Protein 2KVO (pdb70)

Solvent-accessible surface area: 8116 Å² total; per-residue (Å²): 163,4,26,9,14,8,48,115,68,37,69,12,53,25,40,4,87,25,117,114,44,157,23,212,138,41,151,26,23,23,0,78,8,79,2,98,119,6,65,0,57,93,136,80,59,29,120,88,23,80,7,4,56,12,45,12,57,135,8,98,20,100,7,145,97,24,144,32,101,108,93,150,65,177,63,34,5,2,15,1,22,4,72,4,90,64,129,94,30,90,102,85,14,119,122,13,57,131,71,9,20,89,32,0,49,102,62,136,54,19,51,162,98,65,142,164,118,193,144,182

Organism: Synechocystis sp. (strain ATCC 27184 / PCC 6803 / Kazusa) (NCBI:txid1111708)

GO terms:
  GO:0031676 plasma membrane-derived thylakoid membrane (C, EXP)
  GO:0030096 plasma membrane-derived thylakoid photosystem II (C, IDA)

Foldseek 3Di:
DWFWFQDPPLGLLFQWAWDWDAPVDHDFGKIKTKFAQSVCCVVDNQVRRQWIWTDAPPDIDIGRQWAFDQDPRGRRITMGMDTDRDPVCCVSVVVRCCVVVVQGNNHDDDDCSSDPDPPD

Structure (mmCIF, N/CA/C/O backbone):
data_2KVO
#
_entry.id   2KVO
#
loop_
_atom_site.group_PDB
_atom_site.id
_atom_site.type_symbol
_atom_site.label_atom_id
_atom_site.label_alt_id
_atom_site.label_comp_id
_atom_site.label_asym_id
_atom_site.label_entity_id
_atom_site.label_seq_id
_atom_site.pdbx_PDB_ins_code
_atom_site.Cartn_x
_atom_site.Cartn_y
_atom_site.Cartn_z
_atom_site.occupancy
_atom_site.B_iso_or_equiv
_atom_site.auth_seq_id
_atom_site.auth_comp_id
_atom_site.auth_asym_id
_atom_site.auth_atom_id
_atom_site.pdbx_PDB_model_num
ATOM 1 N N . MET A 1 1 ? 12.170 2.772 10.444 1.00 0.00 1 MET A N 1
ATOM 2 C CA . MET A 1 1 ? 12.683 3.035 9.071 1.00 0.00 1 MET A CA 1
ATOM 3 C C . MET A 1 1 ? 11.678 2.488 8.060 1.00 0.00 1 MET A C 1
ATOM 4 O O . MET A 1 1 ? 11.949 2.399 6.877 1.00 0.00 1 MET A O 1
ATOM 20 N N . ALA A 1 2 ? 10.518 2.112 8.526 1.00 0.00 2 ALA A N 1
ATOM 21 C CA . ALA A 1 2 ? 9.486 1.553 7.611 1.00 0.00 2 ALA A CA 1
ATOM 22 C C . ALA A 1 2 ? 9.000 2.636 6.646 1.00 0.00 2 ALA A C 1
ATOM 23 O O . ALA A 1 2 ? 8.741 3.761 7.030 1.00 0.00 2 ALA A O 1
ATOM 30 N N . GLU A 1 3 ? 8.869 2.298 5.391 1.00 0.00 3 GLU A N 1
ATOM 31 C CA . GLU A 1 3 ? 8.396 3.296 4.392 1.00 0.00 3 GLU A CA 1
ATOM 32 C C . GLU A 1 3 ? 7.763 2.578 3.201 1.00 0.00 3 GLU A C 1
ATOM 33 O O . GLU A 1 3 ? 7.961 1.393 2.994 1.00 0.00 3 GLU A O 1
ATOM 45 N N . ILE A 1 4 ? 7.005 3.298 2.412 1.00 0.00 4 ILE A N 1
ATOM 46 C CA . ILE A 1 4 ? 6.345 2.692 1.217 1.00 0.00 4 ILE A CA 1
ATOM 47 C C . ILE A 1 4 ? 7.031 3.211 -0.047 1.00 0.00 4 ILE A C 1
ATOM 48 O O . ILE A 1 4 ? 7.231 4.400 -0.211 1.00 0.00 4 ILE A O 1
ATOM 64 N N . GLN A 1 5 ? 7.400 2.324 -0.941 1.00 0.00 5 GLN A N 1
ATOM 65 C CA . GLN A 1 5 ? 8.084 2.747 -2.204 1.00 0.00 5 GLN A CA 1
ATOM 66 C C . GLN A 1 5 ? 7.384 2.116 -3.409 1.00 0.00 5 GLN A C 1
ATOM 67 O O . GLN A 1 5 ? 7.060 0.943 -3.413 1.00 0.00 5 GLN A O 1
ATOM 81 N N . PHE A 1 6 ? 7.149 2.895 -4.434 1.00 0.00 6 PHE A N 1
ATOM 82 C CA . PHE A 1 6 ? 6.472 2.370 -5.656 1.00 0.00 6 PHE A CA 1
ATOM 83 C C . PHE A 1 6 ? 7.533 1.970 -6.686 1.00 0.00 6 PHE A C 1
ATOM 84 O O . PHE A 1 6 ? 7.239 1.341 -7.684 1.00 0.00 6 PHE A O 1
ATOM 101 N N . SER A 1 7 ? 8.768 2.327 -6.448 1.00 0.00 7 SER A N 1
ATOM 102 C CA . SER A 1 7 ? 9.852 1.968 -7.408 1.00 0.00 7 SER A CA 1
ATOM 103 C C . SER A 1 7 ? 11.168 1.815 -6.645 1.00 0.00 7 SER A C 1
ATOM 104 O O . SER A 1 7 ? 12.241 1.922 -7.207 1.00 0.00 7 SER A O 1
ATOM 112 N N . LYS A 1 8 ? 11.081 1.559 -5.368 1.00 0.00 8 LYS A N 1
ATOM 113 C CA . LYS A 1 8 ? 12.306 1.383 -4.530 1.00 0.00 8 LYS A CA 1
ATOM 114 C C . LYS A 1 8 ? 13.213 2.613 -4.623 1.00 0.00 8 LYS A C 1
ATOM 115 O O . LYS A 1 8 ? 13.684 2.984 -5.682 1.00 0.00 8 LYS A O 1
ATOM 134 N N . GLY A 1 9 ? 13.469 3.239 -3.503 1.00 0.00 9 GLY A N 1
ATOM 135 C CA . GLY A 1 9 ? 14.351 4.445 -3.485 1.00 0.00 9 GLY A CA 1
ATOM 136 C C . GLY A 1 9 ? 13.484 5.704 -3.459 1.00 0.00 9 GLY A C 1
ATOM 137 O O . GLY A 1 9 ? 13.951 6.779 -3.138 1.00 0.00 9 GLY A O 1
ATOM 141 N N . VAL A 1 10 ? 12.222 5.581 -3.790 1.00 0.00 10 VAL A N 1
ATOM 142 C CA . VAL A 1 10 ? 11.321 6.772 -3.781 1.00 0.00 10 VAL A CA 1
ATOM 143 C C . VAL A 1 10 ? 10.498 6.784 -2.490 1.00 0.00 10 VAL A C 1
ATOM 144 O O . VAL A 1 10 ? 9.485 6.120 -2.375 1.00 0.00 10 VAL A O 1
ATOM 157 N N . ALA A 1 11 ? 10.936 7.539 -1.519 1.00 0.00 11 ALA A N 1
ATOM 158 C CA . ALA A 1 11 ? 10.205 7.610 -0.224 1.00 0.00 11 ALA A CA 1
ATOM 159 C C . ALA A 1 11 ? 8.939 8.453 -0.387 1.00 0.00 11 ALA A C 1
ATOM 160 O O . ALA A 1 11 ? 8.974 9.542 -0.926 1.00 0.00 11 ALA A O 1
ATOM 167 N N . GLU A 1 12 ? 7.821 7.954 0.083 1.00 0.00 12 GLU A N 1
ATOM 168 C CA . GLU A 1 12 ? 6.536 8.709 -0.029 1.00 0.00 12 GLU A CA 1
ATOM 169 C C . GLU A 1 12 ? 6.086 9.170 1.355 1.00 0.00 12 GLU A C 1
ATOM 170 O O . GLU A 1 12 ? 5.895 8.380 2.259 1.00 0.00 12 GLU A O 1
ATOM 182 N N . THR A 1 13 ? 5.912 10.453 1.516 1.00 0.00 13 THR A N 1
ATOM 183 C CA . THR A 1 13 ? 5.468 11.001 2.828 1.00 0.00 13 THR A CA 1
ATOM 184 C C . THR A 1 13 ? 3.938 11.086 2.834 1.00 0.00 13 THR A C 1
ATOM 185 O O . THR A 1 13 ? 3.324 11.441 3.823 1.00 0.00 13 THR A O 1
ATOM 196 N N . VAL A 1 14 ? 3.323 10.760 1.730 1.00 0.00 14 VAL A N 1
ATOM 197 C CA . VAL A 1 14 ? 1.834 10.816 1.642 1.00 0.00 14 VAL A CA 1
ATOM 198 C C . VAL A 1 14 ? 1.207 10.047 2.809 1.00 0.00 14 VAL A C 1
ATOM 199 O O . VAL A 1 14 ? 1.826 9.186 3.402 1.00 0.00 14 VAL A O 1
ATOM 212 N N . VAL A 1 15 ? -0.023 10.367 3.146 1.00 0.00 15 VAL A N 1
ATOM 213 C CA . VAL A 1 15 ? -0.716 9.677 4.278 1.00 0.00 15 VAL A CA 1
ATOM 214 C C . VAL A 1 15 ? -1.927 8.891 3.754 1.00 0.00 15 VAL A C 1
ATOM 215 O O . VAL A 1 15 ? -3.050 9.352 3.830 1.00 0.00 15 VAL A O 1
ATOM 228 N N . PRO A 1 16 ? -1.704 7.711 3.221 1.00 0.00 16 PRO A N 1
ATOM 229 C CA . PRO A 1 16 ? -2.796 6.849 2.679 1.00 0.00 16 PRO A CA 1
ATOM 230 C C . PRO A 1 16 ? -3.582 6.140 3.786 1.00 0.00 16 PRO A C 1
ATOM 231 O O . PRO A 1 16 ? -3.063 5.862 4.850 1.00 0.00 16 PRO A O 1
ATOM 242 N N . GLU A 1 17 ? -4.830 5.845 3.542 1.00 0.00 17 GLU A N 1
ATOM 243 C CA . GLU A 1 17 ? -5.647 5.160 4.582 1.00 0.00 17 GLU A CA 1
ATOM 244 C C . GLU A 1 17 ? -5.471 3.648 4.462 1.00 0.00 17 GLU A C 1
ATOM 245 O O . GLU A 1 17 ? -5.189 3.129 3.399 1.00 0.00 17 GLU A O 1
ATOM 257 N N . VAL A 1 18 ? -5.636 2.938 5.553 1.00 0.00 18 VAL A N 1
ATOM 258 C CA . VAL A 1 18 ? -5.484 1.453 5.531 1.00 0.00 18 VAL A CA 1
ATOM 259 C C . VAL A 1 18 ? -6.810 0.804 5.920 1.00 0.00 18 VAL A C 1
ATOM 260 O O . VAL A 1 18 ? -7.414 1.143 6.920 1.00 0.00 18 VAL A O 1
ATOM 273 N N . ARG A 1 19 ? -7.257 -0.140 5.133 1.00 0.00 19 ARG A N 1
ATOM 274 C CA . ARG A 1 19 ? -8.535 -0.847 5.427 1.00 0.00 19 ARG A CA 1
ATOM 275 C C . ARG A 1 19 ? -8.314 -2.350 5.289 1.00 0.00 19 ARG A C 1
ATOM 276 O O . ARG A 1 19 ? -7.542 -2.799 4.463 1.00 0.00 19 ARG A O 1
ATOM 297 N N . LEU A 1 20 ? -8.981 -3.132 6.097 1.00 0.00 20 LEU A N 1
ATOM 298 C CA . LEU A 1 20 ? -8.815 -4.614 6.030 1.00 0.00 20 LEU A CA 1
ATOM 299 C C . LEU A 1 20 ? -10.001 -5.229 5.299 1.00 0.00 20 LEU A C 1
ATOM 300 O O . LEU A 1 20 ? -11.133 -4.820 5.466 1.00 0.00 20 LEU A O 1
ATOM 316 N N . SER A 1 21 ? -9.744 -6.215 4.482 1.00 0.00 21 SER A N 1
ATOM 317 C CA . SER A 1 21 ? -10.846 -6.868 3.726 1.00 0.00 21 SER A CA 1
ATOM 318 C C . SER A 1 21 ? -10.471 -8.314 3.422 1.00 0.00 21 SER A C 1
ATOM 319 O O . SER A 1 21 ? -9.333 -8.719 3.572 1.00 0.00 21 SER A O 1
ATOM 327 N N . LYS A 1 22 ? -11.429 -9.097 2.996 1.00 0.00 22 LYS A N 1
ATOM 328 C CA . LYS A 1 22 ? -11.164 -10.530 2.676 1.00 0.00 22 LYS A CA 1
ATOM 329 C C . LYS A 1 22 ? -11.137 -10.726 1.160 1.00 0.00 22 LYS A C 1
ATOM 330 O O . LYS A 1 22 ? -11.532 -9.864 0.399 1.00 0.00 22 LYS A O 1
ATOM 349 N N . SER A 1 23 ? -10.662 -11.857 0.720 1.00 0.00 23 SER A N 1
ATOM 350 C CA . SER A 1 23 ? -10.585 -12.128 -0.741 1.00 0.00 23 SER A CA 1
ATOM 351 C C . SER A 1 23 ? -11.990 -12.295 -1.329 1.00 0.00 23 SER A C 1
ATOM 352 O O . SER A 1 23 ? -12.975 -12.358 -0.621 1.00 0.00 23 SER A O 1
ATOM 360 N N . LYS A 1 24 ? -12.078 -12.355 -2.630 1.00 0.00 24 LYS A N 1
ATOM 361 C CA . LYS A 1 24 ? -13.403 -12.507 -3.292 1.00 0.00 24 LYS A CA 1
ATOM 362 C C . LYS A 1 24 ? -14.041 -13.831 -2.857 1.00 0.00 24 LYS A C 1
ATOM 363 O O . LYS A 1 24 ? -15.231 -13.910 -2.627 1.00 0.00 24 LYS A O 1
ATOM 382 N N . ASN A 1 25 ? -13.258 -14.869 -2.746 1.00 0.00 25 ASN A N 1
ATOM 383 C CA . ASN A 1 25 ? -13.816 -16.187 -2.325 1.00 0.00 25 ASN A CA 1
ATOM 384 C C . ASN A 1 25 ? -13.782 -16.278 -0.797 1.00 0.00 25 ASN A C 1
ATOM 385 O O . ASN A 1 25 ? -14.227 -17.247 -0.211 1.00 0.00 25 ASN A O 1
ATOM 396 N N . GLY A 1 26 ? -13.261 -15.272 -0.149 1.00 0.00 26 GLY A N 1
ATOM 397 C CA . GLY A 1 26 ? -13.198 -15.290 1.342 1.00 0.00 26 GLY A CA 1
ATOM 398 C C . GLY A 1 26 ? -12.127 -16.286 1.790 1.00 0.00 26 GLY A C 1
ATOM 399 O O . GLY A 1 26 ? -12.094 -16.711 2.928 1.00 0.00 26 GLY A O 1
ATOM 403 N N . GLN A 1 27 ? -11.256 -16.668 0.897 1.00 0.00 27 GLN A N 1
ATOM 404 C CA . GLN A 1 27 ? -10.193 -17.646 1.258 1.00 0.00 27 GLN A CA 1
ATOM 405 C C . GLN A 1 27 ? -9.040 -16.946 1.993 1.00 0.00 27 GLN A C 1
ATOM 406 O O . GLN A 1 27 ? -9.039 -16.837 3.204 1.00 0.00 27 GLN A O 1
ATOM 420 N N . SER A 1 28 ? -8.047 -16.498 1.269 1.00 0.00 28 SER A N 1
ATOM 421 C CA . SER A 1 28 ? -6.882 -15.836 1.920 1.00 0.00 28 SER A CA 1
ATOM 422 C C . SER A 1 28 ? -7.222 -14.391 2.288 1.00 0.00 28 SER A C 1
ATOM 423 O O . SER A 1 28 ? -8.013 -13.734 1.636 1.00 0.00 28 SER A O 1
ATOM 431 N N . GLY A 1 29 ? -6.626 -13.900 3.339 1.00 0.00 29 GLY A N 1
ATOM 432 C CA . GLY A 1 29 ? -6.898 -12.507 3.785 1.00 0.00 29 GLY A CA 1
ATOM 433 C C . GLY A 1 29 ? -6.079 -11.506 2.968 1.00 0.00 29 GLY A C 1
ATOM 434 O O . GLY A 1 29 ? -5.099 -11.850 2.334 1.00 0.00 29 GLY A O 1
ATOM 438 N N . MET A 1 30 ? -6.473 -10.262 2.994 1.00 0.00 30 MET A N 1
ATOM 439 C CA . MET A 1 30 ? -5.726 -9.221 2.238 1.00 0.00 30 MET A CA 1
ATOM 440 C C . MET A 1 30 ? -6.059 -7.844 2.814 1.00 0.00 30 MET A C 1
ATOM 441 O O . MET A 1 30 ? -6.941 -7.700 3.640 1.00 0.00 30 MET A O 1
ATOM 455 N N . ALA A 1 31 ? -5.358 -6.827 2.377 1.00 0.00 31 ALA A N 1
ATOM 456 C CA . ALA A 1 31 ? -5.618 -5.447 2.884 1.00 0.00 31 ALA A CA 1
ATOM 457 C C . ALA A 1 31 ? -5.625 -4.468 1.710 1.00 0.00 31 ALA A C 1
ATOM 458 O O . ALA A 1 31 ? -4.941 -4.660 0.723 1.00 0.00 31 ALA A O 1
ATOM 465 N N . LYS A 1 32 ? -6.404 -3.419 1.815 1.00 0.00 32 LYS A N 1
ATOM 466 C CA . LYS A 1 32 ? -6.486 -2.405 0.720 1.00 0.00 32 LYS A CA 1
ATOM 467 C C . LYS A 1 32 ? -5.815 -1.108 1.169 1.00 0.00 32 LYS A C 1
ATOM 468 O O . LYS A 1 32 ? -5.828 -0.763 2.335 1.00 0.00 32 LYS A O 1
ATOM 487 N N . PHE A 1 33 ? -5.227 -0.385 0.245 1.00 0.00 33 PHE A N 1
ATOM 488 C CA . PHE A 1 33 ? -4.546 0.899 0.592 1.00 0.00 33 PHE A CA 1
ATOM 489 C C . PHE A 1 33 ? -5.090 2.010 -0.302 1.00 0.00 33 PHE A C 1
ATOM 490 O O . PHE A 1 33 ? -5.260 1.831 -1.495 1.00 0.00 33 PHE A O 1
ATOM 507 N N . TYR A 1 34 ? -5.368 3.158 0.272 1.00 0.00 34 TYR A N 1
ATOM 508 C CA . TYR A 1 34 ? -5.911 4.301 -0.522 1.00 0.00 34 TYR A CA 1
ATOM 509 C C . TYR A 1 34 ? -4.883 5.431 -0.565 1.00 0.00 34 TYR A C 1
ATOM 510 O O . TYR A 1 34 ? -4.444 5.925 0.457 1.00 0.00 34 TYR A O 1
ATOM 528 N N . PHE A 1 35 ? -4.503 5.843 -1.750 1.00 0.00 35 PHE A N 1
ATOM 529 C CA . PHE A 1 35 ? -3.505 6.944 -1.904 1.00 0.00 35 PHE A CA 1
ATOM 530 C C . PHE A 1 35 ? -4.198 8.170 -2.481 1.00 0.00 35 PHE A C 1
ATOM 531 O O . PHE A 1 35 ? -4.796 8.116 -3.538 1.00 0.00 35 PHE A O 1
ATOM 548 N N . LEU A 1 36 ? -4.127 9.280 -1.787 1.00 0.00 36 LEU A N 1
ATOM 549 C CA . LEU A 1 36 ? -4.789 10.526 -2.279 1.00 0.00 36 LEU A CA 1
ATOM 550 C C . LEU A 1 36 ? -3.753 11.492 -2.862 1.00 0.00 36 LEU A C 1
ATOM 551 O O . LEU A 1 36 ? -2.798 11.874 -2.214 1.00 0.00 36 LEU A O 1
ATOM 567 N N . GLU A 1 37 ? -3.964 11.893 -4.087 1.00 0.00 37 GLU A N 1
ATOM 568 C CA . GLU A 1 37 ? -3.037 12.848 -4.762 1.00 0.00 37 GLU A CA 1
ATOM 569 C C . GLU A 1 37 ? -1.576 12.493 -4.478 1.00 0.00 37 GLU A C 1
ATOM 570 O O . GLU A 1 37 ? -0.806 13.319 -4.027 1.00 0.00 37 GLU A O 1
ATOM 582 N N . PRO A 1 38 ? -1.186 11.280 -4.763 1.00 0.00 38 PRO A N 1
ATOM 583 C CA . PRO A 1 38 ? 0.218 10.826 -4.554 1.00 0.00 38 PRO A CA 1
ATOM 584 C C . PRO A 1 38 ? 1.200 11.544 -5.494 1.00 0.00 38 PRO A C 1
ATOM 585 O O . PRO A 1 38 ? 0.860 11.937 -6.593 1.00 0.00 38 PRO A O 1
ATOM 596 N N . THR A 1 39 ? 2.411 11.727 -5.049 1.00 0.00 39 THR A N 1
ATOM 597 C CA . THR A 1 39 ? 3.428 12.429 -5.881 1.00 0.00 39 THR A CA 1
ATOM 598 C C . THR A 1 39 ? 3.915 11.513 -7.009 1.00 0.00 39 THR A C 1
ATOM 599 O O . THR A 1 39 ? 4.469 11.968 -7.991 1.00 0.00 39 THR A O 1
ATOM 610 N N . ILE A 1 40 ? 3.731 10.230 -6.872 1.00 0.00 40 ILE A N 1
ATOM 611 C CA . ILE A 1 40 ? 4.207 9.294 -7.932 1.00 0.00 40 ILE A CA 1
ATOM 612 C C . ILE A 1 40 ? 3.518 9.626 -9.265 1.00 0.00 40 ILE A C 1
ATOM 613 O O . ILE A 1 40 ? 3.749 8.987 -10.271 1.00 0.00 40 ILE A O 1
ATOM 629 N N . LEU A 1 41 ? 2.674 10.622 -9.276 1.00 0.00 41 LEU A N 1
ATOM 630 C CA . LEU A 1 41 ? 1.971 10.997 -10.536 1.00 0.00 41 LEU A CA 1
ATOM 631 C C . LEU A 1 41 ? 2.792 12.046 -11.282 1.00 0.00 41 LEU A C 1
ATOM 632 O O . LEU A 1 41 ? 2.509 12.379 -12.416 1.00 0.00 41 LEU A O 1
ATOM 648 N N . ALA A 1 42 ? 3.810 12.571 -10.649 1.00 0.00 42 ALA A N 1
ATOM 649 C CA . ALA A 1 42 ? 4.662 13.606 -11.308 1.00 0.00 42 ALA A CA 1
ATOM 650 C C . ALA A 1 42 ? 5.965 12.963 -11.786 1.00 0.00 42 ALA A C 1
ATOM 651 O O . ALA A 1 42 ? 6.606 13.441 -12.703 1.00 0.00 42 ALA A O 1
ATOM 658 N N . LYS A 1 43 ? 6.367 11.884 -11.168 1.00 0.00 43 LYS A N 1
ATOM 659 C CA . LYS A 1 43 ? 7.635 11.208 -11.578 1.00 0.00 43 LYS A CA 1
ATOM 660 C C . LYS A 1 43 ? 7.334 10.103 -12.590 1.00 0.00 43 LYS A C 1
ATOM 661 O O . LYS A 1 43 ? 7.628 10.225 -13.764 1.00 0.00 43 LYS A O 1
ATOM 680 N N . GLU A 1 44 ? 6.769 9.011 -12.136 1.00 0.00 44 GLU A N 1
ATOM 681 C CA . GLU A 1 44 ? 6.463 7.869 -13.053 1.00 0.00 44 GLU A CA 1
ATOM 682 C C . GLU A 1 44 ? 4.966 7.814 -13.368 1.00 0.00 44 GLU A C 1
ATOM 683 O O . GLU A 1 44 ? 4.128 8.174 -12.564 1.00 0.00 44 GLU A O 1
ATOM 695 N N . SER A 1 45 ? 4.638 7.364 -14.550 1.00 0.00 45 SER A N 1
ATOM 696 C CA . SER A 1 45 ? 3.212 7.277 -14.963 1.00 0.00 45 SER A CA 1
ATOM 697 C C . SER A 1 45 ? 2.506 6.144 -14.213 1.00 0.00 45 SER A C 1
ATOM 698 O O . SER A 1 45 ? 3.120 5.203 -13.753 1.00 0.00 45 SER A O 1
ATOM 706 N N . THR A 1 46 ? 1.209 6.240 -14.094 1.00 0.00 46 THR A N 1
ATOM 707 C CA . THR A 1 46 ? 0.433 5.187 -13.386 1.00 0.00 46 THR A CA 1
ATOM 708 C C . THR A 1 46 ? 0.511 3.874 -14.172 1.00 0.00 46 THR A C 1
ATOM 709 O O . THR A 1 46 ? 0.490 2.799 -13.606 1.00 0.00 46 THR A O 1
ATOM 720 N N . ASP A 1 47 ? 0.588 3.956 -15.473 1.00 0.00 47 ASP A N 1
ATOM 721 C CA . ASP A 1 47 ? 0.659 2.711 -16.291 1.00 0.00 47 ASP A CA 1
ATOM 722 C C . ASP A 1 47 ? 2.058 2.101 -16.181 1.00 0.00 47 ASP A C 1
ATOM 723 O O . ASP A 1 47 ? 2.305 1.003 -16.642 1.00 0.00 47 ASP A O 1
ATOM 732 N N . ASP A 1 48 ? 2.975 2.803 -15.567 1.00 0.00 48 ASP A N 1
ATOM 733 C CA . ASP A 1 48 ? 4.360 2.264 -15.417 1.00 0.00 48 ASP A CA 1
ATOM 734 C C . ASP A 1 48 ? 4.476 1.532 -14.076 1.00 0.00 48 ASP A C 1
ATOM 735 O O . ASP A 1 48 ? 5.502 0.957 -13.760 1.00 0.00 48 ASP A O 1
ATOM 744 N N . ILE A 1 49 ? 3.436 1.548 -13.282 1.00 0.00 49 ILE A N 1
ATOM 745 C CA . ILE A 1 49 ? 3.486 0.858 -11.957 1.00 0.00 49 ILE A CA 1
ATOM 746 C C . ILE A 1 49 ? 2.891 -0.546 -12.081 1.00 0.00 49 ILE A C 1
ATOM 747 O O . ILE A 1 49 ? 1.755 -0.712 -12.478 1.00 0.00 49 ILE A O 1
ATOM 763 N N . THR A 1 50 ? 3.655 -1.555 -11.732 1.00 0.00 50 THR A N 1
ATOM 764 C CA . THR A 1 50 ? 3.153 -2.962 -11.810 1.00 0.00 50 THR A CA 1
ATOM 765 C C . THR A 1 50 ? 3.230 -3.594 -10.417 1.00 0.00 50 THR A C 1
ATOM 766 O O . THR A 1 50 ? 2.825 -4.723 -10.217 1.00 0.00 50 THR A O 1
ATOM 777 N N . GLY A 1 51 ? 3.748 -2.883 -9.450 1.00 0.00 51 GLY A N 1
ATOM 778 C CA . GLY A 1 51 ? 3.842 -3.467 -8.085 1.00 0.00 51 GLY A CA 1
ATOM 779 C C . GLY A 1 51 ? 4.313 -2.414 -7.079 1.00 0.00 51 GLY A C 1
ATOM 780 O O . GLY A 1 51 ? 4.730 -1.330 -7.441 1.00 0.00 51 GLY A O 1
ATOM 784 N N . MET A 1 52 ? 4.253 -2.741 -5.810 1.00 0.00 52 MET A N 1
ATOM 785 C CA . MET A 1 52 ? 4.693 -1.794 -4.739 1.00 0.00 52 MET A CA 1
ATOM 786 C C . MET A 1 52 ? 5.684 -2.506 -3.819 1.00 0.00 52 MET A C 1
ATOM 787 O O . MET A 1 52 ? 5.551 -3.682 -3.544 1.00 0.00 52 MET A O 1
ATOM 801 N N . TYR A 1 53 ? 6.676 -1.795 -3.339 1.00 0.00 53 TYR A N 1
ATOM 802 C CA . TYR A 1 53 ? 7.688 -2.415 -2.434 1.00 0.00 53 TYR A CA 1
ATOM 803 C C . TYR A 1 53 ? 7.500 -1.889 -1.009 1.00 0.00 53 TYR A C 1
ATOM 804 O O . TYR A 1 53 ? 7.793 -0.748 -0.709 1.00 0.00 53 TYR A O 1
ATOM 822 N N . LEU A 1 54 ? 7.016 -2.727 -0.129 1.00 0.00 54 LEU A N 1
ATOM 823 C CA . LEU A 1 54 ? 6.808 -2.308 1.286 1.00 0.00 54 LEU A CA 1
ATOM 824 C C . LEU A 1 54 ? 8.052 -2.689 2.089 1.00 0.00 54 LEU A C 1
ATOM 825 O O . LEU A 1 54 ? 8.326 -3.853 2.307 1.00 0.00 54 LEU A O 1
ATOM 841 N N . ILE A 1 55 ? 8.818 -1.718 2.517 1.00 0.00 55 ILE A N 1
ATOM 842 C CA . ILE A 1 55 ? 10.060 -2.025 3.287 1.00 0.00 55 ILE A CA 1
ATOM 843 C C . ILE A 1 55 ? 9.791 -1.886 4.784 1.00 0.00 55 ILE A C 1
ATOM 844 O O . ILE A 1 55 ? 9.570 -0.804 5.294 1.00 0.00 55 ILE A O 1
ATOM 860 N N . ASP A 1 56 ? 9.812 -2.986 5.492 1.00 0.00 56 ASP A N 1
ATOM 861 C CA . ASP A 1 56 ? 9.560 -2.953 6.960 1.00 0.00 56 ASP A CA 1
ATOM 862 C C . ASP A 1 56 ? 10.888 -2.863 7.714 1.00 0.00 56 ASP A C 1
ATOM 863 O O . ASP A 1 56 ? 11.953 -2.889 7.132 1.00 0.00 56 ASP A O 1
ATOM 872 N N . ASP A 1 57 ? 10.821 -2.763 9.014 1.00 0.00 57 ASP A N 1
ATOM 873 C CA . ASP A 1 57 ? 12.062 -2.678 9.833 1.00 0.00 57 ASP A CA 1
ATOM 874 C C . ASP A 1 57 ? 12.877 -3.965 9.675 1.00 0.00 57 ASP A C 1
ATOM 875 O O . ASP A 1 57 ? 14.091 -3.941 9.624 1.00 0.00 57 ASP A O 1
ATOM 884 N N . GLU A 1 58 ? 12.220 -5.091 9.621 1.00 0.00 58 GLU A N 1
ATOM 885 C CA . GLU A 1 58 ? 12.958 -6.380 9.488 1.00 0.00 58 GLU A CA 1
ATOM 886 C C . GLU A 1 58 ? 13.175 -6.715 8.011 1.00 0.00 58 GLU A C 1
ATOM 887 O O . GLU A 1 58 ? 14.267 -6.581 7.491 1.00 0.00 58 GLU A O 1
ATOM 899 N N . GLY A 1 59 ? 12.148 -7.179 7.337 1.00 0.00 59 GLY A N 1
ATOM 900 C CA . GLY A 1 59 ? 12.286 -7.562 5.894 1.00 0.00 59 GLY A CA 1
ATOM 901 C C . GLY A 1 59 ? 11.440 -6.654 5.004 1.00 0.00 59 GLY A C 1
ATOM 902 O O . GLY A 1 59 ? 11.140 -5.524 5.341 1.00 0.00 59 GLY A O 1
ATOM 906 N N . GLU A 1 60 ? 11.063 -7.150 3.853 1.00 0.00 60 GLU A N 1
ATOM 907 C CA . GLU A 1 60 ? 10.241 -6.345 2.906 1.00 0.00 60 GLU A CA 1
ATOM 908 C C . GLU A 1 60 ? 9.229 -7.262 2.217 1.00 0.00 60 GLU A C 1
ATOM 909 O O . GLU A 1 60 ? 9.447 -8.452 2.088 1.00 0.00 60 GLU A O 1
ATOM 921 N N . ILE A 1 61 ? 8.117 -6.717 1.780 1.00 0.00 61 ILE A N 1
ATOM 922 C CA . ILE A 1 61 ? 7.069 -7.542 1.101 1.00 0.00 61 ILE A CA 1
ATOM 923 C C . ILE A 1 61 ? 6.850 -7.036 -0.325 1.00 0.00 61 ILE A C 1
ATOM 924 O O . ILE A 1 61 ? 6.765 -5.849 -0.571 1.00 0.00 61 ILE A O 1
ATOM 940 N N . ILE A 1 62 ? 6.766 -7.939 -1.270 1.00 0.00 62 ILE A N 1
ATOM 941 C CA . ILE A 1 62 ? 6.564 -7.533 -2.689 1.00 0.00 62 ILE A CA 1
ATOM 942 C C . ILE A 1 62 ? 5.094 -7.698 -3.060 1.00 0.00 62 ILE A C 1
ATOM 943 O O . ILE A 1 62 ? 4.510 -8.750 -2.884 1.00 0.00 62 ILE A O 1
ATOM 959 N N . THR A 1 63 ? 4.497 -6.654 -3.577 1.00 0.00 63 THR A N 1
ATOM 960 C CA . THR A 1 63 ? 3.062 -6.704 -3.977 1.00 0.00 63 THR A CA 1
ATOM 961 C C . THR A 1 63 ? 2.942 -6.367 -5.463 1.00 0.00 63 THR A C 1
ATOM 962 O O . THR A 1 63 ? 3.408 -5.341 -5.919 1.00 0.00 63 THR A O 1
ATOM 973 N N . ARG A 1 64 ? 2.321 -7.235 -6.219 1.00 0.00 64 ARG A N 1
ATOM 974 C CA . ARG A 1 64 ? 2.158 -7.001 -7.684 1.00 0.00 64 ARG A CA 1
ATOM 975 C C . ARG A 1 64 ? 0.692 -6.671 -7.972 1.00 0.00 64 ARG A C 1
ATOM 976 O O . ARG A 1 64 ? 0.326 -6.323 -9.078 1.00 0.00 64 ARG A O 1
ATOM 997 N N . GLU A 1 65 ? -0.146 -6.772 -6.978 1.00 0.00 65 GLU A N 1
ATOM 998 C CA . GLU A 1 65 ? -1.588 -6.460 -7.178 1.00 0.00 65 GLU A CA 1
ATOM 999 C C . GLU A 1 65 ? -1.817 -4.975 -6.917 1.00 0.00 65 GLU A C 1
ATOM 1000 O O . GLU A 1 65 ? -2.285 -4.586 -5.863 1.00 0.00 65 GLU A O 1
ATOM 1012 N N . VAL A 1 66 ? -1.481 -4.140 -7.873 1.00 0.00 66 VAL A N 1
ATOM 1013 C CA . VAL A 1 66 ? -1.662 -2.666 -7.702 1.00 0.00 66 VAL A CA 1
ATOM 1014 C C . VAL A 1 66 ? -2.567 -2.127 -8.806 1.00 0.00 66 VAL A C 1
ATOM 1015 O O . VAL A 1 66 ? -2.397 -2.441 -9.969 1.00 0.00 66 VAL A O 1
ATOM 1028 N N . LYS A 1 67 ? -3.534 -1.318 -8.444 1.00 0.00 67 LYS A N 1
ATOM 1029 C CA . LYS A 1 67 ? -4.470 -0.743 -9.458 1.00 0.00 67 LYS A CA 1
ATOM 1030 C C . LYS A 1 67 ? -4.573 0.767 -9.266 1.00 0.00 67 LYS A C 1
ATOM 1031 O O . LYS A 1 67 ? -4.551 1.270 -8.158 1.00 0.00 67 LYS A O 1
ATOM 1050 N N . GLY A 1 68 ? -4.671 1.493 -10.349 1.00 0.00 68 GLY A N 1
ATOM 1051 C CA . GLY A 1 68 ? -4.760 2.978 -10.265 1.00 0.00 68 GLY A CA 1
ATOM 1052 C C . GLY A 1 68 ? -6.222 3.431 -10.256 1.00 0.00 68 GLY A C 1
ATOM 1053 O O . GLY A 1 68 ? -7.063 2.870 -10.931 1.00 0.00 68 GLY A O 1
ATOM 1057 N N . LYS A 1 69 ? -6.520 4.460 -9.500 1.00 0.00 69 LYS A N 1
ATOM 1058 C CA . LYS A 1 69 ? -7.914 4.988 -9.435 1.00 0.00 69 LYS A CA 1
ATOM 1059 C C . LYS A 1 69 ? -7.976 6.301 -10.212 1.00 0.00 69 LYS A C 1
ATOM 1060 O O . LYS A 1 69 ? -7.464 7.325 -9.785 1.00 0.00 69 LYS A O 1
ATOM 1079 N N . PHE A 1 70 ? -8.586 6.265 -11.371 1.00 0.00 70 PHE A N 1
ATOM 1080 C CA . PHE A 1 70 ? -8.679 7.481 -12.225 1.00 0.00 70 PHE A CA 1
ATOM 1081 C C . PHE A 1 70 ? -10.058 8.124 -12.081 1.00 0.00 70 PHE A C 1
ATOM 1082 O O . PHE A 1 70 ? -11.063 7.448 -11.963 1.00 0.00 70 PHE A O 1
ATOM 1099 N N . ILE A 1 71 ? -10.106 9.434 -12.112 1.00 0.00 71 ILE A N 1
ATOM 1100 C CA . ILE A 1 71 ? -11.407 10.161 -12.001 1.00 0.00 71 ILE A CA 1
ATOM 1101 C C . ILE A 1 71 ? -11.700 10.870 -13.328 1.00 0.00 71 ILE A C 1
ATOM 1102 O O . ILE A 1 71 ? -11.059 11.838 -13.686 1.00 0.00 71 ILE A O 1
ATOM 1118 N N . ASN A 1 72 ? -12.672 10.384 -14.057 1.00 0.00 72 ASN A N 1
ATOM 1119 C CA . ASN A 1 72 ? -13.035 11.001 -15.368 1.00 0.00 72 ASN A CA 1
ATOM 1120 C C . ASN A 1 72 ? -11.795 11.094 -16.268 1.00 0.00 72 ASN A C 1
ATOM 1121 O O . ASN A 1 72 ? -11.632 12.030 -17.029 1.00 0.00 72 ASN A O 1
ATOM 1132 N N . GLY A 1 73 ? -10.927 10.122 -16.195 1.00 0.00 73 GLY A N 1
ATOM 1133 C CA . GLY A 1 73 ? -9.710 10.141 -17.052 1.00 0.00 73 GLY A CA 1
ATOM 1134 C C . GLY A 1 73 ? -8.690 11.113 -16.474 1.00 0.00 73 GLY A C 1
ATOM 1135 O O . GLY A 1 73 ? -7.775 11.534 -17.154 1.00 0.00 73 GLY A O 1
ATOM 1139 N N . ARG A 1 74 ? -8.838 11.475 -15.222 1.00 0.00 74 ARG A N 1
ATOM 1140 C CA . ARG A 1 74 ? -7.877 12.424 -14.588 1.00 0.00 74 ARG A CA 1
ATOM 1141 C C . ARG A 1 74 ? -7.231 11.758 -13.360 1.00 0.00 74 ARG A C 1
ATOM 1142 O O . ARG A 1 74 ? -7.820 11.719 -12.297 1.00 0.00 74 ARG A O 1
ATOM 1163 N N . PRO A 1 75 ? -6.027 11.235 -13.498 1.00 0.00 75 PRO A N 1
ATOM 1164 C CA . PRO A 1 75 ? -5.314 10.563 -12.371 1.00 0.00 75 PRO A CA 1
ATOM 1165 C C . PRO A 1 75 ? -5.278 11.423 -11.101 1.00 0.00 75 PRO A C 1
ATOM 1166 O O . PRO A 1 75 ? -4.916 12.583 -11.126 1.00 0.00 75 PRO A O 1
ATOM 1177 N N . THR A 1 76 ? -5.646 10.844 -9.990 1.00 0.00 76 THR A N 1
ATOM 1178 C CA . THR A 1 76 ? -5.636 11.599 -8.709 1.00 0.00 76 THR A CA 1
ATOM 1179 C C . THR A 1 76 ? -5.436 10.633 -7.543 1.00 0.00 76 THR A C 1
ATOM 1180 O O . THR A 1 76 ? -4.892 11.002 -6.518 1.00 0.00 76 THR A O 1
ATOM 1191 N N . ALA A 1 77 ? -5.888 9.403 -7.671 1.00 0.00 77 ALA A N 1
ATOM 1192 C CA . ALA A 1 77 ? -5.736 8.431 -6.543 1.00 0.00 77 ALA A CA 1
ATOM 1193 C C . ALA A 1 77 ? -5.251 7.079 -7.057 1.00 0.00 77 ALA A C 1
ATOM 1194 O O . ALA A 1 77 ? -5.468 6.709 -8.195 1.00 0.00 77 ALA A O 1
ATOM 1201 N N . ILE A 1 78 ? -4.592 6.336 -6.202 1.00 0.00 78 ILE A N 1
ATOM 1202 C CA . ILE A 1 78 ? -4.072 4.991 -6.585 1.00 0.00 78 ILE A CA 1
ATOM 1203 C C . ILE A 1 78 ? -4.419 3.993 -5.481 1.00 0.00 78 ILE A C 1
ATOM 1204 O O . ILE A 1 78 ? -4.401 4.326 -4.311 1.00 0.00 78 ILE A O 1
ATOM 1220 N N . GLU A 1 79 ? -4.747 2.776 -5.844 1.00 0.00 79 GLU A N 1
ATOM 1221 C CA . GLU A 1 79 ? -5.117 1.744 -4.822 1.00 0.00 79 GLU A CA 1
ATOM 1222 C C . GLU A 1 79 ? -4.157 0.561 -4.907 1.00 0.00 79 GLU A C 1
ATOM 1223 O O . GLU A 1 79 ? -3.630 0.243 -5.955 1.00 0.00 79 GLU A O 1
ATOM 1235 N N . ALA A 1 80 ? -3.932 -0.100 -3.797 1.00 0.00 80 ALA A N 1
ATOM 1236 C CA . ALA A 1 80 ? -3.013 -1.275 -3.787 1.00 0.00 80 ALA A CA 1
ATOM 1237 C C . ALA A 1 80 ? -3.601 -2.374 -2.904 1.00 0.00 80 ALA A C 1
ATOM 1238 O O . ALA A 1 80 ? -4.237 -2.104 -1.904 1.00 0.00 80 ALA A O 1
ATOM 1245 N N . THR A 1 81 ? -3.391 -3.614 -3.272 1.00 0.00 81 THR A N 1
ATOM 1246 C CA . THR A 1 81 ? -3.929 -4.753 -2.470 1.00 0.00 81 THR A CA 1
ATOM 1247 C C . THR A 1 81 ? -2.793 -5.703 -2.099 1.00 0.00 81 THR A C 1
ATOM 1248 O O . THR A 1 81 ? -1.986 -6.076 -2.929 1.00 0.00 81 THR A O 1
ATOM 1259 N N . VAL A 1 82 ? -2.726 -6.094 -0.850 1.00 0.00 82 VAL A N 1
ATOM 1260 C CA . VAL A 1 82 ? -1.646 -7.019 -0.392 1.00 0.00 82 VAL A CA 1
ATOM 1261 C C . VAL A 1 82 ? -2.258 -8.379 -0.044 1.00 0.00 82 VAL A C 1
ATOM 1262 O O . VAL A 1 82 ? -3.235 -8.470 0.674 1.00 0.00 82 VAL A O 1
ATOM 1275 N N . ILE A 1 83 ? -1.686 -9.435 -0.559 1.00 0.00 83 ILE A N 1
ATOM 1276 C CA . ILE A 1 83 ? -2.218 -10.799 -0.280 1.00 0.00 83 ILE A CA 1
ATOM 1277 C C . ILE A 1 83 ? -1.488 -11.404 0.919 1.00 0.00 83 ILE A C 1
ATOM 1278 O O . ILE A 1 83 ? -0.273 -11.438 0.969 1.00 0.00 83 ILE A O 1
ATOM 1294 N N . LEU A 1 84 ? -2.230 -11.887 1.882 1.00 0.00 84 LEU A N 1
ATOM 1295 C CA . LEU A 1 84 ? -1.614 -12.506 3.092 1.00 0.00 84 LEU A CA 1
ATOM 1296 C C . LEU A 1 84 ? -1.838 -14.020 3.037 1.00 0.00 84 LEU A C 1
ATOM 1297 O O . LEU A 1 84 ? -2.383 -14.615 3.945 1.00 0.00 84 LEU A O 1
ATOM 1313 N N . ASN A 1 85 ? -1.420 -14.640 1.965 1.00 0.00 85 ASN A N 1
ATOM 1314 C CA . ASN A 1 85 ? -1.595 -16.112 1.828 1.00 0.00 85 ASN A CA 1
ATOM 1315 C C . ASN A 1 85 ? -0.772 -16.821 2.903 1.00 0.00 85 ASN A C 1
ATOM 1316 O O . ASN A 1 85 ? -1.200 -17.800 3.487 1.00 0.00 85 ASN A O 1
ATOM 1327 N N . SER A 1 86 ? 0.416 -16.345 3.155 1.00 0.00 86 SER A N 1
ATOM 1328 C CA . SER A 1 86 ? 1.281 -16.996 4.178 1.00 0.00 86 SER A CA 1
ATOM 1329 C C . SER A 1 86 ? 0.936 -16.479 5.578 1.00 0.00 86 SER A C 1
ATOM 1330 O O . SER A 1 86 ? 0.427 -15.387 5.748 1.00 0.00 86 SER A O 1
ATOM 1338 N N . GLN A 1 87 ? 1.216 -17.270 6.577 1.00 0.00 87 GLN A N 1
ATOM 1339 C CA . GLN A 1 87 ? 0.923 -16.871 7.985 1.00 0.00 87 GLN A CA 1
ATOM 1340 C C . GLN A 1 87 ? 1.939 -15.823 8.483 1.00 0.00 87 GLN A C 1
ATOM 1341 O O . GLN A 1 87 ? 1.558 -14.736 8.867 1.00 0.00 87 GLN A O 1
ATOM 1355 N N . PRO A 1 88 ? 3.217 -16.135 8.497 1.00 0.00 88 PRO A N 1
ATOM 1356 C CA . PRO A 1 88 ? 4.252 -15.178 8.982 1.00 0.00 88 PRO A CA 1
ATOM 1357 C C . PRO A 1 88 ? 4.069 -13.794 8.350 1.00 0.00 88 PRO A C 1
ATOM 1358 O O . PRO A 1 88 ? 4.588 -12.805 8.829 1.00 0.00 88 PRO A O 1
ATOM 1369 N N . GLU A 1 89 ? 3.332 -13.723 7.279 1.00 0.00 89 GLU A N 1
ATOM 1370 C CA . GLU A 1 89 ? 3.106 -12.415 6.614 1.00 0.00 89 GLU A CA 1
ATOM 1371 C C . GLU A 1 89 ? 2.315 -11.499 7.555 1.00 0.00 89 GLU A C 1
ATOM 1372 O O . GLU A 1 89 ? 2.534 -10.305 7.610 1.00 0.00 89 GLU A O 1
ATOM 1384 N N . TRP A 1 90 ? 1.392 -12.057 8.289 1.00 0.00 90 TRP A N 1
ATOM 1385 C CA . TRP A 1 90 ? 0.575 -11.236 9.229 1.00 0.00 90 TRP A CA 1
ATOM 1386 C C . TRP A 1 90 ? 1.487 -10.571 10.265 1.00 0.00 90 TRP A C 1
ATOM 1387 O O . TRP A 1 90 ? 1.252 -9.457 10.691 1.00 0.00 90 TRP A O 1
ATOM 1408 N N . ASP A 1 91 ? 2.512 -11.252 10.689 1.00 0.00 91 ASP A N 1
ATOM 1409 C CA . ASP A 1 91 ? 3.423 -10.667 11.713 1.00 0.00 91 ASP A CA 1
ATOM 1410 C C . ASP A 1 91 ? 4.005 -9.352 11.188 1.00 0.00 91 ASP A C 1
ATOM 1411 O O . ASP A 1 91 ? 4.032 -8.351 11.877 1.00 0.00 91 ASP A O 1
ATOM 1420 N N . ARG A 1 92 ? 4.477 -9.352 9.974 1.00 0.00 92 ARG A N 1
ATOM 1421 C CA . ARG A 1 92 ? 5.061 -8.109 9.394 1.00 0.00 92 ARG A CA 1
ATOM 1422 C C . ARG A 1 92 ? 3.953 -7.072 9.178 1.00 0.00 92 ARG A C 1
ATOM 1423 O O . ARG A 1 92 ? 4.138 -5.891 9.396 1.00 0.00 92 ARG A O 1
ATOM 1444 N N . PHE A 1 93 ? 2.808 -7.511 8.731 1.00 0.00 93 PHE A N 1
ATOM 1445 C CA . PHE A 1 93 ? 1.682 -6.567 8.479 1.00 0.00 93 PHE A CA 1
ATOM 1446 C C . PHE A 1 93 ? 1.258 -5.882 9.782 1.00 0.00 93 PHE A C 1
ATOM 1447 O O . PHE A 1 93 ? 1.094 -4.680 9.841 1.00 0.00 93 PHE A O 1
ATOM 1464 N N . MET A 1 94 ? 1.075 -6.642 10.827 1.00 0.00 94 MET A N 1
ATOM 1465 C CA . MET A 1 94 ? 0.658 -6.041 12.126 1.00 0.00 94 MET A CA 1
ATOM 1466 C C . MET A 1 94 ? 1.758 -5.109 12.638 1.00 0.00 94 MET A C 1
ATOM 1467 O O . MET A 1 94 ? 1.498 -4.023 13.116 1.00 0.00 94 MET A O 1
ATOM 1481 N N . ARG A 1 95 ? 2.987 -5.534 12.543 1.00 0.00 95 ARG A N 1
ATOM 1482 C CA . ARG A 1 95 ? 4.116 -4.687 13.021 1.00 0.00 95 ARG A CA 1
ATOM 1483 C C . ARG A 1 95 ? 4.213 -3.425 12.159 1.00 0.00 95 ARG A C 1
ATOM 1484 O O . ARG A 1 95 ? 4.400 -2.331 12.656 1.00 0.00 95 ARG A O 1
ATOM 1505 N N . PHE A 1 96 ? 4.092 -3.570 10.867 1.00 0.00 96 PHE A N 1
ATOM 1506 C CA . PHE A 1 96 ? 4.177 -2.383 9.968 1.00 0.00 96 PHE A CA 1
ATOM 1507 C C . PHE A 1 96 ? 3.050 -1.408 10.306 1.00 0.00 96 PHE A C 1
ATOM 1508 O O . PHE A 1 96 ? 3.258 -0.218 10.433 1.00 0.00 96 PHE A O 1
ATOM 1525 N N . MET A 1 97 ? 1.852 -1.904 10.431 1.00 0.00 97 MET A N 1
ATOM 1526 C CA . MET A 1 97 ? 0.702 -1.013 10.746 1.00 0.00 97 MET A CA 1
ATOM 1527 C C . MET A 1 97 ? 0.881 -0.422 12.146 1.00 0.00 97 MET A C 1
ATOM 1528 O O . MET A 1 97 ? 0.598 0.735 12.385 1.00 0.00 97 MET A O 1
ATOM 1542 N N . GLU A 1 98 ? 1.328 -1.218 13.075 1.00 0.00 98 GLU A N 1
ATOM 1543 C CA . GLU A 1 98 ? 1.507 -0.715 14.465 1.00 0.00 98 GLU A CA 1
ATOM 1544 C C . GLU A 1 98 ? 2.560 0.398 14.480 1.00 0.00 98 GLU A C 1
ATOM 1545 O O . GLU A 1 98 ? 2.328 1.481 14.982 1.00 0.00 98 GLU A O 1
ATOM 1557 N N . ARG A 1 99 ? 3.717 0.132 13.942 1.00 0.00 99 ARG A N 1
ATOM 1558 C CA . ARG A 1 99 ? 4.795 1.164 13.926 1.00 0.00 99 ARG A CA 1
ATOM 1559 C C . ARG A 1 99 ? 4.417 2.307 12.981 1.00 0.00 99 ARG A C 1
ATOM 1560 O O . ARG A 1 99 ? 4.610 3.468 13.283 1.00 0.00 99 ARG A O 1
ATOM 1581 N N . TYR A 1 100 ? 3.900 1.984 11.830 1.00 0.00 100 TYR A N 1
ATOM 1582 C CA . TYR A 1 100 ? 3.527 3.041 10.849 1.00 0.00 100 TYR A CA 1
ATOM 1583 C C . TYR A 1 100 ? 2.432 3.936 11.436 1.00 0.00 100 TYR A C 1
ATOM 1584 O O . TYR A 1 100 ? 2.487 5.147 11.348 1.00 0.00 100 TYR A O 1
ATOM 1602 N N . GLY A 1 101 ? 1.429 3.341 12.020 1.00 0.00 101 GLY A N 1
ATOM 1603 C CA . GLY A 1 101 ? 0.313 4.141 12.601 1.00 0.00 101 GLY A CA 1
ATOM 1604 C C . GLY A 1 101 ? 0.841 5.023 13.735 1.00 0.00 101 GLY A C 1
ATOM 1605 O O . GLY A 1 101 ? 0.397 6.139 13.924 1.00 0.00 101 GLY A O 1
ATOM 1609 N N . ALA A 1 102 ? 1.781 4.532 14.492 1.00 0.00 102 ALA A N 1
ATOM 1610 C CA . ALA A 1 102 ? 2.334 5.341 15.614 1.00 0.00 102 ALA A CA 1
ATOM 1611 C C . ALA A 1 102 ? 3.050 6.573 15.056 1.00 0.00 102 ALA A C 1
ATOM 1612 O O . ALA A 1 102 ? 2.937 7.662 15.582 1.00 0.00 102 ALA A O 1
ATOM 1619 N N . GLU A 1 103 ? 3.788 6.407 13.993 1.00 0.00 103 GLU A N 1
ATOM 1620 C CA . GLU A 1 103 ? 4.512 7.564 13.397 1.00 0.00 103 GLU A CA 1
ATOM 1621 C C . GLU A 1 103 ? 3.504 8.522 12.762 1.00 0.00 103 GLU A C 1
ATOM 1622 O O . GLU A 1 103 ? 3.600 9.725 12.913 1.00 0.00 103 GLU A O 1
ATOM 1634 N N . ASN A 1 104 ? 2.538 7.992 12.051 1.00 0.00 104 ASN A N 1
ATOM 1635 C CA . ASN A 1 104 ? 1.507 8.853 11.395 1.00 0.00 104 ASN A CA 1
ATOM 1636 C C . ASN A 1 104 ? 0.116 8.469 11.905 1.00 0.00 104 ASN A C 1
ATOM 1637 O O . ASN A 1 104 ? -0.271 7.316 11.885 1.00 0.00 104 ASN A O 1
ATOM 1648 N N . GLY A 1 105 ? -0.631 9.435 12.368 1.00 0.00 105 GLY A N 1
ATOM 1649 C CA . GLY A 1 105 ? -2.002 9.157 12.892 1.00 0.00 105 GLY A CA 1
ATOM 1650 C C . GLY A 1 105 ? -3.022 9.292 11.756 1.00 0.00 105 GLY A C 1
ATOM 1651 O O . GLY A 1 105 ? -4.044 9.927 11.903 1.00 0.00 105 GLY A O 1
ATOM 1655 N N . LEU A 1 106 ? -2.738 8.696 10.627 1.00 0.00 106 LEU A N 1
ATOM 1656 C CA . LEU A 1 106 ? -3.672 8.766 9.458 1.00 0.00 106 LEU A CA 1
ATOM 1657 C C . LEU A 1 106 ? -3.917 10.229 9.063 1.00 0.00 106 LEU A C 1
ATOM 1658 O O . LEU A 1 106 ? -4.666 10.512 8.148 1.00 0.00 106 LEU A O 1
ATOM 1674 N N . GLY A 1 107 ? -3.288 11.155 9.740 1.00 0.00 107 GLY A N 1
ATOM 1675 C CA . GLY A 1 107 ? -3.470 12.604 9.408 1.00 0.00 107 GLY A CA 1
ATOM 1676 C C . GLY A 1 107 ? -2.105 13.296 9.401 1.00 0.00 107 GLY A C 1
ATOM 1677 O O . GLY A 1 107 ? -1.918 14.318 8.768 1.00 0.00 107 GLY A O 1
ATOM 1681 N N . PHE A 1 108 ? -1.151 12.752 10.111 1.00 0.00 108 PHE A N 1
ATOM 1682 C CA . PHE A 1 108 ? 0.202 13.379 10.167 1.00 0.00 108 PHE A CA 1
ATOM 1683 C C . PHE A 1 108 ? 1.097 12.822 9.056 1.00 0.00 108 PHE A C 1
ATOM 1684 O O . PHE A 1 108 ? 1.099 11.640 8.772 1.00 0.00 108 PHE A O 1
ATOM 1701 N N . SER A 1 109 ? 1.859 13.679 8.427 1.00 0.00 109 SER A N 1
ATOM 1702 C CA . SER A 1 109 ? 2.758 13.226 7.331 1.00 0.00 109 SER A CA 1
ATOM 1703 C C . SER A 1 109 ? 3.988 12.521 7.910 1.00 0.00 109 SER A C 1
ATOM 1704 O O . SER A 1 109 ? 4.493 12.875 8.956 1.00 0.00 109 SER A O 1
ATOM 1712 N N . LYS A 1 110 ? 4.472 11.532 7.218 1.00 0.00 110 LYS A N 1
ATOM 1713 C CA . LYS A 1 110 ? 5.671 10.792 7.688 1.00 0.00 110 LYS A CA 1
ATOM 1714 C C . LYS A 1 110 ? 6.885 11.728 7.692 1.00 0.00 110 LYS A C 1
ATOM 1715 O O . LYS A 1 110 ? 7.758 11.635 8.534 1.00 0.00 110 LYS A O 1
ATOM 1734 N N . SER A 1 111 ? 6.950 12.615 6.738 1.00 0.00 111 SER A N 1
ATOM 1735 C CA . SER A 1 111 ? 8.107 13.550 6.655 1.00 0.00 111 SER A CA 1
ATOM 1736 C C . SER A 1 111 ? 8.161 14.430 7.899 1.00 0.00 111 SER A C 1
ATOM 1737 O O . SER A 1 111 ? 7.258 14.426 8.707 1.00 0.00 111 SER A O 1
ATOM 1745 N N . GLU A 1 112 ? 9.225 15.178 8.043 1.00 0.00 112 GLU A N 1
ATOM 1746 C CA . GLU A 1 112 ? 9.390 16.083 9.222 1.00 0.00 112 GLU A CA 1
ATOM 1747 C C . GLU A 1 112 ? 9.503 15.247 10.497 1.00 0.00 112 GLU A C 1
ATOM 1748 O O . GLU A 1 112 ? 10.507 15.270 11.181 1.00 0.00 112 GLU A O 1
ATOM 1760 N N . LEU A 1 113 ? 8.478 14.512 10.823 1.00 0.00 113 LEU A N 1
ATOM 1761 C CA . LEU A 1 113 ? 8.515 13.671 12.051 1.00 0.00 113 LEU A CA 1
ATOM 1762 C C . LEU A 1 113 ? 9.613 12.616 11.917 1.00 0.00 113 LEU A C 1
ATOM 1763 O O . LEU A 1 113 ? 10.338 12.337 12.852 1.00 0.00 113 LEU A O 1
ATOM 1779 N N . GLU A 1 114 ? 9.734 12.019 10.763 1.00 0.00 114 GLU A N 1
ATOM 1780 C CA . GLU A 1 114 ? 10.777 10.972 10.563 1.00 0.00 114 GLU A CA 1
ATOM 1781 C C . GLU A 1 114 ? 12.025 11.597 9.940 1.00 0.00 114 GLU A C 1
ATOM 1782 O O . GLU A 1 114 ? 11.977 12.197 8.884 1.00 0.00 114 GLU A O 1
ATOM 1794 N N . HIS A 1 115 ? 13.141 11.462 10.602 1.00 0.00 115 HIS A N 1
ATOM 1795 C CA . HIS A 1 115 ? 14.405 12.049 10.079 1.00 0.00 115 HIS A CA 1
ATOM 1796 C C . HIS A 1 115 ? 14.927 11.227 8.901 1.00 0.00 115 HIS A C 1
ATOM 1797 O O . HIS A 1 115 ? 14.861 10.013 8.893 1.00 0.00 115 HIS A O 1
ATOM 1811 N N . HIS A 1 116 ? 15.446 11.890 7.903 1.00 0.00 116 HIS A N 1
ATOM 1812 C CA . HIS A 1 116 ? 15.976 11.168 6.715 1.00 0.00 116 HIS A CA 1
ATOM 1813 C C . HIS A 1 116 ? 17.394 10.674 7.000 1.00 0.00 116 HIS A C 1
ATOM 1814 O O . HIS A 1 116 ? 18.095 11.209 7.838 1.00 0.00 116 HIS A O 1
ATOM 1828 N N . HIS A 1 117 ? 17.822 9.654 6.300 1.00 0.00 117 HIS A N 1
ATOM 1829 C CA . HIS A 1 117 ? 19.193 9.109 6.513 1.00 0.00 117 HIS A CA 1
ATOM 1830 C C . HIS A 1 117 ? 19.830 8.788 5.157 1.00 0.00 117 HIS A C 1
ATOM 1831 O O . HIS A 1 117 ? 19.159 8.436 4.209 1.00 0.00 117 HIS A O 1
ATOM 1845 N N . HIS A 1 118 ? 21.126 8.921 5.065 1.00 0.00 118 HIS A N 1
ATOM 1846 C CA . HIS A 1 118 ? 21.829 8.636 3.783 1.00 0.00 118 HIS A CA 1
ATOM 1847 C C . HIS A 1 118 ? 21.719 7.146 3.449 1.00 0.00 118 HIS A C 1
ATOM 1848 O O . HIS A 1 118 ? 21.532 6.763 2.310 1.00 0.00 118 HIS A O 1
ATOM 1862 N N . HIS A 1 119 ? 21.855 6.303 4.434 1.00 0.00 119 HIS A N 1
ATOM 1863 C CA . HIS A 1 119 ? 21.786 4.838 4.176 1.00 0.00 119 HIS A CA 1
ATOM 1864 C C . HIS A 1 119 ? 20.354 4.428 3.816 1.00 0.00 119 HIS A C 1
ATOM 1865 O O . HIS A 1 119 ? 19.404 4.760 4.500 1.00 0.00 119 HIS A O 1
ATOM 1879 N N . HIS A 1 120 ? 20.205 3.701 2.738 1.00 0.00 120 HIS A N 1
ATOM 1880 C CA . HIS A 1 120 ? 18.854 3.245 2.298 1.00 0.00 120 HIS A CA 1
ATOM 1881 C C . HIS A 1 120 ? 17.846 4.394 2.395 1.00 0.00 120 HIS A C 1
ATOM 1882 O O . HIS A 1 120 ? 16.659 4.113 2.393 1.00 0.00 120 HIS A O 1
ATOM 1897 N N . MET A 1 1 ? 2.427 0.844 6.864 1.00 0.00 1 MET A N 2
ATOM 1898 C CA . MET A 1 1 ? 3.573 0.023 6.384 1.00 0.00 1 MET A CA 2
ATOM 1899 C C . MET A 1 1 ? 4.848 0.869 6.422 1.00 0.00 1 MET A C 2
ATOM 1900 O O . MET A 1 1 ? 5.404 1.206 5.399 1.00 0.00 1 MET A O 2
ATOM 1916 N N . ALA A 1 2 ? 5.302 1.202 7.612 1.00 0.00 2 ALA A N 2
ATOM 1917 C CA . ALA A 1 2 ? 6.540 2.030 7.785 1.00 0.00 2 ALA A CA 2
ATOM 1918 C C . ALA A 1 2 ? 6.698 3.018 6.628 1.00 0.00 2 ALA A C 2
ATOM 1919 O O . ALA A 1 2 ? 6.217 4.131 6.688 1.00 0.00 2 ALA A O 2
ATOM 1926 N N . GLU A 1 3 ? 7.368 2.617 5.573 1.00 0.00 3 GLU A N 2
ATOM 1927 C CA . GLU A 1 3 ? 7.561 3.521 4.403 1.00 0.00 3 GLU A CA 2
ATOM 1928 C C . GLU A 1 3 ? 7.044 2.825 3.147 1.00 0.00 3 GLU A C 2
ATOM 1929 O O . GLU A 1 3 ? 7.320 1.668 2.904 1.00 0.00 3 GLU A O 2
ATOM 1941 N N . ILE A 1 4 ? 6.291 3.534 2.347 1.00 0.00 4 ILE A N 2
ATOM 1942 C CA . ILE A 1 4 ? 5.733 2.948 1.092 1.00 0.00 4 ILE A CA 2
ATOM 1943 C C . ILE A 1 4 ? 6.420 3.592 -0.109 1.00 0.00 4 ILE A C 2
ATOM 1944 O O . ILE A 1 4 ? 6.496 4.799 -0.212 1.00 0.00 4 ILE A O 2
ATOM 1960 N N . GLN A 1 5 ? 6.927 2.798 -1.018 1.00 0.00 5 GLN A N 2
ATOM 1961 C CA . GLN A 1 5 ? 7.617 3.366 -2.216 1.00 0.00 5 GLN A CA 2
ATOM 1962 C C . GLN A 1 5 ? 7.272 2.542 -3.450 1.00 0.00 5 GLN A C 2
ATOM 1963 O O . GLN A 1 5 ? 7.028 1.355 -3.371 1.00 0.00 5 GLN A O 2
ATOM 1977 N N . PHE A 1 6 ? 7.261 3.171 -4.596 1.00 0.00 6 PHE A N 2
ATOM 1978 C CA . PHE A 1 6 ? 6.946 2.454 -5.865 1.00 0.00 6 PHE A CA 2
ATOM 1979 C C . PHE A 1 6 ? 8.235 2.308 -6.673 1.00 0.00 6 PHE A C 2
ATOM 1980 O O . PHE A 1 6 ? 8.277 1.634 -7.680 1.00 0.00 6 PHE A O 2
ATOM 1997 N N . SER A 1 7 ? 9.292 2.937 -6.228 1.00 0.00 7 SER A N 2
ATOM 1998 C CA . SER A 1 7 ? 10.589 2.837 -6.954 1.00 0.00 7 SER A CA 2
ATOM 1999 C C . SER A 1 7 ? 11.739 3.101 -5.978 1.00 0.00 7 SER A C 2
ATOM 2000 O O . SER A 1 7 ? 12.292 4.180 -5.926 1.00 0.00 7 SER A O 2
ATOM 2008 N N . LYS A 1 8 ? 12.103 2.108 -5.213 1.00 0.00 8 LYS A N 2
ATOM 2009 C CA . LYS A 1 8 ? 13.222 2.260 -4.236 1.00 0.00 8 LYS A CA 2
ATOM 2010 C C . LYS A 1 8 ? 13.133 3.596 -3.495 1.00 0.00 8 LYS A C 2
ATOM 2011 O O . LYS A 1 8 ? 12.143 4.295 -3.557 1.00 0.00 8 LYS A O 2
ATOM 2030 N N . GLY A 1 9 ? 14.174 3.940 -2.779 1.00 0.00 9 GLY A N 2
ATOM 2031 C CA . GLY A 1 9 ? 14.176 5.215 -2.007 1.00 0.00 9 GLY A CA 2
ATOM 2032 C C . GLY A 1 9 ? 14.125 6.409 -2.956 1.00 0.00 9 GLY A C 2
ATOM 2033 O O . GLY A 1 9 ? 15.141 6.941 -3.358 1.00 0.00 9 GLY A O 2
ATOM 2037 N N . VAL A 1 10 ? 12.945 6.841 -3.310 1.00 0.00 10 VAL A N 2
ATOM 2038 C CA . VAL A 1 10 ? 12.824 8.008 -4.224 1.00 0.00 10 VAL A CA 2
ATOM 2039 C C . VAL A 1 10 ? 13.067 9.296 -3.432 1.00 0.00 10 VAL A C 2
ATOM 2040 O O . VAL A 1 10 ? 14.190 9.714 -3.244 1.00 0.00 10 VAL A O 2
ATOM 2053 N N . ALA A 1 11 ? 12.020 9.920 -2.962 1.00 0.00 11 ALA A N 2
ATOM 2054 C CA . ALA A 1 11 ? 12.172 11.177 -2.179 1.00 0.00 11 ALA A CA 2
ATOM 2055 C C . ALA A 1 11 ? 10.779 11.734 -1.856 1.00 0.00 11 ALA A C 2
ATOM 2056 O O . ALA A 1 11 ? 10.464 12.860 -2.176 1.00 0.00 11 ALA A O 2
ATOM 2063 N N . GLU A 1 12 ? 9.944 10.948 -1.230 1.00 0.00 12 GLU A N 2
ATOM 2064 C CA . GLU A 1 12 ? 8.575 11.428 -0.886 1.00 0.00 12 GLU A CA 2
ATOM 2065 C C . GLU A 1 12 ? 7.960 10.504 0.171 1.00 0.00 12 GLU A C 2
ATOM 2066 O O . GLU A 1 12 ? 7.828 9.314 -0.030 1.00 0.00 12 GLU A O 2
ATOM 2078 N N . THR A 1 13 ? 7.592 11.045 1.306 1.00 0.00 13 THR A N 2
ATOM 2079 C CA . THR A 1 13 ? 6.991 10.201 2.384 1.00 0.00 13 THR A CA 2
ATOM 2080 C C . THR A 1 13 ? 5.465 10.227 2.255 1.00 0.00 13 THR A C 2
ATOM 2081 O O . THR A 1 13 ? 4.793 11.058 2.832 1.00 0.00 13 THR A O 2
ATOM 2092 N N . VAL A 1 14 ? 4.919 9.326 1.487 1.00 0.00 14 VAL A N 2
ATOM 2093 C CA . VAL A 1 14 ? 3.441 9.287 1.290 1.00 0.00 14 VAL A CA 2
ATOM 2094 C C . VAL A 1 14 ? 2.755 8.632 2.491 1.00 0.00 14 VAL A C 2
ATOM 2095 O O . VAL A 1 14 ? 3.197 7.616 2.988 1.00 0.00 14 VAL A O 2
ATOM 2108 N N . VAL A 1 15 ? 1.672 9.210 2.956 1.00 0.00 15 VAL A N 2
ATOM 2109 C CA . VAL A 1 15 ? 0.929 8.634 4.127 1.00 0.00 15 VAL A CA 2
ATOM 2110 C C . VAL A 1 15 ? -0.495 8.241 3.697 1.00 0.00 15 VAL A C 2
ATOM 2111 O O . VAL A 1 15 ? -1.439 8.973 3.925 1.00 0.00 15 VAL A O 2
ATOM 2124 N N . PRO A 1 16 ? -0.652 7.094 3.076 1.00 0.00 16 PRO A N 2
ATOM 2125 C CA . PRO A 1 16 ? -1.981 6.604 2.612 1.00 0.00 16 PRO A CA 2
ATOM 2126 C C . PRO A 1 16 ? -2.804 5.984 3.747 1.00 0.00 16 PRO A C 2
ATOM 2127 O O . PRO A 1 16 ? -2.274 5.581 4.762 1.00 0.00 16 PRO A O 2
ATOM 2138 N N . GLU A 1 17 ? -4.096 5.913 3.583 1.00 0.00 17 GLU A N 2
ATOM 2139 C CA . GLU A 1 17 ? -4.951 5.330 4.655 1.00 0.00 17 GLU A CA 2
ATOM 2140 C C . GLU A 1 17 ? -4.862 3.807 4.619 1.00 0.00 17 GLU A C 2
ATOM 2141 O O . GLU A 1 17 ? -4.488 3.219 3.621 1.00 0.00 17 GLU A O 2
ATOM 2153 N N . VAL A 1 18 ? -5.201 3.163 5.709 1.00 0.00 18 VAL A N 2
ATOM 2154 C CA . VAL A 1 18 ? -5.133 1.672 5.770 1.00 0.00 18 VAL A CA 2
ATOM 2155 C C . VAL A 1 18 ? -6.545 1.102 5.791 1.00 0.00 18 VAL A C 2
ATOM 2156 O O . VAL A 1 18 ? -7.374 1.496 6.586 1.00 0.00 18 VAL A O 2
ATOM 2169 N N . ARG A 1 19 ? -6.819 0.168 4.920 1.00 0.00 19 ARG A N 2
ATOM 2170 C CA . ARG A 1 19 ? -8.173 -0.456 4.871 1.00 0.00 19 ARG A CA 2
ATOM 2171 C C . ARG A 1 19 ? -8.009 -1.968 4.745 1.00 0.00 19 ARG A C 2
ATOM 2172 O O . ARG A 1 19 ? -7.201 -2.451 3.976 1.00 0.00 19 ARG A O 2
ATOM 2193 N N . LEU A 1 20 ? -8.761 -2.720 5.504 1.00 0.00 20 LEU A N 2
ATOM 2194 C CA . LEU A 1 20 ? -8.651 -4.210 5.451 1.00 0.00 20 LEU A CA 2
ATOM 2195 C C . LEU A 1 20 ? -9.808 -4.783 4.641 1.00 0.00 20 LEU A C 2
ATOM 2196 O O . LEU A 1 20 ? -10.945 -4.384 4.794 1.00 0.00 20 LEU A O 2
ATOM 2212 N N . SER A 1 21 ? -9.519 -5.722 3.774 1.00 0.00 21 SER A N 2
ATOM 2213 C CA . SER A 1 21 ? -10.586 -6.343 2.934 1.00 0.00 21 SER A CA 2
ATOM 2214 C C . SER A 1 21 ? -10.433 -7.859 2.966 1.00 0.00 21 SER A C 2
ATOM 2215 O O . SER A 1 21 ? -9.335 -8.376 2.927 1.00 0.00 21 SER A O 2
ATOM 2223 N N . LYS A 1 22 ? -11.528 -8.575 3.036 1.00 0.00 22 LYS A N 2
ATOM 2224 C CA . LYS A 1 22 ? -11.465 -10.070 3.063 1.00 0.00 22 LYS A CA 2
ATOM 2225 C C . LYS A 1 22 ? -12.412 -10.620 1.997 1.00 0.00 22 LYS A C 2
ATOM 2226 O O . LYS A 1 22 ? -13.560 -10.233 1.910 1.00 0.00 22 LYS A O 2
ATOM 2245 N N . SER A 1 23 ? -11.933 -11.504 1.168 1.00 0.00 23 SER A N 2
ATOM 2246 C CA . SER A 1 23 ? -12.791 -12.063 0.088 1.00 0.00 23 SER A CA 2
ATOM 2247 C C . SER A 1 23 ? -13.845 -13.009 0.675 1.00 0.00 23 SER A C 2
ATOM 2248 O O . SER A 1 23 ? -13.550 -13.850 1.500 1.00 0.00 23 SER A O 2
ATOM 2256 N N . LYS A 1 24 ? -15.071 -12.875 0.233 1.00 0.00 24 LYS A N 2
ATOM 2257 C CA . LYS A 1 24 ? -16.172 -13.751 0.732 1.00 0.00 24 LYS A CA 2
ATOM 2258 C C . LYS A 1 24 ? -16.086 -13.881 2.258 1.00 0.00 24 LYS A C 2
ATOM 2259 O O . LYS A 1 24 ? -16.720 -14.726 2.854 1.00 0.00 24 LYS A O 2
ATOM 2278 N N . ASN A 1 25 ? -15.313 -13.039 2.890 1.00 0.00 25 ASN A N 2
ATOM 2279 C CA . ASN A 1 25 ? -15.187 -13.094 4.373 1.00 0.00 25 ASN A CA 2
ATOM 2280 C C . ASN A 1 25 ? -14.832 -14.517 4.807 1.00 0.00 25 ASN A C 2
ATOM 2281 O O . ASN A 1 25 ? -15.243 -14.977 5.852 1.00 0.00 25 ASN A O 2
ATOM 2292 N N . GLY A 1 26 ? -14.068 -15.213 4.012 1.00 0.00 26 GLY A N 2
ATOM 2293 C CA . GLY A 1 26 ? -13.680 -16.604 4.373 1.00 0.00 26 GLY A CA 2
ATOM 2294 C C . GLY A 1 26 ? -13.084 -17.294 3.147 1.00 0.00 26 GLY A C 2
ATOM 2295 O O . GLY A 1 26 ? -13.537 -18.341 2.731 1.00 0.00 26 GLY A O 2
ATOM 2299 N N . GLN A 1 27 ? -12.068 -16.712 2.563 1.00 0.00 27 GLN A N 2
ATOM 2300 C CA . GLN A 1 27 ? -11.439 -17.326 1.358 1.00 0.00 27 GLN A CA 2
ATOM 2301 C C . GLN A 1 27 ? -9.962 -16.937 1.300 1.00 0.00 27 GLN A C 2
ATOM 2302 O O . GLN A 1 27 ? -9.091 -17.780 1.253 1.00 0.00 27 GLN A O 2
ATOM 2316 N N . SER A 1 28 ? -9.667 -15.662 1.301 1.00 0.00 28 SER A N 2
ATOM 2317 C CA . SER A 1 28 ? -8.241 -15.226 1.246 1.00 0.00 28 SER A CA 2
ATOM 2318 C C . SER A 1 28 ? -8.085 -13.880 1.954 1.00 0.00 28 SER A C 2
ATOM 2319 O O . SER A 1 28 ? -8.686 -12.894 1.579 1.00 0.00 28 SER A O 2
ATOM 2327 N N . GLY A 1 29 ? -7.284 -13.839 2.984 1.00 0.00 29 GLY A N 2
ATOM 2328 C CA . GLY A 1 29 ? -7.085 -12.568 3.733 1.00 0.00 29 GLY A CA 2
ATOM 2329 C C . GLY A 1 29 ? -6.192 -11.613 2.941 1.00 0.00 29 GLY A C 2
ATOM 2330 O O . GLY A 1 29 ? -5.210 -12.012 2.346 1.00 0.00 29 GLY A O 2
ATOM 2334 N N . MET A 1 30 ? -6.513 -10.349 2.947 1.00 0.00 30 MET A N 2
ATOM 2335 C CA . MET A 1 30 ? -5.672 -9.360 2.218 1.00 0.00 30 MET A CA 2
ATOM 2336 C C . MET A 1 30 ? -5.992 -7.962 2.738 1.00 0.00 30 MET A C 2
ATOM 2337 O O . MET A 1 30 ? -6.989 -7.756 3.404 1.00 0.00 30 MET A O 2
ATOM 2351 N N . ALA A 1 31 ? -5.158 -7.001 2.440 1.00 0.00 31 ALA A N 2
ATOM 2352 C CA . ALA A 1 31 ? -5.403 -5.606 2.915 1.00 0.00 31 ALA A CA 2
ATOM 2353 C C . ALA A 1 31 ? -5.272 -4.648 1.736 1.00 0.00 31 ALA A C 2
ATOM 2354 O O . ALA A 1 31 ? -4.409 -4.801 0.893 1.00 0.00 31 ALA A O 2
ATOM 2361 N N . LYS A 1 32 ? -6.127 -3.661 1.671 1.00 0.00 32 LYS A N 2
ATOM 2362 C CA . LYS A 1 32 ? -6.076 -2.676 0.551 1.00 0.00 32 LYS A CA 2
ATOM 2363 C C . LYS A 1 32 ? -5.532 -1.351 1.072 1.00 0.00 32 LYS A C 2
ATOM 2364 O O . LYS A 1 32 ? -5.781 -0.969 2.197 1.00 0.00 32 LYS A O 2
ATOM 2383 N N . PHE A 1 33 ? -4.787 -0.649 0.257 1.00 0.00 33 PHE A N 2
ATOM 2384 C CA . PHE A 1 33 ? -4.210 0.663 0.680 1.00 0.00 33 PHE A CA 2
ATOM 2385 C C . PHE A 1 33 ? -4.778 1.756 -0.213 1.00 0.00 33 PHE A C 2
ATOM 2386 O O . PHE A 1 33 ? -4.839 1.614 -1.419 1.00 0.00 33 PHE A O 2
ATOM 2403 N N . TYR A 1 34 ? -5.210 2.846 0.373 1.00 0.00 34 TYR A N 2
ATOM 2404 C CA . TYR A 1 34 ? -5.797 3.956 -0.436 1.00 0.00 34 TYR A CA 2
ATOM 2405 C C . TYR A 1 34 ? -4.791 5.096 -0.559 1.00 0.00 34 TYR A C 2
ATOM 2406 O O . TYR A 1 34 ? -4.298 5.615 0.426 1.00 0.00 34 TYR A O 2
ATOM 2424 N N . PHE A 1 35 ? -4.496 5.495 -1.770 1.00 0.00 35 PHE A N 2
ATOM 2425 C CA . PHE A 1 35 ? -3.532 6.610 -2.000 1.00 0.00 35 PHE A CA 2
ATOM 2426 C C . PHE A 1 35 ? -4.306 7.826 -2.499 1.00 0.00 35 PHE A C 2
ATOM 2427 O O . PHE A 1 35 ? -4.883 7.805 -3.568 1.00 0.00 35 PHE A O 2
ATOM 2444 N N . LEU A 1 36 ? -4.334 8.882 -1.732 1.00 0.00 36 LEU A N 2
ATOM 2445 C CA . LEU A 1 36 ? -5.083 10.104 -2.151 1.00 0.00 36 LEU A CA 2
ATOM 2446 C C . LEU A 1 36 ? -4.115 11.110 -2.778 1.00 0.00 36 LEU A C 2
ATOM 2447 O O . LEU A 1 36 ? -3.171 11.544 -2.151 1.00 0.00 36 LEU A O 2
ATOM 2463 N N . GLU A 1 37 ? -4.358 11.489 -4.010 1.00 0.00 37 GLU A N 2
ATOM 2464 C CA . GLU A 1 37 ? -3.471 12.475 -4.704 1.00 0.00 37 GLU A CA 2
ATOM 2465 C C . GLU A 1 37 ? -2.001 12.208 -4.354 1.00 0.00 37 GLU A C 2
ATOM 2466 O O . GLU A 1 37 ? -1.319 13.058 -3.818 1.00 0.00 37 GLU A O 2
ATOM 2478 N N . PRO A 1 38 ? -1.518 11.026 -4.649 1.00 0.00 38 PRO A N 2
ATOM 2479 C CA . PRO A 1 38 ? -0.108 10.638 -4.350 1.00 0.00 38 PRO A CA 2
ATOM 2480 C C . PRO A 1 38 ? 0.913 11.484 -5.127 1.00 0.00 38 PRO A C 2
ATOM 2481 O O . PRO A 1 38 ? 0.683 11.879 -6.253 1.00 0.00 38 PRO A O 2
ATOM 2492 N N . THR A 1 39 ? 2.038 11.766 -4.524 1.00 0.00 39 THR A N 2
ATOM 2493 C CA . THR A 1 39 ? 3.076 12.582 -5.214 1.00 0.00 39 THR A CA 2
ATOM 2494 C C . THR A 1 39 ? 3.878 11.681 -6.150 1.00 0.00 39 THR A C 2
ATOM 2495 O O . THR A 1 39 ? 5.025 11.943 -6.452 1.00 0.00 39 THR A O 2
ATOM 2506 N N . ILE A 1 40 ? 3.275 10.617 -6.614 1.00 0.00 40 ILE A N 2
ATOM 2507 C CA . ILE A 1 40 ? 3.978 9.676 -7.538 1.00 0.00 40 ILE A CA 2
ATOM 2508 C C . ILE A 1 40 ? 3.487 9.928 -8.968 1.00 0.00 40 ILE A C 2
ATOM 2509 O O . ILE A 1 40 ? 4.150 9.599 -9.931 1.00 0.00 40 ILE A O 2
ATOM 2525 N N . LEU A 1 41 ? 2.327 10.510 -9.104 1.00 0.00 41 LEU A N 2
ATOM 2526 C CA . LEU A 1 41 ? 1.779 10.792 -10.457 1.00 0.00 41 LEU A CA 2
ATOM 2527 C C . LEU A 1 41 ? 2.685 11.794 -11.176 1.00 0.00 41 LEU A C 2
ATOM 2528 O O . LEU A 1 41 ? 2.960 11.670 -12.351 1.00 0.00 41 LEU A O 2
ATOM 2544 N N . ALA A 1 42 ? 3.150 12.784 -10.468 1.00 0.00 42 ALA A N 2
ATOM 2545 C CA . ALA A 1 42 ? 4.039 13.804 -11.090 1.00 0.00 42 ALA A CA 2
ATOM 2546 C C . ALA A 1 42 ? 5.358 13.151 -11.502 1.00 0.00 42 ALA A C 2
ATOM 2547 O O . ALA A 1 42 ? 5.966 13.525 -12.484 1.00 0.00 42 ALA A O 2
ATOM 2554 N N . LYS A 1 43 ? 5.810 12.186 -10.749 1.00 0.00 43 LYS A N 2
ATOM 2555 C CA . LYS A 1 43 ? 7.097 11.513 -11.081 1.00 0.00 43 LYS A CA 2
ATOM 2556 C C . LYS A 1 43 ? 6.846 10.342 -12.031 1.00 0.00 43 LYS A C 2
ATOM 2557 O O . LYS A 1 43 ? 7.288 10.350 -13.162 1.00 0.00 43 LYS A O 2
ATOM 2576 N N . GLU A 1 44 ? 6.152 9.325 -11.574 1.00 0.00 44 GLU A N 2
ATOM 2577 C CA . GLU A 1 44 ? 5.880 8.128 -12.439 1.00 0.00 44 GLU A CA 2
ATOM 2578 C C . GLU A 1 44 ? 4.388 8.025 -12.753 1.00 0.00 44 GLU A C 2
ATOM 2579 O O . GLU A 1 44 ? 3.543 8.320 -11.933 1.00 0.00 44 GLU A O 2
ATOM 2591 N N . SER A 1 45 ? 4.069 7.610 -13.948 1.00 0.00 45 SER A N 2
ATOM 2592 C CA . SER A 1 45 ? 2.641 7.487 -14.352 1.00 0.00 45 SER A CA 2
ATOM 2593 C C . SER A 1 45 ? 2.050 6.184 -13.806 1.00 0.00 45 SER A C 2
ATOM 2594 O O . SER A 1 45 ? 2.757 5.315 -13.339 1.00 0.00 45 SER A O 2
ATOM 2602 N N . THR A 1 46 ? 0.752 6.048 -13.865 1.00 0.00 46 THR A N 2
ATOM 2603 C CA . THR A 1 46 ? 0.095 4.810 -13.356 1.00 0.00 46 THR A CA 2
ATOM 2604 C C . THR A 1 46 ? 0.522 3.609 -14.207 1.00 0.00 46 THR A C 2
ATOM 2605 O O . THR A 1 46 ? 0.687 2.513 -13.711 1.00 0.00 46 THR A O 2
ATOM 2616 N N . ASP A 1 47 ? 0.696 3.805 -15.485 1.00 0.00 47 ASP A N 2
ATOM 2617 C CA . ASP A 1 47 ? 1.107 2.679 -16.371 1.00 0.00 47 ASP A CA 2
ATOM 2618 C C . ASP A 1 47 ? 2.507 2.197 -15.982 1.00 0.00 47 ASP A C 2
ATOM 2619 O O . ASP A 1 47 ? 2.796 1.019 -15.994 1.00 0.00 47 ASP A O 2
ATOM 2628 N N . ASP A 1 48 ? 3.380 3.106 -15.649 1.00 0.00 48 ASP A N 2
ATOM 2629 C CA . ASP A 1 48 ? 4.766 2.722 -15.264 1.00 0.00 48 ASP A CA 2
ATOM 2630 C C . ASP A 1 48 ? 4.745 1.904 -13.971 1.00 0.00 48 ASP A C 2
ATOM 2631 O O . ASP A 1 48 ? 5.545 1.010 -13.781 1.00 0.00 48 ASP A O 2
ATOM 2640 N N . ILE A 1 49 ? 3.849 2.208 -13.072 1.00 0.00 49 ILE A N 2
ATOM 2641 C CA . ILE A 1 49 ? 3.797 1.453 -11.786 1.00 0.00 49 ILE A CA 2
ATOM 2642 C C . ILE A 1 49 ? 3.126 0.095 -12.003 1.00 0.00 49 ILE A C 2
ATOM 2643 O O . ILE A 1 49 ? 2.026 0.009 -12.508 1.00 0.00 49 ILE A O 2
ATOM 2659 N N . THR A 1 50 ? 3.791 -0.967 -11.614 1.00 0.00 50 THR A N 2
ATOM 2660 C CA . THR A 1 50 ? 3.221 -2.343 -11.778 1.00 0.00 50 THR A CA 2
ATOM 2661 C C . THR A 1 50 ? 3.242 -3.053 -10.422 1.00 0.00 50 THR A C 2
ATOM 2662 O O . THR A 1 50 ? 2.828 -4.187 -10.300 1.00 0.00 50 THR A O 2
ATOM 2673 N N . GLY A 1 51 ? 3.724 -2.397 -9.400 1.00 0.00 51 GLY A N 2
ATOM 2674 C CA . GLY A 1 51 ? 3.771 -3.048 -8.062 1.00 0.00 51 GLY A CA 2
ATOM 2675 C C . GLY A 1 51 ? 4.061 -2.004 -6.983 1.00 0.00 51 GLY A C 2
ATOM 2676 O O . GLY A 1 51 ? 4.127 -0.822 -7.255 1.00 0.00 51 GLY A O 2
ATOM 2680 N N . MET A 1 52 ? 4.228 -2.435 -5.757 1.00 0.00 52 MET A N 2
ATOM 2681 C CA . MET A 1 52 ? 4.515 -1.480 -4.641 1.00 0.00 52 MET A CA 2
ATOM 2682 C C . MET A 1 52 ? 5.637 -2.040 -3.772 1.00 0.00 52 MET A C 2
ATOM 2683 O O . MET A 1 52 ? 5.651 -3.210 -3.444 1.00 0.00 52 MET A O 2
ATOM 2697 N N . TYR A 1 53 ? 6.579 -1.212 -3.392 1.00 0.00 53 TYR A N 2
ATOM 2698 C CA . TYR A 1 53 ? 7.710 -1.685 -2.536 1.00 0.00 53 TYR A CA 2
ATOM 2699 C C . TYR A 1 53 ? 7.522 -1.164 -1.113 1.00 0.00 53 TYR A C 2
ATOM 2700 O O . TYR A 1 53 ? 7.533 0.026 -0.868 1.00 0.00 53 TYR A O 2
ATOM 2718 N N . LEU A 1 54 ? 7.352 -2.050 -0.167 1.00 0.00 54 LEU A N 2
ATOM 2719 C CA . LEU A 1 54 ? 7.167 -1.622 1.250 1.00 0.00 54 LEU A CA 2
ATOM 2720 C C . LEU A 1 54 ? 8.508 -1.702 1.969 1.00 0.00 54 LEU A C 2
ATOM 2721 O O . LEU A 1 54 ? 9.070 -2.764 2.126 1.00 0.00 54 LEU A O 2
ATOM 2737 N N . ILE A 1 55 ? 9.026 -0.575 2.392 1.00 0.00 55 ILE A N 2
ATOM 2738 C CA . ILE A 1 55 ? 10.348 -0.551 3.092 1.00 0.00 55 ILE A CA 2
ATOM 2739 C C . ILE A 1 55 ? 10.141 -0.249 4.571 1.00 0.00 55 ILE A C 2
ATOM 2740 O O . ILE A 1 55 ? 9.430 0.666 4.937 1.00 0.00 55 ILE A O 2
ATOM 2756 N N . ASP A 1 56 ? 10.773 -1.014 5.419 1.00 0.00 56 ASP A N 2
ATOM 2757 C CA . ASP A 1 56 ? 10.652 -0.800 6.887 1.00 0.00 56 ASP A CA 2
ATOM 2758 C C . ASP A 1 56 ? 12.058 -0.649 7.467 1.00 0.00 56 ASP A C 2
ATOM 2759 O O . ASP A 1 56 ? 12.383 -1.211 8.492 1.00 0.00 56 ASP A O 2
ATOM 2768 N N . ASP A 1 57 ? 12.894 0.107 6.799 1.00 0.00 57 ASP A N 2
ATOM 2769 C CA . ASP A 1 57 ? 14.291 0.311 7.279 1.00 0.00 57 ASP A CA 2
ATOM 2770 C C . ASP A 1 57 ? 14.970 -1.045 7.474 1.00 0.00 57 ASP A C 2
ATOM 2771 O O . ASP A 1 57 ? 16.085 -1.127 7.945 1.00 0.00 57 ASP A O 2
ATOM 2780 N N . GLU A 1 58 ? 14.306 -2.111 7.108 1.00 0.00 58 GLU A N 2
ATOM 2781 C CA . GLU A 1 58 ? 14.905 -3.470 7.264 1.00 0.00 58 GLU A CA 2
ATOM 2782 C C . GLU A 1 58 ? 14.425 -4.374 6.126 1.00 0.00 58 GLU A C 2
ATOM 2783 O O . GLU A 1 58 ? 14.867 -4.262 5.001 1.00 0.00 58 GLU A O 2
ATOM 2795 N N . GLY A 1 59 ? 13.526 -5.278 6.416 1.00 0.00 59 GLY A N 2
ATOM 2796 C CA . GLY A 1 59 ? 13.019 -6.198 5.361 1.00 0.00 59 GLY A CA 2
ATOM 2797 C C . GLY A 1 59 ? 12.016 -5.465 4.475 1.00 0.00 59 GLY A C 2
ATOM 2798 O O . GLY A 1 59 ? 11.521 -4.411 4.826 1.00 0.00 59 GLY A O 2
ATOM 2802 N N . GLU A 1 60 ? 11.708 -6.012 3.322 1.00 0.00 60 GLU A N 2
ATOM 2803 C CA . GLU A 1 60 ? 10.734 -5.345 2.405 1.00 0.00 60 GLU A CA 2
ATOM 2804 C C . GLU A 1 60 ? 9.809 -6.381 1.774 1.00 0.00 60 GLU A C 2
ATOM 2805 O O . GLU A 1 60 ? 10.157 -7.535 1.619 1.00 0.00 60 GLU A O 2
ATOM 2817 N N . ILE A 1 61 ? 8.622 -5.962 1.407 1.00 0.00 61 ILE A N 2
ATOM 2818 C CA . ILE A 1 61 ? 7.632 -6.889 0.776 1.00 0.00 61 ILE A CA 2
ATOM 2819 C C . ILE A 1 61 ? 7.330 -6.402 -0.639 1.00 0.00 61 ILE A C 2
ATOM 2820 O O . ILE A 1 61 ? 7.132 -5.226 -0.867 1.00 0.00 61 ILE A O 2
ATOM 2836 N N . ILE A 1 62 ? 7.302 -7.296 -1.595 1.00 0.00 62 ILE A N 2
ATOM 2837 C CA . ILE A 1 62 ? 7.024 -6.887 -3.006 1.00 0.00 62 ILE A CA 2
ATOM 2838 C C . ILE A 1 62 ? 5.597 -7.277 -3.368 1.00 0.00 62 ILE A C 2
ATOM 2839 O O . ILE A 1 62 ? 5.203 -8.418 -3.233 1.00 0.00 62 ILE A O 2
ATOM 2855 N N . THR A 1 63 ? 4.818 -6.330 -3.826 1.00 0.00 63 THR A N 2
ATOM 2856 C CA . THR A 1 63 ? 3.401 -6.615 -4.208 1.00 0.00 63 THR A CA 2
ATOM 2857 C C . THR A 1 63 ? 3.183 -6.208 -5.662 1.00 0.00 63 THR A C 2
ATOM 2858 O O . THR A 1 63 ? 3.429 -5.082 -6.047 1.00 0.00 63 THR A O 2
ATOM 2869 N N . ARG A 1 64 ? 2.725 -7.122 -6.472 1.00 0.00 64 ARG A N 2
ATOM 2870 C CA . ARG A 1 64 ? 2.489 -6.816 -7.912 1.00 0.00 64 ARG A CA 2
ATOM 2871 C C . ARG A 1 64 ? 0.997 -6.563 -8.134 1.00 0.00 64 ARG A C 2
ATOM 2872 O O . ARG A 1 64 ? 0.577 -6.140 -9.190 1.00 0.00 64 ARG A O 2
ATOM 2893 N N . GLU A 1 65 ? 0.192 -6.828 -7.144 1.00 0.00 65 GLU A N 2
ATOM 2894 C CA . GLU A 1 65 ? -1.270 -6.611 -7.296 1.00 0.00 65 GLU A CA 2
ATOM 2895 C C . GLU A 1 65 ? -1.593 -5.143 -7.023 1.00 0.00 65 GLU A C 2
ATOM 2896 O O . GLU A 1 65 ? -2.102 -4.799 -5.975 1.00 0.00 65 GLU A O 2
ATOM 2908 N N . VAL A 1 66 ? -1.294 -4.272 -7.961 1.00 0.00 66 VAL A N 2
ATOM 2909 C CA . VAL A 1 66 ? -1.573 -2.811 -7.769 1.00 0.00 66 VAL A CA 2
ATOM 2910 C C . VAL A 1 66 ? -2.470 -2.304 -8.899 1.00 0.00 66 VAL A C 2
ATOM 2911 O O . VAL A 1 66 ? -2.244 -2.589 -10.058 1.00 0.00 66 VAL A O 2
ATOM 2924 N N . LYS A 1 67 ? -3.487 -1.547 -8.561 1.00 0.00 67 LYS A N 2
ATOM 2925 C CA . LYS A 1 67 ? -4.416 -0.998 -9.597 1.00 0.00 67 LYS A CA 2
ATOM 2926 C C . LYS A 1 67 ? -4.512 0.518 -9.431 1.00 0.00 67 LYS A C 2
ATOM 2927 O O . LYS A 1 67 ? -4.569 1.031 -8.331 1.00 0.00 67 LYS A O 2
ATOM 2946 N N . GLY A 1 68 ? -4.520 1.244 -10.521 1.00 0.00 68 GLY A N 2
ATOM 2947 C CA . GLY A 1 68 ? -4.599 2.734 -10.440 1.00 0.00 68 GLY A CA 2
ATOM 2948 C C . GLY A 1 68 ? -6.044 3.201 -10.623 1.00 0.00 68 GLY A C 2
ATOM 2949 O O . GLY A 1 68 ? -6.750 2.735 -11.494 1.00 0.00 68 GLY A O 2
ATOM 2953 N N . LYS A 1 69 ? -6.482 4.132 -9.812 1.00 0.00 69 LYS A N 2
ATOM 2954 C CA . LYS A 1 69 ? -7.878 4.658 -9.933 1.00 0.00 69 LYS A CA 2
ATOM 2955 C C . LYS A 1 69 ? -7.842 6.022 -10.625 1.00 0.00 69 LYS A C 2
ATOM 2956 O O . LYS A 1 69 ? -7.140 6.926 -10.201 1.00 0.00 69 LYS A O 2
ATOM 2975 N N . PHE A 1 70 ? -8.589 6.175 -11.695 1.00 0.00 70 PHE A N 2
ATOM 2976 C CA . PHE A 1 70 ? -8.602 7.471 -12.441 1.00 0.00 70 PHE A CA 2
ATOM 2977 C C . PHE A 1 70 ? -9.939 8.177 -12.226 1.00 0.00 70 PHE A C 2
ATOM 2978 O O . PHE A 1 70 ? -10.975 7.548 -12.147 1.00 0.00 70 PHE A O 2
ATOM 2995 N N . ILE A 1 71 ? -9.920 9.484 -12.144 1.00 0.00 71 ILE A N 2
ATOM 2996 C CA . ILE A 1 71 ? -11.183 10.265 -11.949 1.00 0.00 71 ILE A CA 2
ATOM 2997 C C . ILE A 1 71 ? -11.362 11.226 -13.128 1.00 0.00 71 ILE A C 2
ATOM 2998 O O . ILE A 1 71 ? -10.460 11.956 -13.492 1.00 0.00 71 ILE A O 2
ATOM 3014 N N . ASN A 1 72 ? -12.519 11.217 -13.734 1.00 0.00 72 ASN A N 2
ATOM 3015 C CA . ASN A 1 72 ? -12.777 12.106 -14.904 1.00 0.00 72 ASN A CA 2
ATOM 3016 C C . ASN A 1 72 ? -11.744 11.817 -15.996 1.00 0.00 72 ASN A C 2
ATOM 3017 O O . ASN A 1 72 ? -11.359 12.687 -16.748 1.00 0.00 72 ASN A O 2
ATOM 3028 N N . GLY A 1 73 ? -11.309 10.588 -16.095 1.00 0.00 73 GLY A N 2
ATOM 3029 C CA . GLY A 1 73 ? -10.318 10.225 -17.146 1.00 0.00 73 GLY A CA 2
ATOM 3030 C C . GLY A 1 73 ? -8.972 10.872 -16.838 1.00 0.00 73 GLY A C 2
ATOM 3031 O O . GLY A 1 73 ? -8.158 11.061 -17.720 1.00 0.00 73 GLY A O 2
ATOM 3035 N N . ARG A 1 74 ? -8.723 11.214 -15.596 1.00 0.00 74 ARG A N 2
ATOM 3036 C CA . ARG A 1 74 ? -7.420 11.850 -15.234 1.00 0.00 74 ARG A CA 2
ATOM 3037 C C . ARG A 1 74 ? -6.883 11.229 -13.924 1.00 0.00 74 ARG A C 2
ATOM 3038 O O . ARG A 1 74 ? -7.585 11.195 -12.931 1.00 0.00 74 ARG A O 2
ATOM 3059 N N . PRO A 1 75 ? -5.645 10.761 -13.899 1.00 0.00 75 PRO A N 2
ATOM 3060 C CA . PRO A 1 75 ? -5.044 10.166 -12.662 1.00 0.00 75 PRO A CA 2
ATOM 3061 C C . PRO A 1 75 ? -5.237 11.056 -11.428 1.00 0.00 75 PRO A C 2
ATOM 3062 O O . PRO A 1 75 ? -5.059 12.256 -11.478 1.00 0.00 75 PRO A O 2
ATOM 3073 N N . THR A 1 76 ? -5.600 10.465 -10.320 1.00 0.00 76 THR A N 2
ATOM 3074 C CA . THR A 1 76 ? -5.809 11.260 -9.076 1.00 0.00 76 THR A CA 2
ATOM 3075 C C . THR A 1 76 ? -5.594 10.371 -7.855 1.00 0.00 76 THR A C 2
ATOM 3076 O O . THR A 1 76 ? -5.132 10.824 -6.828 1.00 0.00 76 THR A O 2
ATOM 3087 N N . ALA A 1 77 ? -5.945 9.109 -7.941 1.00 0.00 77 ALA A N 2
ATOM 3088 C CA . ALA A 1 77 ? -5.777 8.208 -6.761 1.00 0.00 77 ALA A CA 2
ATOM 3089 C C . ALA A 1 77 ? -5.343 6.820 -7.215 1.00 0.00 77 ALA A C 2
ATOM 3090 O O . ALA A 1 77 ? -5.640 6.389 -8.311 1.00 0.00 77 ALA A O 2
ATOM 3097 N N . ILE A 1 78 ? -4.640 6.117 -6.365 1.00 0.00 78 ILE A N 2
ATOM 3098 C CA . ILE A 1 78 ? -4.166 4.742 -6.706 1.00 0.00 78 ILE A CA 2
ATOM 3099 C C . ILE A 1 78 ? -4.515 3.797 -5.560 1.00 0.00 78 ILE A C 2
ATOM 3100 O O . ILE A 1 78 ? -4.817 4.224 -4.464 1.00 0.00 78 ILE A O 2
ATOM 3116 N N . GLU A 1 79 ? -4.482 2.515 -5.805 1.00 0.00 79 GLU A N 2
ATOM 3117 C CA . GLU A 1 79 ? -4.814 1.534 -4.732 1.00 0.00 79 GLU A CA 2
ATOM 3118 C C . GLU A 1 79 ? -3.895 0.321 -4.848 1.00 0.00 79 GLU A C 2
ATOM 3119 O O . GLU A 1 79 ? -3.437 -0.022 -5.920 1.00 0.00 79 GLU A O 2
ATOM 3131 N N . ALA A 1 80 ? -3.634 -0.338 -3.748 1.00 0.00 80 ALA A N 2
ATOM 3132 C CA . ALA A 1 80 ? -2.756 -1.543 -3.781 1.00 0.00 80 ALA A CA 2
ATOM 3133 C C . ALA A 1 80 ? -3.332 -2.600 -2.844 1.00 0.00 80 ALA A C 2
ATOM 3134 O O . ALA A 1 80 ? -3.841 -2.287 -1.788 1.00 0.00 80 ALA A O 2
ATOM 3141 N N . THR A 1 81 ? -3.265 -3.853 -3.230 1.00 0.00 81 THR A N 2
ATOM 3142 C CA . THR A 1 81 ? -3.816 -4.951 -2.373 1.00 0.00 81 THR A CA 2
ATOM 3143 C C . THR A 1 81 ? -2.701 -5.923 -2.003 1.00 0.00 81 THR A C 2
ATOM 3144 O O . THR A 1 81 ? -1.966 -6.389 -2.851 1.00 0.00 81 THR A O 2
ATOM 3155 N N . VAL A 1 82 ? -2.568 -6.227 -0.734 1.00 0.00 82 VAL A N 2
ATOM 3156 C CA . VAL A 1 82 ? -1.499 -7.169 -0.281 1.00 0.00 82 VAL A CA 2
ATOM 3157 C C . VAL A 1 82 ? -2.136 -8.478 0.186 1.00 0.00 82 VAL A C 2
ATOM 3158 O O . VAL A 1 82 ? -3.065 -8.488 0.968 1.00 0.00 82 VAL A O 2
ATOM 3171 N N . ILE A 1 83 ? -1.644 -9.582 -0.305 1.00 0.00 83 ILE A N 2
ATOM 3172 C CA . ILE A 1 83 ? -2.211 -10.903 0.083 1.00 0.00 83 ILE A CA 2
ATOM 3173 C C . ILE A 1 83 ? -1.629 -11.353 1.424 1.00 0.00 83 ILE A C 2
ATOM 3174 O O . ILE A 1 83 ? -0.430 -11.396 1.614 1.00 0.00 83 ILE A O 2
ATOM 3190 N N . LEU A 1 84 ? -2.489 -11.699 2.348 1.00 0.00 84 LEU A N 2
ATOM 3191 C CA . LEU A 1 84 ? -2.037 -12.167 3.691 1.00 0.00 84 LEU A CA 2
ATOM 3192 C C . LEU A 1 84 ? -2.538 -13.597 3.898 1.00 0.00 84 LEU A C 2
ATOM 3193 O O . LEU A 1 84 ? -2.972 -13.969 4.971 1.00 0.00 84 LEU A O 2
ATOM 3209 N N . ASN A 1 85 ? -2.483 -14.402 2.871 1.00 0.00 85 ASN A N 2
ATOM 3210 C CA . ASN A 1 85 ? -2.958 -15.806 2.995 1.00 0.00 85 ASN A CA 2
ATOM 3211 C C . ASN A 1 85 ? -2.096 -16.548 4.017 1.00 0.00 85 ASN A C 2
ATOM 3212 O O . ASN A 1 85 ? -2.586 -17.335 4.798 1.00 0.00 85 ASN A O 2
ATOM 3223 N N . SER A 1 86 ? -0.811 -16.317 4.007 1.00 0.00 86 SER A N 2
ATOM 3224 C CA . SER A 1 86 ? 0.077 -17.031 4.968 1.00 0.00 86 SER A CA 2
ATOM 3225 C C . SER A 1 86 ? -0.065 -16.418 6.371 1.00 0.00 86 SER A C 2
ATOM 3226 O O . SER A 1 86 ? -0.168 -15.218 6.534 1.00 0.00 86 SER A O 2
ATOM 3234 N N . GLN A 1 87 ? -0.080 -17.247 7.378 1.00 0.00 87 GLN A N 2
ATOM 3235 C CA . GLN A 1 87 ? -0.228 -16.748 8.777 1.00 0.00 87 GLN A CA 2
ATOM 3236 C C . GLN A 1 87 ? 1.006 -15.923 9.186 1.00 0.00 87 GLN A C 2
ATOM 3237 O O . GLN A 1 87 ? 0.879 -14.902 9.832 1.00 0.00 87 GLN A O 2
ATOM 3251 N N . PRO A 1 88 ? 2.191 -16.353 8.818 1.00 0.00 88 PRO A N 2
ATOM 3252 C CA . PRO A 1 88 ? 3.444 -15.621 9.171 1.00 0.00 88 PRO A CA 2
ATOM 3253 C C . PRO A 1 88 ? 3.413 -14.193 8.616 1.00 0.00 88 PRO A C 2
ATOM 3254 O O . PRO A 1 88 ? 3.946 -13.269 9.198 1.00 0.00 88 PRO A O 2
ATOM 3265 N N . GLU A 1 89 ? 2.787 -14.025 7.485 1.00 0.00 89 GLU A N 2
ATOM 3266 C CA . GLU A 1 89 ? 2.697 -12.683 6.854 1.00 0.00 89 GLU A CA 2
ATOM 3267 C C . GLU A 1 89 ? 1.830 -11.769 7.723 1.00 0.00 89 GLU A C 2
ATOM 3268 O O . GLU A 1 89 ? 2.105 -10.598 7.873 1.00 0.00 89 GLU A O 2
ATOM 3280 N N . TRP A 1 90 ? 0.784 -12.301 8.293 1.00 0.00 90 TRP A N 2
ATOM 3281 C CA . TRP A 1 90 ? -0.107 -11.474 9.155 1.00 0.00 90 TRP A CA 2
ATOM 3282 C C . TRP A 1 90 ? 0.691 -10.933 10.344 1.00 0.00 90 TRP A C 2
ATOM 3283 O O . TRP A 1 90 ? 0.543 -9.791 10.733 1.00 0.00 90 TRP A O 2
ATOM 3304 N N . ASP A 1 91 ? 1.524 -11.744 10.929 1.00 0.00 91 ASP A N 2
ATOM 3305 C CA . ASP A 1 91 ? 2.318 -11.273 12.093 1.00 0.00 91 ASP A CA 2
ATOM 3306 C C . ASP A 1 91 ? 3.207 -10.107 11.662 1.00 0.00 91 ASP A C 2
ATOM 3307 O O . ASP A 1 91 ? 3.277 -9.088 12.318 1.00 0.00 91 ASP A O 2
ATOM 3316 N N . ARG A 1 92 ? 3.887 -10.255 10.558 1.00 0.00 92 ARG A N 2
ATOM 3317 C CA . ARG A 1 92 ? 4.774 -9.166 10.069 1.00 0.00 92 ARG A CA 2
ATOM 3318 C C . ARG A 1 92 ? 3.920 -7.992 9.580 1.00 0.00 92 ARG A C 2
ATOM 3319 O O . ARG A 1 92 ? 4.221 -6.843 9.833 1.00 0.00 92 ARG A O 2
ATOM 3340 N N . PHE A 1 93 ? 2.858 -8.278 8.879 1.00 0.00 93 PHE A N 2
ATOM 3341 C CA . PHE A 1 93 ? 1.976 -7.196 8.362 1.00 0.00 93 PHE A CA 2
ATOM 3342 C C . PHE A 1 93 ? 1.386 -6.396 9.527 1.00 0.00 93 PHE A C 2
ATOM 3343 O O . PHE A 1 93 ? 1.358 -5.183 9.510 1.00 0.00 93 PHE A O 2
ATOM 3360 N N . MET A 1 94 ? 0.901 -7.071 10.532 1.00 0.00 94 MET A N 2
ATOM 3361 C CA . MET A 1 94 ? 0.299 -6.359 11.694 1.00 0.00 94 MET A CA 2
ATOM 3362 C C . MET A 1 94 ? 1.371 -5.537 12.419 1.00 0.00 94 MET A C 2
ATOM 3363 O O . MET A 1 94 ? 1.136 -4.416 12.822 1.00 0.00 94 MET A O 2
ATOM 3377 N N . ARG A 1 95 ? 2.542 -6.086 12.590 1.00 0.00 95 ARG A N 2
ATOM 3378 C CA . ARG A 1 95 ? 3.626 -5.340 13.291 1.00 0.00 95 ARG A CA 2
ATOM 3379 C C . ARG A 1 95 ? 4.016 -4.109 12.469 1.00 0.00 95 ARG A C 2
ATOM 3380 O O . ARG A 1 95 ? 4.237 -3.040 12.998 1.00 0.00 95 ARG A O 2
ATOM 3401 N N . PHE A 1 96 ? 4.101 -4.259 11.175 1.00 0.00 96 PHE A N 2
ATOM 3402 C CA . PHE A 1 96 ? 4.476 -3.109 10.303 1.00 0.00 96 PHE A CA 2
ATOM 3403 C C . PHE A 1 96 ? 3.447 -1.986 10.487 1.00 0.00 96 PHE A C 2
ATOM 3404 O O . PHE A 1 96 ? 3.787 -0.824 10.566 1.00 0.00 96 PHE A O 2
ATOM 3421 N N . MET A 1 97 ? 2.192 -2.333 10.538 1.00 0.00 97 MET A N 2
ATOM 3422 C CA . MET A 1 97 ? 1.131 -1.302 10.697 1.00 0.00 97 MET A CA 2
ATOM 3423 C C . MET A 1 97 ? 1.315 -0.561 12.024 1.00 0.00 97 MET A C 2
ATOM 3424 O O . MET A 1 97 ? 1.127 0.637 12.106 1.00 0.00 97 MET A O 2
ATOM 3438 N N . GLU A 1 98 ? 1.670 -1.263 13.063 1.00 0.00 98 GLU A N 2
ATOM 3439 C CA . GLU A 1 98 ? 1.857 -0.604 14.385 1.00 0.00 98 GLU A CA 2
ATOM 3440 C C . GLU A 1 98 ? 2.947 0.468 14.288 1.00 0.00 98 GLU A C 2
ATOM 3441 O O . GLU A 1 98 ? 2.767 1.587 14.721 1.00 0.00 98 GLU A O 2
ATOM 3453 N N . ARG A 1 99 ? 4.072 0.137 13.714 1.00 0.00 99 ARG A N 2
ATOM 3454 C CA . ARG A 1 99 ? 5.166 1.142 13.583 1.00 0.00 99 ARG A CA 2
ATOM 3455 C C . ARG A 1 99 ? 4.714 2.258 12.638 1.00 0.00 99 ARG A C 2
ATOM 3456 O O . ARG A 1 99 ? 5.010 3.417 12.844 1.00 0.00 99 ARG A O 2
ATOM 3477 N N . TYR A 1 100 ? 3.996 1.914 11.605 1.00 0.00 100 TYR A N 2
ATOM 3478 C CA . TYR A 1 100 ? 3.519 2.943 10.643 1.00 0.00 100 TYR A CA 2
ATOM 3479 C C . TYR A 1 100 ? 2.625 3.948 11.374 1.00 0.00 100 TYR A C 2
ATOM 3480 O O . TYR A 1 100 ? 2.741 5.143 11.197 1.00 0.00 100 TYR A O 2
ATOM 3498 N N . GLY A 1 101 ? 1.729 3.467 12.193 1.00 0.00 101 GLY A N 2
ATOM 3499 C CA . GLY A 1 101 ? 0.821 4.386 12.935 1.00 0.00 101 GLY A CA 2
ATOM 3500 C C . GLY A 1 101 ? 1.640 5.269 13.879 1.00 0.00 101 GLY A C 2
ATOM 3501 O O . GLY A 1 101 ? 1.331 6.422 14.086 1.00 0.00 101 GLY A O 2
ATOM 3505 N N . ALA A 1 102 ? 2.682 4.732 14.451 1.00 0.00 102 ALA A N 2
ATOM 3506 C CA . ALA A 1 102 ? 3.522 5.534 15.383 1.00 0.00 102 ALA A CA 2
ATOM 3507 C C . ALA A 1 102 ? 4.193 6.676 14.616 1.00 0.00 102 ALA A C 2
ATOM 3508 O O . ALA A 1 102 ? 4.320 7.777 15.109 1.00 0.00 102 ALA A O 2
ATOM 3515 N N . GLU A 1 103 ? 4.624 6.418 13.413 1.00 0.00 103 GLU A N 2
ATOM 3516 C CA . GLU A 1 103 ? 5.292 7.479 12.611 1.00 0.00 103 GLU A CA 2
ATOM 3517 C C . GLU A 1 103 ? 4.231 8.318 11.891 1.00 0.00 103 GLU A C 2
ATOM 3518 O O . GLU A 1 103 ? 4.528 9.347 11.322 1.00 0.00 103 GLU A O 2
ATOM 3530 N N . ASN A 1 104 ? 2.994 7.879 11.907 1.00 0.00 104 ASN A N 2
ATOM 3531 C CA . ASN A 1 104 ? 1.903 8.643 11.219 1.00 0.00 104 ASN A CA 2
ATOM 3532 C C . ASN A 1 104 ? 0.661 8.677 12.114 1.00 0.00 104 ASN A C 2
ATOM 3533 O O . ASN A 1 104 ? 0.751 8.643 13.325 1.00 0.00 104 ASN A O 2
ATOM 3544 N N . GLY A 1 105 ? -0.501 8.744 11.520 1.00 0.00 105 GLY A N 2
ATOM 3545 C CA . GLY A 1 105 ? -1.758 8.778 12.316 1.00 0.00 105 GLY A CA 2
ATOM 3546 C C . GLY A 1 105 ? -2.899 8.231 11.460 1.00 0.00 105 GLY A C 2
ATOM 3547 O O . GLY A 1 105 ? -3.936 8.849 11.331 1.00 0.00 105 GLY A O 2
ATOM 3551 N N . LEU A 1 106 ? -2.708 7.072 10.873 1.00 0.00 106 LEU A N 2
ATOM 3552 C CA . LEU A 1 106 ? -3.760 6.458 10.014 1.00 0.00 106 LEU A CA 2
ATOM 3553 C C . LEU A 1 106 ? -4.452 7.540 9.183 1.00 0.00 106 LEU A C 2
ATOM 3554 O O . LEU A 1 106 ? -5.592 7.403 8.787 1.00 0.00 106 LEU A O 2
ATOM 3570 N N . GLY A 1 107 ? -3.762 8.615 8.918 1.00 0.00 107 GLY A N 2
ATOM 3571 C CA . GLY A 1 107 ? -4.372 9.705 8.114 1.00 0.00 107 GLY A CA 2
ATOM 3572 C C . GLY A 1 107 ? -3.288 10.672 7.630 1.00 0.00 107 GLY A C 2
ATOM 3573 O O . GLY A 1 107 ? -2.170 10.284 7.353 1.00 0.00 107 GLY A O 2
ATOM 3577 N N . PHE A 1 108 ? -3.621 11.928 7.512 1.00 0.00 108 PHE A N 2
ATOM 3578 C CA . PHE A 1 108 ? -2.634 12.936 7.027 1.00 0.00 108 PHE A CA 2
ATOM 3579 C C . PHE A 1 108 ? -1.604 13.253 8.118 1.00 0.00 108 PHE A C 2
ATOM 3580 O O . PHE A 1 108 ? -1.924 13.309 9.287 1.00 0.00 108 PHE A O 2
ATOM 3597 N N . SER A 1 109 ? -0.367 13.471 7.739 1.00 0.00 109 SER A N 2
ATOM 3598 C CA . SER A 1 109 ? 0.680 13.790 8.751 1.00 0.00 109 SER A CA 2
ATOM 3599 C C . SER A 1 109 ? 1.882 14.460 8.075 1.00 0.00 109 SER A C 2
ATOM 3600 O O . SER A 1 109 ? 1.735 15.326 7.237 1.00 0.00 109 SER A O 2
ATOM 3608 N N . LYS A 1 110 ? 3.073 14.069 8.447 1.00 0.00 110 LYS A N 2
ATOM 3609 C CA . LYS A 1 110 ? 4.294 14.684 7.848 1.00 0.00 110 LYS A CA 2
ATOM 3610 C C . LYS A 1 110 ? 4.401 14.321 6.360 1.00 0.00 110 LYS A C 2
ATOM 3611 O O . LYS A 1 110 ? 5.123 13.422 5.982 1.00 0.00 110 LYS A O 2
ATOM 3630 N N . SER A 1 111 ? 3.692 15.027 5.515 1.00 0.00 111 SER A N 2
ATOM 3631 C CA . SER A 1 111 ? 3.753 14.741 4.051 1.00 0.00 111 SER A CA 2
ATOM 3632 C C . SER A 1 111 ? 3.254 15.959 3.271 1.00 0.00 111 SER A C 2
ATOM 3633 O O . SER A 1 111 ? 4.025 16.694 2.687 1.00 0.00 111 SER A O 2
ATOM 3641 N N . GLU A 1 112 ? 1.967 16.176 3.255 1.00 0.00 112 GLU A N 2
ATOM 3642 C CA . GLU A 1 112 ? 1.411 17.340 2.508 1.00 0.00 112 GLU A CA 2
ATOM 3643 C C . GLU A 1 112 ? 1.447 18.584 3.396 1.00 0.00 112 GLU A C 2
ATOM 3644 O O . GLU A 1 112 ? 1.339 19.695 2.920 1.00 0.00 112 GLU A O 2
ATOM 3656 N N . LEU A 1 113 ? 1.605 18.407 4.682 1.00 0.00 113 LEU A N 2
ATOM 3657 C CA . LEU A 1 113 ? 1.658 19.580 5.605 1.00 0.00 113 LEU A CA 2
ATOM 3658 C C . LEU A 1 113 ? 3.116 19.890 5.945 1.00 0.00 113 LEU A C 2
ATOM 3659 O O . LEU A 1 113 ? 3.624 20.945 5.630 1.00 0.00 113 LEU A O 2
ATOM 3675 N N . GLU A 1 114 ? 3.785 18.969 6.592 1.00 0.00 114 GLU A N 2
ATOM 3676 C CA . GLU A 1 114 ? 5.213 19.183 6.976 1.00 0.00 114 GLU A CA 2
ATOM 3677 C C . GLU A 1 114 ? 5.411 20.614 7.479 1.00 0.00 114 GLU A C 2
ATOM 3678 O O . GLU A 1 114 ? 6.130 21.399 6.897 1.00 0.00 114 GLU A O 2
ATOM 3690 N N . HIS A 1 115 ? 4.772 20.952 8.567 1.00 0.00 115 HIS A N 2
ATOM 3691 C CA . HIS A 1 115 ? 4.911 22.320 9.133 1.00 0.00 115 HIS A CA 2
ATOM 3692 C C . HIS A 1 115 ? 6.337 22.508 9.650 1.00 0.00 115 HIS A C 2
ATOM 3693 O O . HIS A 1 115 ? 6.930 23.556 9.504 1.00 0.00 115 HIS A O 2
ATOM 3707 N N . HIS A 1 116 ? 6.883 21.490 10.258 1.00 0.00 116 HIS A N 2
ATOM 3708 C CA . HIS A 1 116 ? 8.269 21.578 10.799 1.00 0.00 116 HIS A CA 2
ATOM 3709 C C . HIS A 1 116 ? 8.387 22.761 11.759 1.00 0.00 116 HIS A C 2
ATOM 3710 O O . HIS A 1 116 ? 8.685 23.871 11.368 1.00 0.00 116 HIS A O 2
ATOM 3724 N N . HIS A 1 117 ? 8.153 22.522 13.022 1.00 0.00 117 HIS A N 2
ATOM 3725 C CA . HIS A 1 117 ? 8.250 23.608 14.033 1.00 0.00 117 HIS A CA 2
ATOM 3726 C C . HIS A 1 117 ? 9.709 24.061 14.159 1.00 0.00 117 HIS A C 2
ATOM 3727 O O . HIS A 1 117 ? 9.999 25.236 14.250 1.00 0.00 117 HIS A O 2
ATOM 3741 N N . HIS A 1 118 ? 10.628 23.132 14.167 1.00 0.00 118 HIS A N 2
ATOM 3742 C CA . HIS A 1 118 ? 12.071 23.498 14.287 1.00 0.00 118 HIS A CA 2
ATOM 3743 C C . HIS A 1 118 ? 12.512 24.257 13.033 1.00 0.00 118 HIS A C 2
ATOM 3744 O O . HIS A 1 118 ? 13.229 25.233 13.108 1.00 0.00 118 HIS A O 2
ATOM 3758 N N . HIS A 1 119 ? 12.086 23.801 11.884 1.00 0.00 119 HIS A N 2
ATOM 3759 C CA . HIS A 1 119 ? 12.459 24.468 10.600 1.00 0.00 119 HIS A CA 2
ATOM 3760 C C . HIS A 1 119 ? 13.937 24.873 10.609 1.00 0.00 119 HIS A C 2
ATOM 3761 O O . HIS A 1 119 ? 14.707 24.449 11.447 1.00 0.00 119 HIS A O 2
ATOM 3775 N N . HIS A 1 120 ? 14.335 25.686 9.667 1.00 0.00 120 HIS A N 2
ATOM 3776 C CA . HIS A 1 120 ? 15.757 26.123 9.595 1.00 0.00 120 HIS A CA 2
ATOM 3777 C C . HIS A 1 120 ? 16.197 26.688 10.949 1.00 0.00 120 HIS A C 2
ATOM 3778 O O . HIS A 1 120 ? 15.348 26.839 11.811 1.00 0.00 120 HIS A O 2
ATOM 3793 N N . MET A 1 1 ? 13.130 4.710 7.803 1.00 0.00 1 MET A N 3
ATOM 3794 C CA . MET A 1 1 ? 12.760 3.296 8.096 1.00 0.00 1 MET A CA 3
ATOM 3795 C C . MET A 1 1 ? 11.235 3.154 8.133 1.00 0.00 1 MET A C 3
ATOM 3796 O O . MET A 1 1 ? 10.514 4.115 8.319 1.00 0.00 1 MET A O 3
ATOM 3812 N N . ALA A 1 2 ? 10.744 1.953 7.959 1.00 0.00 2 ALA A N 3
ATOM 3813 C CA . ALA A 1 2 ? 9.267 1.730 7.984 1.00 0.00 2 ALA A CA 3
ATOM 3814 C C . ALA A 1 2 ? 8.563 2.811 7.161 1.00 0.00 2 ALA A C 3
ATOM 3815 O O . ALA A 1 2 ? 8.181 3.845 7.676 1.00 0.00 2 ALA A O 3
ATOM 3822 N N . GLU A 1 3 ? 8.380 2.580 5.887 1.00 0.00 3 GLU A N 3
ATOM 3823 C CA . GLU A 1 3 ? 7.695 3.590 5.030 1.00 0.00 3 GLU A CA 3
ATOM 3824 C C . GLU A 1 3 ? 7.060 2.889 3.829 1.00 0.00 3 GLU A C 3
ATOM 3825 O O . GLU A 1 3 ? 7.411 1.773 3.498 1.00 0.00 3 GLU A O 3
ATOM 3837 N N . ILE A 1 4 ? 6.127 3.537 3.177 1.00 0.00 4 ILE A N 3
ATOM 3838 C CA . ILE A 1 4 ? 5.452 2.918 1.990 1.00 0.00 4 ILE A CA 3
ATOM 3839 C C . ILE A 1 4 ? 5.821 3.699 0.727 1.00 0.00 4 ILE A C 3
ATOM 3840 O O . ILE A 1 4 ? 5.676 4.902 0.666 1.00 0.00 4 ILE A O 3
ATOM 3856 N N . GLN A 1 5 ? 6.287 3.022 -0.290 1.00 0.00 5 GLN A N 3
ATOM 3857 C CA . GLN A 1 5 ? 6.650 3.733 -1.551 1.00 0.00 5 GLN A CA 3
ATOM 3858 C C . GLN A 1 5 ? 6.546 2.766 -2.727 1.00 0.00 5 GLN A C 3
ATOM 3859 O O . GLN A 1 5 ? 6.660 1.566 -2.572 1.00 0.00 5 GLN A O 3
ATOM 3873 N N . PHE A 1 6 ? 6.331 3.280 -3.905 1.00 0.00 6 PHE A N 3
ATOM 3874 C CA . PHE A 1 6 ? 6.222 2.394 -5.096 1.00 0.00 6 PHE A CA 3
ATOM 3875 C C . PHE A 1 6 ? 7.621 2.130 -5.653 1.00 0.00 6 PHE A C 3
ATOM 3876 O O . PHE A 1 6 ? 7.802 1.359 -6.573 1.00 0.00 6 PHE A O 3
ATOM 3893 N N . SER A 1 7 ? 8.614 2.762 -5.088 1.00 0.00 7 SER A N 3
ATOM 3894 C CA . SER A 1 7 ? 10.009 2.549 -5.568 1.00 0.00 7 SER A CA 3
ATOM 3895 C C . SER A 1 7 ? 10.990 3.157 -4.559 1.00 0.00 7 SER A C 3
ATOM 3896 O O . SER A 1 7 ? 10.701 4.144 -3.912 1.00 0.00 7 SER A O 3
ATOM 3904 N N . LYS A 1 8 ? 12.141 2.564 -4.413 1.00 0.00 8 LYS A N 3
ATOM 3905 C CA . LYS A 1 8 ? 13.142 3.086 -3.438 1.00 0.00 8 LYS A CA 3
ATOM 3906 C C . LYS A 1 8 ? 13.631 4.473 -3.863 1.00 0.00 8 LYS A C 3
ATOM 3907 O O . LYS A 1 8 ? 13.878 4.731 -5.024 1.00 0.00 8 LYS A O 3
ATOM 3926 N N . GLY A 1 9 ? 13.780 5.367 -2.917 1.00 0.00 9 GLY A N 3
ATOM 3927 C CA . GLY A 1 9 ? 14.260 6.745 -3.238 1.00 0.00 9 GLY A CA 3
ATOM 3928 C C . GLY A 1 9 ? 13.065 7.694 -3.356 1.00 0.00 9 GLY A C 3
ATOM 3929 O O . GLY A 1 9 ? 13.221 8.899 -3.390 1.00 0.00 9 GLY A O 3
ATOM 3933 N N . VAL A 1 10 ? 11.873 7.154 -3.421 1.00 0.00 10 VAL A N 3
ATOM 3934 C CA . VAL A 1 10 ? 10.647 8.008 -3.540 1.00 0.00 10 VAL A CA 3
ATOM 3935 C C . VAL A 1 10 ? 9.811 7.908 -2.262 1.00 0.00 10 VAL A C 3
ATOM 3936 O O . VAL A 1 10 ? 9.461 6.831 -1.822 1.00 0.00 10 VAL A O 3
ATOM 3949 N N . ALA A 1 11 ? 9.479 9.030 -1.681 1.00 0.00 11 ALA A N 3
ATOM 3950 C CA . ALA A 1 11 ? 8.652 9.028 -0.437 1.00 0.00 11 ALA A CA 3
ATOM 3951 C C . ALA A 1 11 ? 8.658 10.441 0.165 1.00 0.00 11 ALA A C 3
ATOM 3952 O O . ALA A 1 11 ? 9.567 10.817 0.876 1.00 0.00 11 ALA A O 3
ATOM 3959 N N . GLU A 1 12 ? 7.650 11.220 -0.112 1.00 0.00 12 GLU A N 3
ATOM 3960 C CA . GLU A 1 12 ? 7.597 12.602 0.451 1.00 0.00 12 GLU A CA 3
ATOM 3961 C C . GLU A 1 12 ? 6.204 13.188 0.213 1.00 0.00 12 GLU A C 3
ATOM 3962 O O . GLU A 1 12 ? 5.683 13.149 -0.884 1.00 0.00 12 GLU A O 3
ATOM 3974 N N . THR A 1 13 ? 5.599 13.724 1.241 1.00 0.00 13 THR A N 3
ATOM 3975 C CA . THR A 1 13 ? 4.235 14.311 1.098 1.00 0.00 13 THR A CA 3
ATOM 3976 C C . THR A 1 13 ? 3.219 13.187 0.876 1.00 0.00 13 THR A C 3
ATOM 3977 O O . THR A 1 13 ? 2.024 13.404 0.891 1.00 0.00 13 THR A O 3
ATOM 3988 N N . VAL A 1 14 ? 3.687 11.990 0.660 1.00 0.00 14 VAL A N 3
ATOM 3989 C CA . VAL A 1 14 ? 2.754 10.855 0.427 1.00 0.00 14 VAL A CA 3
ATOM 3990 C C . VAL A 1 14 ? 2.226 10.338 1.770 1.00 0.00 14 VAL A C 3
ATOM 3991 O O . VAL A 1 14 ? 2.980 10.083 2.687 1.00 0.00 14 VAL A O 3
ATOM 4004 N N . VAL A 1 15 ? 0.932 10.184 1.892 1.00 0.00 15 VAL A N 3
ATOM 4005 C CA . VAL A 1 15 ? 0.342 9.684 3.173 1.00 0.00 15 VAL A CA 3
ATOM 4006 C C . VAL A 1 15 ? -0.838 8.759 2.844 1.00 0.00 15 VAL A C 3
ATOM 4007 O O . VAL A 1 15 ? -1.976 9.187 2.826 1.00 0.00 15 VAL A O 3
ATOM 4020 N N . PRO A 1 16 ? -0.575 7.506 2.561 1.00 0.00 16 PRO A N 3
ATOM 4021 C CA . PRO A 1 16 ? -1.640 6.529 2.199 1.00 0.00 16 PRO A CA 3
ATOM 4022 C C . PRO A 1 16 ? -2.390 5.985 3.421 1.00 0.00 16 PRO A C 3
ATOM 4023 O O . PRO A 1 16 ? -1.825 5.799 4.480 1.00 0.00 16 PRO A O 3
ATOM 4034 N N . GLU A 1 17 ? -3.663 5.725 3.271 1.00 0.00 17 GLU A N 3
ATOM 4035 C CA . GLU A 1 17 ? -4.464 5.185 4.408 1.00 0.00 17 GLU A CA 3
ATOM 4036 C C . GLU A 1 17 ? -4.397 3.660 4.391 1.00 0.00 17 GLU A C 3
ATOM 4037 O O . GLU A 1 17 ? -4.120 3.056 3.369 1.00 0.00 17 GLU A O 3
ATOM 4049 N N . VAL A 1 18 ? -4.641 3.029 5.514 1.00 0.00 18 VAL A N 3
ATOM 4050 C CA . VAL A 1 18 ? -4.581 1.536 5.581 1.00 0.00 18 VAL A CA 3
ATOM 4051 C C . VAL A 1 18 ? -5.987 0.990 5.824 1.00 0.00 18 VAL A C 3
ATOM 4052 O O . VAL A 1 18 ? -6.694 1.438 6.705 1.00 0.00 18 VAL A O 3
ATOM 4065 N N . ARG A 1 19 ? -6.397 0.022 5.044 1.00 0.00 19 ARG A N 3
ATOM 4066 C CA . ARG A 1 19 ? -7.759 -0.573 5.207 1.00 0.00 19 ARG A CA 3
ATOM 4067 C C . ARG A 1 19 ? -7.644 -2.098 5.207 1.00 0.00 19 ARG A C 3
ATOM 4068 O O . ARG A 1 19 ? -6.846 -2.670 4.491 1.00 0.00 19 ARG A O 3
ATOM 4089 N N . LEU A 1 20 ? -8.438 -2.760 6.008 1.00 0.00 20 LEU A N 3
ATOM 4090 C CA . LEU A 1 20 ? -8.387 -4.253 6.067 1.00 0.00 20 LEU A CA 3
ATOM 4091 C C . LEU A 1 20 ? -9.586 -4.821 5.304 1.00 0.00 20 LEU A C 3
ATOM 4092 O O . LEU A 1 20 ? -10.706 -4.383 5.476 1.00 0.00 20 LEU A O 3
ATOM 4108 N N . SER A 1 21 ? -9.350 -5.787 4.452 1.00 0.00 21 SER A N 3
ATOM 4109 C CA . SER A 1 21 ? -10.463 -6.395 3.653 1.00 0.00 21 SER A CA 3
ATOM 4110 C C . SER A 1 21 ? -10.407 -7.916 3.775 1.00 0.00 21 SER A C 3
ATOM 4111 O O . SER A 1 21 ? -9.363 -8.491 4.009 1.00 0.00 21 SER A O 3
ATOM 4119 N N . LYS A 1 22 ? -11.530 -8.572 3.618 1.00 0.00 22 LYS A N 3
ATOM 4120 C CA . LYS A 1 22 ? -11.564 -10.065 3.725 1.00 0.00 22 LYS A CA 3
ATOM 4121 C C . LYS A 1 22 ? -11.792 -10.662 2.334 1.00 0.00 22 LYS A C 3
ATOM 4122 O O . LYS A 1 22 ? -12.496 -10.109 1.512 1.00 0.00 22 LYS A O 3
ATOM 4141 N N . SER A 1 23 ? -11.177 -11.780 2.065 1.00 0.00 23 SER A N 3
ATOM 4142 C CA . SER A 1 23 ? -11.322 -12.414 0.725 1.00 0.00 23 SER A CA 3
ATOM 4143 C C . SER A 1 23 ? -12.711 -13.039 0.561 1.00 0.00 23 SER A C 3
ATOM 4144 O O . SER A 1 23 ? -13.372 -13.390 1.520 1.00 0.00 23 SER A O 3
ATOM 4152 N N . LYS A 1 24 ? -13.146 -13.166 -0.664 1.00 0.00 24 LYS A N 3
ATOM 4153 C CA . LYS A 1 24 ? -14.487 -13.754 -0.961 1.00 0.00 24 LYS A CA 3
ATOM 4154 C C . LYS A 1 24 ? -14.788 -14.941 -0.036 1.00 0.00 24 LYS A C 3
ATOM 4155 O O . LYS A 1 24 ? -14.005 -15.862 0.097 1.00 0.00 24 LYS A O 3
ATOM 4174 N N . ASN A 1 25 ? -15.937 -14.916 0.596 1.00 0.00 25 ASN A N 3
ATOM 4175 C CA . ASN A 1 25 ? -16.335 -16.023 1.518 1.00 0.00 25 ASN A CA 3
ATOM 4176 C C . ASN A 1 25 ? -15.316 -16.153 2.653 1.00 0.00 25 ASN A C 3
ATOM 4177 O O . ASN A 1 25 ? -15.161 -17.208 3.239 1.00 0.00 25 ASN A O 3
ATOM 4188 N N . GLY A 1 26 ? -14.639 -15.081 2.978 1.00 0.00 26 GLY A N 3
ATOM 4189 C CA . GLY A 1 26 ? -13.637 -15.115 4.089 1.00 0.00 26 GLY A CA 3
ATOM 4190 C C . GLY A 1 26 ? -12.831 -16.415 4.045 1.00 0.00 26 GLY A C 3
ATOM 4191 O O . GLY A 1 26 ? -12.763 -17.145 5.016 1.00 0.00 26 GLY A O 3
ATOM 4195 N N . GLN A 1 27 ? -12.222 -16.710 2.928 1.00 0.00 27 GLN A N 3
ATOM 4196 C CA . GLN A 1 27 ? -11.412 -17.963 2.808 1.00 0.00 27 GLN A CA 3
ATOM 4197 C C . GLN A 1 27 ? -9.923 -17.610 2.873 1.00 0.00 27 GLN A C 3
ATOM 4198 O O . GLN A 1 27 ? -9.076 -18.469 3.017 1.00 0.00 27 GLN A O 3
ATOM 4212 N N . SER A 1 28 ? -9.597 -16.347 2.777 1.00 0.00 28 SER A N 3
ATOM 4213 C CA . SER A 1 28 ? -8.161 -15.939 2.839 1.00 0.00 28 SER A CA 3
ATOM 4214 C C . SER A 1 28 ? -8.053 -14.508 3.375 1.00 0.00 28 SER A C 3
ATOM 4215 O O . SER A 1 28 ? -9.006 -13.756 3.366 1.00 0.00 28 SER A O 3
ATOM 4223 N N . GLY A 1 29 ? -6.894 -14.133 3.854 1.00 0.00 29 GLY A N 3
ATOM 4224 C CA . GLY A 1 29 ? -6.711 -12.757 4.405 1.00 0.00 29 GLY A CA 3
ATOM 4225 C C . GLY A 1 29 ? -6.347 -11.786 3.279 1.00 0.00 29 GLY A C 3
ATOM 4226 O O . GLY A 1 29 ? -5.680 -12.144 2.329 1.00 0.00 29 GLY A O 3
ATOM 4230 N N . MET A 1 30 ? -6.776 -10.555 3.382 1.00 0.00 30 MET A N 3
ATOM 4231 C CA . MET A 1 30 ? -6.447 -9.554 2.324 1.00 0.00 30 MET A CA 3
ATOM 4232 C C . MET A 1 30 ? -6.422 -8.152 2.940 1.00 0.00 30 MET A C 3
ATOM 4233 O O . MET A 1 30 ? -7.000 -7.908 3.980 1.00 0.00 30 MET A O 3
ATOM 4247 N N . ALA A 1 31 ? -5.761 -7.228 2.298 1.00 0.00 31 ALA A N 3
ATOM 4248 C CA . ALA A 1 31 ? -5.697 -5.834 2.830 1.00 0.00 31 ALA A CA 3
ATOM 4249 C C . ALA A 1 31 ? -5.689 -4.867 1.648 1.00 0.00 31 ALA A C 3
ATOM 4250 O O . ALA A 1 31 ? -5.215 -5.195 0.580 1.00 0.00 31 ALA A O 3
ATOM 4257 N N . LYS A 1 32 ? -6.219 -3.683 1.824 1.00 0.00 32 LYS A N 3
ATOM 4258 C CA . LYS A 1 32 ? -6.257 -2.688 0.704 1.00 0.00 32 LYS A CA 3
ATOM 4259 C C . LYS A 1 32 ? -5.489 -1.430 1.101 1.00 0.00 32 LYS A C 3
ATOM 4260 O O . LYS A 1 32 ? -5.491 -1.024 2.246 1.00 0.00 32 LYS A O 3
ATOM 4279 N N . PHE A 1 33 ? -4.841 -0.808 0.151 1.00 0.00 33 PHE A N 3
ATOM 4280 C CA . PHE A 1 33 ? -4.065 0.438 0.432 1.00 0.00 33 PHE A CA 3
ATOM 4281 C C . PHE A 1 33 ? -4.612 1.564 -0.440 1.00 0.00 33 PHE A C 3
ATOM 4282 O O . PHE A 1 33 ? -4.890 1.372 -1.608 1.00 0.00 33 PHE A O 3
ATOM 4299 N N . TYR A 1 34 ? -4.768 2.737 0.122 1.00 0.00 34 TYR A N 3
ATOM 4300 C CA . TYR A 1 34 ? -5.298 3.896 -0.662 1.00 0.00 34 TYR A CA 3
ATOM 4301 C C . TYR A 1 34 ? -4.251 5.009 -0.678 1.00 0.00 34 TYR A C 3
ATOM 4302 O O . TYR A 1 34 ? -3.764 5.428 0.355 1.00 0.00 34 TYR A O 3
ATOM 4320 N N . PHE A 1 35 ? -3.903 5.491 -1.843 1.00 0.00 35 PHE A N 3
ATOM 4321 C CA . PHE A 1 35 ? -2.884 6.582 -1.947 1.00 0.00 35 PHE A CA 3
ATOM 4322 C C . PHE A 1 35 ? -3.583 7.874 -2.369 1.00 0.00 35 PHE A C 3
ATOM 4323 O O . PHE A 1 35 ? -4.230 7.932 -3.398 1.00 0.00 35 PHE A O 3
ATOM 4340 N N . LEU A 1 36 ? -3.464 8.910 -1.576 1.00 0.00 36 LEU A N 3
ATOM 4341 C CA . LEU A 1 36 ? -4.130 10.204 -1.919 1.00 0.00 36 LEU A CA 3
ATOM 4342 C C . LEU A 1 36 ? -3.158 11.107 -2.684 1.00 0.00 36 LEU A C 3
ATOM 4343 O O . LEU A 1 36 ? -2.068 11.393 -2.226 1.00 0.00 36 LEU A O 3
ATOM 4359 N N . GLU A 1 37 ? -3.560 11.564 -3.845 1.00 0.00 37 GLU A N 3
ATOM 4360 C CA . GLU A 1 37 ? -2.687 12.463 -4.662 1.00 0.00 37 GLU A CA 3
ATOM 4361 C C . GLU A 1 37 ? -1.229 11.995 -4.604 1.00 0.00 37 GLU A C 3
ATOM 4362 O O . GLU A 1 37 ? -0.391 12.621 -3.983 1.00 0.00 37 GLU A O 3
ATOM 4374 N N . PRO A 1 38 ? -0.931 10.898 -5.252 1.00 0.00 38 PRO A N 3
ATOM 4375 C CA . PRO A 1 38 ? 0.450 10.325 -5.284 1.00 0.00 38 PRO A CA 3
ATOM 4376 C C . PRO A 1 38 ? 1.460 11.292 -5.923 1.00 0.00 38 PRO A C 3
ATOM 4377 O O . PRO A 1 38 ? 1.155 11.993 -6.868 1.00 0.00 38 PRO A O 3
ATOM 4388 N N . THR A 1 39 ? 2.658 11.328 -5.406 1.00 0.00 39 THR A N 3
ATOM 4389 C CA . THR A 1 39 ? 3.699 12.239 -5.966 1.00 0.00 39 THR A CA 3
ATOM 4390 C C . THR A 1 39 ? 4.422 11.552 -7.129 1.00 0.00 39 THR A C 3
ATOM 4391 O O . THR A 1 39 ? 5.092 12.190 -7.919 1.00 0.00 39 THR A O 3
ATOM 4402 N N . ILE A 1 40 ? 4.308 10.257 -7.231 1.00 0.00 40 ILE A N 3
ATOM 4403 C CA . ILE A 1 40 ? 5.005 9.529 -8.331 1.00 0.00 40 ILE A CA 3
ATOM 4404 C C . ILE A 1 40 ? 4.336 9.847 -9.674 1.00 0.00 40 ILE A C 3
ATOM 4405 O O . ILE A 1 40 ? 4.725 9.339 -10.707 1.00 0.00 40 ILE A O 3
ATOM 4421 N N . LEU A 1 41 ? 3.337 10.687 -9.672 1.00 0.00 41 LEU A N 3
ATOM 4422 C CA . LEU A 1 41 ? 2.656 11.035 -10.953 1.00 0.00 41 LEU A CA 3
ATOM 4423 C C . LEU A 1 41 ? 3.468 12.107 -11.679 1.00 0.00 41 LEU A C 3
ATOM 4424 O O . LEU A 1 41 ? 3.189 12.453 -12.811 1.00 0.00 41 LEU A O 3
ATOM 4440 N N . ALA A 1 42 ? 4.479 12.631 -11.038 1.00 0.00 42 ALA A N 3
ATOM 4441 C CA . ALA A 1 42 ? 5.322 13.678 -11.687 1.00 0.00 42 ALA A CA 3
ATOM 4442 C C . ALA A 1 42 ? 6.557 13.018 -12.306 1.00 0.00 42 ALA A C 3
ATOM 4443 O O . ALA A 1 42 ? 7.158 13.542 -13.224 1.00 0.00 42 ALA A O 3
ATOM 4450 N N . LYS A 1 43 ? 6.940 11.872 -11.805 1.00 0.00 43 LYS A N 3
ATOM 4451 C CA . LYS A 1 43 ? 8.140 11.168 -12.353 1.00 0.00 43 LYS A CA 3
ATOM 4452 C C . LYS A 1 43 ? 7.696 10.059 -13.315 1.00 0.00 43 LYS A C 3
ATOM 4453 O O . LYS A 1 43 ? 7.845 10.170 -14.517 1.00 0.00 43 LYS A O 3
ATOM 4472 N N . GLU A 1 44 ? 7.163 8.982 -12.787 1.00 0.00 44 GLU A N 3
ATOM 4473 C CA . GLU A 1 44 ? 6.713 7.846 -13.654 1.00 0.00 44 GLU A CA 3
ATOM 4474 C C . GLU A 1 44 ? 5.185 7.842 -13.764 1.00 0.00 44 GLU A C 3
ATOM 4475 O O . GLU A 1 44 ? 4.488 8.417 -12.952 1.00 0.00 44 GLU A O 3
ATOM 4487 N N . SER A 1 45 ? 4.666 7.201 -14.779 1.00 0.00 45 SER A N 3
ATOM 4488 C CA . SER A 1 45 ? 3.187 7.156 -14.974 1.00 0.00 45 SER A CA 3
ATOM 4489 C C . SER A 1 45 ? 2.562 6.076 -14.084 1.00 0.00 45 SER A C 3
ATOM 4490 O O . SER A 1 45 ? 3.247 5.259 -13.498 1.00 0.00 45 SER A O 3
ATOM 4498 N N . THR A 1 46 ? 1.260 6.076 -13.981 1.00 0.00 46 THR A N 3
ATOM 4499 C CA . THR A 1 46 ? 0.568 5.060 -13.140 1.00 0.00 46 THR A CA 3
ATOM 4500 C C . THR A 1 46 ? 0.749 3.669 -13.753 1.00 0.00 46 THR A C 3
ATOM 4501 O O . THR A 1 46 ? 0.909 2.686 -13.054 1.00 0.00 46 THR A O 3
ATOM 4512 N N . ASP A 1 47 ? 0.728 3.580 -15.055 1.00 0.00 47 ASP A N 3
ATOM 4513 C CA . ASP A 1 47 ? 0.901 2.257 -15.720 1.00 0.00 47 ASP A CA 3
ATOM 4514 C C . ASP A 1 47 ? 2.346 1.791 -15.543 1.00 0.00 47 ASP A C 3
ATOM 4515 O O . ASP A 1 47 ? 2.644 0.613 -15.604 1.00 0.00 47 ASP A O 3
ATOM 4524 N N . ASP A 1 48 ? 3.243 2.711 -15.335 1.00 0.00 48 ASP A N 3
ATOM 4525 C CA . ASP A 1 48 ? 4.673 2.337 -15.163 1.00 0.00 48 ASP A CA 3
ATOM 4526 C C . ASP A 1 48 ? 4.892 1.768 -13.761 1.00 0.00 48 ASP A C 3
ATOM 4527 O O . ASP A 1 48 ? 5.966 1.302 -13.432 1.00 0.00 48 ASP A O 3
ATOM 4536 N N . ILE A 1 49 ? 3.885 1.798 -12.928 1.00 0.00 49 ILE A N 3
ATOM 4537 C CA . ILE A 1 49 ? 4.045 1.254 -11.548 1.00 0.00 49 ILE A CA 3
ATOM 4538 C C . ILE A 1 49 ? 3.724 -0.240 -11.547 1.00 0.00 49 ILE A C 3
ATOM 4539 O O . ILE A 1 49 ? 4.601 -1.067 -11.693 1.00 0.00 49 ILE A O 3
ATOM 4555 N N . THR A 1 50 ? 2.473 -0.582 -11.376 1.00 0.00 50 THR A N 3
ATOM 4556 C CA . THR A 1 50 ? 2.066 -2.019 -11.348 1.00 0.00 50 THR A CA 3
ATOM 4557 C C . THR A 1 50 ? 2.653 -2.695 -10.101 1.00 0.00 50 THR A C 3
ATOM 4558 O O . THR A 1 50 ? 2.003 -3.497 -9.456 1.00 0.00 50 THR A O 3
ATOM 4569 N N . GLY A 1 51 ? 3.877 -2.380 -9.760 1.00 0.00 51 GLY A N 3
ATOM 4570 C CA . GLY A 1 51 ? 4.524 -2.997 -8.562 1.00 0.00 51 GLY A CA 3
ATOM 4571 C C . GLY A 1 51 ? 4.531 -2.003 -7.400 1.00 0.00 51 GLY A C 3
ATOM 4572 O O . GLY A 1 51 ? 4.703 -0.814 -7.586 1.00 0.00 51 GLY A O 3
ATOM 4576 N N . MET A 1 52 ? 4.362 -2.491 -6.197 1.00 0.00 52 MET A N 3
ATOM 4577 C CA . MET A 1 52 ? 4.375 -1.600 -4.994 1.00 0.00 52 MET A CA 3
ATOM 4578 C C . MET A 1 52 ? 5.406 -2.147 -4.006 1.00 0.00 52 MET A C 3
ATOM 4579 O O . MET A 1 52 ? 5.415 -3.321 -3.695 1.00 0.00 52 MET A O 3
ATOM 4593 N N . TYR A 1 53 ? 6.287 -1.307 -3.522 1.00 0.00 53 TYR A N 3
ATOM 4594 C CA . TYR A 1 53 ? 7.336 -1.778 -2.566 1.00 0.00 53 TYR A CA 3
ATOM 4595 C C . TYR A 1 53 ? 6.968 -1.368 -1.144 1.00 0.00 53 TYR A C 3
ATOM 4596 O O . TYR A 1 53 ? 6.834 -0.199 -0.831 1.00 0.00 53 TYR A O 3
ATOM 4614 N N . LEU A 1 54 ? 6.812 -2.334 -0.278 1.00 0.00 54 LEU A N 3
ATOM 4615 C CA . LEU A 1 54 ? 6.464 -2.041 1.142 1.00 0.00 54 LEU A CA 3
ATOM 4616 C C . LEU A 1 54 ? 7.719 -2.190 1.996 1.00 0.00 54 LEU A C 3
ATOM 4617 O O . LEU A 1 54 ? 8.256 -3.269 2.146 1.00 0.00 54 LEU A O 3
ATOM 4633 N N . ILE A 1 55 ? 8.196 -1.111 2.557 1.00 0.00 55 ILE A N 3
ATOM 4634 C CA . ILE A 1 55 ? 9.423 -1.179 3.403 1.00 0.00 55 ILE A CA 3
ATOM 4635 C C . ILE A 1 55 ? 9.000 -1.234 4.870 1.00 0.00 55 ILE A C 3
ATOM 4636 O O . ILE A 1 55 ? 8.605 -0.245 5.455 1.00 0.00 55 ILE A O 3
ATOM 4652 N N . ASP A 1 56 ? 9.065 -2.399 5.460 1.00 0.00 56 ASP A N 3
ATOM 4653 C CA . ASP A 1 56 ? 8.653 -2.550 6.885 1.00 0.00 56 ASP A CA 3
ATOM 4654 C C . ASP A 1 56 ? 9.865 -2.444 7.809 1.00 0.00 56 ASP A C 3
ATOM 4655 O O . ASP A 1 56 ? 10.992 -2.326 7.371 1.00 0.00 56 ASP A O 3
ATOM 4664 N N . ASP A 1 57 ? 9.628 -2.484 9.091 1.00 0.00 57 ASP A N 3
ATOM 4665 C CA . ASP A 1 57 ? 10.741 -2.387 10.073 1.00 0.00 57 ASP A CA 3
ATOM 4666 C C . ASP A 1 57 ? 11.657 -3.608 9.941 1.00 0.00 57 ASP A C 3
ATOM 4667 O O . ASP A 1 57 ? 12.859 -3.512 10.092 1.00 0.00 57 ASP A O 3
ATOM 4676 N N . GLU A 1 58 ? 11.096 -4.758 9.674 1.00 0.00 58 GLU A N 3
ATOM 4677 C CA . GLU A 1 58 ? 11.931 -5.991 9.550 1.00 0.00 58 GLU A CA 3
ATOM 4678 C C . GLU A 1 58 ? 12.441 -6.137 8.114 1.00 0.00 58 GLU A C 3
ATOM 4679 O O . GLU A 1 58 ? 13.587 -5.861 7.821 1.00 0.00 58 GLU A O 3
ATOM 4691 N N . GLY A 1 59 ? 11.590 -6.581 7.222 1.00 0.00 59 GLY A N 3
ATOM 4692 C CA . GLY A 1 59 ? 11.996 -6.768 5.792 1.00 0.00 59 GLY A CA 3
ATOM 4693 C C . GLY A 1 59 ? 11.059 -5.960 4.893 1.00 0.00 59 GLY A C 3
ATOM 4694 O O . GLY A 1 59 ? 10.609 -4.892 5.253 1.00 0.00 59 GLY A O 3
ATOM 4698 N N . GLU A 1 60 ? 10.767 -6.462 3.722 1.00 0.00 60 GLU A N 3
ATOM 4699 C CA . GLU A 1 60 ? 9.862 -5.726 2.790 1.00 0.00 60 GLU A CA 3
ATOM 4700 C C . GLU A 1 60 ? 8.969 -6.718 2.044 1.00 0.00 60 GLU A C 3
ATOM 4701 O O . GLU A 1 60 ? 9.326 -7.864 1.846 1.00 0.00 60 GLU A O 3
ATOM 4713 N N . ILE A 1 61 ? 7.814 -6.276 1.622 1.00 0.00 61 ILE A N 3
ATOM 4714 C CA . ILE A 1 61 ? 6.869 -7.161 0.871 1.00 0.00 61 ILE A CA 3
ATOM 4715 C C . ILE A 1 61 ? 6.617 -6.554 -0.505 1.00 0.00 61 ILE A C 3
ATOM 4716 O O . ILE A 1 61 ? 6.377 -5.369 -0.632 1.00 0.00 61 ILE A O 3
ATOM 4732 N N . ILE A 1 62 ? 6.686 -7.351 -1.538 1.00 0.00 62 ILE A N 3
ATOM 4733 C CA . ILE A 1 62 ? 6.473 -6.823 -2.921 1.00 0.00 62 ILE A CA 3
ATOM 4734 C C . ILE A 1 62 ? 5.118 -7.299 -3.440 1.00 0.00 62 ILE A C 3
ATOM 4735 O O . ILE A 1 62 ? 4.802 -8.471 -3.401 1.00 0.00 62 ILE A O 3
ATOM 4751 N N . THR A 1 63 ? 4.316 -6.385 -3.926 1.00 0.00 63 THR A N 3
ATOM 4752 C CA . THR A 1 63 ? 2.967 -6.747 -4.455 1.00 0.00 63 THR A CA 3
ATOM 4753 C C . THR A 1 63 ? 2.835 -6.268 -5.898 1.00 0.00 63 THR A C 3
ATOM 4754 O O . THR A 1 63 ? 3.068 -5.114 -6.208 1.00 0.00 63 THR A O 3
ATOM 4765 N N . ARG A 1 64 ? 2.453 -7.147 -6.785 1.00 0.00 64 ARG A N 3
ATOM 4766 C CA . ARG A 1 64 ? 2.288 -6.755 -8.215 1.00 0.00 64 ARG A CA 3
ATOM 4767 C C . ARG A 1 64 ? 0.818 -6.426 -8.466 1.00 0.00 64 ARG A C 3
ATOM 4768 O O . ARG A 1 64 ? 0.435 -6.008 -9.540 1.00 0.00 64 ARG A O 3
ATOM 4789 N N . GLU A 1 65 ? -0.007 -6.608 -7.471 1.00 0.00 65 GLU A N 3
ATOM 4790 C CA . GLU A 1 65 ? -1.458 -6.306 -7.623 1.00 0.00 65 GLU A CA 3
ATOM 4791 C C . GLU A 1 65 ? -1.707 -4.829 -7.321 1.00 0.00 65 GLU A C 3
ATOM 4792 O O . GLU A 1 65 ? -2.071 -4.466 -6.220 1.00 0.00 65 GLU A O 3
ATOM 4804 N N . VAL A 1 66 ? -1.507 -3.975 -8.293 1.00 0.00 66 VAL A N 3
ATOM 4805 C CA . VAL A 1 66 ? -1.723 -2.508 -8.087 1.00 0.00 66 VAL A CA 3
ATOM 4806 C C . VAL A 1 66 ? -2.701 -1.998 -9.145 1.00 0.00 66 VAL A C 3
ATOM 4807 O O . VAL A 1 66 ? -2.573 -2.299 -10.314 1.00 0.00 66 VAL A O 3
ATOM 4820 N N . LYS A 1 67 ? -3.677 -1.226 -8.739 1.00 0.00 67 LYS A N 3
ATOM 4821 C CA . LYS A 1 67 ? -4.678 -0.681 -9.710 1.00 0.00 67 LYS A CA 3
ATOM 4822 C C . LYS A 1 67 ? -4.767 0.835 -9.544 1.00 0.00 67 LYS A C 3
ATOM 4823 O O . LYS A 1 67 ? -4.769 1.352 -8.443 1.00 0.00 67 LYS A O 3
ATOM 4842 N N . GLY A 1 68 ? -4.831 1.554 -10.632 1.00 0.00 68 GLY A N 3
ATOM 4843 C CA . GLY A 1 68 ? -4.911 3.042 -10.548 1.00 0.00 68 GLY A CA 3
ATOM 4844 C C . GLY A 1 68 ? -6.374 3.481 -10.559 1.00 0.00 68 GLY A C 3
ATOM 4845 O O . GLY A 1 68 ? -7.179 2.974 -11.316 1.00 0.00 68 GLY A O 3
ATOM 4849 N N . LYS A 1 69 ? -6.714 4.435 -9.733 1.00 0.00 69 LYS A N 3
ATOM 4850 C CA . LYS A 1 69 ? -8.119 4.943 -9.689 1.00 0.00 69 LYS A CA 3
ATOM 4851 C C . LYS A 1 69 ? -8.163 6.317 -10.360 1.00 0.00 69 LYS A C 3
ATOM 4852 O O . LYS A 1 69 ? -7.702 7.311 -9.811 1.00 0.00 69 LYS A O 3
ATOM 4871 N N . PHE A 1 70 ? -8.704 6.364 -11.554 1.00 0.00 70 PHE A N 3
ATOM 4872 C CA . PHE A 1 70 ? -8.787 7.646 -12.312 1.00 0.00 70 PHE A CA 3
ATOM 4873 C C . PHE A 1 70 ? -10.183 8.245 -12.154 1.00 0.00 70 PHE A C 3
ATOM 4874 O O . PHE A 1 70 ? -11.165 7.536 -12.051 1.00 0.00 70 PHE A O 3
ATOM 4891 N N . ILE A 1 71 ? -10.274 9.547 -12.144 1.00 0.00 71 ILE A N 3
ATOM 4892 C CA . ILE A 1 71 ? -11.597 10.230 -12.005 1.00 0.00 71 ILE A CA 3
ATOM 4893 C C . ILE A 1 71 ? -11.779 11.198 -13.172 1.00 0.00 71 ILE A C 3
ATOM 4894 O O . ILE A 1 71 ? -10.866 11.909 -13.543 1.00 0.00 71 ILE A O 3
ATOM 4910 N N . ASN A 1 72 ? -12.945 11.206 -13.763 1.00 0.00 72 ASN A N 3
ATOM 4911 C CA . ASN A 1 72 ? -13.210 12.105 -14.928 1.00 0.00 72 ASN A CA 3
ATOM 4912 C C . ASN A 1 72 ? -12.542 13.469 -14.716 1.00 0.00 72 ASN A C 3
ATOM 4913 O O . ASN A 1 72 ? -13.098 14.366 -14.110 1.00 0.00 72 ASN A O 3
ATOM 4924 N N . GLY A 1 73 ? -11.343 13.620 -15.215 1.00 0.00 73 GLY A N 3
ATOM 4925 C CA . GLY A 1 73 ? -10.604 14.908 -15.062 1.00 0.00 73 GLY A CA 3
ATOM 4926 C C . GLY A 1 73 ? -9.105 14.613 -14.967 1.00 0.00 73 GLY A C 3
ATOM 4927 O O . GLY A 1 73 ? -8.323 15.048 -15.790 1.00 0.00 73 GLY A O 3
ATOM 4931 N N . ARG A 1 74 ? -8.697 13.868 -13.973 1.00 0.00 74 ARG A N 3
ATOM 4932 C CA . ARG A 1 74 ? -7.248 13.542 -13.834 1.00 0.00 74 ARG A CA 3
ATOM 4933 C C . ARG A 1 74 ? -7.054 12.565 -12.665 1.00 0.00 74 ARG A C 3
ATOM 4934 O O . ARG A 1 74 ? -7.852 12.534 -11.749 1.00 0.00 74 ARG A O 3
ATOM 4955 N N . PRO A 1 75 ? -6.001 11.775 -12.678 1.00 0.00 75 PRO A N 3
ATOM 4956 C CA . PRO A 1 75 ? -5.733 10.808 -11.577 1.00 0.00 75 PRO A CA 3
ATOM 4957 C C . PRO A 1 75 ? -5.947 11.436 -10.194 1.00 0.00 75 PRO A C 3
ATOM 4958 O O . PRO A 1 75 ? -5.440 12.501 -9.899 1.00 0.00 75 PRO A O 3
ATOM 4969 N N . THR A 1 76 ? -6.699 10.774 -9.349 1.00 0.00 76 THR A N 3
ATOM 4970 C CA . THR A 1 76 ? -6.966 11.308 -7.977 1.00 0.00 76 THR A CA 3
ATOM 4971 C C . THR A 1 76 ? -6.318 10.396 -6.937 1.00 0.00 76 THR A C 3
ATOM 4972 O O . THR A 1 76 ? -5.850 10.850 -5.912 1.00 0.00 76 THR A O 3
ATOM 4983 N N . ALA A 1 77 ? -6.291 9.108 -7.176 1.00 0.00 77 ALA A N 3
ATOM 4984 C CA . ALA A 1 77 ? -5.672 8.202 -6.167 1.00 0.00 77 ALA A CA 3
ATOM 4985 C C . ALA A 1 77 ? -5.325 6.858 -6.802 1.00 0.00 77 ALA A C 3
ATOM 4986 O O . ALA A 1 77 ? -5.722 6.556 -7.909 1.00 0.00 77 ALA A O 3
ATOM 4993 N N . ILE A 1 78 ? -4.586 6.050 -6.090 1.00 0.00 78 ILE A N 3
ATOM 4994 C CA . ILE A 1 78 ? -4.194 4.703 -6.607 1.00 0.00 78 ILE A CA 3
ATOM 4995 C C . ILE A 1 78 ? -4.474 3.658 -5.527 1.00 0.00 78 ILE A C 3
ATOM 4996 O O . ILE A 1 78 ? -4.063 3.805 -4.395 1.00 0.00 78 ILE A O 3
ATOM 5012 N N . GLU A 1 79 ? -5.172 2.605 -5.873 1.00 0.00 79 GLU A N 3
ATOM 5013 C CA . GLU A 1 79 ? -5.487 1.535 -4.872 1.00 0.00 79 GLU A CA 3
ATOM 5014 C C . GLU A 1 79 ? -4.722 0.262 -5.223 1.00 0.00 79 GLU A C 3
ATOM 5015 O O . GLU A 1 79 ? -4.442 -0.014 -6.372 1.00 0.00 79 GLU A O 3
ATOM 5027 N N . ALA A 1 80 ? -4.387 -0.518 -4.231 1.00 0.00 80 ALA A N 3
ATOM 5028 C CA . ALA A 1 80 ? -3.641 -1.787 -4.481 1.00 0.00 80 ALA A CA 3
ATOM 5029 C C . ALA A 1 80 ? -4.127 -2.848 -3.494 1.00 0.00 80 ALA A C 3
ATOM 5030 O O . ALA A 1 80 ? -4.551 -2.538 -2.399 1.00 0.00 80 ALA A O 3
ATOM 5037 N N . THR A 1 81 ? -4.070 -4.099 -3.875 1.00 0.00 81 THR A N 3
ATOM 5038 C CA . THR A 1 81 ? -4.528 -5.201 -2.971 1.00 0.00 81 THR A CA 3
ATOM 5039 C C . THR A 1 81 ? -3.318 -6.048 -2.576 1.00 0.00 81 THR A C 3
ATOM 5040 O O . THR A 1 81 ? -2.552 -6.473 -3.417 1.00 0.00 81 THR A O 3
ATOM 5051 N N . VAL A 1 82 ? -3.134 -6.289 -1.300 1.00 0.00 82 VAL A N 3
ATOM 5052 C CA . VAL A 1 82 ? -1.961 -7.100 -0.836 1.00 0.00 82 VAL A CA 3
ATOM 5053 C C . VAL A 1 82 ? -2.468 -8.413 -0.239 1.00 0.00 82 VAL A C 3
ATOM 5054 O O . VAL A 1 82 ? -3.388 -8.432 0.555 1.00 0.00 82 VAL A O 3
ATOM 5067 N N . ILE A 1 83 ? -1.880 -9.513 -0.628 1.00 0.00 83 ILE A N 3
ATOM 5068 C CA . ILE A 1 83 ? -2.327 -10.836 -0.103 1.00 0.00 83 ILE A CA 3
ATOM 5069 C C . ILE A 1 83 ? -1.503 -11.211 1.130 1.00 0.00 83 ILE A C 3
ATOM 5070 O O . ILE A 1 83 ? -0.288 -11.216 1.101 1.00 0.00 83 ILE A O 3
ATOM 5086 N N . LEU A 1 84 ? -2.167 -11.530 2.211 1.00 0.00 84 LEU A N 3
ATOM 5087 C CA . LEU A 1 84 ? -1.456 -11.917 3.469 1.00 0.00 84 LEU A CA 3
ATOM 5088 C C . LEU A 1 84 ? -1.741 -13.390 3.757 1.00 0.00 84 LEU A C 3
ATOM 5089 O O . LEU A 1 84 ? -1.963 -13.788 4.884 1.00 0.00 84 LEU A O 3
ATOM 5105 N N . ASN A 1 85 ? -1.740 -14.198 2.733 1.00 0.00 85 ASN A N 3
ATOM 5106 C CA . ASN A 1 85 ? -2.013 -15.651 2.911 1.00 0.00 85 ASN A CA 3
ATOM 5107 C C . ASN A 1 85 ? -0.934 -16.273 3.797 1.00 0.00 85 ASN A C 3
ATOM 5108 O O . ASN A 1 85 ? -1.203 -17.119 4.624 1.00 0.00 85 ASN A O 3
ATOM 5119 N N . SER A 1 86 ? 0.292 -15.871 3.613 1.00 0.00 86 SER A N 3
ATOM 5120 C CA . SER A 1 86 ? 1.396 -16.450 4.426 1.00 0.00 86 SER A CA 3
ATOM 5121 C C . SER A 1 86 ? 1.242 -16.054 5.900 1.00 0.00 86 SER A C 3
ATOM 5122 O O . SER A 1 86 ? 0.726 -15.004 6.231 1.00 0.00 86 SER A O 3
ATOM 5130 N N . GLN A 1 87 ? 1.704 -16.903 6.779 1.00 0.00 87 GLN A N 3
ATOM 5131 C CA . GLN A 1 87 ? 1.626 -16.626 8.243 1.00 0.00 87 GLN A CA 3
ATOM 5132 C C . GLN A 1 87 ? 2.647 -15.538 8.633 1.00 0.00 87 GLN A C 3
ATOM 5133 O O . GLN A 1 87 ? 2.274 -14.516 9.177 1.00 0.00 87 GLN A O 3
ATOM 5147 N N . PRO A 1 88 ? 3.924 -15.737 8.369 1.00 0.00 88 PRO A N 3
ATOM 5148 C CA . PRO A 1 88 ? 4.968 -14.730 8.728 1.00 0.00 88 PRO A CA 3
ATOM 5149 C C . PRO A 1 88 ? 4.632 -13.350 8.155 1.00 0.00 88 PRO A C 3
ATOM 5150 O O . PRO A 1 88 ? 4.890 -12.332 8.766 1.00 0.00 88 PRO A O 3
ATOM 5161 N N . GLU A 1 89 ? 4.041 -13.313 6.996 1.00 0.00 89 GLU A N 3
ATOM 5162 C CA . GLU A 1 89 ? 3.668 -12.006 6.395 1.00 0.00 89 GLU A CA 3
ATOM 5163 C C . GLU A 1 89 ? 2.577 -11.354 7.248 1.00 0.00 89 GLU A C 3
ATOM 5164 O O . GLU A 1 89 ? 2.572 -10.158 7.459 1.00 0.00 89 GLU A O 3
ATOM 5176 N N . TRP A 1 90 ? 1.654 -12.135 7.739 1.00 0.00 90 TRP A N 3
ATOM 5177 C CA . TRP A 1 90 ? 0.561 -11.567 8.580 1.00 0.00 90 TRP A CA 3
ATOM 5178 C C . TRP A 1 90 ? 1.174 -10.962 9.852 1.00 0.00 90 TRP A C 3
ATOM 5179 O O . TRP A 1 90 ? 0.824 -9.872 10.264 1.00 0.00 90 TRP A O 3
ATOM 5200 N N . ASP A 1 91 ? 2.079 -11.662 10.470 1.00 0.00 91 ASP A N 3
ATOM 5201 C CA . ASP A 1 91 ? 2.709 -11.136 11.710 1.00 0.00 91 ASP A CA 3
ATOM 5202 C C . ASP A 1 91 ? 3.455 -9.839 11.383 1.00 0.00 91 ASP A C 3
ATOM 5203 O O . ASP A 1 91 ? 3.377 -8.866 12.109 1.00 0.00 91 ASP A O 3
ATOM 5212 N N . ARG A 1 92 ? 4.169 -9.817 10.293 1.00 0.00 92 ARG A N 3
ATOM 5213 C CA . ARG A 1 92 ? 4.914 -8.585 9.910 1.00 0.00 92 ARG A CA 3
ATOM 5214 C C . ARG A 1 92 ? 3.913 -7.466 9.617 1.00 0.00 92 ARG A C 3
ATOM 5215 O O . ARG A 1 92 ? 4.099 -6.332 10.008 1.00 0.00 92 ARG A O 3
ATOM 5236 N N . PHE A 1 93 ? 2.853 -7.784 8.929 1.00 0.00 93 PHE A N 3
ATOM 5237 C CA . PHE A 1 93 ? 1.833 -6.749 8.604 1.00 0.00 93 PHE A CA 3
ATOM 5238 C C . PHE A 1 93 ? 1.269 -6.158 9.899 1.00 0.00 93 PHE A C 3
ATOM 5239 O O . PHE A 1 93 ? 1.146 -4.957 10.044 1.00 0.00 93 PHE A O 3
ATOM 5256 N N . MET A 1 94 ? 0.917 -6.993 10.836 1.00 0.00 94 MET A N 3
ATOM 5257 C CA . MET A 1 94 ? 0.353 -6.479 12.115 1.00 0.00 94 MET A CA 3
ATOM 5258 C C . MET A 1 94 ? 1.391 -5.584 12.799 1.00 0.00 94 MET A C 3
ATOM 5259 O O . MET A 1 94 ? 1.087 -4.501 13.257 1.00 0.00 94 MET A O 3
ATOM 5273 N N . ARG A 1 95 ? 2.615 -6.033 12.868 1.00 0.00 95 ARG A N 3
ATOM 5274 C CA . ARG A 1 95 ? 3.673 -5.211 13.520 1.00 0.00 95 ARG A CA 3
ATOM 5275 C C . ARG A 1 95 ? 3.893 -3.933 12.704 1.00 0.00 95 ARG A C 3
ATOM 5276 O O . ARG A 1 95 ? 4.023 -2.852 13.241 1.00 0.00 95 ARG A O 3
ATOM 5297 N N . PHE A 1 96 ? 3.929 -4.057 11.406 1.00 0.00 96 PHE A N 3
ATOM 5298 C CA . PHE A 1 96 ? 4.132 -2.863 10.536 1.00 0.00 96 PHE A CA 3
ATOM 5299 C C . PHE A 1 96 ? 2.974 -1.882 10.731 1.00 0.00 96 PHE A C 3
ATOM 5300 O O . PHE A 1 96 ? 3.166 -0.686 10.831 1.00 0.00 96 PHE A O 3
ATOM 5317 N N . MET A 1 97 ? 1.772 -2.383 10.772 1.00 0.00 97 MET A N 3
ATOM 5318 C CA . MET A 1 97 ? 0.593 -1.492 10.942 1.00 0.00 97 MET A CA 3
ATOM 5319 C C . MET A 1 97 ? 0.714 -0.712 12.249 1.00 0.00 97 MET A C 3
ATOM 5320 O O . MET A 1 97 ? 0.429 0.469 12.306 1.00 0.00 97 MET A O 3
ATOM 5334 N N . GLU A 1 98 ? 1.123 -1.360 13.302 1.00 0.00 98 GLU A N 3
ATOM 5335 C CA . GLU A 1 98 ? 1.249 -0.650 14.604 1.00 0.00 98 GLU A CA 3
ATOM 5336 C C . GLU A 1 98 ? 2.354 0.408 14.523 1.00 0.00 98 GLU A C 3
ATOM 5337 O O . GLU A 1 98 ? 2.176 1.537 14.940 1.00 0.00 98 GLU A O 3
ATOM 5349 N N . ARG A 1 99 ? 3.497 0.055 14.000 1.00 0.00 99 ARG A N 3
ATOM 5350 C CA . ARG A 1 99 ? 4.615 1.041 13.904 1.00 0.00 99 ARG A CA 3
ATOM 5351 C C . ARG A 1 99 ? 4.260 2.140 12.897 1.00 0.00 99 ARG A C 3
ATOM 5352 O O . ARG A 1 99 ? 4.504 3.311 13.123 1.00 0.00 99 ARG A O 3
ATOM 5373 N N . TYR A 1 100 ? 3.696 1.766 11.783 1.00 0.00 100 TYR A N 3
ATOM 5374 C CA . TYR A 1 100 ? 3.327 2.767 10.742 1.00 0.00 100 TYR A CA 3
ATOM 5375 C C . TYR A 1 100 ? 2.293 3.751 11.293 1.00 0.00 100 TYR A C 3
ATOM 5376 O O . TYR A 1 100 ? 2.406 4.950 11.112 1.00 0.00 100 TYR A O 3
ATOM 5394 N N . GLY A 1 101 ? 1.281 3.260 11.950 1.00 0.00 101 GLY A N 3
ATOM 5395 C CA . GLY A 1 101 ? 0.233 4.168 12.496 1.00 0.00 101 GLY A CA 3
ATOM 5396 C C . GLY A 1 101 ? 0.842 5.113 13.532 1.00 0.00 101 GLY A C 3
ATOM 5397 O O . GLY A 1 101 ? 0.458 6.264 13.633 1.00 0.00 101 GLY A O 3
ATOM 5401 N N . ALA A 1 102 ? 1.781 4.648 14.308 1.00 0.00 102 ALA A N 3
ATOM 5402 C CA . ALA A 1 102 ? 2.395 5.537 15.331 1.00 0.00 102 ALA A CA 3
ATOM 5403 C C . ALA A 1 102 ? 3.051 6.728 14.629 1.00 0.00 102 ALA A C 3
ATOM 5404 O O . ALA A 1 102 ? 2.876 7.864 15.021 1.00 0.00 102 ALA A O 3
ATOM 5411 N N . GLU A 1 103 ? 3.795 6.473 13.589 1.00 0.00 103 GLU A N 3
ATOM 5412 C CA . GLU A 1 103 ? 4.451 7.590 12.852 1.00 0.00 103 GLU A CA 3
ATOM 5413 C C . GLU A 1 103 ? 3.382 8.406 12.118 1.00 0.00 103 GLU A C 3
ATOM 5414 O O . GLU A 1 103 ? 3.325 9.616 12.231 1.00 0.00 103 GLU A O 3
ATOM 5426 N N . ASN A 1 104 ? 2.527 7.751 11.377 1.00 0.00 104 ASN A N 3
ATOM 5427 C CA . ASN A 1 104 ? 1.453 8.481 10.646 1.00 0.00 104 ASN A CA 3
ATOM 5428 C C . ASN A 1 104 ? 0.490 7.472 10.014 1.00 0.00 104 ASN A C 3
ATOM 5429 O O . ASN A 1 104 ? 0.703 6.277 10.074 1.00 0.00 104 ASN A O 3
ATOM 5440 N N . GLY A 1 105 ? -0.570 7.950 9.401 1.00 0.00 105 GLY A N 3
ATOM 5441 C CA . GLY A 1 105 ? -1.561 7.036 8.746 1.00 0.00 105 GLY A CA 3
ATOM 5442 C C . GLY A 1 105 ? -2.978 7.335 9.256 1.00 0.00 105 GLY A C 3
ATOM 5443 O O . GLY A 1 105 ? -3.312 8.453 9.594 1.00 0.00 105 GLY A O 3
ATOM 5447 N N . LEU A 1 106 ? -3.805 6.323 9.306 1.00 0.00 106 LEU A N 3
ATOM 5448 C CA . LEU A 1 106 ? -5.212 6.489 9.784 1.00 0.00 106 LEU A CA 3
ATOM 5449 C C . LEU A 1 106 ? -5.942 7.555 8.964 1.00 0.00 106 LEU A C 3
ATOM 5450 O O . LEU A 1 106 ? -5.566 7.874 7.853 1.00 0.00 106 LEU A O 3
ATOM 5466 N N . GLY A 1 107 ? -7.003 8.091 9.509 1.00 0.00 107 GLY A N 3
ATOM 5467 C CA . GLY A 1 107 ? -7.794 9.123 8.780 1.00 0.00 107 GLY A CA 3
ATOM 5468 C C . GLY A 1 107 ? -7.040 10.453 8.746 1.00 0.00 107 GLY A C 3
ATOM 5469 O O . GLY A 1 107 ? -6.826 11.079 9.767 1.00 0.00 107 GLY A O 3
ATOM 5473 N N . PHE A 1 108 ? -6.658 10.892 7.571 1.00 0.00 108 PHE A N 3
ATOM 5474 C CA . PHE A 1 108 ? -5.930 12.191 7.430 1.00 0.00 108 PHE A CA 3
ATOM 5475 C C . PHE A 1 108 ? -4.923 12.361 8.577 1.00 0.00 108 PHE A C 3
ATOM 5476 O O . PHE A 1 108 ? -5.255 12.825 9.650 1.00 0.00 108 PHE A O 3
ATOM 5493 N N . SER A 1 109 ? -3.698 11.973 8.350 1.00 0.00 109 SER A N 3
ATOM 5494 C CA . SER A 1 109 ? -2.658 12.084 9.413 1.00 0.00 109 SER A CA 3
ATOM 5495 C C . SER A 1 109 ? -2.288 13.547 9.644 1.00 0.00 109 SER A C 3
ATOM 5496 O O . SER A 1 109 ? -2.580 14.414 8.844 1.00 0.00 109 SER A O 3
ATOM 5504 N N . LYS A 1 110 ? -1.639 13.824 10.745 1.00 0.00 110 LYS A N 3
ATOM 5505 C CA . LYS A 1 110 ? -1.229 15.224 11.060 1.00 0.00 110 LYS A CA 3
ATOM 5506 C C . LYS A 1 110 ? 0.224 15.446 10.625 1.00 0.00 110 LYS A C 3
ATOM 5507 O O . LYS A 1 110 ? 0.629 16.550 10.315 1.00 0.00 110 LYS A O 3
ATOM 5526 N N . SER A 1 111 ? 1.013 14.407 10.620 1.00 0.00 111 SER A N 3
ATOM 5527 C CA . SER A 1 111 ? 2.445 14.551 10.225 1.00 0.00 111 SER A CA 3
ATOM 5528 C C . SER A 1 111 ? 2.556 14.759 8.712 1.00 0.00 111 SER A C 3
ATOM 5529 O O . SER A 1 111 ? 1.877 14.114 7.938 1.00 0.00 111 SER A O 3
ATOM 5537 N N . GLU A 1 112 ? 3.421 15.652 8.291 1.00 0.00 112 GLU A N 3
ATOM 5538 C CA . GLU A 1 112 ? 3.609 15.919 6.828 1.00 0.00 112 GLU A CA 3
ATOM 5539 C C . GLU A 1 112 ? 2.328 16.503 6.221 1.00 0.00 112 GLU A C 3
ATOM 5540 O O . GLU A 1 112 ? 2.372 17.258 5.268 1.00 0.00 112 GLU A O 3
ATOM 5552 N N . LEU A 1 113 ? 1.190 16.145 6.746 1.00 0.00 113 LEU A N 3
ATOM 5553 C CA . LEU A 1 113 ? -0.089 16.660 6.189 1.00 0.00 113 LEU A CA 3
ATOM 5554 C C . LEU A 1 113 ? -0.162 18.189 6.363 1.00 0.00 113 LEU A C 3
ATOM 5555 O O . LEU A 1 113 ? -0.558 18.907 5.465 1.00 0.00 113 LEU A O 3
ATOM 5571 N N . GLU A 1 114 ? 0.211 18.688 7.515 1.00 0.00 114 GLU A N 3
ATOM 5572 C CA . GLU A 1 114 ? 0.152 20.166 7.750 1.00 0.00 114 GLU A CA 3
ATOM 5573 C C . GLU A 1 114 ? 1.437 20.828 7.242 1.00 0.00 114 GLU A C 3
ATOM 5574 O O . GLU A 1 114 ? 2.510 20.259 7.299 1.00 0.00 114 GLU A O 3
ATOM 5586 N N . HIS A 1 115 ? 1.322 22.034 6.736 1.00 0.00 115 HIS A N 3
ATOM 5587 C CA . HIS A 1 115 ? 2.513 22.768 6.203 1.00 0.00 115 HIS A CA 3
ATOM 5588 C C . HIS A 1 115 ? 2.833 23.964 7.105 1.00 0.00 115 HIS A C 3
ATOM 5589 O O . HIS A 1 115 ? 2.266 24.125 8.169 1.00 0.00 115 HIS A O 3
ATOM 5603 N N . HIS A 1 116 ? 3.737 24.805 6.673 1.00 0.00 116 HIS A N 3
ATOM 5604 C CA . HIS A 1 116 ? 4.113 26.008 7.474 1.00 0.00 116 HIS A CA 3
ATOM 5605 C C . HIS A 1 116 ? 4.544 25.605 8.882 1.00 0.00 116 HIS A C 3
ATOM 5606 O O . HIS A 1 116 ? 4.621 24.439 9.215 1.00 0.00 116 HIS A O 3
ATOM 5620 N N . HIS A 1 117 ? 4.837 26.574 9.705 1.00 0.00 117 HIS A N 3
ATOM 5621 C CA . HIS A 1 117 ? 5.282 26.281 11.094 1.00 0.00 117 HIS A CA 3
ATOM 5622 C C . HIS A 1 117 ? 4.087 25.887 11.965 1.00 0.00 117 HIS A C 3
ATOM 5623 O O . HIS A 1 117 ? 3.002 26.424 11.839 1.00 0.00 117 HIS A O 3
ATOM 5637 N N . HIS A 1 118 ? 4.291 24.952 12.852 1.00 0.00 118 HIS A N 3
ATOM 5638 C CA . HIS A 1 118 ? 3.191 24.506 13.755 1.00 0.00 118 HIS A CA 3
ATOM 5639 C C . HIS A 1 118 ? 2.815 25.647 14.708 1.00 0.00 118 HIS A C 3
ATOM 5640 O O . HIS A 1 118 ? 1.658 25.860 15.016 1.00 0.00 118 HIS A O 3
ATOM 5654 N N . HIS A 1 119 ? 3.796 26.373 15.178 1.00 0.00 119 HIS A N 3
ATOM 5655 C CA . HIS A 1 119 ? 3.529 27.501 16.122 1.00 0.00 119 HIS A CA 3
ATOM 5656 C C . HIS A 1 119 ? 2.533 27.068 17.199 1.00 0.00 119 HIS A C 3
ATOM 5657 O O . HIS A 1 119 ? 1.332 27.169 17.033 1.00 0.00 119 HIS A O 3
ATOM 5671 N N . HIS A 1 120 ? 3.031 26.601 18.313 1.00 0.00 120 HIS A N 3
ATOM 5672 C CA . HIS A 1 120 ? 2.134 26.172 19.426 1.00 0.00 120 HIS A CA 3
ATOM 5673 C C . HIS A 1 120 ? 2.918 26.207 20.737 1.00 0.00 120 HIS A C 3
ATOM 5674 O O . HIS A 1 120 ? 4.122 26.398 20.677 1.00 0.00 120 HIS A O 3
ATOM 5689 N N . MET A 1 1 ? 12.379 1.653 9.639 1.00 0.00 1 MET A N 4
ATOM 5690 C CA . MET A 1 1 ? 11.807 3.016 9.452 1.00 0.00 1 MET A CA 4
ATOM 5691 C C . MET A 1 1 ? 10.365 2.879 8.961 1.00 0.00 1 MET A C 4
ATOM 5692 O O . MET A 1 1 ? 9.608 3.834 8.930 1.00 0.00 1 MET A O 4
ATOM 5708 N N . ALA A 1 2 ? 9.984 1.686 8.583 1.00 0.00 2 ALA A N 4
ATOM 5709 C CA . ALA A 1 2 ? 8.596 1.441 8.093 1.00 0.00 2 ALA A CA 4
ATOM 5710 C C . ALA A 1 2 ? 8.148 2.582 7.174 1.00 0.00 2 ALA A C 4
ATOM 5711 O O . ALA A 1 2 ? 7.636 3.594 7.615 1.00 0.00 2 ALA A O 4
ATOM 5718 N N . GLU A 1 3 ? 8.337 2.420 5.890 1.00 0.00 3 GLU A N 4
ATOM 5719 C CA . GLU A 1 3 ? 7.929 3.484 4.923 1.00 0.00 3 GLU A CA 4
ATOM 5720 C C . GLU A 1 3 ? 7.312 2.843 3.681 1.00 0.00 3 GLU A C 4
ATOM 5721 O O . GLU A 1 3 ? 7.706 1.775 3.252 1.00 0.00 3 GLU A O 4
ATOM 5733 N N . ILE A 1 4 ? 6.335 3.497 3.106 1.00 0.00 4 ILE A N 4
ATOM 5734 C CA . ILE A 1 4 ? 5.658 2.952 1.892 1.00 0.00 4 ILE A CA 4
ATOM 5735 C C . ILE A 1 4 ? 6.054 3.769 0.661 1.00 0.00 4 ILE A C 4
ATOM 5736 O O . ILE A 1 4 ? 5.937 4.979 0.640 1.00 0.00 4 ILE A O 4
ATOM 5752 N N . GLN A 1 5 ? 6.520 3.112 -0.371 1.00 0.00 5 GLN A N 4
ATOM 5753 C CA . GLN A 1 5 ? 6.918 3.846 -1.607 1.00 0.00 5 GLN A CA 4
ATOM 5754 C C . GLN A 1 5 ? 6.759 2.927 -2.822 1.00 0.00 5 GLN A C 4
ATOM 5755 O O . GLN A 1 5 ? 6.740 1.715 -2.707 1.00 0.00 5 GLN A O 4
ATOM 5769 N N . PHE A 1 6 ? 6.646 3.506 -3.990 1.00 0.00 6 PHE A N 4
ATOM 5770 C CA . PHE A 1 6 ? 6.488 2.699 -5.237 1.00 0.00 6 PHE A CA 4
ATOM 5771 C C . PHE A 1 6 ? 7.816 2.687 -5.995 1.00 0.00 6 PHE A C 4
ATOM 5772 O O . PHE A 1 6 ? 8.183 1.705 -6.614 1.00 0.00 6 PHE A O 4
ATOM 5789 N N . SER A 1 7 ? 8.538 3.782 -5.955 1.00 0.00 7 SER A N 4
ATOM 5790 C CA . SER A 1 7 ? 9.848 3.858 -6.676 1.00 0.00 7 SER A CA 4
ATOM 5791 C C . SER A 1 7 ? 10.936 4.372 -5.730 1.00 0.00 7 SER A C 4
ATOM 5792 O O . SER A 1 7 ? 10.673 5.102 -4.793 1.00 0.00 7 SER A O 4
ATOM 5800 N N . LYS A 1 8 ? 12.157 3.978 -5.967 1.00 0.00 8 LYS A N 4
ATOM 5801 C CA . LYS A 1 8 ? 13.281 4.414 -5.091 1.00 0.00 8 LYS A CA 4
ATOM 5802 C C . LYS A 1 8 ? 13.528 5.920 -5.235 1.00 0.00 8 LYS A C 4
ATOM 5803 O O . LYS A 1 8 ? 13.482 6.477 -6.318 1.00 0.00 8 LYS A O 4
ATOM 5822 N N . GLY A 1 9 ? 13.786 6.582 -4.136 1.00 0.00 9 GLY A N 4
ATOM 5823 C CA . GLY A 1 9 ? 14.034 8.050 -4.173 1.00 0.00 9 GLY A CA 4
ATOM 5824 C C . GLY A 1 9 ? 12.701 8.798 -4.099 1.00 0.00 9 GLY A C 4
ATOM 5825 O O . GLY A 1 9 ? 12.560 9.890 -4.619 1.00 0.00 9 GLY A O 4
ATOM 5829 N N . VAL A 1 10 ? 11.716 8.211 -3.463 1.00 0.00 10 VAL A N 4
ATOM 5830 C CA . VAL A 1 10 ? 10.375 8.869 -3.351 1.00 0.00 10 VAL A CA 4
ATOM 5831 C C . VAL A 1 10 ? 10.118 9.282 -1.898 1.00 0.00 10 VAL A C 4
ATOM 5832 O O . VAL A 1 10 ? 10.332 8.525 -0.969 1.00 0.00 10 VAL A O 4
ATOM 5845 N N . ALA A 1 11 ? 9.666 10.492 -1.706 1.00 0.00 11 ALA A N 4
ATOM 5846 C CA . ALA A 1 11 ? 9.398 11.000 -0.332 1.00 0.00 11 ALA A CA 4
ATOM 5847 C C . ALA A 1 11 ? 8.352 10.128 0.366 1.00 0.00 11 ALA A C 4
ATOM 5848 O O . ALA A 1 11 ? 7.401 9.661 -0.234 1.00 0.00 11 ALA A O 4
ATOM 5855 N N . GLU A 1 12 ? 8.528 9.918 1.643 1.00 0.00 12 GLU A N 4
ATOM 5856 C CA . GLU A 1 12 ? 7.567 9.093 2.424 1.00 0.00 12 GLU A CA 4
ATOM 5857 C C . GLU A 1 12 ? 6.642 10.026 3.216 1.00 0.00 12 GLU A C 4
ATOM 5858 O O . GLU A 1 12 ? 6.351 9.804 4.375 1.00 0.00 12 GLU A O 4
ATOM 5870 N N . THR A 1 13 ? 6.174 11.073 2.584 1.00 0.00 13 THR A N 4
ATOM 5871 C CA . THR A 1 13 ? 5.261 12.036 3.273 1.00 0.00 13 THR A CA 4
ATOM 5872 C C . THR A 1 13 ? 3.806 11.659 2.966 1.00 0.00 13 THR A C 4
ATOM 5873 O O . THR A 1 13 ? 2.873 12.194 3.538 1.00 0.00 13 THR A O 4
ATOM 5884 N N . VAL A 1 14 ? 3.608 10.739 2.059 1.00 0.00 14 VAL A N 4
ATOM 5885 C CA . VAL A 1 14 ? 2.220 10.322 1.697 1.00 0.00 14 VAL A CA 4
ATOM 5886 C C . VAL A 1 14 ? 1.603 9.512 2.841 1.00 0.00 14 VAL A C 4
ATOM 5887 O O . VAL A 1 14 ? 2.234 8.640 3.410 1.00 0.00 14 VAL A O 4
ATOM 5900 N N . VAL A 1 15 ? 0.371 9.805 3.186 1.00 0.00 15 VAL A N 4
ATOM 5901 C CA . VAL A 1 15 ? -0.312 9.071 4.296 1.00 0.00 15 VAL A CA 4
ATOM 5902 C C . VAL A 1 15 ? -1.530 8.308 3.752 1.00 0.00 15 VAL A C 4
ATOM 5903 O O . VAL A 1 15 ? -2.648 8.777 3.835 1.00 0.00 15 VAL A O 4
ATOM 5916 N N . PRO A 1 16 ? -1.311 7.139 3.191 1.00 0.00 16 PRO A N 4
ATOM 5917 C CA . PRO A 1 16 ? -2.401 6.295 2.622 1.00 0.00 16 PRO A CA 4
ATOM 5918 C C . PRO A 1 16 ? -3.175 5.534 3.701 1.00 0.00 16 PRO A C 4
ATOM 5919 O O . PRO A 1 16 ? -2.650 5.205 4.749 1.00 0.00 16 PRO A O 4
ATOM 5930 N N . GLU A 1 17 ? -4.423 5.252 3.451 1.00 0.00 17 GLU A N 4
ATOM 5931 C CA . GLU A 1 17 ? -5.242 4.518 4.458 1.00 0.00 17 GLU A CA 4
ATOM 5932 C C . GLU A 1 17 ? -5.158 3.015 4.193 1.00 0.00 17 GLU A C 4
ATOM 5933 O O . GLU A 1 17 ? -4.917 2.580 3.083 1.00 0.00 17 GLU A O 4
ATOM 5945 N N . VAL A 1 18 ? -5.347 2.223 5.217 1.00 0.00 18 VAL A N 4
ATOM 5946 C CA . VAL A 1 18 ? -5.272 0.738 5.063 1.00 0.00 18 VAL A CA 4
ATOM 5947 C C . VAL A 1 18 ? -6.630 0.122 5.383 1.00 0.00 18 VAL A C 4
ATOM 5948 O O . VAL A 1 18 ? -7.259 0.452 6.370 1.00 0.00 18 VAL A O 4
ATOM 5961 N N . ARG A 1 19 ? -7.087 -0.772 4.541 1.00 0.00 19 ARG A N 4
ATOM 5962 C CA . ARG A 1 19 ? -8.410 -1.428 4.766 1.00 0.00 19 ARG A CA 4
ATOM 5963 C C . ARG A 1 19 ? -8.215 -2.939 4.851 1.00 0.00 19 ARG A C 4
ATOM 5964 O O . ARG A 1 19 ? -7.430 -3.519 4.124 1.00 0.00 19 ARG A O 4
ATOM 5985 N N . LEU A 1 20 ? -8.927 -3.579 5.744 1.00 0.00 20 LEU A N 4
ATOM 5986 C CA . LEU A 1 20 ? -8.797 -5.057 5.906 1.00 0.00 20 LEU A CA 4
ATOM 5987 C C . LEU A 1 20 ? -10.023 -5.741 5.302 1.00 0.00 20 LEU A C 4
ATOM 5988 O O . LEU A 1 20 ? -11.125 -5.645 5.812 1.00 0.00 20 LEU A O 4
ATOM 6004 N N . SER A 1 21 ? -9.830 -6.430 4.211 1.00 0.00 21 SER A N 4
ATOM 6005 C CA . SER A 1 21 ? -10.964 -7.125 3.545 1.00 0.00 21 SER A CA 4
ATOM 6006 C C . SER A 1 21 ? -11.199 -8.482 4.205 1.00 0.00 21 SER A C 4
ATOM 6007 O O . SER A 1 21 ? -10.394 -8.952 4.989 1.00 0.00 21 SER A O 4
ATOM 6015 N N . LYS A 1 22 ? -12.303 -9.115 3.894 1.00 0.00 22 LYS A N 4
ATOM 6016 C CA . LYS A 1 22 ? -12.616 -10.448 4.493 1.00 0.00 22 LYS A CA 4
ATOM 6017 C C . LYS A 1 22 ? -12.541 -11.532 3.415 1.00 0.00 22 LYS A C 4
ATOM 6018 O O . LYS A 1 22 ? -13.227 -11.487 2.411 1.00 0.00 22 LYS A O 4
ATOM 6037 N N . SER A 1 23 ? -11.709 -12.512 3.633 1.00 0.00 23 SER A N 4
ATOM 6038 C CA . SER A 1 23 ? -11.561 -13.621 2.657 1.00 0.00 23 SER A CA 4
ATOM 6039 C C . SER A 1 23 ? -10.547 -14.619 3.228 1.00 0.00 23 SER A C 4
ATOM 6040 O O . SER A 1 23 ? -10.206 -15.606 2.607 1.00 0.00 23 SER A O 4
ATOM 6048 N N . LYS A 1 24 ? -10.073 -14.366 4.423 1.00 0.00 24 LYS A N 4
ATOM 6049 C CA . LYS A 1 24 ? -9.095 -15.296 5.058 1.00 0.00 24 LYS A CA 4
ATOM 6050 C C . LYS A 1 24 ? -9.775 -16.646 5.282 1.00 0.00 24 LYS A C 4
ATOM 6051 O O . LYS A 1 24 ? -9.180 -17.698 5.127 1.00 0.00 24 LYS A O 4
ATOM 6070 N N . ASN A 1 25 ? -11.032 -16.615 5.638 1.00 0.00 25 ASN A N 4
ATOM 6071 C CA . ASN A 1 25 ? -11.796 -17.873 5.871 1.00 0.00 25 ASN A CA 4
ATOM 6072 C C . ASN A 1 25 ? -12.739 -18.098 4.688 1.00 0.00 25 ASN A C 4
ATOM 6073 O O . ASN A 1 25 ? -13.563 -18.993 4.691 1.00 0.00 25 ASN A O 4
ATOM 6084 N N . GLY A 1 26 ? -12.616 -17.284 3.671 1.00 0.00 26 GLY A N 4
ATOM 6085 C CA . GLY A 1 26 ? -13.494 -17.422 2.468 1.00 0.00 26 GLY A CA 4
ATOM 6086 C C . GLY A 1 26 ? -12.701 -18.051 1.317 1.00 0.00 26 GLY A C 4
ATOM 6087 O O . GLY A 1 26 ? -13.045 -19.101 0.807 1.00 0.00 26 GLY A O 4
ATOM 6091 N N . GLN A 1 27 ? -11.638 -17.411 0.905 1.00 0.00 27 GLN A N 4
ATOM 6092 C CA . GLN A 1 27 ? -10.812 -17.955 -0.210 1.00 0.00 27 GLN A CA 4
ATOM 6093 C C . GLN A 1 27 ? -9.371 -17.449 -0.073 1.00 0.00 27 GLN A C 4
ATOM 6094 O O . GLN A 1 27 ? -8.424 -18.158 -0.362 1.00 0.00 27 GLN A O 4
ATOM 6108 N N . SER A 1 28 ? -9.193 -16.228 0.367 1.00 0.00 28 SER A N 4
ATOM 6109 C CA . SER A 1 28 ? -7.807 -15.692 0.519 1.00 0.00 28 SER A CA 4
ATOM 6110 C C . SER A 1 28 ? -7.848 -14.355 1.266 1.00 0.00 28 SER A C 4
ATOM 6111 O O . SER A 1 28 ? -8.320 -13.355 0.755 1.00 0.00 28 SER A O 4
ATOM 6119 N N . GLY A 1 29 ? -7.358 -14.338 2.475 1.00 0.00 29 GLY A N 4
ATOM 6120 C CA . GLY A 1 29 ? -7.364 -13.084 3.283 1.00 0.00 29 GLY A CA 4
ATOM 6121 C C . GLY A 1 29 ? -6.454 -12.034 2.647 1.00 0.00 29 GLY A C 4
ATOM 6122 O O . GLY A 1 29 ? -5.388 -12.337 2.146 1.00 0.00 29 GLY A O 4
ATOM 6126 N N . MET A 1 30 ? -6.865 -10.795 2.671 1.00 0.00 30 MET A N 4
ATOM 6127 C CA . MET A 1 30 ? -6.022 -9.726 2.072 1.00 0.00 30 MET A CA 4
ATOM 6128 C C . MET A 1 30 ? -6.473 -8.353 2.576 1.00 0.00 30 MET A C 4
ATOM 6129 O O . MET A 1 30 ? -7.512 -8.207 3.191 1.00 0.00 30 MET A O 4
ATOM 6143 N N . ALA A 1 31 ? -5.686 -7.342 2.310 1.00 0.00 31 ALA A N 4
ATOM 6144 C CA . ALA A 1 31 ? -6.041 -5.961 2.754 1.00 0.00 31 ALA A CA 4
ATOM 6145 C C . ALA A 1 31 ? -5.746 -4.984 1.615 1.00 0.00 31 ALA A C 4
ATOM 6146 O O . ALA A 1 31 ? -4.826 -5.176 0.845 1.00 0.00 31 ALA A O 4
ATOM 6153 N N . LYS A 1 32 ? -6.531 -3.943 1.498 1.00 0.00 32 LYS A N 4
ATOM 6154 C CA . LYS A 1 32 ? -6.319 -2.950 0.401 1.00 0.00 32 LYS A CA 4
ATOM 6155 C C . LYS A 1 32 ? -5.675 -1.680 0.953 1.00 0.00 32 LYS A C 4
ATOM 6156 O O . LYS A 1 32 ? -5.890 -1.300 2.089 1.00 0.00 32 LYS A O 4
ATOM 6175 N N . PHE A 1 33 ? -4.886 -1.024 0.141 1.00 0.00 33 PHE A N 4
ATOM 6176 C CA . PHE A 1 33 ? -4.208 0.236 0.569 1.00 0.00 33 PHE A CA 4
ATOM 6177 C C . PHE A 1 33 ? -4.696 1.380 -0.315 1.00 0.00 33 PHE A C 4
ATOM 6178 O O . PHE A 1 33 ? -4.714 1.284 -1.530 1.00 0.00 33 PHE A O 4
ATOM 6195 N N . TYR A 1 34 ? -5.109 2.460 0.293 1.00 0.00 34 TYR A N 4
ATOM 6196 C CA . TYR A 1 34 ? -5.622 3.617 -0.488 1.00 0.00 34 TYR A CA 4
ATOM 6197 C C . TYR A 1 34 ? -4.527 4.670 -0.634 1.00 0.00 34 TYR A C 4
ATOM 6198 O O . TYR A 1 34 ? -3.983 5.162 0.338 1.00 0.00 34 TYR A O 4
ATOM 6216 N N . PHE A 1 35 ? -4.213 5.021 -1.855 1.00 0.00 35 PHE A N 4
ATOM 6217 C CA . PHE A 1 35 ? -3.160 6.044 -2.120 1.00 0.00 35 PHE A CA 4
ATOM 6218 C C . PHE A 1 35 ? -3.804 7.265 -2.762 1.00 0.00 35 PHE A C 4
ATOM 6219 O O . PHE A 1 35 ? -4.504 7.160 -3.752 1.00 0.00 35 PHE A O 4
ATOM 6236 N N . LEU A 1 36 ? -3.580 8.426 -2.193 1.00 0.00 36 LEU A N 4
ATOM 6237 C CA . LEU A 1 36 ? -4.182 9.674 -2.750 1.00 0.00 36 LEU A CA 4
ATOM 6238 C C . LEU A 1 36 ? -3.086 10.633 -3.211 1.00 0.00 36 LEU A C 4
ATOM 6239 O O . LEU A 1 36 ? -2.286 11.106 -2.424 1.00 0.00 36 LEU A O 4
ATOM 6255 N N . GLU A 1 37 ? -3.075 10.928 -4.488 1.00 0.00 37 GLU A N 4
ATOM 6256 C CA . GLU A 1 37 ? -2.066 11.866 -5.074 1.00 0.00 37 GLU A CA 4
ATOM 6257 C C . GLU A 1 37 ? -0.727 11.788 -4.328 1.00 0.00 37 GLU A C 4
ATOM 6258 O O . GLU A 1 37 ? -0.341 12.709 -3.637 1.00 0.00 37 GLU A O 4
ATOM 6270 N N . PRO A 1 38 ? -0.021 10.699 -4.484 1.00 0.00 38 PRO A N 4
ATOM 6271 C CA . PRO A 1 38 ? 1.307 10.495 -3.829 1.00 0.00 38 PRO A CA 4
ATOM 6272 C C . PRO A 1 38 ? 2.344 11.487 -4.370 1.00 0.00 38 PRO A C 4
ATOM 6273 O O . PRO A 1 38 ? 3.532 11.348 -4.149 1.00 0.00 38 PRO A O 4
ATOM 6284 N N . THR A 1 39 ? 1.890 12.481 -5.086 1.00 0.00 39 THR A N 4
ATOM 6285 C CA . THR A 1 39 ? 2.819 13.492 -5.662 1.00 0.00 39 THR A CA 4
ATOM 6286 C C . THR A 1 39 ? 3.685 12.833 -6.743 1.00 0.00 39 THR A C 4
ATOM 6287 O O . THR A 1 39 ? 4.480 13.479 -7.400 1.00 0.00 39 THR A O 4
ATOM 6298 N N . ILE A 1 40 ? 3.535 11.551 -6.932 1.00 0.00 40 ILE A N 4
ATOM 6299 C CA . ILE A 1 40 ? 4.344 10.842 -7.965 1.00 0.00 40 ILE A CA 4
ATOM 6300 C C . ILE A 1 40 ? 3.643 10.950 -9.325 1.00 0.00 40 ILE A C 4
ATOM 6301 O O . ILE A 1 40 ? 4.129 10.465 -10.331 1.00 0.00 40 ILE A O 4
ATOM 6317 N N . LEU A 1 41 ? 2.505 11.590 -9.366 1.00 0.00 41 LEU A N 4
ATOM 6318 C CA . LEU A 1 41 ? 1.771 11.737 -10.656 1.00 0.00 41 LEU A CA 4
ATOM 6319 C C . LEU A 1 41 ? 2.378 12.897 -11.452 1.00 0.00 41 LEU A C 4
ATOM 6320 O O . LEU A 1 41 ? 2.076 13.100 -12.613 1.00 0.00 41 LEU A O 4
ATOM 6336 N N . ALA A 1 42 ? 3.242 13.656 -10.834 1.00 0.00 42 ALA A N 4
ATOM 6337 C CA . ALA A 1 42 ? 3.886 14.799 -11.547 1.00 0.00 42 ALA A CA 4
ATOM 6338 C C . ALA A 1 42 ? 5.223 14.339 -12.134 1.00 0.00 42 ALA A C 4
ATOM 6339 O O . ALA A 1 42 ? 5.770 14.959 -13.027 1.00 0.00 42 ALA A O 4
ATOM 6346 N N . LYS A 1 43 ? 5.752 13.250 -11.633 1.00 0.00 43 LYS A N 4
ATOM 6347 C CA . LYS A 1 43 ? 7.053 12.723 -12.147 1.00 0.00 43 LYS A CA 4
ATOM 6348 C C . LYS A 1 43 ? 6.811 11.455 -12.968 1.00 0.00 43 LYS A C 4
ATOM 6349 O O . LYS A 1 43 ? 7.410 11.255 -14.006 1.00 0.00 43 LYS A O 4
ATOM 6368 N N . GLU A 1 44 ? 5.941 10.588 -12.504 1.00 0.00 44 GLU A N 4
ATOM 6369 C CA . GLU A 1 44 ? 5.666 9.322 -13.258 1.00 0.00 44 GLU A CA 4
ATOM 6370 C C . GLU A 1 44 ? 4.161 9.051 -13.307 1.00 0.00 44 GLU A C 4
ATOM 6371 O O . GLU A 1 44 ? 3.446 9.221 -12.338 1.00 0.00 44 GLU A O 4
ATOM 6383 N N . SER A 1 45 ? 3.687 8.629 -14.446 1.00 0.00 45 SER A N 4
ATOM 6384 C CA . SER A 1 45 ? 2.234 8.344 -14.610 1.00 0.00 45 SER A CA 4
ATOM 6385 C C . SER A 1 45 ? 1.874 7.001 -13.966 1.00 0.00 45 SER A C 4
ATOM 6386 O O . SER A 1 45 ? 2.728 6.218 -13.593 1.00 0.00 45 SER A O 4
ATOM 6394 N N . THR A 1 46 ? 0.602 6.736 -13.841 1.00 0.00 46 THR A N 4
ATOM 6395 C CA . THR A 1 46 ? 0.149 5.452 -13.232 1.00 0.00 46 THR A CA 4
ATOM 6396 C C . THR A 1 46 ? 0.578 4.279 -14.120 1.00 0.00 46 THR A C 4
ATOM 6397 O O . THR A 1 46 ? 0.859 3.194 -13.645 1.00 0.00 46 THR A O 4
ATOM 6408 N N . ASP A 1 47 ? 0.623 4.486 -15.404 1.00 0.00 47 ASP A N 4
ATOM 6409 C CA . ASP A 1 47 ? 1.030 3.389 -16.332 1.00 0.00 47 ASP A CA 4
ATOM 6410 C C . ASP A 1 47 ? 2.497 3.020 -16.069 1.00 0.00 47 ASP A C 4
ATOM 6411 O O . ASP A 1 47 ? 2.889 1.871 -16.141 1.00 0.00 47 ASP A O 4
ATOM 6420 N N . ASP A 1 48 ? 3.309 3.991 -15.767 1.00 0.00 48 ASP A N 4
ATOM 6421 C CA . ASP A 1 48 ? 4.746 3.709 -15.502 1.00 0.00 48 ASP A CA 4
ATOM 6422 C C . ASP A 1 48 ? 4.858 2.835 -14.249 1.00 0.00 48 ASP A C 4
ATOM 6423 O O . ASP A 1 48 ? 5.708 1.969 -14.146 1.00 0.00 48 ASP A O 4
ATOM 6432 N N . ILE A 1 49 ? 4.008 3.068 -13.292 1.00 0.00 49 ILE A N 4
ATOM 6433 C CA . ILE A 1 49 ? 4.060 2.275 -12.036 1.00 0.00 49 ILE A CA 4
ATOM 6434 C C . ILE A 1 49 ? 3.456 0.889 -12.268 1.00 0.00 49 ILE A C 4
ATOM 6435 O O . ILE A 1 49 ? 2.360 0.746 -12.775 1.00 0.00 49 ILE A O 4
ATOM 6451 N N . THR A 1 50 ? 4.171 -0.135 -11.890 1.00 0.00 50 THR A N 4
ATOM 6452 C CA . THR A 1 50 ? 3.664 -1.524 -12.067 1.00 0.00 50 THR A CA 4
ATOM 6453 C C . THR A 1 50 ? 4.136 -2.375 -10.888 1.00 0.00 50 THR A C 4
ATOM 6454 O O . THR A 1 50 ? 4.661 -3.458 -11.056 1.00 0.00 50 THR A O 4
ATOM 6465 N N . GLY A 1 51 ? 3.944 -1.888 -9.688 1.00 0.00 51 GLY A N 4
ATOM 6466 C CA . GLY A 1 51 ? 4.371 -2.667 -8.492 1.00 0.00 51 GLY A CA 4
ATOM 6467 C C . GLY A 1 51 ? 4.427 -1.761 -7.262 1.00 0.00 51 GLY A C 4
ATOM 6468 O O . GLY A 1 51 ? 4.450 -0.551 -7.365 1.00 0.00 51 GLY A O 4
ATOM 6472 N N . MET A 1 52 ? 4.447 -2.352 -6.090 1.00 0.00 52 MET A N 4
ATOM 6473 C CA . MET A 1 52 ? 4.500 -1.555 -4.825 1.00 0.00 52 MET A CA 4
ATOM 6474 C C . MET A 1 52 ? 5.632 -2.090 -3.949 1.00 0.00 52 MET A C 4
ATOM 6475 O O . MET A 1 52 ? 5.757 -3.288 -3.736 1.00 0.00 52 MET A O 4
ATOM 6489 N N . TYR A 1 53 ? 6.466 -1.205 -3.454 1.00 0.00 53 TYR A N 4
ATOM 6490 C CA . TYR A 1 53 ? 7.618 -1.627 -2.604 1.00 0.00 53 TYR A CA 4
ATOM 6491 C C . TYR A 1 53 ? 7.373 -1.226 -1.149 1.00 0.00 53 TYR A C 4
ATOM 6492 O O . TYR A 1 53 ? 7.409 -0.060 -0.789 1.00 0.00 53 TYR A O 4
ATOM 6510 N N . LEU A 1 54 ? 7.135 -2.198 -0.311 1.00 0.00 54 LEU A N 4
ATOM 6511 C CA . LEU A 1 54 ? 6.896 -1.923 1.132 1.00 0.00 54 LEU A CA 4
ATOM 6512 C C . LEU A 1 54 ? 8.183 -2.216 1.902 1.00 0.00 54 LEU A C 4
ATOM 6513 O O . LEU A 1 54 ? 8.703 -3.316 1.864 1.00 0.00 54 LEU A O 4
ATOM 6529 N N . ILE A 1 55 ? 8.708 -1.237 2.599 1.00 0.00 55 ILE A N 4
ATOM 6530 C CA . ILE A 1 55 ? 9.971 -1.446 3.370 1.00 0.00 55 ILE A CA 4
ATOM 6531 C C . ILE A 1 55 ? 9.649 -1.545 4.860 1.00 0.00 55 ILE A C 4
ATOM 6532 O O . ILE A 1 55 ? 9.204 -0.596 5.483 1.00 0.00 55 ILE A O 4
ATOM 6548 N N . ASP A 1 56 ? 9.865 -2.700 5.428 1.00 0.00 56 ASP A N 4
ATOM 6549 C CA . ASP A 1 56 ? 9.577 -2.910 6.876 1.00 0.00 56 ASP A CA 4
ATOM 6550 C C . ASP A 1 56 ? 10.831 -2.631 7.709 1.00 0.00 56 ASP A C 4
ATOM 6551 O O . ASP A 1 56 ? 11.911 -2.439 7.185 1.00 0.00 56 ASP A O 4
ATOM 6560 N N . ASP A 1 57 ? 10.690 -2.617 9.009 1.00 0.00 57 ASP A N 4
ATOM 6561 C CA . ASP A 1 57 ? 11.862 -2.361 9.898 1.00 0.00 57 ASP A CA 4
ATOM 6562 C C . ASP A 1 57 ? 12.703 -3.636 10.032 1.00 0.00 57 ASP A C 4
ATOM 6563 O O . ASP A 1 57 ? 13.757 -3.635 10.642 1.00 0.00 57 ASP A O 4
ATOM 6572 N N . GLU A 1 58 ? 12.242 -4.720 9.464 1.00 0.00 58 GLU A N 4
ATOM 6573 C CA . GLU A 1 58 ? 12.994 -6.010 9.538 1.00 0.00 58 GLU A CA 4
ATOM 6574 C C . GLU A 1 58 ? 13.236 -6.521 8.117 1.00 0.00 58 GLU A C 4
ATOM 6575 O O . GLU A 1 58 ? 14.086 -7.358 7.878 1.00 0.00 58 GLU A O 4
ATOM 6587 N N . GLY A 1 59 ? 12.490 -6.021 7.167 1.00 0.00 59 GLY A N 4
ATOM 6588 C CA . GLY A 1 59 ? 12.673 -6.480 5.764 1.00 0.00 59 GLY A CA 4
ATOM 6589 C C . GLY A 1 59 ? 11.799 -5.647 4.825 1.00 0.00 59 GLY A C 4
ATOM 6590 O O . GLY A 1 59 ? 11.507 -4.494 5.081 1.00 0.00 59 GLY A O 4
ATOM 6594 N N . GLU A 1 60 ? 11.381 -6.225 3.729 1.00 0.00 60 GLU A N 4
ATOM 6595 C CA . GLU A 1 60 ? 10.526 -5.481 2.764 1.00 0.00 60 GLU A CA 4
ATOM 6596 C C . GLU A 1 60 ? 9.646 -6.472 2.003 1.00 0.00 60 GLU A C 4
ATOM 6597 O O . GLU A 1 60 ? 10.054 -7.580 1.707 1.00 0.00 60 GLU A O 4
ATOM 6609 N N . ILE A 1 61 ? 8.438 -6.078 1.681 1.00 0.00 61 ILE A N 4
ATOM 6610 C CA . ILE A 1 61 ? 7.511 -6.983 0.934 1.00 0.00 61 ILE A CA 4
ATOM 6611 C C . ILE A 1 61 ? 7.233 -6.387 -0.444 1.00 0.00 61 ILE A C 4
ATOM 6612 O O . ILE A 1 61 ? 6.896 -5.226 -0.576 1.00 0.00 61 ILE A O 4
ATOM 6628 N N . ILE A 1 62 ? 7.391 -7.181 -1.474 1.00 0.00 62 ILE A N 4
ATOM 6629 C CA . ILE A 1 62 ? 7.164 -6.684 -2.862 1.00 0.00 62 ILE A CA 4
ATOM 6630 C C . ILE A 1 62 ? 5.943 -7.369 -3.461 1.00 0.00 62 ILE A C 4
ATOM 6631 O O . ILE A 1 62 ? 5.803 -8.578 -3.415 1.00 0.00 62 ILE A O 4
ATOM 6647 N N . THR A 1 63 ? 5.050 -6.595 -4.019 1.00 0.00 63 THR A N 4
ATOM 6648 C CA . THR A 1 63 ? 3.819 -7.181 -4.626 1.00 0.00 63 THR A CA 4
ATOM 6649 C C . THR A 1 63 ? 3.506 -6.469 -5.943 1.00 0.00 63 THR A C 4
ATOM 6650 O O . THR A 1 63 ? 3.722 -5.281 -6.091 1.00 0.00 63 THR A O 4
ATOM 6661 N N . ARG A 1 64 ? 2.988 -7.195 -6.898 1.00 0.00 64 ARG A N 4
ATOM 6662 C CA . ARG A 1 64 ? 2.636 -6.594 -8.219 1.00 0.00 64 ARG A CA 4
ATOM 6663 C C . ARG A 1 64 ? 1.129 -6.340 -8.269 1.00 0.00 64 ARG A C 4
ATOM 6664 O O . ARG A 1 64 ? 0.586 -5.920 -9.274 1.00 0.00 64 ARG A O 4
ATOM 6685 N N . GLU A 1 65 ? 0.447 -6.589 -7.184 1.00 0.00 65 GLU A N 4
ATOM 6686 C CA . GLU A 1 65 ? -1.025 -6.363 -7.158 1.00 0.00 65 GLU A CA 4
ATOM 6687 C C . GLU A 1 65 ? -1.312 -4.876 -6.950 1.00 0.00 65 GLU A C 4
ATOM 6688 O O . GLU A 1 65 ? -1.716 -4.452 -5.882 1.00 0.00 65 GLU A O 4
ATOM 6700 N N . VAL A 1 66 ? -1.105 -4.083 -7.973 1.00 0.00 66 VAL A N 4
ATOM 6701 C CA . VAL A 1 66 ? -1.355 -2.613 -7.870 1.00 0.00 66 VAL A CA 4
ATOM 6702 C C . VAL A 1 66 ? -2.355 -2.195 -8.945 1.00 0.00 66 VAL A C 4
ATOM 6703 O O . VAL A 1 66 ? -2.251 -2.586 -10.092 1.00 0.00 66 VAL A O 4
ATOM 6716 N N . LYS A 1 67 ? -3.331 -1.403 -8.574 1.00 0.00 67 LYS A N 4
ATOM 6717 C CA . LYS A 1 67 ? -4.358 -0.943 -9.556 1.00 0.00 67 LYS A CA 4
ATOM 6718 C C . LYS A 1 67 ? -4.464 0.578 -9.495 1.00 0.00 67 LYS A C 4
ATOM 6719 O O . LYS A 1 67 ? -4.606 1.166 -8.439 1.00 0.00 67 LYS A O 4
ATOM 6738 N N . GLY A 1 68 ? -4.384 1.216 -10.632 1.00 0.00 68 GLY A N 4
ATOM 6739 C CA . GLY A 1 68 ? -4.459 2.703 -10.673 1.00 0.00 68 GLY A CA 4
ATOM 6740 C C . GLY A 1 68 ? -5.910 3.161 -10.804 1.00 0.00 68 GLY A C 4
ATOM 6741 O O . GLY A 1 68 ? -6.645 2.705 -11.661 1.00 0.00 68 GLY A O 4
ATOM 6745 N N . LYS A 1 69 ? -6.318 4.082 -9.967 1.00 0.00 69 LYS A N 4
ATOM 6746 C CA . LYS A 1 69 ? -7.712 4.612 -10.031 1.00 0.00 69 LYS A CA 4
ATOM 6747 C C . LYS A 1 69 ? -7.679 6.020 -10.618 1.00 0.00 69 LYS A C 4
ATOM 6748 O O . LYS A 1 69 ? -6.893 6.863 -10.210 1.00 0.00 69 LYS A O 4
ATOM 6767 N N . PHE A 1 70 ? -8.517 6.273 -11.590 1.00 0.00 70 PHE A N 4
ATOM 6768 C CA . PHE A 1 70 ? -8.542 7.611 -12.248 1.00 0.00 70 PHE A CA 4
ATOM 6769 C C . PHE A 1 70 ? -9.766 8.398 -11.788 1.00 0.00 70 PHE A C 4
ATOM 6770 O O . PHE A 1 70 ? -10.825 7.848 -11.549 1.00 0.00 70 PHE A O 4
ATOM 6787 N N . ILE A 1 71 ? -9.612 9.691 -11.667 1.00 0.00 71 ILE A N 4
ATOM 6788 C CA . ILE A 1 71 ? -10.740 10.567 -11.226 1.00 0.00 71 ILE A CA 4
ATOM 6789 C C . ILE A 1 71 ? -10.995 11.631 -12.289 1.00 0.00 71 ILE A C 4
ATOM 6790 O O . ILE A 1 71 ? -10.094 12.062 -12.980 1.00 0.00 71 ILE A O 4
ATOM 6806 N N . ASN A 1 72 ? -12.236 12.025 -12.432 1.00 0.00 72 ASN A N 4
ATOM 6807 C CA . ASN A 1 72 ? -12.612 13.046 -13.454 1.00 0.00 72 ASN A CA 4
ATOM 6808 C C . ASN A 1 72 ? -12.055 12.629 -14.819 1.00 0.00 72 ASN A C 4
ATOM 6809 O O . ASN A 1 72 ? -12.019 13.402 -15.759 1.00 0.00 72 ASN A O 4
ATOM 6820 N N . GLY A 1 73 ? -11.629 11.402 -14.934 1.00 0.00 73 GLY A N 4
ATOM 6821 C CA . GLY A 1 73 ? -11.078 10.912 -16.227 1.00 0.00 73 GLY A CA 4
ATOM 6822 C C . GLY A 1 73 ? -9.580 11.190 -16.279 1.00 0.00 73 GLY A C 4
ATOM 6823 O O . GLY A 1 73 ? -9.004 11.369 -17.336 1.00 0.00 73 GLY A O 4
ATOM 6827 N N . ARG A 1 74 ? -8.936 11.220 -15.145 1.00 0.00 74 ARG A N 4
ATOM 6828 C CA . ARG A 1 74 ? -7.469 11.472 -15.140 1.00 0.00 74 ARG A CA 4
ATOM 6829 C C . ARG A 1 74 ? -6.843 10.838 -13.880 1.00 0.00 74 ARG A C 4
ATOM 6830 O O . ARG A 1 74 ? -7.536 10.536 -12.931 1.00 0.00 74 ARG A O 4
ATOM 6851 N N . PRO A 1 75 ? -5.540 10.675 -13.857 1.00 0.00 75 PRO A N 4
ATOM 6852 C CA . PRO A 1 75 ? -4.822 10.108 -12.670 1.00 0.00 75 PRO A CA 4
ATOM 6853 C C . PRO A 1 75 ? -5.049 10.946 -11.399 1.00 0.00 75 PRO A C 4
ATOM 6854 O O . PRO A 1 75 ? -5.116 12.162 -11.441 1.00 0.00 75 PRO A O 4
ATOM 6865 N N . THR A 1 76 ? -5.176 10.301 -10.272 1.00 0.00 76 THR A N 4
ATOM 6866 C CA . THR A 1 76 ? -5.403 11.051 -9.009 1.00 0.00 76 THR A CA 4
ATOM 6867 C C . THR A 1 76 ? -5.172 10.126 -7.809 1.00 0.00 76 THR A C 4
ATOM 6868 O O . THR A 1 76 ? -4.741 10.559 -6.758 1.00 0.00 76 THR A O 4
ATOM 6879 N N . ALA A 1 77 ? -5.470 8.855 -7.937 1.00 0.00 77 ALA A N 4
ATOM 6880 C CA . ALA A 1 77 ? -5.273 7.938 -6.772 1.00 0.00 77 ALA A CA 4
ATOM 6881 C C . ALA A 1 77 ? -4.952 6.521 -7.245 1.00 0.00 77 ALA A C 4
ATOM 6882 O O . ALA A 1 77 ? -5.333 6.105 -8.324 1.00 0.00 77 ALA A O 4
ATOM 6889 N N . ILE A 1 78 ? -4.248 5.776 -6.426 1.00 0.00 78 ILE A N 4
ATOM 6890 C CA . ILE A 1 78 ? -3.873 4.374 -6.781 1.00 0.00 78 ILE A CA 4
ATOM 6891 C C . ILE A 1 78 ? -4.269 3.435 -5.641 1.00 0.00 78 ILE A C 4
ATOM 6892 O O . ILE A 1 78 ? -4.528 3.860 -4.532 1.00 0.00 78 ILE A O 4
ATOM 6908 N N . GLU A 1 79 ? -4.324 2.155 -5.910 1.00 0.00 79 GLU A N 4
ATOM 6909 C CA . GLU A 1 79 ? -4.709 1.177 -4.849 1.00 0.00 79 GLU A CA 4
ATOM 6910 C C . GLU A 1 79 ? -3.841 -0.076 -4.962 1.00 0.00 79 GLU A C 4
ATOM 6911 O O . GLU A 1 79 ? -3.370 -0.432 -6.027 1.00 0.00 79 GLU A O 4
ATOM 6923 N N . ALA A 1 80 ? -3.630 -0.753 -3.862 1.00 0.00 80 ALA A N 4
ATOM 6924 C CA . ALA A 1 80 ? -2.799 -1.990 -3.883 1.00 0.00 80 ALA A CA 4
ATOM 6925 C C . ALA A 1 80 ? -3.367 -3.001 -2.889 1.00 0.00 80 ALA A C 4
ATOM 6926 O O . ALA A 1 80 ? -3.896 -2.640 -1.856 1.00 0.00 80 ALA A O 4
ATOM 6933 N N . THR A 1 81 ? -3.265 -4.269 -3.207 1.00 0.00 81 THR A N 4
ATOM 6934 C CA . THR A 1 81 ? -3.797 -5.333 -2.301 1.00 0.00 81 THR A CA 4
ATOM 6935 C C . THR A 1 81 ? -2.678 -6.304 -1.934 1.00 0.00 81 THR A C 4
ATOM 6936 O O . THR A 1 81 ? -1.933 -6.761 -2.780 1.00 0.00 81 THR A O 4
ATOM 6947 N N . VAL A 1 82 ? -2.554 -6.621 -0.668 1.00 0.00 82 VAL A N 4
ATOM 6948 C CA . VAL A 1 82 ? -1.485 -7.558 -0.214 1.00 0.00 82 VAL A CA 4
ATOM 6949 C C . VAL A 1 82 ? -2.127 -8.849 0.299 1.00 0.00 82 VAL A C 4
ATOM 6950 O O . VAL A 1 82 ? -3.071 -8.833 1.068 1.00 0.00 82 VAL A O 4
ATOM 6963 N N . ILE A 1 83 ? -1.615 -9.969 -0.138 1.00 0.00 83 ILE A N 4
ATOM 6964 C CA . ILE A 1 83 ? -2.172 -11.281 0.293 1.00 0.00 83 ILE A CA 4
ATOM 6965 C C . ILE A 1 83 ? -1.719 -11.598 1.720 1.00 0.00 83 ILE A C 4
ATOM 6966 O O . ILE A 1 83 ? -0.551 -11.515 2.048 1.00 0.00 83 ILE A O 4
ATOM 6982 N N . LEU A 1 84 ? -2.646 -11.967 2.566 1.00 0.00 84 LEU A N 4
ATOM 6983 C CA . LEU A 1 84 ? -2.313 -12.303 3.983 1.00 0.00 84 LEU A CA 4
ATOM 6984 C C . LEU A 1 84 ? -2.789 -13.730 4.269 1.00 0.00 84 LEU A C 4
ATOM 6985 O O . LEU A 1 84 ? -3.233 -14.051 5.356 1.00 0.00 84 LEU A O 4
ATOM 7001 N N . ASN A 1 85 ? -2.687 -14.589 3.292 1.00 0.00 85 ASN A N 4
ATOM 7002 C CA . ASN A 1 85 ? -3.120 -16.004 3.476 1.00 0.00 85 ASN A CA 4
ATOM 7003 C C . ASN A 1 85 ? -2.232 -16.679 4.526 1.00 0.00 85 ASN A C 4
ATOM 7004 O O . ASN A 1 85 ? -2.686 -17.474 5.327 1.00 0.00 85 ASN A O 4
ATOM 7015 N N . SER A 1 86 ? -0.962 -16.385 4.514 1.00 0.00 86 SER A N 4
ATOM 7016 C CA . SER A 1 86 ? -0.043 -17.028 5.490 1.00 0.00 86 SER A CA 4
ATOM 7017 C C . SER A 1 86 ? -0.279 -16.454 6.896 1.00 0.00 86 SER A C 4
ATOM 7018 O O . SER A 1 86 ? -0.750 -15.345 7.065 1.00 0.00 86 SER A O 4
ATOM 7026 N N . GLN A 1 87 ? 0.066 -17.211 7.900 1.00 0.00 87 GLN A N 4
ATOM 7027 C CA . GLN A 1 87 ? -0.099 -16.753 9.307 1.00 0.00 87 GLN A CA 4
ATOM 7028 C C . GLN A 1 87 ? 1.043 -15.796 9.710 1.00 0.00 87 GLN A C 4
ATOM 7029 O O . GLN A 1 87 ? 0.809 -14.806 10.377 1.00 0.00 87 GLN A O 4
ATOM 7043 N N . PRO A 1 88 ? 2.278 -16.092 9.347 1.00 0.00 88 PRO A N 4
ATOM 7044 C CA . PRO A 1 88 ? 3.439 -15.230 9.724 1.00 0.00 88 PRO A CA 4
ATOM 7045 C C . PRO A 1 88 ? 3.353 -13.855 9.061 1.00 0.00 88 PRO A C 4
ATOM 7046 O O . PRO A 1 88 ? 3.893 -12.878 9.544 1.00 0.00 88 PRO A O 4
ATOM 7057 N N . GLU A 1 89 ? 2.667 -13.776 7.956 1.00 0.00 89 GLU A N 4
ATOM 7058 C CA . GLU A 1 89 ? 2.525 -12.473 7.254 1.00 0.00 89 GLU A CA 4
ATOM 7059 C C . GLU A 1 89 ? 1.611 -11.557 8.070 1.00 0.00 89 GLU A C 4
ATOM 7060 O O . GLU A 1 89 ? 1.813 -10.359 8.141 1.00 0.00 89 GLU A O 4
ATOM 7072 N N . TRP A 1 90 ? 0.601 -12.109 8.680 1.00 0.00 90 TRP A N 4
ATOM 7073 C CA . TRP A 1 90 ? -0.334 -11.279 9.489 1.00 0.00 90 TRP A CA 4
ATOM 7074 C C . TRP A 1 90 ? 0.431 -10.621 10.644 1.00 0.00 90 TRP A C 4
ATOM 7075 O O . TRP A 1 90 ? 0.240 -9.460 10.956 1.00 0.00 90 TRP A O 4
ATOM 7096 N N . ASP A 1 91 ? 1.285 -11.365 11.284 1.00 0.00 91 ASP A N 4
ATOM 7097 C CA . ASP A 1 91 ? 2.057 -10.801 12.427 1.00 0.00 91 ASP A CA 4
ATOM 7098 C C . ASP A 1 91 ? 2.906 -9.619 11.949 1.00 0.00 91 ASP A C 4
ATOM 7099 O O . ASP A 1 91 ? 2.887 -8.546 12.525 1.00 0.00 91 ASP A O 4
ATOM 7108 N N . ARG A 1 92 ? 3.646 -9.812 10.895 1.00 0.00 92 ARG A N 4
ATOM 7109 C CA . ARG A 1 92 ? 4.498 -8.712 10.357 1.00 0.00 92 ARG A CA 4
ATOM 7110 C C . ARG A 1 92 ? 3.605 -7.620 9.761 1.00 0.00 92 ARG A C 4
ATOM 7111 O O . ARG A 1 92 ? 3.848 -6.438 9.918 1.00 0.00 92 ARG A O 4
ATOM 7132 N N . PHE A 1 93 ? 2.571 -8.015 9.075 1.00 0.00 93 PHE A N 4
ATOM 7133 C CA . PHE A 1 93 ? 1.646 -7.019 8.459 1.00 0.00 93 PHE A CA 4
ATOM 7134 C C . PHE A 1 93 ? 1.018 -6.150 9.553 1.00 0.00 93 PHE A C 4
ATOM 7135 O O . PHE A 1 93 ? 0.953 -4.939 9.446 1.00 0.00 93 PHE A O 4
ATOM 7152 N N . MET A 1 94 ? 0.554 -6.764 10.605 1.00 0.00 94 MET A N 4
ATOM 7153 C CA . MET A 1 94 ? -0.069 -5.986 11.717 1.00 0.00 94 MET A CA 4
ATOM 7154 C C . MET A 1 94 ? 0.978 -5.060 12.344 1.00 0.00 94 MET A C 4
ATOM 7155 O O . MET A 1 94 ? 0.728 -3.901 12.611 1.00 0.00 94 MET A O 4
ATOM 7169 N N . ARG A 1 95 ? 2.152 -5.575 12.578 1.00 0.00 95 ARG A N 4
ATOM 7170 C CA . ARG A 1 95 ? 3.237 -4.748 13.183 1.00 0.00 95 ARG A CA 4
ATOM 7171 C C . ARG A 1 95 ? 3.636 -3.626 12.218 1.00 0.00 95 ARG A C 4
ATOM 7172 O O . ARG A 1 95 ? 3.930 -2.516 12.622 1.00 0.00 95 ARG A O 4
ATOM 7193 N N . PHE A 1 96 ? 3.655 -3.912 10.948 1.00 0.00 96 PHE A N 4
ATOM 7194 C CA . PHE A 1 96 ? 4.034 -2.873 9.945 1.00 0.00 96 PHE A CA 4
ATOM 7195 C C . PHE A 1 96 ? 3.069 -1.690 10.038 1.00 0.00 96 PHE A C 4
ATOM 7196 O O . PHE A 1 96 ? 3.466 -0.539 10.039 1.00 0.00 96 PHE A O 4
ATOM 7213 N N . MET A 1 97 ? 1.800 -1.968 10.115 1.00 0.00 97 MET A N 4
ATOM 7214 C CA . MET A 1 97 ? 0.793 -0.874 10.214 1.00 0.00 97 MET A CA 4
ATOM 7215 C C . MET A 1 97 ? 0.991 -0.122 11.534 1.00 0.00 97 MET A C 4
ATOM 7216 O O . MET A 1 97 ? 0.886 1.089 11.599 1.00 0.00 97 MET A O 4
ATOM 7230 N N . GLU A 1 98 ? 1.272 -0.838 12.586 1.00 0.00 98 GLU A N 4
ATOM 7231 C CA . GLU A 1 98 ? 1.483 -0.179 13.907 1.00 0.00 98 GLU A CA 4
ATOM 7232 C C . GLU A 1 98 ? 2.783 0.631 13.873 1.00 0.00 98 GLU A C 4
ATOM 7233 O O . GLU A 1 98 ? 2.840 1.765 14.311 1.00 0.00 98 GLU A O 4
ATOM 7245 N N . ARG A 1 99 ? 3.826 0.055 13.344 1.00 0.00 99 ARG A N 4
ATOM 7246 C CA . ARG A 1 99 ? 5.127 0.783 13.261 1.00 0.00 99 ARG A CA 4
ATOM 7247 C C . ARG A 1 99 ? 4.999 1.957 12.287 1.00 0.00 99 ARG A C 4
ATOM 7248 O O . ARG A 1 99 ? 5.527 3.030 12.509 1.00 0.00 99 ARG A O 4
ATOM 7269 N N . TYR A 1 100 ? 4.298 1.759 11.207 1.00 0.00 100 TYR A N 4
ATOM 7270 C CA . TYR A 1 100 ? 4.125 2.855 10.211 1.00 0.00 100 TYR A CA 4
ATOM 7271 C C . TYR A 1 100 ? 3.412 4.035 10.874 1.00 0.00 100 TYR A C 4
ATOM 7272 O O . TYR A 1 100 ? 3.801 5.179 10.732 1.00 0.00 100 TYR A O 4
ATOM 7290 N N . GLY A 1 101 ? 2.366 3.756 11.600 1.00 0.00 101 GLY A N 4
ATOM 7291 C CA . GLY A 1 101 ? 1.613 4.844 12.287 1.00 0.00 101 GLY A CA 4
ATOM 7292 C C . GLY A 1 101 ? 2.497 5.495 13.354 1.00 0.00 101 GLY A C 4
ATOM 7293 O O . GLY A 1 101 ? 2.422 6.684 13.604 1.00 0.00 101 GLY A O 4
ATOM 7297 N N . ALA A 1 102 ? 3.335 4.722 13.986 1.00 0.00 102 ALA A N 4
ATOM 7298 C CA . ALA A 1 102 ? 4.229 5.288 15.036 1.00 0.00 102 ALA A CA 4
ATOM 7299 C C . ALA A 1 102 ? 5.215 6.270 14.395 1.00 0.00 102 ALA A C 4
ATOM 7300 O O . ALA A 1 102 ? 5.533 7.306 14.950 1.00 0.00 102 ALA A O 4
ATOM 7307 N N . GLU A 1 103 ? 5.697 5.948 13.230 1.00 0.00 103 GLU A N 4
ATOM 7308 C CA . GLU A 1 103 ? 6.660 6.851 12.536 1.00 0.00 103 GLU A CA 4
ATOM 7309 C C . GLU A 1 103 ? 5.937 8.125 12.085 1.00 0.00 103 GLU A C 4
ATOM 7310 O O . GLU A 1 103 ? 6.473 9.216 12.143 1.00 0.00 103 GLU A O 4
ATOM 7322 N N . ASN A 1 104 ? 4.720 7.991 11.637 1.00 0.00 104 ASN A N 4
ATOM 7323 C CA . ASN A 1 104 ? 3.949 9.185 11.182 1.00 0.00 104 ASN A CA 4
ATOM 7324 C C . ASN A 1 104 ? 3.350 9.900 12.396 1.00 0.00 104 ASN A C 4
ATOM 7325 O O . ASN A 1 104 ? 3.804 10.953 12.804 1.00 0.00 104 ASN A O 4
ATOM 7336 N N . GLY A 1 105 ? 2.325 9.332 12.972 1.00 0.00 105 GLY A N 4
ATOM 7337 C CA . GLY A 1 105 ? 1.678 9.963 14.161 1.00 0.00 105 GLY A CA 4
ATOM 7338 C C . GLY A 1 105 ? 0.179 9.647 14.150 1.00 0.00 105 GLY A C 4
ATOM 7339 O O . GLY A 1 105 ? -0.652 10.504 14.390 1.00 0.00 105 GLY A O 4
ATOM 7343 N N . LEU A 1 106 ? -0.170 8.421 13.870 1.00 0.00 106 LEU A N 4
ATOM 7344 C CA . LEU A 1 106 ? -1.611 8.044 13.842 1.00 0.00 106 LEU A CA 4
ATOM 7345 C C . LEU A 1 106 ? -1.742 6.523 13.792 1.00 0.00 106 LEU A C 4
ATOM 7346 O O . LEU A 1 106 ? -1.137 5.858 12.971 1.00 0.00 106 LEU A O 4
ATOM 7362 N N . GLY A 1 107 ? -2.533 5.970 14.671 1.00 0.00 107 GLY A N 4
ATOM 7363 C CA . GLY A 1 107 ? -2.725 4.491 14.704 1.00 0.00 107 GLY A CA 4
ATOM 7364 C C . GLY A 1 107 ? -4.015 4.121 13.969 1.00 0.00 107 GLY A C 4
ATOM 7365 O O . GLY A 1 107 ? -3.998 3.477 12.936 1.00 0.00 107 GLY A O 4
ATOM 7369 N N . PHE A 1 108 ? -5.136 4.518 14.505 1.00 0.00 108 PHE A N 4
ATOM 7370 C CA . PHE A 1 108 ? -6.436 4.187 13.855 1.00 0.00 108 PHE A CA 4
ATOM 7371 C C . PHE A 1 108 ? -6.696 5.123 12.670 1.00 0.00 108 PHE A C 4
ATOM 7372 O O . PHE A 1 108 ? -6.368 6.295 12.702 1.00 0.00 108 PHE A O 4
ATOM 7389 N N . SER A 1 109 ? -7.291 4.603 11.621 1.00 0.00 109 SER A N 4
ATOM 7390 C CA . SER A 1 109 ? -7.592 5.431 10.411 1.00 0.00 109 SER A CA 4
ATOM 7391 C C . SER A 1 109 ? -9.110 5.504 10.201 1.00 0.00 109 SER A C 4
ATOM 7392 O O . SER A 1 109 ? -9.773 6.408 10.674 1.00 0.00 109 SER A O 4
ATOM 7400 N N . LYS A 1 110 ? -9.664 4.557 9.485 1.00 0.00 110 LYS A N 4
ATOM 7401 C CA . LYS A 1 110 ? -11.142 4.564 9.230 1.00 0.00 110 LYS A CA 4
ATOM 7402 C C . LYS A 1 110 ? -11.679 3.130 9.242 1.00 0.00 110 LYS A C 4
ATOM 7403 O O . LYS A 1 110 ? -12.565 2.790 10.004 1.00 0.00 110 LYS A O 4
ATOM 7422 N N . SER A 1 111 ? -11.153 2.286 8.399 1.00 0.00 111 SER A N 4
ATOM 7423 C CA . SER A 1 111 ? -11.627 0.872 8.355 1.00 0.00 111 SER A CA 4
ATOM 7424 C C . SER A 1 111 ? -11.269 0.174 9.670 1.00 0.00 111 SER A C 4
ATOM 7425 O O . SER A 1 111 ? -11.780 -0.884 9.989 1.00 0.00 111 SER A O 4
ATOM 7433 N N . GLU A 1 112 ? -10.393 0.760 10.435 1.00 0.00 112 GLU A N 4
ATOM 7434 C CA . GLU A 1 112 ? -9.998 0.144 11.734 1.00 0.00 112 GLU A CA 4
ATOM 7435 C C . GLU A 1 112 ? -11.187 0.195 12.697 1.00 0.00 112 GLU A C 4
ATOM 7436 O O . GLU A 1 112 ? -11.473 -0.751 13.407 1.00 0.00 112 GLU A O 4
ATOM 7448 N N . LEU A 1 113 ? -11.879 1.300 12.728 1.00 0.00 113 LEU A N 4
ATOM 7449 C CA . LEU A 1 113 ? -13.056 1.423 13.633 1.00 0.00 113 LEU A CA 4
ATOM 7450 C C . LEU A 1 113 ? -14.159 0.476 13.158 1.00 0.00 113 LEU A C 4
ATOM 7451 O O . LEU A 1 113 ? -14.777 -0.212 13.950 1.00 0.00 113 LEU A O 4
ATOM 7467 N N . GLU A 1 114 ? -14.396 0.443 11.861 1.00 0.00 114 GLU A N 4
ATOM 7468 C CA . GLU A 1 114 ? -15.459 -0.444 11.269 1.00 0.00 114 GLU A CA 4
ATOM 7469 C C . GLU A 1 114 ? -16.588 -0.689 12.275 1.00 0.00 114 GLU A C 4
ATOM 7470 O O . GLU A 1 114 ? -16.895 -1.814 12.623 1.00 0.00 114 GLU A O 4
ATOM 7482 N N . HIS A 1 115 ? -17.195 0.367 12.755 1.00 0.00 115 HIS A N 4
ATOM 7483 C CA . HIS A 1 115 ? -18.299 0.227 13.754 1.00 0.00 115 HIS A CA 4
ATOM 7484 C C . HIS A 1 115 ? -19.501 1.056 13.307 1.00 0.00 115 HIS A C 4
ATOM 7485 O O . HIS A 1 115 ? -19.369 2.161 12.818 1.00 0.00 115 HIS A O 4
ATOM 7499 N N . HIS A 1 116 ? -20.674 0.514 13.471 1.00 0.00 116 HIS A N 4
ATOM 7500 C CA . HIS A 1 116 ? -21.909 1.235 13.065 1.00 0.00 116 HIS A CA 4
ATOM 7501 C C . HIS A 1 116 ? -23.056 0.780 13.971 1.00 0.00 116 HIS A C 4
ATOM 7502 O O . HIS A 1 116 ? -24.123 0.412 13.518 1.00 0.00 116 HIS A O 4
ATOM 7516 N N . HIS A 1 117 ? -22.835 0.802 15.260 1.00 0.00 117 HIS A N 4
ATOM 7517 C CA . HIS A 1 117 ? -23.897 0.375 16.220 1.00 0.00 117 HIS A CA 4
ATOM 7518 C C . HIS A 1 117 ? -25.055 1.378 16.169 1.00 0.00 117 HIS A C 4
ATOM 7519 O O . HIS A 1 117 ? -26.215 1.020 16.258 1.00 0.00 117 HIS A O 4
ATOM 7533 N N . HIS A 1 118 ? -24.738 2.636 16.029 1.00 0.00 118 HIS A N 4
ATOM 7534 C CA . HIS A 1 118 ? -25.799 3.686 15.971 1.00 0.00 118 HIS A CA 4
ATOM 7535 C C . HIS A 1 118 ? -26.753 3.546 17.163 1.00 0.00 118 HIS A C 4
ATOM 7536 O O . HIS A 1 118 ? -26.433 3.912 18.277 1.00 0.00 118 HIS A O 4
ATOM 7550 N N . HIS A 1 119 ? -27.931 3.028 16.933 1.00 0.00 119 HIS A N 4
ATOM 7551 C CA . HIS A 1 119 ? -28.912 2.872 18.043 1.00 0.00 119 HIS A CA 4
ATOM 7552 C C . HIS A 1 119 ? -29.797 1.651 17.761 1.00 0.00 119 HIS A C 4
ATOM 7553 O O . HIS A 1 119 ? -30.848 1.477 18.345 1.00 0.00 119 HIS A O 4
ATOM 7567 N N . HIS A 1 120 ? -29.372 0.801 16.861 1.00 0.00 120 HIS A N 4
ATOM 7568 C CA . HIS A 1 120 ? -30.174 -0.413 16.527 1.00 0.00 120 HIS A CA 4
ATOM 7569 C C . HIS A 1 120 ? -29.250 -1.493 15.966 1.00 0.00 120 HIS A C 4
ATOM 7570 O O . HIS A 1 120 ? -29.735 -2.577 15.678 1.00 0.00 120 HIS A O 4
ATOM 7585 N N . MET A 1 1 ? 11.114 2.353 10.158 1.00 0.00 1 MET A N 5
ATOM 7586 C CA . MET A 1 1 ? 11.616 1.683 8.927 1.00 0.00 1 MET A CA 5
ATOM 7587 C C . MET A 1 1 ? 10.426 1.337 8.037 1.00 0.00 1 MET A C 5
ATOM 7588 O O . MET A 1 1 ? 10.578 0.896 6.913 1.00 0.00 1 MET A O 5
ATOM 7604 N N . ALA A 1 2 ? 9.237 1.537 8.537 1.00 0.00 2 ALA A N 5
ATOM 7605 C CA . ALA A 1 2 ? 8.024 1.221 7.736 1.00 0.00 2 ALA A CA 5
ATOM 7606 C C . ALA A 1 2 ? 7.703 2.387 6.796 1.00 0.00 2 ALA A C 5
ATOM 7607 O O . ALA A 1 2 ? 7.452 3.499 7.222 1.00 0.00 2 ALA A O 5
ATOM 7614 N N . GLU A 1 3 ? 7.711 2.133 5.515 1.00 0.00 3 GLU A N 5
ATOM 7615 C CA . GLU A 1 3 ? 7.407 3.209 4.534 1.00 0.00 3 GLU A CA 5
ATOM 7616 C C . GLU A 1 3 ? 6.897 2.590 3.235 1.00 0.00 3 GLU A C 5
ATOM 7617 O O . GLU A 1 3 ? 7.122 1.420 2.951 1.00 0.00 3 GLU A O 5
ATOM 7629 N N . ILE A 1 4 ? 6.211 3.375 2.440 1.00 0.00 4 ILE A N 5
ATOM 7630 C CA . ILE A 1 4 ? 5.660 2.868 1.149 1.00 0.00 4 ILE A CA 5
ATOM 7631 C C . ILE A 1 4 ? 6.473 3.437 -0.008 1.00 0.00 4 ILE A C 5
ATOM 7632 O O . ILE A 1 4 ? 6.690 4.633 -0.113 1.00 0.00 4 ILE A O 5
ATOM 7648 N N . GLN A 1 5 ? 6.932 2.577 -0.877 1.00 0.00 5 GLN A N 5
ATOM 7649 C CA . GLN A 1 5 ? 7.740 3.030 -2.042 1.00 0.00 5 GLN A CA 5
ATOM 7650 C C . GLN A 1 5 ? 7.315 2.248 -3.282 1.00 0.00 5 GLN A C 5
ATOM 7651 O O . GLN A 1 5 ? 7.118 1.046 -3.240 1.00 0.00 5 GLN A O 5
ATOM 7665 N N . PHE A 1 6 ? 7.175 2.927 -4.390 1.00 0.00 6 PHE A N 5
ATOM 7666 C CA . PHE A 1 6 ? 6.769 2.249 -5.656 1.00 0.00 6 PHE A CA 5
ATOM 7667 C C . PHE A 1 6 ? 8.000 2.094 -6.550 1.00 0.00 6 PHE A C 5
ATOM 7668 O O . PHE A 1 6 ? 7.987 1.362 -7.521 1.00 0.00 6 PHE A O 5
ATOM 7685 N N . SER A 1 7 ? 9.066 2.781 -6.225 1.00 0.00 7 SER A N 5
ATOM 7686 C CA . SER A 1 7 ? 10.300 2.677 -7.058 1.00 0.00 7 SER A CA 5
ATOM 7687 C C . SER A 1 7 ? 11.485 3.318 -6.329 1.00 0.00 7 SER A C 5
ATOM 7688 O O . SER A 1 7 ? 11.332 3.972 -5.314 1.00 0.00 7 SER A O 5
ATOM 7696 N N . LYS A 1 8 ? 12.669 3.120 -6.847 1.00 0.00 8 LYS A N 5
ATOM 7697 C CA . LYS A 1 8 ? 13.888 3.693 -6.211 1.00 0.00 8 LYS A CA 5
ATOM 7698 C C . LYS A 1 8 ? 14.004 5.194 -6.504 1.00 0.00 8 LYS A C 5
ATOM 7699 O O . LYS A 1 8 ? 13.703 5.659 -7.589 1.00 0.00 8 LYS A O 5
ATOM 7718 N N . GLY A 1 9 ? 14.447 5.947 -5.533 1.00 0.00 9 GLY A N 5
ATOM 7719 C CA . GLY A 1 9 ? 14.597 7.418 -5.722 1.00 0.00 9 GLY A CA 5
ATOM 7720 C C . GLY A 1 9 ? 13.254 8.107 -5.477 1.00 0.00 9 GLY A C 5
ATOM 7721 O O . GLY A 1 9 ? 13.005 9.197 -5.962 1.00 0.00 9 GLY A O 5
ATOM 7725 N N . VAL A 1 10 ? 12.385 7.478 -4.723 1.00 0.00 10 VAL A N 5
ATOM 7726 C CA . VAL A 1 10 ? 11.045 8.079 -4.424 1.00 0.00 10 VAL A CA 5
ATOM 7727 C C . VAL A 1 10 ? 11.004 8.501 -2.956 1.00 0.00 10 VAL A C 5
ATOM 7728 O O . VAL A 1 10 ? 10.396 9.490 -2.591 1.00 0.00 10 VAL A O 5
ATOM 7741 N N . ALA A 1 11 ? 11.658 7.751 -2.119 1.00 0.00 11 ALA A N 5
ATOM 7742 C CA . ALA A 1 11 ? 11.685 8.082 -0.664 1.00 0.00 11 ALA A CA 5
ATOM 7743 C C . ALA A 1 11 ? 10.260 8.161 -0.107 1.00 0.00 11 ALA A C 5
ATOM 7744 O O . ALA A 1 11 ? 9.286 8.165 -0.838 1.00 0.00 11 ALA A O 5
ATOM 7751 N N . GLU A 1 12 ? 10.144 8.217 1.195 1.00 0.00 12 GLU A N 5
ATOM 7752 C CA . GLU A 1 12 ? 8.802 8.282 1.831 1.00 0.00 12 GLU A CA 5
ATOM 7753 C C . GLU A 1 12 ? 8.262 9.711 1.787 1.00 0.00 12 GLU A C 5
ATOM 7754 O O . GLU A 1 12 ? 8.979 10.671 2.006 1.00 0.00 12 GLU A O 5
ATOM 7766 N N . THR A 1 13 ? 6.996 9.845 1.513 1.00 0.00 13 THR A N 5
ATOM 7767 C CA . THR A 1 13 ? 6.368 11.189 1.453 1.00 0.00 13 THR A CA 5
ATOM 7768 C C . THR A 1 13 ? 4.849 11.016 1.392 1.00 0.00 13 THR A C 5
ATOM 7769 O O . THR A 1 13 ? 4.093 11.803 1.931 1.00 0.00 13 THR A O 5
ATOM 7780 N N . VAL A 1 14 ? 4.404 9.984 0.724 1.00 0.00 14 VAL A N 5
ATOM 7781 C CA . VAL A 1 14 ? 2.939 9.735 0.600 1.00 0.00 14 VAL A CA 5
ATOM 7782 C C . VAL A 1 14 ? 2.411 9.040 1.855 1.00 0.00 14 VAL A C 5
ATOM 7783 O O . VAL A 1 14 ? 3.013 8.109 2.366 1.00 0.00 14 VAL A O 5
ATOM 7796 N N . VAL A 1 15 ? 1.282 9.485 2.354 1.00 0.00 15 VAL A N 5
ATOM 7797 C CA . VAL A 1 15 ? 0.679 8.868 3.575 1.00 0.00 15 VAL A CA 5
ATOM 7798 C C . VAL A 1 15 ? -0.684 8.254 3.213 1.00 0.00 15 VAL A C 5
ATOM 7799 O O . VAL A 1 15 ? -1.715 8.870 3.401 1.00 0.00 15 VAL A O 5
ATOM 7812 N N . PRO A 1 16 ? -0.684 7.053 2.681 1.00 0.00 16 PRO A N 5
ATOM 7813 C CA . PRO A 1 16 ? -1.929 6.348 2.267 1.00 0.00 16 PRO A CA 5
ATOM 7814 C C . PRO A 1 16 ? -2.671 5.710 3.446 1.00 0.00 16 PRO A C 5
ATOM 7815 O O . PRO A 1 16 ? -2.098 5.414 4.478 1.00 0.00 16 PRO A O 5
ATOM 7826 N N . GLU A 1 17 ? -3.950 5.502 3.291 1.00 0.00 17 GLU A N 5
ATOM 7827 C CA . GLU A 1 17 ? -4.750 4.892 4.388 1.00 0.00 17 GLU A CA 5
ATOM 7828 C C . GLU A 1 17 ? -4.653 3.369 4.311 1.00 0.00 17 GLU A C 5
ATOM 7829 O O . GLU A 1 17 ? -4.512 2.791 3.247 1.00 0.00 17 GLU A O 5
ATOM 7841 N N . VAL A 1 18 ? -4.731 2.720 5.443 1.00 0.00 18 VAL A N 5
ATOM 7842 C CA . VAL A 1 18 ? -4.645 1.232 5.486 1.00 0.00 18 VAL A CA 5
ATOM 7843 C C . VAL A 1 18 ? -6.018 0.644 5.799 1.00 0.00 18 VAL A C 5
ATOM 7844 O O . VAL A 1 18 ? -6.701 1.074 6.713 1.00 0.00 18 VAL A O 5
ATOM 7857 N N . ARG A 1 19 ? -6.425 -0.339 5.038 1.00 0.00 19 ARG A N 5
ATOM 7858 C CA . ARG A 1 19 ? -7.752 -0.986 5.260 1.00 0.00 19 ARG A CA 5
ATOM 7859 C C . ARG A 1 19 ? -7.577 -2.499 5.309 1.00 0.00 19 ARG A C 5
ATOM 7860 O O . ARG A 1 19 ? -6.749 -3.067 4.617 1.00 0.00 19 ARG A O 5
ATOM 7881 N N . LEU A 1 20 ? -8.353 -3.155 6.134 1.00 0.00 20 LEU A N 5
ATOM 7882 C CA . LEU A 1 20 ? -8.256 -4.640 6.264 1.00 0.00 20 LEU A CA 5
ATOM 7883 C C . LEU A 1 20 ? -9.512 -5.294 5.695 1.00 0.00 20 LEU A C 5
ATOM 7884 O O . LEU A 1 20 ? -10.625 -4.877 5.958 1.00 0.00 20 LEU A O 5
ATOM 7900 N N . SER A 1 21 ? -9.330 -6.323 4.917 1.00 0.00 21 SER A N 5
ATOM 7901 C CA . SER A 1 21 ? -10.495 -7.029 4.319 1.00 0.00 21 SER A CA 5
ATOM 7902 C C . SER A 1 21 ? -10.078 -8.445 3.931 1.00 0.00 21 SER A C 5
ATOM 7903 O O . SER A 1 21 ? -8.905 -8.779 3.919 1.00 0.00 21 SER A O 5
ATOM 7911 N N . LYS A 1 22 ? -11.036 -9.284 3.619 1.00 0.00 22 LYS A N 5
ATOM 7912 C CA . LYS A 1 22 ? -10.728 -10.696 3.232 1.00 0.00 22 LYS A CA 5
ATOM 7913 C C . LYS A 1 22 ? -11.191 -10.947 1.797 1.00 0.00 22 LYS A C 5
ATOM 7914 O O . LYS A 1 22 ? -12.221 -10.464 1.363 1.00 0.00 22 LYS A O 5
ATOM 7933 N N . SER A 1 23 ? -10.426 -11.705 1.057 1.00 0.00 23 SER A N 5
ATOM 7934 C CA . SER A 1 23 ? -10.790 -11.995 -0.356 1.00 0.00 23 SER A CA 5
ATOM 7935 C C . SER A 1 23 ? -12.107 -12.768 -0.418 1.00 0.00 23 SER A C 5
ATOM 7936 O O . SER A 1 23 ? -12.297 -13.766 0.254 1.00 0.00 23 SER A O 5
ATOM 7944 N N . LYS A 1 24 ? -13.014 -12.305 -1.232 1.00 0.00 24 LYS A N 5
ATOM 7945 C CA . LYS A 1 24 ? -14.327 -12.989 -1.375 1.00 0.00 24 LYS A CA 5
ATOM 7946 C C . LYS A 1 24 ? -14.124 -14.364 -2.016 1.00 0.00 24 LYS A C 5
ATOM 7947 O O . LYS A 1 24 ? -14.754 -15.338 -1.649 1.00 0.00 24 LYS A O 5
ATOM 7966 N N . ASN A 1 25 ? -13.247 -14.446 -2.980 1.00 0.00 25 ASN A N 5
ATOM 7967 C CA . ASN A 1 25 ? -12.996 -15.748 -3.660 1.00 0.00 25 ASN A CA 5
ATOM 7968 C C . ASN A 1 25 ? -12.245 -16.687 -2.707 1.00 0.00 25 ASN A C 5
ATOM 7969 O O . ASN A 1 25 ? -11.935 -17.818 -3.038 1.00 0.00 25 ASN A O 5
ATOM 7980 N N . GLY A 1 26 ? -11.954 -16.222 -1.519 1.00 0.00 26 GLY A N 5
ATOM 7981 C CA . GLY A 1 26 ? -11.229 -17.070 -0.529 1.00 0.00 26 GLY A CA 5
ATOM 7982 C C . GLY A 1 26 ? -9.720 -16.992 -0.789 1.00 0.00 26 GLY A C 5
ATOM 7983 O O . GLY A 1 26 ? -8.962 -17.855 -0.382 1.00 0.00 26 GLY A O 5
ATOM 7987 N N . GLN A 1 27 ? -9.282 -15.967 -1.469 1.00 0.00 27 GLN A N 5
ATOM 7988 C CA . GLN A 1 27 ? -7.829 -15.830 -1.768 1.00 0.00 27 GLN A CA 5
ATOM 7989 C C . GLN A 1 27 ? -7.076 -15.424 -0.495 1.00 0.00 27 GLN A C 5
ATOM 7990 O O . GLN A 1 27 ? -6.233 -14.546 -0.504 1.00 0.00 27 GLN A O 5
ATOM 8004 N N . SER A 1 28 ? -7.373 -16.078 0.595 1.00 0.00 28 SER A N 5
ATOM 8005 C CA . SER A 1 28 ? -6.688 -15.772 1.883 1.00 0.00 28 SER A CA 5
ATOM 8006 C C . SER A 1 28 ? -6.946 -14.328 2.316 1.00 0.00 28 SER A C 5
ATOM 8007 O O . SER A 1 28 ? -7.619 -13.565 1.648 1.00 0.00 28 SER A O 5
ATOM 8015 N N . GLY A 1 29 ? -6.408 -13.959 3.450 1.00 0.00 29 GLY A N 5
ATOM 8016 C CA . GLY A 1 29 ? -6.604 -12.583 3.978 1.00 0.00 29 GLY A CA 5
ATOM 8017 C C . GLY A 1 29 ? -5.935 -11.558 3.065 1.00 0.00 29 GLY A C 5
ATOM 8018 O O . GLY A 1 29 ? -5.017 -11.864 2.326 1.00 0.00 29 GLY A O 5
ATOM 8022 N N . MET A 1 30 ? -6.391 -10.333 3.112 1.00 0.00 30 MET A N 5
ATOM 8023 C CA . MET A 1 30 ? -5.788 -9.282 2.248 1.00 0.00 30 MET A CA 5
ATOM 8024 C C . MET A 1 30 ? -5.988 -7.903 2.877 1.00 0.00 30 MET A C 5
ATOM 8025 O O . MET A 1 30 ? -6.685 -7.742 3.863 1.00 0.00 30 MET A O 5
ATOM 8039 N N . ALA A 1 31 ? -5.377 -6.908 2.293 1.00 0.00 31 ALA A N 5
ATOM 8040 C CA . ALA A 1 31 ? -5.516 -5.519 2.814 1.00 0.00 31 ALA A CA 5
ATOM 8041 C C . ALA A 1 31 ? -5.458 -4.542 1.640 1.00 0.00 31 ALA A C 5
ATOM 8042 O O . ALA A 1 31 ? -4.685 -4.710 0.713 1.00 0.00 31 ALA A O 5
ATOM 8049 N N . LYS A 1 32 ? -6.276 -3.521 1.675 1.00 0.00 32 LYS A N 5
ATOM 8050 C CA . LYS A 1 32 ? -6.297 -2.516 0.569 1.00 0.00 32 LYS A CA 5
ATOM 8051 C C . LYS A 1 32 ? -5.661 -1.213 1.040 1.00 0.00 32 LYS A C 5
ATOM 8052 O O . LYS A 1 32 ? -5.844 -0.784 2.165 1.00 0.00 32 LYS A O 5
ATOM 8071 N N . PHE A 1 33 ? -4.912 -0.581 0.173 1.00 0.00 33 PHE A N 5
ATOM 8072 C CA . PHE A 1 33 ? -4.241 0.703 0.526 1.00 0.00 33 PHE A CA 5
ATOM 8073 C C . PHE A 1 33 ? -4.779 1.806 -0.374 1.00 0.00 33 PHE A C 5
ATOM 8074 O O . PHE A 1 33 ? -4.777 1.698 -1.588 1.00 0.00 33 PHE A O 5
ATOM 8091 N N . TYR A 1 34 ? -5.249 2.869 0.222 1.00 0.00 34 TYR A N 5
ATOM 8092 C CA . TYR A 1 34 ? -5.811 4.000 -0.568 1.00 0.00 34 TYR A CA 5
ATOM 8093 C C . TYR A 1 34 ? -4.772 5.114 -0.672 1.00 0.00 34 TYR A C 5
ATOM 8094 O O . TYR A 1 34 ? -4.213 5.557 0.317 1.00 0.00 34 TYR A O 5
ATOM 8112 N N . PHE A 1 35 ? -4.511 5.569 -1.871 1.00 0.00 35 PHE A N 5
ATOM 8113 C CA . PHE A 1 35 ? -3.508 6.656 -2.081 1.00 0.00 35 PHE A CA 5
ATOM 8114 C C . PHE A 1 35 ? -4.227 7.920 -2.542 1.00 0.00 35 PHE A C 5
ATOM 8115 O O . PHE A 1 35 ? -4.853 7.951 -3.590 1.00 0.00 35 PHE A O 5
ATOM 8132 N N . LEU A 1 36 ? -4.147 8.959 -1.754 1.00 0.00 36 LEU A N 5
ATOM 8133 C CA . LEU A 1 36 ? -4.828 10.236 -2.105 1.00 0.00 36 LEU A CA 5
ATOM 8134 C C . LEU A 1 36 ? -3.850 11.185 -2.804 1.00 0.00 36 LEU A C 5
ATOM 8135 O O . LEU A 1 36 ? -2.773 11.472 -2.309 1.00 0.00 36 LEU A O 5
ATOM 8151 N N . GLU A 1 37 ? -4.245 11.679 -3.949 1.00 0.00 37 GLU A N 5
ATOM 8152 C CA . GLU A 1 37 ? -3.392 12.629 -4.729 1.00 0.00 37 GLU A CA 5
ATOM 8153 C C . GLU A 1 37 ? -1.913 12.238 -4.638 1.00 0.00 37 GLU A C 5
ATOM 8154 O O . GLU A 1 37 ? -1.125 12.912 -4.005 1.00 0.00 37 GLU A O 5
ATOM 8166 N N . PRO A 1 38 ? -1.542 11.156 -5.273 1.00 0.00 38 PRO A N 5
ATOM 8167 C CA . PRO A 1 38 ? -0.136 10.670 -5.270 1.00 0.00 38 PRO A CA 5
ATOM 8168 C C . PRO A 1 38 ? 0.825 11.695 -5.893 1.00 0.00 38 PRO A C 5
ATOM 8169 O O . PRO A 1 38 ? 0.508 12.364 -6.861 1.00 0.00 38 PRO A O 5
ATOM 8180 N N . THR A 1 39 ? 1.992 11.824 -5.326 1.00 0.00 39 THR A N 5
ATOM 8181 C CA . THR A 1 39 ? 2.995 12.800 -5.847 1.00 0.00 39 THR A CA 5
ATOM 8182 C C . THR A 1 39 ? 3.845 12.155 -6.947 1.00 0.00 39 THR A C 5
ATOM 8183 O O . THR A 1 39 ? 4.489 12.832 -7.726 1.00 0.00 39 THR A O 5
ATOM 8194 N N . ILE A 1 40 ? 3.866 10.848 -7.013 1.00 0.00 40 ILE A N 5
ATOM 8195 C CA . ILE A 1 40 ? 4.690 10.173 -8.057 1.00 0.00 40 ILE A CA 5
ATOM 8196 C C . ILE A 1 40 ? 4.113 10.474 -9.444 1.00 0.00 40 ILE A C 5
ATOM 8197 O O . ILE A 1 40 ? 4.606 10.005 -10.455 1.00 0.00 40 ILE A O 5
ATOM 8213 N N . LEU A 1 41 ? 3.085 11.276 -9.501 1.00 0.00 41 LEU A N 5
ATOM 8214 C CA . LEU A 1 41 ? 2.482 11.631 -10.817 1.00 0.00 41 LEU A CA 5
ATOM 8215 C C . LEU A 1 41 ? 3.320 12.739 -11.459 1.00 0.00 41 LEU A C 5
ATOM 8216 O O . LEU A 1 41 ? 3.140 13.088 -12.612 1.00 0.00 41 LEU A O 5
ATOM 8232 N N . ALA A 1 42 ? 4.249 13.283 -10.719 1.00 0.00 42 ALA A N 5
ATOM 8233 C CA . ALA A 1 42 ? 5.121 14.362 -11.268 1.00 0.00 42 ALA A CA 5
ATOM 8234 C C . ALA A 1 42 ? 6.402 13.738 -11.825 1.00 0.00 42 ALA A C 5
ATOM 8235 O O . ALA A 1 42 ? 7.120 14.346 -12.598 1.00 0.00 42 ALA A O 5
ATOM 8242 N N . LYS A 1 43 ? 6.690 12.521 -11.437 1.00 0.00 43 LYS A N 5
ATOM 8243 C CA . LYS A 1 43 ? 7.918 11.831 -11.934 1.00 0.00 43 LYS A CA 5
ATOM 8244 C C . LYS A 1 43 ? 7.529 10.774 -12.968 1.00 0.00 43 LYS A C 5
ATOM 8245 O O . LYS A 1 43 ? 8.078 10.718 -14.053 1.00 0.00 43 LYS A O 5
ATOM 8264 N N . GLU A 1 44 ? 6.583 9.928 -12.637 1.00 0.00 44 GLU A N 5
ATOM 8265 C CA . GLU A 1 44 ? 6.151 8.862 -13.593 1.00 0.00 44 GLU A CA 5
ATOM 8266 C C . GLU A 1 44 ? 4.626 8.725 -13.568 1.00 0.00 44 GLU A C 5
ATOM 8267 O O . GLU A 1 44 ? 3.969 9.097 -12.615 1.00 0.00 44 GLU A O 5
ATOM 8279 N N . SER A 1 45 ? 4.064 8.192 -14.623 1.00 0.00 45 SER A N 5
ATOM 8280 C CA . SER A 1 45 ? 2.584 8.027 -14.692 1.00 0.00 45 SER A CA 5
ATOM 8281 C C . SER A 1 45 ? 2.137 6.828 -13.852 1.00 0.00 45 SER A C 5
ATOM 8282 O O . SER A 1 45 ? 2.930 5.989 -13.464 1.00 0.00 45 SER A O 5
ATOM 8290 N N . THR A 1 46 ? 0.863 6.751 -13.574 1.00 0.00 46 THR A N 5
ATOM 8291 C CA . THR A 1 46 ? 0.327 5.623 -12.763 1.00 0.00 46 THR A CA 5
ATOM 8292 C C . THR A 1 46 ? 0.497 4.303 -13.525 1.00 0.00 46 THR A C 5
ATOM 8293 O O . THR A 1 46 ? 0.782 3.268 -12.948 1.00 0.00 46 THR A O 5
ATOM 8304 N N . ASP A 1 47 ? 0.317 4.335 -14.816 1.00 0.00 47 ASP A N 5
ATOM 8305 C CA . ASP A 1 47 ? 0.456 3.093 -15.633 1.00 0.00 47 ASP A CA 5
ATOM 8306 C C . ASP A 1 47 ? 1.923 2.651 -15.659 1.00 0.00 47 ASP A C 5
ATOM 8307 O O . ASP A 1 47 ? 2.241 1.523 -15.997 1.00 0.00 47 ASP A O 5
ATOM 8316 N N . ASP A 1 48 ? 2.822 3.527 -15.302 1.00 0.00 48 ASP A N 5
ATOM 8317 C CA . ASP A 1 48 ? 4.270 3.169 -15.300 1.00 0.00 48 ASP A CA 5
ATOM 8318 C C . ASP A 1 48 ? 4.635 2.529 -13.960 1.00 0.00 48 ASP A C 5
ATOM 8319 O O . ASP A 1 48 ? 5.768 2.153 -13.726 1.00 0.00 48 ASP A O 5
ATOM 8328 N N . ILE A 1 49 ? 3.683 2.407 -13.071 1.00 0.00 49 ILE A N 5
ATOM 8329 C CA . ILE A 1 49 ? 3.976 1.798 -11.739 1.00 0.00 49 ILE A CA 5
ATOM 8330 C C . ILE A 1 49 ? 3.650 0.309 -11.766 1.00 0.00 49 ILE A C 5
ATOM 8331 O O . ILE A 1 49 ? 2.518 -0.093 -11.966 1.00 0.00 49 ILE A O 5
ATOM 8347 N N . THR A 1 50 ? 4.648 -0.513 -11.558 1.00 0.00 50 THR A N 5
ATOM 8348 C CA . THR A 1 50 ? 4.441 -1.989 -11.561 1.00 0.00 50 THR A CA 5
ATOM 8349 C C . THR A 1 50 ? 4.700 -2.543 -10.158 1.00 0.00 50 THR A C 5
ATOM 8350 O O . THR A 1 50 ? 5.774 -2.403 -9.603 1.00 0.00 50 THR A O 5
ATOM 8361 N N . GLY A 1 51 ? 3.710 -3.178 -9.592 1.00 0.00 51 GLY A N 5
ATOM 8362 C CA . GLY A 1 51 ? 3.855 -3.772 -8.234 1.00 0.00 51 GLY A CA 5
ATOM 8363 C C . GLY A 1 51 ? 4.123 -2.692 -7.184 1.00 0.00 51 GLY A C 5
ATOM 8364 O O . GLY A 1 51 ? 4.250 -1.519 -7.484 1.00 0.00 51 GLY A O 5
ATOM 8368 N N . MET A 1 52 ? 4.212 -3.100 -5.942 1.00 0.00 52 MET A N 5
ATOM 8369 C CA . MET A 1 52 ? 4.474 -2.140 -4.831 1.00 0.00 52 MET A CA 5
ATOM 8370 C C . MET A 1 52 ? 5.580 -2.700 -3.939 1.00 0.00 52 MET A C 5
ATOM 8371 O O . MET A 1 52 ? 5.611 -3.883 -3.632 1.00 0.00 52 MET A O 5
ATOM 8385 N N . TYR A 1 53 ? 6.497 -1.854 -3.535 1.00 0.00 53 TYR A N 5
ATOM 8386 C CA . TYR A 1 53 ? 7.631 -2.304 -2.669 1.00 0.00 53 TYR A CA 5
ATOM 8387 C C . TYR A 1 53 ? 7.434 -1.791 -1.242 1.00 0.00 53 TYR A C 5
ATOM 8388 O O . TYR A 1 53 ? 7.515 -0.605 -0.968 1.00 0.00 53 TYR A O 5
ATOM 8406 N N . LEU A 1 54 ? 7.174 -2.693 -0.329 1.00 0.00 54 LEU A N 5
ATOM 8407 C CA . LEU A 1 54 ? 6.965 -2.306 1.097 1.00 0.00 54 LEU A CA 5
ATOM 8408 C C . LEU A 1 54 ? 8.245 -2.564 1.890 1.00 0.00 54 LEU A C 5
ATOM 8409 O O . LEU A 1 54 ? 8.783 -3.659 1.883 1.00 0.00 54 LEU A O 5
ATOM 8425 N N . ILE A 1 55 ? 8.741 -1.561 2.577 1.00 0.00 55 ILE A N 5
ATOM 8426 C CA . ILE A 1 55 ? 9.996 -1.739 3.373 1.00 0.00 55 ILE A CA 5
ATOM 8427 C C . ILE A 1 55 ? 9.640 -1.904 4.852 1.00 0.00 55 ILE A C 5
ATOM 8428 O O . ILE A 1 55 ? 9.379 -0.945 5.556 1.00 0.00 55 ILE A O 5
ATOM 8444 N N . ASP A 1 56 ? 9.637 -3.126 5.320 1.00 0.00 56 ASP A N 5
ATOM 8445 C CA . ASP A 1 56 ? 9.304 -3.396 6.748 1.00 0.00 56 ASP A CA 5
ATOM 8446 C C . ASP A 1 56 ? 10.583 -3.397 7.590 1.00 0.00 56 ASP A C 5
ATOM 8447 O O . ASP A 1 56 ? 11.682 -3.264 7.078 1.00 0.00 56 ASP A O 5
ATOM 8456 N N . ASP A 1 57 ? 10.440 -3.554 8.880 1.00 0.00 57 ASP A N 5
ATOM 8457 C CA . ASP A 1 57 ? 11.621 -3.571 9.782 1.00 0.00 57 ASP A CA 5
ATOM 8458 C C . ASP A 1 57 ? 12.458 -4.826 9.536 1.00 0.00 57 ASP A C 5
ATOM 8459 O O . ASP A 1 57 ? 12.040 -5.939 9.805 1.00 0.00 57 ASP A O 5
ATOM 8468 N N . GLU A 1 58 ? 13.644 -4.634 9.024 1.00 0.00 58 GLU A N 5
ATOM 8469 C CA . GLU A 1 58 ? 14.554 -5.778 8.741 1.00 0.00 58 GLU A CA 5
ATOM 8470 C C . GLU A 1 58 ? 13.861 -6.758 7.794 1.00 0.00 58 GLU A C 5
ATOM 8471 O O . GLU A 1 58 ? 14.084 -7.953 7.834 1.00 0.00 58 GLU A O 5
ATOM 8483 N N . GLY A 1 59 ? 13.021 -6.250 6.936 1.00 0.00 59 GLY A N 5
ATOM 8484 C CA . GLY A 1 59 ? 12.311 -7.133 5.974 1.00 0.00 59 GLY A CA 5
ATOM 8485 C C . GLY A 1 59 ? 11.489 -6.285 5.005 1.00 0.00 59 GLY A C 5
ATOM 8486 O O . GLY A 1 59 ? 11.301 -5.098 5.202 1.00 0.00 59 GLY A O 5
ATOM 8490 N N . GLU A 1 60 ? 10.993 -6.886 3.955 1.00 0.00 60 GLU A N 5
ATOM 8491 C CA . GLU A 1 60 ? 10.181 -6.121 2.970 1.00 0.00 60 GLU A CA 5
ATOM 8492 C C . GLU A 1 60 ? 9.194 -7.056 2.278 1.00 0.00 60 GLU A C 5
ATOM 8493 O O . GLU A 1 60 ? 9.447 -8.235 2.100 1.00 0.00 60 GLU A O 5
ATOM 8505 N N . ILE A 1 61 ? 8.064 -6.527 1.883 1.00 0.00 61 ILE A N 5
ATOM 8506 C CA . ILE A 1 61 ? 7.024 -7.344 1.193 1.00 0.00 61 ILE A CA 5
ATOM 8507 C C . ILE A 1 61 ? 6.731 -6.720 -0.167 1.00 0.00 61 ILE A C 5
ATOM 8508 O O . ILE A 1 61 ? 6.493 -5.530 -0.281 1.00 0.00 61 ILE A O 5
ATOM 8524 N N . ILE A 1 62 ? 6.762 -7.518 -1.202 1.00 0.00 62 ILE A N 5
ATOM 8525 C CA . ILE A 1 62 ? 6.506 -7.002 -2.578 1.00 0.00 62 ILE A CA 5
ATOM 8526 C C . ILE A 1 62 ? 5.318 -7.735 -3.189 1.00 0.00 62 ILE A C 5
ATOM 8527 O O . ILE A 1 62 ? 5.237 -8.952 -3.154 1.00 0.00 62 ILE A O 5
ATOM 8543 N N . THR A 1 63 ? 4.393 -6.998 -3.750 1.00 0.00 63 THR A N 5
ATOM 8544 C CA . THR A 1 63 ? 3.189 -7.627 -4.375 1.00 0.00 63 THR A CA 5
ATOM 8545 C C . THR A 1 63 ? 3.002 -7.075 -5.787 1.00 0.00 63 THR A C 5
ATOM 8546 O O . THR A 1 63 ? 3.234 -5.910 -6.052 1.00 0.00 63 THR A O 5
ATOM 8557 N N . ARG A 1 64 ? 2.592 -7.918 -6.697 1.00 0.00 64 ARG A N 5
ATOM 8558 C CA . ARG A 1 64 ? 2.391 -7.480 -8.109 1.00 0.00 64 ARG A CA 5
ATOM 8559 C C . ARG A 1 64 ? 0.918 -7.131 -8.332 1.00 0.00 64 ARG A C 5
ATOM 8560 O O . ARG A 1 64 ? 0.154 -7.905 -8.880 1.00 0.00 64 ARG A O 5
ATOM 8581 N N . GLU A 1 65 ? 0.519 -5.958 -7.907 1.00 0.00 65 GLU A N 5
ATOM 8582 C CA . GLU A 1 65 ? -0.899 -5.524 -8.079 1.00 0.00 65 GLU A CA 5
ATOM 8583 C C . GLU A 1 65 ? -0.941 -4.035 -8.429 1.00 0.00 65 GLU A C 5
ATOM 8584 O O . GLU A 1 65 ? -0.644 -3.634 -9.540 1.00 0.00 65 GLU A O 5
ATOM 8596 N N . VAL A 1 66 ? -1.313 -3.219 -7.482 1.00 0.00 66 VAL A N 5
ATOM 8597 C CA . VAL A 1 66 ? -1.390 -1.748 -7.726 1.00 0.00 66 VAL A CA 5
ATOM 8598 C C . VAL A 1 66 ? -2.345 -1.455 -8.883 1.00 0.00 66 VAL A C 5
ATOM 8599 O O . VAL A 1 66 ? -2.092 -1.801 -10.022 1.00 0.00 66 VAL A O 5
ATOM 8612 N N . LYS A 1 67 ? -3.447 -0.806 -8.587 1.00 0.00 67 LYS A N 5
ATOM 8613 C CA . LYS A 1 67 ? -4.448 -0.463 -9.642 1.00 0.00 67 LYS A CA 5
ATOM 8614 C C . LYS A 1 67 ? -4.743 1.034 -9.583 1.00 0.00 67 LYS A C 5
ATOM 8615 O O . LYS A 1 67 ? -5.249 1.548 -8.602 1.00 0.00 67 LYS A O 5
ATOM 8634 N N . GLY A 1 68 ? -4.415 1.734 -10.635 1.00 0.00 68 GLY A N 5
ATOM 8635 C CA . GLY A 1 68 ? -4.645 3.202 -10.668 1.00 0.00 68 GLY A CA 5
ATOM 8636 C C . GLY A 1 68 ? -6.135 3.519 -10.766 1.00 0.00 68 GLY A C 5
ATOM 8637 O O . GLY A 1 68 ? -6.869 2.910 -11.524 1.00 0.00 68 GLY A O 5
ATOM 8641 N N . LYS A 1 69 ? -6.579 4.493 -10.009 1.00 0.00 69 LYS A N 5
ATOM 8642 C CA . LYS A 1 69 ? -8.012 4.902 -10.040 1.00 0.00 69 LYS A CA 5
ATOM 8643 C C . LYS A 1 69 ? -8.128 6.248 -10.752 1.00 0.00 69 LYS A C 5
ATOM 8644 O O . LYS A 1 69 ? -7.481 7.226 -10.388 1.00 0.00 69 LYS A O 5
ATOM 8663 N N . PHE A 1 70 ? -8.942 6.294 -11.779 1.00 0.00 70 PHE A N 5
ATOM 8664 C CA . PHE A 1 70 ? -9.114 7.549 -12.568 1.00 0.00 70 PHE A CA 5
ATOM 8665 C C . PHE A 1 70 ? -10.403 8.257 -12.162 1.00 0.00 70 PHE A C 5
ATOM 8666 O O . PHE A 1 70 ? -11.485 7.698 -12.224 1.00 0.00 70 PHE A O 5
ATOM 8683 N N . ILE A 1 71 ? -10.286 9.494 -11.746 1.00 0.00 71 ILE A N 5
ATOM 8684 C CA . ILE A 1 71 ? -11.482 10.282 -11.328 1.00 0.00 71 ILE A CA 5
ATOM 8685 C C . ILE A 1 71 ? -11.788 11.342 -12.383 1.00 0.00 71 ILE A C 5
ATOM 8686 O O . ILE A 1 71 ? -10.978 12.204 -12.678 1.00 0.00 71 ILE A O 5
ATOM 8702 N N . ASN A 1 72 ? -12.963 11.264 -12.950 1.00 0.00 72 ASN A N 5
ATOM 8703 C CA . ASN A 1 72 ? -13.394 12.232 -14.004 1.00 0.00 72 ASN A CA 5
ATOM 8704 C C . ASN A 1 72 ? -12.432 12.186 -15.198 1.00 0.00 72 ASN A C 5
ATOM 8705 O O . ASN A 1 72 ? -12.188 13.182 -15.857 1.00 0.00 72 ASN A O 5
ATOM 8716 N N . GLY A 1 73 ? -11.896 11.030 -15.490 1.00 0.00 73 GLY A N 5
ATOM 8717 C CA . GLY A 1 73 ? -10.965 10.901 -16.647 1.00 0.00 73 GLY A CA 5
ATOM 8718 C C . GLY A 1 73 ? -9.596 11.445 -16.268 1.00 0.00 73 GLY A C 5
ATOM 8719 O O . GLY A 1 73 ? -8.889 12.009 -17.084 1.00 0.00 73 GLY A O 5
ATOM 8723 N N . ARG A 1 74 ? -9.204 11.279 -15.038 1.00 0.00 74 ARG A N 5
ATOM 8724 C CA . ARG A 1 74 ? -7.870 11.784 -14.616 1.00 0.00 74 ARG A CA 5
ATOM 8725 C C . ARG A 1 74 ? -7.338 10.933 -13.443 1.00 0.00 74 ARG A C 5
ATOM 8726 O O . ARG A 1 74 ? -8.051 10.685 -12.491 1.00 0.00 74 ARG A O 5
ATOM 8747 N N . PRO A 1 75 ? -6.095 10.498 -13.495 1.00 0.00 75 PRO A N 5
ATOM 8748 C CA . PRO A 1 75 ? -5.480 9.685 -12.402 1.00 0.00 75 PRO A CA 5
ATOM 8749 C C . PRO A 1 75 ? -5.212 10.541 -11.163 1.00 0.00 75 PRO A C 5
ATOM 8750 O O . PRO A 1 75 ? -4.158 11.131 -11.012 1.00 0.00 75 PRO A O 5
ATOM 8761 N N . THR A 1 76 ? -6.175 10.624 -10.279 1.00 0.00 76 THR A N 5
ATOM 8762 C CA . THR A 1 76 ? -6.011 11.448 -9.050 1.00 0.00 76 THR A CA 5
ATOM 8763 C C . THR A 1 76 ? -5.790 10.537 -7.843 1.00 0.00 76 THR A C 5
ATOM 8764 O O . THR A 1 76 ? -5.377 10.982 -6.788 1.00 0.00 76 THR A O 5
ATOM 8775 N N . ALA A 1 77 ? -6.071 9.263 -7.977 1.00 0.00 77 ALA A N 5
ATOM 8776 C CA . ALA A 1 77 ? -5.885 8.346 -6.811 1.00 0.00 77 ALA A CA 5
ATOM 8777 C C . ALA A 1 77 ? -5.428 6.970 -7.287 1.00 0.00 77 ALA A C 5
ATOM 8778 O O . ALA A 1 77 ? -5.693 6.562 -8.404 1.00 0.00 77 ALA A O 5
ATOM 8785 N N . ILE A 1 78 ? -4.745 6.252 -6.432 1.00 0.00 78 ILE A N 5
ATOM 8786 C CA . ILE A 1 78 ? -4.256 4.890 -6.793 1.00 0.00 78 ILE A CA 5
ATOM 8787 C C . ILE A 1 78 ? -4.570 3.928 -5.652 1.00 0.00 78 ILE A C 5
ATOM 8788 O O . ILE A 1 78 ? -4.779 4.335 -4.524 1.00 0.00 78 ILE A O 5
ATOM 8804 N N . GLU A 1 79 ? -4.617 2.651 -5.935 1.00 0.00 79 GLU A N 5
ATOM 8805 C CA . GLU A 1 79 ? -4.928 1.651 -4.871 1.00 0.00 79 GLU A CA 5
ATOM 8806 C C . GLU A 1 79 ? -4.040 0.418 -5.032 1.00 0.00 79 GLU A C 5
ATOM 8807 O O . GLU A 1 79 ? -3.537 0.131 -6.105 1.00 0.00 79 GLU A O 5
ATOM 8819 N N . ALA A 1 80 ? -3.848 -0.312 -3.965 1.00 0.00 80 ALA A N 5
ATOM 8820 C CA . ALA A 1 80 ? -2.997 -1.535 -4.029 1.00 0.00 80 ALA A CA 5
ATOM 8821 C C . ALA A 1 80 ? -3.541 -2.582 -3.060 1.00 0.00 80 ALA A C 5
ATOM 8822 O O . ALA A 1 80 ? -4.095 -2.260 -2.024 1.00 0.00 80 ALA A O 5
ATOM 8829 N N . THR A 1 81 ? -3.384 -3.839 -3.396 1.00 0.00 81 THR A N 5
ATOM 8830 C CA . THR A 1 81 ? -3.885 -4.940 -2.516 1.00 0.00 81 THR A CA 5
ATOM 8831 C C . THR A 1 81 ? -2.724 -5.853 -2.131 1.00 0.00 81 THR A C 5
ATOM 8832 O O . THR A 1 81 ? -1.931 -6.261 -2.962 1.00 0.00 81 THR A O 5
ATOM 8843 N N . VAL A 1 82 ? -2.619 -6.173 -0.867 1.00 0.00 82 VAL A N 5
ATOM 8844 C CA . VAL A 1 82 ? -1.515 -7.054 -0.385 1.00 0.00 82 VAL A CA 5
ATOM 8845 C C . VAL A 1 82 ? -2.088 -8.411 0.025 1.00 0.00 82 VAL A C 5
ATOM 8846 O O . VAL A 1 82 ? -3.057 -8.501 0.760 1.00 0.00 82 VAL A O 5
ATOM 8859 N N . ILE A 1 83 ? -1.486 -9.468 -0.459 1.00 0.00 83 ILE A N 5
ATOM 8860 C CA . ILE A 1 83 ? -1.963 -10.838 -0.126 1.00 0.00 83 ILE A CA 5
ATOM 8861 C C . ILE A 1 83 ? -1.101 -11.422 0.991 1.00 0.00 83 ILE A C 5
ATOM 8862 O O . ILE A 1 83 ? 0.103 -11.558 0.859 1.00 0.00 83 ILE A O 5
ATOM 8878 N N . LEU A 1 84 ? -1.717 -11.782 2.088 1.00 0.00 84 LEU A N 5
ATOM 8879 C CA . LEU A 1 84 ? -0.965 -12.371 3.235 1.00 0.00 84 LEU A CA 5
ATOM 8880 C C . LEU A 1 84 ? -1.288 -13.864 3.318 1.00 0.00 84 LEU A C 5
ATOM 8881 O O . LEU A 1 84 ? -1.890 -14.338 4.265 1.00 0.00 84 LEU A O 5
ATOM 8897 N N . ASN A 1 85 ? -0.881 -14.605 2.322 1.00 0.00 85 ASN A N 5
ATOM 8898 C CA . ASN A 1 85 ? -1.138 -16.075 2.305 1.00 0.00 85 ASN A CA 5
ATOM 8899 C C . ASN A 1 85 ? -0.377 -16.744 3.453 1.00 0.00 85 ASN A C 5
ATOM 8900 O O . ASN A 1 85 ? -0.862 -17.660 4.091 1.00 0.00 85 ASN A O 5
ATOM 8911 N N . SER A 1 86 ? 0.826 -16.301 3.705 1.00 0.00 86 SER A N 5
ATOM 8912 C CA . SER A 1 86 ? 1.639 -16.915 4.790 1.00 0.00 86 SER A CA 5
ATOM 8913 C C . SER A 1 86 ? 1.090 -16.516 6.165 1.00 0.00 86 SER A C 5
ATOM 8914 O O . SER A 1 86 ? 0.491 -15.471 6.340 1.00 0.00 86 SER A O 5
ATOM 8922 N N . GLN A 1 87 ? 1.305 -17.356 7.137 1.00 0.00 87 GLN A N 5
ATOM 8923 C CA . GLN A 1 87 ? 0.825 -17.080 8.521 1.00 0.00 87 GLN A CA 5
ATOM 8924 C C . GLN A 1 87 ? 1.721 -16.038 9.215 1.00 0.00 87 GLN A C 5
ATOM 8925 O O . GLN A 1 87 ? 1.243 -15.010 9.656 1.00 0.00 87 GLN A O 5
ATOM 8939 N N . PRO A 1 88 ? 3.002 -16.302 9.339 1.00 0.00 88 PRO A N 5
ATOM 8940 C CA . PRO A 1 88 ? 3.947 -15.366 10.023 1.00 0.00 88 PRO A CA 5
ATOM 8941 C C . PRO A 1 88 ? 3.917 -13.974 9.391 1.00 0.00 88 PRO A C 5
ATOM 8942 O O . PRO A 1 88 ? 4.142 -12.972 10.048 1.00 0.00 88 PRO A O 5
ATOM 8953 N N . GLU A 1 89 ? 3.629 -13.910 8.122 1.00 0.00 89 GLU A N 5
ATOM 8954 C CA . GLU A 1 89 ? 3.569 -12.593 7.435 1.00 0.00 89 GLU A CA 5
ATOM 8955 C C . GLU A 1 89 ? 2.391 -11.784 7.979 1.00 0.00 89 GLU A C 5
ATOM 8956 O O . GLU A 1 89 ? 2.452 -10.574 8.096 1.00 0.00 89 GLU A O 5
ATOM 8968 N N . TRP A 1 90 ? 1.316 -12.445 8.312 1.00 0.00 90 TRP A N 5
ATOM 8969 C CA . TRP A 1 90 ? 0.126 -11.722 8.849 1.00 0.00 90 TRP A CA 5
ATOM 8970 C C . TRP A 1 90 ? 0.505 -10.991 10.141 1.00 0.00 90 TRP A C 5
ATOM 8971 O O . TRP A 1 90 ? 0.174 -9.835 10.338 1.00 0.00 90 TRP A O 5
ATOM 8992 N N . ASP A 1 91 ? 1.185 -11.663 11.022 1.00 0.00 91 ASP A N 5
ATOM 8993 C CA . ASP A 1 91 ? 1.583 -11.023 12.305 1.00 0.00 91 ASP A CA 5
ATOM 8994 C C . ASP A 1 91 ? 2.534 -9.861 12.019 1.00 0.00 91 ASP A C 5
ATOM 8995 O O . ASP A 1 91 ? 2.427 -8.792 12.593 1.00 0.00 91 ASP A O 5
ATOM 9004 N N . ARG A 1 92 ? 3.461 -10.066 11.124 1.00 0.00 92 ARG A N 5
ATOM 9005 C CA . ARG A 1 92 ? 4.430 -8.986 10.770 1.00 0.00 92 ARG A CA 5
ATOM 9006 C C . ARG A 1 92 ? 3.673 -7.834 10.105 1.00 0.00 92 ARG A C 5
ATOM 9007 O O . ARG A 1 92 ? 3.932 -6.671 10.355 1.00 0.00 92 ARG A O 5
ATOM 9028 N N . PHE A 1 93 ? 2.740 -8.161 9.259 1.00 0.00 93 PHE A N 5
ATOM 9029 C CA . PHE A 1 93 ? 1.945 -7.113 8.558 1.00 0.00 93 PHE A CA 5
ATOM 9030 C C . PHE A 1 93 ? 1.192 -6.272 9.595 1.00 0.00 93 PHE A C 5
ATOM 9031 O O . PHE A 1 93 ? 1.112 -5.060 9.499 1.00 0.00 93 PHE A O 5
ATOM 9048 N N . MET A 1 94 ? 0.630 -6.918 10.577 1.00 0.00 94 MET A N 5
ATOM 9049 C CA . MET A 1 94 ? -0.129 -6.186 11.629 1.00 0.00 94 MET A CA 5
ATOM 9050 C C . MET A 1 94 ? 0.808 -5.225 12.364 1.00 0.00 94 MET A C 5
ATOM 9051 O O . MET A 1 94 ? 0.458 -4.097 12.663 1.00 0.00 94 MET A O 5
ATOM 9065 N N . ARG A 1 95 ? 1.999 -5.664 12.650 1.00 0.00 95 ARG A N 5
ATOM 9066 C CA . ARG A 1 95 ? 2.979 -4.788 13.354 1.00 0.00 95 ARG A CA 5
ATOM 9067 C C . ARG A 1 95 ? 3.329 -3.599 12.459 1.00 0.00 95 ARG A C 5
ATOM 9068 O O . ARG A 1 95 ? 3.471 -2.477 12.912 1.00 0.00 95 ARG A O 5
ATOM 9089 N N . PHE A 1 96 ? 3.474 -3.846 11.188 1.00 0.00 96 PHE A N 5
ATOM 9090 C CA . PHE A 1 96 ? 3.814 -2.752 10.236 1.00 0.00 96 PHE A CA 5
ATOM 9091 C C . PHE A 1 96 ? 2.737 -1.665 10.295 1.00 0.00 96 PHE A C 5
ATOM 9092 O O . PHE A 1 96 ? 3.028 -0.484 10.318 1.00 0.00 96 PHE A O 5
ATOM 9109 N N . MET A 1 97 ? 1.494 -2.058 10.305 1.00 0.00 97 MET A N 5
ATOM 9110 C CA . MET A 1 97 ? 0.393 -1.055 10.354 1.00 0.00 97 MET A CA 5
ATOM 9111 C C . MET A 1 97 ? 0.491 -0.233 11.642 1.00 0.00 97 MET A C 5
ATOM 9112 O O . MET A 1 97 ? 0.342 0.976 11.636 1.00 0.00 97 MET A O 5
ATOM 9126 N N . GLU A 1 98 ? 0.736 -0.881 12.748 1.00 0.00 98 GLU A N 5
ATOM 9127 C CA . GLU A 1 98 ? 0.842 -0.142 14.039 1.00 0.00 98 GLU A CA 5
ATOM 9128 C C . GLU A 1 98 ? 2.124 0.695 14.049 1.00 0.00 98 GLU A C 5
ATOM 9129 O O . GLU A 1 98 ? 2.133 1.839 14.464 1.00 0.00 98 GLU A O 5
ATOM 9141 N N . ARG A 1 99 ? 3.207 0.128 13.597 1.00 0.00 99 ARG A N 5
ATOM 9142 C CA . ARG A 1 99 ? 4.495 0.880 13.582 1.00 0.00 99 ARG A CA 5
ATOM 9143 C C . ARG A 1 99 ? 4.396 2.043 12.594 1.00 0.00 99 ARG A C 5
ATOM 9144 O O . ARG A 1 99 ? 4.847 3.143 12.857 1.00 0.00 99 ARG A O 5
ATOM 9165 N N . TYR A 1 100 ? 3.812 1.803 11.454 1.00 0.00 100 TYR A N 5
ATOM 9166 C CA . TYR A 1 100 ? 3.676 2.879 10.433 1.00 0.00 100 TYR A CA 5
ATOM 9167 C C . TYR A 1 100 ? 2.845 4.032 11.001 1.00 0.00 100 TYR A C 5
ATOM 9168 O O . TYR A 1 100 ? 3.165 5.194 10.826 1.00 0.00 100 TYR A O 5
ATOM 9186 N N . GLY A 1 101 ? 1.773 3.716 11.670 1.00 0.00 101 GLY A N 5
ATOM 9187 C CA . GLY A 1 101 ? 0.904 4.780 12.248 1.00 0.00 101 GLY A CA 5
ATOM 9188 C C . GLY A 1 101 ? 1.686 5.592 13.284 1.00 0.00 101 GLY A C 5
ATOM 9189 O O . GLY A 1 101 ? 1.520 6.793 13.405 1.00 0.00 101 GLY A O 5
ATOM 9193 N N . ALA A 1 102 ? 2.535 4.945 14.030 1.00 0.00 102 ALA A N 5
ATOM 9194 C CA . ALA A 1 102 ? 3.332 5.667 15.063 1.00 0.00 102 ALA A CA 5
ATOM 9195 C C . ALA A 1 102 ? 4.255 6.687 14.389 1.00 0.00 102 ALA A C 5
ATOM 9196 O O . ALA A 1 102 ? 4.422 7.799 14.857 1.00 0.00 102 ALA A O 5
ATOM 9203 N N . GLU A 1 103 ? 4.859 6.312 13.296 1.00 0.00 103 GLU A N 5
ATOM 9204 C CA . GLU A 1 103 ? 5.775 7.247 12.586 1.00 0.00 103 GLU A CA 5
ATOM 9205 C C . GLU A 1 103 ? 4.966 8.361 11.921 1.00 0.00 103 GLU A C 5
ATOM 9206 O O . GLU A 1 103 ? 5.391 9.501 11.865 1.00 0.00 103 GLU A O 5
ATOM 9218 N N . ASN A 1 104 ? 3.807 8.035 11.402 1.00 0.00 104 ASN A N 5
ATOM 9219 C CA . ASN A 1 104 ? 2.955 9.060 10.716 1.00 0.00 104 ASN A CA 5
ATOM 9220 C C . ASN A 1 104 ? 1.615 9.199 11.445 1.00 0.00 104 ASN A C 5
ATOM 9221 O O . ASN A 1 104 ? 1.560 9.358 12.650 1.00 0.00 104 ASN A O 5
ATOM 9232 N N . GLY A 1 105 ? 0.530 9.153 10.713 1.00 0.00 105 GLY A N 5
ATOM 9233 C CA . GLY A 1 105 ? -0.809 9.287 11.345 1.00 0.00 105 GLY A CA 5
ATOM 9234 C C . GLY A 1 105 ? -1.890 8.870 10.348 1.00 0.00 105 GLY A C 5
ATOM 9235 O O . GLY A 1 105 ? -1.965 9.376 9.242 1.00 0.00 105 GLY A O 5
ATOM 9239 N N . LEU A 1 106 ? -2.730 7.948 10.737 1.00 0.00 106 LEU A N 5
ATOM 9240 C CA . LEU A 1 106 ? -3.809 7.472 9.828 1.00 0.00 106 LEU A CA 5
ATOM 9241 C C . LEU A 1 106 ? -5.039 8.371 9.955 1.00 0.00 106 LEU A C 5
ATOM 9242 O O . LEU A 1 106 ? -5.433 8.767 11.037 1.00 0.00 106 LEU A O 5
ATOM 9258 N N . GLY A 1 107 ? -5.640 8.696 8.842 1.00 0.00 107 GLY A N 5
ATOM 9259 C CA . GLY A 1 107 ? -6.841 9.572 8.857 1.00 0.00 107 GLY A CA 5
ATOM 9260 C C . GLY A 1 107 ? -6.401 11.033 8.945 1.00 0.00 107 GLY A C 5
ATOM 9261 O O . GLY A 1 107 ? -7.217 11.935 9.013 1.00 0.00 107 GLY A O 5
ATOM 9265 N N . PHE A 1 108 ? -5.113 11.273 8.947 1.00 0.00 108 PHE A N 5
ATOM 9266 C CA . PHE A 1 108 ? -4.599 12.675 9.034 1.00 0.00 108 PHE A CA 5
ATOM 9267 C C . PHE A 1 108 ? -4.136 13.149 7.654 1.00 0.00 108 PHE A C 5
ATOM 9268 O O . PHE A 1 108 ? -3.537 12.411 6.893 1.00 0.00 108 PHE A O 5
ATOM 9285 N N . SER A 1 109 ? -4.416 14.385 7.332 1.00 0.00 109 SER A N 5
ATOM 9286 C CA . SER A 1 109 ? -4.015 14.932 6.005 1.00 0.00 109 SER A CA 5
ATOM 9287 C C . SER A 1 109 ? -2.531 15.298 5.999 1.00 0.00 109 SER A C 5
ATOM 9288 O O . SER A 1 109 ? -1.885 15.379 7.029 1.00 0.00 109 SER A O 5
ATOM 9296 N N . LYS A 1 110 ? -1.991 15.516 4.830 1.00 0.00 110 LYS A N 5
ATOM 9297 C CA . LYS A 1 110 ? -0.550 15.868 4.711 1.00 0.00 110 LYS A CA 5
ATOM 9298 C C . LYS A 1 110 ? -0.250 17.157 5.488 1.00 0.00 110 LYS A C 5
ATOM 9299 O O . LYS A 1 110 ? -0.912 18.166 5.331 1.00 0.00 110 LYS A O 5
ATOM 9318 N N . SER A 1 111 ? 0.757 17.118 6.322 1.00 0.00 111 SER A N 5
ATOM 9319 C CA . SER A 1 111 ? 1.130 18.324 7.118 1.00 0.00 111 SER A CA 5
ATOM 9320 C C . SER A 1 111 ? 2.440 18.062 7.869 1.00 0.00 111 SER A C 5
ATOM 9321 O O . SER A 1 111 ? 3.519 18.130 7.308 1.00 0.00 111 SER A O 5
ATOM 9329 N N . GLU A 1 112 ? 2.348 17.763 9.143 1.00 0.00 112 GLU A N 5
ATOM 9330 C CA . GLU A 1 112 ? 3.578 17.495 9.948 1.00 0.00 112 GLU A CA 5
ATOM 9331 C C . GLU A 1 112 ? 4.101 16.092 9.631 1.00 0.00 112 GLU A C 5
ATOM 9332 O O . GLU A 1 112 ? 5.191 15.714 10.019 1.00 0.00 112 GLU A O 5
ATOM 9344 N N . LEU A 1 113 ? 3.323 15.323 8.923 1.00 0.00 113 LEU A N 5
ATOM 9345 C CA . LEU A 1 113 ? 3.750 13.943 8.561 1.00 0.00 113 LEU A CA 5
ATOM 9346 C C . LEU A 1 113 ? 4.971 14.015 7.638 1.00 0.00 113 LEU A C 5
ATOM 9347 O O . LEU A 1 113 ? 5.888 13.220 7.730 1.00 0.00 113 LEU A O 5
ATOM 9363 N N . GLU A 1 114 ? 4.978 14.964 6.744 1.00 0.00 114 GLU A N 5
ATOM 9364 C CA . GLU A 1 114 ? 6.123 15.106 5.799 1.00 0.00 114 GLU A CA 5
ATOM 9365 C C . GLU A 1 114 ? 7.433 15.269 6.577 1.00 0.00 114 GLU A C 5
ATOM 9366 O O . GLU A 1 114 ? 7.919 14.345 7.204 1.00 0.00 114 GLU A O 5
ATOM 9378 N N . HIS A 1 115 ? 8.019 16.438 6.526 1.00 0.00 115 HIS A N 5
ATOM 9379 C CA . HIS A 1 115 ? 9.300 16.664 7.249 1.00 0.00 115 HIS A CA 5
ATOM 9380 C C . HIS A 1 115 ? 9.469 18.151 7.565 1.00 0.00 115 HIS A C 5
ATOM 9381 O O . HIS A 1 115 ? 8.965 19.012 6.866 1.00 0.00 115 HIS A O 5
ATOM 9395 N N . HIS A 1 116 ? 10.182 18.455 8.622 1.00 0.00 116 HIS A N 5
ATOM 9396 C CA . HIS A 1 116 ? 10.397 19.881 9.010 1.00 0.00 116 HIS A CA 5
ATOM 9397 C C . HIS A 1 116 ? 11.823 20.074 9.533 1.00 0.00 116 HIS A C 5
ATOM 9398 O O . HIS A 1 116 ? 12.432 19.169 10.077 1.00 0.00 116 HIS A O 5
ATOM 9412 N N . HIS A 1 117 ? 12.352 21.258 9.372 1.00 0.00 117 HIS A N 5
ATOM 9413 C CA . HIS A 1 117 ? 13.735 21.552 9.847 1.00 0.00 117 HIS A CA 5
ATOM 9414 C C . HIS A 1 117 ? 13.739 21.686 11.377 1.00 0.00 117 HIS A C 5
ATOM 9415 O O . HIS A 1 117 ? 14.780 21.789 12.000 1.00 0.00 117 HIS A O 5
ATOM 9429 N N . HIS A 1 118 ? 12.577 21.679 11.979 1.00 0.00 118 HIS A N 5
ATOM 9430 C CA . HIS A 1 118 ? 12.485 21.798 13.469 1.00 0.00 118 HIS A CA 5
ATOM 9431 C C . HIS A 1 118 ? 13.482 22.841 13.989 1.00 0.00 118 HIS A C 5
ATOM 9432 O O . HIS A 1 118 ? 13.400 24.014 13.678 1.00 0.00 118 HIS A O 5
ATOM 9446 N N . HIS A 1 119 ? 14.418 22.414 14.794 1.00 0.00 119 HIS A N 5
ATOM 9447 C CA . HIS A 1 119 ? 15.418 23.358 15.349 1.00 0.00 119 HIS A CA 5
ATOM 9448 C C . HIS A 1 119 ? 16.588 22.563 15.933 1.00 0.00 119 HIS A C 5
ATOM 9449 O O . HIS A 1 119 ? 16.512 22.034 17.029 1.00 0.00 119 HIS A O 5
ATOM 9463 N N . HIS A 1 120 ? 17.670 22.480 15.197 1.00 0.00 120 HIS A N 5
ATOM 9464 C CA . HIS A 1 120 ? 18.876 21.727 15.666 1.00 0.00 120 HIS A CA 5
ATOM 9465 C C . HIS A 1 120 ? 18.465 20.451 16.409 1.00 0.00 120 HIS A C 5
ATOM 9466 O O . HIS A 1 120 ? 18.400 20.488 17.626 1.00 0.00 120 HIS A O 5
ATOM 9481 N N . MET A 1 1 ? 9.113 -2.877 5.067 1.00 0.00 1 MET A N 6
ATOM 9482 C CA . MET A 1 1 ? 7.878 -3.214 5.825 1.00 0.00 1 MET A CA 6
ATOM 9483 C C . MET A 1 1 ? 7.523 -2.047 6.751 1.00 0.00 1 MET A C 6
ATOM 9484 O O . MET A 1 1 ? 7.265 -2.225 7.925 1.00 0.00 1 MET A O 6
ATOM 9500 N N . ALA A 1 2 ? 7.506 -0.854 6.219 1.00 0.00 2 ALA A N 6
ATOM 9501 C CA . ALA A 1 2 ? 7.166 0.339 7.047 1.00 0.00 2 ALA A CA 6
ATOM 9502 C C . ALA A 1 2 ? 6.847 1.518 6.128 1.00 0.00 2 ALA A C 6
ATOM 9503 O O . ALA A 1 2 ? 5.903 2.246 6.356 1.00 0.00 2 ALA A O 6
ATOM 9510 N N . GLU A 1 3 ? 7.631 1.712 5.088 1.00 0.00 3 GLU A N 6
ATOM 9511 C CA . GLU A 1 3 ? 7.382 2.852 4.145 1.00 0.00 3 GLU A CA 6
ATOM 9512 C C . GLU A 1 3 ? 7.065 2.309 2.756 1.00 0.00 3 GLU A C 6
ATOM 9513 O O . GLU A 1 3 ? 7.434 1.201 2.411 1.00 0.00 3 GLU A O 6
ATOM 9525 N N . ILE A 1 4 ? 6.365 3.076 1.963 1.00 0.00 4 ILE A N 6
ATOM 9526 C CA . ILE A 1 4 ? 5.987 2.613 0.596 1.00 0.00 4 ILE A CA 6
ATOM 9527 C C . ILE A 1 4 ? 6.885 3.296 -0.432 1.00 0.00 4 ILE A C 6
ATOM 9528 O O . ILE A 1 4 ? 7.018 4.505 -0.443 1.00 0.00 4 ILE A O 6
ATOM 9544 N N . GLN A 1 5 ? 7.502 2.528 -1.292 1.00 0.00 5 GLN A N 6
ATOM 9545 C CA . GLN A 1 5 ? 8.398 3.117 -2.331 1.00 0.00 5 GLN A CA 6
ATOM 9546 C C . GLN A 1 5 ? 8.020 2.561 -3.702 1.00 0.00 5 GLN A C 6
ATOM 9547 O O . GLN A 1 5 ? 7.998 1.363 -3.912 1.00 0.00 5 GLN A O 6
ATOM 9561 N N . PHE A 1 6 ? 7.726 3.430 -4.636 1.00 0.00 6 PHE A N 6
ATOM 9562 C CA . PHE A 1 6 ? 7.354 2.980 -6.009 1.00 0.00 6 PHE A CA 6
ATOM 9563 C C . PHE A 1 6 ? 8.522 3.274 -6.950 1.00 0.00 6 PHE A C 6
ATOM 9564 O O . PHE A 1 6 ? 8.558 2.820 -8.077 1.00 0.00 6 PHE A O 6
ATOM 9581 N N . SER A 1 7 ? 9.484 4.032 -6.490 1.00 0.00 7 SER A N 6
ATOM 9582 C CA . SER A 1 7 ? 10.655 4.356 -7.353 1.00 0.00 7 SER A CA 6
ATOM 9583 C C . SER A 1 7 ? 11.763 5.001 -6.514 1.00 0.00 7 SER A C 6
ATOM 9584 O O . SER A 1 7 ? 11.879 4.766 -5.328 1.00 0.00 7 SER A O 6
ATOM 9592 N N . LYS A 1 8 ? 12.587 5.802 -7.135 1.00 0.00 8 LYS A N 6
ATOM 9593 C CA . LYS A 1 8 ? 13.701 6.457 -6.397 1.00 0.00 8 LYS A CA 6
ATOM 9594 C C . LYS A 1 8 ? 13.165 7.516 -5.430 1.00 0.00 8 LYS A C 6
ATOM 9595 O O . LYS A 1 8 ? 12.326 8.325 -5.773 1.00 0.00 8 LYS A O 6
ATOM 9614 N N . GLY A 1 9 ? 13.665 7.521 -4.221 1.00 0.00 9 GLY A N 6
ATOM 9615 C CA . GLY A 1 9 ? 13.217 8.526 -3.218 1.00 0.00 9 GLY A CA 6
ATOM 9616 C C . GLY A 1 9 ? 11.722 8.362 -2.930 1.00 0.00 9 GLY A C 6
ATOM 9617 O O . GLY A 1 9 ? 11.325 7.661 -2.021 1.00 0.00 9 GLY A O 6
ATOM 9621 N N . VAL A 1 10 ? 10.895 9.024 -3.691 1.00 0.00 10 VAL A N 6
ATOM 9622 C CA . VAL A 1 10 ? 9.421 8.941 -3.470 1.00 0.00 10 VAL A CA 6
ATOM 9623 C C . VAL A 1 10 ? 9.092 9.290 -2.016 1.00 0.00 10 VAL A C 6
ATOM 9624 O O . VAL A 1 10 ? 9.155 8.459 -1.131 1.00 0.00 10 VAL A O 6
ATOM 9637 N N . ALA A 1 11 ? 8.751 10.526 -1.767 1.00 0.00 11 ALA A N 6
ATOM 9638 C CA . ALA A 1 11 ? 8.426 10.963 -0.379 1.00 0.00 11 ALA A CA 6
ATOM 9639 C C . ALA A 1 11 ? 7.133 10.304 0.107 1.00 0.00 11 ALA A C 6
ATOM 9640 O O . ALA A 1 11 ? 6.182 10.146 -0.634 1.00 0.00 11 ALA A O 6
ATOM 9647 N N . GLU A 1 12 ? 7.093 9.929 1.362 1.00 0.00 12 GLU A N 6
ATOM 9648 C CA . GLU A 1 12 ? 5.873 9.289 1.936 1.00 0.00 12 GLU A CA 6
ATOM 9649 C C . GLU A 1 12 ? 5.084 10.338 2.722 1.00 0.00 12 GLU A C 6
ATOM 9650 O O . GLU A 1 12 ? 4.444 10.043 3.713 1.00 0.00 12 GLU A O 6
ATOM 9662 N N . THR A 1 13 ? 5.126 11.567 2.283 1.00 0.00 13 THR A N 6
ATOM 9663 C CA . THR A 1 13 ? 4.381 12.643 2.986 1.00 0.00 13 THR A CA 6
ATOM 9664 C C . THR A 1 13 ? 2.885 12.410 2.784 1.00 0.00 13 THR A C 6
ATOM 9665 O O . THR A 1 13 ? 2.059 12.914 3.517 1.00 0.00 13 THR A O 6
ATOM 9676 N N . VAL A 1 14 ? 2.540 11.658 1.774 1.00 0.00 14 VAL A N 6
ATOM 9677 C CA . VAL A 1 14 ? 1.103 11.387 1.489 1.00 0.00 14 VAL A CA 6
ATOM 9678 C C . VAL A 1 14 ? 0.517 10.455 2.550 1.00 0.00 14 VAL A C 6
ATOM 9679 O O . VAL A 1 14 ? -0.683 10.373 2.697 1.00 0.00 14 VAL A O 6
ATOM 9692 N N . VAL A 1 15 ? 1.361 9.745 3.271 1.00 0.00 15 VAL A N 6
ATOM 9693 C CA . VAL A 1 15 ? 0.897 8.791 4.323 1.00 0.00 15 VAL A CA 6
ATOM 9694 C C . VAL A 1 15 ? -0.442 8.136 3.902 1.00 0.00 15 VAL A C 6
ATOM 9695 O O . VAL A 1 15 ? -1.500 8.702 4.095 1.00 0.00 15 VAL A O 6
ATOM 9708 N N . PRO A 1 16 ? -0.405 6.963 3.311 1.00 0.00 16 PRO A N 6
ATOM 9709 C CA . PRO A 1 16 ? -1.637 6.272 2.839 1.00 0.00 16 PRO A CA 6
ATOM 9710 C C . PRO A 1 16 ? -2.416 5.606 3.973 1.00 0.00 16 PRO A C 6
ATOM 9711 O O . PRO A 1 16 ? -1.878 5.297 5.018 1.00 0.00 16 PRO A O 6
ATOM 9722 N N . GLU A 1 17 ? -3.687 5.381 3.770 1.00 0.00 17 GLU A N 6
ATOM 9723 C CA . GLU A 1 17 ? -4.510 4.735 4.832 1.00 0.00 17 GLU A CA 6
ATOM 9724 C C . GLU A 1 17 ? -4.510 3.224 4.614 1.00 0.00 17 GLU A C 6
ATOM 9725 O O . GLU A 1 17 ? -4.353 2.750 3.506 1.00 0.00 17 GLU A O 6
ATOM 9737 N N . VAL A 1 18 ? -4.685 2.463 5.668 1.00 0.00 18 VAL A N 6
ATOM 9738 C CA . VAL A 1 18 ? -4.696 0.973 5.546 1.00 0.00 18 VAL A CA 6
ATOM 9739 C C . VAL A 1 18 ? -6.079 0.446 5.928 1.00 0.00 18 VAL A C 6
ATOM 9740 O O . VAL A 1 18 ? -6.648 0.833 6.929 1.00 0.00 18 VAL A O 6
ATOM 9753 N N . ARG A 1 19 ? -6.618 -0.443 5.129 1.00 0.00 19 ARG A N 6
ATOM 9754 C CA . ARG A 1 19 ? -7.966 -1.018 5.420 1.00 0.00 19 ARG A CA 6
ATOM 9755 C C . ARG A 1 19 ? -7.885 -2.543 5.371 1.00 0.00 19 ARG A C 6
ATOM 9756 O O . ARG A 1 19 ? -7.159 -3.111 4.578 1.00 0.00 19 ARG A O 6
ATOM 9777 N N . LEU A 1 20 ? -8.626 -3.207 6.223 1.00 0.00 20 LEU A N 6
ATOM 9778 C CA . LEU A 1 20 ? -8.609 -4.701 6.254 1.00 0.00 20 LEU A CA 6
ATOM 9779 C C . LEU A 1 20 ? -9.947 -5.234 5.750 1.00 0.00 20 LEU A C 6
ATOM 9780 O O . LEU A 1 20 ? -11.000 -4.789 6.160 1.00 0.00 20 LEU A O 6
ATOM 9796 N N . SER A 1 21 ? -9.909 -6.189 4.860 1.00 0.00 21 SER A N 6
ATOM 9797 C CA . SER A 1 21 ? -11.175 -6.759 4.323 1.00 0.00 21 SER A CA 6
ATOM 9798 C C . SER A 1 21 ? -10.929 -8.187 3.838 1.00 0.00 21 SER A C 6
ATOM 9799 O O . SER A 1 21 ? -9.804 -8.609 3.660 1.00 0.00 21 SER A O 6
ATOM 9807 N N . LYS A 1 22 ? -11.980 -8.933 3.632 1.00 0.00 22 LYS A N 6
ATOM 9808 C CA . LYS A 1 22 ? -11.828 -10.341 3.164 1.00 0.00 22 LYS A CA 6
ATOM 9809 C C . LYS A 1 22 ? -11.816 -10.382 1.634 1.00 0.00 22 LYS A C 6
ATOM 9810 O O . LYS A 1 22 ? -12.530 -9.654 0.974 1.00 0.00 22 LYS A O 6
ATOM 9829 N N . SER A 1 23 ? -11.002 -11.231 1.073 1.00 0.00 23 SER A N 6
ATOM 9830 C CA . SER A 1 23 ? -10.918 -11.330 -0.410 1.00 0.00 23 SER A CA 6
ATOM 9831 C C . SER A 1 23 ? -12.263 -11.754 -1.002 1.00 0.00 23 SER A C 6
ATOM 9832 O O . SER A 1 23 ? -12.959 -12.597 -0.468 1.00 0.00 23 SER A O 6
ATOM 9840 N N . LYS A 1 24 ? -12.625 -11.170 -2.114 1.00 0.00 24 LYS A N 6
ATOM 9841 C CA . LYS A 1 24 ? -13.913 -11.519 -2.771 1.00 0.00 24 LYS A CA 6
ATOM 9842 C C . LYS A 1 24 ? -13.719 -12.764 -3.636 1.00 0.00 24 LYS A C 6
ATOM 9843 O O . LYS A 1 24 ? -14.667 -13.408 -4.040 1.00 0.00 24 LYS A O 6
ATOM 9862 N N . ASN A 1 25 ? -12.493 -13.110 -3.928 1.00 0.00 25 ASN A N 6
ATOM 9863 C CA . ASN A 1 25 ? -12.224 -14.318 -4.764 1.00 0.00 25 ASN A CA 6
ATOM 9864 C C . ASN A 1 25 ? -11.921 -15.498 -3.840 1.00 0.00 25 ASN A C 6
ATOM 9865 O O . ASN A 1 25 ? -11.572 -16.575 -4.280 1.00 0.00 25 ASN A O 6
ATOM 9876 N N . GLY A 1 26 ? -12.057 -15.299 -2.555 1.00 0.00 26 GLY A N 6
ATOM 9877 C CA . GLY A 1 26 ? -11.781 -16.400 -1.590 1.00 0.00 26 GLY A CA 6
ATOM 9878 C C . GLY A 1 26 ? -10.269 -16.539 -1.401 1.00 0.00 26 GLY A C 6
ATOM 9879 O O . GLY A 1 26 ? -9.785 -17.529 -0.888 1.00 0.00 26 GLY A O 6
ATOM 9883 N N . GLN A 1 27 ? -9.514 -15.555 -1.818 1.00 0.00 27 GLN A N 6
ATOM 9884 C CA . GLN A 1 27 ? -8.035 -15.634 -1.668 1.00 0.00 27 GLN A CA 6
ATOM 9885 C C . GLN A 1 27 ? -7.639 -15.287 -0.230 1.00 0.00 27 GLN A C 6
ATOM 9886 O O . GLN A 1 27 ? -6.720 -14.530 0.007 1.00 0.00 27 GLN A O 6
ATOM 9900 N N . SER A 1 28 ? -8.323 -15.853 0.725 1.00 0.00 28 SER A N 6
ATOM 9901 C CA . SER A 1 28 ? -7.998 -15.589 2.157 1.00 0.00 28 SER A CA 6
ATOM 9902 C C . SER A 1 28 ? -8.183 -14.111 2.503 1.00 0.00 28 SER A C 6
ATOM 9903 O O . SER A 1 28 ? -8.737 -13.339 1.745 1.00 0.00 28 SER A O 6
ATOM 9911 N N . GLY A 1 29 ? -7.724 -13.725 3.662 1.00 0.00 29 GLY A N 6
ATOM 9912 C CA . GLY A 1 29 ? -7.864 -12.311 4.104 1.00 0.00 29 GLY A CA 6
ATOM 9913 C C . GLY A 1 29 ? -6.954 -11.407 3.277 1.00 0.00 29 GLY A C 6
ATOM 9914 O O . GLY A 1 29 ? -6.011 -11.855 2.655 1.00 0.00 29 GLY A O 6
ATOM 9918 N N . MET A 1 30 ? -7.224 -10.131 3.272 1.00 0.00 30 MET A N 6
ATOM 9919 C CA . MET A 1 30 ? -6.366 -9.198 2.494 1.00 0.00 30 MET A CA 6
ATOM 9920 C C . MET A 1 30 ? -6.526 -7.783 3.038 1.00 0.00 30 MET A C 6
ATOM 9921 O O . MET A 1 30 ? -7.321 -7.528 3.922 1.00 0.00 30 MET A O 6
ATOM 9935 N N . ALA A 1 31 ? -5.773 -6.856 2.511 1.00 0.00 31 ALA A N 6
ATOM 9936 C CA . ALA A 1 31 ? -5.867 -5.446 2.982 1.00 0.00 31 ALA A CA 6
ATOM 9937 C C . ALA A 1 31 ? -5.706 -4.514 1.783 1.00 0.00 31 ALA A C 6
ATOM 9938 O O . ALA A 1 31 ? -4.984 -4.812 0.852 1.00 0.00 31 ALA A O 6
ATOM 9945 N N . LYS A 1 32 ? -6.379 -3.391 1.798 1.00 0.00 32 LYS A N 6
ATOM 9946 C CA . LYS A 1 32 ? -6.281 -2.428 0.657 1.00 0.00 32 LYS A CA 6
ATOM 9947 C C . LYS A 1 32 ? -5.537 -1.173 1.098 1.00 0.00 32 LYS A C 6
ATOM 9948 O O . LYS A 1 32 ? -5.655 -0.727 2.222 1.00 0.00 32 LYS A O 6
ATOM 9967 N N . PHE A 1 33 ? -4.774 -0.596 0.204 1.00 0.00 33 PHE A N 6
ATOM 9968 C CA . PHE A 1 33 ? -4.013 0.644 0.527 1.00 0.00 33 PHE A CA 6
ATOM 9969 C C . PHE A 1 33 ? -4.599 1.793 -0.288 1.00 0.00 33 PHE A C 6
ATOM 9970 O O . PHE A 1 33 ? -4.645 1.747 -1.505 1.00 0.00 33 PHE A O 6
ATOM 9987 N N . TYR A 1 34 ? -5.060 2.813 0.384 1.00 0.00 34 TYR A N 6
ATOM 9988 C CA . TYR A 1 34 ? -5.664 3.980 -0.313 1.00 0.00 34 TYR A CA 6
ATOM 9989 C C . TYR A 1 34 ? -4.599 5.069 -0.476 1.00 0.00 34 TYR A C 6
ATOM 9990 O O . TYR A 1 34 ? -4.008 5.512 0.492 1.00 0.00 34 TYR A O 6
ATOM 10008 N N . PHE A 1 35 ? -4.355 5.501 -1.694 1.00 0.00 35 PHE A N 6
ATOM 10009 C CA . PHE A 1 35 ? -3.328 6.570 -1.945 1.00 0.00 35 PHE A CA 6
ATOM 10010 C C . PHE A 1 35 ? -4.023 7.824 -2.476 1.00 0.00 35 PHE A C 6
ATOM 10011 O O . PHE A 1 35 ? -4.755 7.781 -3.447 1.00 0.00 35 PHE A O 6
ATOM 10028 N N . LEU A 1 36 ? -3.780 8.940 -1.838 1.00 0.00 36 LEU A N 6
ATOM 10029 C CA . LEU A 1 36 ? -4.402 10.228 -2.267 1.00 0.00 36 LEU A CA 6
ATOM 10030 C C . LEU A 1 36 ? -3.336 11.153 -2.860 1.00 0.00 36 LEU A C 6
ATOM 10031 O O . LEU A 1 36 ? -2.422 11.576 -2.182 1.00 0.00 36 LEU A O 6
ATOM 10047 N N . GLU A 1 37 ? -3.470 11.465 -4.128 1.00 0.00 37 GLU A N 6
ATOM 10048 C CA . GLU A 1 37 ? -2.497 12.366 -4.832 1.00 0.00 37 GLU A CA 6
ATOM 10049 C C . GLU A 1 37 ? -1.084 12.251 -4.246 1.00 0.00 37 GLU A C 6
ATOM 10050 O O . GLU A 1 37 ? -0.566 13.192 -3.678 1.00 0.00 37 GLU A O 6
ATOM 10062 N N . PRO A 1 38 ? -0.457 11.113 -4.403 1.00 0.00 38 PRO A N 6
ATOM 10063 C CA . PRO A 1 38 ? 0.937 10.875 -3.902 1.00 0.00 38 PRO A CA 6
ATOM 10064 C C . PRO A 1 38 ? 1.954 11.758 -4.636 1.00 0.00 38 PRO A C 6
ATOM 10065 O O . PRO A 1 38 ? 3.146 11.524 -4.599 1.00 0.00 38 PRO A O 6
ATOM 10076 N N . THR A 1 39 ? 1.476 12.772 -5.303 1.00 0.00 39 THR A N 6
ATOM 10077 C CA . THR A 1 39 ? 2.383 13.684 -6.051 1.00 0.00 39 THR A CA 6
ATOM 10078 C C . THR A 1 39 ? 3.317 12.861 -6.936 1.00 0.00 39 THR A C 6
ATOM 10079 O O . THR A 1 39 ? 4.305 13.356 -7.441 1.00 0.00 39 THR A O 6
ATOM 10090 N N . ILE A 1 40 ? 3.011 11.602 -7.132 1.00 0.00 40 ILE A N 6
ATOM 10091 C CA . ILE A 1 40 ? 3.879 10.743 -7.989 1.00 0.00 40 ILE A CA 6
ATOM 10092 C C . ILE A 1 40 ? 3.372 10.811 -9.437 1.00 0.00 40 ILE A C 6
ATOM 10093 O O . ILE A 1 40 ? 4.055 10.424 -10.364 1.00 0.00 40 ILE A O 6
ATOM 10109 N N . LEU A 1 41 ? 2.178 11.305 -9.633 1.00 0.00 41 LEU A N 6
ATOM 10110 C CA . LEU A 1 41 ? 1.620 11.408 -11.010 1.00 0.00 41 LEU A CA 6
ATOM 10111 C C . LEU A 1 41 ? 2.461 12.386 -11.839 1.00 0.00 41 LEU A C 6
ATOM 10112 O O . LEU A 1 41 ? 2.746 12.151 -12.996 1.00 0.00 41 LEU A O 6
ATOM 10128 N N . ALA A 1 42 ? 2.850 13.485 -11.253 1.00 0.00 42 ALA A N 6
ATOM 10129 C CA . ALA A 1 42 ? 3.667 14.489 -11.992 1.00 0.00 42 ALA A CA 6
ATOM 10130 C C . ALA A 1 42 ? 5.056 13.921 -12.282 1.00 0.00 42 ALA A C 6
ATOM 10131 O O . ALA A 1 42 ? 5.654 14.202 -13.302 1.00 0.00 42 ALA A O 6
ATOM 10138 N N . LYS A 1 43 ? 5.579 13.137 -11.382 1.00 0.00 43 LYS A N 6
ATOM 10139 C CA . LYS A 1 43 ? 6.936 12.562 -11.588 1.00 0.00 43 LYS A CA 6
ATOM 10140 C C . LYS A 1 43 ? 6.843 11.310 -12.456 1.00 0.00 43 LYS A C 6
ATOM 10141 O O . LYS A 1 43 ? 7.370 11.266 -13.550 1.00 0.00 43 LYS A O 6
ATOM 10160 N N . GLU A 1 44 ? 6.186 10.285 -11.968 1.00 0.00 44 GLU A N 6
ATOM 10161 C CA . GLU A 1 44 ? 6.059 9.012 -12.747 1.00 0.00 44 GLU A CA 6
ATOM 10162 C C . GLU A 1 44 ? 4.588 8.740 -13.057 1.00 0.00 44 GLU A C 6
ATOM 10163 O O . GLU A 1 44 ? 3.711 9.014 -12.264 1.00 0.00 44 GLU A O 6
ATOM 10175 N N . SER A 1 45 ? 4.320 8.211 -14.218 1.00 0.00 45 SER A N 6
ATOM 10176 C CA . SER A 1 45 ? 2.913 7.925 -14.613 1.00 0.00 45 SER A CA 6
ATOM 10177 C C . SER A 1 45 ? 2.385 6.703 -13.854 1.00 0.00 45 SER A C 6
ATOM 10178 O O . SER A 1 45 ? 3.138 5.914 -13.317 1.00 0.00 45 SER A O 6
ATOM 10186 N N . THR A 1 46 ? 1.090 6.546 -13.819 1.00 0.00 46 THR A N 6
ATOM 10187 C CA . THR A 1 46 ? 0.488 5.383 -13.111 1.00 0.00 46 THR A CA 6
ATOM 10188 C C . THR A 1 46 ? 0.881 4.092 -13.837 1.00 0.00 46 THR A C 6
ATOM 10189 O O . THR A 1 46 ? 1.074 3.058 -13.228 1.00 0.00 46 THR A O 6
ATOM 10200 N N . ASP A 1 47 ? 0.990 4.146 -15.136 1.00 0.00 47 ASP A N 6
ATOM 10201 C CA . ASP A 1 47 ? 1.360 2.930 -15.912 1.00 0.00 47 ASP A CA 6
ATOM 10202 C C . ASP A 1 47 ? 2.805 2.537 -15.603 1.00 0.00 47 ASP A C 6
ATOM 10203 O O . ASP A 1 47 ? 3.190 1.392 -15.737 1.00 0.00 47 ASP A O 6
ATOM 10212 N N . ASP A 1 48 ? 3.615 3.477 -15.197 1.00 0.00 48 ASP A N 6
ATOM 10213 C CA . ASP A 1 48 ? 5.035 3.154 -14.890 1.00 0.00 48 ASP A CA 6
ATOM 10214 C C . ASP A 1 48 ? 5.131 2.599 -13.470 1.00 0.00 48 ASP A C 6
ATOM 10215 O O . ASP A 1 48 ? 6.160 2.103 -13.058 1.00 0.00 48 ASP A O 6
ATOM 10224 N N . ILE A 1 49 ? 4.061 2.667 -12.718 1.00 0.00 49 ILE A N 6
ATOM 10225 C CA . ILE A 1 49 ? 4.087 2.133 -11.324 1.00 0.00 49 ILE A CA 6
ATOM 10226 C C . ILE A 1 49 ? 3.516 0.720 -11.330 1.00 0.00 49 ILE A C 6
ATOM 10227 O O . ILE A 1 49 ? 2.338 0.520 -11.552 1.00 0.00 49 ILE A O 6
ATOM 10243 N N . THR A 1 50 ? 4.349 -0.262 -11.091 1.00 0.00 50 THR A N 6
ATOM 10244 C CA . THR A 1 50 ? 3.877 -1.681 -11.083 1.00 0.00 50 THR A CA 6
ATOM 10245 C C . THR A 1 50 ? 4.286 -2.357 -9.775 1.00 0.00 50 THR A C 6
ATOM 10246 O O . THR A 1 50 ? 5.442 -2.375 -9.403 1.00 0.00 50 THR A O 6
ATOM 10257 N N . GLY A 1 51 ? 3.338 -2.931 -9.087 1.00 0.00 51 GLY A N 6
ATOM 10258 C CA . GLY A 1 51 ? 3.644 -3.636 -7.812 1.00 0.00 51 GLY A CA 6
ATOM 10259 C C . GLY A 1 51 ? 4.028 -2.634 -6.726 1.00 0.00 51 GLY A C 6
ATOM 10260 O O . GLY A 1 51 ? 4.491 -1.544 -7.003 1.00 0.00 51 GLY A O 6
ATOM 10264 N N . MET A 1 52 ? 3.843 -3.008 -5.481 1.00 0.00 52 MET A N 6
ATOM 10265 C CA . MET A 1 52 ? 4.192 -2.105 -4.342 1.00 0.00 52 MET A CA 6
ATOM 10266 C C . MET A 1 52 ? 5.279 -2.760 -3.494 1.00 0.00 52 MET A C 6
ATOM 10267 O O . MET A 1 52 ? 5.199 -3.924 -3.154 1.00 0.00 52 MET A O 6
ATOM 10281 N N . TYR A 1 53 ? 6.300 -2.014 -3.157 1.00 0.00 53 TYR A N 6
ATOM 10282 C CA . TYR A 1 53 ? 7.416 -2.565 -2.335 1.00 0.00 53 TYR A CA 6
ATOM 10283 C C . TYR A 1 53 ? 7.359 -1.966 -0.931 1.00 0.00 53 TYR A C 6
ATOM 10284 O O . TYR A 1 53 ? 7.459 -0.765 -0.750 1.00 0.00 53 TYR A O 6
ATOM 10302 N N . LEU A 1 54 ? 7.205 -2.799 0.066 1.00 0.00 54 LEU A N 6
ATOM 10303 C CA . LEU A 1 54 ? 7.149 -2.300 1.471 1.00 0.00 54 LEU A CA 6
ATOM 10304 C C . LEU A 1 54 ? 8.520 -2.494 2.110 1.00 0.00 54 LEU A C 6
ATOM 10305 O O . LEU A 1 54 ? 8.921 -3.602 2.401 1.00 0.00 54 LEU A O 6
ATOM 10321 N N . ILE A 1 55 ? 9.247 -1.424 2.316 1.00 0.00 55 ILE A N 6
ATOM 10322 C CA . ILE A 1 55 ? 10.616 -1.528 2.922 1.00 0.00 55 ILE A CA 6
ATOM 10323 C C . ILE A 1 55 ? 10.636 -0.829 4.282 1.00 0.00 55 ILE A C 6
ATOM 10324 O O . ILE A 1 55 ? 9.741 -0.079 4.618 1.00 0.00 55 ILE A O 6
ATOM 10340 N N . ASP A 1 56 ? 11.656 -1.075 5.067 1.00 0.00 56 ASP A N 6
ATOM 10341 C CA . ASP A 1 56 ? 11.749 -0.430 6.410 1.00 0.00 56 ASP A CA 6
ATOM 10342 C C . ASP A 1 56 ? 13.221 -0.282 6.817 1.00 0.00 56 ASP A C 6
ATOM 10343 O O . ASP A 1 56 ? 13.990 0.409 6.178 1.00 0.00 56 ASP A O 6
ATOM 10352 N N . ASP A 1 57 ? 13.609 -0.920 7.891 1.00 0.00 57 ASP A N 6
ATOM 10353 C CA . ASP A 1 57 ? 15.012 -0.825 8.370 1.00 0.00 57 ASP A CA 6
ATOM 10354 C C . ASP A 1 57 ? 15.910 -1.754 7.546 1.00 0.00 57 ASP A C 6
ATOM 10355 O O . ASP A 1 57 ? 17.108 -1.571 7.475 1.00 0.00 57 ASP A O 6
ATOM 10364 N N . GLU A 1 58 ? 15.335 -2.747 6.921 1.00 0.00 58 GLU A N 6
ATOM 10365 C CA . GLU A 1 58 ? 16.142 -3.693 6.096 1.00 0.00 58 GLU A CA 6
ATOM 10366 C C . GLU A 1 58 ? 15.196 -4.669 5.401 1.00 0.00 58 GLU A C 6
ATOM 10367 O O . GLU A 1 58 ? 15.338 -4.966 4.232 1.00 0.00 58 GLU A O 6
ATOM 10379 N N . GLY A 1 59 ? 14.237 -5.179 6.124 1.00 0.00 59 GLY A N 6
ATOM 10380 C CA . GLY A 1 59 ? 13.279 -6.152 5.535 1.00 0.00 59 GLY A CA 6
ATOM 10381 C C . GLY A 1 59 ? 12.520 -5.512 4.375 1.00 0.00 59 GLY A C 6
ATOM 10382 O O . GLY A 1 59 ? 12.239 -4.329 4.377 1.00 0.00 59 GLY A O 6
ATOM 10386 N N . GLU A 1 60 ? 12.175 -6.291 3.381 1.00 0.00 60 GLU A N 6
ATOM 10387 C CA . GLU A 1 60 ? 11.423 -5.741 2.215 1.00 0.00 60 GLU A CA 6
ATOM 10388 C C . GLU A 1 60 ? 10.428 -6.782 1.709 1.00 0.00 60 GLU A C 6
ATOM 10389 O O . GLU A 1 60 ? 10.671 -7.971 1.771 1.00 0.00 60 GLU A O 6
ATOM 10401 N N . ILE A 1 61 ? 9.306 -6.335 1.202 1.00 0.00 61 ILE A N 6
ATOM 10402 C CA . ILE A 1 61 ? 8.272 -7.276 0.674 1.00 0.00 61 ILE A CA 6
ATOM 10403 C C . ILE A 1 61 ? 7.881 -6.833 -0.732 1.00 0.00 61 ILE A C 6
ATOM 10404 O O . ILE A 1 61 ? 7.730 -5.656 -1.001 1.00 0.00 61 ILE A O 6
ATOM 10420 N N . ILE A 1 62 ? 7.731 -7.763 -1.639 1.00 0.00 62 ILE A N 6
ATOM 10421 C CA . ILE A 1 62 ? 7.369 -7.408 -3.044 1.00 0.00 62 ILE A CA 6
ATOM 10422 C C . ILE A 1 62 ? 5.904 -7.744 -3.297 1.00 0.00 62 ILE A C 6
ATOM 10423 O O . ILE A 1 62 ? 5.451 -8.837 -3.017 1.00 0.00 62 ILE A O 6
ATOM 10439 N N . THR A 1 63 ? 5.160 -6.805 -3.829 1.00 0.00 63 THR A N 6
ATOM 10440 C CA . THR A 1 63 ? 3.714 -7.040 -4.119 1.00 0.00 63 THR A CA 6
ATOM 10441 C C . THR A 1 63 ? 3.456 -6.804 -5.604 1.00 0.00 63 THR A C 6
ATOM 10442 O O . THR A 1 63 ? 3.831 -5.789 -6.153 1.00 0.00 63 THR A O 6
ATOM 10453 N N . ARG A 1 64 ? 2.814 -7.741 -6.251 1.00 0.00 64 ARG A N 6
ATOM 10454 C CA . ARG A 1 64 ? 2.509 -7.601 -7.707 1.00 0.00 64 ARG A CA 6
ATOM 10455 C C . ARG A 1 64 ? 0.998 -7.452 -7.880 1.00 0.00 64 ARG A C 6
ATOM 10456 O O . ARG A 1 64 ? 0.390 -8.085 -8.719 1.00 0.00 64 ARG A O 6
ATOM 10477 N N . GLU A 1 65 ? 0.388 -6.610 -7.090 1.00 0.00 65 GLU A N 6
ATOM 10478 C CA . GLU A 1 65 ? -1.084 -6.399 -7.197 1.00 0.00 65 GLU A CA 6
ATOM 10479 C C . GLU A 1 65 ? -1.382 -4.929 -6.927 1.00 0.00 65 GLU A C 6
ATOM 10480 O O . GLU A 1 65 ? -1.768 -4.557 -5.835 1.00 0.00 65 GLU A O 6
ATOM 10492 N N . VAL A 1 66 ? -1.196 -4.088 -7.915 1.00 0.00 66 VAL A N 6
ATOM 10493 C CA . VAL A 1 66 ? -1.456 -2.627 -7.739 1.00 0.00 66 VAL A CA 6
ATOM 10494 C C . VAL A 1 66 ? -2.395 -2.138 -8.839 1.00 0.00 66 VAL A C 6
ATOM 10495 O O . VAL A 1 66 ? -2.223 -2.448 -9.999 1.00 0.00 66 VAL A O 6
ATOM 10508 N N . LYS A 1 67 ? -3.384 -1.363 -8.470 1.00 0.00 67 LYS A N 6
ATOM 10509 C CA . LYS A 1 67 ? -4.351 -0.822 -9.471 1.00 0.00 67 LYS A CA 6
ATOM 10510 C C . LYS A 1 67 ? -4.436 0.694 -9.317 1.00 0.00 67 LYS A C 6
ATOM 10511 O O . LYS A 1 67 ? -4.393 1.221 -8.224 1.00 0.00 67 LYS A O 6
ATOM 10530 N N . GLY A 1 68 ? -4.539 1.400 -10.414 1.00 0.00 68 GLY A N 6
ATOM 10531 C CA . GLY A 1 68 ? -4.605 2.889 -10.354 1.00 0.00 68 GLY A CA 6
ATOM 10532 C C . GLY A 1 68 ? -6.057 3.367 -10.404 1.00 0.00 68 GLY A C 6
ATOM 10533 O O . GLY A 1 68 ? -6.866 2.858 -11.154 1.00 0.00 68 GLY A O 6
ATOM 10537 N N . LYS A 1 69 ? -6.389 4.362 -9.621 1.00 0.00 69 LYS A N 6
ATOM 10538 C CA . LYS A 1 69 ? -7.782 4.894 -9.631 1.00 0.00 69 LYS A CA 6
ATOM 10539 C C . LYS A 1 69 ? -7.864 6.014 -10.666 1.00 0.00 69 LYS A C 6
ATOM 10540 O O . LYS A 1 69 ? -7.359 7.108 -10.456 1.00 0.00 69 LYS A O 6
ATOM 10559 N N . PHE A 1 70 ? -8.483 5.740 -11.789 1.00 0.00 70 PHE A N 6
ATOM 10560 C CA . PHE A 1 70 ? -8.594 6.764 -12.868 1.00 0.00 70 PHE A CA 6
ATOM 10561 C C . PHE A 1 70 ? -9.921 7.508 -12.751 1.00 0.00 70 PHE A C 6
ATOM 10562 O O . PHE A 1 70 ? -10.963 6.916 -12.552 1.00 0.00 70 PHE A O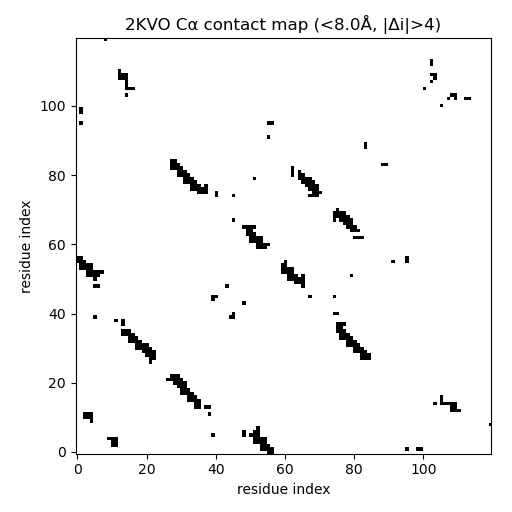 6
ATOM 10579 N N . ILE A 1 71 ? -9.876 8.810 -12.880 1.00 0.00 71 ILE A N 6
ATOM 10580 C CA . ILE A 1 71 ? -11.115 9.637 -12.783 1.00 0.00 71 ILE A CA 6
ATOM 10581 C C . ILE A 1 71 ? -11.388 10.303 -14.130 1.00 0.00 71 ILE A C 6
ATOM 10582 O O . ILE A 1 71 ? -10.509 10.881 -14.739 1.00 0.00 71 ILE A O 6
ATOM 10598 N N . ASN A 1 72 ? -12.604 10.211 -14.594 1.00 0.00 72 ASN A N 6
ATOM 10599 C CA . ASN A 1 72 ? -12.985 10.819 -15.902 1.00 0.00 72 ASN A CA 6
ATOM 10600 C C . ASN A 1 72 ? -11.914 10.528 -16.956 1.00 0.00 72 ASN A C 6
ATOM 10601 O O . ASN A 1 72 ? -11.881 11.145 -18.002 1.00 0.00 72 ASN A O 6
ATOM 10612 N N . GLY A 1 73 ? -11.054 9.572 -16.696 1.00 0.00 73 GLY A N 6
ATOM 10613 C CA . GLY A 1 73 ? -9.990 9.209 -17.685 1.00 0.00 73 GLY A CA 6
ATOM 10614 C C . GLY A 1 73 ? -8.622 9.650 -17.170 1.00 0.00 73 GLY A C 6
ATOM 10615 O O . GLY A 1 73 ? -7.610 9.106 -17.563 1.00 0.00 73 GLY A O 6
ATOM 10619 N N . ARG A 1 74 ? -8.571 10.633 -16.300 1.00 0.00 74 ARG A N 6
ATOM 10620 C CA . ARG A 1 74 ? -7.248 11.106 -15.779 1.00 0.00 74 ARG A CA 6
ATOM 10621 C C . ARG A 1 74 ? -6.989 10.518 -14.376 1.00 0.00 74 ARG A C 6
ATOM 10622 O O . ARG A 1 74 ? -7.908 10.316 -13.607 1.00 0.00 74 ARG A O 6
ATOM 10643 N N . PRO A 1 75 ? -5.743 10.250 -14.042 1.00 0.00 75 PRO A N 6
ATOM 10644 C CA . PRO A 1 75 ? -5.369 9.684 -12.710 1.00 0.00 75 PRO A CA 6
ATOM 10645 C C . PRO A 1 75 ? -5.626 10.662 -11.558 1.00 0.00 75 PRO A C 6
ATOM 10646 O O . PRO A 1 75 ? -5.436 11.855 -11.682 1.00 0.00 75 PRO A O 6
ATOM 10657 N N . THR A 1 76 ? -6.049 10.148 -10.434 1.00 0.00 76 THR A N 6
ATOM 10658 C CA . THR A 1 76 ? -6.320 11.013 -9.250 1.00 0.00 76 THR A CA 6
ATOM 10659 C C . THR A 1 76 ? -5.848 10.289 -7.989 1.00 0.00 76 THR A C 6
ATOM 10660 O O . THR A 1 76 ? -5.461 10.906 -7.016 1.00 0.00 76 THR A O 6
ATOM 10671 N N . ALA A 1 77 ? -5.882 8.980 -7.990 1.00 0.00 77 ALA A N 6
ATOM 10672 C CA . ALA A 1 77 ? -5.442 8.229 -6.780 1.00 0.00 77 ALA A CA 6
ATOM 10673 C C . ALA A 1 77 ? -5.015 6.820 -7.179 1.00 0.00 77 ALA A C 6
ATOM 10674 O O . ALA A 1 77 ? -5.199 6.402 -8.305 1.00 0.00 77 ALA A O 6
ATOM 10681 N N . ILE A 1 78 ? -4.440 6.085 -6.256 1.00 0.00 78 ILE A N 6
ATOM 10682 C CA . ILE A 1 78 ? -3.988 4.694 -6.561 1.00 0.00 78 ILE A CA 6
ATOM 10683 C C . ILE A 1 78 ? -4.466 3.731 -5.477 1.00 0.00 78 ILE A C 6
ATOM 10684 O O . ILE A 1 78 ? -4.535 4.068 -4.313 1.00 0.00 78 ILE A O 6
ATOM 10700 N N . GLU A 1 79 ? -4.809 2.529 -5.864 1.00 0.00 79 GLU A N 6
ATOM 10701 C CA . GLU A 1 79 ? -5.292 1.512 -4.885 1.00 0.00 79 GLU A CA 6
ATOM 10702 C C . GLU A 1 79 ? -4.485 0.229 -5.060 1.00 0.00 79 GLU A C 6
ATOM 10703 O O . GLU A 1 79 ? -4.143 -0.152 -6.164 1.00 0.00 79 GLU A O 6
ATOM 10715 N N . ALA A 1 80 ? -4.182 -0.445 -3.984 1.00 0.00 80 ALA A N 6
ATOM 10716 C CA . ALA A 1 80 ? -3.401 -1.714 -4.086 1.00 0.00 80 ALA A CA 6
ATOM 10717 C C . ALA A 1 80 ? -3.933 -2.708 -3.057 1.00 0.00 80 ALA A C 6
ATOM 10718 O O . ALA A 1 80 ? -4.325 -2.335 -1.970 1.00 0.00 80 ALA A O 6
ATOM 10725 N N . THR A 1 81 ? -3.957 -3.973 -3.401 1.00 0.00 81 THR A N 6
ATOM 10726 C CA . THR A 1 81 ? -4.474 -5.014 -2.459 1.00 0.00 81 THR A CA 6
ATOM 10727 C C . THR A 1 81 ? -3.403 -6.078 -2.231 1.00 0.00 81 THR A C 6
ATOM 10728 O O . THR A 1 81 ? -2.785 -6.559 -3.160 1.00 0.00 81 THR A O 6
ATOM 10739 N N . VAL A 1 82 ? -3.193 -6.456 -0.994 1.00 0.00 82 VAL A N 6
ATOM 10740 C CA . VAL A 1 82 ? -2.173 -7.500 -0.672 1.00 0.00 82 VAL A CA 6
ATOM 10741 C C . VAL A 1 82 ? -2.887 -8.739 -0.134 1.00 0.00 82 VAL A C 6
ATOM 10742 O O . VAL A 1 82 ? -3.731 -8.657 0.738 1.00 0.00 82 VAL A O 6
ATOM 10755 N N . ILE A 1 83 ? -2.562 -9.887 -0.663 1.00 0.00 83 ILE A N 6
ATOM 10756 C CA . ILE A 1 83 ? -3.221 -11.140 -0.207 1.00 0.00 83 ILE A CA 6
ATOM 10757 C C . ILE A 1 83 ? -2.460 -11.730 0.980 1.00 0.00 83 ILE A C 6
ATOM 10758 O O . ILE A 1 83 ? -1.275 -11.999 0.905 1.00 0.00 83 ILE A O 6
ATOM 10774 N N . LEU A 1 84 ? -3.142 -11.938 2.077 1.00 0.00 84 LEU A N 6
ATOM 10775 C CA . LEU A 1 84 ? -2.486 -12.517 3.285 1.00 0.00 84 LEU A CA 6
ATOM 10776 C C . LEU A 1 84 ? -2.786 -14.014 3.336 1.00 0.00 84 LEU A C 6
ATOM 10777 O O . LEU A 1 84 ? -3.327 -14.522 4.299 1.00 0.00 84 LEU A O 6
ATOM 10793 N N . ASN A 1 85 ? -2.438 -14.721 2.299 1.00 0.00 85 ASN A N 6
ATOM 10794 C CA . ASN A 1 85 ? -2.694 -16.185 2.265 1.00 0.00 85 ASN A CA 6
ATOM 10795 C C . ASN A 1 85 ? -1.874 -16.870 3.357 1.00 0.00 85 ASN A C 6
ATOM 10796 O O . ASN A 1 85 ? -2.330 -17.790 4.005 1.00 0.00 85 ASN A O 6
ATOM 10807 N N . SER A 1 86 ? -0.656 -16.441 3.555 1.00 0.00 86 SER A N 6
ATOM 10808 C CA . SER A 1 86 ? 0.202 -17.082 4.592 1.00 0.00 86 SER A CA 6
ATOM 10809 C C . SER A 1 86 ? -0.106 -16.486 5.971 1.00 0.00 86 SER A C 6
ATOM 10810 O O . SER A 1 86 ? -0.419 -15.319 6.104 1.00 0.00 86 SER A O 6
ATOM 10818 N N . GLN A 1 87 ? -0.026 -17.290 7.000 1.00 0.00 87 GLN A N 6
ATOM 10819 C CA . GLN A 1 87 ? -0.323 -16.796 8.376 1.00 0.00 87 GLN A CA 6
ATOM 10820 C C . GLN A 1 87 ? 0.803 -15.865 8.863 1.00 0.00 87 GLN A C 6
ATOM 10821 O O . GLN A 1 87 ? 0.544 -14.802 9.392 1.00 0.00 87 GLN A O 6
ATOM 10835 N N . PRO A 1 88 ? 2.039 -16.255 8.692 1.00 0.00 88 PRO A N 6
ATOM 10836 C CA . PRO A 1 88 ? 3.202 -15.427 9.132 1.00 0.00 88 PRO A CA 6
ATOM 10837 C C . PRO A 1 88 ? 3.142 -14.019 8.532 1.00 0.00 88 PRO A C 6
ATOM 10838 O O . PRO A 1 88 ? 3.641 -13.068 9.099 1.00 0.00 88 PRO A O 6
ATOM 10849 N N . GLU A 1 89 ? 2.540 -13.887 7.383 1.00 0.00 89 GLU A N 6
ATOM 10850 C CA . GLU A 1 89 ? 2.446 -12.553 6.733 1.00 0.00 89 GLU A CA 6
ATOM 10851 C C . GLU A 1 89 ? 1.704 -11.587 7.659 1.00 0.00 89 GLU A C 6
ATOM 10852 O O . GLU A 1 89 ? 2.034 -10.421 7.750 1.00 0.00 89 GLU A O 6
ATOM 10864 N N . TRP A 1 90 ? 0.704 -12.061 8.350 1.00 0.00 90 TRP A N 6
ATOM 10865 C CA . TRP A 1 90 ? -0.061 -11.174 9.272 1.00 0.00 90 TRP A CA 6
ATOM 10866 C C . TRP A 1 90 ? 0.893 -10.566 10.305 1.00 0.00 90 TRP A C 6
ATOM 10867 O O . TRP A 1 90 ? 0.752 -9.424 10.698 1.00 0.00 90 TRP A O 6
ATOM 10888 N N . ASP A 1 91 ? 1.853 -11.320 10.754 1.00 0.00 91 ASP A N 6
ATOM 10889 C CA . ASP A 1 91 ? 2.809 -10.793 11.767 1.00 0.00 91 ASP A CA 6
ATOM 10890 C C . ASP A 1 91 ? 3.528 -9.568 11.199 1.00 0.00 91 ASP A C 6
ATOM 10891 O O . ASP A 1 91 ? 3.685 -8.562 11.863 1.00 0.00 91 ASP A O 6
ATOM 10900 N N . ARG A 1 92 ? 3.974 -9.651 9.977 1.00 0.00 92 ARG A N 6
ATOM 10901 C CA . ARG A 1 92 ? 4.689 -8.501 9.358 1.00 0.00 92 ARG A CA 6
ATOM 10902 C C . ARG A 1 92 ? 3.730 -7.315 9.217 1.00 0.00 92 ARG A C 6
ATOM 10903 O O . ARG A 1 92 ? 4.090 -6.178 9.451 1.00 0.00 92 ARG A O 6
ATOM 10924 N N . PHE A 1 93 ? 2.510 -7.575 8.835 1.00 0.00 93 PHE A N 6
ATOM 10925 C CA . PHE A 1 93 ? 1.519 -6.475 8.675 1.00 0.00 93 PHE A CA 6
ATOM 10926 C C . PHE A 1 93 ? 1.219 -5.840 10.041 1.00 0.00 93 PHE A C 6
ATOM 10927 O O . PHE A 1 93 ? 1.056 -4.642 10.159 1.00 0.00 93 PHE A O 6
ATOM 10944 N N . MET A 1 94 ? 1.120 -6.638 11.065 1.00 0.00 94 MET A N 6
ATOM 10945 C CA . MET A 1 94 ? 0.802 -6.090 12.412 1.00 0.00 94 MET A CA 6
ATOM 10946 C C . MET A 1 94 ? 1.876 -5.088 12.841 1.00 0.00 94 MET A C 6
ATOM 10947 O O . MET A 1 94 ? 1.579 -4.016 13.329 1.00 0.00 94 MET A O 6
ATOM 10961 N N . ARG A 1 95 ? 3.121 -5.427 12.662 1.00 0.00 95 ARG A N 6
ATOM 10962 C CA . ARG A 1 95 ? 4.216 -4.499 13.058 1.00 0.00 95 ARG A CA 6
ATOM 10963 C C . ARG A 1 95 ? 4.149 -3.237 12.196 1.00 0.00 95 ARG A C 6
ATOM 10964 O O . ARG A 1 95 ? 4.389 -2.141 12.661 1.00 0.00 95 ARG A O 6
ATOM 10985 N N . PHE A 1 96 ? 3.834 -3.386 10.939 1.00 0.00 96 PHE A N 6
ATOM 10986 C CA . PHE A 1 96 ? 3.752 -2.203 10.035 1.00 0.00 96 PHE A CA 6
ATOM 10987 C C . PHE A 1 96 ? 2.701 -1.220 10.558 1.00 0.00 96 PHE A C 6
ATOM 10988 O O . PHE A 1 96 ? 2.928 -0.030 10.621 1.00 0.00 96 PHE A O 6
ATOM 11005 N N . MET A 1 97 ? 1.546 -1.707 10.913 1.00 0.00 97 MET A N 6
ATOM 11006 C CA . MET A 1 97 ? 0.478 -0.802 11.414 1.00 0.00 97 MET A CA 6
ATOM 11007 C C . MET A 1 97 ? 0.919 -0.181 12.740 1.00 0.00 97 MET A C 6
ATOM 11008 O O . MET A 1 97 ? 0.677 0.978 13.005 1.00 0.00 97 MET A O 6
ATOM 11022 N N . GLU A 1 98 ? 1.558 -0.950 13.578 1.00 0.00 98 GLU A N 6
ATOM 11023 C CA . GLU A 1 98 ? 2.015 -0.409 14.887 1.00 0.00 98 GLU A CA 6
ATOM 11024 C C . GLU A 1 98 ? 3.158 0.582 14.659 1.00 0.00 98 GLU A C 6
ATOM 11025 O O . GLU A 1 98 ? 3.127 1.701 15.130 1.00 0.00 98 GLU A O 6
ATOM 11037 N N . ARG A 1 99 ? 4.167 0.171 13.946 1.00 0.00 99 ARG A N 6
ATOM 11038 C CA . ARG A 1 99 ? 5.321 1.076 13.686 1.00 0.00 99 ARG A CA 6
ATOM 11039 C C . ARG A 1 99 ? 4.868 2.264 12.833 1.00 0.00 99 ARG A C 6
ATOM 11040 O O . ARG A 1 99 ? 5.067 3.411 13.185 1.00 0.00 99 ARG A O 6
ATOM 11061 N N . TYR A 1 100 ? 4.268 1.993 11.708 1.00 0.00 100 TYR A N 6
ATOM 11062 C CA . TYR A 1 100 ? 3.808 3.091 10.816 1.00 0.00 100 TYR A CA 6
ATOM 11063 C C . TYR A 1 100 ? 2.726 3.909 11.526 1.00 0.00 100 TYR A C 6
ATOM 11064 O O . TYR A 1 100 ? 2.732 5.124 11.503 1.00 0.00 100 TYR A O 6
ATOM 11082 N N . GLY A 1 101 ? 1.790 3.246 12.147 1.00 0.00 101 GLY A N 6
ATOM 11083 C CA . GLY A 1 101 ? 0.695 3.970 12.852 1.00 0.00 101 GLY A CA 6
ATOM 11084 C C . GLY A 1 101 ? 1.267 4.763 14.026 1.00 0.00 101 GLY A C 6
ATOM 11085 O O . GLY A 1 101 ? 0.792 5.832 14.354 1.00 0.00 101 GLY A O 6
ATOM 11089 N N . ALA A 1 102 ? 2.278 4.248 14.664 1.00 0.00 102 ALA A N 6
ATOM 11090 C CA . ALA A 1 102 ? 2.881 4.969 15.817 1.00 0.00 102 ALA A CA 6
ATOM 11091 C C . ALA A 1 102 ? 3.428 6.318 15.348 1.00 0.00 102 ALA A C 6
ATOM 11092 O O . ALA A 1 102 ? 3.298 7.322 16.021 1.00 0.00 102 ALA A O 6
ATOM 11099 N N . GLU A 1 103 ? 4.042 6.349 14.198 1.00 0.00 103 GLU A N 6
ATOM 11100 C CA . GLU A 1 103 ? 4.598 7.628 13.678 1.00 0.00 103 GLU A CA 6
ATOM 11101 C C . GLU A 1 103 ? 3.447 8.569 13.313 1.00 0.00 103 GLU A C 6
ATOM 11102 O O . GLU A 1 103 ? 3.516 9.763 13.528 1.00 0.00 103 GLU A O 6
ATOM 11114 N N . ASN A 1 104 ? 2.390 8.039 12.763 1.00 0.00 104 ASN A N 6
ATOM 11115 C CA . ASN A 1 104 ? 1.231 8.898 12.388 1.00 0.00 104 ASN A CA 6
ATOM 11116 C C . ASN A 1 104 ? -0.017 8.027 12.230 1.00 0.00 104 ASN A C 6
ATOM 11117 O O . ASN A 1 104 ? -0.073 7.153 11.390 1.00 0.00 104 ASN A O 6
ATOM 11128 N N . GLY A 1 105 ? -1.013 8.253 13.047 1.00 0.00 105 GLY A N 6
ATOM 11129 C CA . GLY A 1 105 ? -2.257 7.442 12.976 1.00 0.00 105 GLY A CA 6
ATOM 11130 C C . GLY A 1 105 ? -2.956 7.652 11.634 1.00 0.00 105 GLY A C 6
ATOM 11131 O O . GLY A 1 105 ? -2.960 8.733 11.077 1.00 0.00 105 GLY A O 6
ATOM 11135 N N . LEU A 1 106 ? -3.551 6.613 11.118 1.00 0.00 106 LEU A N 6
ATOM 11136 C CA . LEU A 1 106 ? -4.269 6.705 9.814 1.00 0.00 106 LEU A CA 6
ATOM 11137 C C . LEU A 1 106 ? -5.769 6.818 10.086 1.00 0.00 106 LEU A C 6
ATOM 11138 O O . LEU A 1 106 ? -6.547 7.183 9.227 1.00 0.00 106 LEU A O 6
ATOM 11154 N N . GLY A 1 107 ? -6.171 6.520 11.286 1.00 0.00 107 GLY A N 6
ATOM 11155 C CA . GLY A 1 107 ? -7.609 6.620 11.650 1.00 0.00 107 GLY A CA 6
ATOM 11156 C C . GLY A 1 107 ? -8.477 5.894 10.620 1.00 0.00 107 GLY A C 6
ATOM 11157 O O . GLY A 1 107 ? -7.986 5.254 9.711 1.00 0.00 107 GLY A O 6
ATOM 11161 N N . PHE A 1 108 ? -9.774 5.988 10.768 1.00 0.00 108 PHE A N 6
ATOM 11162 C CA . PHE A 1 108 ? -10.702 5.307 9.818 1.00 0.00 108 PHE A CA 6
ATOM 11163 C C . PHE A 1 108 ? -11.151 6.287 8.733 1.00 0.00 108 PHE A C 6
ATOM 11164 O O . PHE A 1 108 ? -11.608 7.376 9.014 1.00 0.00 108 PHE A O 6
ATOM 11181 N N . SER A 1 109 ? -11.019 5.896 7.493 1.00 0.00 109 SER A N 6
ATOM 11182 C CA . SER A 1 109 ? -11.426 6.782 6.367 1.00 0.00 109 SER A CA 6
ATOM 11183 C C . SER A 1 109 ? -10.431 7.940 6.244 1.00 0.00 109 SER A C 6
ATOM 11184 O O . SER A 1 109 ? -10.022 8.307 5.163 1.00 0.00 109 SER A O 6
ATOM 11192 N N . LYS A 1 110 ? -10.041 8.515 7.349 1.00 0.00 110 LYS A N 6
ATOM 11193 C CA . LYS A 1 110 ? -9.076 9.653 7.309 1.00 0.00 110 LYS A CA 6
ATOM 11194 C C . LYS A 1 110 ? -9.577 10.728 6.344 1.00 0.00 110 LYS A C 6
ATOM 11195 O O . LYS A 1 110 ? -8.894 11.694 6.068 1.00 0.00 110 LYS A O 6
ATOM 11214 N N . SER A 1 111 ? -10.767 10.573 5.838 1.00 0.00 111 SER A N 6
ATOM 11215 C CA . SER A 1 111 ? -11.327 11.584 4.901 1.00 0.00 111 SER A CA 6
ATOM 11216 C C . SER A 1 111 ? -12.093 12.639 5.704 1.00 0.00 111 SER A C 6
ATOM 11217 O O . SER A 1 111 ? -12.394 13.711 5.217 1.00 0.00 111 SER A O 6
ATOM 11225 N N . GLU A 1 112 ? -12.413 12.335 6.940 1.00 0.00 112 GLU A N 6
ATOM 11226 C CA . GLU A 1 112 ? -13.163 13.305 7.798 1.00 0.00 112 GLU A CA 6
ATOM 11227 C C . GLU A 1 112 ? -12.588 13.276 9.216 1.00 0.00 112 GLU A C 6
ATOM 11228 O O . GLU A 1 112 ? -12.930 14.089 10.051 1.00 0.00 112 GLU A O 6
ATOM 11240 N N . LEU A 1 113 ? -11.717 12.343 9.493 1.00 0.00 113 LEU A N 6
ATOM 11241 C CA . LEU A 1 113 ? -11.118 12.254 10.857 1.00 0.00 113 LEU A CA 6
ATOM 11242 C C . LEU A 1 113 ? -9.909 13.188 10.947 1.00 0.00 113 LEU A C 6
ATOM 11243 O O . LEU A 1 113 ? -9.323 13.352 11.999 1.00 0.00 113 LEU A O 6
ATOM 11259 N N . GLU A 1 114 ? -9.531 13.801 9.849 1.00 0.00 114 GLU A N 6
ATOM 11260 C CA . GLU A 1 114 ? -8.357 14.732 9.853 1.00 0.00 114 GLU A CA 6
ATOM 11261 C C . GLU A 1 114 ? -8.824 16.137 9.467 1.00 0.00 114 GLU A C 6
ATOM 11262 O O . GLU A 1 114 ? -8.548 16.624 8.389 1.00 0.00 114 GLU A O 6
ATOM 11274 N N . HIS A 1 115 ? -9.526 16.789 10.352 1.00 0.00 115 HIS A N 6
ATOM 11275 C CA . HIS A 1 115 ? -10.012 18.165 10.068 1.00 0.00 115 HIS A CA 6
ATOM 11276 C C . HIS A 1 115 ? -8.817 19.109 9.988 1.00 0.00 115 HIS A C 6
ATOM 11277 O O . HIS A 1 115 ? -8.748 19.970 9.133 1.00 0.00 115 HIS A O 6
ATOM 11291 N N . HIS A 1 116 ? -7.872 18.949 10.882 1.00 0.00 116 HIS A N 6
ATOM 11292 C CA . HIS A 1 116 ? -6.662 19.824 10.885 1.00 0.00 116 HIS A CA 6
ATOM 11293 C C . HIS A 1 116 ? -5.409 18.953 10.985 1.00 0.00 116 HIS A C 6
ATOM 11294 O O . HIS A 1 116 ? -5.247 18.180 11.909 1.00 0.00 116 HIS A O 6
ATOM 11308 N N . HIS A 1 117 ? -4.519 19.081 10.039 1.00 0.00 117 HIS A N 6
ATOM 11309 C CA . HIS A 1 117 ? -3.267 18.275 10.060 1.00 0.00 117 HIS A CA 6
ATOM 11310 C C . HIS A 1 117 ? -2.169 19.064 9.347 1.00 0.00 117 HIS A C 6
ATOM 11311 O O . HIS A 1 117 ? -1.251 18.504 8.782 1.00 0.00 117 HIS A O 6
ATOM 11325 N N . HIS A 1 118 ? -2.265 20.366 9.372 1.00 0.00 118 HIS A N 6
ATOM 11326 C CA . HIS A 1 118 ? -1.240 21.210 8.704 1.00 0.00 118 HIS A CA 6
ATOM 11327 C C . HIS A 1 118 ? 0.095 21.050 9.430 1.00 0.00 118 HIS A C 6
ATOM 11328 O O . HIS A 1 118 ? 1.147 21.015 8.822 1.00 0.00 118 HIS A O 6
ATOM 11342 N N . HIS A 1 119 ? 0.057 20.965 10.733 1.00 0.00 119 HIS A N 6
ATOM 11343 C CA . HIS A 1 119 ? 1.319 20.824 11.511 1.00 0.00 119 HIS A CA 6
ATOM 11344 C C . HIS A 1 119 ? 1.904 19.420 11.325 1.00 0.00 119 HIS A C 6
ATOM 11345 O O . HIS A 1 119 ? 1.203 18.427 11.360 1.00 0.00 119 HIS A O 6
ATOM 11359 N N . HIS A 1 120 ? 3.193 19.338 11.128 1.00 0.00 120 HIS A N 6
ATOM 11360 C CA . HIS A 1 120 ? 3.852 18.016 10.935 1.00 0.00 120 HIS A CA 6
ATOM 11361 C C . HIS A 1 120 ? 3.807 17.220 12.244 1.00 0.00 120 HIS A C 6
ATOM 11362 O O . HIS A 1 120 ? 4.106 17.797 13.277 1.00 0.00 120 HIS A O 6
ATOM 11377 N N . MET A 1 1 ? 14.108 1.604 8.284 1.00 0.00 1 MET A N 7
ATOM 11378 C CA . MET A 1 1 ? 12.974 2.510 8.623 1.00 0.00 1 MET A CA 7
ATOM 11379 C C . MET A 1 1 ? 11.728 2.096 7.836 1.00 0.00 1 MET A C 7
ATOM 11380 O O . MET A 1 1 ? 11.803 1.718 6.684 1.00 0.00 1 MET A O 7
ATOM 11396 N N . ALA A 1 2 ? 10.583 2.149 8.461 1.00 0.00 2 ALA A N 7
ATOM 11397 C CA . ALA A 1 2 ? 9.330 1.742 7.768 1.00 0.00 2 ALA A CA 7
ATOM 11398 C C . ALA A 1 2 ? 8.877 2.847 6.807 1.00 0.00 2 ALA A C 7
ATOM 11399 O O . ALA A 1 2 ? 8.623 3.968 7.203 1.00 0.00 2 ALA A O 7
ATOM 11406 N N . GLU A 1 3 ? 8.755 2.532 5.546 1.00 0.00 3 GLU A N 7
ATOM 11407 C CA . GLU A 1 3 ? 8.302 3.551 4.556 1.00 0.00 3 GLU A CA 7
ATOM 11408 C C . GLU A 1 3 ? 7.673 2.848 3.356 1.00 0.00 3 GLU A C 7
ATOM 11409 O O . GLU A 1 3 ? 8.003 1.721 3.046 1.00 0.00 3 GLU A O 7
ATOM 11421 N N . ILE A 1 4 ? 6.775 3.513 2.677 1.00 0.00 4 ILE A N 7
ATOM 11422 C CA . ILE A 1 4 ? 6.112 2.905 1.481 1.00 0.00 4 ILE A CA 7
ATOM 11423 C C . ILE A 1 4 ? 6.578 3.634 0.223 1.00 0.00 4 ILE A C 7
ATOM 11424 O O . ILE A 1 4 ? 6.521 4.843 0.141 1.00 0.00 4 ILE A O 7
ATOM 11440 N N . GLN A 1 5 ? 7.036 2.912 -0.766 1.00 0.00 5 GLN A N 7
ATOM 11441 C CA . GLN A 1 5 ? 7.499 3.579 -2.019 1.00 0.00 5 GLN A CA 7
ATOM 11442 C C . GLN A 1 5 ? 7.331 2.624 -3.201 1.00 0.00 5 GLN A C 7
ATOM 11443 O O . GLN A 1 5 ? 7.204 1.428 -3.033 1.00 0.00 5 GLN A O 7
ATOM 11457 N N . PHE A 1 6 ? 7.329 3.155 -4.396 1.00 0.00 6 PHE A N 7
ATOM 11458 C CA . PHE A 1 6 ? 7.173 2.305 -5.613 1.00 0.00 6 PHE A CA 7
ATOM 11459 C C . PHE A 1 6 ? 8.528 2.182 -6.308 1.00 0.00 6 PHE A C 7
ATOM 11460 O O . PHE A 1 6 ? 8.824 1.184 -6.932 1.00 0.00 6 PHE A O 7
ATOM 11477 N N . SER A 1 7 ? 9.353 3.198 -6.203 1.00 0.00 7 SER A N 7
ATOM 11478 C CA . SER A 1 7 ? 10.700 3.167 -6.855 1.00 0.00 7 SER A CA 7
ATOM 11479 C C . SER A 1 7 ? 11.792 3.148 -5.784 1.00 0.00 7 SER A C 7
ATOM 11480 O O . SER A 1 7 ? 11.769 3.912 -4.839 1.00 0.00 7 SER A O 7
ATOM 11488 N N . LYS A 1 8 ? 12.743 2.269 -5.925 1.00 0.00 8 LYS A N 7
ATOM 11489 C CA . LYS A 1 8 ? 13.838 2.173 -4.919 1.00 0.00 8 LYS A CA 7
ATOM 11490 C C . LYS A 1 8 ? 14.708 3.429 -4.959 1.00 0.00 8 LYS A C 7
ATOM 11491 O O . LYS A 1 8 ? 15.085 3.910 -6.009 1.00 0.00 8 LYS A O 7
ATOM 11510 N N . GLY A 1 9 ? 15.041 3.954 -3.808 1.00 0.00 9 GLY A N 7
ATOM 11511 C CA . GLY A 1 9 ? 15.897 5.176 -3.745 1.00 0.00 9 GLY A CA 7
ATOM 11512 C C . GLY A 1 9 ? 15.008 6.414 -3.628 1.00 0.00 9 GLY A C 7
ATOM 11513 O O . GLY A 1 9 ? 15.474 7.491 -3.321 1.00 0.00 9 GLY A O 7
ATOM 11517 N N . VAL A 1 10 ? 13.728 6.270 -3.867 1.00 0.00 10 VAL A N 7
ATOM 11518 C CA . VAL A 1 10 ? 12.802 7.442 -3.771 1.00 0.00 10 VAL A CA 7
ATOM 11519 C C . VAL A 1 10 ? 12.038 7.394 -2.446 1.00 0.00 10 VAL A C 7
ATOM 11520 O O . VAL A 1 10 ? 11.274 6.484 -2.186 1.00 0.00 10 VAL A O 7
ATOM 11533 N N . ALA A 1 11 ? 12.248 8.368 -1.600 1.00 0.00 11 ALA A N 7
ATOM 11534 C CA . ALA A 1 11 ? 11.551 8.394 -0.283 1.00 0.00 11 ALA A CA 7
ATOM 11535 C C . ALA A 1 11 ? 10.189 9.078 -0.435 1.00 0.00 11 ALA A C 7
ATOM 11536 O O . ALA A 1 11 ? 10.062 10.279 -0.296 1.00 0.00 11 ALA A O 7
ATOM 11543 N N . GLU A 1 12 ? 9.170 8.319 -0.725 1.00 0.00 12 GLU A N 7
ATOM 11544 C CA . GLU A 1 12 ? 7.814 8.909 -0.894 1.00 0.00 12 GLU A CA 7
ATOM 11545 C C . GLU A 1 12 ? 7.257 9.334 0.469 1.00 0.00 12 GLU A C 7
ATOM 11546 O O . GLU A 1 12 ? 7.373 8.626 1.450 1.00 0.00 12 GLU A O 7
ATOM 11558 N N . THR A 1 13 ? 6.656 10.495 0.537 1.00 0.00 13 THR A N 7
ATOM 11559 C CA . THR A 1 13 ? 6.082 10.991 1.827 1.00 0.00 13 THR A CA 7
ATOM 11560 C C . THR A 1 13 ? 4.571 10.742 1.836 1.00 0.00 13 THR A C 7
ATOM 11561 O O . THR A 1 13 ? 3.867 11.155 2.734 1.00 0.00 13 THR A O 7
ATOM 11572 N N . VAL A 1 14 ? 4.067 10.078 0.832 1.00 0.00 14 VAL A N 7
ATOM 11573 C CA . VAL A 1 14 ? 2.601 9.807 0.765 1.00 0.00 14 VAL A CA 7
ATOM 11574 C C . VAL A 1 14 ? 2.145 9.080 2.033 1.00 0.00 14 VAL A C 7
ATOM 11575 O O . VAL A 1 14 ? 2.842 8.233 2.557 1.00 0.00 14 VAL A O 7
ATOM 11588 N N . VAL A 1 15 ? 0.974 9.410 2.529 1.00 0.00 15 VAL A N 7
ATOM 11589 C CA . VAL A 1 15 ? 0.444 8.754 3.767 1.00 0.00 15 VAL A CA 7
ATOM 11590 C C . VAL A 1 15 ? -0.831 7.965 3.418 1.00 0.00 15 VAL A C 7
ATOM 11591 O O . VAL A 1 15 ? -1.933 8.459 3.568 1.00 0.00 15 VAL A O 7
ATOM 11604 N N . PRO A 1 16 ? -0.685 6.744 2.946 1.00 0.00 16 PRO A N 7
ATOM 11605 C CA . PRO A 1 16 ? -1.840 5.882 2.552 1.00 0.00 16 PRO A CA 7
ATOM 11606 C C . PRO A 1 16 ? -2.535 5.228 3.755 1.00 0.00 16 PRO A C 7
ATOM 11607 O O . PRO A 1 16 ? -1.926 4.964 4.771 1.00 0.00 16 PRO A O 7
ATOM 11618 N N . GLU A 1 17 ? -3.811 4.965 3.640 1.00 0.00 17 GLU A N 7
ATOM 11619 C CA . GLU A 1 17 ? -4.559 4.329 4.766 1.00 0.00 17 GLU A CA 7
ATOM 11620 C C . GLU A 1 17 ? -4.566 2.809 4.592 1.00 0.00 17 GLU A C 7
ATOM 11621 O O . GLU A 1 17 ? -4.719 2.298 3.501 1.00 0.00 17 GLU A O 7
ATOM 11633 N N . VAL A 1 18 ? -4.393 2.081 5.665 1.00 0.00 18 VAL A N 7
ATOM 11634 C CA . VAL A 1 18 ? -4.377 0.589 5.576 1.00 0.00 18 VAL A CA 7
ATOM 11635 C C . VAL A 1 18 ? -5.744 0.027 5.976 1.00 0.00 18 VAL A C 7
ATOM 11636 O O . VAL A 1 18 ? -6.285 0.368 7.008 1.00 0.00 18 VAL A O 7
ATOM 11649 N N . ARG A 1 19 ? -6.300 -0.836 5.163 1.00 0.00 19 ARG A N 7
ATOM 11650 C CA . ARG A 1 19 ? -7.632 -1.439 5.478 1.00 0.00 19 ARG A CA 7
ATOM 11651 C C . ARG A 1 19 ? -7.556 -2.952 5.277 1.00 0.00 19 ARG A C 7
ATOM 11652 O O . ARG A 1 19 ? -6.852 -3.437 4.414 1.00 0.00 19 ARG A O 7
ATOM 11673 N N . LEU A 1 20 ? -8.264 -3.704 6.076 1.00 0.00 20 LEU A N 7
ATOM 11674 C CA . LEU A 1 20 ? -8.220 -5.188 5.943 1.00 0.00 20 LEU A CA 7
ATOM 11675 C C . LEU A 1 20 ? -9.409 -5.651 5.102 1.00 0.00 20 LEU A C 7
ATOM 11676 O O . LEU A 1 20 ? -10.553 -5.409 5.436 1.00 0.00 20 LEU A O 7
ATOM 11692 N N . SER A 1 21 ? -9.141 -6.317 4.008 1.00 0.00 21 SER A N 7
ATOM 11693 C CA . SER A 1 21 ? -10.235 -6.805 3.112 1.00 0.00 21 SER A CA 7
ATOM 11694 C C . SER A 1 21 ? -10.341 -8.323 3.212 1.00 0.00 21 SER A C 7
ATOM 11695 O O . SER A 1 21 ? -9.476 -8.980 3.759 1.00 0.00 21 SER A O 7
ATOM 11703 N N . LYS A 1 22 ? -11.404 -8.884 2.689 1.00 0.00 22 LYS A N 7
ATOM 11704 C CA . LYS A 1 22 ? -11.600 -10.366 2.744 1.00 0.00 22 LYS A CA 7
ATOM 11705 C C . LYS A 1 22 ? -11.852 -10.915 1.336 1.00 0.00 22 LYS A C 7
ATOM 11706 O O . LYS A 1 22 ? -12.559 -10.329 0.542 1.00 0.00 22 LYS A O 7
ATOM 11725 N N . SER A 1 23 ? -11.263 -12.035 1.028 1.00 0.00 23 SER A N 7
ATOM 11726 C CA . SER A 1 23 ? -11.436 -12.642 -0.321 1.00 0.00 23 SER A CA 7
ATOM 11727 C C . SER A 1 23 ? -12.915 -12.927 -0.603 1.00 0.00 23 SER A C 7
ATOM 11728 O O . SER A 1 23 ? -13.772 -12.740 0.239 1.00 0.00 23 SER A O 7
ATOM 11736 N N . LYS A 1 24 ? -13.217 -13.373 -1.794 1.00 0.00 24 LYS A N 7
ATOM 11737 C CA . LYS A 1 24 ? -14.633 -13.668 -2.158 1.00 0.00 24 LYS A CA 7
ATOM 11738 C C . LYS A 1 24 ? -15.164 -14.818 -1.296 1.00 0.00 24 LYS A C 7
ATOM 11739 O O . LYS A 1 24 ? -16.269 -14.765 -0.793 1.00 0.00 24 LYS A O 7
ATOM 11758 N N . ASN A 1 25 ? -14.385 -15.861 -1.116 1.00 0.00 25 ASN A N 7
ATOM 11759 C CA . ASN A 1 25 ? -14.835 -17.020 -0.278 1.00 0.00 25 ASN A CA 7
ATOM 11760 C C . ASN A 1 25 ? -14.050 -17.013 1.037 1.00 0.00 25 ASN A C 7
ATOM 11761 O O . ASN A 1 25 ? -14.295 -17.806 1.921 1.00 0.00 25 ASN A O 7
ATOM 11772 N N . GLY A 1 26 ? -13.111 -16.114 1.175 1.00 0.00 26 GLY A N 7
ATOM 11773 C CA . GLY A 1 26 ? -12.318 -16.052 2.435 1.00 0.00 26 GLY A CA 7
ATOM 11774 C C . GLY A 1 26 ? -11.367 -17.250 2.502 1.00 0.00 26 GLY A C 7
ATOM 11775 O O . GLY A 1 26 ? -11.064 -17.754 3.566 1.00 0.00 26 GLY A O 7
ATOM 11779 N N . GLN A 1 27 ? -10.899 -17.718 1.377 1.00 0.00 27 GLN A N 7
ATOM 11780 C CA . GLN A 1 27 ? -9.977 -18.885 1.385 1.00 0.00 27 GLN A CA 7
ATOM 11781 C C . GLN A 1 27 ? -8.560 -18.416 1.726 1.00 0.00 27 GLN A C 7
ATOM 11782 O O . GLN A 1 27 ? -7.665 -19.210 1.936 1.00 0.00 27 GLN A O 7
ATOM 11796 N N . SER A 1 28 ? -8.345 -17.128 1.785 1.00 0.00 28 SER A N 7
ATOM 11797 C CA . SER A 1 28 ? -6.983 -16.620 2.118 1.00 0.00 28 SER A CA 7
ATOM 11798 C C . SER A 1 28 ? -7.065 -15.173 2.601 1.00 0.00 28 SER A C 7
ATOM 11799 O O . SER A 1 28 ? -8.035 -14.478 2.361 1.00 0.00 28 SER A O 7
ATOM 11807 N N . GLY A 1 29 ? -6.055 -14.725 3.290 1.00 0.00 29 GLY A N 7
ATOM 11808 C CA . GLY A 1 29 ? -6.049 -13.331 3.815 1.00 0.00 29 GLY A CA 7
ATOM 11809 C C . GLY A 1 29 ? -5.867 -12.324 2.679 1.00 0.00 29 GLY A C 7
ATOM 11810 O O . GLY A 1 29 ? -5.212 -12.594 1.690 1.00 0.00 29 GLY A O 7
ATOM 11814 N N . MET A 1 30 ? -6.429 -11.153 2.823 1.00 0.00 30 MET A N 7
ATOM 11815 C CA . MET A 1 30 ? -6.279 -10.113 1.767 1.00 0.00 30 MET A CA 7
ATOM 11816 C C . MET A 1 30 ? -6.376 -8.729 2.408 1.00 0.00 30 MET A C 7
ATOM 11817 O O . MET A 1 30 ? -7.123 -8.518 3.343 1.00 0.00 30 MET A O 7
ATOM 11831 N N . ALA A 1 31 ? -5.632 -7.780 1.910 1.00 0.00 31 ALA A N 7
ATOM 11832 C CA . ALA A 1 31 ? -5.680 -6.403 2.481 1.00 0.00 31 ALA A CA 7
ATOM 11833 C C . ALA A 1 31 ? -5.545 -5.398 1.344 1.00 0.00 31 ALA A C 7
ATOM 11834 O O . ALA A 1 31 ? -4.885 -5.657 0.358 1.00 0.00 31 ALA A O 7
ATOM 11841 N N . LYS A 1 32 ? -6.171 -4.256 1.474 1.00 0.00 32 LYS A N 7
ATOM 11842 C CA . LYS A 1 32 ? -6.095 -3.218 0.400 1.00 0.00 32 LYS A CA 7
ATOM 11843 C C . LYS A 1 32 ? -5.473 -1.941 0.947 1.00 0.00 32 LYS A C 7
ATOM 11844 O O . LYS A 1 32 ? -5.683 -1.574 2.085 1.00 0.00 32 LYS A O 7
ATOM 11863 N N . PHE A 1 33 ? -4.710 -1.263 0.132 1.00 0.00 33 PHE A N 7
ATOM 11864 C CA . PHE A 1 33 ? -4.055 0.005 0.565 1.00 0.00 33 PHE A CA 7
ATOM 11865 C C . PHE A 1 33 ? -4.599 1.150 -0.281 1.00 0.00 33 PHE A C 7
ATOM 11866 O O . PHE A 1 33 ? -4.669 1.057 -1.492 1.00 0.00 33 PHE A O 7
ATOM 11883 N N . TYR A 1 34 ? -4.991 2.227 0.348 1.00 0.00 34 TYR A N 7
ATOM 11884 C CA . TYR A 1 34 ? -5.542 3.390 -0.406 1.00 0.00 34 TYR A CA 7
ATOM 11885 C C . TYR A 1 34 ? -4.500 4.505 -0.443 1.00 0.00 34 TYR A C 7
ATOM 11886 O O . TYR A 1 34 ? -3.975 4.908 0.577 1.00 0.00 34 TYR A O 7
ATOM 11904 N N . PHE A 1 35 ? -4.201 5.003 -1.614 1.00 0.00 35 PHE A N 7
ATOM 11905 C CA . PHE A 1 35 ? -3.190 6.095 -1.748 1.00 0.00 35 PHE A CA 7
ATOM 11906 C C . PHE A 1 35 ? -3.897 7.379 -2.167 1.00 0.00 35 PHE A C 7
ATOM 11907 O O . PHE A 1 35 ? -4.493 7.454 -3.226 1.00 0.00 35 PHE A O 7
ATOM 11924 N N . LEU A 1 36 ? -3.841 8.387 -1.335 1.00 0.00 36 LEU A N 7
ATOM 11925 C CA . LEU A 1 36 ? -4.517 9.678 -1.659 1.00 0.00 36 LEU A CA 7
ATOM 11926 C C . LEU A 1 36 ? -3.546 10.631 -2.357 1.00 0.00 36 LEU A C 7
ATOM 11927 O O . LEU A 1 36 ? -2.458 10.886 -1.880 1.00 0.00 36 LEU A O 7
ATOM 11943 N N . GLU A 1 37 ? -3.957 11.169 -3.477 1.00 0.00 37 GLU A N 7
ATOM 11944 C CA . GLU A 1 37 ? -3.108 12.137 -4.243 1.00 0.00 37 GLU A CA 7
ATOM 11945 C C . GLU A 1 37 ? -1.625 11.762 -4.155 1.00 0.00 37 GLU A C 7
ATOM 11946 O O . GLU A 1 37 ? -0.847 12.428 -3.500 1.00 0.00 37 GLU A O 7
ATOM 11958 N N . PRO A 1 38 ? -1.239 10.706 -4.818 1.00 0.00 38 PRO A N 7
ATOM 11959 C CA . PRO A 1 38 ? 0.175 10.235 -4.826 1.00 0.00 38 PRO A CA 7
ATOM 11960 C C . PRO A 1 38 ? 1.135 11.287 -5.406 1.00 0.00 38 PRO A C 7
ATOM 11961 O O . PRO A 1 38 ? 0.823 11.973 -6.361 1.00 0.00 38 PRO A O 7
ATOM 11972 N N . THR A 1 39 ? 2.296 11.412 -4.829 1.00 0.00 39 THR A N 7
ATOM 11973 C CA . THR A 1 39 ? 3.288 12.405 -5.327 1.00 0.00 39 THR A CA 7
ATOM 11974 C C . THR A 1 39 ? 4.069 11.811 -6.502 1.00 0.00 39 THR A C 7
ATOM 11975 O O . THR A 1 39 ? 4.696 12.519 -7.262 1.00 0.00 39 THR A O 7
ATOM 11986 N N . ILE A 1 40 ? 4.054 10.513 -6.644 1.00 0.00 40 ILE A N 7
ATOM 11987 C CA . ILE A 1 40 ? 4.814 9.874 -7.757 1.00 0.00 40 ILE A CA 7
ATOM 11988 C C . ILE A 1 40 ? 4.198 10.274 -9.100 1.00 0.00 40 ILE A C 7
ATOM 11989 O O . ILE A 1 40 ? 4.648 9.859 -10.149 1.00 0.00 40 ILE A O 7
ATOM 12005 N N . LEU A 1 41 ? 3.173 11.086 -9.080 1.00 0.00 41 LEU A N 7
ATOM 12006 C CA . LEU A 1 41 ? 2.534 11.518 -10.355 1.00 0.00 41 LEU A CA 7
ATOM 12007 C C . LEU A 1 41 ? 3.312 12.702 -10.926 1.00 0.00 41 LEU A C 7
ATOM 12008 O O . LEU A 1 41 ? 3.091 13.126 -12.042 1.00 0.00 41 LEU A O 7
ATOM 12024 N N . ALA A 1 42 ? 4.227 13.242 -10.165 1.00 0.00 42 ALA A N 7
ATOM 12025 C CA . ALA A 1 42 ? 5.031 14.399 -10.656 1.00 0.00 42 ALA A CA 7
ATOM 12026 C C . ALA A 1 42 ? 6.315 13.879 -11.298 1.00 0.00 42 ALA A C 7
ATOM 12027 O O . ALA A 1 42 ? 6.974 14.576 -12.043 1.00 0.00 42 ALA A O 7
ATOM 12034 N N . LYS A 1 43 ? 6.674 12.654 -11.008 1.00 0.00 43 LYS A N 7
ATOM 12035 C CA . LYS A 1 43 ? 7.916 12.060 -11.588 1.00 0.00 43 LYS A CA 7
ATOM 12036 C C . LYS A 1 43 ? 7.540 11.055 -12.672 1.00 0.00 43 LYS A C 7
ATOM 12037 O O . LYS A 1 43 ? 8.086 11.072 -13.755 1.00 0.00 43 LYS A O 7
ATOM 12056 N N . GLU A 1 44 ? 6.612 10.174 -12.389 1.00 0.00 44 GLU A N 7
ATOM 12057 C CA . GLU A 1 44 ? 6.202 9.156 -13.408 1.00 0.00 44 GLU A CA 7
ATOM 12058 C C . GLU A 1 44 ? 4.684 8.981 -13.397 1.00 0.00 44 GLU A C 7
ATOM 12059 O O . GLU A 1 44 ? 4.021 9.216 -12.407 1.00 0.00 44 GLU A O 7
ATOM 12071 N N . SER A 1 45 ? 4.138 8.577 -14.507 1.00 0.00 45 SER A N 7
ATOM 12072 C CA . SER A 1 45 ? 2.665 8.387 -14.599 1.00 0.00 45 SER A CA 7
ATOM 12073 C C . SER A 1 45 ? 2.240 7.141 -13.819 1.00 0.00 45 SER A C 7
ATOM 12074 O O . SER A 1 45 ? 3.026 6.248 -13.566 1.00 0.00 45 SER A O 7
ATOM 12082 N N . THR A 1 46 ? 0.993 7.076 -13.440 1.00 0.00 46 THR A N 7
ATOM 12083 C CA . THR A 1 46 ? 0.493 5.896 -12.681 1.00 0.00 46 THR A CA 7
ATOM 12084 C C . THR A 1 46 ? 0.587 4.653 -13.564 1.00 0.00 46 THR A C 7
ATOM 12085 O O . THR A 1 46 ? 0.699 3.542 -13.084 1.00 0.00 46 THR A O 7
ATOM 12096 N N . ASP A 1 47 ? 0.529 4.829 -14.856 1.00 0.00 47 ASP A N 7
ATOM 12097 C CA . ASP A 1 47 ? 0.604 3.660 -15.778 1.00 0.00 47 ASP A CA 7
ATOM 12098 C C . ASP A 1 47 ? 2.002 3.037 -15.699 1.00 0.00 47 ASP A C 7
ATOM 12099 O O . ASP A 1 47 ? 2.206 1.900 -16.073 1.00 0.00 47 ASP A O 7
ATOM 12108 N N . ASP A 1 48 ? 2.965 3.775 -15.224 1.00 0.00 48 ASP A N 7
ATOM 12109 C CA . ASP A 1 48 ? 4.347 3.233 -15.132 1.00 0.00 48 ASP A CA 7
ATOM 12110 C C . ASP A 1 48 ? 4.471 2.343 -13.896 1.00 0.00 48 ASP A C 7
ATOM 12111 O O . ASP A 1 48 ? 5.491 1.723 -13.673 1.00 0.00 48 ASP A O 7
ATOM 12120 N N . ILE A 1 49 ? 3.445 2.273 -13.086 1.00 0.00 49 ILE A N 7
ATOM 12121 C CA . ILE A 1 49 ? 3.513 1.418 -11.861 1.00 0.00 49 ILE A CA 7
ATOM 12122 C C . ILE A 1 49 ? 2.859 0.068 -12.142 1.00 0.00 49 ILE A C 7
ATOM 12123 O O . ILE A 1 49 ? 1.687 -0.016 -12.447 1.00 0.00 49 ILE A O 7
ATOM 12139 N N . THR A 1 50 ? 3.623 -0.990 -12.041 1.00 0.00 50 THR A N 7
ATOM 12140 C CA . THR A 1 50 ? 3.086 -2.361 -12.293 1.00 0.00 50 THR A CA 7
ATOM 12141 C C . THR A 1 50 ? 3.101 -3.141 -10.977 1.00 0.00 50 THR A C 7
ATOM 12142 O O . THR A 1 50 ? 2.705 -4.287 -10.916 1.00 0.00 50 THR A O 7
ATOM 12153 N N . GLY A 1 51 ? 3.557 -2.524 -9.921 1.00 0.00 51 GLY A N 7
ATOM 12154 C CA . GLY A 1 51 ? 3.600 -3.225 -8.609 1.00 0.00 51 GLY A CA 7
ATOM 12155 C C . GLY A 1 51 ? 3.939 -2.225 -7.506 1.00 0.00 51 GLY A C 7
ATOM 12156 O O . GLY A 1 51 ? 4.136 -1.053 -7.763 1.00 0.00 51 GLY A O 7
ATOM 12160 N N . MET A 1 52 ? 4.006 -2.676 -6.277 1.00 0.00 52 MET A N 7
ATOM 12161 C CA . MET A 1 52 ? 4.330 -1.756 -5.141 1.00 0.00 52 MET A CA 7
ATOM 12162 C C . MET A 1 52 ? 5.406 -2.384 -4.259 1.00 0.00 52 MET A C 7
ATOM 12163 O O . MET A 1 52 ? 5.409 -3.579 -4.024 1.00 0.00 52 MET A O 7
ATOM 12177 N N . TYR A 1 53 ? 6.320 -1.582 -3.768 1.00 0.00 53 TYR A N 7
ATOM 12178 C CA . TYR A 1 53 ? 7.413 -2.106 -2.896 1.00 0.00 53 TYR A CA 7
ATOM 12179 C C . TYR A 1 53 ? 7.219 -1.593 -1.469 1.00 0.00 53 TYR A C 7
ATOM 12180 O O . TYR A 1 53 ? 7.239 -0.401 -1.214 1.00 0.00 53 TYR A O 7
ATOM 12198 N N . LEU A 1 54 ? 7.035 -2.489 -0.538 1.00 0.00 54 LEU A N 7
ATOM 12199 C CA . LEU A 1 54 ? 6.844 -2.084 0.884 1.00 0.00 54 LEU A CA 7
ATOM 12200 C C . LEU A 1 54 ? 8.152 -2.297 1.641 1.00 0.00 54 LEU A C 7
ATOM 12201 O O . LEU A 1 54 ? 8.687 -3.386 1.679 1.00 0.00 54 LEU A O 7
ATOM 12217 N N . ILE A 1 55 ? 8.675 -1.256 2.240 1.00 0.00 55 ILE A N 7
ATOM 12218 C CA . ILE A 1 55 ? 9.958 -1.375 2.997 1.00 0.00 55 ILE A CA 7
ATOM 12219 C C . ILE A 1 55 ? 9.657 -1.341 4.496 1.00 0.00 55 ILE A C 7
ATOM 12220 O O . ILE A 1 55 ? 9.089 -0.396 5.005 1.00 0.00 55 ILE A O 7
ATOM 12236 N N . ASP A 1 56 ? 10.028 -2.378 5.200 1.00 0.00 56 ASP A N 7
ATOM 12237 C CA . ASP A 1 56 ? 9.761 -2.441 6.669 1.00 0.00 56 ASP A CA 7
ATOM 12238 C C . ASP A 1 56 ? 11.043 -2.119 7.444 1.00 0.00 56 ASP A C 7
ATOM 12239 O O . ASP A 1 56 ? 11.918 -1.428 6.961 1.00 0.00 56 ASP A O 7
ATOM 12248 N N . ASP A 1 57 ? 11.156 -2.613 8.648 1.00 0.00 57 ASP A N 7
ATOM 12249 C CA . ASP A 1 57 ? 12.371 -2.341 9.467 1.00 0.00 57 ASP A CA 7
ATOM 12250 C C . ASP A 1 57 ? 13.550 -3.150 8.921 1.00 0.00 57 ASP A C 7
ATOM 12251 O O . ASP A 1 57 ? 14.675 -3.000 9.356 1.00 0.00 57 ASP A O 7
ATOM 12260 N N . GLU A 1 58 ? 13.303 -4.001 7.962 1.00 0.00 58 GLU A N 7
ATOM 12261 C CA . GLU A 1 58 ? 14.401 -4.817 7.370 1.00 0.00 58 GLU A CA 7
ATOM 12262 C C . GLU A 1 58 ? 13.843 -5.603 6.186 1.00 0.00 58 GLU A C 7
ATOM 12263 O O . GLU A 1 58 ? 14.354 -5.541 5.088 1.00 0.00 58 GLU A O 7
ATOM 12275 N N . GLY A 1 59 ? 12.797 -6.351 6.412 1.00 0.00 59 GLY A N 7
ATOM 12276 C CA . GLY A 1 59 ? 12.196 -7.162 5.314 1.00 0.00 59 GLY A CA 7
ATOM 12277 C C . GLY A 1 59 ? 11.389 -6.270 4.369 1.00 0.00 59 GLY A C 7
ATOM 12278 O O . GLY A 1 59 ? 11.075 -5.136 4.677 1.00 0.00 59 GLY A O 7
ATOM 12282 N N . GLU A 1 60 ? 11.037 -6.784 3.217 1.00 0.00 60 GLU A N 7
ATOM 12283 C CA . GLU A 1 60 ? 10.236 -5.984 2.242 1.00 0.00 60 GLU A CA 7
ATOM 12284 C C . GLU A 1 60 ? 9.283 -6.915 1.491 1.00 0.00 60 GLU A C 7
ATOM 12285 O O . GLU A 1 60 ? 9.590 -8.065 1.249 1.00 0.00 60 GLU A O 7
ATOM 12297 N N . ILE A 1 61 ? 8.129 -6.420 1.122 1.00 0.00 61 ILE A N 7
ATOM 12298 C CA . ILE A 1 61 ? 7.131 -7.255 0.383 1.00 0.00 61 ILE A CA 7
ATOM 12299 C C . ILE A 1 61 ? 6.860 -6.634 -0.985 1.00 0.00 61 ILE A C 7
ATOM 12300 O O . ILE A 1 61 ? 6.618 -5.450 -1.105 1.00 0.00 61 ILE A O 7
ATOM 12316 N N . ILE A 1 62 ? 6.906 -7.435 -2.019 1.00 0.00 62 ILE A N 7
ATOM 12317 C CA . ILE A 1 62 ? 6.664 -6.924 -3.400 1.00 0.00 62 ILE A CA 7
ATOM 12318 C C . ILE A 1 62 ? 5.379 -7.540 -3.937 1.00 0.00 62 ILE A C 7
ATOM 12319 O O . ILE A 1 62 ? 5.193 -8.740 -3.894 1.00 0.00 62 ILE A O 7
ATOM 12335 N N . THR A 1 63 ? 4.486 -6.724 -4.437 1.00 0.00 63 THR A N 7
ATOM 12336 C CA . THR A 1 63 ? 3.196 -7.247 -4.979 1.00 0.00 63 THR A CA 7
ATOM 12337 C C . THR A 1 63 ? 2.954 -6.674 -6.371 1.00 0.00 63 THR A C 7
ATOM 12338 O O . THR A 1 63 ? 3.106 -5.492 -6.607 1.00 0.00 63 THR A O 7
ATOM 12349 N N . ARG A 1 64 ? 2.575 -7.512 -7.296 1.00 0.00 64 ARG A N 7
ATOM 12350 C CA . ARG A 1 64 ? 2.309 -7.041 -8.685 1.00 0.00 64 ARG A CA 7
ATOM 12351 C C . ARG A 1 64 ? 0.813 -6.763 -8.822 1.00 0.00 64 ARG A C 7
ATOM 12352 O O . ARG A 1 64 ? 0.346 -6.307 -9.846 1.00 0.00 64 ARG A O 7
ATOM 12373 N N . GLU A 1 65 ? 0.060 -7.038 -7.792 1.00 0.00 65 GLU A N 7
ATOM 12374 C CA . GLU A 1 65 ? -1.406 -6.791 -7.853 1.00 0.00 65 GLU A CA 7
ATOM 12375 C C . GLU A 1 65 ? -1.678 -5.336 -7.496 1.00 0.00 65 GLU A C 7
ATOM 12376 O O . GLU A 1 65 ? -2.116 -5.027 -6.406 1.00 0.00 65 GLU A O 7
ATOM 12388 N N . VAL A 1 66 ? -1.417 -4.436 -8.413 1.00 0.00 66 VAL A N 7
ATOM 12389 C CA . VAL A 1 66 ? -1.651 -2.983 -8.149 1.00 0.00 66 VAL A CA 7
ATOM 12390 C C . VAL A 1 66 ? -2.565 -2.413 -9.228 1.00 0.00 66 VAL A C 7
ATOM 12391 O O . VAL A 1 66 ? -2.361 -2.635 -10.405 1.00 0.00 66 VAL A O 7
ATOM 12404 N N . LYS A 1 67 ? -3.561 -1.666 -8.829 1.00 0.00 67 LYS A N 7
ATOM 12405 C CA . LYS A 1 67 ? -4.501 -1.052 -9.816 1.00 0.00 67 LYS A CA 7
ATOM 12406 C C . LYS A 1 67 ? -4.594 0.446 -9.550 1.00 0.00 67 LYS A C 7
ATOM 12407 O O . LYS A 1 67 ? -4.599 0.890 -8.419 1.00 0.00 67 LYS A O 7
ATOM 12426 N N . GLY A 1 68 ? -4.646 1.231 -10.589 1.00 0.00 68 GLY A N 7
ATOM 12427 C CA . GLY A 1 68 ? -4.718 2.710 -10.420 1.00 0.00 68 GLY A CA 7
ATOM 12428 C C . GLY A 1 68 ? -6.173 3.165 -10.345 1.00 0.00 68 GLY A C 7
ATOM 12429 O O . GLY A 1 68 ? -7.031 2.656 -11.039 1.00 0.00 68 GLY A O 7
ATOM 12433 N N . LYS A 1 69 ? -6.453 4.137 -9.514 1.00 0.00 69 LYS A N 7
ATOM 12434 C CA . LYS A 1 69 ? -7.847 4.661 -9.389 1.00 0.00 69 LYS A CA 7
ATOM 12435 C C . LYS A 1 69 ? -7.930 6.006 -10.102 1.00 0.00 69 LYS A C 7
ATOM 12436 O O . LYS A 1 69 ? -7.344 6.991 -9.685 1.00 0.00 69 LYS A O 7
ATOM 12455 N N . PHE A 1 70 ? -8.646 6.037 -11.193 1.00 0.00 70 PHE A N 7
ATOM 12456 C CA . PHE A 1 70 ? -8.779 7.289 -11.987 1.00 0.00 70 PHE A CA 7
ATOM 12457 C C . PHE A 1 70 ? -10.131 7.933 -11.700 1.00 0.00 70 PHE A C 7
ATOM 12458 O O . PHE A 1 70 ? -11.167 7.312 -11.839 1.00 0.00 70 PHE A O 7
ATOM 12475 N N . ILE A 1 71 ? -10.125 9.180 -11.310 1.00 0.00 71 ILE A N 7
ATOM 12476 C CA . ILE A 1 71 ? -11.400 9.900 -11.019 1.00 0.00 71 ILE A CA 7
ATOM 12477 C C . ILE A 1 71 ? -11.612 10.980 -12.079 1.00 0.00 71 ILE A C 7
ATOM 12478 O O . ILE A 1 71 ? -10.795 11.860 -12.259 1.00 0.00 71 ILE A O 7
ATOM 12494 N N . ASN A 1 72 ? -12.703 10.905 -12.790 1.00 0.00 72 ASN A N 7
ATOM 12495 C CA . ASN A 1 72 ? -12.986 11.907 -13.857 1.00 0.00 72 ASN A CA 7
ATOM 12496 C C . ASN A 1 72 ? -11.833 11.914 -14.864 1.00 0.00 72 ASN A C 7
ATOM 12497 O O . ASN A 1 72 ? -11.504 12.930 -15.444 1.00 0.00 72 ASN A O 7
ATOM 12508 N N . GLY A 1 73 ? -11.228 10.778 -15.091 1.00 0.00 73 GLY A N 7
ATOM 12509 C CA . GLY A 1 73 ? -10.112 10.705 -16.076 1.00 0.00 73 GLY A CA 7
ATOM 12510 C C . GLY A 1 73 ? -8.903 11.467 -15.543 1.00 0.00 73 GLY A C 7
ATOM 12511 O O . GLY A 1 73 ? -8.078 11.934 -16.301 1.00 0.00 73 GLY A O 7
ATOM 12515 N N . ARG A 1 74 ? -8.787 11.601 -14.243 1.00 0.00 74 ARG A N 7
ATOM 12516 C CA . ARG A 1 74 ? -7.628 12.342 -13.655 1.00 0.00 74 ARG A CA 7
ATOM 12517 C C . ARG A 1 74 ? -6.983 11.496 -12.537 1.00 0.00 74 ARG A C 7
ATOM 12518 O O . ARG A 1 74 ? -7.479 11.460 -11.429 1.00 0.00 74 ARG A O 7
ATOM 12539 N N . PRO A 1 75 ? -5.885 10.818 -12.816 1.00 0.00 75 PRO A N 7
ATOM 12540 C CA . PRO A 1 75 ? -5.189 9.974 -11.799 1.00 0.00 75 PRO A CA 7
ATOM 12541 C C . PRO A 1 75 ? -5.013 10.708 -10.465 1.00 0.00 75 PRO A C 7
ATOM 12542 O O . PRO A 1 75 ? -4.063 11.439 -10.274 1.00 0.00 75 PRO A O 7
ATOM 12553 N N . THR A 1 76 ? -5.930 10.523 -9.549 1.00 0.00 76 THR A N 7
ATOM 12554 C CA . THR A 1 76 ? -5.839 11.210 -8.225 1.00 0.00 76 THR A CA 7
ATOM 12555 C C . THR A 1 76 ? -5.589 10.180 -7.125 1.00 0.00 76 THR A C 7
ATOM 12556 O O . THR A 1 76 ? -5.207 10.529 -6.028 1.00 0.00 76 THR A O 7
ATOM 12567 N N . ALA A 1 77 ? -5.800 8.911 -7.390 1.00 0.00 77 ALA A N 7
ATOM 12568 C CA . ALA A 1 77 ? -5.567 7.895 -6.316 1.00 0.00 77 ALA A CA 7
ATOM 12569 C C . ALA A 1 77 ? -5.112 6.568 -6.917 1.00 0.00 77 ALA A C 7
ATOM 12570 O O . ALA A 1 77 ? -5.348 6.276 -8.072 1.00 0.00 77 ALA A O 7
ATOM 12577 N N . ILE A 1 78 ? -4.460 5.763 -6.117 1.00 0.00 78 ILE A N 7
ATOM 12578 C CA . ILE A 1 78 ? -3.977 4.428 -6.592 1.00 0.00 78 ILE A CA 7
ATOM 12579 C C . ILE A 1 78 ? -4.332 3.379 -5.543 1.00 0.00 78 ILE A C 7
ATOM 12580 O O . ILE A 1 78 ? -4.201 3.617 -4.359 1.00 0.00 78 ILE A O 7
ATOM 12596 N N . GLU A 1 79 ? -4.794 2.223 -5.959 1.00 0.00 79 GLU A N 7
ATOM 12597 C CA . GLU A 1 79 ? -5.174 1.157 -4.975 1.00 0.00 79 GLU A CA 7
ATOM 12598 C C . GLU A 1 79 ? -4.292 -0.073 -5.180 1.00 0.00 79 GLU A C 7
ATOM 12599 O O . GLU A 1 79 ? -3.896 -0.393 -6.284 1.00 0.00 79 GLU A O 7
ATOM 12611 N N . ALA A 1 80 ? -3.997 -0.772 -4.116 1.00 0.00 80 ALA A N 7
ATOM 12612 C CA . ALA A 1 80 ? -3.154 -1.997 -4.220 1.00 0.00 80 ALA A CA 7
ATOM 12613 C C . ALA A 1 80 ? -3.729 -3.065 -3.293 1.00 0.00 80 ALA A C 7
ATOM 12614 O O . ALA A 1 80 ? -4.211 -2.762 -2.220 1.00 0.00 80 ALA A O 7
ATOM 12621 N N . THR A 1 81 ? -3.687 -4.308 -3.701 1.00 0.00 81 THR A N 7
ATOM 12622 C CA . THR A 1 81 ? -4.238 -5.410 -2.851 1.00 0.00 81 THR A CA 7
ATOM 12623 C C . THR A 1 81 ? -3.171 -6.484 -2.656 1.00 0.00 81 THR A C 7
ATOM 12624 O O . THR A 1 81 ? -2.558 -6.936 -3.602 1.00 0.00 81 THR A O 7
ATOM 12635 N N . VAL A 1 82 ? -2.952 -6.899 -1.431 1.00 0.00 82 VAL A N 7
ATOM 12636 C CA . VAL A 1 82 ? -1.926 -7.953 -1.151 1.00 0.00 82 VAL A CA 7
ATOM 12637 C C . VAL A 1 82 ? -2.620 -9.198 -0.600 1.00 0.00 82 VAL A C 7
ATOM 12638 O O . VAL A 1 82 ? -3.411 -9.130 0.320 1.00 0.00 82 VAL A O 7
ATOM 12651 N N . ILE A 1 83 ? -2.324 -10.339 -1.162 1.00 0.00 83 ILE A N 7
ATOM 12652 C CA . ILE A 1 83 ? -2.954 -11.603 -0.687 1.00 0.00 83 ILE A CA 7
ATOM 12653 C C . ILE A 1 83 ? -2.043 -12.280 0.336 1.00 0.00 83 ILE A C 7
ATOM 12654 O O . ILE A 1 83 ? -0.901 -12.587 0.058 1.00 0.00 83 ILE A O 7
ATOM 12670 N N . LEU A 1 84 ? -2.548 -12.527 1.516 1.00 0.00 84 LEU A N 7
ATOM 12671 C CA . LEU A 1 84 ? -1.733 -13.198 2.569 1.00 0.00 84 LEU A CA 7
ATOM 12672 C C . LEU A 1 84 ? -2.165 -14.655 2.685 1.00 0.00 84 LEU A C 7
ATOM 12673 O O . LEU A 1 84 ? -3.252 -14.961 3.134 1.00 0.00 84 LEU A O 7
ATOM 12689 N N . ASN A 1 85 ? -1.321 -15.557 2.276 1.00 0.00 85 ASN A N 7
ATOM 12690 C CA . ASN A 1 85 ? -1.664 -17.005 2.349 1.00 0.00 85 ASN A CA 7
ATOM 12691 C C . ASN A 1 85 ? -1.081 -17.594 3.633 1.00 0.00 85 ASN A C 7
ATOM 12692 O O . ASN A 1 85 ? -1.243 -18.767 3.905 1.00 0.00 85 ASN A O 7
ATOM 12703 N N . SER A 1 86 ? -0.393 -16.795 4.420 1.00 0.00 86 SER A N 7
ATOM 12704 C CA . SER A 1 86 ? 0.216 -17.320 5.688 1.00 0.00 86 SER A CA 7
ATOM 12705 C C . SER A 1 86 ? -0.173 -16.419 6.870 1.00 0.00 86 SER A C 7
ATOM 12706 O O . SER A 1 86 ? -0.441 -15.244 6.715 1.00 0.00 86 SER A O 7
ATOM 12714 N N . GLN A 1 87 ? -0.211 -16.980 8.048 1.00 0.00 87 GLN A N 7
ATOM 12715 C CA . GLN A 1 87 ? -0.588 -16.193 9.259 1.00 0.00 87 GLN A CA 7
ATOM 12716 C C . GLN A 1 87 ? 0.583 -15.299 9.718 1.00 0.00 87 GLN A C 7
ATOM 12717 O O . GLN A 1 87 ? 0.376 -14.170 10.119 1.00 0.00 87 GLN A O 7
ATOM 12731 N N . PRO A 1 88 ? 1.799 -15.790 9.676 1.00 0.00 88 PRO A N 7
ATOM 12732 C CA . PRO A 1 88 ? 2.990 -15.002 10.114 1.00 0.00 88 PRO A CA 7
ATOM 12733 C C . PRO A 1 88 ? 3.082 -13.667 9.369 1.00 0.00 88 PRO A C 7
ATOM 12734 O O . PRO A 1 88 ? 3.573 -12.683 9.888 1.00 0.00 88 PRO A O 7
ATOM 12745 N N . GLU A 1 89 ? 2.610 -13.630 8.155 1.00 0.00 89 GLU A N 7
ATOM 12746 C CA . GLU A 1 89 ? 2.661 -12.369 7.365 1.00 0.00 89 GLU A CA 7
ATOM 12747 C C . GLU A 1 89 ? 1.775 -11.311 8.026 1.00 0.00 89 GLU A C 7
ATOM 12748 O O . GLU A 1 89 ? 2.130 -10.152 8.107 1.00 0.00 89 GLU A O 7
ATOM 12760 N N . TRP A 1 90 ? 0.623 -11.698 8.501 1.00 0.00 90 TRP A N 7
ATOM 12761 C CA . TRP A 1 90 ? -0.286 -10.716 9.157 1.00 0.00 90 TRP A CA 7
ATOM 12762 C C . TRP A 1 90 ? 0.449 -10.034 10.316 1.00 0.00 90 TRP A C 7
ATOM 12763 O O . TRP A 1 90 ? 0.267 -8.860 10.574 1.00 0.00 90 TRP A O 7
ATOM 12784 N N . ASP A 1 91 ? 1.271 -10.758 11.017 1.00 0.00 91 ASP A N 7
ATOM 12785 C CA . ASP A 1 91 ? 2.016 -10.154 12.156 1.00 0.00 91 ASP A CA 7
ATOM 12786 C C . ASP A 1 91 ? 2.931 -9.042 11.636 1.00 0.00 91 ASP A C 7
ATOM 12787 O O . ASP A 1 91 ? 3.056 -7.993 12.239 1.00 0.00 91 ASP A O 7
ATOM 12796 N N . ARG A 1 92 ? 3.577 -9.263 10.522 1.00 0.00 92 ARG A N 7
ATOM 12797 C CA . ARG A 1 92 ? 4.488 -8.222 9.959 1.00 0.00 92 ARG A CA 7
ATOM 12798 C C . ARG A 1 92 ? 3.673 -6.987 9.571 1.00 0.00 92 ARG A C 7
ATOM 12799 O O . ARG A 1 92 ? 4.048 -5.866 9.849 1.00 0.00 92 ARG A O 7
ATOM 12820 N N . PHE A 1 93 ? 2.551 -7.189 8.934 1.00 0.00 93 PHE A N 7
ATOM 12821 C CA . PHE A 1 93 ? 1.694 -6.037 8.531 1.00 0.00 93 PHE A CA 7
ATOM 12822 C C . PHE A 1 93 ? 1.163 -5.334 9.782 1.00 0.00 93 PHE A C 7
ATOM 12823 O O . PHE A 1 93 ? 1.122 -4.123 9.855 1.00 0.00 93 PHE A O 7
ATOM 12840 N N . MET A 1 94 ? 0.746 -6.083 10.762 1.00 0.00 94 MET A N 7
ATOM 12841 C CA . MET A 1 94 ? 0.210 -5.456 12.001 1.00 0.00 94 MET A CA 7
ATOM 12842 C C . MET A 1 94 ? 1.299 -4.608 12.659 1.00 0.00 94 MET A C 7
ATOM 12843 O O . MET A 1 94 ? 1.069 -3.485 13.059 1.00 0.00 94 MET A O 7
ATOM 12857 N N . ARG A 1 95 ? 2.486 -5.139 12.773 1.00 0.00 95 ARG A N 7
ATOM 12858 C CA . ARG A 1 95 ? 3.598 -4.368 13.400 1.00 0.00 95 ARG A CA 7
ATOM 12859 C C . ARG A 1 95 ? 3.989 -3.209 12.480 1.00 0.00 95 ARG A C 7
ATOM 12860 O O . ARG A 1 95 ? 4.205 -2.096 12.920 1.00 0.00 95 ARG A O 7
ATOM 12881 N N . PHE A 1 96 ? 4.079 -3.466 11.204 1.00 0.00 96 PHE A N 7
ATOM 12882 C CA . PHE A 1 96 ? 4.451 -2.393 10.235 1.00 0.00 96 PHE A CA 7
ATOM 12883 C C . PHE A 1 96 ? 3.391 -1.290 10.266 1.00 0.00 96 PHE A C 7
ATOM 12884 O O . PHE A 1 96 ? 3.700 -0.115 10.313 1.00 0.00 96 PHE A O 7
ATOM 12901 N N . MET A 1 97 ? 2.142 -1.662 10.238 1.00 0.00 97 MET A N 7
ATOM 12902 C CA . MET A 1 97 ? 1.050 -0.648 10.265 1.00 0.00 97 MET A CA 7
ATOM 12903 C C . MET A 1 97 ? 1.090 0.114 11.591 1.00 0.00 97 MET A C 7
ATOM 12904 O O . MET A 1 97 ? 0.883 1.310 11.638 1.00 0.00 97 MET A O 7
ATOM 12918 N N . GLU A 1 98 ? 1.343 -0.571 12.675 1.00 0.00 98 GLU A N 7
ATOM 12919 C CA . GLU A 1 98 ? 1.384 0.116 13.995 1.00 0.00 98 GLU A CA 7
ATOM 12920 C C . GLU A 1 98 ? 2.552 1.107 14.024 1.00 0.00 98 GLU A C 7
ATOM 12921 O O . GLU A 1 98 ? 2.393 2.256 14.377 1.00 0.00 98 GLU A O 7
ATOM 12933 N N . ARG A 1 99 ? 3.724 0.671 13.651 1.00 0.00 99 ARG A N 7
ATOM 12934 C CA . ARG A 1 99 ? 4.896 1.591 13.659 1.00 0.00 99 ARG A CA 7
ATOM 12935 C C . ARG A 1 99 ? 4.687 2.685 12.610 1.00 0.00 99 ARG A C 7
ATOM 12936 O O . ARG A 1 99 ? 4.960 3.846 12.840 1.00 0.00 99 ARG A O 7
ATOM 12957 N N . TYR A 1 100 ? 4.204 2.317 11.455 1.00 0.00 100 TYR A N 7
ATOM 12958 C CA . TYR A 1 100 ? 3.973 3.321 10.381 1.00 0.00 100 TYR A CA 7
ATOM 12959 C C . TYR A 1 100 ? 2.909 4.318 10.843 1.00 0.00 100 TYR A C 7
ATOM 12960 O O . TYR A 1 100 ? 3.014 5.507 10.617 1.00 0.00 100 TYR A O 7
ATOM 12978 N N . GLY A 1 101 ? 1.877 3.838 11.479 1.00 0.00 101 GLY A N 7
ATOM 12979 C CA . GLY A 1 101 ? 0.797 4.749 11.949 1.00 0.00 101 GLY A CA 7
ATOM 12980 C C . GLY A 1 101 ? 1.379 5.749 12.944 1.00 0.00 101 GLY A C 7
ATOM 12981 O O . GLY A 1 101 ? 1.000 6.902 12.976 1.00 0.00 101 GLY A O 7
ATOM 12985 N N . ALA A 1 102 ? 2.301 5.316 13.755 1.00 0.00 102 ALA A N 7
ATOM 12986 C CA . ALA A 1 102 ? 2.917 6.236 14.750 1.00 0.00 102 ALA A CA 7
ATOM 12987 C C . ALA A 1 102 ? 3.677 7.344 14.020 1.00 0.00 102 ALA A C 7
ATOM 12988 O O . ALA A 1 102 ? 3.654 8.494 14.414 1.00 0.00 102 ALA A O 7
ATOM 12995 N N . GLU A 1 103 ? 4.359 7.004 12.963 1.00 0.00 103 GLU A N 7
ATOM 12996 C CA . GLU A 1 103 ? 5.132 8.026 12.207 1.00 0.00 103 GLU A CA 7
ATOM 12997 C C . GLU A 1 103 ? 4.169 8.969 11.484 1.00 0.00 103 GLU A C 7
ATOM 12998 O O . GLU A 1 103 ? 4.420 10.153 11.369 1.00 0.00 103 GLU A O 7
ATOM 13010 N N . ASN A 1 104 ? 3.073 8.448 10.982 1.00 0.00 104 ASN A N 7
ATOM 13011 C CA . ASN A 1 104 ? 2.084 9.300 10.241 1.00 0.00 104 ASN A CA 7
ATOM 13012 C C . ASN A 1 104 ? 0.762 9.350 11.009 1.00 0.00 104 ASN A C 7
ATOM 13013 O O . ASN A 1 104 ? 0.736 9.432 12.222 1.00 0.00 104 ASN A O 7
ATOM 13024 N N . GLY A 1 105 ? -0.337 9.303 10.305 1.00 0.00 105 GLY A N 7
ATOM 13025 C CA . GLY A 1 105 ? -1.665 9.351 10.978 1.00 0.00 105 GLY A CA 7
ATOM 13026 C C . GLY A 1 105 ? -2.711 8.712 10.063 1.00 0.00 105 GLY A C 7
ATOM 13027 O O . GLY A 1 105 ? -3.804 9.215 9.912 1.00 0.00 105 GLY A O 7
ATOM 13031 N N . LEU A 1 106 ? -2.379 7.598 9.464 1.00 0.00 106 LEU A N 7
ATOM 13032 C CA . LEU A 1 106 ? -3.329 6.894 8.557 1.00 0.00 106 LEU A CA 7
ATOM 13033 C C . LEU A 1 106 ? -4.117 7.894 7.709 1.00 0.00 106 LEU A C 7
ATOM 13034 O O . LEU A 1 106 ? -5.162 8.380 8.098 1.00 0.00 106 LEU A O 7
ATOM 13050 N N . GLY A 1 107 ? -3.621 8.189 6.539 1.00 0.00 107 GLY A N 7
ATOM 13051 C CA . GLY A 1 107 ? -4.327 9.137 5.636 1.00 0.00 107 GLY A CA 7
ATOM 13052 C C . GLY A 1 107 ? -3.977 10.580 5.997 1.00 0.00 107 GLY A C 7
ATOM 13053 O O . GLY A 1 107 ? -3.069 10.839 6.763 1.00 0.00 107 GLY A O 7
ATOM 13057 N N . PHE A 1 108 ? -4.689 11.525 5.439 1.00 0.00 108 PHE A N 7
ATOM 13058 C CA . PHE A 1 108 ? -4.402 12.958 5.733 1.00 0.00 108 PHE A CA 7
ATOM 13059 C C . PHE A 1 108 ? -5.221 13.402 6.946 1.00 0.00 108 PHE A C 7
ATOM 13060 O O . PHE A 1 108 ? -6.319 13.912 6.817 1.00 0.00 108 PHE A O 7
ATOM 13077 N N . SER A 1 109 ? -4.693 13.204 8.122 1.00 0.00 109 SER A N 7
ATOM 13078 C CA . SER A 1 109 ? -5.423 13.599 9.359 1.00 0.00 109 SER A CA 7
ATOM 13079 C C . SER A 1 109 ? -6.737 12.826 9.456 1.00 0.00 109 SER A C 7
ATOM 13080 O O . SER A 1 109 ? -7.438 12.925 10.441 1.00 0.00 109 SER A O 7
ATOM 13088 N N . LYS A 1 110 ? -7.067 12.052 8.443 1.00 0.00 110 LYS A N 7
ATOM 13089 C CA . LYS A 1 110 ? -8.336 11.254 8.443 1.00 0.00 110 LYS A CA 7
ATOM 13090 C C . LYS A 1 110 ? -9.447 12.010 9.180 1.00 0.00 110 LYS A C 7
ATOM 13091 O O . LYS A 1 110 ? -10.325 11.424 9.782 1.00 0.00 110 LYS A O 7
ATOM 13110 N N . SER A 1 111 ? -9.400 13.317 9.142 1.00 0.00 111 SER A N 7
ATOM 13111 C CA . SER A 1 111 ? -10.433 14.137 9.839 1.00 0.00 111 SER A CA 7
ATOM 13112 C C . SER A 1 111 ? -11.599 14.405 8.885 1.00 0.00 111 SER A C 7
ATOM 13113 O O . SER A 1 111 ? -12.625 14.926 9.276 1.00 0.00 111 SER A O 7
ATOM 13121 N N . GLU A 1 112 ? -11.442 14.058 7.631 1.00 0.00 112 GLU A N 7
ATOM 13122 C CA . GLU A 1 112 ? -12.528 14.285 6.624 1.00 0.00 112 GLU A CA 7
ATOM 13123 C C . GLU A 1 112 ? -12.759 12.991 5.846 1.00 0.00 112 GLU A C 7
ATOM 13124 O O . GLU A 1 112 ? -13.842 12.722 5.371 1.00 0.00 112 GLU A O 7
ATOM 13136 N N . LEU A 1 113 ? -11.740 12.193 5.712 1.00 0.00 113 LEU A N 7
ATOM 13137 C CA . LEU A 1 113 ? -11.883 10.916 4.965 1.00 0.00 113 LEU A CA 7
ATOM 13138 C C . LEU A 1 113 ? -12.867 10.008 5.708 1.00 0.00 113 LEU A C 7
ATOM 13139 O O . LEU A 1 113 ? -13.686 9.338 5.110 1.00 0.00 113 LEU A O 7
ATOM 13155 N N . GLU A 1 114 ? -12.779 9.969 7.008 1.00 0.00 114 GLU A N 7
ATOM 13156 C CA . GLU A 1 114 ? -13.689 9.096 7.802 1.00 0.00 114 GLU A CA 7
ATOM 13157 C C . GLU A 1 114 ? -15.087 9.713 7.892 1.00 0.00 114 GLU A C 7
ATOM 13158 O O . GLU A 1 114 ? -15.244 10.909 8.037 1.00 0.00 114 GLU A O 7
ATOM 13170 N N . HIS A 1 115 ? -16.107 8.897 7.800 1.00 0.00 115 HIS A N 7
ATOM 13171 C CA . HIS A 1 115 ? -17.506 9.416 7.870 1.00 0.00 115 HIS A CA 7
ATOM 13172 C C . HIS A 1 115 ? -17.968 9.507 9.330 1.00 0.00 115 HIS A C 7
ATOM 13173 O O . HIS A 1 115 ? -17.710 8.634 10.135 1.00 0.00 115 HIS A O 7
ATOM 13187 N N . HIS A 1 116 ? -18.658 10.568 9.669 1.00 0.00 116 HIS A N 7
ATOM 13188 C CA . HIS A 1 116 ? -19.154 10.752 11.065 1.00 0.00 116 HIS A CA 7
ATOM 13189 C C . HIS A 1 116 ? -18.057 10.375 12.065 1.00 0.00 116 HIS A C 7
ATOM 13190 O O . HIS A 1 116 ? -18.025 9.280 12.591 1.00 0.00 116 HIS A O 7
ATOM 13204 N N . HIS A 1 117 ? -17.149 11.282 12.321 1.00 0.00 117 HIS A N 7
ATOM 13205 C CA . HIS A 1 117 ? -16.036 10.995 13.274 1.00 0.00 117 HIS A CA 7
ATOM 13206 C C . HIS A 1 117 ? -16.435 11.404 14.697 1.00 0.00 117 HIS A C 7
ATOM 13207 O O . HIS A 1 117 ? -16.906 12.500 14.934 1.00 0.00 117 HIS A O 7
ATOM 13221 N N . HIS A 1 118 ? -16.249 10.519 15.637 1.00 0.00 118 HIS A N 7
ATOM 13222 C CA . HIS A 1 118 ? -16.613 10.820 17.052 1.00 0.00 118 HIS A CA 7
ATOM 13223 C C . HIS A 1 118 ? -15.623 11.820 17.657 1.00 0.00 118 HIS A C 7
ATOM 13224 O O . HIS A 1 118 ? -14.446 11.801 17.359 1.00 0.00 118 HIS A O 7
ATOM 13238 N N . HIS A 1 119 ? -16.103 12.701 18.504 1.00 0.00 119 HIS A N 7
ATOM 13239 C CA . HIS A 1 119 ? -15.208 13.723 19.136 1.00 0.00 119 HIS A CA 7
ATOM 13240 C C . HIS A 1 119 ? -14.930 13.352 20.595 1.00 0.00 119 HIS A C 7
ATOM 13241 O O . HIS A 1 119 ? -15.833 13.122 21.376 1.00 0.00 119 HIS A O 7
ATOM 13255 N N . HIS A 1 120 ? -13.676 13.304 20.961 1.00 0.00 120 HIS A N 7
ATOM 13256 C CA . HIS A 1 120 ? -13.295 12.959 22.364 1.00 0.00 120 HIS A CA 7
ATOM 13257 C C . HIS A 1 120 ? -14.157 11.803 22.882 1.00 0.00 120 HIS A C 7
ATOM 13258 O O . HIS A 1 120 ? -15.125 12.076 23.571 1.00 0.00 120 HIS A O 7
ATOM 13273 N N . MET A 1 1 ? 12.023 1.755 10.797 1.00 0.00 1 MET A N 8
ATOM 13274 C CA . MET A 1 1 ? 11.926 2.906 9.855 1.00 0.00 1 MET A CA 8
ATOM 13275 C C . MET A 1 1 ? 10.577 2.844 9.139 1.00 0.00 1 MET A C 8
ATOM 13276 O O . MET A 1 1 ? 9.860 3.820 9.050 1.00 0.00 1 MET A O 8
ATOM 13292 N N . ALA A 1 2 ? 10.240 1.690 8.631 1.00 0.00 2 ALA A N 8
ATOM 13293 C CA . ALA A 1 2 ? 8.943 1.516 7.915 1.00 0.00 2 ALA A CA 8
ATOM 13294 C C . ALA A 1 2 ? 8.839 2.518 6.764 1.00 0.00 2 ALA A C 8
ATOM 13295 O O . ALA A 1 2 ? 8.760 3.714 6.962 1.00 0.00 2 ALA A O 8
ATOM 13302 N N . GLU A 1 3 ? 8.840 2.027 5.550 1.00 0.00 3 GLU A N 8
ATOM 13303 C CA . GLU A 1 3 ? 8.743 2.938 4.374 1.00 0.00 3 GLU A CA 8
ATOM 13304 C C . GLU A 1 3 ? 7.993 2.244 3.239 1.00 0.00 3 GLU A C 8
ATOM 13305 O O . GLU A 1 3 ? 8.034 1.035 3.091 1.00 0.00 3 GLU A O 8
ATOM 13317 N N . ILE A 1 4 ? 7.307 3.014 2.431 1.00 0.00 4 ILE A N 8
ATOM 13318 C CA . ILE A 1 4 ? 6.541 2.435 1.288 1.00 0.00 4 ILE A CA 8
ATOM 13319 C C . ILE A 1 4 ? 7.226 2.808 -0.022 1.00 0.00 4 ILE A C 8
ATOM 13320 O O . ILE A 1 4 ? 7.552 3.954 -0.261 1.00 0.00 4 ILE A O 8
ATOM 13336 N N . GLN A 1 5 ? 7.453 1.837 -0.874 1.00 0.00 5 GLN A N 8
ATOM 13337 C CA . GLN A 1 5 ? 8.125 2.111 -2.179 1.00 0.00 5 GLN A CA 8
ATOM 13338 C C . GLN A 1 5 ? 7.283 1.535 -3.320 1.00 0.00 5 GLN A C 8
ATOM 13339 O O . GLN A 1 5 ? 6.835 0.404 -3.271 1.00 0.00 5 GLN A O 8
ATOM 13353 N N . PHE A 1 6 ? 7.077 2.307 -4.352 1.00 0.00 6 PHE A N 8
ATOM 13354 C CA . PHE A 1 6 ? 6.282 1.827 -5.521 1.00 0.00 6 PHE A CA 8
ATOM 13355 C C . PHE A 1 6 ? 7.237 1.264 -6.574 1.00 0.00 6 PHE A C 8
ATOM 13356 O O . PHE A 1 6 ? 7.254 0.078 -6.851 1.00 0.00 6 PHE A O 8
ATOM 13373 N N . SER A 1 7 ? 8.034 2.121 -7.159 1.00 0.00 7 SER A N 8
ATOM 13374 C CA . SER A 1 7 ? 9.011 1.683 -8.201 1.00 0.00 7 SER A CA 8
ATOM 13375 C C . SER A 1 7 ? 10.425 1.841 -7.640 1.00 0.00 7 SER A C 8
ATOM 13376 O O . SER A 1 7 ? 11.404 1.800 -8.362 1.00 0.00 7 SER A O 8
ATOM 13384 N N . LYS A 1 8 ? 10.522 2.019 -6.346 1.00 0.00 8 LYS A N 8
ATOM 13385 C CA . LYS A 1 8 ? 11.850 2.178 -5.674 1.00 0.00 8 LYS A CA 8
ATOM 13386 C C . LYS A 1 8 ? 12.603 3.397 -6.217 1.00 0.00 8 LYS A C 8
ATOM 13387 O O . LYS A 1 8 ? 12.813 3.545 -7.406 1.00 0.00 8 LYS A O 8
ATOM 13406 N N . GLY A 1 9 ? 13.017 4.268 -5.329 1.00 0.00 9 GLY A N 8
ATOM 13407 C CA . GLY A 1 9 ? 13.763 5.491 -5.748 1.00 0.00 9 GLY A CA 8
ATOM 13408 C C . GLY A 1 9 ? 12.771 6.620 -6.030 1.00 0.00 9 GLY A C 8
ATOM 13409 O O . GLY A 1 9 ? 13.135 7.671 -6.527 1.00 0.00 9 GLY A O 8
ATOM 13413 N N . VAL A 1 10 ? 11.513 6.406 -5.717 1.00 0.00 10 VAL A N 8
ATOM 13414 C CA . VAL A 1 10 ? 10.470 7.454 -5.965 1.00 0.00 10 VAL A CA 8
ATOM 13415 C C . VAL A 1 10 ? 9.967 8.020 -4.631 1.00 0.00 10 VAL A C 8
ATOM 13416 O O . VAL A 1 10 ? 9.823 7.316 -3.650 1.00 0.00 10 VAL A O 8
ATOM 13429 N N . ALA A 1 11 ? 9.720 9.305 -4.594 1.00 0.00 11 ALA A N 8
ATOM 13430 C CA . ALA A 1 11 ? 9.247 9.955 -3.337 1.00 0.00 11 ALA A CA 8
ATOM 13431 C C . ALA A 1 11 ? 7.897 9.374 -2.899 1.00 0.00 11 ALA A C 8
ATOM 13432 O O . ALA A 1 11 ? 7.029 9.100 -3.705 1.00 0.00 11 ALA A O 8
ATOM 13439 N N . GLU A 1 12 ? 7.722 9.190 -1.615 1.00 0.00 12 GLU A N 8
ATOM 13440 C CA . GLU A 1 12 ? 6.440 8.632 -1.089 1.00 0.00 12 GLU A CA 8
ATOM 13441 C C . GLU A 1 12 ? 5.545 9.778 -0.605 1.00 0.00 12 GLU A C 8
ATOM 13442 O O . GLU A 1 12 ? 4.489 10.031 -1.154 1.00 0.00 12 GLU A O 8
ATOM 13454 N N . THR A 1 13 ? 5.963 10.458 0.425 1.00 0.00 13 THR A N 8
ATOM 13455 C CA . THR A 1 13 ? 5.153 11.590 0.969 1.00 0.00 13 THR A CA 8
ATOM 13456 C C . THR A 1 13 ? 3.709 11.146 1.210 1.00 0.00 13 THR A C 8
ATOM 13457 O O . THR A 1 13 ? 3.332 10.026 0.927 1.00 0.00 13 THR A O 8
ATOM 13468 N N . VAL A 1 14 ? 2.909 12.038 1.737 1.00 0.00 14 VAL A N 8
ATOM 13469 C CA . VAL A 1 14 ? 1.475 11.728 2.019 1.00 0.00 14 VAL A CA 8
ATOM 13470 C C . VAL A 1 14 ? 1.363 10.524 2.956 1.00 0.00 14 VAL A C 8
ATOM 13471 O O . VAL A 1 14 ? 2.182 9.624 2.938 1.00 0.00 14 VAL A O 8
ATOM 13484 N N . VAL A 1 15 ? 0.335 10.504 3.776 1.00 0.00 15 VAL A N 8
ATOM 13485 C CA . VAL A 1 15 ? 0.138 9.368 4.717 1.00 0.00 15 VAL A CA 8
ATOM 13486 C C . VAL A 1 15 ? -1.008 8.479 4.190 1.00 0.00 15 VAL A C 8
ATOM 13487 O O . VAL A 1 15 ? -2.162 8.846 4.264 1.00 0.00 15 VAL A O 8
ATOM 13500 N N . PRO A 1 16 ? -0.700 7.328 3.633 1.00 0.00 16 PRO A N 8
ATOM 13501 C CA . PRO A 1 16 ? -1.732 6.405 3.071 1.00 0.00 16 PRO A CA 8
ATOM 13502 C C . PRO A 1 16 ? -2.531 5.680 4.158 1.00 0.00 16 PRO A C 8
ATOM 13503 O O . PRO A 1 16 ? -2.008 5.325 5.199 1.00 0.00 16 PRO A O 8
ATOM 13514 N N . GLU A 1 17 ? -3.796 5.465 3.924 1.00 0.00 17 GLU A N 8
ATOM 13515 C CA . GLU A 1 17 ? -4.642 4.768 4.936 1.00 0.00 17 GLU A CA 8
ATOM 13516 C C . GLU A 1 17 ? -4.752 3.290 4.582 1.00 0.00 17 GLU A C 8
ATOM 13517 O O . GLU A 1 17 ? -4.835 2.920 3.426 1.00 0.00 17 GLU A O 8
ATOM 13529 N N . VAL A 1 18 ? -4.755 2.442 5.578 1.00 0.00 18 VAL A N 8
ATOM 13530 C CA . VAL A 1 18 ? -4.861 0.974 5.331 1.00 0.00 18 VAL A CA 8
ATOM 13531 C C . VAL A 1 18 ? -6.259 0.497 5.712 1.00 0.00 18 VAL A C 8
ATOM 13532 O O . VAL A 1 18 ? -6.731 0.729 6.809 1.00 0.00 18 VAL A O 8
ATOM 13545 N N . ARG A 1 19 ? -6.928 -0.169 4.802 1.00 0.00 19 ARG A N 8
ATOM 13546 C CA . ARG A 1 19 ? -8.307 -0.675 5.075 1.00 0.00 19 ARG A CA 8
ATOM 13547 C C . ARG A 1 19 ? -8.286 -2.198 5.167 1.00 0.00 19 ARG A C 8
ATOM 13548 O O . ARG A 1 19 ? -7.536 -2.868 4.482 1.00 0.00 19 ARG A O 8
ATOM 13569 N N . LEU A 1 20 ? -9.105 -2.749 6.025 1.00 0.00 20 LEU A N 8
ATOM 13570 C CA . LEU A 1 20 ? -9.144 -4.230 6.194 1.00 0.00 20 LEU A CA 8
ATOM 13571 C C . LEU A 1 20 ? -10.258 -4.818 5.330 1.00 0.00 20 LEU A C 8
ATOM 13572 O O . LEU A 1 20 ? -11.336 -4.270 5.220 1.00 0.00 20 LEU A O 8
ATOM 13588 N N . SER A 1 21 ? -9.996 -5.939 4.712 1.00 0.00 21 SER A N 8
ATOM 13589 C CA . SER A 1 21 ? -11.026 -6.572 3.847 1.00 0.00 21 SER A CA 8
ATOM 13590 C C . SER A 1 21 ? -10.795 -8.080 3.781 1.00 0.00 21 SER A C 8
ATOM 13591 O O . SER A 1 21 ? -9.763 -8.584 4.186 1.00 0.00 21 SER A O 8
ATOM 13599 N N . LYS A 1 22 ? -11.761 -8.803 3.268 1.00 0.00 22 LYS A N 8
ATOM 13600 C CA . LYS A 1 22 ? -11.637 -10.288 3.160 1.00 0.00 22 LYS A CA 8
ATOM 13601 C C . LYS A 1 22 ? -11.399 -10.688 1.702 1.00 0.00 22 LYS A C 8
ATOM 13602 O O . LYS A 1 22 ? -11.794 -10.001 0.778 1.00 0.00 22 LYS A O 8
ATOM 13621 N N . SER A 1 23 ? -10.736 -11.793 1.496 1.00 0.00 23 SER A N 8
ATOM 13622 C CA . SER A 1 23 ? -10.439 -12.251 0.110 1.00 0.00 23 SER A CA 8
ATOM 13623 C C . SER A 1 23 ? -11.702 -12.795 -0.568 1.00 0.00 23 SER A C 8
ATOM 13624 O O . SER A 1 23 ? -12.706 -13.060 0.064 1.00 0.00 23 SER A O 8
ATOM 13632 N N . LYS A 1 24 ? -11.641 -12.959 -1.861 1.00 0.00 24 LYS A N 8
ATOM 13633 C CA . LYS A 1 24 ? -12.810 -13.486 -2.622 1.00 0.00 24 LYS A CA 8
ATOM 13634 C C . LYS A 1 24 ? -13.136 -14.911 -2.146 1.00 0.00 24 LYS A C 8
ATOM 13635 O O . LYS A 1 24 ? -14.284 -15.305 -2.079 1.00 0.00 24 LYS A O 8
ATOM 13654 N N . ASN A 1 25 ? -12.136 -15.683 -1.815 1.00 0.00 25 ASN A N 8
ATOM 13655 C CA . ASN A 1 25 ? -12.392 -17.077 -1.342 1.00 0.00 25 ASN A CA 8
ATOM 13656 C C . ASN A 1 25 ? -12.681 -17.046 0.163 1.00 0.00 25 ASN A C 8
ATOM 13657 O O . ASN A 1 25 ? -12.934 -18.061 0.785 1.00 0.00 25 ASN A O 8
ATOM 13668 N N . GLY A 1 26 ? -12.652 -15.879 0.748 1.00 0.00 26 GLY A N 8
ATOM 13669 C CA . GLY A 1 26 ? -12.932 -15.759 2.212 1.00 0.00 26 GLY A CA 8
ATOM 13670 C C . GLY A 1 26 ? -12.036 -16.714 3.006 1.00 0.00 26 GLY A C 8
ATOM 13671 O O . GLY A 1 26 ? -12.506 -17.615 3.674 1.00 0.00 26 GLY A O 8
ATOM 13675 N N . GLN A 1 27 ? -10.749 -16.517 2.945 1.00 0.00 27 GLN A N 8
ATOM 13676 C CA . GLN A 1 27 ? -9.819 -17.401 3.702 1.00 0.00 27 GLN A CA 8
ATOM 13677 C C . GLN A 1 27 ? -8.516 -16.647 3.980 1.00 0.00 27 GLN A C 8
ATOM 13678 O O . GLN A 1 27 ? -8.202 -16.318 5.108 1.00 0.00 27 GLN A O 8
ATOM 13692 N N . SER A 1 28 ? -7.749 -16.381 2.956 1.00 0.00 28 SER A N 8
ATOM 13693 C CA . SER A 1 28 ? -6.457 -15.664 3.156 1.00 0.00 28 SER A CA 8
ATOM 13694 C C . SER A 1 28 ? -6.701 -14.194 3.516 1.00 0.00 28 SER A C 8
ATOM 13695 O O . SER A 1 28 ? -7.669 -13.585 3.101 1.00 0.00 28 SER A O 8
ATOM 13703 N N . GLY A 1 29 ? -5.816 -13.632 4.295 1.00 0.00 29 GLY A N 8
ATOM 13704 C CA . GLY A 1 29 ? -5.964 -12.210 4.712 1.00 0.00 29 GLY A CA 8
ATOM 13705 C C . GLY A 1 29 ? -5.908 -11.288 3.495 1.00 0.00 29 GLY A C 8
ATOM 13706 O O . GLY A 1 29 ? -5.252 -11.567 2.511 1.00 0.00 29 GLY A O 8
ATOM 13710 N N . MET A 1 30 ? -6.591 -10.176 3.563 1.00 0.00 30 MET A N 8
ATOM 13711 C CA . MET A 1 30 ? -6.581 -9.214 2.426 1.00 0.00 30 MET A CA 8
ATOM 13712 C C . MET A 1 30 ? -6.559 -7.794 2.979 1.00 0.00 30 MET A C 8
ATOM 13713 O O . MET A 1 30 ? -7.341 -7.439 3.839 1.00 0.00 30 MET A O 8
ATOM 13727 N N . ALA A 1 31 ? -5.659 -6.977 2.492 1.00 0.00 31 ALA A N 8
ATOM 13728 C CA . ALA A 1 31 ? -5.567 -5.570 2.984 1.00 0.00 31 ALA A CA 8
ATOM 13729 C C . ALA A 1 31 ? -5.462 -4.627 1.793 1.00 0.00 31 ALA A C 8
ATOM 13730 O O . ALA A 1 31 ? -4.868 -4.948 0.782 1.00 0.00 31 ALA A O 8
ATOM 13737 N N . LYS A 1 32 ? -6.042 -3.460 1.910 1.00 0.00 32 LYS A N 8
ATOM 13738 C CA . LYS A 1 32 ? -6.003 -2.462 0.801 1.00 0.00 32 LYS A CA 8
ATOM 13739 C C . LYS A 1 32 ? -5.340 -1.181 1.296 1.00 0.00 32 LYS A C 8
ATOM 13740 O O . LYS A 1 32 ? -5.428 -0.834 2.458 1.00 0.00 32 LYS A O 8
ATOM 13759 N N . PHE A 1 33 ? -4.677 -0.474 0.416 1.00 0.00 33 PHE A N 8
ATOM 13760 C CA . PHE A 1 33 ? -3.996 0.797 0.805 1.00 0.00 33 PHE A CA 8
ATOM 13761 C C . PHE A 1 33 ? -4.536 1.929 -0.060 1.00 0.00 33 PHE A C 8
ATOM 13762 O O . PHE A 1 33 ? -4.762 1.766 -1.245 1.00 0.00 33 PHE A O 8
ATOM 13779 N N . TYR A 1 34 ? -4.750 3.076 0.534 1.00 0.00 34 TYR A N 8
ATOM 13780 C CA . TYR A 1 34 ? -5.287 4.242 -0.226 1.00 0.00 34 TYR A CA 8
ATOM 13781 C C . TYR A 1 34 ? -4.234 5.346 -0.272 1.00 0.00 34 TYR A C 8
ATOM 13782 O O . TYR A 1 34 ? -3.757 5.809 0.749 1.00 0.00 34 TYR A O 8
ATOM 13800 N N . PHE A 1 35 ? -3.871 5.767 -1.457 1.00 0.00 35 PHE A N 8
ATOM 13801 C CA . PHE A 1 35 ? -2.847 6.842 -1.613 1.00 0.00 35 PHE A CA 8
ATOM 13802 C C . PHE A 1 35 ? -3.519 8.086 -2.179 1.00 0.00 35 PHE A C 8
ATOM 13803 O O . PHE A 1 35 ? -4.078 8.066 -3.262 1.00 0.00 35 PHE A O 8
ATOM 13820 N N . LEU A 1 36 ? -3.483 9.170 -1.443 1.00 0.00 36 LEU A N 8
ATOM 13821 C CA . LEU A 1 36 ? -4.129 10.429 -1.916 1.00 0.00 36 LEU A CA 8
ATOM 13822 C C . LEU A 1 36 ? -3.073 11.388 -2.472 1.00 0.00 36 LEU A C 8
ATOM 13823 O O . LEU A 1 36 ? -2.298 11.979 -1.744 1.00 0.00 36 LEU A O 8
ATOM 13839 N N . GLU A 1 37 ? -3.058 11.547 -3.770 1.00 0.00 37 GLU A N 8
ATOM 13840 C CA . GLU A 1 37 ? -2.079 12.465 -4.420 1.00 0.00 37 GLU A CA 8
ATOM 13841 C C . GLU A 1 37 ? -0.666 12.215 -3.883 1.00 0.00 37 GLU A C 8
ATOM 13842 O O . GLU A 1 37 ? -0.049 13.093 -3.315 1.00 0.00 37 GLU A O 8
ATOM 13854 N N . PRO A 1 38 ? -0.147 11.029 -4.083 1.00 0.00 38 PRO A N 8
ATOM 13855 C CA . PRO A 1 38 ? 1.232 10.674 -3.632 1.00 0.00 38 PRO A CA 8
ATOM 13856 C C . PRO A 1 38 ? 2.288 11.473 -4.417 1.00 0.00 38 PRO A C 8
ATOM 13857 O O . PRO A 1 38 ? 3.464 11.163 -4.408 1.00 0.00 38 PRO A O 8
ATOM 13868 N N . THR A 1 39 ? 1.855 12.513 -5.086 1.00 0.00 39 THR A N 8
ATOM 13869 C CA . THR A 1 39 ? 2.794 13.364 -5.871 1.00 0.00 39 THR A CA 8
ATOM 13870 C C . THR A 1 39 ? 3.637 12.497 -6.808 1.00 0.00 39 THR A C 8
ATOM 13871 O O . THR A 1 39 ? 4.707 12.890 -7.233 1.00 0.00 39 THR A O 8
ATOM 13882 N N . ILE A 1 40 ? 3.166 11.321 -7.135 1.00 0.00 40 ILE A N 8
ATOM 13883 C CA . ILE A 1 40 ? 3.939 10.429 -8.053 1.00 0.00 40 ILE A CA 8
ATOM 13884 C C . ILE A 1 40 ? 3.401 10.587 -9.484 1.00 0.00 40 ILE A C 8
ATOM 13885 O O . ILE A 1 40 ? 4.012 10.155 -10.442 1.00 0.00 40 ILE A O 8
ATOM 13901 N N . LEU A 1 41 ? 2.256 11.198 -9.627 1.00 0.00 41 LEU A N 8
ATOM 13902 C CA . LEU A 1 41 ? 1.667 11.388 -10.987 1.00 0.00 41 LEU A CA 8
ATOM 13903 C C . LEU A 1 41 ? 2.550 12.340 -11.797 1.00 0.00 41 LEU A C 8
ATOM 13904 O O . LEU A 1 41 ? 2.769 12.156 -12.980 1.00 0.00 41 LEU A O 8
ATOM 13920 N N . ALA A 1 42 ? 3.045 13.364 -11.163 1.00 0.00 42 ALA A N 8
ATOM 13921 C CA . ALA A 1 42 ? 3.907 14.344 -11.878 1.00 0.00 42 ALA A CA 8
ATOM 13922 C C . ALA A 1 42 ? 5.310 13.761 -12.051 1.00 0.00 42 ALA A C 8
ATOM 13923 O O . ALA A 1 42 ? 6.109 14.254 -12.826 1.00 0.00 42 ALA A O 8
ATOM 13930 N N . LYS A 1 43 ? 5.617 12.712 -11.335 1.00 0.00 43 LYS A N 8
ATOM 13931 C CA . LYS A 1 43 ? 6.969 12.085 -11.455 1.00 0.00 43 LYS A CA 8
ATOM 13932 C C . LYS A 1 43 ? 6.890 10.860 -12.365 1.00 0.00 43 LYS A C 8
ATOM 13933 O O . LYS A 1 43 ? 7.506 10.816 -13.414 1.00 0.00 43 LYS A O 8
ATOM 13952 N N . GLU A 1 44 ? 6.139 9.859 -11.965 1.00 0.00 44 GLU A N 8
ATOM 13953 C CA . GLU A 1 44 ? 6.014 8.619 -12.791 1.00 0.00 44 GLU A CA 8
ATOM 13954 C C . GLU A 1 44 ? 4.551 8.400 -13.184 1.00 0.00 44 GLU A C 8
ATOM 13955 O O . GLU A 1 44 ? 3.641 8.598 -12.401 1.00 0.00 44 GLU A O 8
ATOM 13967 N N . SER A 1 45 ? 4.326 7.999 -14.407 1.00 0.00 45 SER A N 8
ATOM 13968 C CA . SER A 1 45 ? 2.935 7.773 -14.888 1.00 0.00 45 SER A CA 8
ATOM 13969 C C . SER A 1 45 ? 2.335 6.522 -14.241 1.00 0.00 45 SER A C 8
ATOM 13970 O O . SER A 1 45 ? 3.029 5.583 -13.900 1.00 0.00 45 SER A O 8
ATOM 13978 N N . THR A 1 46 ? 1.040 6.513 -14.078 1.00 0.00 46 THR A N 8
ATOM 13979 C CA . THR A 1 46 ? 0.355 5.341 -13.461 1.00 0.00 46 THR A CA 8
ATOM 13980 C C . THR A 1 46 ? 0.628 4.083 -14.292 1.00 0.00 46 THR A C 8
ATOM 13981 O O . THR A 1 46 ? 0.849 3.010 -13.764 1.00 0.00 46 THR A O 8
ATOM 13992 N N . ASP A 1 47 ? 0.604 4.211 -15.586 1.00 0.00 47 ASP A N 8
ATOM 13993 C CA . ASP A 1 47 ? 0.855 3.033 -16.462 1.00 0.00 47 ASP A CA 8
ATOM 13994 C C . ASP A 1 47 ? 2.333 2.639 -16.386 1.00 0.00 47 ASP A C 8
ATOM 13995 O O . ASP A 1 47 ? 2.721 1.556 -16.781 1.00 0.00 47 ASP A O 8
ATOM 14004 N N . ASP A 1 48 ? 3.164 3.512 -15.882 1.00 0.00 48 ASP A N 8
ATOM 14005 C CA . ASP A 1 48 ? 4.618 3.192 -15.774 1.00 0.00 48 ASP A CA 8
ATOM 14006 C C . ASP A 1 48 ? 4.892 2.568 -14.406 1.00 0.00 48 ASP A C 8
ATOM 14007 O O . ASP A 1 48 ? 5.977 2.090 -14.131 1.00 0.00 48 ASP A O 8
ATOM 14016 N N . ILE A 1 49 ? 3.910 2.564 -13.542 1.00 0.00 49 ILE A N 8
ATOM 14017 C CA . ILE A 1 49 ? 4.108 1.967 -12.190 1.00 0.00 49 ILE A CA 8
ATOM 14018 C C . ILE A 1 49 ? 3.705 0.499 -12.229 1.00 0.00 49 ILE A C 8
ATOM 14019 O O . ILE A 1 49 ? 2.552 0.163 -12.426 1.00 0.00 49 ILE A O 8
ATOM 14035 N N . THR A 1 50 ? 4.655 -0.382 -12.037 1.00 0.00 50 THR A N 8
ATOM 14036 C CA . THR A 1 50 ? 4.353 -1.842 -12.056 1.00 0.00 50 THR A CA 8
ATOM 14037 C C . THR A 1 50 ? 4.941 -2.504 -10.812 1.00 0.00 50 THR A C 8
ATOM 14038 O O . THR A 1 50 ? 6.118 -2.402 -10.526 1.00 0.00 50 THR A O 8
ATOM 14049 N N . GLY A 1 51 ? 4.115 -3.193 -10.074 1.00 0.00 51 GLY A N 8
ATOM 14050 C CA . GLY A 1 51 ? 4.590 -3.889 -8.845 1.00 0.00 51 GLY A CA 8
ATOM 14051 C C . GLY A 1 51 ? 4.694 -2.910 -7.673 1.00 0.00 51 GLY A C 8
ATOM 14052 O O . GLY A 1 51 ? 4.830 -1.714 -7.851 1.00 0.00 51 GLY A O 8
ATOM 14056 N N . MET A 1 52 ? 4.641 -3.426 -6.471 1.00 0.00 52 MET A N 8
ATOM 14057 C CA . MET A 1 52 ? 4.746 -2.561 -5.259 1.00 0.00 52 MET A CA 8
ATOM 14058 C C . MET A 1 52 ? 5.749 -3.191 -4.294 1.00 0.00 52 MET A C 8
ATOM 14059 O O . MET A 1 52 ? 5.653 -4.353 -3.954 1.00 0.00 52 MET A O 8
ATOM 14073 N N . TYR A 1 53 ? 6.722 -2.427 -3.857 1.00 0.00 53 TYR A N 8
ATOM 14074 C CA . TYR A 1 53 ? 7.753 -2.968 -2.918 1.00 0.00 53 TYR A CA 8
ATOM 14075 C C . TYR A 1 53 ? 7.554 -2.360 -1.531 1.00 0.00 53 TYR A C 8
ATOM 14076 O O . TYR A 1 53 ? 7.830 -1.198 -1.299 1.00 0.00 53 TYR A O 8
ATOM 14094 N N . LEU A 1 54 ? 7.078 -3.149 -0.605 1.00 0.00 54 LEU A N 8
ATOM 14095 C CA . LEU A 1 54 ? 6.854 -2.653 0.782 1.00 0.00 54 LEU A CA 8
ATOM 14096 C C . LEU A 1 54 ? 8.020 -3.079 1.664 1.00 0.00 54 LEU A C 8
ATOM 14097 O O . LEU A 1 54 ? 8.401 -4.234 1.688 1.00 0.00 54 LEU A O 8
ATOM 14113 N N . ILE A 1 55 ? 8.598 -2.146 2.381 1.00 0.00 55 ILE A N 8
ATOM 14114 C CA . ILE A 1 55 ? 9.757 -2.469 3.264 1.00 0.00 55 ILE A CA 8
ATOM 14115 C C . ILE A 1 55 ? 9.459 -2.045 4.700 1.00 0.00 55 ILE A C 8
ATOM 14116 O O . ILE A 1 55 ? 9.084 -0.919 4.962 1.00 0.00 55 ILE A O 8
ATOM 14132 N N . ASP A 1 56 ? 9.628 -2.950 5.635 1.00 0.00 56 ASP A N 8
ATOM 14133 C CA . ASP A 1 56 ? 9.363 -2.616 7.066 1.00 0.00 56 ASP A CA 8
ATOM 14134 C C . ASP A 1 56 ? 10.685 -2.302 7.779 1.00 0.00 56 ASP A C 8
ATOM 14135 O O . ASP A 1 56 ? 11.501 -1.541 7.298 1.00 0.00 56 ASP A O 8
ATOM 14144 N N . ASP A 1 57 ? 10.889 -2.880 8.932 1.00 0.00 57 ASP A N 8
ATOM 14145 C CA . ASP A 1 57 ? 12.143 -2.626 9.698 1.00 0.00 57 ASP A CA 8
ATOM 14146 C C . ASP A 1 57 ? 13.364 -3.122 8.910 1.00 0.00 57 ASP A C 8
ATOM 14147 O O . ASP A 1 57 ? 14.385 -2.464 8.850 1.00 0.00 57 ASP A O 8
ATOM 14156 N N . GLU A 1 58 ? 13.276 -4.281 8.319 1.00 0.00 58 GLU A N 8
ATOM 14157 C CA . GLU A 1 58 ? 14.436 -4.827 7.547 1.00 0.00 58 GLU A CA 8
ATOM 14158 C C . GLU A 1 58 ? 13.918 -5.694 6.399 1.00 0.00 58 GLU A C 8
ATOM 14159 O O . GLU A 1 58 ? 14.320 -5.543 5.258 1.00 0.00 58 GLU A O 8
ATOM 14171 N N . GLY A 1 59 ? 13.035 -6.606 6.696 1.00 0.00 59 GLY A N 8
ATOM 14172 C CA . GLY A 1 59 ? 12.483 -7.503 5.640 1.00 0.00 59 GLY A CA 8
ATOM 14173 C C . GLY A 1 59 ? 11.741 -6.692 4.576 1.00 0.00 59 GLY A C 8
ATOM 14174 O O . GLY A 1 59 ? 11.478 -5.514 4.741 1.00 0.00 59 GLY A O 8
ATOM 14178 N N . GLU A 1 60 ? 11.402 -7.322 3.475 1.00 0.00 60 GLU A N 8
ATOM 14179 C CA . GLU A 1 60 ? 10.678 -6.602 2.386 1.00 0.00 60 GLU A CA 8
ATOM 14180 C C . GLU A 1 60 ? 9.605 -7.502 1.779 1.00 0.00 60 GLU A C 8
ATOM 14181 O O . GLU A 1 60 ? 9.682 -8.715 1.831 1.00 0.00 60 GLU A O 8
ATOM 14193 N N . ILE A 1 61 ? 8.599 -6.898 1.198 1.00 0.00 61 ILE A N 8
ATOM 14194 C CA . ILE A 1 61 ? 7.488 -7.679 0.565 1.00 0.00 61 ILE A CA 8
ATOM 14195 C C . ILE A 1 61 ? 7.228 -7.140 -0.842 1.00 0.00 61 ILE A C 8
ATOM 14196 O O . ILE A 1 61 ? 7.201 -5.944 -1.064 1.00 0.00 61 ILE A O 8
ATOM 14212 N N . ILE A 1 62 ? 7.045 -8.020 -1.796 1.00 0.00 62 ILE A N 8
ATOM 14213 C CA . ILE A 1 62 ? 6.791 -7.585 -3.202 1.00 0.00 62 ILE A CA 8
ATOM 14214 C C . ILE A 1 62 ? 5.492 -8.207 -3.708 1.00 0.00 62 ILE A C 8
ATOM 14215 O O . ILE A 1 62 ? 5.254 -9.390 -3.560 1.00 0.00 62 ILE A O 8
ATOM 14231 N N . THR A 1 63 ? 4.645 -7.412 -4.310 1.00 0.00 63 THR A N 8
ATOM 14232 C CA . THR A 1 63 ? 3.356 -7.946 -4.833 1.00 0.00 63 THR A CA 8
ATOM 14233 C C . THR A 1 63 ? 3.002 -7.241 -6.142 1.00 0.00 63 THR A C 8
ATOM 14234 O O . THR A 1 63 ? 3.370 -6.104 -6.372 1.00 0.00 63 THR A O 8
ATOM 14245 N N . ARG A 1 64 ? 2.284 -7.916 -7.001 1.00 0.00 64 ARG A N 8
ATOM 14246 C CA . ARG A 1 64 ? 1.879 -7.319 -8.310 1.00 0.00 64 ARG A CA 8
ATOM 14247 C C . ARG A 1 64 ? 0.404 -6.925 -8.242 1.00 0.00 64 ARG A C 8
ATOM 14248 O O . ARG A 1 64 ? -0.181 -6.475 -9.210 1.00 0.00 64 ARG A O 8
ATOM 14269 N N . GLU A 1 65 ? -0.203 -7.094 -7.101 1.00 0.00 65 GLU A N 8
ATOM 14270 C CA . GLU A 1 65 ? -1.640 -6.731 -6.957 1.00 0.00 65 GLU A CA 8
ATOM 14271 C C . GLU A 1 65 ? -1.760 -5.224 -6.718 1.00 0.00 65 GLU A C 8
ATOM 14272 O O . GLU A 1 65 ? -1.934 -4.775 -5.601 1.00 0.00 65 GLU A O 8
ATOM 14284 N N . VAL A 1 66 ? -1.661 -4.440 -7.768 1.00 0.00 66 VAL A N 8
ATOM 14285 C CA . VAL A 1 66 ? -1.756 -2.951 -7.629 1.00 0.00 66 VAL A CA 8
ATOM 14286 C C . VAL A 1 66 ? -2.839 -2.411 -8.566 1.00 0.00 66 VAL A C 8
ATOM 14287 O O . VAL A 1 66 ? -2.922 -2.794 -9.717 1.00 0.00 66 VAL A O 8
ATOM 14300 N N . LYS A 1 67 ? -3.670 -1.517 -8.078 1.00 0.00 67 LYS A N 8
ATOM 14301 C CA . LYS A 1 67 ? -4.755 -0.936 -8.930 1.00 0.00 67 LYS A CA 8
ATOM 14302 C C . LYS A 1 67 ? -4.741 0.586 -8.809 1.00 0.00 67 LYS A C 8
ATOM 14303 O O . LYS A 1 67 ? -4.591 1.137 -7.735 1.00 0.00 67 LYS A O 8
ATOM 14322 N N . GLY A 1 68 ? -4.887 1.269 -9.916 1.00 0.00 68 GLY A N 8
ATOM 14323 C CA . GLY A 1 68 ? -4.875 2.762 -9.898 1.00 0.00 68 GLY A CA 8
ATOM 14324 C C . GLY A 1 68 ? -6.306 3.307 -9.887 1.00 0.00 68 GLY A C 8
ATOM 14325 O O . GLY A 1 68 ? -7.186 2.788 -10.546 1.00 0.00 68 GLY A O 8
ATOM 14329 N N . LYS A 1 69 ? -6.537 4.366 -9.148 1.00 0.00 69 LYS A N 8
ATOM 14330 C CA . LYS A 1 69 ? -7.900 4.974 -9.093 1.00 0.00 69 LYS A CA 8
ATOM 14331 C C . LYS A 1 69 ? -7.951 6.196 -10.016 1.00 0.00 69 LYS A C 8
ATOM 14332 O O . LYS A 1 69 ? -7.387 7.242 -9.724 1.00 0.00 69 LYS A O 8
ATOM 14351 N N . PHE A 1 70 ? -8.626 6.054 -11.133 1.00 0.00 70 PHE A N 8
ATOM 14352 C CA . PHE A 1 70 ? -8.736 7.174 -12.111 1.00 0.00 70 PHE A CA 8
ATOM 14353 C C . PHE A 1 70 ? -10.102 7.844 -11.973 1.00 0.00 70 PHE A C 8
ATOM 14354 O O . PHE A 1 70 ? -11.104 7.197 -11.730 1.00 0.00 70 PHE A O 8
ATOM 14371 N N . ILE A 1 71 ? -10.145 9.142 -12.140 1.00 0.00 71 ILE A N 8
ATOM 14372 C CA . ILE A 1 71 ? -11.432 9.893 -12.038 1.00 0.00 71 ILE A CA 8
ATOM 14373 C C . ILE A 1 71 ? -11.696 10.616 -13.360 1.00 0.00 71 ILE A C 8
ATOM 14374 O O . ILE A 1 71 ? -10.811 11.228 -13.927 1.00 0.00 71 ILE A O 8
ATOM 14390 N N . ASN A 1 72 ? -12.907 10.526 -13.858 1.00 0.00 72 ASN A N 8
ATOM 14391 C CA . ASN A 1 72 ? -13.261 11.182 -15.158 1.00 0.00 72 ASN A CA 8
ATOM 14392 C C . ASN A 1 72 ? -12.558 12.538 -15.285 1.00 0.00 72 ASN A C 8
ATOM 14393 O O . ASN A 1 72 ? -13.054 13.559 -14.843 1.00 0.00 72 ASN A O 8
ATOM 14404 N N . GLY A 1 73 ? -11.400 12.548 -15.889 1.00 0.00 73 GLY A N 8
ATOM 14405 C CA . GLY A 1 73 ? -10.642 13.822 -16.053 1.00 0.00 73 GLY A CA 8
ATOM 14406 C C . GLY A 1 73 ? -9.147 13.515 -16.027 1.00 0.00 73 GLY A C 8
ATOM 14407 O O . GLY A 1 73 ? -8.434 13.763 -16.979 1.00 0.00 73 GLY A O 8
ATOM 14411 N N . ARG A 1 74 ? -8.664 12.965 -14.945 1.00 0.00 74 ARG A N 8
ATOM 14412 C CA . ARG A 1 74 ? -7.214 12.639 -14.873 1.00 0.00 74 ARG A CA 8
ATOM 14413 C C . ARG A 1 74 ? -6.924 11.888 -13.560 1.00 0.00 74 ARG A C 8
ATOM 14414 O O . ARG A 1 74 ? -7.629 12.051 -12.587 1.00 0.00 74 ARG A O 8
ATOM 14435 N N . PRO A 1 75 ? -5.879 11.085 -13.524 1.00 0.00 75 PRO A N 8
ATOM 14436 C CA . PRO A 1 75 ? -5.501 10.329 -12.292 1.00 0.00 75 PRO A CA 8
ATOM 14437 C C . PRO A 1 75 ? -5.542 11.213 -11.036 1.00 0.00 75 PRO A C 8
ATOM 14438 O O . PRO A 1 75 ? -5.134 12.360 -11.053 1.00 0.00 75 PRO A O 8
ATOM 14449 N N . THR A 1 76 ? -6.046 10.680 -9.951 1.00 0.00 76 THR A N 8
ATOM 14450 C CA . THR A 1 76 ? -6.137 11.464 -8.685 1.00 0.00 76 THR A CA 8
ATOM 14451 C C . THR A 1 76 ? -5.610 10.631 -7.518 1.00 0.00 76 THR A C 8
ATOM 14452 O O . THR A 1 76 ? -5.093 11.162 -6.552 1.00 0.00 76 THR A O 8
ATOM 14463 N N . ALA A 1 77 ? -5.736 9.329 -7.577 1.00 0.00 77 ALA A N 8
ATOM 14464 C CA . ALA A 1 77 ? -5.241 8.500 -6.438 1.00 0.00 77 ALA A CA 8
ATOM 14465 C C . ALA A 1 77 ? -4.861 7.104 -6.917 1.00 0.00 77 ALA A C 8
ATOM 14466 O O . ALA A 1 77 ? -5.233 6.676 -7.993 1.00 0.00 77 ALA A O 8
ATOM 14473 N N . ILE A 1 78 ? -4.119 6.385 -6.106 1.00 0.00 78 ILE A N 8
ATOM 14474 C CA . ILE A 1 78 ? -3.699 4.998 -6.474 1.00 0.00 78 ILE A CA 8
ATOM 14475 C C . ILE A 1 78 ? -4.046 4.046 -5.335 1.00 0.00 78 ILE A C 8
ATOM 14476 O O . ILE A 1 78 ? -4.078 4.426 -4.180 1.00 0.00 78 ILE A O 8
ATOM 14492 N N . GLU A 1 79 ? -4.319 2.805 -5.657 1.00 0.00 79 GLU A N 8
ATOM 14493 C CA . GLU A 1 79 ? -4.679 1.804 -4.609 1.00 0.00 79 GLU A CA 8
ATOM 14494 C C . GLU A 1 79 ? -3.784 0.576 -4.742 1.00 0.00 79 GLU A C 8
ATOM 14495 O O . GLU A 1 79 ? -3.327 0.234 -5.815 1.00 0.00 79 GLU A O 8
ATOM 14507 N N . ALA A 1 80 ? -3.539 -0.097 -3.646 1.00 0.00 80 ALA A N 8
ATOM 14508 C CA . ALA A 1 80 ? -2.683 -1.315 -3.684 1.00 0.00 80 ALA A CA 8
ATOM 14509 C C . ALA A 1 80 ? -3.267 -2.367 -2.744 1.00 0.00 80 ALA A C 8
ATOM 14510 O O . ALA A 1 80 ? -3.815 -2.050 -1.707 1.00 0.00 80 ALA A O 8
ATOM 14517 N N . THR A 1 81 ? -3.164 -3.622 -3.113 1.00 0.00 81 THR A N 8
ATOM 14518 C CA . THR A 1 81 ? -3.719 -4.720 -2.262 1.00 0.00 81 THR A CA 8
ATOM 14519 C C . THR A 1 81 ? -2.614 -5.717 -1.914 1.00 0.00 81 THR A C 8
ATOM 14520 O O . THR A 1 81 ? -1.856 -6.141 -2.764 1.00 0.00 81 THR A O 8
ATOM 14531 N N . VAL A 1 82 ? -2.527 -6.097 -0.661 1.00 0.00 82 VAL A N 8
ATOM 14532 C CA . VAL A 1 82 ? -1.481 -7.072 -0.228 1.00 0.00 82 VAL A CA 8
ATOM 14533 C C . VAL A 1 82 ? -2.156 -8.387 0.168 1.00 0.00 82 VAL A C 8
ATOM 14534 O O . VAL A 1 82 ? -3.110 -8.411 0.926 1.00 0.00 82 VAL A O 8
ATOM 14547 N N . ILE A 1 83 ? -1.665 -9.482 -0.354 1.00 0.00 83 ILE A N 8
ATOM 14548 C CA . ILE A 1 83 ? -2.262 -10.811 -0.037 1.00 0.00 83 ILE A CA 8
ATOM 14549 C C . ILE A 1 83 ? -1.438 -11.503 1.050 1.00 0.00 83 ILE A C 8
ATOM 14550 O O . ILE A 1 83 ? -0.248 -11.708 0.914 1.00 0.00 83 ILE A O 8
ATOM 14566 N N . LEU A 1 84 ? -2.079 -11.869 2.130 1.00 0.00 84 LEU A N 8
ATOM 14567 C CA . LEU A 1 84 ? -1.365 -12.557 3.243 1.00 0.00 84 LEU A CA 8
ATOM 14568 C C . LEU A 1 84 ? -1.628 -14.060 3.150 1.00 0.00 84 LEU A C 8
ATOM 14569 O O . LEU A 1 84 ? -2.498 -14.596 3.811 1.00 0.00 84 LEU A O 8
ATOM 14585 N N . ASN A 1 85 ? -0.879 -14.744 2.327 1.00 0.00 85 ASN A N 8
ATOM 14586 C CA . ASN A 1 85 ? -1.065 -16.214 2.175 1.00 0.00 85 ASN A CA 8
ATOM 14587 C C . ASN A 1 85 ? -0.143 -16.931 3.159 1.00 0.00 85 ASN A C 8
ATOM 14588 O O . ASN A 1 85 ? -0.002 -18.140 3.128 1.00 0.00 85 ASN A O 8
ATOM 14599 N N . SER A 1 86 ? 0.489 -16.189 4.037 1.00 0.00 86 SER A N 8
ATOM 14600 C CA . SER A 1 86 ? 1.409 -16.818 5.034 1.00 0.00 86 SER A CA 8
ATOM 14601 C C . SER A 1 86 ? 1.157 -16.198 6.414 1.00 0.00 86 SER A C 8
ATOM 14602 O O . SER A 1 86 ? 0.907 -15.015 6.550 1.00 0.00 86 SER A O 8
ATOM 14610 N N . GLN A 1 87 ? 1.204 -17.010 7.433 1.00 0.00 87 GLN A N 8
ATOM 14611 C CA . GLN A 1 87 ? 0.951 -16.517 8.819 1.00 0.00 87 GLN A CA 8
ATOM 14612 C C . GLN A 1 87 ? 2.053 -15.532 9.252 1.00 0.00 87 GLN A C 8
ATOM 14613 O O . GLN A 1 87 ? 1.776 -14.527 9.875 1.00 0.00 87 GLN A O 8
ATOM 14627 N N . PRO A 1 88 ? 3.290 -15.807 8.932 1.00 0.00 88 PRO A N 8
ATOM 14628 C CA . PRO A 1 88 ? 4.431 -14.916 9.307 1.00 0.00 88 PRO A CA 8
ATOM 14629 C C . PRO A 1 88 ? 4.231 -13.491 8.777 1.00 0.00 88 PRO A C 8
ATOM 14630 O O . PRO A 1 88 ? 4.584 -12.518 9.412 1.00 0.00 88 PRO A O 8
ATOM 14641 N N . GLU A 1 89 ? 3.666 -13.377 7.605 1.00 0.00 89 GLU A N 8
ATOM 14642 C CA . GLU A 1 89 ? 3.431 -12.034 7.004 1.00 0.00 89 GLU A CA 8
ATOM 14643 C C . GLU A 1 89 ? 2.338 -11.305 7.786 1.00 0.00 89 GLU A C 8
ATOM 14644 O O . GLU A 1 89 ? 2.339 -10.097 7.899 1.00 0.00 89 GLU A O 8
ATOM 14656 N N . TRP A 1 90 ? 1.395 -12.032 8.314 1.00 0.00 90 TRP A N 8
ATOM 14657 C CA . TRP A 1 90 ? 0.291 -11.387 9.079 1.00 0.00 90 TRP A CA 8
ATOM 14658 C C . TRP A 1 90 ? 0.875 -10.626 10.279 1.00 0.00 90 TRP A C 8
ATOM 14659 O O . TRP A 1 90 ? 0.527 -9.490 10.541 1.00 0.00 90 TRP A O 8
ATOM 14680 N N . ASP A 1 91 ? 1.745 -11.253 11.008 1.00 0.00 91 ASP A N 8
ATOM 14681 C CA . ASP A 1 91 ? 2.346 -10.582 12.194 1.00 0.00 91 ASP A CA 8
ATOM 14682 C C . ASP A 1 91 ? 3.181 -9.382 11.739 1.00 0.00 91 ASP A C 8
ATOM 14683 O O . ASP A 1 91 ? 3.120 -8.310 12.309 1.00 0.00 91 ASP A O 8
ATOM 14692 N N . ARG A 1 92 ? 3.965 -9.564 10.713 1.00 0.00 92 ARG A N 8
ATOM 14693 C CA . ARG A 1 92 ? 4.816 -8.450 10.203 1.00 0.00 92 ARG A CA 8
ATOM 14694 C C . ARG A 1 92 ? 3.922 -7.350 9.623 1.00 0.00 92 ARG A C 8
ATOM 14695 O O . ARG A 1 92 ? 4.164 -6.173 9.800 1.00 0.00 92 ARG A O 8
ATOM 14716 N N . PHE A 1 93 ? 2.899 -7.735 8.916 1.00 0.00 93 PHE A N 8
ATOM 14717 C CA . PHE A 1 93 ? 1.982 -6.732 8.301 1.00 0.00 93 PHE A CA 8
ATOM 14718 C C . PHE A 1 93 ? 1.348 -5.866 9.392 1.00 0.00 93 PHE A C 8
ATOM 14719 O O . PHE A 1 93 ? 1.255 -4.660 9.271 1.00 0.00 93 PHE A O 8
ATOM 14736 N N . MET A 1 94 ? 0.898 -6.477 10.449 1.00 0.00 94 MET A N 8
ATOM 14737 C CA . MET A 1 94 ? 0.255 -5.705 11.552 1.00 0.00 94 MET A CA 8
ATOM 14738 C C . MET A 1 94 ? 1.275 -4.752 12.189 1.00 0.00 94 MET A C 8
ATOM 14739 O O . MET A 1 94 ? 0.971 -3.618 12.505 1.00 0.00 94 MET A O 8
ATOM 14753 N N . ARG A 1 95 ? 2.477 -5.210 12.389 1.00 0.00 95 ARG A N 8
ATOM 14754 C CA . ARG A 1 95 ? 3.518 -4.340 13.012 1.00 0.00 95 ARG A CA 8
ATOM 14755 C C . ARG A 1 95 ? 3.855 -3.171 12.078 1.00 0.00 95 ARG A C 8
ATOM 14756 O O . ARG A 1 95 ? 3.983 -2.038 12.501 1.00 0.00 95 ARG A O 8
ATOM 14777 N N . PHE A 1 96 ? 4.014 -3.443 10.813 1.00 0.00 96 PHE A N 8
ATOM 14778 C CA . PHE A 1 96 ? 4.355 -2.357 9.848 1.00 0.00 96 PHE A CA 8
ATOM 14779 C C . PHE A 1 96 ? 3.226 -1.324 9.788 1.00 0.00 96 PHE A C 8
ATOM 14780 O O . PHE A 1 96 ? 3.449 -0.132 9.881 1.00 0.00 96 PHE A O 8
ATOM 14797 N N . MET A 1 97 ? 2.019 -1.777 9.619 1.00 0.00 97 MET A N 8
ATOM 14798 C CA . MET A 1 97 ? 0.871 -0.831 9.539 1.00 0.00 97 MET A CA 8
ATOM 14799 C C . MET A 1 97 ? 0.640 -0.169 10.895 1.00 0.00 97 MET A C 8
ATOM 14800 O O . MET A 1 97 ? 0.364 1.012 10.989 1.00 0.00 97 MET A O 8
ATOM 14814 N N . GLU A 1 98 ? 0.733 -0.930 11.948 1.00 0.00 98 GLU A N 8
ATOM 14815 C CA . GLU A 1 98 ? 0.505 -0.363 13.306 1.00 0.00 98 GLU A CA 8
ATOM 14816 C C . GLU A 1 98 ? 1.607 0.639 13.651 1.00 0.00 98 GLU A C 8
ATOM 14817 O O . GLU A 1 98 ? 1.343 1.736 14.094 1.00 0.00 98 GLU A O 8
ATOM 14829 N N . ARG A 1 99 ? 2.841 0.266 13.466 1.00 0.00 99 ARG A N 8
ATOM 14830 C CA . ARG A 1 99 ? 3.962 1.192 13.800 1.00 0.00 99 ARG A CA 8
ATOM 14831 C C . ARG A 1 99 ? 3.960 2.393 12.848 1.00 0.00 99 ARG A C 8
ATOM 14832 O O . ARG A 1 99 ? 4.157 3.528 13.250 1.00 0.00 99 ARG A O 8
ATOM 14853 N N . TYR A 1 100 ? 3.758 2.145 11.587 1.00 0.00 100 TYR A N 8
ATOM 14854 C CA . TYR A 1 100 ? 3.763 3.254 10.594 1.00 0.00 100 TYR A CA 8
ATOM 14855 C C . TYR A 1 100 ? 2.650 4.257 10.911 1.00 0.00 100 TYR A C 8
ATOM 14856 O O . TYR A 1 100 ? 2.875 5.448 11.006 1.00 0.00 100 TYR A O 8
ATOM 14874 N N . GLY A 1 101 ? 1.447 3.782 11.060 1.00 0.00 101 GLY A N 8
ATOM 14875 C CA . GLY A 1 101 ? 0.312 4.702 11.353 1.00 0.00 101 GLY A CA 8
ATOM 14876 C C . GLY A 1 101 ? 0.343 5.138 12.822 1.00 0.00 101 GLY A C 8
ATOM 14877 O O . GLY A 1 101 ? -0.035 6.245 13.154 1.00 0.00 101 GLY A O 8
ATOM 14881 N N . ALA A 1 102 ? 0.784 4.284 13.710 1.00 0.00 102 ALA A N 8
ATOM 14882 C CA . ALA A 1 102 ? 0.826 4.679 15.153 1.00 0.00 102 ALA A CA 8
ATOM 14883 C C . ALA A 1 102 ? 1.501 6.047 15.262 1.00 0.00 102 ALA A C 8
ATOM 14884 O O . ALA A 1 102 ? 0.988 6.963 15.872 1.00 0.00 102 ALA A O 8
ATOM 14891 N N . GLU A 1 103 ? 2.644 6.189 14.654 1.00 0.00 103 GLU A N 8
ATOM 14892 C CA . GLU A 1 103 ? 3.348 7.500 14.694 1.00 0.00 103 GLU A CA 8
ATOM 14893 C C . GLU A 1 103 ? 2.586 8.508 13.816 1.00 0.00 103 GLU A C 8
ATOM 14894 O O . GLU A 1 103 ? 2.479 9.676 14.133 1.00 0.00 103 GLU A O 8
ATOM 14906 N N . ASN A 1 104 ? 2.048 8.048 12.717 1.00 0.00 104 ASN A N 8
ATOM 14907 C CA . ASN A 1 104 ? 1.274 8.944 11.802 1.00 0.00 104 ASN A CA 8
ATOM 14908 C C . ASN A 1 104 ? 2.122 10.143 11.359 1.00 0.00 104 ASN A C 8
ATOM 14909 O O . ASN A 1 104 ? 3.071 10.542 12.008 1.00 0.00 104 ASN A O 8
ATOM 14920 N N . GLY A 1 105 ? 1.752 10.717 10.247 1.00 0.00 105 GLY A N 8
ATOM 14921 C CA . GLY A 1 105 ? 2.490 11.895 9.718 1.00 0.00 105 GLY A CA 8
ATOM 14922 C C . GLY A 1 105 ? 3.706 11.411 8.929 1.00 0.00 105 GLY A C 8
ATOM 14923 O O . GLY A 1 105 ? 4.591 12.175 8.601 1.00 0.00 105 GLY A O 8
ATOM 14927 N N . LEU A 1 106 ? 3.765 10.138 8.642 1.00 0.00 106 LEU A N 8
ATOM 14928 C CA . LEU A 1 106 ? 4.936 9.600 7.897 1.00 0.00 106 LEU A CA 8
ATOM 14929 C C . LEU A 1 106 ? 4.834 9.925 6.405 1.00 0.00 106 LEU A C 8
ATOM 14930 O O . LEU A 1 106 ? 3.784 9.837 5.797 1.00 0.00 106 LEU A O 8
ATOM 14946 N N . GLY A 1 107 ? 5.943 10.293 5.816 1.00 0.00 107 GLY A N 8
ATOM 14947 C CA . GLY A 1 107 ? 5.964 10.625 4.367 1.00 0.00 107 GLY A CA 8
ATOM 14948 C C . GLY A 1 107 ? 7.381 10.416 3.822 1.00 0.00 107 GLY A C 8
ATOM 14949 O O . GLY A 1 107 ? 7.588 9.681 2.874 1.00 0.00 107 GLY A O 8
ATOM 14953 N N . PHE A 1 108 ? 8.363 11.055 4.414 1.00 0.00 108 PHE A N 8
ATOM 14954 C CA . PHE A 1 108 ? 9.772 10.895 3.929 1.00 0.00 108 PHE A CA 8
ATOM 14955 C C . PHE A 1 108 ? 10.524 9.886 4.798 1.00 0.00 108 PHE A C 8
ATOM 14956 O O . PHE A 1 108 ? 10.694 10.064 5.991 1.00 0.00 108 PHE A O 8
ATOM 14973 N N . SER A 1 109 ? 10.983 8.821 4.191 1.00 0.00 109 SER A N 8
ATOM 14974 C CA . SER A 1 109 ? 11.736 7.771 4.940 1.00 0.00 109 SER A CA 8
ATOM 14975 C C . SER A 1 109 ? 13.240 7.948 4.694 1.00 0.00 109 SER A C 8
ATOM 14976 O O . SER A 1 109 ? 13.827 8.943 5.074 1.00 0.00 109 SER A O 8
ATOM 14984 N N . LYS A 1 110 ? 13.866 6.980 4.064 1.00 0.00 110 LYS A N 8
ATOM 14985 C CA . LYS A 1 110 ? 15.335 7.061 3.788 1.00 0.00 110 LYS A CA 8
ATOM 14986 C C . LYS A 1 110 ? 15.601 6.774 2.302 1.00 0.00 110 LYS A C 8
ATOM 14987 O O . LYS A 1 110 ? 16.646 7.108 1.772 1.00 0.00 110 LYS A O 8
ATOM 15006 N N . SER A 1 111 ? 14.672 6.150 1.627 1.00 0.00 111 SER A N 8
ATOM 15007 C CA . SER A 1 111 ? 14.882 5.829 0.182 1.00 0.00 111 SER A CA 8
ATOM 15008 C C . SER A 1 111 ? 14.962 7.116 -0.643 1.00 0.00 111 SER A C 8
ATOM 15009 O O . SER A 1 111 ? 14.469 8.147 -0.238 1.00 0.00 111 SER A O 8
ATOM 15017 N N . GLU A 1 112 ? 15.584 7.037 -1.798 1.00 0.00 112 GLU A N 8
ATOM 15018 C CA . GLU A 1 112 ? 15.727 8.230 -2.694 1.00 0.00 112 GLU A CA 8
ATOM 15019 C C . GLU A 1 112 ? 16.631 9.267 -2.021 1.00 0.00 112 GLU A C 8
ATOM 15020 O O . GLU A 1 112 ? 17.491 9.858 -2.645 1.00 0.00 112 GLU A O 8
ATOM 15032 N N . LEU A 1 113 ? 16.441 9.488 -0.753 1.00 0.00 113 LEU A N 8
ATOM 15033 C CA . LEU A 1 113 ? 17.280 10.473 -0.020 1.00 0.00 113 LEU A CA 8
ATOM 15034 C C . LEU A 1 113 ? 18.733 9.985 -0.001 1.00 0.00 113 LEU A C 8
ATOM 15035 O O . LEU A 1 113 ? 19.664 10.750 -0.177 1.00 0.00 113 LEU A O 8
ATOM 15051 N N . GLU A 1 114 ? 18.928 8.716 0.217 1.00 0.00 114 GLU A N 8
ATOM 15052 C CA . GLU A 1 114 ? 20.311 8.167 0.258 1.00 0.00 114 GLU A CA 8
ATOM 15053 C C . GLU A 1 114 ? 20.973 8.310 -1.118 1.00 0.00 114 GLU A C 8
ATOM 15054 O O . GLU A 1 114 ? 20.408 7.957 -2.135 1.00 0.00 114 GLU A O 8
ATOM 15066 N N . HIS A 1 115 ? 22.176 8.829 -1.144 1.00 0.00 115 HIS A N 8
ATOM 15067 C CA . HIS A 1 115 ? 22.911 9.007 -2.433 1.00 0.00 115 HIS A CA 8
ATOM 15068 C C . HIS A 1 115 ? 23.963 7.900 -2.566 1.00 0.00 115 HIS A C 8
ATOM 15069 O O . HIS A 1 115 ? 24.547 7.696 -3.612 1.00 0.00 115 HIS A O 8
ATOM 15083 N N . HIS A 1 116 ? 24.197 7.182 -1.503 1.00 0.00 116 HIS A N 8
ATOM 15084 C CA . HIS A 1 116 ? 25.199 6.077 -1.538 1.00 0.00 116 HIS A CA 8
ATOM 15085 C C . HIS A 1 116 ? 26.478 6.503 -2.274 1.00 0.00 116 HIS A C 8
ATOM 15086 O O . HIS A 1 116 ? 26.691 7.661 -2.574 1.00 0.00 116 HIS A O 8
ATOM 15100 N N . HIS A 1 117 ? 27.328 5.547 -2.556 1.00 0.00 117 HIS A N 8
ATOM 15101 C CA . HIS A 1 117 ? 28.613 5.835 -3.260 1.00 0.00 117 HIS A CA 8
ATOM 15102 C C . HIS A 1 117 ? 29.361 6.975 -2.559 1.00 0.00 117 HIS A C 8
ATOM 15103 O O . HIS A 1 117 ? 29.855 7.894 -3.184 1.00 0.00 117 HIS A O 8
ATOM 15117 N N . HIS A 1 118 ? 29.461 6.908 -1.260 1.00 0.00 118 HIS A N 8
ATOM 15118 C CA . HIS A 1 118 ? 30.192 7.963 -0.501 1.00 0.00 118 HIS A CA 8
ATOM 15119 C C . HIS A 1 118 ? 31.690 7.892 -0.832 1.00 0.00 118 HIS A C 8
ATOM 15120 O O . HIS A 1 118 ? 32.355 8.898 -0.989 1.00 0.00 118 HIS A O 8
ATOM 15134 N N . HIS A 1 119 ? 32.224 6.704 -0.921 1.00 0.00 119 HIS A N 8
ATOM 15135 C CA . HIS A 1 119 ? 33.679 6.554 -1.220 1.00 0.00 119 HIS A CA 8
ATOM 15136 C C . HIS A 1 119 ? 33.963 6.849 -2.696 1.00 0.00 119 HIS A C 8
ATOM 15137 O O . HIS A 1 119 ? 33.067 7.076 -3.484 1.00 0.00 119 HIS A O 8
ATOM 15151 N N . HIS A 1 120 ? 35.222 6.844 -3.059 1.00 0.00 120 HIS A N 8
ATOM 15152 C CA . HIS A 1 120 ? 35.618 7.119 -4.473 1.00 0.00 120 HIS A CA 8
ATOM 15153 C C . HIS A 1 120 ? 35.101 8.493 -4.899 1.00 0.00 120 HIS A C 8
ATOM 15154 O O . HIS A 1 120 ? 35.802 9.465 -4.666 1.00 0.00 120 HIS A O 8
ATOM 15169 N N . MET A 1 1 ? 11.788 4.274 8.682 1.00 0.00 1 MET A N 9
ATOM 15170 C CA . MET A 1 1 ? 10.578 5.145 8.646 1.00 0.00 1 MET A CA 9
ATOM 15171 C C . MET A 1 1 ? 9.356 4.285 8.295 1.00 0.00 1 MET A C 9
ATOM 15172 O O . MET A 1 1 ? 8.227 4.632 8.585 1.00 0.00 1 MET A O 9
ATOM 15188 N N . ALA A 1 2 ? 9.589 3.154 7.680 1.00 0.00 2 ALA A N 9
ATOM 15189 C CA . ALA A 1 2 ? 8.471 2.232 7.302 1.00 0.00 2 ALA A CA 9
ATOM 15190 C C . ALA A 1 2 ? 7.452 2.963 6.432 1.00 0.00 2 ALA A C 9
ATOM 15191 O O . ALA A 1 2 ? 6.671 3.767 6.901 1.00 0.00 2 ALA A O 9
ATOM 15198 N N . GLU A 1 3 ? 7.457 2.688 5.155 1.00 0.00 3 GLU A N 9
ATOM 15199 C CA . GLU A 1 3 ? 6.493 3.371 4.245 1.00 0.00 3 GLU A CA 9
ATOM 15200 C C . GLU A 1 3 ? 6.236 2.533 2.989 1.00 0.00 3 GLU A C 9
ATOM 15201 O O . GLU A 1 3 ? 6.962 1.605 2.675 1.00 0.00 3 GLU A O 9
ATOM 15213 N N . ILE A 1 4 ? 5.201 2.874 2.269 1.00 0.00 4 ILE A N 9
ATOM 15214 C CA . ILE A 1 4 ? 4.848 2.136 1.018 1.00 0.00 4 ILE A CA 9
ATOM 15215 C C . ILE A 1 4 ? 5.191 2.992 -0.195 1.00 0.00 4 ILE A C 9
ATOM 15216 O O . ILE A 1 4 ? 4.800 4.141 -0.295 1.00 0.00 4 ILE A O 9
ATOM 15232 N N . GLN A 1 5 ? 5.920 2.437 -1.122 1.00 0.00 5 GLN A N 9
ATOM 15233 C CA . GLN A 1 5 ? 6.295 3.207 -2.344 1.00 0.00 5 GLN A CA 9
ATOM 15234 C C . GLN A 1 5 ? 6.452 2.249 -3.523 1.00 0.00 5 GLN A C 9
ATOM 15235 O O . GLN A 1 5 ? 7.116 1.233 -3.438 1.00 0.00 5 GLN A O 9
ATOM 15249 N N . PHE A 1 6 ? 5.843 2.578 -4.628 1.00 0.00 6 PHE A N 9
ATOM 15250 C CA . PHE A 1 6 ? 5.942 1.712 -5.835 1.00 0.00 6 PHE A CA 9
ATOM 15251 C C . PHE A 1 6 ? 7.398 1.671 -6.294 1.00 0.00 6 PHE A C 9
ATOM 15252 O O . PHE A 1 6 ? 7.931 0.632 -6.628 1.00 0.00 6 PHE A O 9
ATOM 15269 N N . SER A 1 7 ? 8.044 2.810 -6.307 1.00 0.00 7 SER A N 9
ATOM 15270 C CA . SER A 1 7 ? 9.478 2.882 -6.735 1.00 0.00 7 SER A CA 9
ATOM 15271 C C . SER A 1 7 ? 10.326 3.408 -5.575 1.00 0.00 7 SER A C 9
ATOM 15272 O O . SER A 1 7 ? 10.116 4.493 -5.068 1.00 0.00 7 SER A O 9
ATOM 15280 N N . LYS A 1 8 ? 11.276 2.624 -5.150 1.00 0.00 8 LYS A N 9
ATOM 15281 C CA . LYS A 1 8 ? 12.153 3.025 -4.014 1.00 0.00 8 LYS A CA 9
ATOM 15282 C C . LYS A 1 8 ? 13.027 4.219 -4.391 1.00 0.00 8 LYS A C 9
ATOM 15283 O O . LYS A 1 8 ? 13.580 4.294 -5.472 1.00 0.00 8 LYS A O 9
ATOM 15302 N N . GLY A 1 9 ? 13.152 5.155 -3.489 1.00 0.00 9 GLY A N 9
ATOM 15303 C CA . GLY A 1 9 ? 13.985 6.369 -3.744 1.00 0.00 9 GLY A CA 9
ATOM 15304 C C . GLY A 1 9 ? 13.065 7.549 -4.046 1.00 0.00 9 GLY A C 9
ATOM 15305 O O . GLY A 1 9 ? 13.478 8.693 -4.041 1.00 0.00 9 GLY A O 9
ATOM 15309 N N . VAL A 1 10 ? 11.814 7.276 -4.310 1.00 0.00 10 VAL A N 9
ATOM 15310 C CA . VAL A 1 10 ? 10.840 8.370 -4.618 1.00 0.00 10 VAL A CA 9
ATOM 15311 C C . VAL A 1 10 ? 9.551 8.174 -3.824 1.00 0.00 10 VAL A C 9
ATOM 15312 O O . VAL A 1 10 ? 9.294 7.120 -3.275 1.00 0.00 10 VAL A O 9
ATOM 15325 N N . ALA A 1 11 ? 8.749 9.202 -3.760 1.00 0.00 11 ALA A N 9
ATOM 15326 C CA . ALA A 1 11 ? 7.461 9.131 -3.008 1.00 0.00 11 ALA A CA 9
ATOM 15327 C C . ALA A 1 11 ? 7.734 8.728 -1.557 1.00 0.00 11 ALA A C 9
ATOM 15328 O O . ALA A 1 11 ? 7.152 7.799 -1.034 1.00 0.00 11 ALA A O 9
ATOM 15335 N N . GLU A 1 12 ? 8.622 9.431 -0.907 1.00 0.00 12 GLU A N 9
ATOM 15336 C CA . GLU A 1 12 ? 8.950 9.106 0.509 1.00 0.00 12 GLU A CA 9
ATOM 15337 C C . GLU A 1 12 ? 7.840 9.601 1.435 1.00 0.00 12 GLU A C 9
ATOM 15338 O O . GLU A 1 12 ? 6.909 10.257 1.014 1.00 0.00 12 GLU A O 9
ATOM 15350 N N . THR A 1 13 ? 7.950 9.276 2.695 1.00 0.00 13 THR A N 9
ATOM 15351 C CA . THR A 1 13 ? 6.925 9.703 3.699 1.00 0.00 13 THR A CA 9
ATOM 15352 C C . THR A 1 13 ? 5.532 9.242 3.257 1.00 0.00 13 THR A C 9
ATOM 15353 O O . THR A 1 13 ? 5.083 8.162 3.589 1.00 0.00 13 THR A O 9
ATOM 15364 N N . VAL A 1 14 ? 4.853 10.068 2.515 1.00 0.00 14 VAL A N 9
ATOM 15365 C CA . VAL A 1 14 ? 3.487 9.735 2.031 1.00 0.00 14 VAL A CA 9
ATOM 15366 C C . VAL A 1 14 ? 2.564 9.416 3.208 1.00 0.00 14 VAL A C 9
ATOM 15367 O O . VAL A 1 14 ? 2.996 9.018 4.272 1.00 0.00 14 VAL A O 9
ATOM 15380 N N . VAL A 1 15 ? 1.284 9.587 3.007 1.00 0.00 15 VAL A N 9
ATOM 15381 C CA . VAL A 1 15 ? 0.295 9.299 4.085 1.00 0.00 15 VAL A CA 9
ATOM 15382 C C . VAL A 1 15 ? -0.868 8.480 3.505 1.00 0.00 15 VAL A C 9
ATOM 15383 O O . VAL A 1 15 ? -1.988 8.945 3.436 1.00 0.00 15 VAL A O 9
ATOM 15396 N N . PRO A 1 16 ? -0.596 7.265 3.091 1.00 0.00 16 PRO A N 9
ATOM 15397 C CA . PRO A 1 16 ? -1.621 6.353 2.511 1.00 0.00 16 PRO A CA 9
ATOM 15398 C C . PRO A 1 16 ? -2.477 5.689 3.592 1.00 0.00 16 PRO A C 9
ATOM 15399 O O . PRO A 1 16 ? -2.015 5.384 4.674 1.00 0.00 16 PRO A O 9
ATOM 15410 N N . GLU A 1 17 ? -3.728 5.465 3.304 1.00 0.00 17 GLU A N 9
ATOM 15411 C CA . GLU A 1 17 ? -4.626 4.826 4.311 1.00 0.00 17 GLU A CA 9
ATOM 15412 C C . GLU A 1 17 ? -4.563 3.309 4.166 1.00 0.00 17 GLU A C 9
ATOM 15413 O O . GLU A 1 17 ? -4.380 2.782 3.085 1.00 0.00 17 GLU A O 9
ATOM 15425 N N . VAL A 1 18 ? -4.711 2.608 5.257 1.00 0.00 18 VAL A N 9
ATOM 15426 C CA . VAL A 1 18 ? -4.658 1.115 5.223 1.00 0.00 18 VAL A CA 9
ATOM 15427 C C . VAL A 1 18 ? -6.007 0.550 5.662 1.00 0.00 18 VAL A C 9
ATOM 15428 O O . VAL A 1 18 ? -6.562 0.936 6.673 1.00 0.00 18 VAL A O 9
ATOM 15441 N N . ARG A 1 19 ? -6.531 -0.366 4.898 1.00 0.00 19 ARG A N 9
ATOM 15442 C CA . ARG A 1 19 ? -7.847 -0.987 5.233 1.00 0.00 19 ARG A CA 9
ATOM 15443 C C . ARG A 1 19 ? -7.728 -2.503 5.092 1.00 0.00 19 ARG A C 9
ATOM 15444 O O . ARG A 1 19 ? -7.015 -3.009 4.245 1.00 0.00 19 ARG A O 9
ATOM 15465 N N . LEU A 1 20 ? -8.418 -3.231 5.928 1.00 0.00 20 LEU A N 9
ATOM 15466 C CA . LEU A 1 20 ? -8.358 -4.725 5.876 1.00 0.00 20 LEU A CA 9
ATOM 15467 C C . LEU A 1 20 ? -9.642 -5.272 5.261 1.00 0.00 20 LEU A C 9
ATOM 15468 O O . LEU A 1 20 ? -10.724 -4.758 5.475 1.00 0.00 20 LEU A O 9
ATOM 15484 N N . SER A 1 21 ? -9.520 -6.312 4.491 1.00 0.00 21 SER A N 9
ATOM 15485 C CA . SER A 1 21 ? -10.713 -6.919 3.838 1.00 0.00 21 SER A CA 9
ATOM 15486 C C . SER A 1 21 ? -10.466 -8.409 3.608 1.00 0.00 21 SER A C 9
ATOM 15487 O O . SER A 1 21 ? -9.345 -8.879 3.654 1.00 0.00 21 SER A O 9
ATOM 15495 N N . LYS A 1 22 ? -11.517 -9.150 3.369 1.00 0.00 22 LYS A N 9
ATOM 15496 C CA . LYS A 1 22 ? -11.386 -10.623 3.138 1.00 0.00 22 LYS A CA 9
ATOM 15497 C C . LYS A 1 22 ? -11.836 -10.965 1.718 1.00 0.00 22 LYS A C 9
ATOM 15498 O O . LYS A 1 22 ? -12.851 -10.496 1.237 1.00 0.00 22 LYS A O 9
ATOM 15517 N N . SER A 1 23 ? -11.073 -11.781 1.047 1.00 0.00 23 SER A N 9
ATOM 15518 C CA . SER A 1 23 ? -11.414 -12.172 -0.348 1.00 0.00 23 SER A CA 9
ATOM 15519 C C . SER A 1 23 ? -12.722 -12.963 -0.371 1.00 0.00 23 SER A C 9
ATOM 15520 O O . SER A 1 23 ? -12.947 -13.847 0.434 1.00 0.00 23 SER A O 9
ATOM 15528 N N . LYS A 1 24 ? -13.582 -12.653 -1.300 1.00 0.00 24 LYS A N 9
ATOM 15529 C CA . LYS A 1 24 ? -14.880 -13.378 -1.401 1.00 0.00 24 LYS A CA 9
ATOM 15530 C C . LYS A 1 24 ? -14.670 -14.676 -2.181 1.00 0.00 24 LYS A C 9
ATOM 15531 O O . LYS A 1 24 ? -15.498 -15.565 -2.173 1.00 0.00 24 LYS A O 9
ATOM 15550 N N . ASN A 1 25 ? -13.557 -14.792 -2.854 1.00 0.00 25 ASN A N 9
ATOM 15551 C CA . ASN A 1 25 ? -13.272 -16.031 -3.640 1.00 0.00 25 ASN A CA 9
ATOM 15552 C C . ASN A 1 25 ? -12.473 -17.002 -2.762 1.00 0.00 25 ASN A C 9
ATOM 15553 O O . ASN A 1 25 ? -12.016 -18.035 -3.207 1.00 0.00 25 ASN A O 9
ATOM 15564 N N . GLY A 1 26 ? -12.309 -16.664 -1.511 1.00 0.00 26 GLY A N 9
ATOM 15565 C CA . GLY A 1 26 ? -11.548 -17.547 -0.576 1.00 0.00 26 GLY A CA 9
ATOM 15566 C C . GLY A 1 26 ? -10.044 -17.332 -0.766 1.00 0.00 26 GLY A C 9
ATOM 15567 O O . GLY A 1 26 ? -9.229 -18.117 -0.320 1.00 0.00 26 GLY A O 9
ATOM 15571 N N . GLN A 1 27 ? -9.673 -16.274 -1.430 1.00 0.00 27 GLN A N 9
ATOM 15572 C CA . GLN A 1 27 ? -8.226 -16.000 -1.660 1.00 0.00 27 GLN A CA 9
ATOM 15573 C C . GLN A 1 27 ? -7.594 -15.513 -0.352 1.00 0.00 27 GLN A C 9
ATOM 15574 O O . GLN A 1 27 ? -6.774 -14.616 -0.332 1.00 0.00 27 GLN A O 9
ATOM 15588 N N . SER A 1 28 ? -7.972 -16.117 0.737 1.00 0.00 28 SER A N 9
ATOM 15589 C CA . SER A 1 28 ? -7.411 -15.730 2.063 1.00 0.00 28 SER A CA 9
ATOM 15590 C C . SER A 1 28 ? -7.678 -14.255 2.358 1.00 0.00 28 SER A C 9
ATOM 15591 O O . SER A 1 28 ? -8.294 -13.545 1.586 1.00 0.00 28 SER A O 9
ATOM 15599 N N . GLY A 1 29 ? -7.215 -13.803 3.488 1.00 0.00 29 GLY A N 9
ATOM 15600 C CA . GLY A 1 29 ? -7.426 -12.385 3.882 1.00 0.00 29 GLY A CA 9
ATOM 15601 C C . GLY A 1 29 ? -6.621 -11.463 2.973 1.00 0.00 29 GLY A C 9
ATOM 15602 O O . GLY A 1 29 ? -5.640 -11.859 2.376 1.00 0.00 29 GLY A O 9
ATOM 15606 N N . MET A 1 30 ? -7.028 -10.228 2.865 1.00 0.00 30 MET A N 9
ATOM 15607 C CA . MET A 1 30 ? -6.285 -9.270 1.994 1.00 0.00 30 MET A CA 9
ATOM 15608 C C . MET A 1 30 ? -6.356 -7.857 2.576 1.00 0.00 30 MET A C 9
ATOM 15609 O O . MET A 1 30 ? -7.253 -7.521 3.327 1.00 0.00 30 MET A O 9
ATOM 15623 N N . ALA A 1 31 ? -5.412 -7.032 2.216 1.00 0.00 31 ALA A N 9
ATOM 15624 C CA . ALA A 1 31 ? -5.384 -5.624 2.719 1.00 0.00 31 ALA A CA 9
ATOM 15625 C C . ALA A 1 31 ? -5.481 -4.672 1.535 1.00 0.00 31 ALA A C 9
ATOM 15626 O O . ALA A 1 31 ? -4.925 -4.913 0.480 1.00 0.00 31 ALA A O 9
ATOM 15633 N N . LYS A 1 32 ? -6.197 -3.592 1.704 1.00 0.00 32 LYS A N 9
ATOM 15634 C CA . LYS A 1 32 ? -6.366 -2.601 0.597 1.00 0.00 32 LYS A CA 9
ATOM 15635 C C . LYS A 1 32 ? -5.647 -1.301 0.948 1.00 0.00 32 LYS A C 9
ATOM 15636 O O . LYS A 1 32 ? -5.759 -0.790 2.047 1.00 0.00 32 LYS A O 9
ATOM 15655 N N . PHE A 1 33 ? -4.911 -0.767 0.013 1.00 0.00 33 PHE A N 9
ATOM 15656 C CA . PHE A 1 33 ? -4.163 0.503 0.255 1.00 0.00 33 PHE A CA 9
ATOM 15657 C C . PHE A 1 33 ? -4.748 1.618 -0.609 1.00 0.00 33 PHE A C 9
ATOM 15658 O O . PHE A 1 33 ? -5.172 1.400 -1.728 1.00 0.00 33 PHE A O 9
ATOM 15675 N N . TYR A 1 34 ? -4.773 2.811 -0.083 1.00 0.00 34 TYR A N 9
ATOM 15676 C CA . TYR A 1 34 ? -5.329 3.975 -0.841 1.00 0.00 34 TYR A CA 9
ATOM 15677 C C . TYR A 1 34 ? -4.344 5.144 -0.771 1.00 0.00 34 TYR A C 9
ATOM 15678 O O . TYR A 1 34 ? -3.941 5.571 0.295 1.00 0.00 34 TYR A O 9
ATOM 15696 N N . PHE A 1 35 ? -3.951 5.655 -1.906 1.00 0.00 35 PHE A N 9
ATOM 15697 C CA . PHE A 1 35 ? -2.980 6.795 -1.948 1.00 0.00 35 PHE A CA 9
ATOM 15698 C C . PHE A 1 35 ? -3.696 8.051 -2.439 1.00 0.00 35 PHE A C 9
ATOM 15699 O O . PHE A 1 35 ? -4.239 8.093 -3.530 1.00 0.00 35 PHE A O 9
ATOM 15716 N N . LEU A 1 36 ? -3.714 9.071 -1.622 1.00 0.00 36 LEU A N 9
ATOM 15717 C CA . LEU A 1 36 ? -4.407 10.337 -1.995 1.00 0.00 36 LEU A CA 9
ATOM 15718 C C . LEU A 1 36 ? -3.420 11.322 -2.633 1.00 0.00 36 LEU A C 9
ATOM 15719 O O . LEU A 1 36 ? -2.456 11.752 -2.025 1.00 0.00 36 LEU A O 9
ATOM 15735 N N . GLU A 1 37 ? -3.686 11.685 -3.856 1.00 0.00 37 GLU A N 9
ATOM 15736 C CA . GLU A 1 37 ? -2.818 12.649 -4.594 1.00 0.00 37 GLU A CA 9
ATOM 15737 C C . GLU A 1 37 ? -1.339 12.399 -4.292 1.00 0.00 37 GLU A C 9
ATOM 15738 O O . GLU A 1 37 ? -0.629 13.283 -3.859 1.00 0.00 37 GLU A O 9
ATOM 15750 N N . PRO A 1 38 ? -0.874 11.200 -4.538 1.00 0.00 38 PRO A N 9
ATOM 15751 C CA . PRO A 1 38 ? 0.549 10.837 -4.305 1.00 0.00 38 PRO A CA 9
ATOM 15752 C C . PRO A 1 38 ? 1.492 11.544 -5.291 1.00 0.00 38 PRO A C 9
ATOM 15753 O O . PRO A 1 38 ? 1.133 11.850 -6.412 1.00 0.00 38 PRO A O 9
ATOM 15764 N N . THR A 1 39 ? 2.692 11.814 -4.862 1.00 0.00 39 THR A N 9
ATOM 15765 C CA . THR A 1 39 ? 3.678 12.513 -5.738 1.00 0.00 39 THR A CA 9
ATOM 15766 C C . THR A 1 39 ? 4.154 11.577 -6.856 1.00 0.00 39 THR A C 9
ATOM 15767 O O . THR A 1 39 ? 4.717 12.008 -7.843 1.00 0.00 39 THR A O 9
ATOM 15778 N N . ILE A 1 40 ? 3.944 10.301 -6.704 1.00 0.00 40 ILE A N 9
ATOM 15779 C CA . ILE A 1 40 ? 4.400 9.340 -7.752 1.00 0.00 40 ILE A CA 9
ATOM 15780 C C . ILE A 1 40 ? 3.655 9.612 -9.066 1.00 0.00 40 ILE A C 9
ATOM 15781 O O . ILE A 1 40 ? 3.837 8.926 -10.053 1.00 0.00 40 ILE A O 9
ATOM 15797 N N . LEU A 1 41 ? 2.824 10.615 -9.086 1.00 0.00 41 LEU A N 9
ATOM 15798 C CA . LEU A 1 41 ? 2.067 10.946 -10.331 1.00 0.00 41 LEU A CA 9
ATOM 15799 C C . LEU A 1 41 ? 2.825 12.030 -11.097 1.00 0.00 41 LEU A C 9
ATOM 15800 O O . LEU A 1 41 ? 2.618 12.238 -12.275 1.00 0.00 41 LEU A O 9
ATOM 15816 N N . ALA A 1 42 ? 3.711 12.720 -10.431 1.00 0.00 42 ALA A N 9
ATOM 15817 C CA . ALA A 1 42 ? 4.502 13.795 -11.104 1.00 0.00 42 ALA A CA 9
ATOM 15818 C C . ALA A 1 42 ? 5.857 13.229 -11.535 1.00 0.00 42 ALA A C 9
ATOM 15819 O O . ALA A 1 42 ? 6.525 13.764 -12.396 1.00 0.00 42 ALA A O 9
ATOM 15826 N N . LYS A 1 43 ? 6.264 12.141 -10.938 1.00 0.00 43 LYS A N 9
ATOM 15827 C CA . LYS A 1 43 ? 7.574 11.518 -11.303 1.00 0.00 43 LYS A CA 9
ATOM 15828 C C . LYS A 1 43 ? 7.348 10.415 -12.336 1.00 0.00 43 LYS A C 9
ATOM 15829 O O . LYS A 1 43 ? 7.637 10.572 -13.507 1.00 0.00 43 LYS A O 9
ATOM 15848 N N . GLU A 1 44 ? 6.838 9.290 -11.904 1.00 0.00 44 GLU A N 9
ATOM 15849 C CA . GLU A 1 44 ? 6.593 8.152 -12.845 1.00 0.00 44 GLU A CA 9
ATOM 15850 C C . GLU A 1 44 ? 5.108 8.078 -13.204 1.00 0.00 44 GLU A C 9
ATOM 15851 O O . GLU A 1 44 ? 4.240 8.303 -12.382 1.00 0.00 44 GLU A O 9
ATOM 15863 N N . SER A 1 45 ? 4.820 7.764 -14.433 1.00 0.00 45 SER A N 9
ATOM 15864 C CA . SER A 1 45 ? 3.403 7.673 -14.880 1.00 0.00 45 SER A CA 9
ATOM 15865 C C . SER A 1 45 ? 2.712 6.478 -14.219 1.00 0.00 45 SER A C 9
ATOM 15866 O O . SER A 1 45 ? 3.342 5.531 -13.790 1.00 0.00 45 SER A O 9
ATOM 15874 N N . THR A 1 46 ? 1.412 6.531 -14.136 1.00 0.00 46 THR A N 9
ATOM 15875 C CA . THR A 1 46 ? 0.643 5.420 -13.506 1.00 0.00 46 THR A CA 9
ATOM 15876 C C . THR A 1 46 ? 0.783 4.146 -14.346 1.00 0.00 46 THR A C 9
ATOM 15877 O O . THR A 1 46 ? 0.789 3.045 -13.833 1.00 0.00 46 THR A O 9
ATOM 15888 N N . ASP A 1 47 ? 0.898 4.295 -15.638 1.00 0.00 47 ASP A N 9
ATOM 15889 C CA . ASP A 1 47 ? 1.041 3.101 -16.526 1.00 0.00 47 ASP A CA 9
ATOM 15890 C C . ASP A 1 47 ? 2.426 2.481 -16.323 1.00 0.00 47 ASP A C 9
ATOM 15891 O O . ASP A 1 47 ? 2.677 1.350 -16.691 1.00 0.00 47 ASP A O 9
ATOM 15900 N N . ASP A 1 48 ? 3.329 3.221 -15.743 1.00 0.00 48 ASP A N 9
ATOM 15901 C CA . ASP A 1 48 ? 4.704 2.691 -15.514 1.00 0.00 48 ASP A CA 9
ATOM 15902 C C . ASP A 1 48 ? 4.739 1.907 -14.198 1.00 0.00 48 ASP A C 9
ATOM 15903 O O . ASP A 1 48 ? 5.721 1.272 -13.863 1.00 0.00 48 ASP A O 9
ATOM 15912 N N . ILE A 1 49 ? 3.671 1.944 -13.448 1.00 0.00 49 ILE A N 9
ATOM 15913 C CA . ILE A 1 49 ? 3.634 1.203 -12.149 1.00 0.00 49 ILE A CA 9
ATOM 15914 C C . ILE A 1 49 ? 3.078 -0.206 -12.373 1.00 0.00 49 ILE A C 9
ATOM 15915 O O . ILE A 1 49 ? 2.022 -0.392 -12.945 1.00 0.00 49 ILE A O 9
ATOM 15931 N N . THR A 1 50 ? 3.788 -1.200 -11.917 1.00 0.00 50 THR A N 9
ATOM 15932 C CA . THR A 1 50 ? 3.327 -2.608 -12.083 1.00 0.00 50 THR A CA 9
ATOM 15933 C C . THR A 1 50 ? 3.876 -3.446 -10.925 1.00 0.00 50 THR A C 9
ATOM 15934 O O . THR A 1 50 ? 4.171 -4.614 -11.071 1.00 0.00 50 THR A O 9
ATOM 15945 N N . GLY A 1 51 ? 4.014 -2.851 -9.769 1.00 0.00 51 GLY A N 9
ATOM 15946 C CA . GLY A 1 51 ? 4.540 -3.612 -8.598 1.00 0.00 51 GLY A CA 9
ATOM 15947 C C . GLY A 1 51 ? 4.577 -2.719 -7.362 1.00 0.00 51 GLY A C 9
ATOM 15948 O O . GLY A 1 51 ? 4.885 -1.545 -7.438 1.00 0.00 51 GLY A O 9
ATOM 15952 N N . MET A 1 52 ? 4.256 -3.272 -6.219 1.00 0.00 52 MET A N 9
ATOM 15953 C CA . MET A 1 52 ? 4.255 -2.477 -4.952 1.00 0.00 52 MET A CA 9
ATOM 15954 C C . MET A 1 52 ? 5.347 -3.002 -4.021 1.00 0.00 52 MET A C 9
ATOM 15955 O O . MET A 1 52 ? 5.483 -4.193 -3.808 1.00 0.00 52 MET A O 9
ATOM 15969 N N . TYR A 1 53 ? 6.118 -2.110 -3.459 1.00 0.00 53 TYR A N 9
ATOM 15970 C CA . TYR A 1 53 ? 7.211 -2.517 -2.524 1.00 0.00 53 TYR A CA 9
ATOM 15971 C C . TYR A 1 53 ? 6.866 -2.045 -1.114 1.00 0.00 53 TYR A C 9
ATOM 15972 O O . TYR A 1 53 ? 6.682 -0.862 -0.859 1.00 0.00 53 TYR A O 9
ATOM 15990 N N . LEU A 1 54 ? 6.779 -2.968 -0.196 1.00 0.00 54 LEU A N 9
ATOM 15991 C CA . LEU A 1 54 ? 6.450 -2.615 1.214 1.00 0.00 54 LEU A CA 9
ATOM 15992 C C . LEU A 1 54 ? 7.738 -2.573 2.030 1.00 0.00 54 LEU A C 9
ATOM 15993 O O . LEU A 1 54 ? 8.500 -3.521 2.056 1.00 0.00 54 LEU A O 9
ATOM 16009 N N . ILE A 1 55 ? 7.987 -1.476 2.690 1.00 0.00 55 ILE A N 9
ATOM 16010 C CA . ILE A 1 55 ? 9.229 -1.341 3.508 1.00 0.00 55 ILE A CA 9
ATOM 16011 C C . ILE A 1 55 ? 8.868 -1.412 4.990 1.00 0.00 55 ILE A C 9
ATOM 16012 O O . ILE A 1 55 ? 8.036 -0.669 5.478 1.00 0.00 55 ILE A O 9
ATOM 16028 N N . ASP A 1 56 ? 9.501 -2.300 5.707 1.00 0.00 56 ASP A N 9
ATOM 16029 C CA . ASP A 1 56 ? 9.232 -2.447 7.170 1.00 0.00 56 ASP A CA 9
ATOM 16030 C C . ASP A 1 56 ? 10.566 -2.330 7.913 1.00 0.00 56 ASP A C 9
ATOM 16031 O O . ASP A 1 56 ? 10.684 -2.705 9.058 1.00 0.00 56 ASP A O 9
ATOM 16040 N N . ASP A 1 57 ? 11.567 -1.795 7.254 1.00 0.00 57 ASP A N 9
ATOM 16041 C CA . ASP A 1 57 ? 12.910 -1.621 7.898 1.00 0.00 57 ASP A CA 9
ATOM 16042 C C . ASP A 1 57 ? 13.519 -2.989 8.234 1.00 0.00 57 ASP A C 9
ATOM 16043 O O . ASP A 1 57 ? 14.562 -3.358 7.730 1.00 0.00 57 ASP A O 9
ATOM 16052 N N . GLU A 1 58 ? 12.875 -3.743 9.083 1.00 0.00 58 GLU A N 9
ATOM 16053 C CA . GLU A 1 58 ? 13.407 -5.087 9.458 1.00 0.00 58 GLU A CA 9
ATOM 16054 C C . GLU A 1 58 ? 13.212 -6.052 8.287 1.00 0.00 58 GLU A C 9
ATOM 16055 O O . GLU A 1 58 ? 13.588 -7.205 8.342 1.00 0.00 58 GLU A O 9
ATOM 16067 N N . GLY A 1 59 ? 12.632 -5.581 7.221 1.00 0.00 59 GLY A N 9
ATOM 16068 C CA . GLY A 1 59 ? 12.416 -6.457 6.036 1.00 0.00 59 GLY A CA 9
ATOM 16069 C C . GLY A 1 59 ? 11.486 -5.762 5.046 1.00 0.00 59 GLY A C 9
ATOM 16070 O O . GLY A 1 59 ? 10.943 -4.709 5.320 1.00 0.00 59 GLY A O 9
ATOM 16074 N N . GLU A 1 60 ? 11.298 -6.343 3.894 1.00 0.00 60 GLU A N 9
ATOM 16075 C CA . GLU A 1 60 ? 10.401 -5.722 2.875 1.00 0.00 60 GLU A CA 9
ATOM 16076 C C . GLU A 1 60 ? 9.665 -6.813 2.102 1.00 0.00 60 GLU A C 9
ATOM 16077 O O . GLU A 1 60 ? 10.172 -7.899 1.895 1.00 0.00 60 GLU A O 9
ATOM 16089 N N . ILE A 1 61 ? 8.469 -6.518 1.673 1.00 0.00 61 ILE A N 9
ATOM 16090 C CA . ILE A 1 61 ? 7.657 -7.506 0.902 1.00 0.00 61 ILE A CA 9
ATOM 16091 C C . ILE A 1 61 ? 7.268 -6.898 -0.442 1.00 0.00 61 ILE A C 9
ATOM 16092 O O . ILE A 1 61 ? 6.825 -5.767 -0.525 1.00 0.00 61 ILE A O 9
ATOM 16108 N N . ILE A 1 62 ? 7.431 -7.648 -1.495 1.00 0.00 62 ILE A N 9
ATOM 16109 C CA . ILE A 1 62 ? 7.084 -7.148 -2.857 1.00 0.00 62 ILE A CA 9
ATOM 16110 C C . ILE A 1 62 ? 5.824 -7.847 -3.342 1.00 0.00 62 ILE A C 9
ATOM 16111 O O . ILE A 1 62 ? 5.730 -9.060 -3.355 1.00 0.00 62 ILE A O 9
ATOM 16127 N N . THR A 1 63 ? 4.849 -7.081 -3.736 1.00 0.00 63 THR A N 9
ATOM 16128 C CA . THR A 1 63 ? 3.569 -7.664 -4.224 1.00 0.00 63 THR A CA 9
ATOM 16129 C C . THR A 1 63 ? 3.109 -6.904 -5.468 1.00 0.00 63 THR A C 9
ATOM 16130 O O . THR A 1 63 ? 3.519 -5.790 -5.726 1.00 0.00 63 THR A O 9
ATOM 16141 N N . ARG A 1 64 ? 2.243 -7.512 -6.228 1.00 0.00 64 ARG A N 9
ATOM 16142 C CA . ARG A 1 64 ? 1.714 -6.865 -7.461 1.00 0.00 64 ARG A CA 9
ATOM 16143 C C . ARG A 1 64 ? 0.305 -6.342 -7.196 1.00 0.00 64 ARG A C 9
ATOM 16144 O O . ARG A 1 64 ? 0.102 -5.469 -6.376 1.00 0.00 64 ARG A O 9
ATOM 16165 N N . GLU A 1 65 ? -0.659 -6.880 -7.905 1.00 0.00 65 GLU A N 9
ATOM 16166 C CA . GLU A 1 65 ? -2.080 -6.447 -7.746 1.00 0.00 65 GLU A CA 9
ATOM 16167 C C . GLU A 1 65 ? -2.146 -4.947 -7.469 1.00 0.00 65 GLU A C 9
ATOM 16168 O O . GLU A 1 65 ? -2.338 -4.514 -6.350 1.00 0.00 65 GLU A O 9
ATOM 16180 N N . VAL A 1 66 ? -1.979 -4.154 -8.494 1.00 0.00 66 VAL A N 9
ATOM 16181 C CA . VAL A 1 66 ? -2.019 -2.669 -8.330 1.00 0.00 66 VAL A CA 9
ATOM 16182 C C . VAL A 1 66 ? -3.061 -2.094 -9.281 1.00 0.00 66 VAL A C 9
ATOM 16183 O O . VAL A 1 66 ? -3.103 -2.426 -10.450 1.00 0.00 66 VAL A O 9
ATOM 16196 N N . LYS A 1 67 ? -3.909 -1.239 -8.779 1.00 0.00 67 LYS A N 9
ATOM 16197 C CA . LYS A 1 67 ? -4.974 -0.624 -9.629 1.00 0.00 67 LYS A CA 9
ATOM 16198 C C . LYS A 1 67 ? -4.940 0.892 -9.466 1.00 0.00 67 LYS A C 9
ATOM 16199 O O . LYS A 1 67 ? -4.772 1.412 -8.380 1.00 0.00 67 LYS A O 9
ATOM 16218 N N . GLY A 1 68 ? -5.096 1.599 -10.550 1.00 0.00 68 GLY A N 9
ATOM 16219 C CA . GLY A 1 68 ? -5.072 3.091 -10.503 1.00 0.00 68 GLY A CA 9
ATOM 16220 C C . GLY A 1 68 ? -6.493 3.642 -10.606 1.00 0.00 68 GLY A C 9
ATOM 16221 O O . GLY A 1 68 ? -7.267 3.252 -11.458 1.00 0.00 68 GLY A O 9
ATOM 16225 N N . LYS A 1 69 ? -6.830 4.567 -9.752 1.00 0.00 69 LYS A N 9
ATOM 16226 C CA . LYS A 1 69 ? -8.190 5.184 -9.786 1.00 0.00 69 LYS A CA 9
ATOM 16227 C C . LYS A 1 69 ? -8.100 6.526 -10.506 1.00 0.00 69 LYS A C 9
ATOM 16228 O O . LYS A 1 69 ? -7.543 7.491 -9.999 1.00 0.00 69 LYS A O 9
ATOM 16247 N N . PHE A 1 70 ? -8.631 6.583 -11.700 1.00 0.00 70 PHE A N 9
ATOM 16248 C CA . PHE A 1 70 ? -8.575 7.839 -12.501 1.00 0.00 70 PHE A CA 9
ATOM 16249 C C . PHE A 1 70 ? -9.926 8.549 -12.454 1.00 0.00 70 PHE A C 9
ATOM 16250 O O . PHE A 1 70 ? -10.974 7.929 -12.435 1.00 0.00 70 PHE A O 9
ATOM 16267 N N . ILE A 1 71 ? -9.893 9.849 -12.452 1.00 0.00 71 ILE A N 9
ATOM 16268 C CA . ILE A 1 71 ? -11.142 10.664 -12.425 1.00 0.00 71 ILE A CA 9
ATOM 16269 C C . ILE A 1 71 ? -11.148 11.588 -13.641 1.00 0.00 71 ILE A C 9
ATOM 16270 O O . ILE A 1 71 ? -10.148 12.195 -13.969 1.00 0.00 71 ILE A O 9
ATOM 16286 N N . ASN A 1 72 ? -12.266 11.678 -14.316 1.00 0.00 72 ASN A N 9
ATOM 16287 C CA . ASN A 1 72 ? -12.361 12.544 -15.534 1.00 0.00 72 ASN A CA 9
ATOM 16288 C C . ASN A 1 72 ? -11.560 13.835 -15.345 1.00 0.00 72 ASN A C 9
ATOM 16289 O O . ASN A 1 72 ? -12.031 14.807 -14.789 1.00 0.00 72 ASN A O 9
ATOM 16300 N N . GLY A 1 73 ? -10.341 13.836 -15.813 1.00 0.00 73 GLY A N 9
ATOM 16301 C CA . GLY A 1 73 ? -9.475 15.041 -15.678 1.00 0.00 73 GLY A CA 9
ATOM 16302 C C . GLY A 1 73 ? -8.007 14.608 -15.604 1.00 0.00 73 GLY A C 9
ATOM 16303 O O . GLY A 1 73 ? -7.204 14.946 -16.455 1.00 0.00 73 GLY A O 9
ATOM 16307 N N . ARG A 1 74 ? -7.650 13.861 -14.595 1.00 0.00 74 ARG A N 9
ATOM 16308 C CA . ARG A 1 74 ? -6.235 13.403 -14.463 1.00 0.00 74 ARG A CA 9
ATOM 16309 C C . ARG A 1 74 ? -6.096 12.511 -13.211 1.00 0.00 74 ARG A C 9
ATOM 16310 O O . ARG A 1 74 ? -6.812 12.687 -12.246 1.00 0.00 74 ARG A O 9
ATOM 16331 N N . PRO A 1 75 ? -5.173 11.574 -13.221 1.00 0.00 75 PRO A N 9
ATOM 16332 C CA . PRO A 1 75 ? -4.939 10.665 -12.065 1.00 0.00 75 PRO A CA 9
ATOM 16333 C C . PRO A 1 75 ? -5.103 11.392 -10.729 1.00 0.00 75 PRO A C 9
ATOM 16334 O O . PRO A 1 75 ? -4.399 12.337 -10.433 1.00 0.00 75 PRO A O 9
ATOM 16345 N N . THR A 1 76 ? -6.039 10.961 -9.927 1.00 0.00 76 THR A N 9
ATOM 16346 C CA . THR A 1 76 ? -6.278 11.621 -8.608 1.00 0.00 76 THR A CA 9
ATOM 16347 C C . THR A 1 76 ? -5.864 10.690 -7.468 1.00 0.00 76 THR A C 9
ATOM 16348 O O . THR A 1 76 ? -5.415 11.133 -6.429 1.00 0.00 76 THR A O 9
ATOM 16359 N N . ALA A 1 77 ? -6.026 9.402 -7.632 1.00 0.00 77 ALA A N 9
ATOM 16360 C CA . ALA A 1 77 ? -5.645 8.475 -6.520 1.00 0.00 77 ALA A CA 9
ATOM 16361 C C . ALA A 1 77 ? -5.312 7.088 -7.060 1.00 0.00 77 ALA A C 9
ATOM 16362 O O . ALA A 1 77 ? -5.683 6.725 -8.160 1.00 0.00 77 ALA A O 9
ATOM 16369 N N . ILE A 1 78 ? -4.613 6.312 -6.275 1.00 0.00 78 ILE A N 9
ATOM 16370 C CA . ILE A 1 78 ? -4.229 4.929 -6.692 1.00 0.00 78 ILE A CA 9
ATOM 16371 C C . ILE A 1 78 ? -4.637 3.940 -5.603 1.00 0.00 78 ILE A C 9
ATOM 16372 O O . ILE A 1 78 ? -4.730 4.278 -4.439 1.00 0.00 78 ILE A O 9
ATOM 16388 N N . GLU A 1 79 ? -4.897 2.719 -5.983 1.00 0.00 79 GLU A N 9
ATOM 16389 C CA . GLU A 1 79 ? -5.319 1.684 -4.992 1.00 0.00 79 GLU A CA 9
ATOM 16390 C C . GLU A 1 79 ? -4.608 0.365 -5.295 1.00 0.00 79 GLU A C 9
ATOM 16391 O O . GLU A 1 79 ? -4.233 0.087 -6.418 1.00 0.00 79 GLU A O 9
ATOM 16403 N N . ALA A 1 80 ? -4.420 -0.449 -4.293 1.00 0.00 80 ALA A N 9
ATOM 16404 C CA . ALA A 1 80 ? -3.734 -1.759 -4.503 1.00 0.00 80 ALA A CA 9
ATOM 16405 C C . ALA A 1 80 ? -4.243 -2.763 -3.469 1.00 0.00 80 ALA A C 9
ATOM 16406 O O . ALA A 1 80 ? -4.692 -2.397 -2.400 1.00 0.00 80 ALA A O 9
ATOM 16413 N N . THR A 1 81 ? -4.180 -4.026 -3.791 1.00 0.00 81 THR A N 9
ATOM 16414 C CA . THR A 1 81 ? -4.663 -5.086 -2.851 1.00 0.00 81 THR A CA 9
ATOM 16415 C C . THR A 1 81 ? -3.540 -6.084 -2.580 1.00 0.00 81 THR A C 9
ATOM 16416 O O . THR A 1 81 ? -2.897 -6.576 -3.487 1.00 0.00 81 THR A O 9
ATOM 16427 N N . VAL A 1 82 ? -3.307 -6.384 -1.330 1.00 0.00 82 VAL A N 9
ATOM 16428 C CA . VAL A 1 82 ? -2.229 -7.352 -0.960 1.00 0.00 82 VAL A CA 9
ATOM 16429 C C . VAL A 1 82 ? -2.867 -8.606 -0.372 1.00 0.00 82 VAL A C 9
ATOM 16430 O O . VAL A 1 82 ? -3.731 -8.539 0.482 1.00 0.00 82 VAL A O 9
ATOM 16443 N N . ILE A 1 83 ? -2.452 -9.751 -0.834 1.00 0.00 83 ILE A N 9
ATOM 16444 C CA . ILE A 1 83 ? -3.028 -11.029 -0.326 1.00 0.00 83 ILE A CA 9
ATOM 16445 C C . ILE A 1 83 ? -2.134 -11.603 0.772 1.00 0.00 83 ILE A C 9
ATOM 16446 O O . ILE A 1 83 ? -0.958 -11.849 0.575 1.00 0.00 83 ILE A O 9
ATOM 16462 N N . LEU A 1 84 ? -2.694 -11.812 1.932 1.00 0.00 84 LEU A N 9
ATOM 16463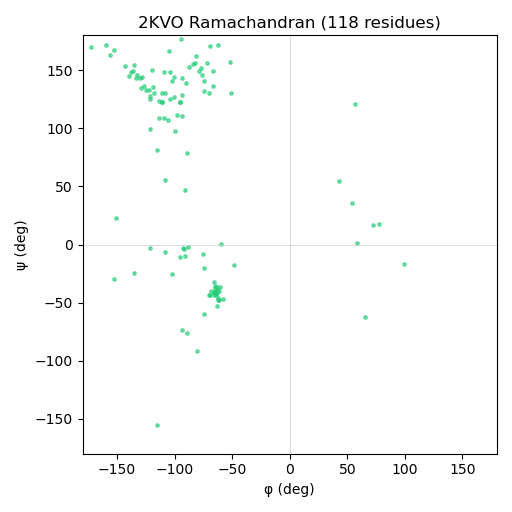 C CA . LEU A 1 84 ? -1.912 -12.367 3.079 1.00 0.00 84 LEU A CA 9
ATOM 16464 C C . LEU A 1 84 ? -2.375 -13.793 3.369 1.00 0.00 84 LEU A C 9
ATOM 16465 O O . LEU A 1 84 ? -3.457 -14.020 3.875 1.00 0.00 84 LEU A O 9
ATOM 16481 N N . ASN A 1 85 ? -1.552 -14.753 3.046 1.00 0.00 85 ASN A N 9
ATOM 16482 C CA . ASN A 1 85 ? -1.901 -16.190 3.287 1.00 0.00 85 ASN A CA 9
ATOM 16483 C C . ASN A 1 85 ? -1.017 -16.751 4.406 1.00 0.00 85 ASN A C 9
ATOM 16484 O O . ASN A 1 85 ? -1.495 -17.297 5.380 1.00 0.00 85 ASN A O 9
ATOM 16495 N N . SER A 1 86 ? 0.277 -16.640 4.256 1.00 0.00 86 SER A N 9
ATOM 16496 C CA . SER A 1 86 ? 1.206 -17.191 5.285 1.00 0.00 86 SER A CA 9
ATOM 16497 C C . SER A 1 86 ? 1.045 -16.445 6.615 1.00 0.00 86 SER A C 9
ATOM 16498 O O . SER A 1 86 ? 0.781 -15.257 6.658 1.00 0.00 86 SER A O 9
ATOM 16506 N N . GLN A 1 87 ? 1.205 -17.149 7.699 1.00 0.00 87 GLN A N 9
ATOM 16507 C CA . GLN A 1 87 ? 1.068 -16.520 9.041 1.00 0.00 87 GLN A CA 9
ATOM 16508 C C . GLN A 1 87 ? 2.203 -15.507 9.281 1.00 0.00 87 GLN A C 9
ATOM 16509 O O . GLN A 1 87 ? 1.970 -14.429 9.791 1.00 0.00 87 GLN A O 9
ATOM 16523 N N . PRO A 1 88 ? 3.417 -15.850 8.929 1.00 0.00 88 PRO A N 9
ATOM 16524 C CA . PRO A 1 88 ? 4.587 -14.946 9.134 1.00 0.00 88 PRO A CA 9
ATOM 16525 C C . PRO A 1 88 ? 4.343 -13.569 8.509 1.00 0.00 88 PRO A C 9
ATOM 16526 O O . PRO A 1 88 ? 4.748 -12.549 9.033 1.00 0.00 88 PRO A O 9
ATOM 16537 N N . GLU A 1 89 ? 3.676 -13.544 7.389 1.00 0.00 89 GLU A N 9
ATOM 16538 C CA . GLU A 1 89 ? 3.386 -12.249 6.707 1.00 0.00 89 GLU A CA 9
ATOM 16539 C C . GLU A 1 89 ? 2.503 -11.380 7.607 1.00 0.00 89 GLU A C 9
ATOM 16540 O O . GLU A 1 89 ? 2.704 -10.187 7.733 1.00 0.00 89 GLU A O 9
ATOM 16552 N N . TRP A 1 90 ? 1.526 -11.972 8.236 1.00 0.00 90 TRP A N 9
ATOM 16553 C CA . TRP A 1 90 ? 0.620 -11.192 9.135 1.00 0.00 90 TRP A CA 9
ATOM 16554 C C . TRP A 1 90 ? 1.421 -10.599 10.301 1.00 0.00 90 TRP A C 9
ATOM 16555 O O . TRP A 1 90 ? 1.188 -9.484 10.726 1.00 0.00 90 TRP A O 9
ATOM 16576 N N . ASP A 1 91 ? 2.359 -11.338 10.823 1.00 0.00 91 ASP A N 9
ATOM 16577 C CA . ASP A 1 91 ? 3.173 -10.818 11.964 1.00 0.00 91 ASP A CA 9
ATOM 16578 C C . ASP A 1 91 ? 3.910 -9.556 11.514 1.00 0.00 91 ASP A C 9
ATOM 16579 O O . ASP A 1 91 ? 3.897 -8.536 12.175 1.00 0.00 91 ASP A O 9
ATOM 16588 N N . ARG A 1 92 ? 4.549 -9.626 10.382 1.00 0.00 92 ARG A N 9
ATOM 16589 C CA . ARG A 1 92 ? 5.290 -8.446 9.853 1.00 0.00 92 ARG A CA 9
ATOM 16590 C C . ARG A 1 92 ? 4.290 -7.364 9.434 1.00 0.00 92 ARG A C 9
ATOM 16591 O O . ARG A 1 92 ? 4.486 -6.187 9.668 1.00 0.00 92 ARG A O 9
ATOM 16612 N N . PHE A 1 93 ? 3.223 -7.764 8.801 1.00 0.00 93 PHE A N 9
ATOM 16613 C CA . PHE A 1 93 ? 2.196 -6.782 8.342 1.00 0.00 93 PHE A CA 9
ATOM 16614 C C . PHE A 1 93 ? 1.601 -6.037 9.546 1.00 0.00 93 PHE A C 9
ATOM 16615 O O . PHE A 1 93 ? 1.441 -4.830 9.532 1.00 0.00 93 PHE A O 9
ATOM 16632 N N . MET A 1 94 ? 1.267 -6.751 10.584 1.00 0.00 94 MET A N 9
ATOM 16633 C CA . MET A 1 94 ? 0.676 -6.098 11.794 1.00 0.00 94 MET A CA 9
ATOM 16634 C C . MET A 1 94 ? 1.704 -5.153 12.421 1.00 0.00 94 MET A C 9
ATOM 16635 O O . MET A 1 94 ? 1.383 -4.076 12.883 1.00 0.00 94 MET A O 9
ATOM 16649 N N . ARG A 1 95 ? 2.939 -5.558 12.447 1.00 0.00 95 ARG A N 9
ATOM 16650 C CA . ARG A 1 95 ? 4.001 -4.702 13.051 1.00 0.00 95 ARG A CA 9
ATOM 16651 C C . ARG A 1 95 ? 4.102 -3.380 12.284 1.00 0.00 95 ARG A C 9
ATOM 16652 O O . ARG A 1 95 ? 4.262 -2.321 12.857 1.00 0.00 95 ARG A O 9
ATOM 16673 N N . PHE A 1 96 ? 4.022 -3.443 10.986 1.00 0.00 96 PHE A N 9
ATOM 16674 C CA . PHE A 1 96 ? 4.121 -2.206 10.158 1.00 0.00 96 PHE A CA 9
ATOM 16675 C C . PHE A 1 96 ? 2.990 -1.242 10.531 1.00 0.00 96 PHE A C 9
ATOM 16676 O O . PHE A 1 96 ? 3.191 -0.052 10.675 1.00 0.00 96 PHE A O 9
ATOM 16693 N N . MET A 1 97 ? 1.798 -1.750 10.681 1.00 0.00 97 MET A N 9
ATOM 16694 C CA . MET A 1 97 ? 0.646 -0.867 11.039 1.00 0.00 97 MET A CA 9
ATOM 16695 C C . MET A 1 97 ? 0.885 -0.247 12.420 1.00 0.00 97 MET A C 9
ATOM 16696 O O . MET A 1 97 ? 0.604 0.914 12.654 1.00 0.00 97 MET A O 9
ATOM 16710 N N . GLU A 1 98 ? 1.401 -1.015 13.334 1.00 0.00 98 GLU A N 9
ATOM 16711 C CA . GLU A 1 98 ? 1.666 -0.487 14.705 1.00 0.00 98 GLU A CA 9
ATOM 16712 C C . GLU A 1 98 ? 2.787 0.555 14.645 1.00 0.00 98 GLU A C 9
ATOM 16713 O O . GLU A 1 98 ? 2.694 1.623 15.216 1.00 0.00 98 GLU A O 9
ATOM 16725 N N . ARG A 1 99 ? 3.848 0.245 13.955 1.00 0.00 99 ARG A N 9
ATOM 16726 C CA . ARG A 1 99 ? 4.984 1.208 13.851 1.00 0.00 99 ARG A CA 9
ATOM 16727 C C . ARG A 1 99 ? 4.549 2.443 13.063 1.00 0.00 99 ARG A C 9
ATOM 16728 O O . ARG A 1 99 ? 4.846 3.566 13.422 1.00 0.00 99 ARG A O 9
ATOM 16749 N N . TYR A 1 100 ? 3.851 2.237 11.986 1.00 0.00 100 TYR A N 9
ATOM 16750 C CA . TYR A 1 100 ? 3.392 3.386 11.154 1.00 0.00 100 TYR A CA 9
ATOM 16751 C C . TYR A 1 100 ? 2.405 4.243 11.956 1.00 0.00 100 TYR A C 9
ATOM 16752 O O . TYR A 1 100 ? 2.444 5.458 11.921 1.00 0.00 100 TYR A O 9
ATOM 16770 N N . GLY A 1 101 ? 1.516 3.611 12.671 1.00 0.00 101 GLY A N 9
ATOM 16771 C CA . GLY A 1 101 ? 0.512 4.373 13.475 1.00 0.00 101 GLY A CA 9
ATOM 16772 C C . GLY A 1 101 ? 1.233 5.295 14.460 1.00 0.00 101 GLY A C 9
ATOM 16773 O O . GLY A 1 101 ? 0.844 6.428 14.674 1.00 0.00 101 GLY A O 9
ATOM 16777 N N . ALA A 1 102 ? 2.281 4.810 15.062 1.00 0.00 102 ALA A N 9
ATOM 16778 C CA . ALA A 1 102 ? 3.041 5.643 16.039 1.00 0.00 102 ALA A CA 9
ATOM 16779 C C . ALA A 1 102 ? 3.652 6.849 15.318 1.00 0.00 102 ALA A C 9
ATOM 16780 O O . ALA A 1 102 ? 3.671 7.952 15.830 1.00 0.00 102 ALA A O 9
ATOM 16787 N N . GLU A 1 103 ? 4.146 6.643 14.129 1.00 0.00 103 GLU A N 9
ATOM 16788 C CA . GLU A 1 103 ? 4.755 7.770 13.360 1.00 0.00 103 GLU A CA 9
ATOM 16789 C C . GLU A 1 103 ? 3.658 8.742 12.923 1.00 0.00 103 GLU A C 9
ATOM 16790 O O . GLU A 1 103 ? 3.831 9.944 12.946 1.00 0.00 103 GLU A O 9
ATOM 16802 N N . ASN A 1 104 ? 2.527 8.220 12.520 1.00 0.00 104 ASN A N 9
ATOM 16803 C CA . ASN A 1 104 ? 1.392 9.092 12.069 1.00 0.00 104 ASN A CA 9
ATOM 16804 C C . ASN A 1 104 ? 0.141 8.756 12.881 1.00 0.00 104 ASN A C 9
ATOM 16805 O O . ASN A 1 104 ? -0.073 9.273 13.958 1.00 0.00 104 ASN A O 9
ATOM 16816 N N . GLY A 1 105 ? -0.689 7.888 12.365 1.00 0.00 105 GLY A N 9
ATOM 16817 C CA . GLY A 1 105 ? -1.934 7.501 13.097 1.00 0.00 105 GLY A CA 9
ATOM 16818 C C . GLY A 1 105 ? -3.037 7.153 12.090 1.00 0.00 105 GLY A C 9
ATOM 16819 O O . GLY A 1 105 ? -3.740 8.017 11.599 1.00 0.00 105 GLY A O 9
ATOM 16823 N N . LEU A 1 106 ? -3.189 5.892 11.781 1.00 0.00 106 LEU A N 9
ATOM 16824 C CA . LEU A 1 106 ? -4.240 5.459 10.802 1.00 0.00 106 LEU A CA 9
ATOM 16825 C C . LEU A 1 106 ? -5.414 4.829 11.553 1.00 0.00 106 LEU A C 9
ATOM 16826 O O . LEU A 1 106 ? -5.249 3.952 12.378 1.00 0.00 106 LEU A O 9
ATOM 16842 N N . GLY A 1 107 ? -6.602 5.282 11.257 1.00 0.00 107 GLY A N 9
ATOM 16843 C CA . GLY A 1 107 ? -7.821 4.740 11.927 1.00 0.00 107 GLY A CA 9
ATOM 16844 C C . GLY A 1 107 ? -8.440 3.647 11.056 1.00 0.00 107 GLY A C 9
ATOM 16845 O O . GLY A 1 107 ? -8.390 2.477 11.379 1.00 0.00 107 GLY A O 9
ATOM 16849 N N . PHE A 1 108 ? -9.026 4.029 9.950 1.00 0.00 108 PHE A N 9
ATOM 16850 C CA . PHE A 1 108 ? -9.659 3.026 9.044 1.00 0.00 108 PHE A CA 9
ATOM 16851 C C . PHE A 1 108 ? -10.157 3.716 7.766 1.00 0.00 108 PHE A C 9
ATOM 16852 O O . PHE A 1 108 ? -9.422 4.405 7.088 1.00 0.00 108 PHE A O 9
ATOM 16869 N N . SER A 1 109 ? -11.404 3.515 7.435 1.00 0.00 109 SER A N 9
ATOM 16870 C CA . SER A 1 109 ? -11.977 4.127 6.202 1.00 0.00 109 SER A CA 9
ATOM 16871 C C . SER A 1 109 ? -12.178 5.635 6.384 1.00 0.00 109 SER A C 9
ATOM 16872 O O . SER A 1 109 ? -12.435 6.122 7.466 1.00 0.00 109 SER A O 9
ATOM 16880 N N . LYS A 1 110 ? -12.058 6.368 5.311 1.00 0.00 110 LYS A N 9
ATOM 16881 C CA . LYS A 1 110 ? -12.234 7.848 5.371 1.00 0.00 110 LYS A CA 9
ATOM 16882 C C . LYS A 1 110 ? -13.674 8.187 5.765 1.00 0.00 110 LYS A C 9
ATOM 16883 O O . LYS A 1 110 ? -13.924 9.101 6.523 1.00 0.00 110 LYS A O 9
ATOM 16902 N N . SER A 1 111 ? -14.619 7.457 5.247 1.00 0.00 111 SER A N 9
ATOM 16903 C CA . SER A 1 111 ? -16.049 7.729 5.580 1.00 0.00 111 SER A CA 9
ATOM 16904 C C . SER A 1 111 ? -16.283 7.455 7.068 1.00 0.00 111 SER A C 9
ATOM 16905 O O . SER A 1 111 ? -17.228 7.934 7.664 1.00 0.00 111 SER A O 9
ATOM 16913 N N . GLU A 1 112 ? -15.418 6.692 7.672 1.00 0.00 112 GLU A N 9
ATOM 16914 C CA . GLU A 1 112 ? -15.565 6.377 9.125 1.00 0.00 112 GLU A CA 9
ATOM 16915 C C . GLU A 1 112 ? -14.853 7.453 9.945 1.00 0.00 112 GLU A C 9
ATOM 16916 O O . GLU A 1 112 ? -14.928 7.475 11.158 1.00 0.00 112 GLU A O 9
ATOM 16928 N N . LEU A 1 113 ? -14.154 8.339 9.286 1.00 0.00 113 LEU A N 9
ATOM 16929 C CA . LEU A 1 113 ? -13.412 9.431 10.000 1.00 0.00 113 LEU A CA 9
ATOM 16930 C C . LEU A 1 113 ? -13.919 10.799 9.527 1.00 0.00 113 LEU A C 9
ATOM 16931 O O . LEU A 1 113 ? -15.107 11.052 9.465 1.00 0.00 113 LEU A O 9
ATOM 16947 N N . GLU A 1 114 ? -13.005 11.682 9.207 1.00 0.00 114 GLU A N 9
ATOM 16948 C CA . GLU A 1 114 ? -13.378 13.049 8.741 1.00 0.00 114 GLU A CA 9
ATOM 16949 C C . GLU A 1 114 ? -14.257 13.721 9.791 1.00 0.00 114 GLU A C 9
ATOM 16950 O O . GLU A 1 114 ? -15.045 14.599 9.501 1.00 0.00 114 GLU A O 9
ATOM 16962 N N . HIS A 1 115 ? -14.121 13.308 11.021 1.00 0.00 115 HIS A N 9
ATOM 16963 C CA . HIS A 1 115 ? -14.940 13.903 12.114 1.00 0.00 115 HIS A CA 9
ATOM 16964 C C . HIS A 1 115 ? -14.398 15.283 12.491 1.00 0.00 115 HIS A C 9
ATOM 16965 O O . HIS A 1 115 ? -13.278 15.639 12.182 1.00 0.00 115 HIS A O 9
ATOM 16979 N N . HIS A 1 116 ? -15.201 16.058 13.163 1.00 0.00 116 HIS A N 9
ATOM 16980 C CA . HIS A 1 116 ? -14.764 17.419 13.580 1.00 0.00 116 HIS A CA 9
ATOM 16981 C C . HIS A 1 116 ? -13.635 17.303 14.609 1.00 0.00 116 HIS A C 9
ATOM 16982 O O . HIS A 1 116 ? -12.704 18.083 14.618 1.00 0.00 116 HIS A O 9
ATOM 16996 N N . HIS A 1 117 ? -13.713 16.333 15.481 1.00 0.00 117 HIS A N 9
ATOM 16997 C CA . HIS A 1 117 ? -12.648 16.171 16.512 1.00 0.00 117 HIS A CA 9
ATOM 16998 C C . HIS A 1 117 ? -11.335 15.748 15.846 1.00 0.00 117 HIS A C 9
ATOM 16999 O O . HIS A 1 117 ? -11.270 14.778 15.116 1.00 0.00 117 HIS A O 9
ATOM 17013 N N . HIS A 1 118 ? -10.288 16.478 16.109 1.00 0.00 118 HIS A N 9
ATOM 17014 C CA . HIS A 1 118 ? -8.965 16.149 15.517 1.00 0.00 118 HIS A CA 9
ATOM 17015 C C . HIS A 1 118 ? -8.465 14.825 16.094 1.00 0.00 118 HIS A C 9
ATOM 17016 O O . HIS A 1 118 ? -7.917 13.996 15.395 1.00 0.00 118 HIS A O 9
ATOM 17030 N N . HIS A 1 119 ? -8.647 14.622 17.374 1.00 0.00 119 HIS A N 9
ATOM 17031 C CA . HIS A 1 119 ? -8.181 13.349 18.010 1.00 0.00 119 HIS A CA 9
ATOM 17032 C C . HIS A 1 119 ? -9.221 12.862 19.023 1.00 0.00 119 HIS A C 9
ATOM 17033 O O . HIS A 1 119 ? -9.854 13.640 19.710 1.00 0.00 119 HIS A O 9
ATOM 17047 N N . HIS A 1 120 ? -9.389 11.573 19.118 1.00 0.00 120 HIS A N 9
ATOM 17048 C CA . HIS A 1 120 ? -10.374 11.007 20.082 1.00 0.00 120 HIS A CA 9
ATOM 17049 C C . HIS A 1 120 ? -10.185 9.488 20.154 1.00 0.00 120 HIS A C 9
ATOM 17050 O O . HIS A 1 120 ? -9.909 8.994 21.235 1.00 0.00 120 HIS A O 9
ATOM 17065 N N . MET A 1 1 ? 12.569 5.494 7.528 1.00 0.00 1 MET A N 10
ATOM 17066 C CA . MET A 1 1 ? 12.210 4.169 8.086 1.00 0.00 1 MET A CA 10
ATOM 17067 C C . MET A 1 1 ? 10.769 3.801 7.691 1.00 0.00 1 MET A C 10
ATOM 17068 O O . MET A 1 1 ? 10.095 4.516 6.968 1.00 0.00 1 MET A O 10
ATOM 17084 N N . ALA A 1 2 ? 10.333 2.680 8.188 1.00 0.00 2 ALA A N 10
ATOM 17085 C CA . ALA A 1 2 ? 8.958 2.116 7.943 1.00 0.00 2 ALA A CA 10
ATOM 17086 C C . ALA A 1 2 ? 8.027 2.968 7.053 1.00 0.00 2 ALA A C 10
ATOM 17087 O O . ALA A 1 2 ? 7.319 3.844 7.523 1.00 0.00 2 ALA A O 10
ATOM 17094 N N . GLU A 1 3 ? 7.983 2.668 5.775 1.00 0.00 3 GLU A N 10
ATOM 17095 C CA . GLU A 1 3 ? 7.061 3.405 4.852 1.00 0.00 3 GLU A CA 10
ATOM 17096 C C . GLU A 1 3 ? 6.760 2.545 3.613 1.00 0.00 3 GLU A C 10
ATOM 17097 O O . GLU A 1 3 ? 7.427 1.564 3.346 1.00 0.00 3 GLU A O 10
ATOM 17109 N N . ILE A 1 4 ? 5.756 2.921 2.852 1.00 0.00 4 ILE A N 10
ATOM 17110 C CA . ILE A 1 4 ? 5.391 2.151 1.620 1.00 0.00 4 ILE A CA 10
ATOM 17111 C C . ILE A 1 4 ? 5.796 2.957 0.387 1.00 0.00 4 ILE A C 10
ATOM 17112 O O . ILE A 1 4 ? 5.497 4.132 0.275 1.00 0.00 4 ILE A O 10
ATOM 17128 N N . GLN A 1 5 ? 6.489 2.336 -0.536 1.00 0.00 5 GLN A N 10
ATOM 17129 C CA . GLN A 1 5 ? 6.939 3.055 -1.770 1.00 0.00 5 GLN A CA 10
ATOM 17130 C C . GLN A 1 5 ? 6.566 2.243 -3.010 1.00 0.00 5 GLN A C 10
ATOM 17131 O O . GLN A 1 5 ? 6.628 1.028 -3.021 1.00 0.00 5 GLN A O 10
ATOM 17145 N N . PHE A 1 6 ? 6.184 2.922 -4.053 1.00 0.00 6 PHE A N 10
ATOM 17146 C CA . PHE A 1 6 ? 5.801 2.233 -5.318 1.00 0.00 6 PHE A CA 10
ATOM 17147 C C . PHE A 1 6 ? 7.042 1.644 -5.991 1.00 0.00 6 PHE A C 10
ATOM 17148 O O . PHE A 1 6 ? 7.263 0.449 -5.994 1.00 0.00 6 PHE A O 10
ATOM 17165 N N . SER A 1 7 ? 7.844 2.487 -6.588 1.00 0.00 7 SER A N 10
ATOM 17166 C CA . SER A 1 7 ? 9.066 2.002 -7.294 1.00 0.00 7 SER A CA 10
ATOM 17167 C C . SER A 1 7 ? 10.286 2.075 -6.370 1.00 0.00 7 SER A C 10
ATOM 17168 O O . SER A 1 7 ? 10.497 3.043 -5.665 1.00 0.00 7 SER A O 10
ATOM 17176 N N . LYS A 1 8 ? 11.086 1.041 -6.374 1.00 0.00 8 LYS A N 10
ATOM 17177 C CA . LYS A 1 8 ? 12.293 1.011 -5.503 1.00 0.00 8 LYS A CA 10
ATOM 17178 C C . LYS A 1 8 ? 13.310 2.063 -5.947 1.00 0.00 8 LYS A C 10
ATOM 17179 O O . LYS A 1 8 ? 13.555 2.261 -7.123 1.00 0.00 8 LYS A O 10
ATOM 17198 N N . GLY A 1 9 ? 13.906 2.732 -4.999 1.00 0.00 9 GLY A N 10
ATOM 17199 C CA . GLY A 1 9 ? 14.918 3.779 -5.323 1.00 0.00 9 GLY A CA 10
ATOM 17200 C C . GLY A 1 9 ? 14.226 5.143 -5.361 1.00 0.00 9 GLY A C 10
ATOM 17201 O O . GLY A 1 9 ? 14.865 6.178 -5.395 1.00 0.00 9 GLY A O 10
ATOM 17205 N N . VAL A 1 10 ? 12.918 5.152 -5.359 1.00 0.00 10 VAL A N 10
ATOM 17206 C CA . VAL A 1 10 ? 12.171 6.447 -5.397 1.00 0.00 10 VAL A CA 10
ATOM 17207 C C . VAL A 1 10 ? 11.749 6.856 -3.987 1.00 0.00 10 VAL A C 10
ATOM 17208 O O . VAL A 1 10 ? 10.929 6.219 -3.353 1.00 0.00 10 VAL A O 10
ATOM 17221 N N . ALA A 1 11 ? 12.311 7.927 -3.499 1.00 0.00 11 ALA A N 10
ATOM 17222 C CA . ALA A 1 11 ? 11.967 8.407 -2.133 1.00 0.00 11 ALA A CA 10
ATOM 17223 C C . ALA A 1 11 ? 10.622 9.135 -2.148 1.00 0.00 11 ALA A C 10
ATOM 17224 O O . ALA A 1 11 ? 10.321 9.901 -3.044 1.00 0.00 11 ALA A O 10
ATOM 17231 N N . GLU A 1 12 ? 9.821 8.903 -1.148 1.00 0.00 12 GLU A N 10
ATOM 17232 C CA . GLU A 1 12 ? 8.496 9.575 -1.070 1.00 0.00 12 GLU A CA 10
ATOM 17233 C C . GLU A 1 12 ? 7.851 9.267 0.286 1.00 0.00 12 GLU A C 10
ATOM 17234 O O . GLU A 1 12 ? 7.877 8.149 0.766 1.00 0.00 12 GLU A O 10
ATOM 17246 N N . THR A 1 13 ? 7.288 10.265 0.911 1.00 0.00 13 THR A N 10
ATOM 17247 C CA . THR A 1 13 ? 6.641 10.071 2.246 1.00 0.00 13 THR A CA 10
ATOM 17248 C C . THR A 1 13 ? 5.147 9.757 2.059 1.00 0.00 13 THR A C 10
ATOM 17249 O O . THR A 1 13 ? 4.695 8.650 2.284 1.00 0.00 13 THR A O 10
ATOM 17260 N N . VAL A 1 14 ? 4.382 10.735 1.643 1.00 0.00 14 VAL A N 10
ATOM 17261 C CA . VAL A 1 14 ? 2.913 10.532 1.429 1.00 0.00 14 VAL A CA 10
ATOM 17262 C C . VAL A 1 14 ? 2.254 9.971 2.693 1.00 0.00 14 VAL A C 10
ATOM 17263 O O . VAL A 1 14 ? 2.910 9.465 3.583 1.00 0.00 14 VAL A O 10
ATOM 17276 N N . VAL A 1 15 ? 0.946 10.067 2.778 1.00 0.00 15 VAL A N 10
ATOM 17277 C CA . VAL A 1 15 ? 0.213 9.551 3.976 1.00 0.00 15 VAL A CA 10
ATOM 17278 C C . VAL A 1 15 ? -1.004 8.734 3.520 1.00 0.00 15 VAL A C 10
ATOM 17279 O O . VAL A 1 15 ? -2.111 9.235 3.477 1.00 0.00 15 VAL A O 10
ATOM 17292 N N . PRO A 1 16 ? -0.797 7.488 3.166 1.00 0.00 16 PRO A N 10
ATOM 17293 C CA . PRO A 1 16 ? -1.881 6.584 2.688 1.00 0.00 16 PRO A CA 10
ATOM 17294 C C . PRO A 1 16 ? -2.704 5.992 3.837 1.00 0.00 16 PRO A C 10
ATOM 17295 O O . PRO A 1 16 ? -2.209 5.750 4.921 1.00 0.00 16 PRO A O 10
ATOM 17306 N N . GLU A 1 17 ? -3.964 5.754 3.597 1.00 0.00 17 GLU A N 10
ATOM 17307 C CA . GLU A 1 17 ? -4.839 5.176 4.660 1.00 0.00 17 GLU A CA 10
ATOM 17308 C C . GLU A 1 17 ? -4.874 3.656 4.520 1.00 0.00 17 GLU A C 10
ATOM 17309 O O . GLU A 1 17 ? -4.882 3.115 3.429 1.00 0.00 17 GLU A O 10
ATOM 17321 N N . VAL A 1 18 ? -4.879 2.961 5.626 1.00 0.00 18 VAL A N 10
ATOM 17322 C CA . VAL A 1 18 ? -4.896 1.472 5.585 1.00 0.00 18 VAL A CA 10
ATOM 17323 C C . VAL A 1 18 ? -6.319 0.954 5.774 1.00 0.00 18 VAL A C 10
ATOM 17324 O O . VAL A 1 18 ? -7.006 1.302 6.716 1.00 0.00 18 VAL A O 10
ATOM 17337 N N . ARG A 1 19 ? -6.758 0.113 4.876 1.00 0.00 19 ARG A N 10
ATOM 17338 C CA . ARG A 1 19 ? -8.134 -0.465 4.963 1.00 0.00 19 ARG A CA 10
ATOM 17339 C C . ARG A 1 19 ? -8.043 -1.984 4.877 1.00 0.00 19 ARG A C 10
ATOM 17340 O O . ARG A 1 19 ? -7.214 -2.535 4.176 1.00 0.00 19 ARG A O 10
ATOM 17361 N N . LEU A 1 20 ? -8.881 -2.665 5.610 1.00 0.00 20 LEU A N 10
ATOM 17362 C CA . LEU A 1 20 ? -8.849 -4.157 5.616 1.00 0.00 20 LEU A CA 10
ATOM 17363 C C . LEU A 1 20 ? -9.865 -4.713 4.628 1.00 0.00 20 LEU A C 10
ATOM 17364 O O . LEU A 1 20 ? -10.981 -4.242 4.521 1.00 0.00 20 LEU A O 10
ATOM 17380 N N . SER A 1 21 ? -9.471 -5.728 3.909 1.00 0.00 21 SER A N 10
ATOM 17381 C CA . SER A 1 21 ? -10.382 -6.357 2.913 1.00 0.00 21 SER A CA 10
ATOM 17382 C C . SER A 1 21 ? -10.305 -7.876 3.058 1.00 0.00 21 SER A C 10
ATOM 17383 O O . SER A 1 21 ? -9.260 -8.431 3.339 1.00 0.00 21 SER A O 10
ATOM 17391 N N . LYS A 1 22 ? -11.413 -8.551 2.869 1.00 0.00 22 LYS A N 10
ATOM 17392 C CA . LYS A 1 22 ? -11.431 -10.044 2.992 1.00 0.00 22 LYS A CA 10
ATOM 17393 C C . LYS A 1 22 ? -11.950 -10.663 1.698 1.00 0.00 22 LYS A C 10
ATOM 17394 O O . LYS A 1 22 ? -12.841 -10.147 1.050 1.00 0.00 22 LYS A O 10
ATOM 17413 N N . SER A 1 23 ? -11.374 -11.768 1.319 1.00 0.00 23 SER A N 10
ATOM 17414 C CA . SER A 1 23 ? -11.783 -12.455 0.064 1.00 0.00 23 SER A CA 10
ATOM 17415 C C . SER A 1 23 ? -13.175 -13.073 0.221 1.00 0.00 23 SER A C 10
ATOM 17416 O O . SER A 1 23 ? -13.732 -13.132 1.299 1.00 0.00 23 SER A O 10
ATOM 17424 N N . LYS A 1 24 ? -13.737 -13.530 -0.866 1.00 0.00 24 LYS A N 10
ATOM 17425 C CA . LYS A 1 24 ? -15.093 -14.148 -0.811 1.00 0.00 24 LYS A CA 10
ATOM 17426 C C . LYS A 1 24 ? -15.054 -15.382 0.101 1.00 0.00 24 LYS A C 10
ATOM 17427 O O . LYS A 1 24 ? -15.939 -15.604 0.906 1.00 0.00 24 LYS A O 10
ATOM 17446 N N . ASN A 1 25 ? -14.033 -16.186 -0.018 1.00 0.00 25 ASN A N 10
ATOM 17447 C CA . ASN A 1 25 ? -13.924 -17.401 0.847 1.00 0.00 25 ASN A CA 10
ATOM 17448 C C . ASN A 1 25 ? -13.737 -16.974 2.310 1.00 0.00 25 ASN A C 10
ATOM 17449 O O . ASN A 1 25 ? -14.289 -17.561 3.222 1.00 0.00 25 ASN A O 10
ATOM 17460 N N . GLY A 1 26 ? -12.948 -15.956 2.537 1.00 0.00 26 GLY A N 10
ATOM 17461 C CA . GLY A 1 26 ? -12.700 -15.483 3.934 1.00 0.00 26 GLY A CA 10
ATOM 17462 C C . GLY A 1 26 ? -11.511 -16.246 4.530 1.00 0.00 26 GLY A C 10
ATOM 17463 O O . GLY A 1 26 ? -11.079 -15.982 5.638 1.00 0.00 26 GLY A O 10
ATOM 17467 N N . GLN A 1 27 ? -10.976 -17.190 3.802 1.00 0.00 27 GLN A N 10
ATOM 17468 C CA . GLN A 1 27 ? -9.811 -17.974 4.312 1.00 0.00 27 GLN A CA 10
ATOM 17469 C C . GLN A 1 27 ? -8.513 -17.344 3.796 1.00 0.00 27 GLN A C 10
ATOM 17470 O O . GLN A 1 27 ? -7.426 -17.748 4.161 1.00 0.00 27 GLN A O 10
ATOM 17484 N N . SER A 1 28 ? -8.621 -16.354 2.943 1.00 0.00 28 SER A N 10
ATOM 17485 C CA . SER A 1 28 ? -7.400 -15.687 2.384 1.00 0.00 28 SER A CA 10
ATOM 17486 C C . SER A 1 28 ? -7.287 -14.261 2.921 1.00 0.00 28 SER A C 10
ATOM 17487 O O . SER A 1 28 ? -8.173 -13.443 2.765 1.00 0.00 28 SER A O 10
ATOM 17495 N N . GLY A 1 29 ? -6.184 -13.970 3.555 1.00 0.00 29 GLY A N 10
ATOM 17496 C CA . GLY A 1 29 ? -5.963 -12.613 4.125 1.00 0.00 29 GLY A CA 10
ATOM 17497 C C . GLY A 1 29 ? -5.742 -11.596 3.006 1.00 0.00 29 GLY A C 10
ATOM 17498 O O . GLY A 1 29 ? -5.122 -11.883 2.000 1.00 0.00 29 GLY A O 10
ATOM 17502 N N . MET A 1 30 ? -6.242 -10.402 3.177 1.00 0.00 30 MET A N 10
ATOM 17503 C CA . MET A 1 30 ? -6.058 -9.364 2.129 1.00 0.00 30 MET A CA 10
ATOM 17504 C C . MET A 1 30 ? -6.170 -7.968 2.751 1.00 0.00 30 MET A C 10
ATOM 17505 O O . MET A 1 30 ? -6.951 -7.733 3.655 1.00 0.00 30 MET A O 10
ATOM 17519 N N . ALA A 1 31 ? -5.395 -7.038 2.259 1.00 0.00 31 ALA A N 10
ATOM 17520 C CA . ALA A 1 31 ? -5.438 -5.643 2.795 1.00 0.00 31 ALA A CA 10
ATOM 17521 C C . ALA A 1 31 ? -5.309 -4.666 1.629 1.00 0.00 31 ALA A C 10
ATOM 17522 O O . ALA A 1 31 ? -4.620 -4.925 0.663 1.00 0.00 31 ALA A O 10
ATOM 17529 N N . LYS A 1 32 ? -5.981 -3.546 1.713 1.00 0.00 32 LYS A N 10
ATOM 17530 C CA . LYS A 1 32 ? -5.932 -2.529 0.614 1.00 0.00 32 LYS A CA 10
ATOM 17531 C C . LYS A 1 32 ? -5.316 -1.228 1.121 1.00 0.00 32 LYS A C 10
ATOM 17532 O O . LYS A 1 32 ? -5.439 -0.873 2.277 1.00 0.00 32 LYS A O 10
ATOM 17551 N N . PHE A 1 33 ? -4.650 -0.514 0.247 1.00 0.00 33 PHE A N 10
ATOM 17552 C CA . PHE A 1 33 ? -4.010 0.779 0.635 1.00 0.00 33 PHE A CA 10
ATOM 17553 C C . PHE A 1 33 ? -4.533 1.889 -0.273 1.00 0.00 33 PHE A C 10
ATOM 17554 O O . PHE A 1 33 ? -4.781 1.682 -1.447 1.00 0.00 33 PHE A O 10
ATOM 17571 N N . TYR A 1 34 ? -4.709 3.067 0.272 1.00 0.00 34 TYR A N 10
ATOM 17572 C CA . TYR A 1 34 ? -5.229 4.215 -0.530 1.00 0.00 34 TYR A CA 10
ATOM 17573 C C . TYR A 1 34 ? -4.165 5.311 -0.608 1.00 0.00 34 TYR A C 10
ATOM 17574 O O . TYR A 1 34 ? -3.753 5.869 0.395 1.00 0.00 34 TYR A O 10
ATOM 17592 N N . PHE A 1 35 ? -3.719 5.617 -1.802 1.00 0.00 35 PHE A N 10
ATOM 17593 C CA . PHE A 1 35 ? -2.676 6.672 -1.990 1.00 0.00 35 PHE A CA 10
ATOM 17594 C C . PHE A 1 35 ? -3.296 7.889 -2.667 1.00 0.00 35 PHE A C 10
ATOM 17595 O O . PHE A 1 35 ? -3.784 7.814 -3.779 1.00 0.00 35 PHE A O 10
ATOM 17612 N N . LEU A 1 36 ? -3.273 9.014 -1.996 1.00 0.00 36 LEU A N 10
ATOM 17613 C CA . LEU A 1 36 ? -3.858 10.259 -2.580 1.00 0.00 36 LEU A CA 10
ATOM 17614 C C . LEU A 1 36 ? -2.741 11.225 -2.986 1.00 0.00 36 LEU A C 10
ATOM 17615 O O . LEU A 1 36 ? -1.916 11.625 -2.186 1.00 0.00 36 LEU A O 10
ATOM 17631 N N . GLU A 1 37 ? -2.730 11.600 -4.235 1.00 0.00 37 GLU A N 10
ATOM 17632 C CA . GLU A 1 37 ? -1.698 12.546 -4.748 1.00 0.00 37 GLU A CA 10
ATOM 17633 C C . GLU A 1 37 ? -0.299 12.121 -4.293 1.00 0.00 37 GLU A C 10
ATOM 17634 O O . GLU A 1 37 ? 0.451 12.912 -3.755 1.00 0.00 37 GLU A O 10
ATOM 17646 N N . PRO A 1 38 ? 0.062 10.888 -4.533 1.00 0.00 38 PRO A N 10
ATOM 17647 C CA . PRO A 1 38 ? 1.409 10.359 -4.166 1.00 0.00 38 PRO A CA 10
ATOM 17648 C C . PRO A 1 38 ? 2.517 11.092 -4.941 1.00 0.00 38 PRO A C 10
ATOM 17649 O O . PRO A 1 38 ? 3.675 10.722 -4.910 1.00 0.00 38 PRO A O 10
ATOM 17660 N N . THR A 1 39 ? 2.148 12.145 -5.626 1.00 0.00 39 THR A N 10
ATOM 17661 C CA . THR A 1 39 ? 3.138 12.945 -6.408 1.00 0.00 39 THR A CA 10
ATOM 17662 C C . THR A 1 39 ? 3.968 12.032 -7.313 1.00 0.00 39 THR A C 10
ATOM 17663 O O . THR A 1 39 ? 5.031 12.401 -7.773 1.00 0.00 39 THR A O 10
ATOM 17674 N N . ILE A 1 40 ? 3.491 10.846 -7.582 1.00 0.00 40 ILE A N 10
ATOM 17675 C CA . ILE A 1 40 ? 4.254 9.910 -8.465 1.00 0.00 40 ILE A CA 10
ATOM 17676 C C . ILE A 1 40 ? 3.698 10.000 -9.897 1.00 0.00 40 ILE A C 10
ATOM 17677 O O . ILE A 1 40 ? 4.299 9.526 -10.843 1.00 0.00 40 ILE A O 10
ATOM 17693 N N . LEU A 1 41 ? 2.551 10.607 -10.058 1.00 0.00 41 LEU A N 10
ATOM 17694 C CA . LEU A 1 41 ? 1.948 10.738 -11.420 1.00 0.00 41 LEU A CA 10
ATOM 17695 C C . LEU A 1 41 ? 2.827 11.649 -12.282 1.00 0.00 41 LEU A C 10
ATOM 17696 O O . LEU A 1 41 ? 3.020 11.421 -13.460 1.00 0.00 41 LEU A O 10
ATOM 17712 N N . ALA A 1 42 ? 3.356 12.686 -11.696 1.00 0.00 42 ALA A N 10
ATOM 17713 C CA . ALA A 1 42 ? 4.223 13.625 -12.463 1.00 0.00 42 ALA A CA 10
ATOM 17714 C C . ALA A 1 42 ? 5.629 13.032 -12.592 1.00 0.00 42 ALA A C 10
ATOM 17715 O O . ALA A 1 42 ? 6.442 13.494 -13.369 1.00 0.00 42 ALA A O 10
ATOM 17722 N N . LYS A 1 43 ? 5.917 12.005 -11.837 1.00 0.00 43 LYS A N 10
ATOM 17723 C CA . LYS A 1 43 ? 7.264 11.356 -11.905 1.00 0.00 43 LYS A CA 10
ATOM 17724 C C . LYS A 1 43 ? 7.135 10.023 -12.653 1.00 0.00 43 LYS A C 10
ATOM 17725 O O . LYS A 1 43 ? 8.108 9.450 -13.101 1.00 0.00 43 LYS A O 10
ATOM 17744 N N . GLU A 1 44 ? 5.933 9.530 -12.795 1.00 0.00 44 GLU A N 10
ATOM 17745 C CA . GLU A 1 44 ? 5.724 8.245 -13.517 1.00 0.00 44 GLU A CA 10
ATOM 17746 C C . GLU A 1 44 ? 4.221 8.011 -13.723 1.00 0.00 44 GLU A C 10
ATOM 17747 O O . GLU A 1 44 ? 3.413 8.264 -12.851 1.00 0.00 44 GLU A O 10
ATOM 17759 N N . SER A 1 45 ? 3.847 7.533 -14.880 1.00 0.00 45 SER A N 10
ATOM 17760 C CA . SER A 1 45 ? 2.403 7.289 -15.171 1.00 0.00 45 SER A CA 10
ATOM 17761 C C . SER A 1 45 ? 1.901 6.035 -14.436 1.00 0.00 45 SER A C 10
ATOM 17762 O O . SER A 1 45 ? 2.666 5.172 -14.050 1.00 0.00 45 SER A O 10
ATOM 17770 N N . THR A 1 46 ? 0.606 5.943 -14.244 1.00 0.00 46 THR A N 10
ATOM 17771 C CA . THR A 1 46 ? 0.016 4.764 -13.533 1.00 0.00 46 THR A CA 10
ATOM 17772 C C . THR A 1 46 ? 0.240 3.484 -14.349 1.00 0.00 46 THR A C 10
ATOM 17773 O O . THR A 1 46 ? 0.366 2.403 -13.806 1.00 0.00 46 THR A O 10
ATOM 17784 N N . ASP A 1 47 ? 0.277 3.592 -15.646 1.00 0.00 47 ASP A N 10
ATOM 17785 C CA . ASP A 1 47 ? 0.484 2.381 -16.495 1.00 0.00 47 ASP A CA 10
ATOM 17786 C C . ASP A 1 47 ? 1.867 1.781 -16.220 1.00 0.00 47 ASP A C 10
ATOM 17787 O O . ASP A 1 47 ? 2.040 0.577 -16.161 1.00 0.00 47 ASP A O 10
ATOM 17796 N N . ASP A 1 48 ? 2.855 2.613 -16.058 1.00 0.00 48 ASP A N 10
ATOM 17797 C CA . ASP A 1 48 ? 4.231 2.104 -15.789 1.00 0.00 48 ASP A CA 10
ATOM 17798 C C . ASP A 1 48 ? 4.297 1.557 -14.363 1.00 0.00 48 ASP A C 10
ATOM 17799 O O . ASP A 1 48 ? 5.197 0.821 -14.004 1.00 0.00 48 ASP A O 10
ATOM 17808 N N . ILE A 1 49 ? 3.348 1.913 -13.539 1.00 0.00 49 ILE A N 10
ATOM 17809 C CA . ILE A 1 49 ? 3.346 1.420 -12.132 1.00 0.00 49 ILE A CA 10
ATOM 17810 C C . ILE A 1 49 ? 2.513 0.143 -12.028 1.00 0.00 49 ILE A C 10
ATOM 17811 O O . ILE A 1 49 ? 1.326 0.130 -12.289 1.00 0.00 49 ILE A O 10
ATOM 17827 N N . THR A 1 50 ? 3.140 -0.933 -11.643 1.00 0.00 50 THR A N 10
ATOM 17828 C CA . THR A 1 50 ? 2.421 -2.228 -11.505 1.00 0.00 50 THR A CA 10
ATOM 17829 C C . THR A 1 50 ? 3.089 -3.037 -10.395 1.00 0.00 50 THR A C 10
ATOM 17830 O O . THR A 1 50 ? 3.305 -4.229 -10.515 1.00 0.00 50 THR A O 10
ATOM 17841 N N . GLY A 1 51 ? 3.423 -2.391 -9.308 1.00 0.00 51 GLY A N 10
ATOM 17842 C CA . GLY A 1 51 ? 4.084 -3.114 -8.184 1.00 0.00 51 GLY A CA 10
ATOM 17843 C C . GLY A 1 51 ? 4.298 -2.171 -7.001 1.00 0.00 51 GLY A C 10
ATOM 17844 O O . GLY A 1 51 ? 4.656 -1.019 -7.160 1.00 0.00 51 GLY A O 10
ATOM 17848 N N . MET A 1 52 ? 4.074 -2.663 -5.809 1.00 0.00 52 MET A N 10
ATOM 17849 C CA . MET A 1 52 ? 4.253 -1.827 -4.581 1.00 0.00 52 MET A CA 10
ATOM 17850 C C . MET A 1 52 ? 5.102 -2.605 -3.580 1.00 0.00 52 MET A C 10
ATOM 17851 O O . MET A 1 52 ? 4.828 -3.753 -3.278 1.00 0.00 52 MET A O 10
ATOM 17865 N N . TYR A 1 53 ? 6.143 -1.991 -3.075 1.00 0.00 53 TYR A N 10
ATOM 17866 C CA . TYR A 1 53 ? 7.042 -2.686 -2.102 1.00 0.00 53 TYR A CA 10
ATOM 17867 C C . TYR A 1 53 ? 6.898 -2.056 -0.716 1.00 0.00 53 TYR A C 10
ATOM 17868 O O . TYR A 1 53 ? 7.046 -0.861 -0.535 1.00 0.00 53 TYR A O 10
ATOM 17886 N N . LEU A 1 54 ? 6.609 -2.866 0.264 1.00 0.00 54 LEU A N 10
ATOM 17887 C CA . LEU A 1 54 ? 6.448 -2.361 1.656 1.00 0.00 54 LEU A CA 10
ATOM 17888 C C . LEU A 1 54 ? 7.755 -2.553 2.415 1.00 0.00 54 LEU A C 10
ATOM 17889 O O . LEU A 1 54 ? 8.281 -3.648 2.501 1.00 0.00 54 LEU A O 10
ATOM 17905 N N . ILE A 1 55 ? 8.289 -1.492 2.961 1.00 0.00 55 ILE A N 10
ATOM 17906 C CA . ILE A 1 55 ? 9.577 -1.593 3.710 1.00 0.00 55 ILE A CA 10
ATOM 17907 C C . ILE A 1 55 ? 9.302 -1.609 5.210 1.00 0.00 55 ILE A C 10
ATOM 17908 O O . ILE A 1 55 ? 8.644 -0.739 5.750 1.00 0.00 55 ILE A O 10
ATOM 17924 N N . ASP A 1 56 ? 9.809 -2.608 5.878 1.00 0.00 56 ASP A N 10
ATOM 17925 C CA . ASP A 1 56 ? 9.603 -2.739 7.352 1.00 0.00 56 ASP A CA 10
ATOM 17926 C C . ASP A 1 56 ? 10.920 -2.453 8.084 1.00 0.00 56 ASP A C 10
ATOM 17927 O O . ASP A 1 56 ? 11.742 -1.682 7.629 1.00 0.00 56 ASP A O 10
ATOM 17936 N N . ASP A 1 57 ? 11.125 -3.073 9.218 1.00 0.00 57 ASP A N 10
ATOM 17937 C CA . ASP A 1 57 ? 12.387 -2.848 9.984 1.00 0.00 57 ASP A CA 10
ATOM 17938 C C . ASP A 1 57 ? 13.583 -3.348 9.170 1.00 0.00 57 ASP A C 10
ATOM 17939 O O . ASP A 1 57 ? 14.662 -2.789 9.215 1.00 0.00 57 ASP A O 10
ATOM 17948 N N . GLU A 1 58 ? 13.394 -4.394 8.422 1.00 0.00 58 GLU A N 10
ATOM 17949 C CA . GLU A 1 58 ? 14.503 -4.942 7.595 1.00 0.00 58 GLU A CA 10
ATOM 17950 C C . GLU A 1 58 ? 13.906 -5.738 6.431 1.00 0.00 58 GLU A C 10
ATOM 17951 O O . GLU A 1 58 ? 14.344 -5.644 5.301 1.00 0.00 58 GLU A O 10
ATOM 17963 N N . GLY A 1 59 ? 12.907 -6.529 6.713 1.00 0.00 59 GLY A N 10
ATOM 17964 C CA . GLY A 1 59 ? 12.266 -7.355 5.645 1.00 0.00 59 GLY A CA 10
ATOM 17965 C C . GLY A 1 59 ? 11.298 -6.512 4.814 1.00 0.00 59 GLY A C 10
ATOM 17966 O O . GLY A 1 59 ? 10.979 -5.388 5.149 1.00 0.00 59 GLY A O 10
ATOM 17970 N N . GLU A 1 60 ? 10.825 -7.057 3.723 1.00 0.00 60 GLU A N 10
ATOM 17971 C CA . GLU A 1 60 ? 9.876 -6.303 2.856 1.00 0.00 60 GLU A CA 10
ATOM 17972 C C . GLU A 1 60 ? 8.918 -7.269 2.160 1.00 0.00 60 GLU A C 10
ATOM 17973 O O . GLU A 1 60 ? 9.205 -8.439 1.986 1.00 0.00 60 GLU A O 10
ATOM 17985 N N . ILE A 1 61 ? 7.776 -6.773 1.758 1.00 0.00 61 ILE A N 10
ATOM 17986 C CA . ILE A 1 61 ? 6.762 -7.625 1.063 1.00 0.00 61 ILE A CA 10
ATOM 17987 C C . ILE A 1 61 ? 6.632 -7.171 -0.391 1.00 0.00 61 ILE A C 10
ATOM 17988 O O . ILE A 1 61 ? 6.560 -5.993 -0.685 1.00 0.00 61 ILE A O 10
ATOM 18004 N N . ILE A 1 62 ? 6.615 -8.105 -1.305 1.00 0.00 62 ILE A N 10
ATOM 18005 C CA . ILE A 1 62 ? 6.511 -7.753 -2.751 1.00 0.00 62 ILE A CA 10
ATOM 18006 C C . ILE A 1 62 ? 5.075 -7.933 -3.224 1.00 0.00 62 ILE A C 10
ATOM 18007 O O . ILE A 1 62 ? 4.498 -8.999 -3.117 1.00 0.00 62 ILE A O 10
ATOM 18023 N N . THR A 1 63 ? 4.497 -6.885 -3.747 1.00 0.00 63 THR A N 10
ATOM 18024 C CA . THR A 1 63 ? 3.092 -6.947 -4.241 1.00 0.00 63 THR A CA 10
ATOM 18025 C C . THR A 1 63 ? 3.047 -6.508 -5.703 1.00 0.00 63 THR A C 10
ATOM 18026 O O . THR A 1 63 ? 3.524 -5.448 -6.064 1.00 0.00 63 THR A O 10
ATOM 18037 N N . ARG A 1 64 ? 2.465 -7.317 -6.546 1.00 0.00 64 ARG A N 10
ATOM 18038 C CA . ARG A 1 64 ? 2.358 -6.974 -7.995 1.00 0.00 64 ARG A CA 10
ATOM 18039 C C . ARG A 1 64 ? 0.902 -6.624 -8.301 1.00 0.00 64 ARG A C 10
ATOM 18040 O O . ARG A 1 64 ? 0.554 -6.230 -9.398 1.00 0.00 64 ARG A O 10
ATOM 18061 N N . GLU A 1 65 ? 0.045 -6.763 -7.326 1.00 0.00 65 GLU A N 10
ATOM 18062 C CA . GLU A 1 65 ? -1.398 -6.445 -7.534 1.00 0.00 65 GLU A CA 10
ATOM 18063 C C . GLU A 1 65 ? -1.645 -4.973 -7.211 1.00 0.00 65 GLU A C 10
ATOM 18064 O O . GLU A 1 65 ? -2.134 -4.633 -6.150 1.00 0.00 65 GLU A O 10
ATOM 18076 N N . VAL A 1 66 ? -1.307 -4.097 -8.124 1.00 0.00 66 VAL A N 10
ATOM 18077 C CA . VAL A 1 66 ? -1.508 -2.635 -7.894 1.00 0.00 66 VAL A CA 10
ATOM 18078 C C . VAL A 1 66 ? -2.439 -2.077 -8.967 1.00 0.00 66 VAL A C 10
ATOM 18079 O O . VAL A 1 66 ? -2.275 -2.333 -10.143 1.00 0.00 66 VAL A O 10
ATOM 18092 N N . LYS A 1 67 ? -3.423 -1.318 -8.555 1.00 0.00 67 LYS A N 10
ATOM 18093 C CA . LYS A 1 67 ? -4.395 -0.731 -9.526 1.00 0.00 67 LYS A CA 10
ATOM 18094 C C . LYS A 1 67 ? -4.480 0.774 -9.318 1.00 0.00 67 LYS A C 10
ATOM 18095 O O . LYS A 1 67 ? -4.418 1.275 -8.208 1.00 0.00 67 LYS A O 10
ATOM 18114 N N . GLY A 1 68 ? -4.610 1.501 -10.395 1.00 0.00 68 GLY A N 10
ATOM 18115 C CA . GLY A 1 68 ? -4.684 2.985 -10.310 1.00 0.00 68 GLY A CA 10
ATOM 18116 C C . GLY A 1 68 ? -6.139 3.445 -10.221 1.00 0.00 68 GLY A C 10
ATOM 18117 O O . GLY A 1 68 ? -7.019 2.904 -10.862 1.00 0.00 68 GLY A O 10
ATOM 18121 N N . LYS A 1 69 ? -6.388 4.459 -9.433 1.00 0.00 69 LYS A N 10
ATOM 18122 C CA . LYS A 1 69 ? -7.775 4.997 -9.288 1.00 0.00 69 LYS A CA 10
ATOM 18123 C C . LYS A 1 69 ? -7.883 6.297 -10.079 1.00 0.00 69 LYS A C 10
ATOM 18124 O O . LYS A 1 69 ? -7.253 7.300 -9.763 1.00 0.00 69 LYS A O 10
ATOM 18143 N N . PHE A 1 70 ? -8.671 6.269 -11.122 1.00 0.00 70 PHE A N 10
ATOM 18144 C CA . PHE A 1 70 ? -8.837 7.468 -11.989 1.00 0.00 70 PHE A CA 10
ATOM 18145 C C . PHE A 1 70 ? -10.110 8.218 -11.609 1.00 0.00 70 PHE A C 10
ATOM 18146 O O . PHE A 1 70 ? -11.114 7.635 -11.243 1.00 0.00 70 PHE A O 10
ATOM 18163 N N . ILE A 1 71 ? -10.062 9.520 -11.699 1.00 0.00 71 ILE A N 10
ATOM 18164 C CA . ILE A 1 71 ? -11.243 10.370 -11.359 1.00 0.00 71 ILE A CA 10
ATOM 18165 C C . ILE A 1 71 ? -11.617 11.220 -12.570 1.00 0.00 71 ILE A C 10
ATOM 18166 O O . ILE A 1 71 ? -10.762 11.765 -13.242 1.00 0.00 71 ILE A O 10
ATOM 18182 N N . ASN A 1 72 ? -12.893 11.321 -12.852 1.00 0.00 72 ASN A N 10
ATOM 18183 C CA . ASN A 1 72 ? -13.363 12.121 -14.027 1.00 0.00 72 ASN A CA 10
ATOM 18184 C C . ASN A 1 72 ? -12.522 13.395 -14.178 1.00 0.00 72 ASN A C 10
ATOM 18185 O O . ASN A 1 72 ? -12.807 14.425 -13.597 1.00 0.00 72 ASN A O 10
ATOM 18196 N N . GLY A 1 73 ? -11.482 13.317 -14.961 1.00 0.00 73 GLY A N 10
ATOM 18197 C CA . GLY A 1 73 ? -10.598 14.499 -15.171 1.00 0.00 73 GLY A CA 10
ATOM 18198 C C . GLY A 1 73 ? -9.172 14.015 -15.432 1.00 0.00 73 GLY A C 10
ATOM 18199 O O . GLY A 1 73 ? -8.613 14.238 -16.489 1.00 0.00 73 GLY A O 10
ATOM 18203 N N . ARG A 1 74 ? -8.578 13.347 -14.479 1.00 0.00 74 ARG A N 10
ATOM 18204 C CA . ARG A 1 74 ? -7.190 12.846 -14.682 1.00 0.00 74 ARG A CA 10
ATOM 18205 C C . ARG A 1 74 ? -6.744 12.046 -13.444 1.00 0.00 74 ARG A C 10
ATOM 18206 O O . ARG A 1 74 ? -7.237 12.270 -12.356 1.00 0.00 74 ARG A O 10
ATOM 18227 N N . PRO A 1 75 ? -5.810 11.129 -13.595 1.00 0.00 75 PRO A N 10
ATOM 18228 C CA . PRO A 1 75 ? -5.298 10.315 -12.453 1.00 0.00 75 PRO A CA 10
ATOM 18229 C C . PRO A 1 75 ? -4.957 11.173 -11.229 1.00 0.00 75 PRO A C 10
ATOM 18230 O O . PRO A 1 75 ? -4.337 12.217 -11.330 1.00 0.00 75 PRO A O 10
ATOM 18241 N N . THR A 1 76 ? -5.372 10.738 -10.075 1.00 0.00 76 THR A N 10
ATOM 18242 C CA . THR A 1 76 ? -5.101 11.509 -8.832 1.00 0.00 76 THR A CA 10
ATOM 18243 C C . THR A 1 76 ? -4.912 10.547 -7.655 1.00 0.00 76 THR A C 10
ATOM 18244 O O . THR A 1 76 ? -4.275 10.882 -6.675 1.00 0.00 76 THR A O 10
ATOM 18255 N N . ALA A 1 77 ? -5.475 9.357 -7.724 1.00 0.00 77 ALA A N 10
ATOM 18256 C CA . ALA A 1 77 ? -5.335 8.396 -6.585 1.00 0.00 77 ALA A CA 10
ATOM 18257 C C . ALA A 1 77 ? -4.928 7.019 -7.098 1.00 0.00 77 ALA A C 10
ATOM 18258 O O . ALA A 1 77 ? -5.222 6.633 -8.213 1.00 0.00 77 ALA A O 10
ATOM 18265 N N . ILE A 1 78 ? -4.231 6.278 -6.274 1.00 0.00 78 ILE A N 10
ATOM 18266 C CA . ILE A 1 78 ? -3.770 4.914 -6.662 1.00 0.00 78 ILE A CA 10
ATOM 18267 C C . ILE A 1 78 ? -4.056 3.939 -5.521 1.00 0.00 78 ILE A C 10
ATOM 18268 O O . ILE A 1 78 ? -3.819 4.234 -4.364 1.00 0.00 78 ILE A O 10
ATOM 18284 N N . GLU A 1 79 ? -4.580 2.780 -5.840 1.00 0.00 79 GLU A N 10
ATOM 18285 C CA . GLU A 1 79 ? -4.913 1.768 -4.788 1.00 0.00 79 GLU A CA 10
ATOM 18286 C C . GLU A 1 79 ? -4.069 0.510 -4.990 1.00 0.00 79 GLU A C 10
ATOM 18287 O O . GLU A 1 79 ? -3.669 0.181 -6.091 1.00 0.00 79 GLU A O 10
ATOM 18299 N N . ALA A 1 80 ? -3.796 -0.197 -3.922 1.00 0.00 80 ALA A N 10
ATOM 18300 C CA . ALA A 1 80 ? -2.974 -1.440 -4.025 1.00 0.00 80 ALA A CA 10
ATOM 18301 C C . ALA A 1 80 ? -3.497 -2.482 -3.036 1.00 0.00 80 ALA A C 10
ATOM 18302 O O . ALA A 1 80 ? -3.945 -2.156 -1.954 1.00 0.00 80 ALA A O 10
ATOM 18309 N N . THR A 1 81 ? -3.444 -3.741 -3.407 1.00 0.00 81 THR A N 10
ATOM 18310 C CA . THR A 1 81 ? -3.938 -4.832 -2.507 1.00 0.00 81 THR A CA 10
ATOM 18311 C C . THR A 1 81 ? -2.787 -5.766 -2.139 1.00 0.00 81 THR A C 10
ATOM 18312 O O . THR A 1 81 ? -2.064 -6.247 -2.992 1.00 0.00 81 THR A O 10
ATOM 18323 N N . VAL A 1 82 ? -2.613 -6.023 -0.866 1.00 0.00 82 VAL A N 10
ATOM 18324 C CA . VAL A 1 82 ? -1.508 -6.921 -0.411 1.00 0.00 82 VAL A CA 10
ATOM 18325 C C . VAL A 1 82 ? -2.097 -8.234 0.110 1.00 0.00 82 VAL A C 10
ATOM 18326 O O . VAL A 1 82 ? -3.005 -8.252 0.922 1.00 0.00 82 VAL A O 10
ATOM 18339 N N . ILE A 1 83 ? -1.579 -9.335 -0.363 1.00 0.00 83 ILE A N 10
ATOM 18340 C CA . ILE A 1 83 ? -2.086 -10.665 0.079 1.00 0.00 83 ILE A CA 10
ATOM 18341 C C . ILE A 1 83 ? -1.375 -11.086 1.368 1.00 0.00 83 ILE A C 10
ATOM 18342 O O . ILE A 1 83 ? -0.162 -11.129 1.437 1.00 0.00 83 ILE A O 10
ATOM 18358 N N . LEU A 1 84 ? -2.132 -11.411 2.385 1.00 0.00 84 LEU A N 10
ATOM 18359 C CA . LEU A 1 84 ? -1.534 -11.849 3.685 1.00 0.00 84 LEU A CA 10
ATOM 18360 C C . LEU A 1 84 ? -1.821 -13.338 3.880 1.00 0.00 84 LEU A C 10
ATOM 18361 O O . LEU A 1 84 ? -2.072 -13.804 4.975 1.00 0.00 84 LEU A O 10
ATOM 18377 N N . ASN A 1 85 ? -1.786 -14.086 2.812 1.00 0.00 85 ASN A N 10
ATOM 18378 C CA . ASN A 1 85 ? -2.047 -15.552 2.902 1.00 0.00 85 ASN A CA 10
ATOM 18379 C C . ASN A 1 85 ? -0.966 -16.221 3.760 1.00 0.00 85 ASN A C 10
ATOM 18380 O O . ASN A 1 85 ? -1.237 -17.111 4.541 1.00 0.00 85 ASN A O 10
ATOM 18391 N N . SER A 1 86 ? 0.265 -15.810 3.602 1.00 0.00 86 SER A N 10
ATOM 18392 C CA . SER A 1 86 ? 1.369 -16.433 4.391 1.00 0.00 86 SER A CA 10
ATOM 18393 C C . SER A 1 86 ? 1.358 -15.907 5.833 1.00 0.00 86 SER A C 10
ATOM 18394 O O . SER A 1 86 ? 0.896 -14.817 6.113 1.00 0.00 86 SER A O 10
ATOM 18402 N N . GLN A 1 87 ? 1.867 -16.688 6.749 1.00 0.00 87 GLN A N 10
ATOM 18403 C CA . GLN A 1 87 ? 1.899 -16.269 8.180 1.00 0.00 87 GLN A CA 10
ATOM 18404 C C . GLN A 1 87 ? 2.912 -15.124 8.385 1.00 0.00 87 GLN A C 10
ATOM 18405 O O . GLN A 1 87 ? 2.600 -14.129 9.010 1.00 0.00 87 GLN A O 10
ATOM 18419 N N . PRO A 1 88 ? 4.115 -15.260 7.883 1.00 0.00 88 PRO A N 10
ATOM 18420 C CA . PRO A 1 88 ? 5.162 -14.209 8.048 1.00 0.00 88 PRO A CA 10
ATOM 18421 C C . PRO A 1 88 ? 4.647 -12.833 7.610 1.00 0.00 88 PRO A C 10
ATOM 18422 O O . PRO A 1 88 ? 4.957 -11.818 8.202 1.00 0.00 88 PRO A O 10
ATOM 18433 N N . GLU A 1 89 ? 3.868 -12.807 6.566 1.00 0.00 89 GLU A N 10
ATOM 18434 C CA . GLU A 1 89 ? 3.322 -11.514 6.061 1.00 0.00 89 GLU A CA 10
ATOM 18435 C C . GLU A 1 89 ? 2.390 -10.899 7.108 1.00 0.00 89 GLU A C 10
ATOM 18436 O O . GLU A 1 89 ? 2.391 -9.706 7.338 1.00 0.00 89 GLU A O 10
ATOM 18448 N N . TRP A 1 90 ? 1.591 -11.709 7.741 1.00 0.00 90 TRP A N 10
ATOM 18449 C CA . TRP A 1 90 ? 0.649 -11.185 8.776 1.00 0.00 90 TRP A CA 10
ATOM 18450 C C . TRP A 1 90 ? 1.441 -10.543 9.923 1.00 0.00 90 TRP A C 10
ATOM 18451 O O . TRP A 1 90 ? 1.112 -9.475 10.401 1.00 0.00 90 TRP A O 10
ATOM 18472 N N . ASP A 1 91 ? 2.473 -11.194 10.369 1.00 0.00 91 ASP A N 10
ATOM 18473 C CA . ASP A 1 91 ? 3.281 -10.633 11.488 1.00 0.00 91 ASP A CA 10
ATOM 18474 C C . ASP A 1 91 ? 3.870 -9.287 11.063 1.00 0.00 91 ASP A C 10
ATOM 18475 O O . ASP A 1 91 ? 3.815 -8.310 11.788 1.00 0.00 91 ASP A O 10
ATOM 18484 N N . ARG A 1 92 ? 4.430 -9.233 9.892 1.00 0.00 92 ARG A N 10
ATOM 18485 C CA . ARG A 1 92 ? 5.024 -7.957 9.395 1.00 0.00 92 ARG A CA 10
ATOM 18486 C C . ARG A 1 92 ? 3.909 -6.938 9.149 1.00 0.00 92 ARG A C 10
ATOM 18487 O O . ARG A 1 92 ? 4.050 -5.760 9.417 1.00 0.00 92 ARG A O 10
ATOM 18508 N N . PHE A 1 93 ? 2.803 -7.388 8.623 1.00 0.00 93 PHE A N 10
ATOM 18509 C CA . PHE A 1 93 ? 1.667 -6.462 8.342 1.00 0.00 93 PHE A CA 10
ATOM 18510 C C . PHE A 1 93 ? 1.154 -5.847 9.649 1.00 0.00 93 PHE A C 10
ATOM 18511 O O . PHE A 1 93 ? 0.952 -4.654 9.753 1.00 0.00 93 PHE A O 10
ATOM 18528 N N . MET A 1 94 ? 0.931 -6.661 10.644 1.00 0.00 94 MET A N 10
ATOM 18529 C CA . MET A 1 94 ? 0.426 -6.136 11.946 1.00 0.00 94 MET A CA 10
ATOM 18530 C C . MET A 1 94 ? 1.496 -5.261 12.608 1.00 0.00 94 MET A C 10
ATOM 18531 O O . MET A 1 94 ? 1.210 -4.213 13.157 1.00 0.00 94 MET A O 10
ATOM 18545 N N . ARG A 1 95 ? 2.729 -5.689 12.565 1.00 0.00 95 ARG A N 10
ATOM 18546 C CA . ARG A 1 95 ? 3.826 -4.891 13.193 1.00 0.00 95 ARG A CA 10
ATOM 18547 C C . ARG A 1 95 ? 4.027 -3.585 12.419 1.00 0.00 95 ARG A C 10
ATOM 18548 O O . ARG A 1 95 ? 4.176 -2.523 12.993 1.00 0.00 95 ARG A O 10
ATOM 18569 N N . PHE A 1 96 ? 4.042 -3.661 11.119 1.00 0.00 96 PHE A N 10
ATOM 18570 C CA . PHE A 1 96 ? 4.237 -2.433 10.295 1.00 0.00 96 PHE A CA 10
ATOM 18571 C C . PHE A 1 96 ? 3.083 -1.463 10.550 1.00 0.00 96 PHE A C 10
ATOM 18572 O O . PHE A 1 96 ? 3.277 -0.283 10.770 1.00 0.00 96 PHE A O 10
ATOM 18589 N N . MET A 1 97 ? 1.881 -1.962 10.522 1.00 0.00 97 MET A N 10
ATOM 18590 C CA . MET A 1 97 ? 0.697 -1.091 10.762 1.00 0.00 97 MET A CA 10
ATOM 18591 C C . MET A 1 97 ? 0.721 -0.603 12.213 1.00 0.00 97 MET A C 10
ATOM 18592 O O . MET A 1 97 ? 0.395 0.531 12.511 1.00 0.00 97 MET A O 10
ATOM 18606 N N . GLU A 1 98 ? 1.103 -1.460 13.120 1.00 0.00 98 GLU A N 10
ATOM 18607 C CA . GLU A 1 98 ? 1.150 -1.067 14.559 1.00 0.00 98 GLU A CA 10
ATOM 18608 C C . GLU A 1 98 ? 2.211 0.018 14.763 1.00 0.00 98 GLU A C 10
ATOM 18609 O O . GLU A 1 98 ? 1.956 1.057 15.342 1.00 0.00 98 GLU A O 10
ATOM 18621 N N . ARG A 1 99 ? 3.403 -0.220 14.292 1.00 0.00 99 ARG A N 10
ATOM 18622 C CA . ARG A 1 99 ? 4.489 0.788 14.449 1.00 0.00 99 ARG A CA 10
ATOM 18623 C C . ARG A 1 99 ? 4.171 2.018 13.591 1.00 0.00 99 ARG A C 10
ATOM 18624 O O . ARG A 1 99 ? 4.386 3.148 13.987 1.00 0.00 99 ARG A O 10
ATOM 18645 N N . TYR A 1 100 ? 3.663 1.795 12.413 1.00 0.00 100 TYR A N 10
ATOM 18646 C CA . TYR A 1 100 ? 3.326 2.929 11.502 1.00 0.00 100 TYR A CA 10
ATOM 18647 C C . TYR A 1 100 ? 2.235 3.799 12.133 1.00 0.00 100 TYR A C 10
ATOM 18648 O O . TYR A 1 100 ? 2.337 5.008 12.183 1.00 0.00 100 TYR A O 10
ATOM 18666 N N . GLY A 1 101 ? 1.190 3.185 12.606 1.00 0.00 101 GLY A N 10
ATOM 18667 C CA . GLY A 1 101 ? 0.081 3.964 13.229 1.00 0.00 101 GLY A CA 10
ATOM 18668 C C . GLY A 1 101 ? 0.567 4.622 14.523 1.00 0.00 101 GLY A C 10
ATOM 18669 O O . GLY A 1 101 ? 0.159 5.715 14.873 1.00 0.00 101 GLY A O 10
ATOM 18673 N N . ALA A 1 102 ? 1.428 3.960 15.240 1.00 0.00 102 ALA A N 10
ATOM 18674 C CA . ALA A 1 102 ? 1.942 4.531 16.519 1.00 0.00 102 ALA A CA 10
ATOM 18675 C C . ALA A 1 102 ? 2.673 5.849 16.249 1.00 0.00 102 ALA A C 10
ATOM 18676 O O . ALA A 1 102 ? 2.485 6.831 16.941 1.00 0.00 102 ALA A O 10
ATOM 18683 N N . GLU A 1 103 ? 3.511 5.875 15.251 1.00 0.00 103 GLU A N 10
ATOM 18684 C CA . GLU A 1 103 ? 4.263 7.126 14.932 1.00 0.00 103 GLU A CA 10
ATOM 18685 C C . GLU A 1 103 ? 3.427 8.012 14.005 1.00 0.00 103 GLU A C 10
ATOM 18686 O O . GLU A 1 103 ? 3.154 9.162 14.299 1.00 0.00 103 GLU A O 10
ATOM 18698 N N . ASN A 1 104 ? 3.028 7.489 12.881 1.00 0.00 104 ASN A N 10
ATOM 18699 C CA . ASN A 1 104 ? 2.214 8.292 11.921 1.00 0.00 104 ASN A CA 10
ATOM 18700 C C . ASN A 1 104 ? 0.727 8.194 12.293 1.00 0.00 104 ASN A C 10
ATOM 18701 O O . ASN A 1 104 ? 0.187 9.037 12.981 1.00 0.00 104 ASN A O 10
ATOM 18712 N N . GLY A 1 105 ? 0.067 7.167 11.828 1.00 0.00 105 GLY A N 10
ATOM 18713 C CA . GLY A 1 105 ? -1.386 6.992 12.136 1.00 0.00 105 GLY A CA 10
ATOM 18714 C C . GLY A 1 105 ? -2.128 8.313 11.943 1.00 0.00 105 GLY A C 10
ATOM 18715 O O . GLY A 1 105 ? -2.236 9.117 12.851 1.00 0.00 105 GLY A O 10
ATOM 18719 N N . LEU A 1 106 ? -2.644 8.542 10.764 1.00 0.00 106 LEU A N 10
ATOM 18720 C CA . LEU A 1 106 ? -3.381 9.812 10.489 1.00 0.00 106 LEU A CA 10
ATOM 18721 C C . LEU A 1 106 ? -4.625 9.531 9.655 1.00 0.00 106 LEU A C 10
ATOM 18722 O O . LEU A 1 106 ? -5.117 8.421 9.598 1.00 0.00 106 LEU A O 10
ATOM 18738 N N . GLY A 1 107 ? -5.141 10.546 9.013 1.00 0.00 107 GLY A N 10
ATOM 18739 C CA . GLY A 1 107 ? -6.367 10.375 8.178 1.00 0.00 107 GLY A CA 10
ATOM 18740 C C . GLY A 1 107 ? -6.228 11.167 6.874 1.00 0.00 107 GLY A C 10
ATOM 18741 O O . GLY A 1 107 ? -5.720 10.679 5.882 1.00 0.00 107 GLY A O 10
ATOM 18745 N N . PHE A 1 108 ? -6.688 12.390 6.868 1.00 0.00 108 PHE A N 10
ATOM 18746 C CA . PHE A 1 108 ? -6.601 13.236 5.634 1.00 0.00 108 PHE A CA 10
ATOM 18747 C C . PHE A 1 108 ? -5.398 14.184 5.743 1.00 0.00 108 PHE A C 10
ATOM 18748 O O . PHE A 1 108 ? -5.298 15.167 5.035 1.00 0.00 108 PHE A O 10
ATOM 18765 N N . SER A 1 109 ? -4.489 13.891 6.631 1.00 0.00 109 SER A N 10
ATOM 18766 C CA . SER A 1 109 ? -3.296 14.768 6.808 1.00 0.00 109 SER A CA 10
ATOM 18767 C C . SER A 1 109 ? -2.395 14.729 5.567 1.00 0.00 109 SER A C 10
ATOM 18768 O O . SER A 1 109 ? -2.260 13.715 4.908 1.00 0.00 109 SER A O 10
ATOM 18776 N N . LYS A 1 110 ? -1.776 15.844 5.264 1.00 0.00 110 LYS A N 10
ATOM 18777 C CA . LYS A 1 110 ? -0.866 15.935 4.081 1.00 0.00 110 LYS A CA 10
ATOM 18778 C C . LYS A 1 110 ? -1.445 15.153 2.896 1.00 0.00 110 LYS A C 10
ATOM 18779 O O . LYS A 1 110 ? -0.722 14.603 2.090 1.00 0.00 110 LYS A O 10
ATOM 18798 N N . SER A 1 111 ? -2.748 15.111 2.789 1.00 0.00 111 SER A N 10
ATOM 18799 C CA . SER A 1 111 ? -3.407 14.374 1.661 1.00 0.00 111 SER A CA 10
ATOM 18800 C C . SER A 1 111 ? -4.431 15.285 0.979 1.00 0.00 111 SER A C 10
ATOM 18801 O O . SER A 1 111 ? -4.193 15.826 -0.085 1.00 0.00 111 SER A O 10
ATOM 18809 N N . GLU A 1 112 ? -5.575 15.459 1.588 1.00 0.00 112 GLU A N 10
ATOM 18810 C CA . GLU A 1 112 ? -6.626 16.334 0.990 1.00 0.00 112 GLU A CA 10
ATOM 18811 C C . GLU A 1 112 ? -6.359 17.788 1.387 1.00 0.00 112 GLU A C 10
ATOM 18812 O O . GLU A 1 112 ? -6.963 18.710 0.875 1.00 0.00 112 GLU A O 10
ATOM 18824 N N . LEU A 1 113 ? -5.445 17.995 2.294 1.00 0.00 113 LEU A N 10
ATOM 18825 C CA . LEU A 1 113 ? -5.115 19.383 2.734 1.00 0.00 113 LEU A CA 10
ATOM 18826 C C . LEU A 1 113 ? -3.884 19.867 1.954 1.00 0.00 113 LEU A C 10
ATOM 18827 O O . LEU A 1 113 ? -3.994 20.591 0.984 1.00 0.00 113 LEU A O 10
ATOM 18843 N N . GLU A 1 114 ? -2.711 19.456 2.376 1.00 0.00 114 GLU A N 10
ATOM 18844 C CA . GLU A 1 114 ? -1.452 19.870 1.682 1.00 0.00 114 GLU A CA 10
ATOM 18845 C C . GLU A 1 114 ? -1.497 21.368 1.349 1.00 0.00 114 GLU A C 10
ATOM 18846 O O . GLU A 1 114 ? -0.700 21.870 0.581 1.00 0.00 114 GLU A O 10
ATOM 18858 N N . HIS A 1 115 ? -2.419 22.088 1.932 1.00 0.00 115 HIS A N 10
ATOM 18859 C CA . HIS A 1 115 ? -2.527 23.559 1.676 1.00 0.00 115 HIS A CA 10
ATOM 18860 C C . HIS A 1 115 ? -1.968 24.318 2.885 1.00 0.00 115 HIS A C 10
ATOM 18861 O O . HIS A 1 115 ? -1.893 25.530 2.896 1.00 0.00 115 HIS A O 10
ATOM 18875 N N . HIS A 1 116 ? -1.584 23.603 3.907 1.00 0.00 116 HIS A N 10
ATOM 18876 C CA . HIS A 1 116 ? -1.043 24.260 5.131 1.00 0.00 116 HIS A CA 10
ATOM 18877 C C . HIS A 1 116 ? 0.312 24.918 4.843 1.00 0.00 116 HIS A C 10
ATOM 18878 O O . HIS A 1 116 ? 1.068 24.481 3.996 1.00 0.00 116 HIS A O 10
ATOM 18892 N N . HIS A 1 117 ? 0.612 25.972 5.559 1.00 0.00 117 HIS A N 10
ATOM 18893 C CA . HIS A 1 117 ? 1.904 26.690 5.367 1.00 0.00 117 HIS A CA 10
ATOM 18894 C C . HIS A 1 117 ? 2.133 26.978 3.880 1.00 0.00 117 HIS A C 10
ATOM 18895 O O . HIS A 1 117 ? 2.574 26.137 3.122 1.00 0.00 117 HIS A O 10
ATOM 18909 N N . HIS A 1 118 ? 1.842 28.185 3.468 1.00 0.00 118 HIS A N 10
ATOM 18910 C CA . HIS A 1 118 ? 2.040 28.566 2.044 1.00 0.00 118 HIS A CA 10
ATOM 18911 C C . HIS A 1 118 ? 3.529 28.457 1.697 1.00 0.00 118 HIS A C 10
ATOM 18912 O O . HIS A 1 118 ? 3.903 27.991 0.638 1.00 0.00 118 HIS A O 10
ATOM 18926 N N . HIS A 1 119 ? 4.379 28.893 2.586 1.00 0.00 119 HIS A N 10
ATOM 18927 C CA . HIS A 1 119 ? 5.845 28.829 2.318 1.00 0.00 119 HIS A CA 10
ATOM 18928 C C . HIS A 1 119 ? 6.337 27.380 2.373 1.00 0.00 119 HIS A C 10
ATOM 18929 O O . HIS A 1 119 ? 5.848 26.565 3.134 1.00 0.00 119 HIS A O 10
ATOM 18943 N N . HIS A 1 120 ? 7.313 27.068 1.567 1.00 0.00 120 HIS A N 10
ATOM 18944 C CA . HIS A 1 120 ? 7.875 25.691 1.542 1.00 0.00 120 HIS A CA 10
ATOM 18945 C C . HIS A 1 120 ? 6.748 24.670 1.359 1.00 0.00 120 HIS A C 10
ATOM 18946 O O . HIS A 1 120 ? 6.362 24.054 2.339 1.00 0.00 120 HIS A O 10
ATOM 18961 N N . MET A 1 1 ? 12.296 3.130 8.268 1.00 0.00 1 MET A N 11
ATOM 18962 C CA . MET A 1 1 ? 11.005 3.272 9.001 1.00 0.00 1 MET A CA 11
ATOM 18963 C C . MET A 1 1 ? 9.875 2.635 8.188 1.00 0.00 1 MET A C 11
ATOM 18964 O O . MET A 1 1 ? 10.087 2.106 7.116 1.00 0.00 1 MET A O 11
ATOM 18980 N N . ALA A 1 2 ? 8.674 2.681 8.695 1.00 0.00 2 ALA A N 11
ATOM 18981 C CA . ALA A 1 2 ? 7.530 2.077 7.960 1.00 0.00 2 ALA A CA 11
ATOM 18982 C C . ALA A 1 2 ? 7.012 3.069 6.914 1.00 0.00 2 ALA A C 11
ATOM 18983 O O . ALA A 1 2 ? 6.437 4.086 7.241 1.00 0.00 2 ALA A O 11
ATOM 18990 N N . GLU A 1 3 ? 7.209 2.781 5.655 1.00 0.00 3 GLU A N 11
ATOM 18991 C CA . GLU A 1 3 ? 6.722 3.708 4.591 1.00 0.00 3 GLU A CA 11
ATOM 18992 C C . GLU A 1 3 ? 6.497 2.923 3.299 1.00 0.00 3 GLU A C 11
ATOM 18993 O O . GLU A 1 3 ? 7.042 1.854 3.108 1.00 0.00 3 GLU A O 11
ATOM 19005 N N . ILE A 1 4 ? 5.693 3.451 2.411 1.00 0.00 4 ILE A N 11
ATOM 19006 C CA . ILE A 1 4 ? 5.412 2.754 1.114 1.00 0.00 4 ILE A CA 11
ATOM 19007 C C . ILE A 1 4 ? 6.064 3.532 -0.025 1.00 0.00 4 ILE A C 11
ATOM 19008 O O . ILE A 1 4 ? 5.907 4.733 -0.125 1.00 0.00 4 ILE A O 11
ATOM 19024 N N . GLN A 1 5 ? 6.794 2.867 -0.889 1.00 0.00 5 GLN A N 11
ATOM 19025 C CA . GLN A 1 5 ? 7.450 3.586 -2.030 1.00 0.00 5 GLN A CA 11
ATOM 19026 C C . GLN A 1 5 ? 7.296 2.764 -3.311 1.00 0.00 5 GLN A C 11
ATOM 19027 O O . GLN A 1 5 ? 7.699 1.621 -3.382 1.00 0.00 5 GLN A O 11
ATOM 19041 N N . PHE A 1 6 ? 6.712 3.343 -4.326 1.00 0.00 6 PHE A N 11
ATOM 19042 C CA . PHE A 1 6 ? 6.526 2.608 -5.607 1.00 0.00 6 PHE A CA 11
ATOM 19043 C C . PHE A 1 6 ? 7.888 2.351 -6.255 1.00 0.00 6 PHE A C 11
ATOM 19044 O O . PHE A 1 6 ? 8.122 1.306 -6.828 1.00 0.00 6 PHE A O 11
ATOM 19061 N N . SER A 1 7 ? 8.782 3.312 -6.184 1.00 0.00 7 SER A N 11
ATOM 19062 C CA . SER A 1 7 ? 10.136 3.156 -6.813 1.00 0.00 7 SER A CA 11
ATOM 19063 C C . SER A 1 7 ? 11.233 3.446 -5.786 1.00 0.00 7 SER A C 11
ATOM 19064 O O . SER A 1 7 ? 11.040 4.175 -4.835 1.00 0.00 7 SER A O 11
ATOM 19072 N N . LYS A 1 8 ? 12.384 2.864 -5.976 1.00 0.00 8 LYS A N 11
ATOM 19073 C CA . LYS A 1 8 ? 13.514 3.073 -5.023 1.00 0.00 8 LYS A CA 11
ATOM 19074 C C . LYS A 1 8 ? 14.079 4.493 -5.159 1.00 0.00 8 LYS A C 11
ATOM 19075 O O . LYS A 1 8 ? 14.255 5.004 -6.246 1.00 0.00 8 LYS A O 11
ATOM 19094 N N . GLY A 1 9 ? 14.368 5.131 -4.052 1.00 0.00 9 GLY A N 11
ATOM 19095 C CA . GLY A 1 9 ? 14.924 6.517 -4.096 1.00 0.00 9 GLY A CA 11
ATOM 19096 C C . GLY A 1 9 ? 13.781 7.527 -3.991 1.00 0.00 9 GLY A C 11
ATOM 19097 O O . GLY A 1 9 ? 13.996 8.720 -3.954 1.00 0.00 9 GLY A O 11
ATOM 19101 N N . VAL A 1 10 ? 12.565 7.056 -3.939 1.00 0.00 10 VAL A N 11
ATOM 19102 C CA . VAL A 1 10 ? 11.406 7.986 -3.829 1.00 0.00 10 VAL A CA 11
ATOM 19103 C C . VAL A 1 10 ? 11.382 8.618 -2.433 1.00 0.00 10 VAL A C 11
ATOM 19104 O O . VAL A 1 10 ? 11.289 9.819 -2.282 1.00 0.00 10 VAL A O 11
ATOM 19117 N N . ALA A 1 11 ? 11.469 7.807 -1.411 1.00 0.00 11 ALA A N 11
ATOM 19118 C CA . ALA A 1 11 ? 11.449 8.333 -0.013 1.00 0.00 11 ALA A CA 11
ATOM 19119 C C . ALA A 1 11 ? 10.153 9.109 0.253 1.00 0.00 11 ALA A C 11
ATOM 19120 O O . ALA A 1 11 ? 9.632 9.791 -0.606 1.00 0.00 11 ALA A O 11
ATOM 19127 N N . GLU A 1 12 ? 9.637 9.011 1.449 1.00 0.00 12 GLU A N 11
ATOM 19128 C CA . GLU A 1 12 ? 8.378 9.736 1.802 1.00 0.00 12 GLU A CA 11
ATOM 19129 C C . GLU A 1 12 ? 7.249 9.310 0.859 1.00 0.00 12 GLU A C 11
ATOM 19130 O O . GLU A 1 12 ? 6.512 8.398 1.157 1.00 0.00 12 GLU A O 11
ATOM 19142 N N . THR A 1 13 ? 7.103 9.974 -0.263 1.00 0.00 13 THR A N 11
ATOM 19143 C CA . THR A 1 13 ? 6.020 9.634 -1.233 1.00 0.00 13 THR A CA 11
ATOM 19144 C C . THR A 1 13 ? 4.722 10.291 -0.771 1.00 0.00 13 THR A C 11
ATOM 19145 O O . THR A 1 13 ? 4.328 11.314 -1.292 1.00 0.00 13 THR A O 11
ATOM 19156 N N . VAL A 1 14 ? 4.051 9.728 0.196 1.00 0.00 14 VAL A N 11
ATOM 19157 C CA . VAL A 1 14 ? 2.783 10.351 0.667 1.00 0.00 14 VAL A CA 11
ATOM 19158 C C . VAL A 1 14 ? 2.284 9.613 1.915 1.00 0.00 14 VAL A C 11
ATOM 19159 O O . VAL A 1 14 ? 2.888 8.661 2.368 1.00 0.00 14 VAL A O 11
ATOM 19172 N N . VAL A 1 15 ? 1.172 10.040 2.459 1.00 0.00 15 VAL A N 11
ATOM 19173 C CA . VAL A 1 15 ? 0.592 9.372 3.665 1.00 0.00 15 VAL A CA 11
ATOM 19174 C C . VAL A 1 15 ? -0.763 8.744 3.287 1.00 0.00 15 VAL A C 11
ATOM 19175 O O . VAL A 1 15 ? -1.796 9.364 3.439 1.00 0.00 15 VAL A O 11
ATOM 19188 N N . PRO A 1 16 ? -0.761 7.530 2.778 1.00 0.00 16 PRO A N 11
ATOM 19189 C CA . PRO A 1 16 ? -2.009 6.822 2.356 1.00 0.00 16 PRO A CA 11
ATOM 19190 C C . PRO A 1 16 ? -2.790 6.235 3.538 1.00 0.00 16 PRO A C 11
ATOM 19191 O O . PRO A 1 16 ? -2.237 5.935 4.574 1.00 0.00 16 PRO A O 11
ATOM 19202 N N . GLU A 1 17 ? -4.078 6.069 3.385 1.00 0.00 17 GLU A N 11
ATOM 19203 C CA . GLU A 1 17 ? -4.892 5.504 4.497 1.00 0.00 17 GLU A CA 11
ATOM 19204 C C . GLU A 1 17 ? -4.757 3.983 4.505 1.00 0.00 17 GLU A C 11
ATOM 19205 O O . GLU A 1 17 ? -4.466 3.375 3.492 1.00 0.00 17 GLU A O 11
ATOM 19217 N N . VAL A 1 18 ? -4.970 3.364 5.640 1.00 0.00 18 VAL A N 11
ATOM 19218 C CA . VAL A 1 18 ? -4.853 1.876 5.732 1.00 0.00 18 VAL A CA 11
ATOM 19219 C C . VAL A 1 18 ? -6.240 1.276 5.957 1.00 0.00 18 VAL A C 11
ATOM 19220 O O . VAL A 1 18 ? -6.962 1.678 6.847 1.00 0.00 18 VAL A O 11
ATOM 19233 N N . ARG A 1 19 ? -6.611 0.311 5.157 1.00 0.00 19 ARG A N 11
ATOM 19234 C CA . ARG A 1 19 ? -7.948 -0.341 5.312 1.00 0.00 19 ARG A CA 11
ATOM 19235 C C . ARG A 1 19 ? -7.769 -1.853 5.216 1.00 0.00 19 ARG A C 11
ATOM 19236 O O . ARG A 1 19 ? -7.099 -2.354 4.337 1.00 0.00 19 ARG A O 11
ATOM 19257 N N . LEU A 1 20 ? -8.355 -2.586 6.121 1.00 0.00 20 LEU A N 11
ATOM 19258 C CA . LEU A 1 20 ? -8.217 -4.071 6.096 1.00 0.00 20 LEU A CA 11
ATOM 19259 C C . LEU A 1 20 ? -9.437 -4.682 5.408 1.00 0.00 20 LEU A C 11
ATOM 19260 O O . LEU A 1 20 ? -10.560 -4.297 5.662 1.00 0.00 20 LEU A O 11
ATOM 19276 N N . SER A 1 21 ? -9.218 -5.635 4.535 1.00 0.00 21 SER A N 11
ATOM 19277 C CA . SER A 1 21 ? -10.351 -6.291 3.813 1.00 0.00 21 SER A CA 11
ATOM 19278 C C . SER A 1 21 ? -10.286 -7.797 4.051 1.00 0.00 21 SER A C 11
ATOM 19279 O O . SER A 1 21 ? -9.225 -8.355 4.238 1.00 0.00 21 SER A O 11
ATOM 19287 N N . LYS A 1 22 ? -11.418 -8.458 4.048 1.00 0.00 22 LYS A N 11
ATOM 19288 C CA . LYS A 1 22 ? -11.442 -9.937 4.278 1.00 0.00 22 LYS A CA 11
ATOM 19289 C C . LYS A 1 22 ? -12.273 -10.617 3.191 1.00 0.00 22 LYS A C 11
ATOM 19290 O O . LYS A 1 22 ? -13.275 -10.098 2.741 1.00 0.00 22 LYS A O 11
ATOM 19309 N N . SER A 1 23 ? -11.855 -11.775 2.764 1.00 0.00 23 SER A N 11
ATOM 19310 C CA . SER A 1 23 ? -12.599 -12.505 1.701 1.00 0.00 23 SER A CA 11
ATOM 19311 C C . SER A 1 23 ? -13.865 -13.140 2.286 1.00 0.00 23 SER A C 11
ATOM 19312 O O . SER A 1 23 ? -14.183 -12.966 3.444 1.00 0.00 23 SER A O 11
ATOM 19320 N N . LYS A 1 24 ? -14.597 -13.862 1.482 1.00 0.00 24 LYS A N 11
ATOM 19321 C CA . LYS A 1 24 ? -15.855 -14.496 1.974 1.00 0.00 24 LYS A CA 11
ATOM 19322 C C . LYS A 1 24 ? -15.542 -15.490 3.095 1.00 0.00 24 LYS A C 11
ATOM 19323 O O . LYS A 1 24 ? -14.620 -16.277 3.010 1.00 0.00 24 LYS A O 11
ATOM 19342 N N . ASN A 1 25 ? -16.312 -15.447 4.150 1.00 0.00 25 ASN A N 11
ATOM 19343 C CA . ASN A 1 25 ? -16.085 -16.371 5.294 1.00 0.00 25 ASN A CA 11
ATOM 19344 C C . ASN A 1 25 ? -14.653 -16.191 5.803 1.00 0.00 25 ASN A C 11
ATOM 19345 O O . ASN A 1 25 ? -14.135 -17.012 6.534 1.00 0.00 25 ASN A O 11
ATOM 19356 N N . GLY A 1 26 ? -14.009 -15.119 5.421 1.00 0.00 26 GLY A N 11
ATOM 19357 C CA . GLY A 1 26 ? -12.612 -14.886 5.881 1.00 0.00 26 GLY A CA 11
ATOM 19358 C C . GLY A 1 26 ? -11.682 -15.858 5.158 1.00 0.00 26 GLY A C 11
ATOM 19359 O O . GLY A 1 26 ? -10.576 -16.112 5.587 1.00 0.00 26 GLY A O 11
ATOM 19363 N N . GLN A 1 27 ? -12.133 -16.410 4.068 1.00 0.00 27 GLN A N 11
ATOM 19364 C CA . GLN A 1 27 ? -11.294 -17.380 3.312 1.00 0.00 27 GLN A CA 11
ATOM 19365 C C . GLN A 1 27 ? -9.873 -16.836 3.136 1.00 0.00 27 GLN A C 11
ATOM 19366 O O . GLN A 1 27 ? -8.967 -17.206 3.853 1.00 0.00 27 GLN A O 11
ATOM 19380 N N . SER A 1 28 ? -9.665 -15.980 2.165 1.00 0.00 28 SER A N 11
ATOM 19381 C CA . SER A 1 28 ? -8.294 -15.434 1.917 1.00 0.00 28 SER A CA 11
ATOM 19382 C C . SER A 1 28 ? -8.150 -14.054 2.561 1.00 0.00 28 SER A C 11
ATOM 19383 O O . SER A 1 28 ? -8.911 -13.147 2.293 1.00 0.00 28 SER A O 11
ATOM 19391 N N . GLY A 1 29 ? -7.176 -13.897 3.412 1.00 0.00 29 GLY A N 11
ATOM 19392 C CA . GLY A 1 29 ? -6.969 -12.587 4.089 1.00 0.00 29 GLY A CA 11
ATOM 19393 C C . GLY A 1 29 ? -6.255 -11.614 3.148 1.00 0.00 29 GLY A C 11
ATOM 19394 O O . GLY A 1 29 ? -5.412 -12.001 2.364 1.00 0.00 29 GLY A O 11
ATOM 19398 N N . MET A 1 30 ? -6.574 -10.350 3.224 1.00 0.00 30 MET A N 11
ATOM 19399 C CA . MET A 1 30 ? -5.899 -9.358 2.340 1.00 0.00 30 MET A CA 11
ATOM 19400 C C . MET A 1 30 ? -6.082 -7.956 2.927 1.00 0.00 30 MET A C 11
ATOM 19401 O O . MET A 1 30 ? -6.880 -7.746 3.819 1.00 0.00 30 MET A O 11
ATOM 19415 N N . ALA A 1 31 ? -5.351 -6.994 2.428 1.00 0.00 31 ALA A N 11
ATOM 19416 C CA . ALA A 1 31 ? -5.477 -5.598 2.944 1.00 0.00 31 ALA A CA 11
ATOM 19417 C C . ALA A 1 31 ? -5.425 -4.631 1.764 1.00 0.00 31 ALA A C 11
ATOM 19418 O O . ALA A 1 31 ? -4.708 -4.853 0.809 1.00 0.00 31 ALA A O 11
ATOM 19425 N N . LYS A 1 32 ? -6.181 -3.562 1.818 1.00 0.00 32 LYS A N 11
ATOM 19426 C CA . LYS A 1 32 ? -6.190 -2.572 0.695 1.00 0.00 32 LYS A CA 11
ATOM 19427 C C . LYS A 1 32 ? -5.558 -1.261 1.155 1.00 0.00 32 LYS A C 11
ATOM 19428 O O . LYS A 1 32 ? -5.682 -0.870 2.298 1.00 0.00 32 LYS A O 11
ATOM 19447 N N . PHE A 1 33 ? -4.883 -0.579 0.263 1.00 0.00 33 PHE A N 11
ATOM 19448 C CA . PHE A 1 33 ? -4.234 0.720 0.615 1.00 0.00 33 PHE A CA 11
ATOM 19449 C C . PHE A 1 33 ? -4.786 1.810 -0.298 1.00 0.00 33 PHE A C 11
ATOM 19450 O O . PHE A 1 33 ? -4.855 1.643 -1.500 1.00 0.00 33 PHE A O 11
ATOM 19467 N N . TYR A 1 34 ? -5.186 2.923 0.263 1.00 0.00 34 TYR A N 11
ATOM 19468 C CA . TYR A 1 34 ? -5.744 4.035 -0.564 1.00 0.00 34 TYR A CA 11
ATOM 19469 C C . TYR A 1 34 ? -4.705 5.151 -0.672 1.00 0.00 34 TYR A C 11
ATOM 19470 O O . TYR A 1 34 ? -4.171 5.606 0.320 1.00 0.00 34 TYR A O 11
ATOM 19488 N N . PHE A 1 35 ? -4.409 5.589 -1.870 1.00 0.00 35 PHE A N 11
ATOM 19489 C CA . PHE A 1 35 ? -3.394 6.674 -2.062 1.00 0.00 35 PHE A CA 11
ATOM 19490 C C . PHE A 1 35 ? -4.088 7.934 -2.568 1.00 0.00 35 PHE A C 11
ATOM 19491 O O . PHE A 1 35 ? -4.626 7.959 -3.657 1.00 0.00 35 PHE A O 11
ATOM 19508 N N . LEU A 1 36 ? -4.084 8.984 -1.787 1.00 0.00 36 LEU A N 11
ATOM 19509 C CA . LEU A 1 36 ? -4.750 10.250 -2.218 1.00 0.00 36 LEU A CA 11
ATOM 19510 C C . LEU A 1 36 ? -3.725 11.194 -2.851 1.00 0.00 36 LEU A C 11
ATOM 19511 O O . LEU A 1 36 ? -2.751 11.573 -2.231 1.00 0.00 36 LEU A O 11
ATOM 19527 N N . GLU A 1 37 ? -3.957 11.588 -4.076 1.00 0.00 37 GLU A N 11
ATOM 19528 C CA . GLU A 1 37 ? -3.028 12.531 -4.775 1.00 0.00 37 GLU A CA 11
ATOM 19529 C C . GLU A 1 37 ? -1.563 12.203 -4.451 1.00 0.00 37 GLU A C 11
ATOM 19530 O O . GLU A 1 37 ? -0.828 13.042 -3.968 1.00 0.00 37 GLU A O 11
ATOM 19542 N N . PRO A 1 38 ? -1.141 10.996 -4.726 1.00 0.00 38 PRO A N 11
ATOM 19543 C CA . PRO A 1 38 ? 0.267 10.561 -4.472 1.00 0.00 38 PRO A CA 11
ATOM 19544 C C . PRO A 1 38 ? 1.286 11.347 -5.320 1.00 0.00 38 PRO A C 11
ATOM 19545 O O . PRO A 1 38 ? 1.020 11.731 -6.440 1.00 0.00 38 PRO A O 11
ATOM 19556 N N . THR A 1 39 ? 2.449 11.591 -4.775 1.00 0.00 39 THR A N 11
ATOM 19557 C CA . THR A 1 39 ? 3.497 12.352 -5.514 1.00 0.00 39 THR A CA 11
ATOM 19558 C C . THR A 1 39 ? 4.039 11.516 -6.679 1.00 0.00 39 THR A C 11
ATOM 19559 O O . THR A 1 39 ? 4.560 12.046 -7.641 1.00 0.00 39 THR A O 11
ATOM 19570 N N . ILE A 1 40 ? 3.940 10.217 -6.599 1.00 0.00 40 ILE A N 11
ATOM 19571 C CA . ILE A 1 40 ? 4.478 9.362 -7.698 1.00 0.00 40 ILE A CA 11
ATOM 19572 C C . ILE A 1 40 ? 3.781 9.713 -9.021 1.00 0.00 40 ILE A C 11
ATOM 19573 O O . ILE A 1 40 ? 4.052 9.126 -10.048 1.00 0.00 40 ILE A O 11
ATOM 19589 N N . LEU A 1 41 ? 2.888 10.665 -9.005 1.00 0.00 41 LEU A N 11
ATOM 19590 C CA . LEU A 1 41 ? 2.182 11.049 -10.260 1.00 0.00 41 LEU A CA 11
ATOM 19591 C C . LEU A 1 41 ? 2.958 12.172 -10.951 1.00 0.00 41 LEU A C 11
ATOM 19592 O O . LEU A 1 41 ? 2.646 12.569 -12.054 1.00 0.00 41 LEU A O 11
ATOM 19608 N N . ALA A 1 42 ? 3.972 12.688 -10.303 1.00 0.00 42 ALA A N 11
ATOM 19609 C CA . ALA A 1 42 ? 4.779 13.788 -10.909 1.00 0.00 42 ALA A CA 11
ATOM 19610 C C . ALA A 1 42 ? 6.061 13.209 -11.507 1.00 0.00 42 ALA A C 11
ATOM 19611 O O . ALA A 1 42 ? 6.627 13.758 -12.431 1.00 0.00 42 ALA A O 11
ATOM 19618 N N . LYS A 1 43 ? 6.525 12.103 -10.988 1.00 0.00 43 LYS A N 11
ATOM 19619 C CA . LYS A 1 43 ? 7.775 11.484 -11.524 1.00 0.00 43 LYS A CA 11
ATOM 19620 C C . LYS A 1 43 ? 7.426 10.394 -12.539 1.00 0.00 43 LYS A C 11
ATOM 19621 O O . LYS A 1 43 ? 7.569 10.579 -13.730 1.00 0.00 43 LYS A O 11
ATOM 19640 N N . GLU A 1 44 ? 6.989 9.250 -12.073 1.00 0.00 44 GLU A N 11
ATOM 19641 C CA . GLU A 1 44 ? 6.650 8.131 -13.005 1.00 0.00 44 GLU A CA 11
ATOM 19642 C C . GLU A 1 44 ? 5.142 8.077 -13.246 1.00 0.00 44 GLU A C 11
ATOM 19643 O O . GLU A 1 44 ? 4.350 8.472 -12.415 1.00 0.00 44 GLU A O 11
ATOM 19655 N N . SER A 1 45 ? 4.743 7.593 -14.389 1.00 0.00 45 SER A N 11
ATOM 19656 C CA . SER A 1 45 ? 3.292 7.512 -14.708 1.00 0.00 45 SER A CA 11
ATOM 19657 C C . SER A 1 45 ? 2.645 6.364 -13.927 1.00 0.00 45 SER A C 11
ATOM 19658 O O . SER A 1 45 ? 3.313 5.483 -13.427 1.00 0.00 45 SER A O 11
ATOM 19666 N N . THR A 1 46 ? 1.344 6.368 -13.829 1.00 0.00 46 THR A N 11
ATOM 19667 C CA . THR A 1 46 ? 0.637 5.282 -13.092 1.00 0.00 46 THR A CA 11
ATOM 19668 C C . THR A 1 46 ? 0.812 3.956 -13.840 1.00 0.00 46 THR A C 11
ATOM 19669 O O . THR A 1 46 ? 0.873 2.899 -13.245 1.00 0.00 46 THR A O 11
ATOM 19680 N N . ASP A 1 47 ? 0.891 4.004 -15.141 1.00 0.00 47 ASP A N 11
ATOM 19681 C CA . ASP A 1 47 ? 1.060 2.751 -15.928 1.00 0.00 47 ASP A CA 11
ATOM 19682 C C . ASP A 1 47 ? 2.464 2.188 -15.703 1.00 0.00 47 ASP A C 11
ATOM 19683 O O . ASP A 1 47 ? 2.730 1.033 -15.963 1.00 0.00 47 ASP A O 11
ATOM 19692 N N . ASP A 1 48 ? 3.367 2.999 -15.227 1.00 0.00 48 ASP A N 11
ATOM 19693 C CA . ASP A 1 48 ? 4.754 2.511 -14.994 1.00 0.00 48 ASP A CA 11
ATOM 19694 C C . ASP A 1 48 ? 4.803 1.724 -13.686 1.00 0.00 48 ASP A C 11
ATOM 19695 O O . ASP A 1 48 ? 5.813 1.151 -13.336 1.00 0.00 48 ASP A O 11
ATOM 19704 N N . ILE A 1 49 ? 3.718 1.691 -12.958 1.00 0.00 49 ILE A N 11
ATOM 19705 C CA . ILE A 1 49 ? 3.705 0.942 -11.667 1.00 0.00 49 ILE A CA 11
ATOM 19706 C C . ILE A 1 49 ? 3.153 -0.462 -11.897 1.00 0.00 49 ILE A C 11
ATOM 19707 O O . ILE A 1 49 ? 2.017 -0.639 -12.292 1.00 0.00 49 ILE A O 11
ATOM 19723 N N . THR A 1 50 ? 3.958 -1.464 -11.647 1.00 0.00 50 THR A N 11
ATOM 19724 C CA . THR A 1 50 ? 3.516 -2.880 -11.835 1.00 0.00 50 THR A CA 11
ATOM 19725 C C . THR A 1 50 ? 3.476 -3.571 -10.473 1.00 0.00 50 THR A C 11
ATOM 19726 O O . THR A 1 50 ? 3.147 -4.732 -10.365 1.00 0.00 50 THR A O 11
ATOM 19737 N N . GLY A 1 51 ? 3.808 -2.862 -9.427 1.00 0.00 51 GLY A N 11
ATOM 19738 C CA . GLY A 1 51 ? 3.785 -3.485 -8.075 1.00 0.00 51 GLY A CA 11
ATOM 19739 C C . GLY A 1 51 ? 4.053 -2.421 -7.008 1.00 0.00 51 GLY A C 11
ATOM 19740 O O . GLY A 1 51 ? 4.273 -1.267 -7.314 1.00 0.00 51 GLY A O 11
ATOM 19744 N N . MET A 1 52 ? 4.030 -2.807 -5.755 1.00 0.00 52 MET A N 11
ATOM 19745 C CA . MET A 1 52 ? 4.281 -1.834 -4.644 1.00 0.00 52 MET A CA 11
ATOM 19746 C C . MET A 1 52 ? 5.330 -2.425 -3.702 1.00 0.00 52 MET A C 11
ATOM 19747 O O . MET A 1 52 ? 5.300 -3.599 -3.394 1.00 0.00 52 MET A O 11
ATOM 19761 N N . TYR A 1 53 ? 6.266 -1.624 -3.248 1.00 0.00 53 TYR A N 11
ATOM 19762 C CA . TYR A 1 53 ? 7.331 -2.144 -2.330 1.00 0.00 53 TYR A CA 11
ATOM 19763 C C . TYR A 1 53 ? 7.077 -1.655 -0.902 1.00 0.00 53 TYR A C 11
ATOM 19764 O O . TYR A 1 53 ? 6.994 -0.470 -0.643 1.00 0.00 53 TYR A O 11
ATOM 19782 N N . LEU A 1 54 ? 6.959 -2.568 0.027 1.00 0.00 54 LEU A N 11
ATOM 19783 C CA . LEU A 1 54 ? 6.721 -2.187 1.451 1.00 0.00 54 LEU A CA 11
ATOM 19784 C C . LEU A 1 54 ? 8.048 -2.238 2.204 1.00 0.00 54 LEU A C 11
ATOM 19785 O O . LEU A 1 54 ? 8.739 -3.239 2.182 1.00 0.00 54 LEU A O 11
ATOM 19801 N N . ILE A 1 55 ? 8.414 -1.165 2.860 1.00 0.00 55 ILE A N 11
ATOM 19802 C CA . ILE A 1 55 ? 9.709 -1.133 3.610 1.00 0.00 55 ILE A CA 11
ATOM 19803 C C . ILE A 1 55 ? 9.446 -1.192 5.113 1.00 0.00 55 ILE A C 11
ATOM 19804 O O . ILE A 1 55 ? 8.664 -0.434 5.647 1.00 0.00 55 ILE A O 11
ATOM 19820 N N . ASP A 1 56 ? 10.100 -2.087 5.803 1.00 0.00 56 ASP A N 11
ATOM 19821 C CA . ASP A 1 56 ? 9.896 -2.194 7.276 1.00 0.00 56 ASP A CA 11
ATOM 19822 C C . ASP A 1 56 ? 11.180 -2.715 7.926 1.00 0.00 56 ASP A C 11
ATOM 19823 O O . ASP A 1 56 ? 11.655 -3.786 7.609 1.00 0.00 56 ASP A O 11
ATOM 19832 N N . ASP A 1 57 ? 11.747 -1.952 8.826 1.00 0.00 57 ASP A N 11
ATOM 19833 C CA . ASP A 1 57 ? 13.008 -2.375 9.512 1.00 0.00 57 ASP A CA 11
ATOM 19834 C C . ASP A 1 57 ? 14.121 -2.583 8.480 1.00 0.00 57 ASP A C 11
ATOM 19835 O O . ASP A 1 57 ? 14.954 -1.723 8.275 1.00 0.00 57 ASP A O 11
ATOM 19844 N N . GLU A 1 58 ? 14.147 -3.717 7.834 1.00 0.00 58 GLU A N 11
ATOM 19845 C CA . GLU A 1 58 ? 15.209 -3.984 6.818 1.00 0.00 58 GLU A CA 11
ATOM 19846 C C . GLU A 1 58 ? 14.615 -4.826 5.692 1.00 0.00 58 GLU A C 11
ATOM 19847 O O . GLU A 1 58 ? 14.923 -4.640 4.533 1.00 0.00 58 GLU A O 11
ATOM 19859 N N . GLY A 1 59 ? 13.769 -5.757 6.033 1.00 0.00 59 GLY A N 11
ATOM 19860 C CA . GLY A 1 59 ? 13.151 -6.629 4.996 1.00 0.00 59 GLY A CA 11
ATOM 19861 C C . GLY A 1 59 ? 12.077 -5.859 4.224 1.00 0.00 59 GLY A C 11
ATOM 19862 O O . GLY A 1 59 ? 11.721 -4.751 4.572 1.00 0.00 59 GLY A O 11
ATOM 19866 N N . GLU A 1 60 ? 11.559 -6.439 3.174 1.00 0.00 60 GLU A N 11
ATOM 19867 C CA . GLU A 1 60 ? 10.506 -5.745 2.374 1.00 0.00 60 GLU A CA 11
ATOM 19868 C C . GLU A 1 60 ? 9.609 -6.785 1.703 1.00 0.00 60 GLU A C 11
ATOM 19869 O O . GLU A 1 60 ? 10.011 -7.910 1.484 1.00 0.00 60 GLU A O 11
ATOM 19881 N N . ILE A 1 61 ? 8.398 -6.414 1.376 1.00 0.00 61 ILE A N 11
ATOM 19882 C CA . ILE A 1 61 ? 7.449 -7.370 0.714 1.00 0.00 61 ILE A CA 11
ATOM 19883 C C . ILE A 1 61 ? 7.146 -6.878 -0.699 1.00 0.00 61 ILE A C 11
ATOM 19884 O O . ILE A 1 61 ? 6.913 -5.707 -0.920 1.00 0.00 61 ILE A O 11
ATOM 19900 N N . ILE A 1 62 ? 7.160 -7.761 -1.663 1.00 0.00 62 ILE A N 11
ATOM 19901 C CA . ILE A 1 62 ? 6.889 -7.350 -3.074 1.00 0.00 62 ILE A CA 11
ATOM 19902 C C . ILE A 1 62 ? 5.458 -7.723 -3.447 1.00 0.00 62 ILE A C 11
ATOM 19903 O O . ILE A 1 62 ? 5.060 -8.864 -3.329 1.00 0.00 62 ILE A O 11
ATOM 19919 N N . THR A 1 63 ? 4.683 -6.770 -3.902 1.00 0.00 63 THR A N 11
ATOM 19920 C CA . THR A 1 63 ? 3.267 -7.055 -4.298 1.00 0.00 63 THR A CA 11
ATOM 19921 C C . THR A 1 63 ? 3.054 -6.628 -5.749 1.00 0.00 63 THR A C 11
ATOM 19922 O O . THR A 1 63 ? 3.318 -5.503 -6.121 1.00 0.00 63 THR A O 11
ATOM 19933 N N . ARG A 1 64 ? 2.575 -7.521 -6.570 1.00 0.00 64 ARG A N 11
ATOM 19934 C CA . ARG A 1 64 ? 2.338 -7.187 -8.006 1.00 0.00 64 ARG A CA 11
ATOM 19935 C C . ARG A 1 64 ? 0.861 -6.835 -8.192 1.00 0.00 64 ARG A C 11
ATOM 19936 O O . ARG A 1 64 ? 0.441 -6.398 -9.244 1.00 0.00 64 ARG A O 11
ATOM 19957 N N . GLU A 1 65 ? 0.069 -7.034 -7.176 1.00 0.00 65 GLU A N 11
ATOM 19958 C CA . GLU A 1 65 ? -1.382 -6.725 -7.289 1.00 0.00 65 GLU A CA 11
ATOM 19959 C C . GLU A 1 65 ? -1.623 -5.241 -7.020 1.00 0.00 65 GLU A C 11
ATOM 19960 O O . GLU A 1 65 ? -1.952 -4.853 -5.919 1.00 0.00 65 GLU A O 11
ATOM 19972 N N . VAL A 1 66 ? -1.464 -4.406 -8.022 1.00 0.00 66 VAL A N 11
ATOM 19973 C CA . VAL A 1 66 ? -1.689 -2.936 -7.837 1.00 0.00 66 VAL A CA 11
ATOM 19974 C C . VAL A 1 66 ? -2.695 -2.441 -8.874 1.00 0.00 66 VAL A C 11
ATOM 19975 O O . VAL A 1 66 ? -2.605 -2.770 -10.039 1.00 0.00 66 VAL A O 11
ATOM 19988 N N . LYS A 1 67 ? -3.654 -1.650 -8.456 1.00 0.00 67 LYS A N 11
ATOM 19989 C CA . LYS A 1 67 ? -4.680 -1.116 -9.407 1.00 0.00 67 LYS A CA 11
ATOM 19990 C C . LYS A 1 67 ? -4.717 0.408 -9.305 1.00 0.00 67 LYS A C 11
ATOM 19991 O O . LYS A 1 67 ? -4.577 0.971 -8.238 1.00 0.00 67 LYS A O 11
ATOM 20010 N N . GLY A 1 68 ? -4.892 1.080 -10.413 1.00 0.00 68 GLY A N 11
ATOM 20011 C CA . GLY A 1 68 ? -4.929 2.573 -10.397 1.00 0.00 68 GLY A CA 11
ATOM 20012 C C . GLY A 1 68 ? -6.375 3.064 -10.404 1.00 0.00 68 GLY A C 11
ATOM 20013 O O . GLY A 1 68 ? -7.221 2.520 -11.087 1.00 0.00 68 GLY A O 11
ATOM 20017 N N . LYS A 1 69 ? -6.663 4.096 -9.655 1.00 0.00 69 LYS A N 11
ATOM 20018 C CA . LYS A 1 69 ? -8.051 4.651 -9.614 1.00 0.00 69 LYS A CA 11
ATOM 20019 C C . LYS A 1 69 ? -8.057 5.975 -10.371 1.00 0.00 69 LYS A C 11
ATOM 20020 O O . LYS A 1 69 ? -7.598 6.990 -9.882 1.00 0.00 69 LYS A O 11
ATOM 20039 N N . PHE A 1 70 ? -8.561 5.963 -11.580 1.00 0.00 70 PHE A N 11
ATOM 20040 C CA . PHE A 1 70 ? -8.588 7.203 -12.409 1.00 0.00 70 PHE A CA 11
ATOM 20041 C C . PHE A 1 70 ? -9.993 7.799 -12.401 1.00 0.00 70 PHE A C 11
ATOM 20042 O O . PHE A 1 70 ? -10.974 7.085 -12.367 1.00 0.00 70 PHE A O 11
ATOM 20059 N N . ILE A 1 71 ? -10.092 9.102 -12.447 1.00 0.00 71 ILE A N 11
ATOM 20060 C CA . ILE A 1 71 ? -11.429 9.777 -12.461 1.00 0.00 71 ILE A CA 11
ATOM 20061 C C . ILE A 1 71 ? -11.541 10.622 -13.728 1.00 0.00 71 ILE A C 11
ATOM 20062 O O . ILE A 1 71 ? -10.627 11.340 -14.083 1.00 0.00 71 ILE A O 11
ATOM 20078 N N . ASN A 1 72 ? -12.644 10.521 -14.425 1.00 0.00 72 ASN A N 11
ATOM 20079 C CA . ASN A 1 72 ? -12.829 11.293 -15.694 1.00 0.00 72 ASN A CA 11
ATOM 20080 C C . ASN A 1 72 ? -12.220 12.698 -15.575 1.00 0.00 72 ASN A C 11
ATOM 20081 O O . ASN A 1 72 ? -12.855 13.629 -15.127 1.00 0.00 72 ASN A O 11
ATOM 20092 N N . GLY A 1 73 ? -10.985 12.846 -15.981 1.00 0.00 73 GLY A N 11
ATOM 20093 C CA . GLY A 1 73 ? -10.311 14.176 -15.902 1.00 0.00 73 GLY A CA 11
ATOM 20094 C C . GLY A 1 73 ? -8.802 13.956 -15.806 1.00 0.00 73 GLY A C 11
ATOM 20095 O O . GLY A 1 73 ? -8.049 14.369 -16.663 1.00 0.00 73 GLY A O 11
ATOM 20099 N N . ARG A 1 74 ? -8.349 13.286 -14.780 1.00 0.00 74 ARG A N 11
ATOM 20100 C CA . ARG A 1 74 ? -6.887 13.023 -14.655 1.00 0.00 74 ARG A CA 11
ATOM 20101 C C . ARG A 1 74 ? -6.634 12.158 -13.406 1.00 0.00 74 ARG A C 11
ATOM 20102 O O . ARG A 1 74 ? -7.374 12.230 -12.444 1.00 0.00 74 ARG A O 11
ATOM 20123 N N . PRO A 1 75 ? -5.594 11.350 -13.409 1.00 0.00 75 PRO A N 11
ATOM 20124 C CA . PRO A 1 75 ? -5.261 10.478 -12.248 1.00 0.00 75 PRO A CA 11
ATOM 20125 C C . PRO A 1 75 ? -5.475 11.199 -10.913 1.00 0.00 75 PRO A C 11
ATOM 20126 O O . PRO A 1 75 ? -4.847 12.199 -10.632 1.00 0.00 75 PRO A O 11
ATOM 20137 N N . THR A 1 76 ? -6.359 10.689 -10.089 1.00 0.00 76 THR A N 11
ATOM 20138 C CA . THR A 1 76 ? -6.636 11.331 -8.766 1.00 0.00 76 THR A CA 11
ATOM 20139 C C . THR A 1 76 ? -6.127 10.439 -7.633 1.00 0.00 76 THR A C 11
ATOM 20140 O O . THR A 1 76 ? -5.695 10.924 -6.610 1.00 0.00 76 THR A O 11
ATOM 20151 N N . ALA A 1 77 ? -6.182 9.139 -7.784 1.00 0.00 77 ALA A N 11
ATOM 20152 C CA . ALA A 1 77 ? -5.702 8.264 -6.673 1.00 0.00 77 ALA A CA 11
ATOM 20153 C C . ALA A 1 77 ? -5.315 6.879 -7.197 1.00 0.00 77 ALA A C 11
ATOM 20154 O O . ALA A 1 77 ? -5.671 6.493 -8.290 1.00 0.00 77 ALA A O 11
ATOM 20161 N N . ILE A 1 78 ? -4.593 6.133 -6.399 1.00 0.00 78 ILE A N 11
ATOM 20162 C CA . ILE A 1 78 ? -4.167 4.753 -6.796 1.00 0.00 78 ILE A CA 11
ATOM 20163 C C . ILE A 1 78 ? -4.585 3.784 -5.696 1.00 0.00 78 ILE A C 11
ATOM 20164 O O . ILE A 1 78 ? -4.900 4.189 -4.597 1.00 0.00 78 ILE A O 11
ATOM 20180 N N . GLU A 1 79 ? -4.597 2.507 -5.974 1.00 0.00 79 GLU A N 11
ATOM 20181 C CA . GLU A 1 79 ? -4.998 1.512 -4.930 1.00 0.00 79 GLU A CA 11
ATOM 20182 C C . GLU A 1 79 ? -4.096 0.287 -5.023 1.00 0.00 79 GLU A C 11
ATOM 20183 O O . GLU A 1 79 ? -3.637 -0.077 -6.087 1.00 0.00 79 GLU A O 11
ATOM 20195 N N . ALA A 1 80 ? -3.843 -0.356 -3.915 1.00 0.00 80 ALA A N 11
ATOM 20196 C CA . ALA A 1 80 ? -2.975 -1.570 -3.928 1.00 0.00 80 ALA A CA 11
ATOM 20197 C C . ALA A 1 80 ? -3.551 -2.602 -2.964 1.00 0.00 80 ALA A C 11
ATOM 20198 O O . ALA A 1 80 ? -4.083 -2.258 -1.930 1.00 0.00 80 ALA A O 11
ATOM 20205 N N . THR A 1 81 ? -3.459 -3.865 -3.301 1.00 0.00 81 THR A N 11
ATOM 20206 C CA . THR A 1 81 ? -4.008 -4.939 -2.412 1.00 0.00 81 THR A CA 11
ATOM 20207 C C . THR A 1 81 ? -2.897 -5.922 -2.051 1.00 0.00 81 THR A C 11
ATOM 20208 O O . THR A 1 81 ? -2.183 -6.402 -2.909 1.00 0.00 81 THR A O 11
ATOM 20219 N N . VAL A 1 82 ? -2.744 -6.224 -0.786 1.00 0.00 82 VAL A N 11
ATOM 20220 C CA . VAL A 1 82 ? -1.676 -7.178 -0.350 1.00 0.00 82 VAL A CA 11
ATOM 20221 C C . VAL A 1 82 ? -2.322 -8.473 0.144 1.00 0.00 82 VAL A C 11
ATOM 20222 O O . VAL A 1 82 ? -3.227 -8.459 0.953 1.00 0.00 82 VAL A O 11
ATOM 20235 N N . ILE A 1 83 ? -1.867 -9.592 -0.343 1.00 0.00 83 ILE A N 11
ATOM 20236 C CA . ILE A 1 83 ? -2.452 -10.891 0.087 1.00 0.00 83 ILE A CA 11
ATOM 20237 C C . ILE A 1 83 ? -1.822 -11.329 1.409 1.00 0.00 83 ILE A C 11
ATOM 20238 O O . ILE A 1 83 ? -0.616 -11.365 1.550 1.00 0.00 83 ILE A O 11
ATOM 20254 N N . LEU A 1 84 ? -2.638 -11.663 2.377 1.00 0.00 84 LEU A N 11
ATOM 20255 C CA . LEU A 1 84 ? -2.119 -12.109 3.706 1.00 0.00 84 LEU A CA 11
ATOM 20256 C C . LEU A 1 84 ? -2.566 -13.550 3.950 1.00 0.00 84 LEU A C 11
ATOM 20257 O O . LEU A 1 84 ? -2.900 -13.938 5.051 1.00 0.00 84 LEU A O 11
ATOM 20273 N N . ASN A 1 85 ? -2.567 -14.350 2.918 1.00 0.00 85 ASN A N 11
ATOM 20274 C CA . ASN A 1 85 ? -2.982 -15.768 3.067 1.00 0.00 85 ASN A CA 11
ATOM 20275 C C . ASN A 1 85 ? -2.008 -16.485 4.004 1.00 0.00 85 ASN A C 11
ATOM 20276 O O . ASN A 1 85 ? -2.399 -17.294 4.819 1.00 0.00 85 ASN A O 11
ATOM 20287 N N . SER A 1 86 ? -0.741 -16.211 3.877 1.00 0.00 86 SER A N 11
ATOM 20288 C CA . SER A 1 86 ? 0.262 -16.898 4.740 1.00 0.00 86 SER A CA 11
ATOM 20289 C C . SER A 1 86 ? 0.264 -16.281 6.150 1.00 0.00 86 SER A C 11
ATOM 20290 O O . SER A 1 86 ? -0.039 -15.121 6.334 1.00 0.00 86 SER A O 11
ATOM 20298 N N . GLN A 1 87 ? 0.602 -17.064 7.140 1.00 0.00 87 GLN A N 11
ATOM 20299 C CA . GLN A 1 87 ? 0.620 -16.556 8.546 1.00 0.00 87 GLN A CA 11
ATOM 20300 C C . GLN A 1 87 ? 1.826 -15.620 8.765 1.00 0.00 87 GLN A C 11
ATOM 20301 O O . GLN A 1 87 ? 1.704 -14.596 9.411 1.00 0.00 87 GLN A O 11
ATOM 20315 N N . PRO A 1 88 ? 2.979 -15.960 8.233 1.00 0.00 88 PRO A N 11
ATOM 20316 C CA . PRO A 1 88 ? 4.208 -15.121 8.390 1.00 0.00 88 PRO A CA 11
ATOM 20317 C C . PRO A 1 88 ? 3.980 -13.687 7.898 1.00 0.00 88 PRO A C 11
ATOM 20318 O O . PRO A 1 88 ? 4.495 -12.737 8.451 1.00 0.00 88 PRO A O 11
ATOM 20329 N N . GLU A 1 89 ? 3.208 -13.535 6.860 1.00 0.00 89 GLU A N 11
ATOM 20330 C CA . GLU A 1 89 ? 2.932 -12.178 6.316 1.00 0.00 89 GLU A CA 11
ATOM 20331 C C . GLU A 1 89 ? 2.118 -11.370 7.329 1.00 0.00 89 GLU A C 11
ATOM 20332 O O . GLU A 1 89 ? 2.333 -10.191 7.514 1.00 0.00 89 GLU A O 11
ATOM 20344 N N . TRP A 1 90 ? 1.183 -11.998 7.987 1.00 0.00 90 TRP A N 11
ATOM 20345 C CA . TRP A 1 90 ? 0.354 -11.271 8.991 1.00 0.00 90 TRP A CA 11
ATOM 20346 C C . TRP A 1 90 ? 1.250 -10.709 10.098 1.00 0.00 90 TRP A C 11
ATOM 20347 O O . TRP A 1 90 ? 1.073 -9.595 10.543 1.00 0.00 90 TRP A O 11
ATOM 20368 N N . ASP A 1 91 ? 2.203 -11.470 10.549 1.00 0.00 91 ASP A N 11
ATOM 20369 C CA . ASP A 1 91 ? 3.096 -10.975 11.631 1.00 0.00 91 ASP A CA 11
ATOM 20370 C C . ASP A 1 91 ? 3.817 -9.707 11.167 1.00 0.00 91 ASP A C 11
ATOM 20371 O O . ASP A 1 91 ? 3.843 -8.708 11.858 1.00 0.00 91 ASP A O 11
ATOM 20380 N N . ARG A 1 92 ? 4.403 -9.739 10.003 1.00 0.00 92 ARG A N 11
ATOM 20381 C CA . ARG A 1 92 ? 5.119 -8.539 9.492 1.00 0.00 92 ARG A CA 11
ATOM 20382 C C . ARG A 1 92 ? 4.103 -7.442 9.163 1.00 0.00 92 ARG A C 11
ATOM 20383 O O . ARG A 1 92 ? 4.326 -6.277 9.418 1.00 0.00 92 ARG A O 11
ATOM 20404 N N . PHE A 1 93 ? 2.987 -7.811 8.600 1.00 0.00 93 PHE A N 11
ATOM 20405 C CA . PHE A 1 93 ? 1.952 -6.801 8.256 1.00 0.00 93 PHE A CA 11
ATOM 20406 C C . PHE A 1 93 ? 1.473 -6.113 9.535 1.00 0.00 93 PHE A C 11
ATOM 20407 O O . PHE A 1 93 ? 1.334 -4.908 9.592 1.00 0.00 93 PHE A O 11
ATOM 20424 N N . MET A 1 94 ? 1.224 -6.874 10.563 1.00 0.00 94 MET A N 11
ATOM 20425 C CA . MET A 1 94 ? 0.760 -6.275 11.842 1.00 0.00 94 MET A CA 11
ATOM 20426 C C . MET A 1 94 ? 1.851 -5.349 12.379 1.00 0.00 94 MET A C 11
ATOM 20427 O O . MET A 1 94 ? 1.582 -4.268 12.861 1.00 0.00 94 MET A O 11
ATOM 20441 N N . ARG A 1 95 ? 3.081 -5.765 12.290 1.00 0.00 95 ARG A N 11
ATOM 20442 C CA . ARG A 1 95 ? 4.193 -4.910 12.785 1.00 0.00 95 ARG A CA 11
ATOM 20443 C C . ARG A 1 95 ? 4.263 -3.640 11.935 1.00 0.00 95 ARG A C 11
ATOM 20444 O O . ARG A 1 95 ? 4.383 -2.542 12.441 1.00 0.00 95 ARG A O 11
ATOM 20465 N N . PHE A 1 96 ? 4.179 -3.784 10.640 1.00 0.00 96 PHE A N 11
ATOM 20466 C CA . PHE A 1 96 ? 4.229 -2.599 9.743 1.00 0.00 96 PHE A CA 11
ATOM 20467 C C . PHE A 1 96 ? 3.058 -1.672 10.055 1.00 0.00 96 PHE A C 11
ATOM 20468 O O . PHE A 1 96 ? 3.213 -0.475 10.170 1.00 0.00 96 PHE A O 11
ATOM 20485 N N . MET A 1 97 ? 1.887 -2.222 10.194 1.00 0.00 97 MET A N 11
ATOM 20486 C CA . MET A 1 97 ? 0.697 -1.386 10.498 1.00 0.00 97 MET A CA 11
ATOM 20487 C C . MET A 1 97 ? 0.886 -0.690 11.847 1.00 0.00 97 MET A C 11
ATOM 20488 O O . MET A 1 97 ? 0.562 0.469 12.008 1.00 0.00 97 MET A O 11
ATOM 20502 N N . GLU A 1 98 ? 1.407 -1.386 12.820 1.00 0.00 98 GLU A N 11
ATOM 20503 C CA . GLU A 1 98 ? 1.611 -0.756 14.152 1.00 0.00 98 GLU A CA 11
ATOM 20504 C C . GLU A 1 98 ? 2.667 0.344 14.035 1.00 0.00 98 GLU A C 11
ATOM 20505 O O . GLU A 1 98 ? 2.494 1.439 14.530 1.00 0.00 98 GLU A O 11
ATOM 20517 N N . ARG A 1 99 ? 3.758 0.060 13.377 1.00 0.00 99 ARG A N 11
ATOM 20518 C CA . ARG A 1 99 ? 4.822 1.088 13.220 1.00 0.00 99 ARG A CA 11
ATOM 20519 C C . ARG A 1 99 ? 4.287 2.237 12.363 1.00 0.00 99 ARG A C 11
ATOM 20520 O O . ARG A 1 99 ? 4.520 3.395 12.640 1.00 0.00 99 ARG A O 11
ATOM 20541 N N . TYR A 1 100 ? 3.569 1.917 11.322 1.00 0.00 100 TYR A N 11
ATOM 20542 C CA . TYR A 1 100 ? 3.010 2.976 10.440 1.00 0.00 100 TYR A CA 11
ATOM 20543 C C . TYR A 1 100 ? 2.037 3.850 11.236 1.00 0.00 100 TYR A C 11
ATOM 20544 O O . TYR A 1 100 ? 2.100 5.061 11.197 1.00 0.00 100 TYR A O 11
ATOM 20562 N N . GLY A 1 101 ? 1.137 3.239 11.955 1.00 0.00 101 GLY A N 11
ATOM 20563 C CA . GLY A 1 101 ? 0.156 4.025 12.753 1.00 0.00 101 GLY A CA 11
ATOM 20564 C C . GLY A 1 101 ? 0.877 4.749 13.892 1.00 0.00 101 GLY A C 11
ATOM 20565 O O . GLY A 1 101 ? 0.536 5.856 14.248 1.00 0.00 101 GLY A O 11
ATOM 20569 N N . ALA A 1 102 ? 1.872 4.129 14.469 1.00 0.00 102 ALA A N 11
ATOM 20570 C CA . ALA A 1 102 ? 2.611 4.784 15.585 1.00 0.00 102 ALA A CA 11
ATOM 20571 C C . ALA A 1 102 ? 3.302 6.048 15.070 1.00 0.00 102 ALA A C 11
ATOM 20572 O O . ALA A 1 102 ? 3.286 7.080 15.708 1.00 0.00 102 ALA A O 11
ATOM 20579 N N . GLU A 1 103 ? 3.908 5.976 13.918 1.00 0.00 103 GLU A N 11
ATOM 20580 C CA . GLU A 1 103 ? 4.596 7.172 13.360 1.00 0.00 103 GLU A CA 11
ATOM 20581 C C . GLU A 1 103 ? 3.551 8.186 12.894 1.00 0.00 103 GLU A C 11
ATOM 20582 O O . GLU A 1 103 ? 3.681 9.374 13.109 1.00 0.00 103 GLU A O 11
ATOM 20594 N N . ASN A 1 104 ? 2.510 7.721 12.254 1.00 0.00 104 ASN A N 11
ATOM 20595 C CA . ASN A 1 104 ? 1.446 8.642 11.764 1.00 0.00 104 ASN A CA 11
ATOM 20596 C C . ASN A 1 104 ? 0.328 8.730 12.805 1.00 0.00 104 ASN A C 11
ATOM 20597 O O . ASN A 1 104 ? 0.158 9.734 13.465 1.00 0.00 104 ASN A O 11
ATOM 20608 N N . GLY A 1 105 ? -0.434 7.679 12.959 1.00 0.00 105 GLY A N 11
ATOM 20609 C CA . GLY A 1 105 ? -1.542 7.700 13.957 1.00 0.00 105 GLY A CA 11
ATOM 20610 C C . GLY A 1 105 ? -2.779 8.352 13.336 1.00 0.00 105 GLY A C 11
ATOM 20611 O O . GLY A 1 105 ? -3.422 9.185 13.941 1.00 0.00 105 GLY A O 11
ATOM 20615 N N . LEU A 1 106 ? -3.114 7.986 12.130 1.00 0.00 106 LEU A N 11
ATOM 20616 C CA . LEU A 1 106 ? -4.304 8.587 11.466 1.00 0.00 106 LEU A CA 11
ATOM 20617 C C . LEU A 1 106 ? -5.566 8.224 12.253 1.00 0.00 106 LEU A C 11
ATOM 20618 O O . LEU A 1 106 ? -6.424 9.050 12.483 1.00 0.00 106 LEU A O 11
ATOM 20634 N N . GLY A 1 107 ? -5.685 6.993 12.673 1.00 0.00 107 GLY A N 11
ATOM 20635 C CA . GLY A 1 107 ? -6.892 6.581 13.447 1.00 0.00 107 GLY A CA 11
ATOM 20636 C C . GLY A 1 107 ? -8.020 6.188 12.487 1.00 0.00 107 GLY A C 11
ATOM 20637 O O . GLY A 1 107 ? -9.139 5.958 12.895 1.00 0.00 107 GLY A O 11
ATOM 20641 N N . PHE A 1 108 ? -7.729 6.097 11.211 1.00 0.00 108 PHE A N 11
ATOM 20642 C CA . PHE A 1 108 ? -8.770 5.704 10.209 1.00 0.00 108 PHE A CA 11
ATOM 20643 C C . PHE A 1 108 ? -8.502 4.263 9.767 1.00 0.00 108 PHE A C 11
ATOM 20644 O O . PHE A 1 108 ? -8.988 3.816 8.750 1.00 0.00 108 PHE A O 11
ATOM 20661 N N . SER A 1 109 ? -7.723 3.537 10.527 1.00 0.00 109 SER A N 11
ATOM 20662 C CA . SER A 1 109 ? -7.417 2.127 10.159 1.00 0.00 109 SER A CA 11
ATOM 20663 C C . SER A 1 109 ? -8.710 1.310 10.175 1.00 0.00 109 SER A C 11
ATOM 20664 O O . SER A 1 109 ? -8.922 0.499 11.052 1.00 0.00 109 SER A O 11
ATOM 20672 N N . LYS A 1 110 ? -9.577 1.529 9.218 1.00 0.00 110 LYS A N 11
ATOM 20673 C CA . LYS A 1 110 ? -10.876 0.782 9.159 1.00 0.00 110 LYS A CA 11
ATOM 20674 C C . LYS A 1 110 ? -11.710 1.066 10.417 1.00 0.00 110 LYS A C 11
ATOM 20675 O O . LYS A 1 110 ? -12.917 0.937 10.406 1.00 0.00 110 LYS A O 11
ATOM 20694 N N . SER A 1 111 ? -11.089 1.446 11.498 1.00 0.00 111 SER A N 11
ATOM 20695 C CA . SER A 1 111 ? -11.855 1.726 12.740 1.00 0.00 111 SER A CA 11
ATOM 20696 C C . SER A 1 111 ? -12.638 3.030 12.577 1.00 0.00 111 SER A C 11
ATOM 20697 O O . SER A 1 111 ? -12.128 3.999 12.066 1.00 0.00 111 SER A O 11
ATOM 20705 N N . GLU A 1 112 ? -13.870 3.043 13.020 1.00 0.00 112 GLU A N 11
ATOM 20706 C CA . GLU A 1 112 ? -14.732 4.265 12.919 1.00 0.00 112 GLU A CA 11
ATOM 20707 C C . GLU A 1 112 ? -15.387 4.299 11.534 1.00 0.00 112 GLU A C 11
ATOM 20708 O O . GLU A 1 112 ? -16.489 4.780 11.369 1.00 0.00 112 GLU A O 11
ATOM 20720 N N . LEU A 1 113 ? -14.715 3.790 10.539 1.00 0.00 113 LEU A N 11
ATOM 20721 C CA . LEU A 1 113 ? -15.291 3.794 9.165 1.00 0.00 113 LEU A CA 11
ATOM 20722 C C . LEU A 1 113 ? -16.557 2.927 9.129 1.00 0.00 113 LEU A C 11
ATOM 20723 O O . LEU A 1 113 ? -17.547 3.287 8.526 1.00 0.00 113 LEU A O 11
ATOM 20739 N N . GLU A 1 114 ? -16.530 1.784 9.765 1.00 0.00 114 GLU A N 11
ATOM 20740 C CA . GLU A 1 114 ? -17.727 0.889 9.768 1.00 0.00 114 GLU A CA 11
ATOM 20741 C C . GLU A 1 114 ? -18.510 1.097 11.066 1.00 0.00 114 GLU A C 11
ATOM 20742 O O . GLU A 1 114 ? -19.575 0.550 11.252 1.00 0.00 114 GLU A O 11
ATOM 20754 N N . HIS A 1 115 ? -17.977 1.887 11.958 1.00 0.00 115 HIS A N 11
ATOM 20755 C CA . HIS A 1 115 ? -18.667 2.160 13.254 1.00 0.00 115 HIS A CA 11
ATOM 20756 C C . HIS A 1 115 ? -18.914 0.855 14.011 1.00 0.00 115 HIS A C 11
ATOM 20757 O O . HIS A 1 115 ? -19.645 -0.009 13.569 1.00 0.00 115 HIS A O 11
ATOM 20771 N N . HIS A 1 116 ? -18.310 0.713 15.162 1.00 0.00 116 HIS A N 11
ATOM 20772 C CA . HIS A 1 116 ? -18.502 -0.523 15.973 1.00 0.00 116 HIS A CA 11
ATOM 20773 C C . HIS A 1 116 ? -19.983 -0.666 16.335 1.00 0.00 116 HIS A C 11
ATOM 20774 O O . HIS A 1 116 ? -20.559 -1.730 16.237 1.00 0.00 116 HIS A O 11
ATOM 20788 N N . HIS A 1 117 ? -20.596 0.403 16.755 1.00 0.00 117 HIS A N 11
ATOM 20789 C CA . HIS A 1 117 ? -22.038 0.353 17.133 1.00 0.00 117 HIS A CA 11
ATOM 20790 C C . HIS A 1 117 ? -22.274 -0.785 18.131 1.00 0.00 117 HIS A C 11
ATOM 20791 O O . HIS A 1 117 ? -22.813 -1.820 17.797 1.00 0.00 117 HIS A O 11
ATOM 20805 N N . HIS A 1 118 ? -21.881 -0.584 19.364 1.00 0.00 118 HIS A N 11
ATOM 20806 C CA . HIS A 1 118 ? -22.079 -1.627 20.412 1.00 0.00 118 HIS A CA 11
ATOM 20807 C C . HIS A 1 118 ? -22.238 -0.937 21.769 1.00 0.00 118 HIS A C 11
ATOM 20808 O O . HIS A 1 118 ? -23.054 -1.321 22.581 1.00 0.00 118 HIS A O 11
ATOM 20822 N N . HIS A 1 119 ? -21.466 0.087 22.018 1.00 0.00 119 HIS A N 11
ATOM 20823 C CA . HIS A 1 119 ? -21.572 0.811 23.318 1.00 0.00 119 HIS A CA 11
ATOM 20824 C C . HIS A 1 119 ? -22.921 1.530 23.398 1.00 0.00 119 HIS A C 11
ATOM 20825 O O . HIS A 1 119 ? -23.560 1.561 24.430 1.00 0.00 119 HIS A O 11
ATOM 20839 N N . HIS A 1 120 ? -23.354 2.111 22.318 1.00 0.00 120 HIS A N 11
ATOM 20840 C CA . HIS A 1 120 ? -24.659 2.832 22.321 1.00 0.00 120 HIS A CA 11
ATOM 20841 C C . HIS A 1 120 ? -25.124 3.038 20.880 1.00 0.00 120 HIS A C 11
ATOM 20842 O O . HIS A 1 120 ? -24.311 2.868 19.988 1.00 0.00 120 HIS A O 11
ATOM 20857 N N . MET A 1 1 ? 4.609 -0.598 7.707 1.00 0.00 1 MET A N 12
ATOM 20858 C CA . MET A 1 1 ? 4.963 -0.118 6.346 1.00 0.00 1 MET A CA 12
ATOM 20859 C C . MET A 1 1 ? 6.032 0.963 6.475 1.00 0.00 1 MET A C 12
ATOM 20860 O O . MET A 1 1 ? 6.958 1.033 5.693 1.00 0.00 1 MET A O 12
ATOM 20876 N N . ALA A 1 2 ? 5.902 1.800 7.474 1.00 0.00 2 ALA A N 12
ATOM 20877 C CA . ALA A 1 2 ? 6.892 2.892 7.692 1.00 0.00 2 ALA A CA 12
ATOM 20878 C C . ALA A 1 2 ? 6.954 3.789 6.460 1.00 0.00 2 ALA A C 12
ATOM 20879 O O . ALA A 1 2 ? 6.478 4.908 6.473 1.00 0.00 2 ALA A O 12
ATOM 20886 N N . GLU A 1 3 ? 7.539 3.308 5.393 1.00 0.00 3 GLU A N 12
ATOM 20887 C CA . GLU A 1 3 ? 7.640 4.126 4.154 1.00 0.00 3 GLU A CA 12
ATOM 20888 C C . GLU A 1 3 ? 7.267 3.274 2.945 1.00 0.00 3 GLU A C 12
ATOM 20889 O O . GLU A 1 3 ? 7.672 2.132 2.815 1.00 0.00 3 GLU A O 12
ATOM 20901 N N . ILE A 1 4 ? 6.497 3.838 2.051 1.00 0.00 4 ILE A N 12
ATOM 20902 C CA . ILE A 1 4 ? 6.074 3.102 0.827 1.00 0.00 4 ILE A CA 12
ATOM 20903 C C . ILE A 1 4 ? 6.826 3.673 -0.370 1.00 0.00 4 ILE A C 12
ATOM 20904 O O . ILE A 1 4 ? 6.867 4.871 -0.574 1.00 0.00 4 ILE A O 12
ATOM 20920 N N . GLN A 1 5 ? 7.429 2.821 -1.162 1.00 0.00 5 GLN A N 12
ATOM 20921 C CA . GLN A 1 5 ? 8.192 3.298 -2.355 1.00 0.00 5 GLN A CA 12
ATOM 20922 C C . GLN A 1 5 ? 7.712 2.565 -3.605 1.00 0.00 5 GLN A C 12
ATOM 20923 O O . GLN A 1 5 ? 7.515 1.366 -3.608 1.00 0.00 5 GLN A O 12
ATOM 20937 N N . PHE A 1 6 ? 7.521 3.297 -4.670 1.00 0.00 6 PHE A N 12
ATOM 20938 C CA . PHE A 1 6 ? 7.054 2.695 -5.953 1.00 0.00 6 PHE A CA 12
ATOM 20939 C C . PHE A 1 6 ? 8.215 2.656 -6.948 1.00 0.00 6 PHE A C 12
ATOM 20940 O O . PHE A 1 6 ? 8.565 1.618 -7.477 1.00 0.00 6 PHE A O 12
ATOM 20957 N N . SER A 1 7 ? 8.807 3.791 -7.211 1.00 0.00 7 SER A N 12
ATOM 20958 C CA . SER A 1 7 ? 9.946 3.849 -8.175 1.00 0.00 7 SER A CA 12
ATOM 20959 C C . SER A 1 7 ? 11.265 3.721 -7.410 1.00 0.00 7 SER A C 12
ATOM 20960 O O . SER A 1 7 ? 12.331 3.940 -7.951 1.00 0.00 7 SER A O 12
ATOM 20968 N N . LYS A 1 8 ? 11.191 3.366 -6.155 1.00 0.00 8 LYS A N 12
ATOM 20969 C CA . LYS A 1 8 ? 12.422 3.208 -5.322 1.00 0.00 8 LYS A CA 12
ATOM 20970 C C . LYS A 1 8 ? 13.228 4.510 -5.292 1.00 0.00 8 LYS A C 12
ATOM 20971 O O . LYS A 1 8 ? 13.610 5.050 -6.312 1.00 0.00 8 LYS A O 12
ATOM 20990 N N . GLY A 1 9 ? 13.490 5.012 -4.112 1.00 0.00 9 GLY A N 12
ATOM 20991 C CA . GLY A 1 9 ? 14.265 6.278 -3.978 1.00 0.00 9 GLY A CA 12
ATOM 20992 C C . GLY A 1 9 ? 13.294 7.457 -3.990 1.00 0.00 9 GLY A C 12
ATOM 20993 O O . GLY A 1 9 ? 13.688 8.604 -4.101 1.00 0.00 9 GLY A O 12
ATOM 20997 N N . VAL A 1 10 ? 12.019 7.179 -3.882 1.00 0.00 10 VAL A N 12
ATOM 20998 C CA . VAL A 1 10 ? 11.002 8.274 -3.894 1.00 0.00 10 VAL A CA 12
ATOM 20999 C C . VAL A 1 10 ? 10.632 8.662 -2.464 1.00 0.00 10 VAL A C 12
ATOM 21000 O O . VAL A 1 10 ? 10.416 7.828 -1.605 1.00 0.00 10 VAL A O 12
ATOM 21013 N N . ALA A 1 11 ? 10.573 9.938 -2.215 1.00 0.00 11 ALA A N 12
ATOM 21014 C CA . ALA A 1 11 ? 10.236 10.444 -0.853 1.00 0.00 11 ALA A CA 12
ATOM 21015 C C . ALA A 1 11 ? 8.735 10.697 -0.730 1.00 0.00 11 ALA A C 12
ATOM 21016 O O . ALA A 1 11 ? 7.940 10.172 -1.484 1.00 0.00 11 ALA A O 12
ATOM 21023 N N . GLU A 1 12 ? 8.360 11.512 0.227 1.00 0.00 12 GLU A N 12
ATOM 21024 C CA . GLU A 1 12 ? 6.920 11.841 0.444 1.00 0.00 12 GLU A CA 12
ATOM 21025 C C . GLU A 1 12 ? 6.123 10.554 0.665 1.00 0.00 12 GLU A C 12
ATOM 21026 O O . GLU A 1 12 ? 5.757 10.231 1.774 1.00 0.00 12 GLU A O 12
ATOM 21038 N N . THR A 1 13 ? 5.853 9.828 -0.387 1.00 0.00 13 THR A N 12
ATOM 21039 C CA . THR A 1 13 ? 5.084 8.555 -0.264 1.00 0.00 13 THR A CA 12
ATOM 21040 C C . THR A 1 13 ? 3.673 8.872 0.203 1.00 0.00 13 THR A C 12
ATOM 21041 O O . THR A 1 13 ? 2.890 7.987 0.473 1.00 0.00 13 THR A O 12
ATOM 21052 N N . VAL A 1 14 ? 3.359 10.137 0.279 1.00 0.00 14 VAL A N 12
ATOM 21053 C CA . VAL A 1 14 ? 2.001 10.588 0.706 1.00 0.00 14 VAL A CA 12
ATOM 21054 C C . VAL A 1 14 ? 1.510 9.794 1.925 1.00 0.00 14 VAL A C 12
ATOM 21055 O O . VAL A 1 14 ? 2.161 8.891 2.406 1.00 0.00 14 VAL A O 12
ATOM 21068 N N . VAL A 1 15 ? 0.348 10.134 2.422 1.00 0.00 15 VAL A N 12
ATOM 21069 C CA . VAL A 1 15 ? -0.226 9.414 3.595 1.00 0.00 15 VAL A CA 12
ATOM 21070 C C . VAL A 1 15 ? -1.513 8.690 3.157 1.00 0.00 15 VAL A C 12
ATOM 21071 O O . VAL A 1 15 ? -2.585 9.261 3.185 1.00 0.00 15 VAL A O 12
ATOM 21084 N N . PRO A 1 16 ? -1.405 7.443 2.742 1.00 0.00 16 PRO A N 12
ATOM 21085 C CA . PRO A 1 16 ? -2.575 6.642 2.282 1.00 0.00 16 PRO A CA 12
ATOM 21086 C C . PRO A 1 16 ? -3.388 6.065 3.443 1.00 0.00 16 PRO A C 12
ATOM 21087 O O . PRO A 1 16 ? -2.853 5.697 4.472 1.00 0.00 16 PRO A O 12
ATOM 21098 N N . GLU A 1 17 ? -4.677 5.986 3.279 1.00 0.00 17 GLU A N 12
ATOM 21099 C CA . GLU A 1 17 ? -5.532 5.439 4.364 1.00 0.00 17 GLU A CA 12
ATOM 21100 C C . GLU A 1 17 ? -5.381 3.920 4.418 1.00 0.00 17 GLU A C 12
ATOM 21101 O O . GLU A 1 17 ? -5.132 3.272 3.419 1.00 0.00 17 GLU A O 12
ATOM 21113 N N . VAL A 1 18 ? -5.527 3.351 5.585 1.00 0.00 18 VAL A N 12
ATOM 21114 C CA . VAL A 1 18 ? -5.388 1.875 5.730 1.00 0.00 18 VAL A CA 12
ATOM 21115 C C . VAL A 1 18 ? -6.775 1.241 5.793 1.00 0.00 18 VAL A C 12
ATOM 21116 O O . VAL A 1 18 ? -7.613 1.618 6.589 1.00 0.00 18 VAL A O 12
ATOM 21129 N N . ARG A 1 19 ? -7.013 0.263 4.956 1.00 0.00 19 ARG A N 12
ATOM 21130 C CA . ARG A 1 19 ? -8.335 -0.433 4.943 1.00 0.00 19 ARG A CA 12
ATOM 21131 C C . ARG A 1 19 ? -8.105 -1.941 4.943 1.00 0.00 19 ARG A C 12
ATOM 21132 O O . ARG A 1 19 ? -7.484 -2.488 4.051 1.00 0.00 19 ARG A O 12
ATOM 21153 N N . LEU A 1 20 ? -8.599 -2.616 5.950 1.00 0.00 20 LEU A N 12
ATOM 21154 C CA . LEU A 1 20 ? -8.414 -4.095 6.048 1.00 0.00 20 LEU A CA 12
ATOM 21155 C C . LEU A 1 20 ? -9.722 -4.784 5.686 1.00 0.00 20 LEU A C 12
ATOM 21156 O O . LEU A 1 20 ? -10.782 -4.421 6.156 1.00 0.00 20 LEU A O 12
ATOM 21172 N N . SER A 1 21 ? -9.646 -5.778 4.839 1.00 0.00 21 SER A N 12
ATOM 21173 C CA . SER A 1 21 ? -10.870 -6.511 4.411 1.00 0.00 21 SER A CA 12
ATOM 21174 C C . SER A 1 21 ? -10.673 -8.006 4.623 1.00 0.00 21 SER A C 12
ATOM 21175 O O . SER A 1 21 ? -9.565 -8.510 4.593 1.00 0.00 21 SER A O 12
ATOM 21183 N N . LYS A 1 22 ? -11.751 -8.716 4.840 1.00 0.00 22 LYS A N 12
ATOM 21184 C CA . LYS A 1 22 ? -11.666 -10.189 5.064 1.00 0.00 22 LYS A CA 12
ATOM 21185 C C . LYS A 1 22 ? -12.395 -10.921 3.937 1.00 0.00 22 LYS A C 12
ATOM 21186 O O . LYS A 1 22 ? -13.516 -10.601 3.588 1.00 0.00 22 LYS A O 12
ATOM 21205 N N . SER A 1 23 ? -11.752 -11.900 3.366 1.00 0.00 23 SER A N 12
ATOM 21206 C CA . SER A 1 23 ? -12.374 -12.670 2.252 1.00 0.00 23 SER A CA 12
ATOM 21207 C C . SER A 1 23 ? -13.695 -13.289 2.713 1.00 0.00 23 SER A C 12
ATOM 21208 O O . SER A 1 23 ? -14.755 -12.723 2.527 1.00 0.00 23 SER A O 12
ATOM 21216 N N . LYS A 1 24 ? -13.636 -14.457 3.298 1.00 0.00 24 LYS A N 12
ATOM 21217 C CA . LYS A 1 24 ? -14.883 -15.143 3.765 1.00 0.00 24 LYS A CA 12
ATOM 21218 C C . LYS A 1 24 ? -14.975 -15.091 5.295 1.00 0.00 24 LYS A C 12
ATOM 21219 O O . LYS A 1 24 ? -15.204 -14.052 5.882 1.00 0.00 24 LYS A O 12
ATOM 21238 N N . ASN A 1 25 ? -14.808 -16.218 5.941 1.00 0.00 25 ASN A N 12
ATOM 21239 C CA . ASN A 1 25 ? -14.892 -16.262 7.431 1.00 0.00 25 ASN A CA 12
ATOM 21240 C C . ASN A 1 25 ? -13.481 -16.174 8.015 1.00 0.00 25 ASN A C 12
ATOM 21241 O O . ASN A 1 25 ? -13.267 -16.402 9.191 1.00 0.00 25 ASN A O 12
ATOM 21252 N N . GLY A 1 26 ? -12.518 -15.840 7.193 1.00 0.00 26 GLY A N 12
ATOM 21253 C CA . GLY A 1 26 ? -11.102 -15.729 7.667 1.00 0.00 26 GLY A CA 12
ATOM 21254 C C . GLY A 1 26 ? -10.262 -16.809 6.983 1.00 0.00 26 GLY A C 12
ATOM 21255 O O . GLY A 1 26 ? -9.205 -17.183 7.454 1.00 0.00 26 GLY A O 12
ATOM 21259 N N . GLN A 1 27 ? -10.728 -17.310 5.872 1.00 0.00 27 GLN A N 12
ATOM 21260 C CA . GLN A 1 27 ? -9.964 -18.363 5.146 1.00 0.00 27 GLN A CA 12
ATOM 21261 C C . GLN A 1 27 ? -8.913 -17.697 4.253 1.00 0.00 27 GLN A C 12
ATOM 21262 O O . GLN A 1 27 ? -8.071 -18.352 3.669 1.00 0.00 27 GLN A O 12
ATOM 21276 N N . SER A 1 28 ? -8.949 -16.395 4.153 1.00 0.00 28 SER A N 12
ATOM 21277 C CA . SER A 1 28 ? -7.947 -15.682 3.309 1.00 0.00 28 SER A CA 12
ATOM 21278 C C . SER A 1 28 ? -7.871 -14.215 3.739 1.00 0.00 28 SER A C 12
ATOM 21279 O O . SER A 1 28 ? -8.711 -13.404 3.398 1.00 0.00 28 SER A O 12
ATOM 21287 N N . GLY A 1 29 ? -6.863 -13.879 4.497 1.00 0.00 29 GLY A N 12
ATOM 21288 C CA . GLY A 1 29 ? -6.706 -12.477 4.977 1.00 0.00 29 GLY A CA 12
ATOM 21289 C C . GLY A 1 29 ? -6.385 -11.553 3.805 1.00 0.00 29 GLY A C 12
ATOM 21290 O O . GLY A 1 29 ? -5.630 -11.893 2.917 1.00 0.00 29 GLY A O 12
ATOM 21294 N N . MET A 1 30 ? -6.954 -10.374 3.803 1.00 0.00 30 MET A N 12
ATOM 21295 C CA . MET A 1 30 ? -6.690 -9.412 2.696 1.00 0.00 30 MET A CA 12
ATOM 21296 C C . MET A 1 30 ? -6.584 -7.994 3.251 1.00 0.00 30 MET A C 12
ATOM 21297 O O . MET A 1 30 ? -7.209 -7.647 4.234 1.00 0.00 30 MET A O 12
ATOM 21311 N N . ALA A 1 31 ? -5.795 -7.169 2.610 1.00 0.00 31 ALA A N 12
ATOM 21312 C CA . ALA A 1 31 ? -5.630 -5.760 3.068 1.00 0.00 31 ALA A CA 12
ATOM 21313 C C . ALA A 1 31 ? -5.681 -4.832 1.856 1.00 0.00 31 ALA A C 12
ATOM 21314 O O . ALA A 1 31 ? -5.227 -5.173 0.782 1.00 0.00 31 ALA A O 12
ATOM 21321 N N . LYS A 1 32 ? -6.243 -3.659 2.022 1.00 0.00 32 LYS A N 12
ATOM 21322 C CA . LYS A 1 32 ? -6.350 -2.689 0.887 1.00 0.00 32 LYS A CA 12
ATOM 21323 C C . LYS A 1 32 ? -5.729 -1.352 1.284 1.00 0.00 32 LYS A C 12
ATOM 21324 O O . LYS A 1 32 ? -5.849 -0.901 2.407 1.00 0.00 32 LYS A O 12
ATOM 21343 N N . PHE A 1 33 ? -5.065 -0.712 0.351 1.00 0.00 33 PHE A N 12
ATOM 21344 C CA . PHE A 1 33 ? -4.419 0.606 0.629 1.00 0.00 33 PHE A CA 12
ATOM 21345 C C . PHE A 1 33 ? -4.979 1.646 -0.334 1.00 0.00 33 PHE A C 12
ATOM 21346 O O . PHE A 1 33 ? -5.163 1.383 -1.509 1.00 0.00 33 PHE A O 12
ATOM 21363 N N . TYR A 1 34 ? -5.258 2.828 0.161 1.00 0.00 34 TYR A N 12
ATOM 21364 C CA . TYR A 1 34 ? -5.819 3.907 -0.708 1.00 0.00 34 TYR A CA 12
ATOM 21365 C C . TYR A 1 34 ? -4.886 5.118 -0.700 1.00 0.00 34 TYR A C 12
ATOM 21366 O O . TYR A 1 34 ? -4.545 5.656 0.338 1.00 0.00 34 TYR A O 12
ATOM 21384 N N . PHE A 1 35 ? -4.478 5.548 -1.866 1.00 0.00 35 PHE A N 12
ATOM 21385 C CA . PHE A 1 35 ? -3.565 6.723 -1.986 1.00 0.00 35 PHE A CA 12
ATOM 21386 C C . PHE A 1 35 ? -4.340 7.888 -2.590 1.00 0.00 35 PHE A C 12
ATOM 21387 O O . PHE A 1 35 ? -4.775 7.836 -3.728 1.00 0.00 35 PHE A O 12
ATOM 21404 N N . LEU A 1 36 ? -4.527 8.934 -1.825 1.00 0.00 36 LEU A N 12
ATOM 21405 C CA . LEU A 1 36 ? -5.290 10.112 -2.327 1.00 0.00 36 LEU A CA 12
ATOM 21406 C C . LEU A 1 36 ? -4.356 11.098 -3.026 1.00 0.00 36 LEU A C 12
ATOM 21407 O O . LEU A 1 36 ? -3.313 11.455 -2.513 1.00 0.00 36 LEU A O 12
ATOM 21423 N N . GLU A 1 37 ? -4.750 11.541 -4.198 1.00 0.00 37 GLU A N 12
ATOM 21424 C CA . GLU A 1 37 ? -3.939 12.522 -4.991 1.00 0.00 37 GLU A CA 12
ATOM 21425 C C . GLU A 1 37 ? -2.439 12.312 -4.761 1.00 0.00 37 GLU A C 12
ATOM 21426 O O . GLU A 1 37 ? -1.775 13.130 -4.157 1.00 0.00 37 GLU A O 12
ATOM 21438 N N . PRO A 1 38 ? -1.912 11.217 -5.240 1.00 0.00 38 PRO A N 12
ATOM 21439 C CA . PRO A 1 38 ? -0.466 10.886 -5.087 1.00 0.00 38 PRO A CA 12
ATOM 21440 C C . PRO A 1 38 ? 0.442 11.938 -5.740 1.00 0.00 38 PRO A C 12
ATOM 21441 O O . PRO A 1 38 ? 0.156 12.461 -6.800 1.00 0.00 38 PRO A O 12
ATOM 21452 N N . THR A 1 39 ? 1.532 12.246 -5.098 1.00 0.00 39 THR A N 12
ATOM 21453 C CA . THR A 1 39 ? 2.482 13.259 -5.640 1.00 0.00 39 THR A CA 12
ATOM 21454 C C . THR A 1 39 ? 3.412 12.595 -6.664 1.00 0.00 39 THR A C 12
ATOM 21455 O O . THR A 1 39 ? 4.030 13.256 -7.477 1.00 0.00 39 THR A O 12
ATOM 21466 N N . ILE A 1 40 ? 3.522 11.298 -6.622 1.00 0.00 40 ILE A N 12
ATOM 21467 C CA . ILE A 1 40 ? 4.420 10.590 -7.580 1.00 0.00 40 ILE A CA 12
ATOM 21468 C C . ILE A 1 40 ? 3.882 10.763 -9.005 1.00 0.00 40 ILE A C 12
ATOM 21469 O O . ILE A 1 40 ? 4.440 10.252 -9.957 1.00 0.00 40 ILE A O 12
ATOM 21485 N N . LEU A 1 41 ? 2.810 11.491 -9.155 1.00 0.00 41 LEU A N 12
ATOM 21486 C CA . LEU A 1 41 ? 2.235 11.712 -10.513 1.00 0.00 41 LEU A CA 12
ATOM 21487 C C . LEU A 1 41 ? 3.002 12.837 -11.208 1.00 0.00 41 LEU A C 12
ATOM 21488 O O . LEU A 1 41 ? 2.882 13.039 -12.400 1.00 0.00 41 LEU A O 12
ATOM 21504 N N . ALA A 1 42 ? 3.790 13.567 -10.469 1.00 0.00 42 ALA A N 12
ATOM 21505 C CA . ALA A 1 42 ? 4.575 14.680 -11.076 1.00 0.00 42 ALA A CA 12
ATOM 21506 C C . ALA A 1 42 ? 5.992 14.194 -11.380 1.00 0.00 42 ALA A C 12
ATOM 21507 O O . ALA A 1 42 ? 6.740 14.836 -12.092 1.00 0.00 42 ALA A O 12
ATOM 21514 N N . LYS A 1 43 ? 6.368 13.062 -10.838 1.00 0.00 43 LYS A N 12
ATOM 21515 C CA . LYS A 1 43 ? 7.738 12.516 -11.083 1.00 0.00 43 LYS A CA 12
ATOM 21516 C C . LYS A 1 43 ? 7.644 11.301 -12.008 1.00 0.00 43 LYS A C 12
ATOM 21517 O O . LYS A 1 43 ? 8.416 11.157 -12.938 1.00 0.00 43 LYS A O 12
ATOM 21536 N N . GLU A 1 44 ? 6.707 10.416 -11.754 1.00 0.00 44 GLU A N 12
ATOM 21537 C CA . GLU A 1 44 ? 6.561 9.196 -12.613 1.00 0.00 44 GLU A CA 12
ATOM 21538 C C . GLU A 1 44 ? 5.088 8.966 -12.961 1.00 0.00 44 GLU A C 12
ATOM 21539 O O . GLU A 1 44 ? 4.194 9.272 -12.194 1.00 0.00 44 GLU A O 12
ATOM 21551 N N . SER A 1 45 ? 4.837 8.431 -14.125 1.00 0.00 45 SER A N 12
ATOM 21552 C CA . SER A 1 45 ? 3.435 8.176 -14.564 1.00 0.00 45 SER A CA 12
ATOM 21553 C C . SER A 1 45 ? 2.862 6.949 -13.847 1.00 0.00 45 SER A C 12
ATOM 21554 O O . SER A 1 45 ? 3.581 6.097 -13.364 1.00 0.00 45 SER A O 12
ATOM 21562 N N . THR A 1 46 ? 1.560 6.865 -13.791 1.00 0.00 46 THR A N 12
ATOM 21563 C CA . THR A 1 46 ? 0.905 5.705 -13.126 1.00 0.00 46 THR A CA 12
ATOM 21564 C C . THR A 1 46 ? 1.223 4.425 -13.906 1.00 0.00 46 THR A C 12
ATOM 21565 O O . THR A 1 46 ? 1.328 3.352 -13.344 1.00 0.00 46 THR A O 12
ATOM 21576 N N . ASP A 1 47 ? 1.372 4.537 -15.195 1.00 0.00 47 ASP A N 12
ATOM 21577 C CA . ASP A 1 47 ? 1.682 3.339 -16.025 1.00 0.00 47 ASP A CA 12
ATOM 21578 C C . ASP A 1 47 ? 3.128 2.906 -15.778 1.00 0.00 47 ASP A C 12
ATOM 21579 O O . ASP A 1 47 ? 3.523 1.800 -16.093 1.00 0.00 47 ASP A O 12
ATOM 21588 N N . ASP A 1 48 ? 3.926 3.777 -15.223 1.00 0.00 48 ASP A N 12
ATOM 21589 C CA . ASP A 1 48 ? 5.353 3.430 -14.957 1.00 0.00 48 ASP A CA 12
ATOM 21590 C C . ASP A 1 48 ? 5.466 2.786 -13.575 1.00 0.00 48 ASP A C 12
ATOM 21591 O O . ASP A 1 48 ? 6.510 2.296 -13.188 1.00 0.00 48 ASP A O 12
ATOM 21600 N N . ILE A 1 49 ? 4.397 2.784 -12.822 1.00 0.00 49 ILE A N 12
ATOM 21601 C CA . ILE A 1 49 ? 4.442 2.173 -11.462 1.00 0.00 49 ILE A CA 12
ATOM 21602 C C . ILE A 1 49 ? 4.072 0.696 -11.548 1.00 0.00 49 ILE A C 12
ATOM 21603 O O . ILE A 1 49 ? 3.003 0.336 -12.003 1.00 0.00 49 ILE A O 12
ATOM 21619 N N . THR A 1 50 ? 4.957 -0.160 -11.101 1.00 0.00 50 THR A N 12
ATOM 21620 C CA . THR A 1 50 ? 4.687 -1.627 -11.135 1.00 0.00 50 THR A CA 12
ATOM 21621 C C . THR A 1 50 ? 4.838 -2.208 -9.729 1.00 0.00 50 THR A C 12
ATOM 21622 O O . THR A 1 50 ? 5.874 -2.104 -9.102 1.00 0.00 50 THR A O 12
ATOM 21633 N N . GLY A 1 51 ? 3.802 -2.832 -9.242 1.00 0.00 51 GLY A N 12
ATOM 21634 C CA . GLY A 1 51 ? 3.852 -3.450 -7.889 1.00 0.00 51 GLY A CA 12
ATOM 21635 C C . GLY A 1 51 ? 4.040 -2.390 -6.804 1.00 0.00 51 GLY A C 12
ATOM 21636 O O . GLY A 1 51 ? 3.964 -1.201 -7.047 1.00 0.00 51 GLY A O 12
ATOM 21640 N N . MET A 1 52 ? 4.279 -2.828 -5.594 1.00 0.00 52 MET A N 12
ATOM 21641 C CA . MET A 1 52 ? 4.473 -1.881 -4.461 1.00 0.00 52 MET A CA 12
ATOM 21642 C C . MET A 1 52 ? 5.575 -2.418 -3.548 1.00 0.00 52 MET A C 12
ATOM 21643 O O . MET A 1 52 ? 5.596 -3.585 -3.208 1.00 0.00 52 MET A O 12
ATOM 21657 N N . TYR A 1 53 ? 6.499 -1.573 -3.155 1.00 0.00 53 TYR A N 12
ATOM 21658 C CA . TYR A 1 53 ? 7.619 -2.027 -2.273 1.00 0.00 53 TYR A CA 12
ATOM 21659 C C . TYR A 1 53 ? 7.429 -1.460 -0.863 1.00 0.00 53 TYR A C 12
ATOM 21660 O O . TYR A 1 53 ? 7.592 -0.278 -0.621 1.00 0.00 53 TYR A O 12
ATOM 21678 N N . LEU A 1 54 ? 7.097 -2.313 0.073 1.00 0.00 54 LEU A N 12
ATOM 21679 C CA . LEU A 1 54 ? 6.899 -1.867 1.483 1.00 0.00 54 LEU A CA 12
ATOM 21680 C C . LEU A 1 54 ? 8.215 -2.030 2.229 1.00 0.00 54 LEU A C 12
ATOM 21681 O O . LEU A 1 54 ? 8.677 -3.134 2.453 1.00 0.00 54 LEU A O 12
ATOM 21697 N N . ILE A 1 55 ? 8.838 -0.937 2.601 1.00 0.00 55 ILE A N 12
ATOM 21698 C CA . ILE A 1 55 ? 10.149 -1.019 3.313 1.00 0.00 55 ILE A CA 12
ATOM 21699 C C . ILE A 1 55 ? 9.986 -0.613 4.773 1.00 0.00 55 ILE A C 12
ATOM 21700 O O . ILE A 1 55 ? 9.398 0.401 5.099 1.00 0.00 55 ILE A O 12
ATOM 21716 N N . ASP A 1 56 ? 10.508 -1.426 5.654 1.00 0.00 56 ASP A N 12
ATOM 21717 C CA . ASP A 1 56 ? 10.407 -1.145 7.113 1.00 0.00 56 ASP A CA 12
ATOM 21718 C C . ASP A 1 56 ? 11.741 -1.471 7.787 1.00 0.00 56 ASP A C 12
ATOM 21719 O O . ASP A 1 56 ? 12.774 -1.552 7.147 1.00 0.00 56 ASP A O 12
ATOM 21728 N N . ASP A 1 57 ? 11.723 -1.655 9.079 1.00 0.00 57 ASP A N 12
ATOM 21729 C CA . ASP A 1 57 ? 12.977 -1.966 9.817 1.00 0.00 57 ASP A CA 12
ATOM 21730 C C . ASP A 1 57 ? 13.309 -3.456 9.697 1.00 0.00 57 ASP A C 12
ATOM 21731 O O . ASP A 1 57 ? 12.709 -4.301 10.331 1.00 0.00 57 ASP A O 12
ATOM 21740 N N . GLU A 1 58 ? 14.280 -3.760 8.880 1.00 0.00 58 GLU A N 12
ATOM 21741 C CA . GLU A 1 58 ? 14.716 -5.171 8.672 1.00 0.00 58 GLU A CA 12
ATOM 21742 C C . GLU A 1 58 ? 13.565 -6.014 8.121 1.00 0.00 58 GLU A C 12
ATOM 21743 O O . GLU A 1 58 ? 12.819 -6.632 8.855 1.00 0.00 58 GLU A O 12
ATOM 21755 N N . GLY A 1 59 ? 13.443 -6.057 6.820 1.00 0.00 59 GLY A N 12
ATOM 21756 C CA . GLY A 1 59 ? 12.370 -6.876 6.172 1.00 0.00 59 GLY A CA 12
ATOM 21757 C C . GLY A 1 59 ? 11.553 -6.014 5.210 1.00 0.00 59 GLY A C 12
ATOM 21758 O O . GLY A 1 59 ? 11.275 -4.858 5.465 1.00 0.00 59 GLY A O 12
ATOM 21762 N N . GLU A 1 60 ? 11.152 -6.585 4.105 1.00 0.00 60 GLU A N 12
ATOM 21763 C CA . GLU A 1 60 ? 10.334 -5.830 3.114 1.00 0.00 60 GLU A CA 12
ATOM 21764 C C . GLU A 1 60 ? 9.388 -6.796 2.408 1.00 0.00 60 GLU A C 12
ATOM 21765 O O . GLU A 1 60 ? 9.704 -7.953 2.205 1.00 0.00 60 GLU A O 12
ATOM 21777 N N . ILE A 1 61 ? 8.224 -6.324 2.033 1.00 0.00 61 ILE A N 12
ATOM 21778 C CA . ILE A 1 61 ? 7.231 -7.200 1.337 1.00 0.00 61 ILE A CA 12
ATOM 21779 C C . ILE A 1 61 ? 6.979 -6.669 -0.070 1.00 0.00 61 ILE A C 12
ATOM 21780 O O . ILE A 1 61 ? 6.788 -5.487 -0.278 1.00 0.00 61 ILE A O 12
ATOM 21796 N N . ILE A 1 62 ? 6.990 -7.547 -1.044 1.00 0.00 62 ILE A N 12
ATOM 21797 C CA . ILE A 1 62 ? 6.768 -7.121 -2.456 1.00 0.00 62 ILE A CA 12
ATOM 21798 C C . ILE A 1 62 ? 5.390 -7.589 -2.910 1.00 0.00 62 ILE A C 12
ATOM 21799 O O . ILE A 1 62 ? 5.046 -8.751 -2.805 1.00 0.00 62 ILE A O 12
ATOM 21815 N N . THR A 1 63 ? 4.595 -6.679 -3.418 1.00 0.00 63 THR A N 12
ATOM 21816 C CA . THR A 1 63 ? 3.226 -7.033 -3.896 1.00 0.00 63 THR A CA 12
ATOM 21817 C C . THR A 1 63 ? 3.064 -6.578 -5.345 1.00 0.00 63 THR A C 12
ATOM 21818 O O . THR A 1 63 ? 3.277 -5.430 -5.680 1.00 0.00 63 THR A O 12
ATOM 21829 N N . ARG A 1 64 ? 2.688 -7.484 -6.207 1.00 0.00 64 ARG A N 12
ATOM 21830 C CA . ARG A 1 64 ? 2.505 -7.140 -7.647 1.00 0.00 64 ARG A CA 12
ATOM 21831 C C . ARG A 1 64 ? 1.023 -6.882 -7.914 1.00 0.00 64 ARG A C 12
ATOM 21832 O O . ARG A 1 64 ? 0.625 -6.546 -9.013 1.00 0.00 64 ARG A O 12
ATOM 21853 N N . GLU A 1 65 ? 0.204 -7.032 -6.910 1.00 0.00 65 GLU A N 12
ATOM 21854 C CA . GLU A 1 65 ? -1.255 -6.796 -7.092 1.00 0.00 65 GLU A CA 12
ATOM 21855 C C . GLU A 1 65 ? -1.555 -5.308 -6.916 1.00 0.00 65 GLU A C 12
ATOM 21856 O O . GLU A 1 65 ? -2.078 -4.885 -5.900 1.00 0.00 65 GLU A O 12
ATOM 21868 N N . VAL A 1 66 ? -1.220 -4.508 -7.901 1.00 0.00 66 VAL A N 12
ATOM 21869 C CA . VAL A 1 66 ? -1.474 -3.036 -7.804 1.00 0.00 66 VAL A CA 12
ATOM 21870 C C . VAL A 1 66 ? -2.261 -2.577 -9.029 1.00 0.00 66 VAL A C 12
ATOM 21871 O O . VAL A 1 66 ? -1.945 -2.915 -10.156 1.00 0.00 66 VAL A O 12
ATOM 21884 N N . LYS A 1 67 ? -3.285 -1.794 -8.809 1.00 0.00 67 LYS A N 12
ATOM 21885 C CA . LYS A 1 67 ? -4.114 -1.275 -9.938 1.00 0.00 67 LYS A CA 12
ATOM 21886 C C . LYS A 1 67 ? -4.324 0.224 -9.744 1.00 0.00 67 LYS A C 12
ATOM 21887 O O . LYS A 1 67 ? -4.496 0.705 -8.641 1.00 0.00 67 LYS A O 12
ATOM 21906 N N . GLY A 1 68 ? -4.287 0.968 -10.817 1.00 0.00 68 GLY A N 12
ATOM 21907 C CA . GLY A 1 68 ? -4.457 2.446 -10.722 1.00 0.00 68 GLY A CA 12
ATOM 21908 C C . GLY A 1 68 ? -5.932 2.820 -10.842 1.00 0.00 68 GLY A C 12
ATOM 21909 O O . GLY A 1 68 ? -6.671 2.251 -11.623 1.00 0.00 68 GLY A O 12
ATOM 21913 N N . LYS A 1 69 ? -6.361 3.791 -10.074 1.00 0.00 69 LYS A N 12
ATOM 21914 C CA . LYS A 1 69 ? -7.784 4.238 -10.129 1.00 0.00 69 LYS A CA 12
ATOM 21915 C C . LYS A 1 69 ? -7.852 5.581 -10.850 1.00 0.00 69 LYS A C 12
ATOM 21916 O O . LYS A 1 69 ? -7.263 6.564 -10.429 1.00 0.00 69 LYS A O 12
ATOM 21935 N N . PHE A 1 70 ? -8.564 5.615 -11.947 1.00 0.00 70 PHE A N 12
ATOM 21936 C CA . PHE A 1 70 ? -8.684 6.867 -12.746 1.00 0.00 70 PHE A CA 12
ATOM 21937 C C . PHE A 1 70 ? -10.083 7.453 -12.593 1.00 0.00 70 PHE A C 12
ATOM 21938 O O . PHE A 1 70 ? -11.066 6.741 -12.503 1.00 0.00 70 PHE A O 12
ATOM 21955 N N . ILE A 1 71 ? -10.168 8.758 -12.580 1.00 0.00 71 ILE A N 12
ATOM 21956 C CA . ILE A 1 71 ? -11.487 9.444 -12.452 1.00 0.00 71 ILE A CA 12
ATOM 21957 C C . ILE A 1 71 ? -11.700 10.338 -13.672 1.00 0.00 71 ILE A C 12
ATOM 21958 O O . ILE A 1 71 ? -10.832 11.094 -14.057 1.00 0.00 71 ILE A O 12
ATOM 21974 N N . ASN A 1 72 ? -12.852 10.237 -14.279 1.00 0.00 72 ASN A N 12
ATOM 21975 C CA . ASN A 1 72 ? -13.164 11.061 -15.484 1.00 0.00 72 ASN A CA 12
ATOM 21976 C C . ASN A 1 72 ? -12.125 10.804 -16.580 1.00 0.00 72 ASN A C 12
ATOM 21977 O O . ASN A 1 72 ? -12.025 11.538 -17.544 1.00 0.00 72 ASN A O 12
ATOM 21988 N N . GLY A 1 73 ? -11.359 9.752 -16.445 1.00 0.00 73 GLY A N 12
ATOM 21989 C CA . GLY A 1 73 ? -10.332 9.425 -17.479 1.00 0.00 73 GLY A CA 12
ATOM 21990 C C . GLY A 1 73 ? -8.974 9.951 -17.028 1.00 0.00 73 GLY A C 12
ATOM 21991 O O . GLY A 1 73 ? -7.946 9.543 -17.532 1.00 0.00 73 GLY A O 12
ATOM 21995 N N . ARG A 1 74 ? -8.959 10.862 -16.084 1.00 0.00 74 ARG A N 12
ATOM 21996 C CA . ARG A 1 74 ? -7.661 11.428 -15.608 1.00 0.00 74 ARG A CA 12
ATOM 21997 C C . ARG A 1 74 ? -7.247 10.759 -14.288 1.00 0.00 74 ARG A C 12
ATOM 21998 O O . ARG A 1 74 ? -8.085 10.345 -13.510 1.00 0.00 74 ARG A O 12
ATOM 22019 N N . PRO A 1 75 ? -5.961 10.659 -14.035 1.00 0.00 75 PRO A N 12
ATOM 22020 C CA . PRO A 1 75 ? -5.433 10.037 -12.782 1.00 0.00 75 PRO A CA 12
ATOM 22021 C C . PRO A 1 75 ? -5.858 10.811 -11.530 1.00 0.00 75 PRO A C 12
ATOM 22022 O O . PRO A 1 75 ? -5.934 12.024 -11.527 1.00 0.00 75 PRO A O 12
ATOM 22033 N N . THR A 1 76 ? -6.136 10.112 -10.464 1.00 0.00 76 THR A N 12
ATOM 22034 C CA . THR A 1 76 ? -6.558 10.794 -9.209 1.00 0.00 76 THR A CA 12
ATOM 22035 C C . THR A 1 76 ? -6.102 9.984 -7.996 1.00 0.00 76 THR A C 12
ATOM 22036 O O . THR A 1 76 ? -5.657 10.534 -7.005 1.00 0.00 76 THR A O 12
ATOM 22047 N N . ALA A 1 77 ? -6.222 8.678 -8.042 1.00 0.00 77 ALA A N 12
ATOM 22048 C CA . ALA A 1 77 ? -5.806 7.865 -6.857 1.00 0.00 77 ALA A CA 12
ATOM 22049 C C . ALA A 1 77 ? -5.335 6.476 -7.282 1.00 0.00 77 ALA A C 12
ATOM 22050 O O . ALA A 1 77 ? -5.574 6.028 -8.386 1.00 0.00 77 ALA A O 12
ATOM 22057 N N . ILE A 1 78 ? -4.661 5.793 -6.388 1.00 0.00 78 ILE A N 12
ATOM 22058 C CA . ILE A 1 78 ? -4.152 4.418 -6.687 1.00 0.00 78 ILE A CA 12
ATOM 22059 C C . ILE A 1 78 ? -4.644 3.465 -5.607 1.00 0.00 78 ILE A C 12
ATOM 22060 O O . ILE A 1 78 ? -4.889 3.856 -4.483 1.00 0.00 78 ILE A O 12
ATOM 22076 N N . GLU A 1 79 ? -4.797 2.212 -5.936 1.00 0.00 79 GLU A N 12
ATOM 22077 C CA . GLU A 1 79 ? -5.282 1.225 -4.931 1.00 0.00 79 GLU A CA 12
ATOM 22078 C C . GLU A 1 79 ? -4.439 -0.026 -5.023 1.00 0.00 79 GLU A C 12
ATOM 22079 O O . GLU A 1 79 ? -4.015 -0.426 -6.084 1.00 0.00 79 GLU A O 12
ATOM 22091 N N . ALA A 1 80 ? -4.205 -0.659 -3.910 1.00 0.00 80 ALA A N 12
ATOM 22092 C CA . ALA A 1 80 ? -3.397 -1.901 -3.935 1.00 0.00 80 ALA A CA 12
ATOM 22093 C C . ALA A 1 80 ? -3.982 -2.918 -2.981 1.00 0.00 80 ALA A C 12
ATOM 22094 O O . ALA A 1 80 ? -4.681 -2.605 -2.032 1.00 0.00 80 ALA A O 12
ATOM 22101 N N . THR A 1 81 ? -3.734 -4.148 -3.297 1.00 0.00 81 THR A N 12
ATOM 22102 C CA . THR A 1 81 ? -4.270 -5.279 -2.528 1.00 0.00 81 THR A CA 12
ATOM 22103 C C . THR A 1 81 ? -3.132 -6.205 -2.117 1.00 0.00 81 THR A C 12
ATOM 22104 O O . THR A 1 81 ? -2.304 -6.582 -2.919 1.00 0.00 81 THR A O 12
ATOM 22115 N N . VAL A 1 82 ? -3.098 -6.574 -0.864 1.00 0.00 82 VAL A N 12
ATOM 22116 C CA . VAL A 1 82 ? -2.031 -7.484 -0.359 1.00 0.00 82 VAL A CA 12
ATOM 22117 C C . VAL A 1 82 ? -2.690 -8.749 0.187 1.00 0.00 82 VAL A C 12
ATOM 22118 O O . VAL A 1 82 ? -3.637 -8.696 0.946 1.00 0.00 82 VAL A O 12
ATOM 22131 N N . ILE A 1 83 ? -2.197 -9.887 -0.217 1.00 0.00 83 ILE A N 12
ATOM 22132 C CA . ILE A 1 83 ? -2.784 -11.176 0.242 1.00 0.00 83 ILE A CA 12
ATOM 22133 C C . ILE A 1 83 ? -2.130 -11.608 1.557 1.00 0.00 83 ILE A C 12
ATOM 22134 O O . ILE A 1 83 ? -0.923 -11.699 1.667 1.00 0.00 83 ILE A O 12
ATOM 22150 N N . LEU A 1 84 ? -2.935 -11.878 2.556 1.00 0.00 84 LEU A N 12
ATOM 22151 C CA . LEU A 1 84 ? -2.407 -12.315 3.884 1.00 0.00 84 LEU A CA 12
ATOM 22152 C C . LEU A 1 84 ? -2.963 -13.706 4.198 1.00 0.00 84 LEU A C 12
ATOM 22153 O O . LEU A 1 84 ? -3.355 -13.997 5.313 1.00 0.00 84 LEU A O 12
ATOM 22169 N N . ASN A 1 85 ? -2.999 -14.565 3.216 1.00 0.00 85 ASN A N 12
ATOM 22170 C CA . ASN A 1 85 ? -3.527 -15.942 3.433 1.00 0.00 85 ASN A CA 12
ATOM 22171 C C . ASN A 1 85 ? -2.632 -16.677 4.436 1.00 0.00 85 ASN A C 12
ATOM 22172 O O . ASN A 1 85 ? -3.099 -17.417 5.281 1.00 0.00 85 ASN A O 12
ATOM 22183 N N . SER A 1 86 ? -1.343 -16.489 4.336 1.00 0.00 86 SER A N 12
ATOM 22184 C CA . SER A 1 86 ? -0.409 -17.191 5.262 1.00 0.00 86 SER A CA 12
ATOM 22185 C C . SER A 1 86 ? -0.369 -16.469 6.618 1.00 0.00 86 SER A C 12
ATOM 22186 O O . SER A 1 86 ? -0.704 -15.306 6.733 1.00 0.00 86 SER A O 12
ATOM 22194 N N . GLN A 1 87 ? 0.032 -17.173 7.640 1.00 0.00 87 GLN A N 12
ATOM 22195 C CA . GLN A 1 87 ? 0.097 -16.573 9.003 1.00 0.00 87 GLN A CA 12
ATOM 22196 C C . GLN A 1 87 ? 1.374 -15.723 9.168 1.00 0.00 87 GLN A C 12
ATOM 22197 O O . GLN A 1 87 ? 1.331 -14.661 9.754 1.00 0.00 87 GLN A O 12
ATOM 22211 N N . PRO A 1 88 ? 2.501 -16.182 8.677 1.00 0.00 88 PRO A N 12
ATOM 22212 C CA . PRO A 1 88 ? 3.782 -15.427 8.808 1.00 0.00 88 PRO A CA 12
ATOM 22213 C C . PRO A 1 88 ? 3.657 -14.015 8.225 1.00 0.00 88 PRO A C 12
ATOM 22214 O O . PRO A 1 88 ? 4.207 -13.061 8.739 1.00 0.00 88 PRO A O 12
ATOM 22225 N N . GLU A 1 89 ? 2.935 -13.889 7.143 1.00 0.00 89 GLU A N 12
ATOM 22226 C CA . GLU A 1 89 ? 2.762 -12.556 6.502 1.00 0.00 89 GLU A CA 12
ATOM 22227 C C . GLU A 1 89 ? 1.920 -11.658 7.413 1.00 0.00 89 GLU A C 12
ATOM 22228 O O . GLU A 1 89 ? 2.172 -10.475 7.541 1.00 0.00 89 GLU A O 12
ATOM 22240 N N . TRP A 1 90 ? 0.921 -12.210 8.040 1.00 0.00 90 TRP A N 12
ATOM 22241 C CA . TRP A 1 90 ? 0.056 -11.393 8.940 1.00 0.00 90 TRP A CA 12
ATOM 22242 C C . TRP A 1 90 ? 0.907 -10.823 10.081 1.00 0.00 90 TRP A C 12
ATOM 22243 O O . TRP A 1 90 ? 0.742 -9.688 10.488 1.00 0.00 90 TRP A O 12
ATOM 22264 N N . ASP A 1 91 ? 1.802 -11.606 10.608 1.00 0.00 91 ASP A N 12
ATOM 22265 C CA . ASP A 1 91 ? 2.651 -11.115 11.727 1.00 0.00 91 ASP A CA 12
ATOM 22266 C C . ASP A 1 91 ? 3.457 -9.906 11.253 1.00 0.00 91 ASP A C 12
ATOM 22267 O O . ASP A 1 91 ? 3.562 -8.907 11.937 1.00 0.00 91 ASP A O 12
ATOM 22276 N N . ARG A 1 92 ? 4.024 -9.991 10.082 1.00 0.00 92 ARG A N 12
ATOM 22277 C CA . ARG A 1 92 ? 4.816 -8.847 9.550 1.00 0.00 92 ARG A CA 12
ATOM 22278 C C . ARG A 1 92 ? 3.869 -7.696 9.214 1.00 0.00 92 ARG A C 12
ATOM 22279 O O . ARG A 1 92 ? 4.174 -6.539 9.429 1.00 0.00 92 ARG A O 12
ATOM 22300 N N . PHE A 1 93 ? 2.723 -8.011 8.678 1.00 0.00 93 PHE A N 12
ATOM 22301 C CA . PHE A 1 93 ? 1.743 -6.949 8.320 1.00 0.00 93 PHE A CA 12
ATOM 22302 C C . PHE A 1 93 ? 1.323 -6.200 9.584 1.00 0.00 93 PHE A C 12
ATOM 22303 O O . PHE A 1 93 ? 1.268 -4.986 9.615 1.00 0.00 93 PHE A O 12
ATOM 22320 N N . MET A 1 94 ? 1.019 -6.922 10.626 1.00 0.00 94 MET A N 12
ATOM 22321 C CA . MET A 1 94 ? 0.598 -6.264 11.894 1.00 0.00 94 MET A CA 12
ATOM 22322 C C . MET A 1 94 ? 1.743 -5.401 12.429 1.00 0.00 94 MET A C 12
ATOM 22323 O O . MET A 1 94 ? 1.553 -4.262 12.808 1.00 0.00 94 MET A O 12
ATOM 22337 N N . ARG A 1 95 ? 2.928 -5.941 12.462 1.00 0.00 95 ARG A N 12
ATOM 22338 C CA . ARG A 1 95 ? 4.092 -5.162 12.968 1.00 0.00 95 ARG A CA 12
ATOM 22339 C C . ARG A 1 95 ? 4.370 -3.989 12.024 1.00 0.00 95 ARG A C 12
ATOM 22340 O O . ARG A 1 95 ? 4.653 -2.885 12.448 1.00 0.00 95 ARG A O 12
ATOM 22361 N N . PHE A 1 96 ? 4.292 -4.228 10.746 1.00 0.00 96 PHE A N 12
ATOM 22362 C CA . PHE A 1 96 ? 4.547 -3.142 9.757 1.00 0.00 96 PHE A CA 12
ATOM 22363 C C . PHE A 1 96 ? 3.478 -2.058 9.913 1.00 0.00 96 PHE A C 12
ATOM 22364 O O . PHE A 1 96 ? 3.767 -0.877 9.949 1.00 0.00 96 PHE A O 12
ATOM 22381 N N . MET A 1 97 ? 2.243 -2.458 9.993 1.00 0.00 97 MET A N 12
ATOM 22382 C CA . MET A 1 97 ? 1.140 -1.470 10.134 1.00 0.00 97 MET A CA 12
ATOM 22383 C C . MET A 1 97 ? 1.300 -0.709 11.450 1.00 0.00 97 MET A C 12
ATOM 22384 O O . MET A 1 97 ? 1.070 0.483 11.524 1.00 0.00 97 MET A O 12
ATOM 22398 N N . GLU A 1 98 ? 1.687 -1.393 12.488 1.00 0.00 98 GLU A N 12
ATOM 22399 C CA . GLU A 1 98 ? 1.862 -0.721 13.805 1.00 0.00 98 GLU A CA 12
ATOM 22400 C C . GLU A 1 98 ? 3.024 0.272 13.720 1.00 0.00 98 GLU A C 12
ATOM 22401 O O . GLU A 1 98 ? 2.964 1.365 14.251 1.00 0.00 98 GLU A O 12
ATOM 22413 N N . ARG A 1 99 ? 4.079 -0.103 13.055 1.00 0.00 99 ARG A N 12
ATOM 22414 C CA . ARG A 1 99 ? 5.250 0.809 12.926 1.00 0.00 99 ARG A CA 12
ATOM 22415 C C . ARG A 1 99 ? 4.855 2.035 12.099 1.00 0.00 99 ARG A C 12
ATOM 22416 O O . ARG A 1 99 ? 5.217 3.154 12.407 1.00 0.00 99 ARG A O 12
ATOM 22437 N N . TYR A 1 100 ? 4.125 1.823 11.040 1.00 0.00 100 TYR A N 12
ATOM 22438 C CA . TYR A 1 100 ? 3.705 2.962 10.178 1.00 0.00 100 TYR A CA 12
ATOM 22439 C C . TYR A 1 100 ? 2.875 3.943 11.007 1.00 0.00 100 TYR A C 12
ATOM 22440 O O . TYR A 1 100 ? 3.073 5.140 10.960 1.00 0.00 100 TYR A O 12
ATOM 22458 N N . GLY A 1 101 ? 1.940 3.438 11.761 1.00 0.00 101 GLY A N 12
ATOM 22459 C CA . GLY A 1 101 ? 1.085 4.329 12.597 1.00 0.00 101 GLY A CA 12
ATOM 22460 C C . GLY A 1 101 ? 1.939 4.996 13.677 1.00 0.00 101 GLY A C 12
ATOM 22461 O O . GLY A 1 101 ? 1.801 6.171 13.960 1.00 0.00 101 GLY A O 12
ATOM 22465 N N . ALA A 1 102 ? 2.817 4.249 14.286 1.00 0.00 102 ALA A N 12
ATOM 22466 C CA . ALA A 1 102 ? 3.682 4.825 15.354 1.00 0.00 102 ALA A CA 12
ATOM 22467 C C . ALA A 1 102 ? 4.590 5.906 14.761 1.00 0.00 102 ALA A C 12
ATOM 22468 O O . ALA A 1 102 ? 4.692 7.003 15.277 1.00 0.00 102 ALA A O 12
ATOM 22475 N N . GLU A 1 103 ? 5.253 5.596 13.682 1.00 0.00 103 GLU A N 12
ATOM 22476 C CA . GLU A 1 103 ? 6.161 6.591 13.045 1.00 0.00 103 GLU A CA 12
ATOM 22477 C C . GLU A 1 103 ? 5.337 7.702 12.398 1.00 0.00 103 GLU A C 12
ATOM 22478 O O . GLU A 1 103 ? 5.660 8.869 12.495 1.00 0.00 103 GLU A O 12
ATOM 22490 N N . ASN A 1 104 ? 4.272 7.339 11.728 1.00 0.00 104 ASN A N 12
ATOM 22491 C CA . ASN A 1 104 ? 3.411 8.355 11.055 1.00 0.00 104 ASN A CA 12
ATOM 22492 C C . ASN A 1 104 ? 2.096 8.500 11.821 1.00 0.00 104 ASN A C 12
ATOM 22493 O O . ASN A 1 104 ? 1.301 7.581 11.901 1.00 0.00 104 ASN A O 12
ATOM 22504 N N . GLY A 1 105 ? 1.866 9.658 12.386 1.00 0.00 105 GLY A N 12
ATOM 22505 C CA . GLY A 1 105 ? 0.607 9.899 13.155 1.00 0.00 105 GLY A CA 12
ATOM 22506 C C . GLY A 1 105 ? -0.433 10.537 12.231 1.00 0.00 105 GLY A C 12
ATOM 22507 O O . GLY A 1 105 ? -1.099 11.488 12.588 1.00 0.00 105 GLY A O 12
ATOM 22511 N N . LEU A 1 106 ? -0.567 10.012 11.045 1.00 0.00 106 LEU A N 12
ATOM 22512 C CA . LEU A 1 106 ? -1.554 10.554 10.063 1.00 0.00 106 LEU A CA 12
ATOM 22513 C C . LEU A 1 106 ? -1.497 12.087 10.026 1.00 0.00 106 LEU A C 12
ATOM 22514 O O . LEU A 1 106 ? -2.061 12.770 10.859 1.00 0.00 106 LEU A O 12
ATOM 22530 N N . GLY A 1 107 ? -0.824 12.623 9.041 1.00 0.00 107 GLY A N 12
ATOM 22531 C CA . GLY A 1 107 ? -0.722 14.102 8.914 1.00 0.00 107 GLY A CA 12
ATOM 22532 C C . GLY A 1 107 ? 0.385 14.615 9.839 1.00 0.00 107 GLY A C 12
ATOM 22533 O O . GLY A 1 107 ? 0.607 15.804 9.961 1.00 0.00 107 GLY A O 12
ATOM 22537 N N . PHE A 1 108 ? 1.075 13.721 10.494 1.00 0.00 108 PHE A N 12
ATOM 22538 C CA . PHE A 1 108 ? 2.164 14.144 11.421 1.00 0.00 108 PHE A CA 1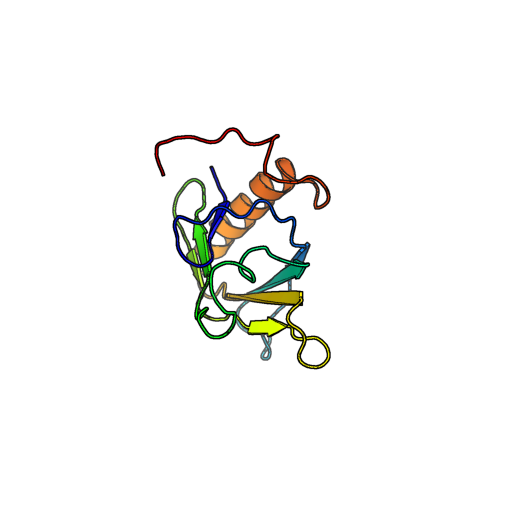2
ATOM 22539 C C . PHE A 1 108 ? 3.367 14.650 10.627 1.00 0.00 108 PHE A C 12
ATOM 22540 O O . PHE A 1 108 ? 3.711 14.122 9.589 1.00 0.00 108 PHE A O 12
ATOM 22557 N N . SER A 1 109 ? 4.005 15.678 11.112 1.00 0.00 109 SER A N 12
ATOM 22558 C CA . SER A 1 109 ? 5.182 16.235 10.399 1.00 0.00 109 SER A CA 12
ATOM 22559 C C . SER A 1 109 ? 6.412 15.357 10.640 1.00 0.00 109 SER A C 12
ATOM 22560 O O . SER A 1 109 ? 6.728 15.000 11.758 1.00 0.00 109 SER A O 12
ATOM 22568 N N . LYS A 1 110 ? 7.115 15.024 9.591 1.00 0.00 110 LYS A N 12
ATOM 22569 C CA . LYS A 1 110 ? 8.338 14.184 9.733 1.00 0.00 110 LYS A CA 12
ATOM 22570 C C . LYS A 1 110 ? 9.043 14.108 8.379 1.00 0.00 110 LYS A C 12
ATOM 22571 O O . LYS A 1 110 ? 9.016 13.096 7.711 1.00 0.00 110 LYS A O 12
ATOM 22590 N N . SER A 1 111 ? 9.675 15.185 7.980 1.00 0.00 111 SER A N 12
ATOM 22591 C CA . SER A 1 111 ? 10.402 15.214 6.669 1.00 0.00 111 SER A CA 12
ATOM 22592 C C . SER A 1 111 ? 9.533 14.635 5.549 1.00 0.00 111 SER A C 12
ATOM 22593 O O . SER A 1 111 ? 8.899 15.351 4.798 1.00 0.00 111 SER A O 12
ATOM 22601 N N . GLU A 1 112 ? 9.519 13.340 5.427 1.00 0.00 112 GLU A N 12
ATOM 22602 C CA . GLU A 1 112 ? 8.715 12.687 4.360 1.00 0.00 112 GLU A CA 12
ATOM 22603 C C . GLU A 1 112 ? 7.261 13.167 4.439 1.00 0.00 112 GLU A C 12
ATOM 22604 O O . GLU A 1 112 ? 6.663 13.537 3.447 1.00 0.00 112 GLU A O 12
ATOM 22616 N N . LEU A 1 113 ? 6.690 13.154 5.609 1.00 0.00 113 LEU A N 12
ATOM 22617 C CA . LEU A 1 113 ? 5.275 13.598 5.758 1.00 0.00 113 LEU A CA 12
ATOM 22618 C C . LEU A 1 113 ? 5.160 15.102 5.505 1.00 0.00 113 LEU A C 12
ATOM 22619 O O . LEU A 1 113 ? 5.008 15.544 4.383 1.00 0.00 113 LEU A O 12
ATOM 22635 N N . GLU A 1 114 ? 5.225 15.888 6.551 1.00 0.00 114 GLU A N 12
ATOM 22636 C CA . GLU A 1 114 ? 5.109 17.368 6.404 1.00 0.00 114 GLU A CA 12
ATOM 22637 C C . GLU A 1 114 ? 4.009 17.714 5.400 1.00 0.00 114 GLU A C 12
ATOM 22638 O O . GLU A 1 114 ? 2.849 17.844 5.747 1.00 0.00 114 GLU A O 12
ATOM 22650 N N . HIS A 1 115 ? 4.376 17.872 4.158 1.00 0.00 115 HIS A N 12
ATOM 22651 C CA . HIS A 1 115 ? 3.383 18.220 3.104 1.00 0.00 115 HIS A CA 12
ATOM 22652 C C . HIS A 1 115 ? 2.429 19.302 3.619 1.00 0.00 115 HIS A C 12
ATOM 22653 O O . HIS A 1 115 ? 1.341 19.024 4.083 1.00 0.00 115 HIS A O 12
ATOM 22667 N N . HIS A 1 116 ? 2.839 20.541 3.535 1.00 0.00 116 HIS A N 12
ATOM 22668 C CA . HIS A 1 116 ? 1.970 21.655 4.011 1.00 0.00 116 HIS A CA 12
ATOM 22669 C C . HIS A 1 116 ? 2.307 22.942 3.257 1.00 0.00 116 HIS A C 12
ATOM 22670 O O . HIS A 1 116 ? 3.321 23.047 2.592 1.00 0.00 116 HIS A O 12
ATOM 22684 N N . HIS A 1 117 ? 1.450 23.922 3.358 1.00 0.00 117 HIS A N 12
ATOM 22685 C CA . HIS A 1 117 ? 1.683 25.217 2.655 1.00 0.00 117 HIS A CA 12
ATOM 22686 C C . HIS A 1 117 ? 2.773 26.030 3.368 1.00 0.00 117 HIS A C 12
ATOM 22687 O O . HIS A 1 117 ? 3.231 25.680 4.438 1.00 0.00 117 HIS A O 12
ATOM 22701 N N . HIS A 1 118 ? 3.197 27.112 2.763 1.00 0.00 118 HIS A N 12
ATOM 22702 C CA . HIS A 1 118 ? 4.265 27.954 3.377 1.00 0.00 118 HIS A CA 12
ATOM 22703 C C . HIS A 1 118 ? 3.743 28.650 4.638 1.00 0.00 118 HIS A C 12
ATOM 22704 O O . HIS A 1 118 ? 2.637 29.153 4.680 1.00 0.00 118 HIS A O 12
ATOM 22718 N N . HIS A 1 119 ? 4.546 28.673 5.669 1.00 0.00 119 HIS A N 12
ATOM 22719 C CA . HIS A 1 119 ? 4.129 29.323 6.942 1.00 0.00 119 HIS A CA 12
ATOM 22720 C C . HIS A 1 119 ? 4.406 30.828 6.879 1.00 0.00 119 HIS A C 12
ATOM 22721 O O . HIS A 1 119 ? 5.493 31.265 6.555 1.00 0.00 119 HIS A O 12
ATOM 22735 N N . HIS A 1 120 ? 3.417 31.618 7.192 1.00 0.00 120 HIS A N 12
ATOM 22736 C CA . HIS A 1 120 ? 3.585 33.098 7.159 1.00 0.00 120 HIS A CA 12
ATOM 22737 C C . HIS A 1 120 ? 4.663 33.524 8.159 1.00 0.00 120 HIS A C 12
ATOM 22738 O O . HIS A 1 120 ? 4.319 34.190 9.123 1.00 0.00 120 HIS A O 12
ATOM 22753 N N . MET A 1 1 ? 6.818 -2.944 4.951 1.00 0.00 1 MET A N 13
ATOM 22754 C CA . MET A 1 1 ? 5.469 -2.362 5.201 1.00 0.00 1 MET A CA 13
ATOM 22755 C C . MET A 1 1 ? 5.614 -1.122 6.080 1.00 0.00 1 MET A C 13
ATOM 22756 O O . MET A 1 1 ? 4.643 -0.559 6.546 1.00 0.00 1 MET A O 13
ATOM 22772 N N . ALA A 1 2 ? 6.828 -0.683 6.295 1.00 0.00 2 ALA A N 13
ATOM 22773 C CA . ALA A 1 2 ? 7.063 0.532 7.128 1.00 0.00 2 ALA A CA 13
ATOM 22774 C C . ALA A 1 2 ? 7.329 1.727 6.211 1.00 0.00 2 ALA A C 13
ATOM 22775 O O . ALA A 1 2 ? 7.218 2.866 6.615 1.00 0.00 2 ALA A O 13
ATOM 22782 N N . GLU A 1 3 ? 7.679 1.477 4.972 1.00 0.00 3 GLU A N 13
ATOM 22783 C CA . GLU A 1 3 ? 7.944 2.602 4.027 1.00 0.00 3 GLU A CA 13
ATOM 22784 C C . GLU A 1 3 ? 7.482 2.198 2.626 1.00 0.00 3 GLU A C 13
ATOM 22785 O O . GLU A 1 3 ? 7.750 1.108 2.161 1.00 0.00 3 GLU A O 13
ATOM 22797 N N . ILE A 1 4 ? 6.779 3.076 1.956 1.00 0.00 4 ILE A N 13
ATOM 22798 C CA . ILE A 1 4 ? 6.272 2.771 0.581 1.00 0.00 4 ILE A CA 13
ATOM 22799 C C . ILE A 1 4 ? 7.003 3.642 -0.441 1.00 0.00 4 ILE A C 13
ATOM 22800 O O . ILE A 1 4 ? 7.085 4.844 -0.296 1.00 0.00 4 ILE A O 13
ATOM 22816 N N . GLN A 1 5 ? 7.527 3.043 -1.479 1.00 0.00 5 GLN A N 13
ATOM 22817 C CA . GLN A 1 5 ? 8.247 3.829 -2.526 1.00 0.00 5 GLN A CA 13
ATOM 22818 C C . GLN A 1 5 ? 7.902 3.270 -3.902 1.00 0.00 5 GLN A C 13
ATOM 22819 O O . GLN A 1 5 ? 8.070 2.096 -4.170 1.00 0.00 5 GLN A O 13
ATOM 22833 N N . PHE A 1 6 ? 7.421 4.105 -4.779 1.00 0.00 6 PHE A N 13
ATOM 22834 C CA . PHE A 1 6 ? 7.061 3.639 -6.145 1.00 0.00 6 PHE A CA 13
ATOM 22835 C C . PHE A 1 6 ? 8.307 3.669 -7.029 1.00 0.00 6 PHE A C 13
ATOM 22836 O O . PHE A 1 6 ? 8.275 3.278 -8.179 1.00 0.00 6 PHE A O 13
ATOM 22853 N N . SER A 1 7 ? 9.407 4.128 -6.496 1.00 0.00 7 SER A N 13
ATOM 22854 C CA . SER A 1 7 ? 10.664 4.180 -7.295 1.00 0.00 7 SER A CA 13
ATOM 22855 C C . SER A 1 7 ? 11.866 4.163 -6.353 1.00 0.00 7 SER A C 13
ATOM 22856 O O . SER A 1 7 ? 12.817 4.894 -6.544 1.00 0.00 7 SER A O 13
ATOM 22864 N N . LYS A 1 8 ? 11.826 3.317 -5.342 1.00 0.00 8 LYS A N 13
ATOM 22865 C CA . LYS A 1 8 ? 12.958 3.209 -4.360 1.00 0.00 8 LYS A CA 13
ATOM 22866 C C . LYS A 1 8 ? 13.654 4.562 -4.179 1.00 0.00 8 LYS A C 13
ATOM 22867 O O . LYS A 1 8 ? 14.864 4.653 -4.154 1.00 0.00 8 LYS A O 13
ATOM 22886 N N . GLY A 1 9 ? 12.888 5.613 -4.059 1.00 0.00 9 GLY A N 13
ATOM 22887 C CA . GLY A 1 9 ? 13.487 6.966 -3.886 1.00 0.00 9 GLY A CA 13
ATOM 22888 C C . GLY A 1 9 ? 12.375 8.014 -3.937 1.00 0.00 9 GLY A C 13
ATOM 22889 O O . GLY A 1 9 ? 12.599 9.152 -4.303 1.00 0.00 9 GLY A O 13
ATOM 22893 N N . VAL A 1 10 ? 11.172 7.638 -3.580 1.00 0.00 10 VAL A N 13
ATOM 22894 C CA . VAL A 1 10 ? 10.029 8.605 -3.612 1.00 0.00 10 VAL A CA 13
ATOM 22895 C C . VAL A 1 10 ? 9.789 9.181 -2.216 1.00 0.00 10 VAL A C 13
ATOM 22896 O O . VAL A 1 10 ? 9.733 8.468 -1.235 1.00 0.00 10 VAL A O 13
ATOM 22909 N N . ALA A 1 11 ? 9.655 10.478 -2.127 1.00 0.00 11 ALA A N 13
ATOM 22910 C CA . ALA A 1 11 ? 9.428 11.128 -0.806 1.00 0.00 11 ALA A CA 13
ATOM 22911 C C . ALA A 1 11 ? 8.086 10.676 -0.218 1.00 0.00 11 ALA A C 13
ATOM 22912 O O . ALA A 1 11 ? 7.113 10.501 -0.923 1.00 0.00 11 ALA A O 13
ATOM 22919 N N . GLU A 1 12 ? 8.039 10.484 1.074 1.00 0.00 12 GLU A N 13
ATOM 22920 C CA . GLU A 1 12 ? 6.776 10.036 1.730 1.00 0.00 12 GLU A CA 13
ATOM 22921 C C . GLU A 1 12 ? 5.885 11.242 2.053 1.00 0.00 12 GLU A C 13
ATOM 22922 O O . GLU A 1 12 ? 5.411 11.927 1.172 1.00 0.00 12 GLU A O 13
ATOM 22934 N N . THR A 1 13 ? 5.644 11.481 3.321 1.00 0.00 13 THR A N 13
ATOM 22935 C CA . THR A 1 13 ? 4.772 12.617 3.735 1.00 0.00 13 THR A CA 13
ATOM 22936 C C . THR A 1 13 ? 3.397 12.461 3.078 1.00 0.00 13 THR A C 13
ATOM 22937 O O . THR A 1 13 ? 2.506 13.264 3.271 1.00 0.00 13 THR A O 13
ATOM 22948 N N . VAL A 1 14 ? 3.222 11.419 2.308 1.00 0.00 14 VAL A N 13
ATOM 22949 C CA . VAL A 1 14 ? 1.916 11.176 1.634 1.00 0.00 14 VAL A CA 13
ATOM 22950 C C . VAL A 1 14 ? 0.845 10.832 2.673 1.00 0.00 14 VAL A C 13
ATOM 22951 O O . VAL A 1 14 ? -0.270 11.308 2.606 1.00 0.00 14 VAL A O 13
ATOM 22964 N N . VAL A 1 15 ? 1.181 9.997 3.623 1.00 0.00 15 VAL A N 13
ATOM 22965 C CA . VAL A 1 15 ? 0.199 9.592 4.677 1.00 0.00 15 VAL A CA 13
ATOM 22966 C C . VAL A 1 15 ? -0.988 8.865 4.032 1.00 0.00 15 VAL A C 13
ATOM 22967 O O . VAL A 1 15 ? -2.120 9.295 4.139 1.00 0.00 15 VAL A O 13
ATOM 22980 N N . PRO A 1 16 ? -0.732 7.762 3.370 1.00 0.00 16 PRO A N 13
ATOM 22981 C CA . PRO A 1 16 ? -1.798 6.958 2.700 1.00 0.00 16 PRO A CA 13
ATOM 22982 C C . PRO A 1 16 ? -2.735 6.281 3.708 1.00 0.00 16 PRO A C 13
ATOM 22983 O O . PRO A 1 16 ? -2.343 5.933 4.805 1.00 0.00 16 PRO A O 13
ATOM 22994 N N . GLU A 1 17 ? -3.976 6.098 3.339 1.00 0.00 17 GLU A N 13
ATOM 22995 C CA . GLU A 1 17 ? -4.953 5.455 4.266 1.00 0.00 17 GLU A CA 13
ATOM 22996 C C . GLU A 1 17 ? -4.841 3.935 4.174 1.00 0.00 17 GLU A C 13
ATOM 22997 O O . GLU A 1 17 ? -4.425 3.392 3.168 1.00 0.00 17 GLU A O 13
ATOM 23009 N N . VAL A 1 18 ? -5.208 3.247 5.228 1.00 0.00 18 VAL A N 13
ATOM 23010 C CA . VAL A 1 18 ? -5.126 1.754 5.236 1.00 0.00 18 VAL A CA 13
ATOM 23011 C C . VAL A 1 18 ? -6.534 1.172 5.310 1.00 0.00 18 VAL A C 13
ATOM 23012 O O . VAL A 1 18 ? -7.348 1.587 6.112 1.00 0.00 18 VAL A O 13
ATOM 23025 N N . ARG A 1 19 ? -6.821 0.208 4.477 1.00 0.00 19 ARG A N 13
ATOM 23026 C CA . ARG A 1 19 ? -8.170 -0.430 4.475 1.00 0.00 19 ARG A CA 13
ATOM 23027 C C . ARG A 1 19 ? -7.998 -1.942 4.584 1.00 0.00 19 ARG A C 13
ATOM 23028 O O . ARG A 1 19 ? -7.097 -2.517 4.006 1.00 0.00 19 ARG A O 13
ATOM 23049 N N . LEU A 1 20 ? -8.850 -2.587 5.339 1.00 0.00 20 LEU A N 13
ATOM 23050 C CA . LEU A 1 20 ? -8.750 -4.067 5.520 1.00 0.00 20 LEU A CA 13
ATOM 23051 C C . LEU A 1 20 ? -9.943 -4.748 4.855 1.00 0.00 20 LEU A C 13
ATOM 23052 O O . LEU A 1 20 ? -11.050 -4.250 4.874 1.00 0.00 20 LEU A O 13
ATOM 23068 N N . SER A 1 21 ? -9.721 -5.890 4.263 1.00 0.00 21 SER A N 13
ATOM 23069 C CA . SER A 1 21 ? -10.833 -6.617 3.589 1.00 0.00 21 SER A CA 13
ATOM 23070 C C . SER A 1 21 ? -10.559 -8.119 3.655 1.00 0.00 21 SER A C 13
ATOM 23071 O O . SER A 1 21 ? -9.425 -8.550 3.705 1.00 0.00 21 SER A O 13
ATOM 23079 N N . LYS A 1 22 ? -11.597 -8.915 3.651 1.00 0.00 22 LYS A N 13
ATOM 23080 C CA . LYS A 1 22 ? -11.428 -10.400 3.709 1.00 0.00 22 LYS A CA 13
ATOM 23081 C C . LYS A 1 22 ? -11.904 -11.011 2.393 1.00 0.00 22 LYS A C 13
ATOM 23082 O O . LYS A 1 22 ? -12.950 -10.675 1.875 1.00 0.00 22 LYS A O 13
ATOM 23101 N N . SER A 1 23 ? -11.126 -11.901 1.845 1.00 0.00 23 SER A N 13
ATOM 23102 C CA . SER A 1 23 ? -11.492 -12.542 0.551 1.00 0.00 23 SER A CA 13
ATOM 23103 C C . SER A 1 23 ? -12.972 -12.939 0.542 1.00 0.00 23 SER A C 13
ATOM 23104 O O . SER A 1 23 ? -13.385 -13.872 1.202 1.00 0.00 23 SER A O 13
ATOM 23112 N N . LYS A 1 24 ? -13.766 -12.236 -0.222 1.00 0.00 24 LYS A N 13
ATOM 23113 C CA . LYS A 1 24 ? -15.219 -12.553 -0.312 1.00 0.00 24 LYS A CA 13
ATOM 23114 C C . LYS A 1 24 ? -15.400 -13.938 -0.940 1.00 0.00 24 LYS A C 13
ATOM 23115 O O . LYS A 1 24 ? -16.237 -14.715 -0.524 1.00 0.00 24 LYS A O 13
ATOM 23134 N N . ASN A 1 25 ? -14.620 -14.251 -1.946 1.00 0.00 25 ASN A N 13
ATOM 23135 C CA . ASN A 1 25 ? -14.741 -15.584 -2.608 1.00 0.00 25 ASN A CA 13
ATOM 23136 C C . ASN A 1 25 ? -13.812 -16.579 -1.910 1.00 0.00 25 ASN A C 13
ATOM 23137 O O . ASN A 1 25 ? -13.659 -17.706 -2.337 1.00 0.00 25 ASN A O 13
ATOM 23148 N N . GLY A 1 26 ? -13.200 -16.168 -0.833 1.00 0.00 26 GLY A N 13
ATOM 23149 C CA . GLY A 1 26 ? -12.290 -17.084 -0.088 1.00 0.00 26 GLY A CA 13
ATOM 23150 C C . GLY A 1 26 ? -10.904 -17.089 -0.732 1.00 0.00 26 GLY A C 13
ATOM 23151 O O . GLY A 1 26 ? -10.701 -17.653 -1.788 1.00 0.00 26 GLY A O 13
ATOM 23155 N N . GLN A 1 27 ? -9.948 -16.474 -0.093 1.00 0.00 27 GLN A N 13
ATOM 23156 C CA . GLN A 1 27 ? -8.569 -16.449 -0.647 1.00 0.00 27 GLN A CA 13
ATOM 23157 C C . GLN A 1 27 ? -7.593 -16.050 0.466 1.00 0.00 27 GLN A C 13
ATOM 23158 O O . GLN A 1 27 ? -6.550 -15.482 0.212 1.00 0.00 27 GLN A O 13
ATOM 23172 N N . SER A 1 28 ? -7.931 -16.351 1.695 1.00 0.00 28 SER A N 13
ATOM 23173 C CA . SER A 1 28 ? -7.040 -16.012 2.848 1.00 0.00 28 SER A CA 13
ATOM 23174 C C . SER A 1 28 ? -7.188 -14.539 3.230 1.00 0.00 28 SER A C 13
ATOM 23175 O O . SER A 1 28 ? -8.041 -13.833 2.729 1.00 0.00 28 SER A O 13
ATOM 23183 N N . GLY A 1 29 ? -6.355 -14.079 4.126 1.00 0.00 29 GLY A N 13
ATOM 23184 C CA . GLY A 1 29 ? -6.424 -12.660 4.576 1.00 0.00 29 GLY A CA 13
ATOM 23185 C C . GLY A 1 29 ? -6.082 -11.720 3.420 1.00 0.00 29 GLY A C 13
ATOM 23186 O O . GLY A 1 29 ? -5.262 -12.028 2.579 1.00 0.00 29 GLY A O 13
ATOM 23190 N N . MET A 1 30 ? -6.707 -10.571 3.375 1.00 0.00 30 MET A N 13
ATOM 23191 C CA . MET A 1 30 ? -6.427 -9.597 2.277 1.00 0.00 30 MET A CA 13
ATOM 23192 C C . MET A 1 30 ? -6.430 -8.172 2.835 1.00 0.00 30 MET A C 13
ATOM 23193 O O . MET A 1 30 ? -7.116 -7.863 3.791 1.00 0.00 30 MET A O 13
ATOM 23207 N N . ALA A 1 31 ? -5.659 -7.300 2.238 1.00 0.00 31 ALA A N 13
ATOM 23208 C CA . ALA A 1 31 ? -5.599 -5.888 2.717 1.00 0.00 31 ALA A CA 13
ATOM 23209 C C . ALA A 1 31 ? -5.474 -4.959 1.512 1.00 0.00 31 ALA A C 13
ATOM 23210 O O . ALA A 1 31 ? -4.879 -5.306 0.510 1.00 0.00 31 ALA A O 13
ATOM 23217 N N . LYS A 1 32 ? -6.036 -3.780 1.601 1.00 0.00 32 LYS A N 13
ATOM 23218 C CA . LYS A 1 32 ? -5.970 -2.810 0.464 1.00 0.00 32 LYS A CA 13
ATOM 23219 C C . LYS A 1 32 ? -5.397 -1.481 0.946 1.00 0.00 32 LYS A C 13
ATOM 23220 O O . LYS A 1 32 ? -5.697 -1.018 2.028 1.00 0.00 32 LYS A O 13
AT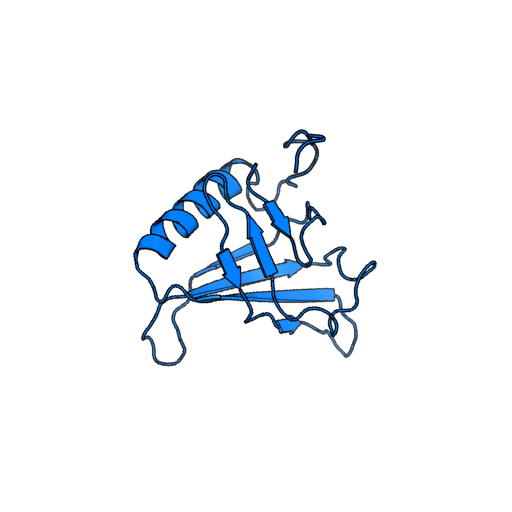OM 23239 N N . PHE A 1 33 ? -4.574 -0.864 0.137 1.00 0.00 33 PHE A N 13
ATOM 23240 C CA . PHE A 1 33 ? -3.967 0.449 0.510 1.00 0.00 33 PHE A CA 13
ATOM 23241 C C . PHE A 1 33 ? -4.545 1.531 -0.396 1.00 0.00 33 PHE A C 13
ATOM 23242 O O . PHE A 1 33 ? -4.409 1.484 -1.603 1.00 0.00 33 PHE A O 13
ATOM 23259 N N . TYR A 1 34 ? -5.202 2.503 0.178 1.00 0.00 34 TYR A N 13
ATOM 23260 C CA . TYR A 1 34 ? -5.807 3.592 -0.644 1.00 0.00 34 TYR A CA 13
ATOM 23261 C C . TYR A 1 34 ? -4.848 4.779 -0.686 1.00 0.00 34 TYR A C 13
ATOM 23262 O O . TYR A 1 34 ? -4.435 5.293 0.338 1.00 0.00 34 TYR A O 13
ATOM 23280 N N . PHE A 1 35 ? -4.484 5.211 -1.866 1.00 0.00 35 PHE A N 13
ATOM 23281 C CA . PHE A 1 35 ? -3.537 6.360 -2.005 1.00 0.00 35 PHE A CA 13
ATOM 23282 C C . PHE A 1 35 ? -4.280 7.576 -2.547 1.00 0.00 35 PHE A C 13
ATOM 23283 O O . PHE A 1 35 ? -4.899 7.518 -3.591 1.00 0.00 35 PHE A O 13
ATOM 23300 N N . LEU A 1 36 ? -4.212 8.683 -1.848 1.00 0.00 36 LEU A N 13
ATOM 23301 C CA . LEU A 1 36 ? -4.901 9.925 -2.316 1.00 0.00 36 LEU A CA 13
ATOM 23302 C C . LEU A 1 36 ? -3.855 10.928 -2.810 1.00 0.00 36 LEU A C 13
ATOM 23303 O O . LEU A 1 36 ? -2.971 11.329 -2.081 1.00 0.00 36 LEU A O 13
ATOM 23319 N N . GLU A 1 37 ? -3.960 11.334 -4.049 1.00 0.00 37 GLU A N 13
ATOM 23320 C CA . GLU A 1 37 ? -2.988 12.316 -4.619 1.00 0.00 37 GLU A CA 13
ATOM 23321 C C . GLU A 1 37 ? -1.557 11.964 -4.184 1.00 0.00 37 GLU A C 13
ATOM 23322 O O . GLU A 1 37 ? -0.858 12.781 -3.617 1.00 0.00 37 GLU A O 13
ATOM 23334 N N . PRO A 1 38 ? -1.127 10.756 -4.454 1.00 0.00 38 PRO A N 13
ATOM 23335 C CA . PRO A 1 38 ? 0.247 10.281 -4.092 1.00 0.00 38 PRO A CA 13
ATOM 23336 C C . PRO A 1 38 ? 1.351 11.008 -4.872 1.00 0.00 38 PRO A C 13
ATOM 23337 O O . PRO A 1 38 ? 1.155 11.452 -5.986 1.00 0.00 38 PRO A O 13
ATOM 23348 N N . THR A 1 39 ? 2.517 11.126 -4.288 1.00 0.00 39 THR A N 13
ATOM 23349 C CA . THR A 1 39 ? 3.640 11.817 -4.982 1.00 0.00 39 THR A CA 13
ATOM 23350 C C . THR A 1 39 ? 4.356 10.832 -5.908 1.00 0.00 39 THR A C 13
ATOM 23351 O O . THR A 1 39 ? 5.291 10.163 -5.517 1.00 0.00 39 THR A O 13
ATOM 23362 N N . ILE A 1 40 ? 3.927 10.758 -7.137 1.00 0.00 40 ILE A N 13
ATOM 23363 C CA . ILE A 1 40 ? 4.569 9.836 -8.117 1.00 0.00 40 ILE A CA 13
ATOM 23364 C C . ILE A 1 40 ? 3.966 10.084 -9.503 1.00 0.00 40 ILE A C 13
ATOM 23365 O O . ILE A 1 40 ? 4.602 9.871 -10.516 1.00 0.00 40 ILE A O 13
ATOM 23381 N N . LEU A 1 41 ? 2.742 10.540 -9.552 1.00 0.00 41 LEU A N 13
ATOM 23382 C CA . LEU A 1 41 ? 2.089 10.814 -10.862 1.00 0.00 41 LEU A CA 13
ATOM 23383 C C . LEU A 1 41 ? 2.852 11.926 -11.582 1.00 0.00 41 LEU A C 13
ATOM 23384 O O . LEU A 1 41 ? 3.061 11.880 -12.778 1.00 0.00 41 LEU A O 13
ATOM 23400 N N . ALA A 1 42 ? 3.274 12.925 -10.858 1.00 0.00 42 ALA A N 13
ATOM 23401 C CA . ALA A 1 42 ? 4.030 14.040 -11.487 1.00 0.00 42 ALA A CA 13
ATOM 23402 C C . ALA A 1 42 ? 5.335 13.493 -12.055 1.00 0.00 42 ALA A C 13
ATOM 23403 O O . ALA A 1 42 ? 5.812 13.927 -13.086 1.00 0.00 42 ALA A O 13
ATOM 23410 N N . LYS A 1 43 ? 5.914 12.534 -11.383 1.00 0.00 43 LYS A N 13
ATOM 23411 C CA . LYS A 1 43 ? 7.192 11.936 -11.858 1.00 0.00 43 LYS A CA 13
ATOM 23412 C C . LYS A 1 43 ? 6.885 10.766 -12.795 1.00 0.00 43 LYS A C 13
ATOM 23413 O O . LYS A 1 43 ? 7.120 10.834 -13.986 1.00 0.00 43 LYS A O 13
ATOM 23432 N N . GLU A 1 44 ? 6.363 9.687 -12.259 1.00 0.00 44 GLU A N 13
ATOM 23433 C CA . GLU A 1 44 ? 6.038 8.488 -13.101 1.00 0.00 44 GLU A CA 13
ATOM 23434 C C . GLU A 1 44 ? 4.520 8.318 -13.191 1.00 0.00 44 GLU A C 13
ATOM 23435 O O . GLU A 1 44 ? 3.809 8.421 -12.212 1.00 0.00 44 GLU A O 13
ATOM 23447 N N . SER A 1 45 ? 4.023 8.069 -14.373 1.00 0.00 45 SER A N 13
ATOM 23448 C CA . SER A 1 45 ? 2.555 7.902 -14.557 1.00 0.00 45 SER A CA 13
ATOM 23449 C C . SER A 1 45 ? 2.064 6.648 -13.828 1.00 0.00 45 SER A C 13
ATOM 23450 O O . SER A 1 45 ? 2.824 5.754 -13.515 1.00 0.00 45 SER A O 13
ATOM 23458 N N . THR A 1 46 ? 0.789 6.589 -13.557 1.00 0.00 46 THR A N 13
ATOM 23459 C CA . THR A 1 46 ? 0.214 5.410 -12.846 1.00 0.00 46 THR A CA 13
ATOM 23460 C C . THR A 1 46 ? 0.328 4.167 -13.734 1.00 0.00 46 THR A C 13
ATOM 23461 O O . THR A 1 46 ? 0.509 3.065 -13.256 1.00 0.00 46 THR A O 13
ATOM 23472 N N . ASP A 1 47 ? 0.221 4.337 -15.024 1.00 0.00 47 ASP A N 13
ATOM 23473 C CA . ASP A 1 47 ? 0.324 3.169 -15.945 1.00 0.00 47 ASP A CA 13
ATOM 23474 C C . ASP A 1 47 ? 1.766 2.660 -15.964 1.00 0.00 47 ASP A C 13
ATOM 23475 O O . ASP A 1 47 ? 2.037 1.540 -16.356 1.00 0.00 47 ASP A O 13
ATOM 23484 N N . ASP A 1 48 ? 2.696 3.475 -15.546 1.00 0.00 48 ASP A N 13
ATOM 23485 C CA . ASP A 1 48 ? 4.124 3.049 -15.543 1.00 0.00 48 ASP A CA 13
ATOM 23486 C C . ASP A 1 48 ? 4.412 2.232 -14.284 1.00 0.00 48 ASP A C 13
ATOM 23487 O O . ASP A 1 48 ? 5.493 1.700 -14.119 1.00 0.00 48 ASP A O 13
ATOM 23496 N N . ILE A 1 49 ? 3.460 2.132 -13.392 1.00 0.00 49 ILE A N 13
ATOM 23497 C CA . ILE A 1 49 ? 3.683 1.353 -12.133 1.00 0.00 49 ILE A CA 13
ATOM 23498 C C . ILE A 1 49 ? 3.074 -0.041 -12.273 1.00 0.00 49 ILE A C 13
ATOM 23499 O O . ILE A 1 49 ? 1.879 -0.199 -12.428 1.00 0.00 49 ILE A O 13
ATOM 23515 N N . THR A 1 50 ? 3.896 -1.056 -12.211 1.00 0.00 50 THR A N 13
ATOM 23516 C CA . THR A 1 50 ? 3.398 -2.457 -12.333 1.00 0.00 50 THR A CA 13
ATOM 23517 C C . THR A 1 50 ? 3.348 -3.092 -10.943 1.00 0.00 50 THR A C 13
ATOM 23518 O O . THR A 1 50 ? 2.856 -4.188 -10.768 1.00 0.00 50 THR A O 13
ATOM 23529 N N . GLY A 1 51 ? 3.857 -2.410 -9.949 1.00 0.00 51 GLY A N 13
ATOM 23530 C CA . GLY A 1 51 ? 3.838 -2.985 -8.573 1.00 0.00 51 GLY A CA 13
ATOM 23531 C C . GLY A 1 51 ? 4.292 -1.934 -7.556 1.00 0.00 51 GLY A C 13
ATOM 23532 O O . GLY A 1 51 ? 4.596 -0.809 -7.900 1.00 0.00 51 GLY A O 13
ATOM 23536 N N . MET A 1 52 ? 4.330 -2.302 -6.299 1.00 0.00 52 MET A N 13
ATOM 23537 C CA . MET A 1 52 ? 4.757 -1.350 -5.224 1.00 0.00 52 MET A CA 13
ATOM 23538 C C . MET A 1 52 ? 5.840 -2.009 -4.369 1.00 0.00 52 MET A C 13
ATOM 23539 O O . MET A 1 52 ? 5.826 -3.203 -4.150 1.00 0.00 52 MET A O 13
ATOM 23553 N N . TYR A 1 53 ? 6.789 -1.238 -3.894 1.00 0.00 53 TYR A N 13
ATOM 23554 C CA . TYR A 1 53 ? 7.895 -1.811 -3.061 1.00 0.00 53 TYR A CA 13
ATOM 23555 C C . TYR A 1 53 ? 7.735 -1.390 -1.598 1.00 0.00 53 TYR A C 13
ATOM 23556 O O . TYR A 1 53 ? 7.703 -0.220 -1.273 1.00 0.00 53 TYR A O 13
ATOM 23574 N N . LEU A 1 54 ? 7.644 -2.350 -0.711 1.00 0.00 54 LEU A N 13
ATOM 23575 C CA . LEU A 1 54 ? 7.496 -2.039 0.744 1.00 0.00 54 LEU A CA 13
ATOM 23576 C C . LEU A 1 54 ? 8.865 -2.156 1.416 1.00 0.00 54 LEU A C 13
ATOM 23577 O O . LEU A 1 54 ? 9.400 -3.238 1.564 1.00 0.00 54 LEU A O 13
ATOM 23593 N N . ILE A 1 55 ? 9.440 -1.050 1.816 1.00 0.00 55 ILE A N 13
ATOM 23594 C CA . ILE A 1 55 ? 10.787 -1.079 2.467 1.00 0.00 55 ILE A CA 13
ATOM 23595 C C . ILE A 1 55 ? 10.647 -0.843 3.973 1.00 0.00 55 ILE A C 13
ATOM 23596 O O . ILE A 1 55 ? 9.635 -0.367 4.451 1.00 0.00 55 ILE A O 13
ATOM 23612 N N . ASP A 1 56 ? 11.667 -1.170 4.720 1.00 0.00 56 ASP A N 13
ATOM 23613 C CA . ASP A 1 56 ? 11.620 -0.970 6.193 1.00 0.00 56 ASP A CA 13
ATOM 23614 C C . ASP A 1 56 ? 13.041 -1.011 6.757 1.00 0.00 56 ASP A C 13
ATOM 23615 O O . ASP A 1 56 ? 14.001 -1.179 6.032 1.00 0.00 56 ASP A O 13
ATOM 23624 N N . ASP A 1 57 ? 13.178 -0.867 8.045 1.00 0.00 57 ASP A N 13
ATOM 23625 C CA . ASP A 1 57 ? 14.526 -0.905 8.665 1.00 0.00 57 ASP A CA 13
ATOM 23626 C C . ASP A 1 57 ? 15.071 -2.332 8.593 1.00 0.00 57 ASP A C 13
ATOM 23627 O O . ASP A 1 57 ? 16.250 -2.568 8.772 1.00 0.00 57 ASP A O 13
ATOM 23636 N N . GLU A 1 58 ? 14.219 -3.286 8.330 1.00 0.00 58 GLU A N 13
ATOM 23637 C CA . GLU A 1 58 ? 14.682 -4.696 8.240 1.00 0.00 58 GLU A CA 13
ATOM 23638 C C . GLU A 1 58 ? 13.559 -5.560 7.674 1.00 0.00 58 GLU A C 13
ATOM 23639 O O . GLU A 1 58 ? 12.670 -5.989 8.384 1.00 0.00 58 GLU A O 13
ATOM 23651 N N . GLY A 1 59 ? 13.605 -5.824 6.397 1.00 0.00 59 GLY A N 13
ATOM 23652 C CA . GLY A 1 59 ? 12.559 -6.676 5.743 1.00 0.00 59 GLY A CA 13
ATOM 23653 C C . GLY A 1 59 ? 11.804 -5.858 4.696 1.00 0.00 59 GLY A C 13
ATOM 23654 O O . GLY A 1 59 ? 11.588 -4.674 4.855 1.00 0.00 59 GLY A O 13
ATOM 23658 N N . GLU A 1 60 ? 11.393 -6.487 3.627 1.00 0.00 60 GLU A N 13
ATOM 23659 C CA . GLU A 1 60 ? 10.640 -5.756 2.568 1.00 0.00 60 GLU A CA 13
ATOM 23660 C C . GLU A 1 60 ? 9.726 -6.732 1.826 1.00 0.00 60 GLU A C 13
ATOM 23661 O O . GLU A 1 60 ? 10.067 -7.879 1.615 1.00 0.00 60 GLU A O 13
ATOM 23673 N N . ILE A 1 61 ? 8.566 -6.275 1.428 1.00 0.00 61 ILE A N 13
ATOM 23674 C CA . ILE A 1 61 ? 7.601 -7.148 0.686 1.00 0.00 61 ILE A CA 13
ATOM 23675 C C . ILE A 1 61 ? 7.247 -6.483 -0.642 1.00 0.00 61 ILE A C 13
ATOM 23676 O O . ILE A 1 61 ? 6.931 -5.312 -0.698 1.00 0.00 61 ILE A O 13
ATOM 23692 N N . ILE A 1 62 ? 7.310 -7.222 -1.717 1.00 0.00 62 ILE A N 13
ATOM 23693 C CA . ILE A 1 62 ? 6.992 -6.645 -3.058 1.00 0.00 62 ILE A CA 13
ATOM 23694 C C . ILE A 1 62 ? 5.589 -7.069 -3.476 1.00 0.00 62 ILE A C 13
ATOM 23695 O O . ILE A 1 62 ? 5.230 -8.225 -3.390 1.00 0.00 62 ILE A O 13
ATOM 23711 N N . THR A 1 63 ? 4.794 -6.132 -3.928 1.00 0.00 63 THR A N 13
ATOM 23712 C CA . THR A 1 63 ? 3.401 -6.452 -4.365 1.00 0.00 63 THR A CA 13
ATOM 23713 C C . THR A 1 63 ? 3.230 -6.070 -5.833 1.00 0.00 63 THR A C 13
ATOM 23714 O O . THR A 1 63 ? 3.435 -4.938 -6.224 1.00 0.00 63 THR A O 13
ATOM 23725 N N . ARG A 1 64 ? 2.845 -7.015 -6.647 1.00 0.00 64 ARG A N 13
ATOM 23726 C CA . ARG A 1 64 ? 2.640 -6.737 -8.095 1.00 0.00 64 ARG A CA 13
ATOM 23727 C C . ARG A 1 64 ? 1.152 -6.499 -8.331 1.00 0.00 64 ARG A C 13
ATOM 23728 O O . ARG A 1 64 ? 0.717 -6.213 -9.428 1.00 0.00 64 ARG A O 13
ATOM 23749 N N . GLU A 1 65 ? 0.369 -6.608 -7.292 1.00 0.00 65 GLU A N 13
ATOM 23750 C CA . GLU A 1 65 ? -1.095 -6.382 -7.422 1.00 0.00 65 GLU A CA 13
ATOM 23751 C C . GLU A 1 65 ? -1.388 -4.903 -7.183 1.00 0.00 65 GLU A C 13
ATOM 23752 O O . GLU A 1 65 ? -1.924 -4.523 -6.161 1.00 0.00 65 GLU A O 13
ATOM 23764 N N . VAL A 1 66 ? -1.028 -4.065 -8.126 1.00 0.00 66 VAL A N 13
ATOM 23765 C CA . VAL A 1 66 ? -1.263 -2.593 -7.981 1.00 0.00 66 VAL A CA 13
ATOM 23766 C C . VAL A 1 66 ? -2.126 -2.102 -9.141 1.00 0.00 66 VAL A C 13
ATOM 23767 O O . VAL A 1 66 ? -1.880 -2.416 -10.289 1.00 0.00 66 VAL A O 13
ATOM 23780 N N . LYS A 1 67 ? -3.142 -1.333 -8.842 1.00 0.00 67 LYS A N 13
ATOM 23781 C CA . LYS A 1 67 ? -4.047 -0.804 -9.908 1.00 0.00 67 LYS A CA 13
ATOM 23782 C C . LYS A 1 67 ? -4.198 0.707 -9.740 1.00 0.00 67 LYS A C 13
ATOM 23783 O O . LYS A 1 67 ? -4.223 1.222 -8.639 1.00 0.00 67 LYS A O 13
ATOM 23802 N N . GLY A 1 68 ? -4.289 1.422 -10.827 1.00 0.00 68 GLY A N 13
ATOM 23803 C CA . GLY A 1 68 ? -4.428 2.906 -10.747 1.00 0.00 68 GLY A CA 13
ATOM 23804 C C . GLY A 1 68 ? -5.906 3.290 -10.695 1.00 0.00 68 GLY A C 13
ATOM 23805 O O . GLY A 1 68 ? -6.725 2.746 -11.408 1.00 0.00 68 GLY A O 13
ATOM 23809 N N . LYS A 1 69 ? -6.246 4.236 -9.857 1.00 0.00 69 LYS A N 13
ATOM 23810 C CA . LYS A 1 69 ? -7.667 4.685 -9.746 1.00 0.00 69 LYS A CA 13
ATOM 23811 C C . LYS A 1 69 ? -7.809 6.052 -10.410 1.00 0.00 69 LYS A C 13
ATOM 23812 O O . LYS A 1 69 ? -7.067 6.980 -10.128 1.00 0.00 69 LYS A O 13
ATOM 23831 N N . PHE A 1 70 ? -8.758 6.176 -11.302 1.00 0.00 70 PHE A N 13
ATOM 23832 C CA . PHE A 1 70 ? -8.971 7.465 -12.022 1.00 0.00 70 PHE A CA 13
ATOM 23833 C C . PHE A 1 70 ? -10.168 8.195 -11.424 1.00 0.00 70 PHE A C 13
ATOM 23834 O O . PHE A 1 70 ? -11.267 7.681 -11.390 1.00 0.00 70 PHE A O 13
ATOM 23851 N N . ILE A 1 71 ? -9.954 9.399 -10.960 1.00 0.00 71 ILE A N 13
ATOM 23852 C CA . ILE A 1 71 ? -11.061 10.202 -10.358 1.00 0.00 71 ILE A CA 13
ATOM 23853 C C . ILE A 1 71 ? -11.290 11.458 -11.198 1.00 0.00 71 ILE A C 13
ATOM 23854 O O . ILE A 1 71 ? -10.361 12.071 -11.683 1.00 0.00 71 ILE A O 13
ATOM 23870 N N . ASN A 1 72 ? -12.532 11.821 -11.386 1.00 0.00 72 ASN A N 13
ATOM 23871 C CA . ASN A 1 72 ? -12.870 13.025 -12.200 1.00 0.00 72 ASN A CA 13
ATOM 23872 C C . ASN A 1 72 ? -12.316 12.865 -13.618 1.00 0.00 72 ASN A C 13
ATOM 23873 O O . ASN A 1 72 ? -11.948 13.827 -14.262 1.00 0.00 72 ASN A O 13
ATOM 23884 N N . GLY A 1 73 ? -12.278 11.656 -14.111 1.00 0.00 73 GLY A N 13
ATOM 23885 C CA . GLY A 1 73 ? -11.775 11.426 -15.495 1.00 0.00 73 GLY A CA 13
ATOM 23886 C C . GLY A 1 73 ? -10.276 11.708 -15.568 1.00 0.00 73 GLY A C 13
ATOM 23887 O O . GLY A 1 73 ? -9.744 11.996 -16.622 1.00 0.00 73 GLY A O 13
ATOM 23891 N N . ARG A 1 74 ? -9.583 11.625 -14.463 1.00 0.00 74 ARG A N 13
ATOM 23892 C CA . ARG A 1 74 ? -8.115 11.888 -14.485 1.00 0.00 74 ARG A CA 13
ATOM 23893 C C . ARG A 1 74 ? -7.434 11.078 -13.372 1.00 0.00 74 ARG A C 13
ATOM 23894 O O . ARG A 1 74 ? -8.017 10.844 -12.331 1.00 0.00 74 ARG A O 13
ATOM 23915 N N . PRO A 1 75 ? -6.206 10.656 -13.580 1.00 0.00 75 PRO A N 13
ATOM 23916 C CA . PRO A 1 75 ? -5.451 9.870 -12.559 1.00 0.00 75 PRO A CA 13
ATOM 23917 C C . PRO A 1 75 ? -5.121 10.725 -11.335 1.00 0.00 75 PRO A C 13
ATOM 23918 O O . PRO A 1 75 ? -4.282 11.601 -11.390 1.00 0.00 75 PRO A O 13
ATOM 23929 N N . THR A 1 76 ? -5.788 10.484 -10.235 1.00 0.00 76 THR A N 13
ATOM 23930 C CA . THR A 1 76 ? -5.537 11.286 -8.999 1.00 0.00 76 THR A CA 13
ATOM 23931 C C . THR A 1 76 ? -5.352 10.357 -7.800 1.00 0.00 76 THR A C 13
ATOM 23932 O O . THR A 1 76 ? -4.963 10.791 -6.733 1.00 0.00 76 THR A O 13
ATOM 23943 N N . ALA A 1 77 ? -5.631 9.086 -7.949 1.00 0.00 77 ALA A N 13
ATOM 23944 C CA . ALA A 1 77 ? -5.470 8.157 -6.788 1.00 0.00 77 ALA A CA 13
ATOM 23945 C C . ALA A 1 77 ? -5.035 6.776 -7.271 1.00 0.00 77 ALA A C 13
ATOM 23946 O O . ALA A 1 77 ? -5.291 6.383 -8.392 1.00 0.00 77 ALA A O 13
ATOM 23953 N N . ILE A 1 78 ? -4.375 6.038 -6.416 1.00 0.00 78 ILE A N 13
ATOM 23954 C CA . ILE A 1 78 ? -3.901 4.668 -6.780 1.00 0.00 78 ILE A CA 13
ATOM 23955 C C . ILE A 1 78 ? -4.307 3.699 -5.673 1.00 0.00 78 ILE A C 13
ATOM 23956 O O . ILE A 1 78 ? -4.577 4.099 -4.558 1.00 0.00 78 ILE A O 13
ATOM 23972 N N . GLU A 1 79 ? -4.361 2.427 -5.969 1.00 0.00 79 GLU A N 13
ATOM 23973 C CA . GLU A 1 79 ? -4.758 1.427 -4.932 1.00 0.00 79 GLU A CA 13
ATOM 23974 C C . GLU A 1 79 ? -3.901 0.174 -5.079 1.00 0.00 79 GLU A C 13
ATOM 23975 O O . GLU A 1 79 ? -3.475 -0.180 -6.161 1.00 0.00 79 GLU A O 13
ATOM 23987 N N . ALA A 1 80 ? -3.647 -0.506 -3.991 1.00 0.00 80 ALA A N 13
ATOM 23988 C CA . ALA A 1 80 ? -2.820 -1.746 -4.046 1.00 0.00 80 ALA A CA 13
ATOM 23989 C C . ALA A 1 80 ? -3.421 -2.788 -3.106 1.00 0.00 80 ALA A C 13
ATOM 23990 O O . ALA A 1 80 ? -3.916 -2.465 -2.046 1.00 0.00 80 ALA A O 13
ATOM 23997 N N . THR A 1 81 ? -3.388 -4.037 -3.498 1.00 0.00 81 THR A N 13
ATOM 23998 C CA . THR A 1 81 ? -3.964 -5.127 -2.650 1.00 0.00 81 THR A CA 13
ATOM 23999 C C . THR A 1 81 ? -2.876 -6.141 -2.308 1.00 0.00 81 THR A C 13
ATOM 24000 O O . THR A 1 81 ? -2.130 -6.577 -3.161 1.00 0.00 81 THR A O 13
ATOM 24011 N N . VAL A 1 82 ? -2.780 -6.514 -1.055 1.00 0.00 82 VAL A N 13
ATOM 24012 C CA . VAL A 1 82 ? -1.742 -7.500 -0.622 1.00 0.00 82 VAL A CA 13
ATOM 24013 C C . VAL A 1 82 ? -2.434 -8.793 -0.185 1.00 0.00 82 VAL A C 13
ATOM 24014 O O . VAL A 1 82 ? -3.391 -8.776 0.563 1.00 0.00 82 VAL A O 13
ATOM 24027 N N . ILE A 1 83 ? -1.960 -9.916 -0.657 1.00 0.00 83 ILE A N 13
ATOM 24028 C CA . ILE A 1 83 ? -2.590 -11.219 -0.287 1.00 0.00 83 ILE A CA 13
ATOM 24029 C C . ILE A 1 83 ? -1.847 -11.846 0.892 1.00 0.00 83 ILE A C 13
ATOM 24030 O O . ILE A 1 83 ? -0.661 -12.097 0.833 1.00 0.00 83 ILE A O 13
ATOM 24046 N N . LEU A 1 84 ? -2.550 -12.109 1.960 1.00 0.00 84 LEU A N 13
ATOM 24047 C CA . LEU A 1 84 ? -1.917 -12.731 3.160 1.00 0.00 84 LEU A CA 13
ATOM 24048 C C . LEU A 1 84 ? -2.253 -14.224 3.171 1.00 0.00 84 LEU A C 13
ATOM 24049 O O . LEU A 1 84 ? -3.138 -14.670 3.875 1.00 0.00 84 LEU A O 13
ATOM 24065 N N . ASN A 1 85 ? -1.553 -14.997 2.381 1.00 0.00 85 ASN A N 13
ATOM 24066 C CA . ASN A 1 85 ? -1.825 -16.462 2.318 1.00 0.00 85 ASN A CA 13
ATOM 24067 C C . ASN A 1 85 ? -1.023 -17.191 3.397 1.00 0.00 85 ASN A C 13
ATOM 24068 O O . ASN A 1 85 ? -1.173 -18.382 3.585 1.00 0.00 85 ASN A O 13
ATOM 24079 N N . SER A 1 86 ? -0.171 -16.488 4.105 1.00 0.00 86 SER A N 13
ATOM 24080 C CA . SER A 1 86 ? 0.652 -17.136 5.179 1.00 0.00 86 SER A CA 13
ATOM 24081 C C . SER A 1 86 ? 0.273 -16.554 6.544 1.00 0.00 86 SER A C 13
ATOM 24082 O O . SER A 1 86 ? 0.143 -15.358 6.715 1.00 0.00 86 SER A O 13
ATOM 24090 N N . GLN A 1 87 ? 0.094 -17.409 7.512 1.00 0.00 87 GLN A N 13
ATOM 24091 C CA . GLN A 1 87 ? -0.280 -16.957 8.884 1.00 0.00 87 GLN A CA 13
ATOM 24092 C C . GLN A 1 87 ? 0.785 -15.998 9.447 1.00 0.00 87 GLN A C 13
ATOM 24093 O O . GLN A 1 87 ? 0.484 -14.863 9.762 1.00 0.00 87 GLN A O 13
ATOM 24107 N N . PRO A 1 88 ? 2.014 -16.438 9.592 1.00 0.00 88 PRO A N 13
ATOM 24108 C CA . PRO A 1 88 ? 3.101 -15.579 10.146 1.00 0.00 88 PRO A CA 13
ATOM 24109 C C . PRO A 1 88 ? 3.155 -14.212 9.450 1.00 0.00 88 PRO A C 13
ATOM 24110 O O . PRO A 1 88 ? 3.677 -13.253 9.982 1.00 0.00 88 PRO A O 13
ATOM 24121 N N . GLU A 1 89 ? 2.618 -14.121 8.268 1.00 0.00 89 GLU A N 13
ATOM 24122 C CA . GLU A 1 89 ? 2.633 -12.828 7.536 1.00 0.00 89 GLU A CA 13
ATOM 24123 C C . GLU A 1 89 ? 1.769 -11.802 8.281 1.00 0.00 89 GLU A C 13
ATOM 24124 O O . GLU A 1 89 ? 2.103 -10.635 8.358 1.00 0.00 89 GLU A O 13
ATOM 24136 N N . TRP A 1 90 ? 0.664 -12.230 8.831 1.00 0.00 90 TRP A N 13
ATOM 24137 C CA . TRP A 1 90 ? -0.224 -11.287 9.571 1.00 0.00 90 TRP A CA 13
ATOM 24138 C C . TRP A 1 90 ? 0.553 -10.639 10.721 1.00 0.00 90 TRP A C 13
ATOM 24139 O O . TRP A 1 90 ? 0.381 -9.474 11.017 1.00 0.00 90 TRP A O 13
ATOM 24160 N N . ASP A 1 91 ? 1.396 -11.385 11.373 1.00 0.00 91 ASP A N 13
ATOM 24161 C CA . ASP A 1 91 ? 2.170 -10.809 12.504 1.00 0.00 91 ASP A CA 13
ATOM 24162 C C . ASP A 1 91 ? 3.025 -9.649 11.996 1.00 0.00 91 ASP A C 13
ATOM 24163 O O . ASP A 1 91 ? 3.102 -8.603 12.608 1.00 0.00 91 ASP A O 13
ATOM 24172 N N . ARG A 1 92 ? 3.669 -9.829 10.877 1.00 0.00 92 ARG A N 13
ATOM 24173 C CA . ARG A 1 92 ? 4.519 -8.744 10.318 1.00 0.00 92 ARG A CA 13
ATOM 24174 C C . ARG A 1 92 ? 3.641 -7.574 9.873 1.00 0.00 92 ARG A C 13
ATOM 24175 O O . ARG A 1 92 ? 3.982 -6.422 10.062 1.00 0.00 92 ARG A O 13
ATOM 24196 N N . PHE A 1 93 ? 2.520 -7.860 9.270 1.00 0.00 93 PHE A N 13
ATOM 24197 C CA . PHE A 1 93 ? 1.631 -6.764 8.799 1.00 0.00 93 PHE A CA 13
ATOM 24198 C C . PHE A 1 93 ? 1.167 -5.927 9.989 1.00 0.00 93 PHE A C 13
ATOM 24199 O O . PHE A 1 93 ? 1.243 -4.713 9.975 1.00 0.00 93 PHE A O 13
ATOM 24216 N N . MET A 1 94 ? 0.692 -6.566 11.021 1.00 0.00 94 MET A N 13
ATOM 24217 C CA . MET A 1 94 ? 0.224 -5.810 12.215 1.00 0.00 94 MET A CA 13
ATOM 24218 C C . MET A 1 94 ? 1.423 -5.175 12.921 1.00 0.00 94 MET A C 13
ATOM 24219 O O . MET A 1 94 ? 1.364 -4.049 13.375 1.00 0.00 94 MET A O 13
ATOM 24233 N N . ARG A 1 95 ? 2.511 -5.892 13.019 1.00 0.00 95 ARG A N 13
ATOM 24234 C CA . ARG A 1 95 ? 3.715 -5.338 13.699 1.00 0.00 95 ARG A CA 13
ATOM 24235 C C . ARG A 1 95 ? 4.230 -4.121 12.930 1.00 0.00 95 ARG A C 13
ATOM 24236 O O . ARG A 1 95 ? 4.478 -3.072 13.496 1.00 0.00 95 ARG A O 13
ATOM 24257 N N . PHE A 1 96 ? 4.383 -4.252 11.643 1.00 0.00 96 PHE A N 13
ATOM 24258 C CA . PHE A 1 96 ? 4.875 -3.114 10.820 1.00 0.00 96 PHE A CA 13
ATOM 24259 C C . PHE A 1 96 ? 3.830 -2.000 10.830 1.00 0.00 96 PHE A C 13
ATOM 24260 O O . PHE A 1 96 ? 4.148 -0.832 10.943 1.00 0.00 96 PHE A O 13
ATOM 24277 N N . MET A 1 97 ? 2.585 -2.360 10.712 1.00 0.00 97 MET A N 13
ATOM 24278 C CA . MET A 1 97 ? 1.504 -1.343 10.711 1.00 0.00 97 MET A CA 13
ATOM 24279 C C . MET A 1 97 ? 1.458 -0.655 12.074 1.00 0.00 97 MET A C 13
ATOM 24280 O O . MET A 1 97 ? 1.148 0.513 12.181 1.00 0.00 97 MET A O 13
ATOM 24294 N N . GLU A 1 98 ? 1.749 -1.374 13.122 1.00 0.00 98 GLU A N 13
ATOM 24295 C CA . GLU A 1 98 ? 1.706 -0.761 14.477 1.00 0.00 98 GLU A CA 13
ATOM 24296 C C . GLU A 1 98 ? 2.719 0.382 14.571 1.00 0.00 98 GLU A C 13
ATOM 24297 O O . GLU A 1 98 ? 2.380 1.494 14.926 1.00 0.00 98 GLU A O 13
ATOM 24309 N N . ARG A 1 99 ? 3.964 0.118 14.267 1.00 0.00 99 ARG A N 13
ATOM 24310 C CA . ARG A 1 99 ? 4.992 1.196 14.352 1.00 0.00 99 ARG A CA 13
ATOM 24311 C C . ARG A 1 99 ? 4.704 2.282 13.313 1.00 0.00 99 ARG A C 13
ATOM 24312 O O . ARG A 1 99 ? 4.724 3.464 13.606 1.00 0.00 99 ARG A O 13
ATOM 24333 N N . TYR A 1 100 ? 4.433 1.887 12.099 1.00 0.00 100 TYR A N 13
ATOM 24334 C CA . TYR A 1 100 ? 4.144 2.881 11.030 1.00 0.00 100 TYR A CA 13
ATOM 24335 C C . TYR A 1 100 ? 2.880 3.660 11.390 1.00 0.00 100 TYR A C 13
ATOM 24336 O O . TYR A 1 100 ? 2.819 4.867 11.260 1.00 0.00 100 TYR A O 13
ATOM 24354 N N . GLY A 1 101 ? 1.867 2.969 11.832 1.00 0.00 101 GLY A N 13
ATOM 24355 C CA . GLY A 1 101 ? 0.595 3.643 12.198 1.00 0.00 101 GLY A CA 13
ATOM 24356 C C . GLY A 1 101 ? 0.822 4.580 13.382 1.00 0.00 101 GLY A C 13
ATOM 24357 O O . GLY A 1 101 ? 0.200 5.618 13.493 1.00 0.00 101 GLY A O 13
ATOM 24361 N N . ALA A 1 102 ? 1.701 4.218 14.274 1.00 0.00 102 ALA A N 13
ATOM 24362 C CA . ALA A 1 102 ? 1.959 5.083 15.456 1.00 0.00 102 ALA A CA 13
ATOM 24363 C C . ALA A 1 102 ? 2.501 6.433 14.992 1.00 0.00 102 ALA A C 13
ATOM 24364 O O . ALA A 1 102 ? 2.130 7.470 15.505 1.00 0.00 102 ALA A O 13
ATOM 24371 N N . GLU A 1 103 ? 3.374 6.431 14.022 1.00 0.00 103 GLU A N 13
ATOM 24372 C CA . GLU A 1 103 ? 3.934 7.717 13.528 1.00 0.00 103 GLU A CA 13
ATOM 24373 C C . GLU A 1 103 ? 2.858 8.483 12.754 1.00 0.00 103 GLU A C 13
ATOM 24374 O O . GLU A 1 103 ? 2.543 9.614 13.067 1.00 0.00 103 GLU A O 13
ATOM 24386 N N . ASN A 1 104 ? 2.291 7.876 11.741 1.00 0.00 104 ASN A N 13
ATOM 24387 C CA . ASN A 1 104 ? 1.239 8.570 10.938 1.00 0.00 104 ASN A CA 13
ATOM 24388 C C . ASN A 1 104 ? 0.399 7.538 10.181 1.00 0.00 104 ASN A C 13
ATOM 24389 O O . ASN A 1 104 ? 0.201 6.427 10.628 1.00 0.00 104 ASN A O 13
ATOM 24400 N N . GLY A 1 105 ? -0.087 7.904 9.022 1.00 0.00 105 GLY A N 13
ATOM 24401 C CA . GLY A 1 105 ? -0.899 6.965 8.207 1.00 0.00 105 GLY A CA 13
ATOM 24402 C C . GLY A 1 105 ? -2.307 6.851 8.781 1.00 0.00 105 GLY A C 13
ATOM 24403 O O . GLY A 1 105 ? -2.760 7.694 9.530 1.00 0.00 105 GLY A O 13
ATOM 24407 N N . LEU A 1 106 ? -2.986 5.803 8.425 1.00 0.00 106 LEU A N 13
ATOM 24408 C CA . LEU A 1 106 ? -4.371 5.568 8.927 1.00 0.00 106 LEU A CA 13
ATOM 24409 C C . LEU A 1 106 ? -5.260 6.764 8.595 1.00 0.00 106 LEU A C 13
ATOM 24410 O O . LEU A 1 106 ? -5.823 6.853 7.523 1.00 0.00 106 LEU A O 13
ATOM 24426 N N . GLY A 1 107 ? -5.405 7.674 9.519 1.00 0.00 107 GLY A N 13
ATOM 24427 C CA . GLY A 1 107 ? -6.276 8.861 9.280 1.00 0.00 107 GLY A CA 13
ATOM 24428 C C . GLY A 1 107 ? -7.683 8.552 9.790 1.00 0.00 107 GLY A C 13
ATOM 24429 O O . GLY A 1 107 ? -8.569 9.381 9.740 1.00 0.00 107 GLY A O 13
ATOM 24433 N N . PHE A 1 108 ? -7.893 7.355 10.282 1.00 0.00 108 PHE A N 13
ATOM 24434 C CA . PHE A 1 108 ? -9.242 6.970 10.799 1.00 0.00 108 PHE A CA 13
ATOM 24435 C C . PHE A 1 108 ? -9.277 7.123 12.321 1.00 0.00 108 PHE A C 13
ATOM 24436 O O . PHE A 1 108 ? -8.293 6.916 13.000 1.00 0.00 108 PHE A O 13
ATOM 24453 N N . SER A 1 109 ? -10.415 7.487 12.856 1.00 0.00 109 SER A N 13
ATOM 24454 C CA . SER A 1 109 ? -10.546 7.666 14.335 1.00 0.00 109 SER A CA 13
ATOM 24455 C C . SER A 1 109 ? -11.277 6.458 14.938 1.00 0.00 109 SER A C 13
ATOM 24456 O O . SER A 1 109 ? -11.419 6.348 16.140 1.00 0.00 109 SER A O 13
ATOM 24464 N N . LYS A 1 110 ? -11.739 5.557 14.113 1.00 0.00 110 LYS A N 13
ATOM 24465 C CA . LYS A 1 110 ? -12.462 4.355 14.628 1.00 0.00 110 LYS A CA 13
ATOM 24466 C C . LYS A 1 110 ? -12.770 3.411 13.466 1.00 0.00 110 LYS A C 13
ATOM 24467 O O . LYS A 1 110 ? -12.845 2.208 13.630 1.00 0.00 110 LYS A O 13
ATOM 24486 N N . SER A 1 111 ? -12.958 3.953 12.293 1.00 0.00 111 SER A N 13
ATOM 24487 C CA . SER A 1 111 ? -13.278 3.100 11.114 1.00 0.00 111 SER A CA 13
ATOM 24488 C C . SER A 1 111 ? -12.340 1.894 11.080 1.00 0.00 111 SER A C 13
ATOM 24489 O O . SER A 1 111 ? -11.158 2.022 11.313 1.00 0.00 111 SER A O 13
ATOM 24497 N N . GLU A 1 112 ? -12.877 0.732 10.795 1.00 0.00 112 GLU A N 13
ATOM 24498 C CA . GLU A 1 112 ? -12.053 -0.515 10.745 1.00 0.00 112 GLU A CA 13
ATOM 24499 C C . GLU A 1 112 ? -11.383 -0.749 12.101 1.00 0.00 112 GLU A C 13
ATOM 24500 O O . GLU A 1 112 ? -11.707 -1.681 12.808 1.00 0.00 112 GLU A O 13
ATOM 24512 N N . LEU A 1 113 ? -10.452 0.086 12.473 1.00 0.00 113 LEU A N 13
ATOM 24513 C CA . LEU A 1 113 ? -9.763 -0.088 13.783 1.00 0.00 113 LEU A CA 13
ATOM 24514 C C . LEU A 1 113 ? -10.560 0.624 14.885 1.00 0.00 113 LEU A C 13
ATOM 24515 O O . LEU A 1 113 ? -10.713 1.828 14.881 1.00 0.00 113 LEU A O 13
ATOM 24531 N N . GLU A 1 114 ? -11.058 -0.122 15.829 1.00 0.00 114 GLU A N 13
ATOM 24532 C CA . GLU A 1 114 ? -11.841 0.470 16.947 1.00 0.00 114 GLU A CA 13
ATOM 24533 C C . GLU A 1 114 ? -12.066 -0.611 18.010 1.00 0.00 114 GLU A C 13
ATOM 24534 O O . GLU A 1 114 ? -12.294 -0.321 19.168 1.00 0.00 114 GLU A O 13
ATOM 24546 N N . HIS A 1 115 ? -11.991 -1.858 17.614 1.00 0.00 115 HIS A N 13
ATOM 24547 C CA . HIS A 1 115 ? -12.187 -2.986 18.577 1.00 0.00 115 HIS A CA 13
ATOM 24548 C C . HIS A 1 115 ? -13.349 -2.676 19.525 1.00 0.00 115 HIS A C 13
ATOM 24549 O O . HIS A 1 115 ? -14.483 -2.545 19.113 1.00 0.00 115 HIS A O 13
ATOM 24563 N N . HIS A 1 116 ? -13.067 -2.558 20.794 1.00 0.00 116 HIS A N 13
ATOM 24564 C CA . HIS A 1 116 ? -14.138 -2.255 21.785 1.00 0.00 116 HIS A CA 13
ATOM 24565 C C . HIS A 1 116 ? -13.504 -1.611 23.015 1.00 0.00 116 HIS A C 13
ATOM 24566 O O . HIS A 1 116 ? -13.942 -0.580 23.486 1.00 0.00 116 HIS A O 13
ATOM 24580 N N . HIS A 1 117 ? -12.470 -2.212 23.542 1.00 0.00 117 HIS A N 13
ATOM 24581 C CA . HIS A 1 117 ? -11.793 -1.644 24.746 1.00 0.00 117 HIS A CA 13
ATOM 24582 C C . HIS A 1 117 ? -10.283 -1.861 24.622 1.00 0.00 117 HIS A C 13
ATOM 24583 O O . HIS A 1 117 ? -9.644 -2.405 25.502 1.00 0.00 117 HIS A O 13
ATOM 24597 N N . HIS A 1 118 ? -9.715 -1.429 23.531 1.00 0.00 118 HIS A N 13
ATOM 24598 C CA . HIS A 1 118 ? -8.248 -1.589 23.320 1.00 0.00 118 HIS A CA 13
ATOM 24599 C C . HIS A 1 118 ? -7.495 -0.586 24.196 1.00 0.00 118 HIS A C 13
ATOM 24600 O O . HIS A 1 118 ? -6.353 -0.794 24.555 1.00 0.00 118 HIS A O 13
ATOM 24614 N N . HIS A 1 119 ? -8.123 0.510 24.526 1.00 0.00 119 HIS A N 13
ATOM 24615 C CA . HIS A 1 119 ? -7.447 1.546 25.359 1.00 0.00 119 HIS A CA 13
ATOM 24616 C C . HIS A 1 119 ? -7.223 1.020 26.783 1.00 0.00 119 HIS A C 13
ATOM 24617 O O . HIS A 1 119 ? -8.115 0.489 27.412 1.00 0.00 119 HIS A O 13
ATOM 24631 N N . HIS A 1 120 ? -6.027 1.175 27.288 1.00 0.00 120 HIS A N 13
ATOM 24632 C CA . HIS A 1 120 ? -5.715 0.698 28.667 1.00 0.00 120 HIS A CA 13
ATOM 24633 C C . HIS A 1 120 ? -6.201 1.723 29.694 1.00 0.00 120 HIS A C 13
ATOM 24634 O O . HIS A 1 120 ? -5.512 1.914 30.684 1.00 0.00 120 HIS A O 13
ATOM 24649 N N . MET A 1 1 ? 10.794 2.481 10.644 1.00 0.00 1 MET A N 14
ATOM 24650 C CA . MET A 1 1 ? 11.179 2.953 9.285 1.00 0.00 1 MET A CA 14
ATOM 24651 C C . MET A 1 1 ? 10.039 2.625 8.320 1.00 0.00 1 MET A C 14
ATOM 24652 O O . MET A 1 1 ? 10.170 2.725 7.117 1.00 0.00 1 MET A O 14
ATOM 24668 N N . ALA A 1 2 ? 8.917 2.230 8.858 1.00 0.00 2 ALA A N 14
ATOM 24669 C CA . ALA A 1 2 ? 7.745 1.882 8.006 1.00 0.00 2 ALA A CA 14
ATOM 24670 C C . ALA A 1 2 ? 7.554 2.942 6.922 1.00 0.00 2 ALA A C 14
ATOM 24671 O O . ALA A 1 2 ? 7.272 4.094 7.198 1.00 0.00 2 ALA A O 14
ATOM 24678 N N . GLU A 1 3 ? 7.713 2.560 5.685 1.00 0.00 3 GLU A N 14
ATOM 24679 C CA . GLU A 1 3 ? 7.552 3.538 4.574 1.00 0.00 3 GLU A CA 14
ATOM 24680 C C . GLU A 1 3 ? 7.125 2.817 3.296 1.00 0.00 3 GLU A C 14
ATOM 24681 O O . GLU A 1 3 ? 7.464 1.667 3.065 1.00 0.00 3 GLU A O 14
ATOM 24693 N N . ILE A 1 4 ? 6.375 3.495 2.467 1.00 0.00 4 ILE A N 14
ATOM 24694 C CA . ILE A 1 4 ? 5.891 2.891 1.189 1.00 0.00 4 ILE A CA 14
ATOM 24695 C C . ILE A 1 4 ? 6.586 3.553 0.003 1.00 0.00 4 ILE A C 14
ATOM 24696 O O . ILE A 1 4 ? 6.645 4.765 -0.104 1.00 0.00 4 ILE A O 14
ATOM 24712 N N . GLN A 1 5 ? 7.114 2.758 -0.886 1.00 0.00 5 GLN A N 14
ATOM 24713 C CA . GLN A 1 5 ? 7.819 3.304 -2.084 1.00 0.00 5 GLN A CA 14
ATOM 24714 C C . GLN A 1 5 ? 7.276 2.632 -3.347 1.00 0.00 5 GLN A C 14
ATOM 24715 O O . GLN A 1 5 ? 7.196 1.422 -3.443 1.00 0.00 5 GLN A O 14
ATOM 24729 N N . PHE A 1 6 ? 6.904 3.421 -4.317 1.00 0.00 6 PHE A N 14
ATOM 24730 C CA . PHE A 1 6 ? 6.366 2.864 -5.591 1.00 0.00 6 PHE A CA 14
ATOM 24731 C C . PHE A 1 6 ? 7.532 2.592 -6.546 1.00 0.00 6 PHE A C 14
ATOM 24732 O O . PHE A 1 6 ? 7.363 2.039 -7.616 1.00 0.00 6 PHE A O 14
ATOM 24749 N N . SER A 1 7 ? 8.718 2.984 -6.164 1.00 0.00 7 SER A N 14
ATOM 24750 C CA . SER A 1 7 ? 9.901 2.756 -7.049 1.00 0.00 7 SER A CA 14
ATOM 24751 C C . SER A 1 7 ? 11.192 2.762 -6.225 1.00 0.00 7 SER A C 14
ATOM 24752 O O . SER A 1 7 ? 11.170 2.730 -5.011 1.00 0.00 7 SER A O 14
ATOM 24760 N N . LYS A 1 8 ? 12.315 2.799 -6.893 1.00 0.00 8 LYS A N 14
ATOM 24761 C CA . LYS A 1 8 ? 13.624 2.794 -6.180 1.00 0.00 8 LYS A CA 14
ATOM 24762 C C . LYS A 1 8 ? 13.908 4.158 -5.538 1.00 0.00 8 LYS A C 14
ATOM 24763 O O . LYS A 1 8 ? 13.759 5.200 -6.150 1.00 0.00 8 LYS A O 14
ATOM 24782 N N . GLY A 1 9 ? 14.333 4.140 -4.301 1.00 0.00 9 GLY A N 14
ATOM 24783 C CA . GLY A 1 9 ? 14.656 5.407 -3.582 1.00 0.00 9 GLY A CA 14
ATOM 24784 C C . GLY A 1 9 ? 13.599 6.474 -3.873 1.00 0.00 9 GLY A C 14
ATOM 24785 O O . GLY A 1 9 ? 13.853 7.446 -4.559 1.00 0.00 9 GLY A O 14
ATOM 24789 N N . VAL A 1 10 ? 12.420 6.305 -3.340 1.00 0.00 10 VAL A N 14
ATOM 24790 C CA . VAL A 1 10 ? 11.333 7.308 -3.554 1.00 0.00 10 VAL A CA 14
ATOM 24791 C C . VAL A 1 10 ? 11.119 8.086 -2.253 1.00 0.00 10 VAL A C 14
ATOM 24792 O O . VAL A 1 10 ? 11.047 9.301 -2.240 1.00 0.00 10 VAL A O 14
ATOM 24805 N N . ALA A 1 11 ? 11.012 7.382 -1.156 1.00 0.00 11 ALA A N 14
ATOM 24806 C CA . ALA A 1 11 ? 10.795 8.050 0.163 1.00 0.00 11 ALA A CA 14
ATOM 24807 C C . ALA A 1 11 ? 9.506 8.873 0.103 1.00 0.00 11 ALA A C 14
ATOM 24808 O O . ALA A 1 11 ? 9.512 10.068 -0.131 1.00 0.00 11 ALA A O 14
ATOM 24815 N N . GLU A 1 12 ? 8.396 8.221 0.310 1.00 0.00 12 GLU A N 14
ATOM 24816 C CA . GLU A 1 12 ? 7.082 8.918 0.265 1.00 0.00 12 GLU A CA 14
ATOM 24817 C C . GLU A 1 12 ? 6.784 9.567 1.615 1.00 0.00 12 GLU A C 14
ATOM 24818 O O . GLU A 1 12 ? 6.765 8.921 2.645 1.00 0.00 12 GLU A O 14
ATOM 24830 N N . THR A 1 13 ? 6.539 10.847 1.605 1.00 0.00 13 THR A N 14
ATOM 24831 C CA . THR A 1 13 ? 6.225 11.574 2.869 1.00 0.00 13 THR A CA 14
ATOM 24832 C C . THR A 1 13 ? 4.698 11.682 3.010 1.00 0.00 13 THR A C 14
ATOM 24833 O O . THR A 1 13 ? 4.177 11.985 4.065 1.00 0.00 13 THR A O 14
ATOM 24844 N N . VAL A 1 14 ? 3.980 11.432 1.944 1.00 0.00 14 VAL A N 14
ATOM 24845 C CA . VAL A 1 14 ? 2.486 11.518 1.998 1.00 0.00 14 VAL A CA 14
ATOM 24846 C C . VAL A 1 14 ? 1.947 10.610 3.105 1.00 0.00 14 VAL A C 14
ATOM 24847 O O . VAL A 1 14 ? 2.605 9.688 3.551 1.00 0.00 14 VAL A O 14
ATOM 24860 N N . VAL A 1 15 ? 0.744 10.877 3.551 1.00 0.00 15 VAL A N 14
ATOM 24861 C CA . VAL A 1 15 ? 0.123 10.054 4.629 1.00 0.00 15 VAL A CA 14
ATOM 24862 C C . VAL A 1 15 ? -1.068 9.269 4.055 1.00 0.00 15 VAL A C 14
ATOM 24863 O O . VAL A 1 15 ? -2.206 9.680 4.190 1.00 0.00 15 VAL A O 14
ATOM 24876 N N . PRO A 1 16 ? -0.811 8.155 3.409 1.00 0.00 16 PRO A N 14
ATOM 24877 C CA . PRO A 1 16 ? -1.883 7.315 2.794 1.00 0.00 16 PRO A CA 14
ATOM 24878 C C . PRO A 1 16 ? -2.730 6.582 3.842 1.00 0.00 16 PRO A C 14
ATOM 24879 O O . PRO A 1 16 ? -2.262 6.226 4.906 1.00 0.00 16 PRO A O 14
ATOM 24890 N N . GLU A 1 17 ? -3.976 6.363 3.538 1.00 0.00 17 GLU A N 14
ATOM 24891 C CA . GLU A 1 17 ? -4.873 5.664 4.500 1.00 0.00 17 GLU A CA 14
ATOM 24892 C C . GLU A 1 17 ? -4.719 4.151 4.352 1.00 0.00 17 GLU A C 14
ATOM 24893 O O . GLU A 1 17 ? -4.328 3.653 3.313 1.00 0.00 17 GLU A O 14
ATOM 24905 N N . VAL A 1 18 ? -5.019 3.418 5.394 1.00 0.00 18 VAL A N 14
ATOM 24906 C CA . VAL A 1 18 ? -4.892 1.930 5.346 1.00 0.00 18 VAL A CA 14
ATOM 24907 C C . VAL A 1 18 ? -6.264 1.287 5.551 1.00 0.00 18 VAL A C 14
ATOM 24908 O O . VAL A 1 18 ? -6.978 1.595 6.486 1.00 0.00 18 VAL A O 14
ATOM 24921 N N . ARG A 1 19 ? -6.621 0.382 4.679 1.00 0.00 19 ARG A N 14
ATOM 24922 C CA . ARG A 1 19 ? -7.936 -0.317 4.788 1.00 0.00 19 ARG A CA 14
ATOM 24923 C C . ARG A 1 19 ? -7.708 -1.828 4.716 1.00 0.00 19 ARG A C 14
ATOM 24924 O O . ARG A 1 19 ? -6.925 -2.315 3.921 1.00 0.00 19 ARG A O 14
ATOM 24945 N N . LEU A 1 20 ? -8.392 -2.571 5.546 1.00 0.00 20 LEU A N 14
ATOM 24946 C CA . LEU A 1 20 ? -8.234 -4.058 5.552 1.00 0.00 20 LEU A CA 14
ATOM 24947 C C . LEU A 1 20 ? -9.406 -4.695 4.805 1.00 0.00 20 LEU A C 14
ATOM 24948 O O . LEU A 1 20 ? -10.557 -4.374 5.040 1.00 0.00 20 LEU A O 14
ATOM 24964 N N . SER A 1 21 ? -9.116 -5.594 3.900 1.00 0.00 21 SER A N 14
ATOM 24965 C CA . SER A 1 21 ? -10.193 -6.266 3.111 1.00 0.00 21 SER A CA 14
ATOM 24966 C C . SER A 1 21 ? -10.338 -7.717 3.572 1.00 0.00 21 SER A C 14
ATOM 24967 O O . SER A 1 21 ? -9.386 -8.344 3.998 1.00 0.00 21 SER A O 14
ATOM 24975 N N . LYS A 1 22 ? -11.529 -8.250 3.491 1.00 0.00 22 LYS A N 14
ATOM 24976 C CA . LYS A 1 22 ? -11.765 -9.660 3.922 1.00 0.00 22 LYS A CA 14
ATOM 24977 C C . LYS A 1 22 ? -12.623 -10.379 2.878 1.00 0.00 22 LYS A C 14
ATOM 24978 O O . LYS A 1 22 ? -13.543 -9.820 2.314 1.00 0.00 22 LYS A O 14
ATOM 24997 N N . SER A 1 23 ? -12.322 -11.625 2.629 1.00 0.00 23 SER A N 14
ATOM 24998 C CA . SER A 1 23 ? -13.102 -12.415 1.631 1.00 0.00 23 SER A CA 14
ATOM 24999 C C . SER A 1 23 ? -14.494 -12.727 2.198 1.00 0.00 23 SER A C 14
ATOM 25000 O O . SER A 1 23 ? -15.210 -13.565 1.689 1.00 0.00 23 SER A O 14
ATOM 25008 N N . LYS A 1 24 ? -14.866 -12.044 3.248 1.00 0.00 24 LYS A N 14
ATOM 25009 C CA . LYS A 1 24 ? -16.204 -12.253 3.879 1.00 0.00 24 LYS A CA 14
ATOM 25010 C C . LYS A 1 24 ? -16.313 -13.663 4.464 1.00 0.00 24 LYS A C 14
ATOM 25011 O O . LYS A 1 24 ? -16.703 -14.604 3.796 1.00 0.00 24 LYS A O 14
ATOM 25030 N N . ASN A 1 25 ? -15.969 -13.803 5.718 1.00 0.00 25 ASN A N 14
ATOM 25031 C CA . ASN A 1 25 ? -16.041 -15.135 6.389 1.00 0.00 25 ASN A CA 14
ATOM 25032 C C . ASN A 1 25 ? -15.228 -16.150 5.581 1.00 0.00 25 ASN A C 14
ATOM 25033 O O . ASN A 1 25 ? -15.223 -17.333 5.864 1.00 0.00 25 ASN A O 14
ATOM 25044 N N . GLY A 1 26 ? -14.541 -15.687 4.576 1.00 0.00 26 GLY A N 14
ATOM 25045 C CA . GLY A 1 26 ? -13.722 -16.603 3.734 1.00 0.00 26 GLY A CA 14
ATOM 25046 C C . GLY A 1 26 ? -12.358 -16.838 4.384 1.00 0.00 26 GLY A C 14
ATOM 25047 O O . GLY A 1 26 ? -11.948 -16.127 5.284 1.00 0.00 26 GLY A O 14
ATOM 25051 N N . GLN A 1 27 ? -11.646 -17.834 3.928 1.00 0.00 27 GLN A N 14
ATOM 25052 C CA . GLN A 1 27 ? -10.302 -18.136 4.505 1.00 0.00 27 GLN A CA 14
ATOM 25053 C C . GLN A 1 27 ? -9.209 -17.557 3.599 1.00 0.00 27 GLN A C 14
ATOM 25054 O O . GLN A 1 27 ? -8.524 -18.272 2.894 1.00 0.00 27 GLN A O 14
ATOM 25068 N N . SER A 1 28 ? -9.037 -16.264 3.621 1.00 0.00 28 SER A N 14
ATOM 25069 C CA . SER A 1 28 ? -7.984 -15.634 2.772 1.00 0.00 28 SER A CA 14
ATOM 25070 C C . SER A 1 28 ? -7.722 -14.209 3.263 1.00 0.00 28 SER A C 14
ATOM 25071 O O . SER A 1 28 ? -8.466 -13.288 2.985 1.00 0.00 28 SER A O 14
ATOM 25079 N N . GLY A 1 29 ? -6.661 -14.031 3.998 1.00 0.00 29 GLY A N 14
ATOM 25080 C CA . GLY A 1 29 ? -6.321 -12.681 4.533 1.00 0.00 29 GLY A CA 14
ATOM 25081 C C . GLY A 1 29 ? -5.925 -11.744 3.393 1.00 0.00 29 GLY A C 14
ATOM 25082 O O . GLY A 1 29 ? -5.290 -12.140 2.436 1.00 0.00 29 GLY A O 14
ATOM 25086 N N . MET A 1 30 ? -6.292 -10.498 3.496 1.00 0.00 30 MET A N 14
ATOM 25087 C CA . MET A 1 30 ? -5.933 -9.526 2.430 1.00 0.00 30 MET A CA 14
ATOM 25088 C C . MET A 1 30 ? -6.140 -8.102 2.942 1.00 0.00 30 MET A C 14
ATOM 25089 O O . MET A 1 30 ? -6.948 -7.848 3.818 1.00 0.00 30 MET A O 14
ATOM 25103 N N . ALA A 1 31 ? -5.407 -7.167 2.403 1.00 0.00 31 ALA A N 14
ATOM 25104 C CA . ALA A 1 31 ? -5.539 -5.751 2.848 1.00 0.00 31 ALA A CA 14
ATOM 25105 C C . ALA A 1 31 ? -5.388 -4.821 1.650 1.00 0.00 31 ALA A C 14
ATOM 25106 O O . ALA A 1 31 ? -4.746 -5.150 0.671 1.00 0.00 31 ALA A O 14
ATOM 25113 N N . LYS A 1 32 ? -5.984 -3.660 1.727 1.00 0.00 32 LYS A N 14
ATOM 25114 C CA . LYS A 1 32 ? -5.902 -2.677 0.604 1.00 0.00 32 LYS A CA 14
ATOM 25115 C C . LYS A 1 32 ? -5.325 -1.359 1.113 1.00 0.00 32 LYS A C 14
ATOM 25116 O O . LYS A 1 32 ? -5.531 -0.972 2.248 1.00 0.00 32 LYS A O 14
ATOM 25135 N N . PHE A 1 33 ? -4.601 -0.669 0.271 1.00 0.00 33 PHE A N 14
ATOM 25136 C CA . PHE A 1 33 ? -3.988 0.636 0.668 1.00 0.00 33 PHE A CA 14
ATOM 25137 C C . PHE A 1 33 ? -4.512 1.735 -0.250 1.00 0.00 33 PHE A C 14
ATOM 25138 O O . PHE A 1 33 ? -4.616 1.562 -1.451 1.00 0.00 33 PHE A O 14
ATOM 25155 N N . TYR A 1 34 ? -4.849 2.865 0.316 1.00 0.00 34 TYR A N 14
ATOM 25156 C CA . TYR A 1 34 ? -5.378 3.999 -0.495 1.00 0.00 34 TYR A CA 14
ATOM 25157 C C . TYR A 1 34 ? -4.391 5.159 -0.450 1.00 0.00 34 TYR A C 14
ATOM 25158 O O . TYR A 1 34 ? -4.058 5.670 0.604 1.00 0.00 34 TYR A O 14
ATOM 25176 N N . PHE A 1 35 ? -3.926 5.582 -1.597 1.00 0.00 35 PHE A N 14
ATOM 25177 C CA . PHE A 1 35 ? -2.954 6.718 -1.661 1.00 0.00 35 PHE A CA 14
ATOM 25178 C C . PHE A 1 35 ? -3.640 7.919 -2.294 1.00 0.00 35 PHE A C 14
ATOM 25179 O O . PHE A 1 35 ? -4.011 7.899 -3.454 1.00 0.00 35 PHE A O 14
ATOM 25196 N N . LEU A 1 36 ? -3.821 8.966 -1.535 1.00 0.00 36 LEU A N 14
ATOM 25197 C CA . LEU A 1 36 ? -4.495 10.176 -2.079 1.00 0.00 36 LEU A CA 14
ATOM 25198 C C . LEU A 1 36 ? -3.450 11.189 -2.555 1.00 0.00 36 LEU A C 14
ATOM 25199 O O . LEU A 1 36 ? -2.618 11.656 -1.796 1.00 0.00 36 LEU A O 14
ATOM 25215 N N . GLU A 1 37 ? -3.510 11.534 -3.810 1.00 0.00 37 GLU A N 14
ATOM 25216 C CA . GLU A 1 37 ? -2.558 12.524 -4.388 1.00 0.00 37 GLU A CA 14
ATOM 25217 C C . GLU A 1 37 ? -1.115 12.175 -4.002 1.00 0.00 37 GLU A C 14
ATOM 25218 O O . GLU A 1 37 ? -0.424 12.965 -3.388 1.00 0.00 37 GLU A O 14
ATOM 25230 N N . PRO A 1 38 ? -0.655 11.013 -4.387 1.00 0.00 38 PRO A N 14
ATOM 25231 C CA . PRO A 1 38 ? 0.739 10.570 -4.095 1.00 0.00 38 PRO A CA 14
ATOM 25232 C C . PRO A 1 38 ? 1.746 11.391 -4.913 1.00 0.00 38 PRO A C 14
ATOM 25233 O O . PRO A 1 38 ? 2.943 11.191 -4.851 1.00 0.00 38 PRO A O 14
ATOM 25244 N N . THR A 1 39 ? 1.241 12.322 -5.676 1.00 0.00 39 THR A N 14
ATOM 25245 C CA . THR A 1 39 ? 2.117 13.195 -6.512 1.00 0.00 39 THR A CA 14
ATOM 25246 C C . THR A 1 39 ? 3.018 12.336 -7.407 1.00 0.00 39 THR A C 14
ATOM 25247 O O . THR A 1 39 ? 3.873 12.839 -8.111 1.00 0.00 39 THR A O 14
ATOM 25258 N N . ILE A 1 40 ? 2.829 11.048 -7.390 1.00 0.00 40 ILE A N 14
ATOM 25259 C CA . ILE A 1 40 ? 3.676 10.165 -8.238 1.00 0.00 40 ILE A CA 14
ATOM 25260 C C . ILE A 1 40 ? 3.260 10.308 -9.709 1.00 0.00 40 ILE A C 14
ATOM 25261 O O . ILE A 1 40 ? 3.841 9.707 -10.594 1.00 0.00 40 ILE A O 14
ATOM 25277 N N . LEU A 1 41 ? 2.265 11.103 -9.977 1.00 0.00 41 LEU A N 14
ATOM 25278 C CA . LEU A 1 41 ? 1.811 11.286 -11.387 1.00 0.00 41 LEU A CA 14
ATOM 25279 C C . LEU A 1 41 ? 2.679 12.357 -12.054 1.00 0.00 41 LEU A C 14
ATOM 25280 O O . LEU A 1 41 ? 2.628 12.562 -13.253 1.00 0.00 41 LEU A O 14
ATOM 25296 N N . ALA A 1 42 ? 3.484 13.036 -11.283 1.00 0.00 42 ALA A N 14
ATOM 25297 C CA . ALA A 1 42 ? 4.370 14.094 -11.857 1.00 0.00 42 ALA A CA 14
ATOM 25298 C C . ALA A 1 42 ? 5.730 13.485 -12.202 1.00 0.00 42 ALA A C 14
ATOM 25299 O O . ALA A 1 42 ? 6.492 14.033 -12.976 1.00 0.00 42 ALA A O 14
ATOM 25306 N N . LYS A 1 43 ? 6.038 12.347 -11.636 1.00 0.00 43 LYS A N 14
ATOM 25307 C CA . LYS A 1 43 ? 7.346 11.682 -11.926 1.00 0.00 43 LYS A CA 14
ATOM 25308 C C . LYS A 1 43 ? 7.109 10.503 -12.865 1.00 0.00 43 LYS A C 14
ATOM 25309 O O . LYS A 1 43 ? 7.804 10.324 -13.847 1.00 0.00 43 LYS A O 14
ATOM 25328 N N . GLU A 1 44 ? 6.129 9.688 -12.567 1.00 0.00 44 GLU A N 14
ATOM 25329 C CA . GLU A 1 44 ? 5.838 8.502 -13.433 1.00 0.00 44 GLU A CA 14
ATOM 25330 C C . GLU A 1 44 ? 4.329 8.332 -13.603 1.00 0.00 44 GLU A C 14
ATOM 25331 O O . GLU A 1 44 ? 3.543 8.729 -12.764 1.00 0.00 44 GLU A O 14
ATOM 25343 N N . SER A 1 45 ? 3.927 7.741 -14.694 1.00 0.00 45 SER A N 14
ATOM 25344 C CA . SER A 1 45 ? 2.477 7.533 -14.952 1.00 0.00 45 SER A CA 14
ATOM 25345 C C . SER A 1 45 ? 1.970 6.308 -14.187 1.00 0.00 45 SER A C 14
ATOM 25346 O O . SER A 1 45 ? 2.736 5.506 -13.683 1.00 0.00 45 SER A O 14
ATOM 25354 N N . THR A 1 46 ? 0.676 6.160 -14.111 1.00 0.00 46 THR A N 14
ATOM 25355 C CA . THR A 1 46 ? 0.089 4.993 -13.394 1.00 0.00 46 THR A CA 14
ATOM 25356 C C . THR A 1 46 ? 0.506 3.699 -14.100 1.00 0.00 46 THR A C 14
ATOM 25357 O O . THR A 1 46 ? 0.815 2.702 -13.475 1.00 0.00 46 THR A O 14
ATOM 25368 N N . ASP A 1 47 ? 0.517 3.717 -15.401 1.00 0.00 47 ASP A N 14
ATOM 25369 C CA . ASP A 1 47 ? 0.912 2.504 -16.175 1.00 0.00 47 ASP A CA 14
ATOM 25370 C C . ASP A 1 47 ? 2.419 2.263 -16.024 1.00 0.00 47 ASP A C 14
ATOM 25371 O O . ASP A 1 47 ? 2.911 1.170 -16.221 1.00 0.00 47 ASP A O 14
ATOM 25380 N N . ASP A 1 48 ? 3.152 3.284 -15.683 1.00 0.00 48 ASP A N 14
ATOM 25381 C CA . ASP A 1 48 ? 4.627 3.134 -15.528 1.00 0.00 48 ASP A CA 14
ATOM 25382 C C . ASP A 1 48 ? 4.949 2.516 -14.164 1.00 0.00 48 ASP A C 14
ATOM 25383 O O . ASP A 1 48 ? 6.085 2.201 -13.864 1.00 0.00 48 ASP A O 14
ATOM 25392 N N . ILE A 1 49 ? 3.961 2.341 -13.330 1.00 0.00 49 ILE A N 14
ATOM 25393 C CA . ILE A 1 49 ? 4.217 1.750 -11.981 1.00 0.00 49 ILE A CA 14
ATOM 25394 C C . ILE A 1 49 ? 4.034 0.235 -12.033 1.00 0.00 49 ILE A C 14
ATOM 25395 O O . ILE A 1 49 ? 2.996 -0.269 -12.419 1.00 0.00 49 ILE A O 14
ATOM 25411 N N . THR A 1 50 ? 5.052 -0.488 -11.643 1.00 0.00 50 THR A N 14
ATOM 25412 C CA . THR A 1 50 ? 4.989 -1.979 -11.654 1.00 0.00 50 THR A CA 14
ATOM 25413 C C . THR A 1 50 ? 5.105 -2.502 -10.222 1.00 0.00 50 THR A C 14
ATOM 25414 O O . THR A 1 50 ? 6.182 -2.755 -9.720 1.00 0.00 50 THR A O 14
ATOM 25425 N N . GLY A 1 51 ? 3.988 -2.672 -9.573 1.00 0.00 51 GLY A N 14
ATOM 25426 C CA . GLY A 1 51 ? 3.994 -3.190 -8.177 1.00 0.00 51 GLY A CA 14
ATOM 25427 C C . GLY A 1 51 ? 4.425 -2.101 -7.194 1.00 0.00 51 GLY A C 14
ATOM 25428 O O . GLY A 1 51 ? 4.796 -1.007 -7.574 1.00 0.00 51 GLY A O 14
ATOM 25432 N N . MET A 1 52 ? 4.367 -2.404 -5.923 1.00 0.00 52 MET A N 14
ATOM 25433 C CA . MET A 1 52 ? 4.756 -1.413 -4.877 1.00 0.00 52 MET A CA 14
ATOM 25434 C C . MET A 1 52 ? 5.781 -2.045 -3.936 1.00 0.00 52 MET A C 14
ATOM 25435 O O . MET A 1 52 ? 5.778 -3.239 -3.708 1.00 0.00 52 MET A O 14
ATOM 25449 N N . TYR A 1 53 ? 6.662 -1.246 -3.394 1.00 0.00 53 TYR A N 14
ATOM 25450 C CA . TYR A 1 53 ? 7.708 -1.777 -2.467 1.00 0.00 53 TYR A CA 14
ATOM 25451 C C . TYR A 1 53 ? 7.365 -1.393 -1.028 1.00 0.00 53 TYR A C 14
ATOM 25452 O O . TYR A 1 53 ? 7.463 -0.246 -0.633 1.00 0.00 53 TYR A O 14
ATOM 25470 N N . LEU A 1 54 ? 6.970 -2.355 -0.245 1.00 0.00 54 LEU A N 14
ATOM 25471 C CA . LEU A 1 54 ? 6.616 -2.087 1.179 1.00 0.00 54 LEU A CA 14
ATOM 25472 C C . LEU A 1 54 ? 7.784 -2.490 2.067 1.00 0.00 54 LEU A C 14
ATOM 25473 O O . LEU A 1 54 ? 8.149 -3.649 2.142 1.00 0.00 54 LEU A O 14
ATOM 25489 N N . ILE A 1 55 ? 8.374 -1.536 2.740 1.00 0.00 55 ILE A N 14
ATOM 25490 C CA . ILE A 1 55 ? 9.531 -1.836 3.636 1.00 0.00 55 ILE A CA 14
ATOM 25491 C C . ILE A 1 55 ? 9.162 -1.500 5.079 1.00 0.00 55 ILE A C 14
ATOM 25492 O O . ILE A 1 55 ? 8.748 -0.399 5.390 1.00 0.00 55 ILE A O 14
ATOM 25508 N N . ASP A 1 56 ? 9.305 -2.458 5.961 1.00 0.00 56 ASP A N 14
ATOM 25509 C CA . ASP A 1 56 ? 8.962 -2.236 7.399 1.00 0.00 56 ASP A CA 14
ATOM 25510 C C . ASP A 1 56 ? 10.234 -2.063 8.229 1.00 0.00 56 ASP A C 14
ATOM 25511 O O . ASP A 1 56 ? 11.316 -1.887 7.706 1.00 0.00 56 ASP A O 14
ATOM 25520 N N . ASP A 1 57 ? 10.099 -2.116 9.527 1.00 0.00 57 ASP A N 14
ATOM 25521 C CA . ASP A 1 57 ? 11.282 -1.961 10.419 1.00 0.00 57 ASP A CA 14
ATOM 25522 C C . ASP A 1 57 ? 12.079 -3.266 10.448 1.00 0.00 57 ASP A C 14
ATOM 25523 O O . ASP A 1 57 ? 13.140 -3.345 11.041 1.00 0.00 57 ASP A O 14
ATOM 25532 N N . GLU A 1 58 ? 11.575 -4.291 9.815 1.00 0.00 58 GLU A N 14
ATOM 25533 C CA . GLU A 1 58 ? 12.287 -5.606 9.795 1.00 0.00 58 GLU A CA 14
ATOM 25534 C C . GLU A 1 58 ? 12.855 -5.869 8.399 1.00 0.00 58 GLU A C 14
ATOM 25535 O O . GLU A 1 58 ? 13.947 -5.449 8.072 1.00 0.00 58 GLU A O 14
ATOM 25547 N N . GLY A 1 59 ? 12.119 -6.576 7.581 1.00 0.00 59 GLY A N 14
ATOM 25548 C CA . GLY A 1 59 ? 12.602 -6.896 6.202 1.00 0.00 59 GLY A CA 14
ATOM 25549 C C . GLY A 1 59 ? 11.860 -6.061 5.160 1.00 0.00 59 GLY A C 14
ATOM 25550 O O . GLY A 1 59 ? 11.481 -4.930 5.396 1.00 0.00 59 GLY A O 14
ATOM 25554 N N . GLU A 1 60 ? 11.662 -6.621 3.990 1.00 0.00 60 GLU A N 14
ATOM 25555 C CA . GLU A 1 60 ? 10.956 -5.885 2.903 1.00 0.00 60 GLU A CA 14
ATOM 25556 C C . GLU A 1 60 ? 9.972 -6.811 2.197 1.00 0.00 60 GLU A C 14
ATOM 25557 O O . GLU A 1 60 ? 10.122 -8.019 2.197 1.00 0.00 60 GLU A O 14
ATOM 25569 N N . ILE A 1 61 ? 8.959 -6.243 1.601 1.00 0.00 61 ILE A N 14
ATOM 25570 C CA . ILE A 1 61 ? 7.931 -7.058 0.886 1.00 0.00 61 ILE A CA 14
ATOM 25571 C C . ILE A 1 61 ? 7.663 -6.458 -0.496 1.00 0.00 61 ILE A C 14
ATOM 25572 O O . ILE A 1 61 ? 7.582 -5.256 -0.660 1.00 0.00 61 ILE A O 14
ATOM 25588 N N . ILE A 1 62 ? 7.527 -7.298 -1.491 1.00 0.00 62 ILE A N 14
ATOM 25589 C CA . ILE A 1 62 ? 7.264 -6.809 -2.879 1.00 0.00 62 ILE A CA 14
ATOM 25590 C C . ILE A 1 62 ? 5.838 -7.178 -3.275 1.00 0.00 62 ILE A C 14
ATOM 25591 O O . ILE A 1 62 ? 5.422 -8.313 -3.144 1.00 0.00 62 ILE A O 14
ATOM 25607 N N . THR A 1 63 ? 5.088 -6.221 -3.755 1.00 0.00 63 THR A N 14
ATOM 25608 C CA . THR A 1 63 ? 3.677 -6.488 -4.164 1.00 0.00 63 THR A CA 14
ATOM 25609 C C . THR A 1 63 ? 3.503 -6.161 -5.645 1.00 0.00 63 THR A C 14
ATOM 25610 O O . THR A 1 63 ? 3.767 -5.061 -6.093 1.00 0.00 63 THR A O 14
ATOM 25621 N N . ARG A 1 64 ? 3.050 -7.119 -6.405 1.00 0.00 64 ARG A N 14
ATOM 25622 C CA . ARG A 1 64 ? 2.841 -6.899 -7.864 1.00 0.00 64 ARG A CA 14
ATOM 25623 C C . ARG A 1 64 ? 1.359 -6.605 -8.113 1.00 0.00 64 ARG A C 14
ATOM 25624 O O . ARG A 1 64 ? 0.966 -6.169 -9.177 1.00 0.00 64 ARG A O 14
ATOM 25645 N N . GLU A 1 65 ? 0.536 -6.842 -7.129 1.00 0.00 65 GLU A N 14
ATOM 25646 C CA . GLU A 1 65 ? -0.925 -6.581 -7.290 1.00 0.00 65 GLU A CA 14
ATOM 25647 C C . GLU A 1 65 ? -1.206 -5.111 -6.986 1.00 0.00 65 GLU A C 14
ATOM 25648 O O . GLU A 1 65 ? -1.655 -4.761 -5.911 1.00 0.00 65 GLU A O 14
ATOM 25660 N N . VAL A 1 66 ? -0.936 -4.248 -7.933 1.00 0.00 66 VAL A N 14
ATOM 25661 C CA . VAL A 1 66 ? -1.171 -2.785 -7.730 1.00 0.00 66 VAL A CA 14
ATOM 25662 C C . VAL A 1 66 ? -2.092 -2.260 -8.829 1.00 0.00 66 VAL A C 14
ATOM 25663 O O . VAL A 1 66 ? -1.909 -2.542 -9.997 1.00 0.00 66 VAL A O 14
ATOM 25676 N N . LYS A 1 67 ? -3.091 -1.499 -8.453 1.00 0.00 67 LYS A N 14
ATOM 25677 C CA . LYS A 1 67 ? -4.052 -0.944 -9.456 1.00 0.00 67 LYS A CA 14
ATOM 25678 C C . LYS A 1 67 ? -4.195 0.561 -9.254 1.00 0.00 67 LYS A C 14
ATOM 25679 O O . LYS A 1 67 ? -4.178 1.063 -8.144 1.00 0.00 67 LYS A O 14
ATOM 25698 N N . GLY A 1 68 ? -4.329 1.281 -10.335 1.00 0.00 68 GLY A N 14
ATOM 25699 C CA . GLY A 1 68 ? -4.464 2.763 -10.256 1.00 0.00 68 GLY A CA 14
ATOM 25700 C C . GLY A 1 68 ? -5.938 3.169 -10.285 1.00 0.00 68 GLY A C 14
ATOM 25701 O O . GLY A 1 68 ? -6.736 2.614 -11.016 1.00 0.00 68 GLY A O 14
ATOM 25705 N N . LYS A 1 69 ? -6.298 4.148 -9.499 1.00 0.00 69 LYS A N 14
ATOM 25706 C CA . LYS A 1 69 ? -7.715 4.622 -9.465 1.00 0.00 69 LYS A CA 14
ATOM 25707 C C . LYS A 1 69 ? -7.834 5.906 -10.281 1.00 0.00 69 LYS A C 14
ATOM 25708 O O . LYS A 1 69 ? -7.171 6.898 -10.014 1.00 0.00 69 LYS A O 14
ATOM 25727 N N . PHE A 1 70 ? -8.679 5.882 -11.280 1.00 0.00 70 PHE A N 14
ATOM 25728 C CA . PHE A 1 70 ? -8.868 7.074 -12.154 1.00 0.00 70 PHE A CA 14
ATOM 25729 C C . PHE A 1 70 ? -10.182 7.767 -11.818 1.00 0.00 70 PHE A C 14
ATOM 25730 O O . PHE A 1 70 ? -11.252 7.197 -11.932 1.00 0.00 70 PHE A O 14
ATOM 25747 N N . ILE A 1 71 ? -10.097 9.002 -11.408 1.00 0.00 71 ILE A N 14
ATOM 25748 C CA . ILE A 1 71 ? -11.315 9.790 -11.051 1.00 0.00 71 ILE A CA 14
ATOM 25749 C C . ILE A 1 71 ? -11.467 10.960 -12.026 1.00 0.00 71 ILE A C 14
ATOM 25750 O O . ILE A 1 71 ? -10.504 11.602 -12.397 1.00 0.00 71 ILE A O 14
ATOM 25766 N N . ASN A 1 72 ? -12.680 11.218 -12.443 1.00 0.00 72 ASN A N 14
ATOM 25767 C CA . ASN A 1 72 ? -12.959 12.332 -13.405 1.00 0.00 72 ASN A CA 14
ATOM 25768 C C . ASN A 1 72 ? -12.205 12.099 -14.716 1.00 0.00 72 ASN A C 14
ATOM 25769 O O . ASN A 1 72 ? -11.780 13.025 -15.380 1.00 0.00 72 ASN A O 14
ATOM 25780 N N . GLY A 1 73 ? -12.052 10.862 -15.099 1.00 0.00 73 GLY A N 14
ATOM 25781 C CA . GLY A 1 73 ? -11.342 10.552 -16.373 1.00 0.00 73 GLY A CA 14
ATOM 25782 C C . GLY A 1 73 ? -9.875 10.951 -16.251 1.00 0.00 73 GLY A C 14
ATOM 25783 O O . GLY A 1 73 ? -9.217 11.262 -17.227 1.00 0.00 73 GLY A O 14
ATOM 25787 N N . ARG A 1 74 ? -9.349 10.941 -15.059 1.00 0.00 74 ARG A N 14
ATOM 25788 C CA . ARG A 1 74 ? -7.917 11.311 -14.876 1.00 0.00 74 ARG A CA 14
ATOM 25789 C C . ARG A 1 74 ? -7.377 10.656 -13.595 1.00 0.00 74 ARG A C 14
ATOM 25790 O O . ARG A 1 74 ? -8.104 10.467 -12.642 1.00 0.00 74 ARG A O 14
ATOM 25811 N N . PRO A 1 75 ? -6.109 10.311 -13.569 1.00 0.00 75 PRO A N 14
ATOM 25812 C CA . PRO A 1 75 ? -5.473 9.674 -12.378 1.00 0.00 75 PRO A CA 14
ATOM 25813 C C . PRO A 1 75 ? -5.378 10.641 -11.195 1.00 0.00 75 PRO A C 14
ATOM 25814 O O . PRO A 1 75 ? -4.668 11.629 -11.237 1.00 0.00 75 PRO A O 14
ATOM 25825 N N . THR A 1 76 ? -6.092 10.356 -10.140 1.00 0.00 76 THR A N 14
ATOM 25826 C CA . THR A 1 76 ? -6.064 11.234 -8.933 1.00 0.00 76 THR A CA 14
ATOM 25827 C C . THR A 1 76 ? -5.741 10.382 -7.704 1.00 0.00 76 THR A C 14
ATOM 25828 O O . THR A 1 76 ? -5.388 10.893 -6.660 1.00 0.00 76 THR A O 14
ATOM 25839 N N . ALA A 1 77 ? -5.858 9.083 -7.811 1.00 0.00 77 ALA A N 14
ATOM 25840 C CA . ALA A 1 77 ? -5.555 8.218 -6.630 1.00 0.00 77 ALA A CA 14
ATOM 25841 C C . ALA A 1 77 ? -5.061 6.846 -7.091 1.00 0.00 77 ALA A C 14
ATOM 25842 O O . ALA A 1 77 ? -5.312 6.422 -8.203 1.00 0.00 77 ALA A O 14
ATOM 25849 N N . ILE A 1 78 ? -4.359 6.156 -6.230 1.00 0.00 78 ILE A N 14
ATOM 25850 C CA . ILE A 1 78 ? -3.829 4.801 -6.574 1.00 0.00 78 ILE A CA 14
ATOM 25851 C C . ILE A 1 78 ? -4.212 3.813 -5.479 1.00 0.00 78 ILE A C 14
ATOM 25852 O O . ILE A 1 78 ? -4.332 4.166 -4.321 1.00 0.00 78 ILE A O 14
ATOM 25868 N N . GLU A 1 79 ? -4.421 2.573 -5.843 1.00 0.00 79 GLU A N 14
ATOM 25869 C CA . GLU A 1 79 ? -4.821 1.538 -4.842 1.00 0.00 79 GLU A CA 14
ATOM 25870 C C . GLU A 1 79 ? -3.915 0.315 -4.976 1.00 0.00 79 GLU A C 14
ATOM 25871 O O . GLU A 1 79 ? -3.452 -0.021 -6.050 1.00 0.00 79 GLU A O 14
ATOM 25883 N N . ALA A 1 80 ? -3.665 -0.357 -3.883 1.00 0.00 80 ALA A N 14
ATOM 25884 C CA . ALA A 1 80 ? -2.794 -1.569 -3.918 1.00 0.00 80 ALA A CA 14
ATOM 25885 C C . ALA A 1 80 ? -3.388 -2.640 -3.010 1.00 0.00 80 ALA A C 14
ATOM 25886 O O . ALA A 1 80 ? -3.978 -2.343 -1.990 1.00 0.00 80 ALA A O 14
ATOM 25893 N N . THR A 1 81 ? -3.237 -3.884 -3.383 1.00 0.00 81 THR A N 14
ATOM 25894 C CA . THR A 1 81 ? -3.794 -5.006 -2.567 1.00 0.00 81 THR A CA 14
ATOM 25895 C C . THR A 1 81 ? -2.672 -5.952 -2.148 1.00 0.00 81 THR A C 14
ATOM 25896 O O . THR A 1 81 ? -1.857 -6.367 -2.953 1.00 0.00 81 THR A O 14
ATOM 25907 N N . VAL A 1 82 ? -2.630 -6.297 -0.886 1.00 0.00 82 VAL A N 14
ATOM 25908 C CA . VAL A 1 82 ? -1.573 -7.220 -0.373 1.00 0.00 82 VAL A CA 14
ATOM 25909 C C . VAL A 1 82 ? -2.239 -8.494 0.152 1.00 0.00 82 VAL A C 14
ATOM 25910 O O . VAL A 1 82 ? -3.180 -8.452 0.922 1.00 0.00 82 VAL A O 14
ATOM 25923 N N . ILE A 1 83 ? -1.753 -9.623 -0.275 1.00 0.00 83 ILE A N 14
ATOM 25924 C CA . ILE A 1 83 ? -2.341 -10.916 0.168 1.00 0.00 83 ILE A CA 14
ATOM 25925 C C . ILE A 1 83 ? -1.774 -11.297 1.539 1.00 0.00 83 ILE A C 14
ATOM 25926 O O . ILE A 1 83 ? -0.575 -11.355 1.738 1.00 0.00 83 ILE A O 14
ATOM 25942 N N . LEU A 1 84 ? -2.643 -11.568 2.471 1.00 0.00 84 LEU A N 14
ATOM 25943 C CA . LEU A 1 84 ? -2.213 -11.964 3.844 1.00 0.00 84 LEU A CA 14
ATOM 25944 C C . LEU A 1 84 ? -2.783 -13.354 4.144 1.00 0.00 84 LEU A C 14
ATOM 25945 O O . LEU A 1 84 ? -3.132 -13.671 5.264 1.00 0.00 84 LEU A O 14
ATOM 25961 N N . ASN A 1 85 ? -2.882 -14.182 3.138 1.00 0.00 85 ASN A N 14
ATOM 25962 C CA . ASN A 1 85 ? -3.422 -15.558 3.342 1.00 0.00 85 ASN A CA 14
ATOM 25963 C C . ASN A 1 85 ? -2.505 -16.332 4.294 1.00 0.00 85 ASN A C 14
ATOM 25964 O O . ASN A 1 85 ? -2.951 -17.086 5.138 1.00 0.00 85 ASN A O 14
ATOM 25975 N N . SER A 1 86 ? -1.219 -16.165 4.148 1.00 0.00 86 SER A N 14
ATOM 25976 C CA . SER A 1 86 ? -0.261 -16.899 5.027 1.00 0.00 86 SER A CA 14
ATOM 25977 C C . SER A 1 86 ? -0.325 -16.342 6.455 1.00 0.00 86 SER A C 14
ATOM 25978 O O . SER A 1 86 ? -0.535 -15.164 6.671 1.00 0.00 86 SER A O 14
ATOM 25986 N N . GLN A 1 87 ? -0.149 -17.192 7.428 1.00 0.00 87 GLN A N 14
ATOM 25987 C CA . GLN A 1 87 ? -0.205 -16.742 8.850 1.00 0.00 87 GLN A CA 14
ATOM 25988 C C . GLN A 1 87 ? 1.041 -15.904 9.195 1.00 0.00 87 GLN A C 14
ATOM 25989 O O . GLN A 1 87 ? 0.934 -14.846 9.783 1.00 0.00 87 GLN A O 14
ATOM 26003 N N . PRO A 1 88 ? 2.214 -16.373 8.847 1.00 0.00 88 PRO A N 14
ATOM 26004 C CA . PRO A 1 88 ? 3.481 -15.639 9.139 1.00 0.00 88 PRO A CA 14
ATOM 26005 C C . PRO A 1 88 ? 3.447 -14.204 8.596 1.00 0.00 88 PRO A C 14
ATOM 26006 O O . PRO A 1 88 ? 4.021 -13.293 9.163 1.00 0.00 88 PRO A O 14
ATOM 26017 N N . GLU A 1 89 ? 2.788 -14.011 7.488 1.00 0.00 89 GLU A N 14
ATOM 26018 C CA . GLU A 1 89 ? 2.713 -12.651 6.874 1.00 0.00 89 GLU A CA 14
ATOM 26019 C C . GLU A 1 89 ? 1.921 -11.708 7.790 1.00 0.00 89 GLU A C 14
ATOM 26020 O O . GLU A 1 89 ? 2.230 -10.540 7.917 1.00 0.00 89 GLU A O 14
ATOM 26032 N N . TRP A 1 90 ? 0.900 -12.209 8.419 1.00 0.00 90 TRP A N 14
ATOM 26033 C CA . TRP A 1 90 ? 0.080 -11.348 9.320 1.00 0.00 90 TRP A CA 14
ATOM 26034 C C . TRP A 1 90 ? 0.951 -10.804 10.459 1.00 0.00 90 TRP A C 14
ATOM 26035 O O . TRP A 1 90 ? 0.830 -9.662 10.862 1.00 0.00 90 TRP A O 14
ATOM 26056 N N . ASP A 1 91 ? 1.822 -11.615 10.981 1.00 0.00 91 ASP A N 14
ATOM 26057 C CA . ASP A 1 91 ? 2.698 -11.154 12.096 1.00 0.00 91 ASP A CA 14
ATOM 26058 C C . ASP A 1 91 ? 3.568 -9.988 11.617 1.00 0.00 91 ASP A C 14
ATOM 26059 O O . ASP A 1 91 ? 3.635 -8.944 12.236 1.00 0.00 91 ASP A O 14
ATOM 26068 N N . ARG A 1 92 ? 4.233 -10.168 10.512 1.00 0.00 92 ARG A N 14
ATOM 26069 C CA . ARG A 1 92 ? 5.102 -9.083 9.968 1.00 0.00 92 ARG A CA 14
ATOM 26070 C C . ARG A 1 92 ? 4.226 -7.919 9.491 1.00 0.00 92 ARG A C 14
ATOM 26071 O O . ARG A 1 92 ? 4.522 -6.762 9.720 1.00 0.00 92 ARG A O 14
ATOM 26092 N N . PHE A 1 93 ? 3.148 -8.227 8.828 1.00 0.00 93 PHE A N 14
ATOM 26093 C CA . PHE A 1 93 ? 2.233 -7.158 8.327 1.00 0.00 93 PHE A CA 14
ATOM 26094 C C . PHE A 1 93 ? 1.663 -6.374 9.512 1.00 0.00 93 PHE A C 14
ATOM 26095 O O . PHE A 1 93 ? 1.579 -5.159 9.492 1.00 0.00 93 PHE A O 14
ATOM 26112 N N . MET A 1 94 ? 1.269 -7.066 10.541 1.00 0.00 94 MET A N 14
ATOM 26113 C CA . MET A 1 94 ? 0.698 -6.382 11.736 1.00 0.00 94 MET A CA 14
ATOM 26114 C C . MET A 1 94 ? 1.732 -5.404 12.302 1.00 0.00 94 MET A C 14
ATOM 26115 O O . MET A 1 94 ? 1.416 -4.291 12.678 1.00 0.00 94 MET A O 14
ATOM 26129 N N . ARG A 1 95 ? 2.964 -5.814 12.355 1.00 0.00 95 ARG A N 14
ATOM 26130 C CA . ARG A 1 95 ? 4.031 -4.917 12.885 1.00 0.00 95 ARG A CA 14
ATOM 26131 C C . ARG A 1 95 ? 4.195 -3.712 11.955 1.00 0.00 95 ARG A C 14
ATOM 26132 O O . ARG A 1 95 ? 4.366 -2.589 12.392 1.00 0.00 95 ARG A O 14
ATOM 26153 N N . PHE A 1 96 ? 4.138 -3.937 10.672 1.00 0.00 96 PHE A N 14
ATOM 26154 C CA . PHE A 1 96 ? 4.281 -2.809 9.706 1.00 0.00 96 PHE A CA 14
ATOM 26155 C C . PHE A 1 96 ? 3.144 -1.806 9.928 1.00 0.00 96 PHE A C 14
ATOM 26156 O O . PHE A 1 96 ? 3.355 -0.611 10.023 1.00 0.00 96 PHE A O 14
ATOM 26173 N N . MET A 1 97 ? 1.941 -2.291 10.011 1.00 0.00 97 MET A N 14
ATOM 26174 C CA . MET A 1 97 ? 0.775 -1.391 10.228 1.00 0.00 97 MET A CA 14
ATOM 26175 C C . MET A 1 97 ? 0.849 -0.781 11.633 1.00 0.00 97 MET A C 14
ATOM 26176 O O . MET A 1 97 ? 0.530 0.373 11.844 1.00 0.00 97 MET A O 14
ATOM 26190 N N . GLU A 1 98 ? 1.257 -1.560 12.594 1.00 0.00 98 GLU A N 14
ATOM 26191 C CA . GLU A 1 98 ? 1.345 -1.046 13.992 1.00 0.00 98 GLU A CA 14
ATOM 26192 C C . GLU A 1 98 ? 2.396 0.065 14.061 1.00 0.00 98 GLU A C 14
ATOM 26193 O O . GLU A 1 98 ? 2.167 1.125 14.611 1.00 0.00 98 GLU A O 14
ATOM 26205 N N . ARG A 1 99 ? 3.547 -0.175 13.506 1.00 0.00 99 ARG A N 14
ATOM 26206 C CA . ARG A 1 99 ? 4.621 0.858 13.536 1.00 0.00 99 ARG A CA 14
ATOM 26207 C C . ARG A 1 99 ? 4.203 2.056 12.681 1.00 0.00 99 ARG A C 14
ATOM 26208 O O . ARG A 1 99 ? 4.393 3.200 13.047 1.00 0.00 99 ARG A O 14
ATOM 26229 N N . TYR A 1 100 ? 3.637 1.792 11.538 1.00 0.00 100 TYR A N 14
ATOM 26230 C CA . TYR A 1 100 ? 3.196 2.897 10.639 1.00 0.00 100 TYR A CA 14
ATOM 26231 C C . TYR A 1 100 ? 2.146 3.747 11.359 1.00 0.00 100 TYR A C 14
ATOM 26232 O O . TYR A 1 100 ? 2.194 4.962 11.357 1.00 0.00 100 TYR A O 14
ATOM 26250 N N . GLY A 1 101 ? 1.198 3.103 11.974 1.00 0.00 101 GLY A N 14
ATOM 26251 C CA . GLY A 1 101 ? 0.131 3.842 12.705 1.00 0.00 101 GLY A CA 14
ATOM 26252 C C . GLY A 1 101 ? 0.744 4.596 13.888 1.00 0.00 101 GLY A C 14
ATOM 26253 O O . GLY A 1 101 ? 0.269 5.643 14.293 1.00 0.00 101 GLY A O 14
ATOM 26257 N N . ALA A 1 102 ? 1.790 4.064 14.450 1.00 0.00 102 ALA A N 14
ATOM 26258 C CA . ALA A 1 102 ? 2.443 4.730 15.614 1.00 0.00 102 ALA A CA 14
ATOM 26259 C C . ALA A 1 102 ? 3.029 6.076 15.180 1.00 0.00 102 ALA A C 14
ATOM 26260 O O . ALA A 1 102 ? 2.968 7.057 15.898 1.00 0.00 102 ALA A O 14
ATOM 26267 N N . GLU A 1 103 ? 3.600 6.131 14.009 1.00 0.00 103 GLU A N 14
ATOM 26268 C CA . GLU A 1 103 ? 4.192 7.409 13.513 1.00 0.00 103 GLU A CA 14
ATOM 26269 C C . GLU A 1 103 ? 3.127 8.214 12.757 1.00 0.00 103 GLU A C 14
ATOM 26270 O O . GLU A 1 103 ? 3.276 9.398 12.524 1.00 0.00 103 GLU A O 14
ATOM 26282 N N . ASN A 1 104 ? 2.053 7.574 12.369 1.00 0.00 104 ASN A N 14
ATOM 26283 C CA . ASN A 1 104 ? 0.970 8.279 11.620 1.00 0.00 104 ASN A CA 14
ATOM 26284 C C . ASN A 1 104 ? -0.211 8.553 12.555 1.00 0.00 104 ASN A C 14
ATOM 26285 O O . ASN A 1 104 ? -0.528 7.774 13.434 1.00 0.00 104 ASN A O 14
ATOM 26296 N N . GLY A 1 105 ? -0.861 9.663 12.353 1.00 0.00 105 GLY A N 14
ATOM 26297 C CA . GLY A 1 105 ? -2.035 10.033 13.200 1.00 0.00 105 GLY A CA 14
ATOM 26298 C C . GLY A 1 105 ? -3.265 9.231 12.761 1.00 0.00 105 GLY A C 14
ATOM 26299 O O . GLY A 1 105 ? -4.368 9.459 13.222 1.00 0.00 105 GLY A O 14
ATOM 26303 N N . LEU A 1 106 ? -3.076 8.301 11.869 1.00 0.00 106 LEU A N 14
ATOM 26304 C CA . LEU A 1 106 ? -4.215 7.466 11.378 1.00 0.00 106 LEU A CA 14
ATOM 26305 C C . LEU A 1 106 ? -5.327 8.350 10.811 1.00 0.00 106 LEU A C 14
ATOM 26306 O O . LEU A 1 106 ? -5.375 9.545 11.029 1.00 0.00 106 LEU A O 14
ATOM 26322 N N . GLY A 1 107 ? -6.228 7.751 10.083 1.00 0.00 107 GLY A N 14
ATOM 26323 C CA . GLY A 1 107 ? -7.352 8.521 9.489 1.00 0.00 107 GLY A CA 14
ATOM 26324 C C . GLY A 1 107 ? -8.186 7.603 8.598 1.00 0.00 107 GLY A C 14
ATOM 26325 O O . GLY A 1 107 ? -7.668 6.908 7.743 1.00 0.00 107 GLY A O 14
ATOM 26329 N N . PHE A 1 108 ? -9.481 7.604 8.798 1.00 0.00 108 PHE A N 14
ATOM 26330 C CA . PHE A 1 108 ? -10.389 6.737 7.984 1.00 0.00 108 PHE A CA 14
ATOM 26331 C C . PHE A 1 108 ? -9.750 5.358 7.775 1.00 0.00 108 PHE A C 14
ATOM 26332 O O . PHE A 1 108 ? -10.082 4.633 6.857 1.00 0.00 108 PHE A O 14
ATOM 26349 N N . SER A 1 109 ? -8.840 4.996 8.634 1.00 0.00 109 SER A N 14
ATOM 26350 C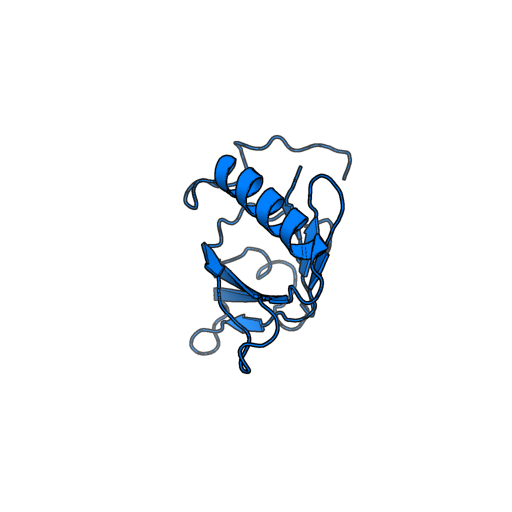 CA . SER A 1 109 ? -8.176 3.671 8.509 1.00 0.00 109 SER A CA 14
ATOM 26351 C C . SER A 1 109 ? -9.227 2.570 8.643 1.00 0.00 109 SER A C 14
ATOM 26352 O O . SER A 1 109 ? -9.691 2.011 7.667 1.00 0.00 109 SER A O 14
ATOM 26360 N N . LYS A 1 110 ? -9.596 2.245 9.850 1.00 0.00 110 LYS A N 14
ATOM 26361 C CA . LYS A 1 110 ? -10.612 1.175 10.062 1.00 0.00 110 LYS A CA 14
ATOM 26362 C C . LYS A 1 110 ? -11.371 1.428 11.370 1.00 0.00 110 LYS A C 14
ATOM 26363 O O . LYS A 1 110 ? -12.584 1.500 11.397 1.00 0.00 110 LYS A O 14
ATOM 26382 N N . SER A 1 111 ? -10.658 1.556 12.457 1.00 0.00 111 SER A N 14
ATOM 26383 C CA . SER A 1 111 ? -11.320 1.799 13.775 1.00 0.00 111 SER A CA 14
ATOM 26384 C C . SER A 1 111 ? -12.073 3.129 13.728 1.00 0.00 111 SER A C 14
ATOM 26385 O O . SER A 1 111 ? -13.082 3.318 14.382 1.00 0.00 111 SER A O 14
ATOM 26393 N N . GLU A 1 112 ? -11.586 4.056 12.955 1.00 0.00 112 GLU A N 14
ATOM 26394 C CA . GLU A 1 112 ? -12.256 5.383 12.848 1.00 0.00 112 GLU A CA 14
ATOM 26395 C C . GLU A 1 112 ? -13.180 5.376 11.630 1.00 0.00 112 GLU A C 14
ATOM 26396 O O . GLU A 1 112 ? -14.167 6.085 11.575 1.00 0.00 112 GLU A O 14
ATOM 26408 N N . LEU A 1 113 ? -12.860 4.582 10.649 1.00 0.00 113 LEU A N 14
ATOM 26409 C CA . LEU A 1 113 ? -13.711 4.528 9.426 1.00 0.00 113 LEU A CA 14
ATOM 26410 C C . LEU A 1 113 ? -15.098 3.954 9.782 1.00 0.00 113 LEU A C 14
ATOM 26411 O O . LEU A 1 113 ? -16.121 4.431 9.332 1.00 0.00 113 LEU A O 14
ATOM 26427 N N . GLU A 1 114 ? -15.130 2.924 10.583 1.00 0.00 114 GLU A N 14
ATOM 26428 C CA . GLU A 1 114 ? -16.435 2.303 10.964 1.00 0.00 114 GLU A CA 14
ATOM 26429 C C . GLU A 1 114 ? -17.040 3.062 12.148 1.00 0.00 114 GLU A C 14
ATOM 26430 O O . GLU A 1 114 ? -18.047 2.663 12.701 1.00 0.00 114 GLU A O 14
ATOM 26442 N N . HIS A 1 115 ? -16.431 4.151 12.543 1.00 0.00 115 HIS A N 14
ATOM 26443 C CA . HIS A 1 115 ? -16.959 4.944 13.701 1.00 0.00 115 HIS A CA 14
ATOM 26444 C C . HIS A 1 115 ? -17.004 6.431 13.345 1.00 0.00 115 HIS A C 14
ATOM 26445 O O . HIS A 1 115 ? -16.265 6.908 12.504 1.00 0.00 115 HIS A O 14
ATOM 26459 N N . HIS A 1 116 ? -17.882 7.164 13.985 1.00 0.00 116 HIS A N 14
ATOM 26460 C CA . HIS A 1 116 ? -18.013 8.627 13.709 1.00 0.00 116 HIS A CA 14
ATOM 26461 C C . HIS A 1 116 ? -17.455 9.432 14.885 1.00 0.00 116 HIS A C 14
ATOM 26462 O O . HIS A 1 116 ? -17.883 9.289 16.016 1.00 0.00 116 HIS A O 14
ATOM 26476 N N . HIS A 1 117 ? -16.504 10.280 14.615 1.00 0.00 117 HIS A N 14
ATOM 26477 C CA . HIS A 1 117 ? -15.903 11.116 15.691 1.00 0.00 117 HIS A CA 14
ATOM 26478 C C . HIS A 1 117 ? -16.948 12.108 16.211 1.00 0.00 117 HIS A C 14
ATOM 26479 O O . HIS A 1 117 ? -17.066 12.348 17.397 1.00 0.00 117 HIS A O 14
ATOM 26493 N N . HIS A 1 118 ? -17.706 12.697 15.321 1.00 0.00 118 HIS A N 14
ATOM 26494 C CA . HIS A 1 118 ? -18.742 13.688 15.745 1.00 0.00 118 HIS A CA 14
ATOM 26495 C C . HIS A 1 118 ? -20.066 12.972 16.029 1.00 0.00 118 HIS A C 14
ATOM 26496 O O . HIS A 1 118 ? -20.575 12.224 15.217 1.00 0.00 118 HIS A O 14
ATOM 26510 N N . HIS A 1 119 ? -20.621 13.204 17.190 1.00 0.00 119 HIS A N 14
ATOM 26511 C CA . HIS A 1 119 ? -21.907 12.550 17.561 1.00 0.00 119 HIS A CA 14
ATOM 26512 C C . HIS A 1 119 ? -23.064 13.210 16.802 1.00 0.00 119 HIS A C 14
ATOM 26513 O O . HIS A 1 119 ? -23.964 13.789 17.384 1.00 0.00 119 HIS A O 14
ATOM 26527 N N . HIS A 1 120 ? -23.039 13.112 15.500 1.00 0.00 120 HIS A N 14
ATOM 26528 C CA . HIS A 1 120 ? -24.121 13.713 14.667 1.00 0.00 120 HIS A CA 14
ATOM 26529 C C . HIS A 1 120 ? -24.287 15.199 15.002 1.00 0.00 120 HIS A C 14
ATOM 26530 O O . HIS A 1 120 ? -23.662 15.649 15.946 1.00 0.00 120 HIS A O 14
ATOM 26545 N N . MET A 1 1 ? 12.263 4.689 10.012 1.00 0.00 1 MET A N 15
ATOM 26546 C CA . MET A 1 1 ? 10.802 4.966 10.090 1.00 0.00 1 MET A CA 15
ATOM 26547 C C . MET A 1 1 ? 10.069 4.211 8.977 1.00 0.00 1 MET A C 15
ATOM 26548 O O . MET A 1 1 ? 10.571 4.041 7.884 1.00 0.00 1 MET A O 15
ATOM 26564 N N . ALA A 1 2 ? 8.883 3.748 9.259 1.00 0.00 2 ALA A N 15
ATOM 26565 C CA . ALA A 1 2 ? 8.106 2.989 8.241 1.00 0.00 2 ALA A CA 15
ATOM 26566 C C . ALA A 1 2 ? 7.692 3.910 7.090 1.00 0.00 2 ALA A C 15
ATOM 26567 O O . ALA A 1 2 ? 7.301 5.040 7.290 1.00 0.00 2 ALA A O 15
ATOM 26574 N N . GLU A 1 3 ? 7.777 3.423 5.880 1.00 0.00 3 GLU A N 15
ATOM 26575 C CA . GLU A 1 3 ? 7.390 4.262 4.709 1.00 0.00 3 GLU A CA 15
ATOM 26576 C C . GLU A 1 3 ? 6.988 3.363 3.541 1.00 0.00 3 GLU A C 15
ATOM 26577 O O . GLU A 1 3 ? 7.611 2.354 3.271 1.00 0.00 3 GLU A O 15
ATOM 26589 N N . ILE A 1 4 ? 5.948 3.733 2.841 1.00 0.00 4 ILE A N 15
ATOM 26590 C CA . ILE A 1 4 ? 5.471 2.921 1.678 1.00 0.00 4 ILE A CA 15
ATOM 26591 C C . ILE A 1 4 ? 5.680 3.709 0.391 1.00 0.00 4 ILE A C 15
ATOM 26592 O O . ILE A 1 4 ? 5.315 4.861 0.283 1.00 0.00 4 ILE A O 15
ATOM 26608 N N . GLN A 1 5 ? 6.276 3.088 -0.589 1.00 0.00 5 GLN A N 15
ATOM 26609 C CA . GLN A 1 5 ? 6.519 3.794 -1.880 1.00 0.00 5 GLN A CA 15
ATOM 26610 C C . GLN A 1 5 ? 6.482 2.789 -3.031 1.00 0.00 5 GLN A C 15
ATOM 26611 O O . GLN A 1 5 ? 6.889 1.650 -2.896 1.00 0.00 5 GLN A O 15
ATOM 26625 N N . PHE A 1 6 ? 5.999 3.211 -4.163 1.00 0.00 6 PHE A N 15
ATOM 26626 C CA . PHE A 1 6 ? 5.926 2.308 -5.347 1.00 0.00 6 PHE A CA 15
ATOM 26627 C C . PHE A 1 6 ? 7.341 1.901 -5.764 1.00 0.00 6 PHE A C 15
ATOM 26628 O O . PHE A 1 6 ? 7.616 0.752 -6.043 1.00 0.00 6 PHE A O 15
ATOM 26645 N N . SER A 1 7 ? 8.237 2.852 -5.820 1.00 0.00 7 SER A N 15
ATOM 26646 C CA . SER A 1 7 ? 9.646 2.554 -6.231 1.00 0.00 7 SER A CA 15
ATOM 26647 C C . SER A 1 7 ? 10.569 2.568 -5.012 1.00 0.00 7 SER A C 15
ATOM 26648 O O . SER A 1 7 ? 10.269 3.157 -3.990 1.00 0.00 7 SER A O 15
ATOM 26656 N N . LYS A 1 8 ? 11.692 1.916 -5.120 1.00 0.00 8 LYS A N 15
ATOM 26657 C CA . LYS A 1 8 ? 12.652 1.867 -3.983 1.00 0.00 8 LYS A CA 15
ATOM 26658 C C . LYS A 1 8 ? 13.270 3.249 -3.742 1.00 0.00 8 LYS A C 15
ATOM 26659 O O . LYS A 1 8 ? 13.713 3.921 -4.653 1.00 0.00 8 LYS A O 15
ATOM 26678 N N . GLY A 1 9 ? 13.305 3.662 -2.505 1.00 0.00 9 GLY A N 15
ATOM 26679 C CA . GLY A 1 9 ? 13.895 4.988 -2.159 1.00 0.00 9 GLY A CA 15
ATOM 26680 C C . GLY A 1 9 ? 13.398 6.064 -3.129 1.00 0.00 9 GLY A C 15
ATOM 26681 O O . GLY A 1 9 ? 14.034 6.368 -4.119 1.00 0.00 9 GLY A O 15
ATOM 26685 N N . VAL A 1 10 ? 12.271 6.649 -2.839 1.00 0.00 10 VAL A N 15
ATOM 26686 C CA . VAL A 1 10 ? 11.714 7.721 -3.719 1.00 0.00 10 VAL A CA 15
ATOM 26687 C C . VAL A 1 10 ? 11.989 9.088 -3.087 1.00 0.00 10 VAL A C 15
ATOM 26688 O O . VAL A 1 10 ? 12.875 9.811 -3.497 1.00 0.00 10 VAL A O 15
ATOM 26701 N N . ALA A 1 11 ? 11.220 9.448 -2.096 1.00 0.00 11 ALA A N 15
ATOM 26702 C CA . ALA A 1 11 ? 11.417 10.771 -1.434 1.00 0.00 11 ALA A CA 15
ATOM 26703 C C . ALA A 1 11 ? 10.424 10.933 -0.275 1.00 0.00 11 ALA A C 15
ATOM 26704 O O . ALA A 1 11 ? 10.634 10.445 0.817 1.00 0.00 11 ALA A O 15
ATOM 26711 N N . GLU A 1 12 ? 9.351 11.633 -0.515 1.00 0.00 12 GLU A N 15
ATOM 26712 C CA . GLU A 1 12 ? 8.334 11.865 0.554 1.00 0.00 12 GLU A CA 15
ATOM 26713 C C . GLU A 1 12 ? 7.840 10.534 1.134 1.00 0.00 12 GLU A C 15
ATOM 26714 O O . GLU A 1 12 ? 7.686 9.548 0.441 1.00 0.00 12 GLU A O 15
ATOM 26726 N N . THR A 1 13 ? 7.599 10.517 2.418 1.00 0.00 13 THR A N 15
ATOM 26727 C CA . THR A 1 13 ? 7.121 9.274 3.090 1.00 0.00 13 THR A CA 15
ATOM 26728 C C . THR A 1 13 ? 5.637 9.043 2.771 1.00 0.00 13 THR A C 15
ATOM 26729 O O . THR A 1 13 ? 5.119 7.954 2.927 1.00 0.00 13 THR A O 15
ATOM 26740 N N . VAL A 1 14 ? 4.959 10.061 2.322 1.00 0.00 14 VAL A N 15
ATOM 26741 C CA . VAL A 1 14 ? 3.512 9.927 1.983 1.00 0.00 14 VAL A CA 15
ATOM 26742 C C . VAL A 1 14 ? 2.723 9.392 3.187 1.00 0.00 14 VAL A C 15
ATOM 26743 O O . VAL A 1 14 ? 3.268 8.785 4.086 1.00 0.00 14 VAL A O 15
ATOM 26756 N N . VAL A 1 15 ? 1.435 9.629 3.209 1.00 0.00 15 VAL A N 15
ATOM 26757 C CA . VAL A 1 15 ? 0.592 9.153 4.353 1.00 0.00 15 VAL A CA 15
ATOM 26758 C C . VAL A 1 15 ? -0.734 8.588 3.825 1.00 0.00 15 VAL A C 15
ATOM 26759 O O . VAL A 1 15 ? -1.770 9.212 3.937 1.00 0.00 15 VAL A O 15
ATOM 26772 N N . PRO A 1 16 ? -0.693 7.410 3.247 1.00 0.00 16 PRO A N 15
ATOM 26773 C CA . PRO A 1 16 ? -1.904 6.737 2.689 1.00 0.00 16 PRO A CA 15
ATOM 26774 C C . PRO A 1 16 ? -2.772 6.091 3.778 1.00 0.00 16 PRO A C 15
ATOM 26775 O O . PRO A 1 16 ? -2.282 5.620 4.787 1.00 0.00 16 PRO A O 15
ATOM 26786 N N . GLU A 1 17 ? -4.058 6.069 3.573 1.00 0.00 17 GLU A N 15
ATOM 26787 C CA . GLU A 1 17 ? -4.972 5.468 4.588 1.00 0.00 17 GLU A CA 15
ATOM 26788 C C . GLU A 1 17 ? -4.878 3.943 4.540 1.00 0.00 17 GLU A C 15
ATOM 26789 O O . GLU A 1 17 ? -4.413 3.361 3.581 1.00 0.00 17 GLU A O 15
ATOM 26801 N N . VAL A 1 18 ? -5.320 3.295 5.589 1.00 0.00 18 VAL A N 15
ATOM 26802 C CA . VAL A 1 18 ? -5.267 1.802 5.651 1.00 0.00 18 VAL A CA 15
ATOM 26803 C C . VAL A 1 18 ? -6.691 1.244 5.637 1.00 0.00 18 VAL A C 15
ATOM 26804 O O . VAL A 1 18 ? -7.552 1.681 6.374 1.00 0.00 18 VAL A O 15
ATOM 26817 N N . ARG A 1 19 ? -6.936 0.275 4.791 1.00 0.00 19 ARG A N 15
ATOM 26818 C CA . ARG A 1 19 ? -8.300 -0.339 4.697 1.00 0.00 19 ARG A CA 15
ATOM 26819 C C . ARG A 1 19 ? -8.186 -1.860 4.807 1.00 0.00 19 ARG A C 15
ATOM 26820 O O . ARG A 1 19 ? -7.291 -2.473 4.263 1.00 0.00 19 ARG A O 15
ATOM 26841 N N . LEU A 1 20 ? -9.102 -2.469 5.514 1.00 0.00 20 LEU A N 15
ATOM 26842 C CA . LEU A 1 20 ? -9.074 -3.955 5.683 1.00 0.00 20 LEU A CA 15
ATOM 26843 C C . LEU A 1 20 ? -10.020 -4.603 4.678 1.00 0.00 20 LEU A C 15
ATOM 26844 O O . LEU A 1 20 ? -11.133 -4.164 4.477 1.00 0.00 20 LEU A O 15
ATOM 26860 N N . SER A 1 21 ? -9.568 -5.652 4.041 1.00 0.00 21 SER A N 15
ATOM 26861 C CA . SER A 1 21 ? -10.416 -6.354 3.032 1.00 0.00 21 SER A CA 15
ATOM 26862 C C . SER A 1 21 ? -10.336 -7.867 3.253 1.00 0.00 21 SER A C 15
ATOM 26863 O O . SER A 1 21 ? -9.303 -8.405 3.596 1.00 0.00 21 SER A O 15
ATOM 26871 N N . LYS A 1 22 ? -11.434 -8.551 3.059 1.00 0.00 22 LYS A N 15
ATOM 26872 C CA . LYS A 1 22 ? -11.454 -10.035 3.262 1.00 0.00 22 LYS A CA 15
ATOM 26873 C C . LYS A 1 22 ? -11.364 -10.756 1.920 1.00 0.00 22 LYS A C 15
ATOM 26874 O O . LYS A 1 22 ? -11.652 -10.209 0.873 1.00 0.00 22 LYS A O 15
ATOM 26893 N N . SER A 1 23 ? -10.953 -11.991 1.961 1.00 0.00 23 SER A N 15
ATOM 26894 C CA . SER A 1 23 ? -10.816 -12.791 0.717 1.00 0.00 23 SER A CA 15
ATOM 26895 C C . SER A 1 23 ? -12.192 -13.050 0.098 1.00 0.00 23 SER A C 15
ATOM 26896 O O . SER A 1 23 ? -13.216 -12.854 0.718 1.00 0.00 23 SER A O 15
ATOM 26904 N N . LYS A 1 24 ? -12.211 -13.485 -1.130 1.00 0.00 24 LYS A N 15
ATOM 26905 C CA . LYS A 1 24 ? -13.505 -13.761 -1.809 1.00 0.00 24 LYS A CA 15
ATOM 26906 C C . LYS A 1 24 ? -14.247 -14.868 -1.057 1.00 0.00 24 LYS A C 15
ATOM 26907 O O . LYS A 1 24 ? -15.450 -14.829 -0.889 1.00 0.00 24 LYS A O 15
ATOM 26926 N N . ASN A 1 25 ? -13.535 -15.861 -0.610 1.00 0.00 25 ASN A N 15
ATOM 26927 C CA . ASN A 1 25 ? -14.181 -16.983 0.130 1.00 0.00 25 ASN A CA 15
ATOM 26928 C C . ASN A 1 25 ? -14.161 -16.669 1.631 1.00 0.00 25 ASN A C 15
ATOM 26929 O O . ASN A 1 25 ? -14.729 -17.382 2.437 1.00 0.00 25 ASN A O 15
ATOM 26940 N N . GLY A 1 26 ? -13.508 -15.605 2.015 1.00 0.00 26 GLY A N 15
ATOM 26941 C CA . GLY A 1 26 ? -13.443 -15.244 3.464 1.00 0.00 26 GLY A CA 15
ATOM 26942 C C . GLY A 1 26 ? -12.506 -16.223 4.178 1.00 0.00 26 GLY A C 15
ATOM 26943 O O . GLY A 1 26 ? -12.503 -16.332 5.389 1.00 0.00 26 GLY A O 15
ATOM 26947 N N . GLN A 1 27 ? -11.712 -16.932 3.430 1.00 0.00 27 GLN A N 15
ATOM 26948 C CA . GLN A 1 27 ? -10.767 -17.910 4.047 1.00 0.00 27 GLN A CA 15
ATOM 26949 C C . GLN A 1 27 ? -9.576 -17.168 4.666 1.00 0.00 27 GLN A C 15
ATOM 26950 O O . GLN A 1 27 ? -9.497 -16.990 5.866 1.00 0.00 27 GLN A O 15
ATOM 26964 N N . SER A 1 28 ? -8.645 -16.749 3.858 1.00 0.00 28 SER A N 15
ATOM 26965 C CA . SER A 1 28 ? -7.451 -16.030 4.396 1.00 0.00 28 SER A CA 15
ATOM 26966 C C . SER A 1 28 ? -7.812 -14.574 4.711 1.00 0.00 28 SER A C 15
ATOM 26967 O O . SER A 1 28 ? -8.339 -14.259 5.758 1.00 0.00 28 SER A O 15
ATOM 26975 N N . GLY A 1 29 ? -7.514 -13.683 3.804 1.00 0.00 29 GLY A N 15
ATOM 26976 C CA . GLY A 1 29 ? -7.830 -12.242 4.034 1.00 0.00 29 GLY A CA 15
ATOM 26977 C C . GLY A 1 29 ? -6.778 -11.367 3.347 1.00 0.00 29 GLY A C 15
ATOM 26978 O O . GLY A 1 29 ? -5.785 -11.845 2.839 1.00 0.00 29 GLY A O 15
ATOM 26982 N N . MET A 1 30 ? -6.993 -10.080 3.334 1.00 0.00 30 MET A N 15
ATOM 26983 C CA . MET A 1 30 ? -6.013 -9.166 2.680 1.00 0.00 30 MET A CA 15
ATOM 26984 C C . MET A 1 30 ? -6.192 -7.743 3.223 1.00 0.00 30 MET A C 15
ATOM 26985 O O . MET A 1 30 ? -7.083 -7.464 3.999 1.00 0.00 30 MET A O 15
ATOM 26999 N N . ALA A 1 31 ? -5.340 -6.843 2.804 1.00 0.00 31 ALA A N 15
ATOM 27000 C CA . ALA A 1 31 ? -5.436 -5.426 3.268 1.00 0.00 31 ALA A CA 15
ATOM 27001 C C . ALA A 1 31 ? -5.256 -4.499 2.067 1.00 0.00 31 ALA A C 15
ATOM 27002 O O . ALA A 1 31 ? -4.493 -4.779 1.164 1.00 0.00 31 ALA A O 15
ATOM 27009 N N . LYS A 1 32 ? -5.965 -3.398 2.050 1.00 0.00 32 LYS A N 15
ATOM 27010 C CA . LYS A 1 32 ? -5.865 -2.438 0.905 1.00 0.00 32 LYS A CA 15
ATOM 27011 C C . LYS A 1 32 ? -5.327 -1.095 1.390 1.00 0.00 32 LYS A C 15
ATOM 27012 O O . LYS A 1 32 ? -5.637 -0.638 2.471 1.00 0.00 32 LYS A O 15
ATOM 27031 N N . PHE A 1 33 ? -4.516 -0.465 0.579 1.00 0.00 33 PHE A N 15
ATOM 27032 C CA . PHE A 1 33 ? -3.927 0.860 0.951 1.00 0.00 33 PHE A CA 15
ATOM 27033 C C . PHE A 1 33 ? -4.420 1.915 -0.036 1.00 0.00 33 PHE A C 15
ATOM 27034 O O . PHE A 1 33 ? -4.321 1.754 -1.236 1.00 0.00 33 PHE A O 15
ATOM 27051 N N . TYR A 1 34 ? -4.953 2.995 0.467 1.00 0.00 34 TYR A N 15
ATOM 27052 C CA . TYR A 1 34 ? -5.467 4.075 -0.427 1.00 0.00 34 TYR A CA 15
ATOM 27053 C C . TYR A 1 34 ? -4.480 5.241 -0.443 1.00 0.00 34 TYR A C 15
ATOM 27054 O O . TYR A 1 34 ? -4.024 5.702 0.586 1.00 0.00 34 TYR A O 15
ATOM 27072 N N . PHE A 1 35 ? -4.151 5.714 -1.615 1.00 0.00 35 PHE A N 15
ATOM 27073 C CA . PHE A 1 35 ? -3.189 6.854 -1.746 1.00 0.00 35 PHE A CA 15
ATOM 27074 C C . PHE A 1 35 ? -3.935 8.074 -2.273 1.00 0.00 35 PHE A C 15
ATOM 27075 O O . PHE A 1 35 ? -4.603 8.016 -3.290 1.00 0.00 35 PHE A O 15
ATOM 27092 N N . LEU A 1 36 ? -3.831 9.178 -1.582 1.00 0.00 36 LEU A N 15
ATOM 27093 C CA . LEU A 1 36 ? -4.540 10.420 -2.019 1.00 0.00 36 LEU A CA 15
ATOM 27094 C C . LEU A 1 36 ? -3.574 11.372 -2.732 1.00 0.00 36 LEU A C 15
ATOM 27095 O O . LEU A 1 36 ? -2.551 11.758 -2.202 1.00 0.00 36 LEU A O 15
ATOM 27111 N N . GLU A 1 37 ? -3.926 11.759 -3.931 1.00 0.00 37 GLU A N 15
ATOM 27112 C CA . GLU A 1 37 ? -3.084 12.703 -4.731 1.00 0.00 37 GLU A CA 15
ATOM 27113 C C . GLU A 1 37 ? -1.590 12.434 -4.516 1.00 0.00 37 GLU A C 15
ATOM 27114 O O . GLU A 1 37 ? -0.850 13.304 -4.103 1.00 0.00 37 GLU A O 15
ATOM 27126 N N . PRO A 1 38 ? -1.149 11.236 -4.803 1.00 0.00 38 PRO A N 15
ATOM 27127 C CA . PRO A 1 38 ? 0.283 10.849 -4.648 1.00 0.00 38 PRO A CA 15
ATOM 27128 C C . PRO A 1 38 ? 1.202 11.584 -5.637 1.00 0.00 38 PRO A C 15
ATOM 27129 O O . PRO A 1 38 ? 0.809 11.959 -6.725 1.00 0.00 38 PRO A O 15
ATOM 27140 N N . THR A 1 39 ? 2.422 11.792 -5.242 1.00 0.00 39 THR A N 15
ATOM 27141 C CA . THR A 1 39 ? 3.406 12.506 -6.110 1.00 0.00 39 THR A CA 15
ATOM 27142 C C . THR A 1 39 ? 3.911 11.572 -7.219 1.00 0.00 39 THR A C 15
ATOM 27143 O O . THR A 1 39 ? 4.460 12.008 -8.210 1.00 0.00 39 THR A O 15
ATOM 27154 N N . ILE A 1 40 ? 3.750 10.291 -7.049 1.00 0.00 40 ILE A N 15
ATOM 27155 C CA . ILE A 1 40 ? 4.242 9.336 -8.084 1.00 0.00 40 ILE A CA 15
ATOM 27156 C C . ILE A 1 40 ? 3.496 9.575 -9.406 1.00 0.00 40 ILE A C 15
ATOM 27157 O O . ILE A 1 40 ? 3.713 8.897 -10.393 1.00 0.00 40 ILE A O 15
ATOM 27173 N N . LEU A 1 41 ? 2.622 10.538 -9.433 1.00 0.00 41 LEU A N 15
ATOM 27174 C CA . LEU A 1 41 ? 1.864 10.827 -10.685 1.00 0.00 41 LEU A CA 15
ATOM 27175 C C . LEU A 1 41 ? 2.648 11.834 -11.525 1.00 0.00 41 LEU A C 15
ATOM 27176 O O . LEU A 1 41 ? 2.317 12.100 -12.665 1.00 0.00 41 LEU A O 15
ATOM 27192 N N . ALA A 1 42 ? 3.690 12.391 -10.972 1.00 0.00 42 ALA A N 15
ATOM 27193 C CA . ALA A 1 42 ? 4.518 13.385 -11.724 1.00 0.00 42 ALA A CA 15
ATOM 27194 C C . ALA A 1 42 ? 5.838 12.732 -12.138 1.00 0.00 42 ALA A C 15
ATOM 27195 O O . ALA A 1 42 ? 6.457 13.111 -13.115 1.00 0.00 42 ALA A O 15
ATOM 27202 N N . LYS A 1 43 ? 6.277 11.754 -11.398 1.00 0.00 43 LYS A N 15
ATOM 27203 C CA . LYS A 1 43 ? 7.561 11.070 -11.735 1.00 0.00 43 LYS A CA 15
ATOM 27204 C C . LYS A 1 43 ? 7.300 9.928 -12.722 1.00 0.00 43 LYS A C 15
ATOM 27205 O O . LYS A 1 43 ? 7.618 10.022 -13.890 1.00 0.00 43 LYS A O 15
ATOM 27224 N N . GLU A 1 44 ? 6.740 8.842 -12.252 1.00 0.00 44 GLU A N 15
ATOM 27225 C CA . GLU A 1 44 ? 6.470 7.672 -13.152 1.00 0.00 44 GLU A CA 15
ATOM 27226 C C . GLU A 1 44 ? 4.970 7.541 -13.421 1.00 0.00 44 GLU A C 15
ATOM 27227 O O . GLU A 1 44 ? 4.141 7.790 -12.568 1.00 0.00 44 GLU A O 15
ATOM 27239 N N . SER A 1 45 ? 4.625 7.149 -14.618 1.00 0.00 45 SER A N 15
ATOM 27240 C CA . SER A 1 45 ? 3.188 7.001 -14.989 1.00 0.00 45 SER A CA 15
ATOM 27241 C C . SER A 1 45 ? 2.608 5.718 -14.388 1.00 0.00 45 SER A C 15
ATOM 27242 O O . SER A 1 45 ? 3.315 4.869 -13.881 1.00 0.00 45 SER A O 15
ATOM 27250 N N . THR A 1 46 ? 1.311 5.576 -14.456 1.00 0.00 46 THR A N 15
ATOM 27251 C CA . THR A 1 46 ? 0.645 4.360 -13.908 1.00 0.00 46 THR A CA 15
ATOM 27252 C C . THR A 1 46 ? 1.076 3.130 -14.713 1.00 0.00 46 THR A C 15
ATOM 27253 O O . THR A 1 46 ? 1.152 2.031 -14.202 1.00 0.00 46 THR A O 15
ATOM 27264 N N . ASP A 1 47 ? 1.353 3.312 -15.970 1.00 0.00 47 ASP A N 15
ATOM 27265 C CA . ASP A 1 47 ? 1.780 2.166 -16.823 1.00 0.00 47 ASP A CA 15
ATOM 27266 C C . ASP A 1 47 ? 3.116 1.618 -16.312 1.00 0.00 47 ASP A C 15
ATOM 27267 O O . ASP A 1 47 ? 3.367 0.429 -16.334 1.00 0.00 47 ASP A O 15
ATOM 27276 N N . ASP A 1 48 ? 3.976 2.484 -15.856 1.00 0.00 48 ASP A N 15
ATOM 27277 C CA . ASP A 1 48 ? 5.300 2.029 -15.342 1.00 0.00 48 ASP A CA 15
ATOM 27278 C C . ASP A 1 48 ? 5.125 1.423 -13.948 1.00 0.00 48 ASP A C 15
ATOM 27279 O O . ASP A 1 48 ? 6.036 0.841 -13.393 1.00 0.00 48 ASP A O 15
ATOM 27288 N N . ILE A 1 49 ? 3.958 1.558 -13.375 1.00 0.00 49 ILE A N 15
ATOM 27289 C CA . ILE A 1 49 ? 3.716 0.998 -12.008 1.00 0.00 49 ILE A CA 15
ATOM 27290 C C . ILE A 1 49 ? 2.938 -0.315 -12.111 1.00 0.00 49 ILE A C 15
ATOM 27291 O O . ILE A 1 49 ? 1.819 -0.361 -12.582 1.00 0.00 49 ILE A O 15
ATOM 27307 N N . THR A 1 50 ? 3.530 -1.386 -11.655 1.00 0.00 50 THR A N 15
ATOM 27308 C CA . THR A 1 50 ? 2.852 -2.714 -11.697 1.00 0.00 50 THR A CA 15
ATOM 27309 C C . THR A 1 50 ? 3.169 -3.458 -10.397 1.00 0.00 50 THR A C 15
ATOM 27310 O O . THR A 1 50 ? 3.157 -4.670 -10.338 1.00 0.00 50 THR A O 15
ATOM 27321 N N . GLY A 1 51 ? 3.451 -2.731 -9.346 1.00 0.00 51 GLY A N 15
ATOM 27322 C CA . GLY A 1 51 ? 3.766 -3.393 -8.044 1.00 0.00 51 GLY A CA 15
ATOM 27323 C C . GLY A 1 51 ? 3.986 -2.337 -6.959 1.00 0.00 51 GLY A C 15
ATOM 27324 O O . GLY A 1 51 ? 4.164 -1.170 -7.238 1.00 0.00 51 GLY A O 15
ATOM 27328 N N . MET A 1 52 ? 3.971 -2.746 -5.713 1.00 0.00 52 MET A N 15
ATOM 27329 C CA . MET A 1 52 ? 4.171 -1.778 -4.590 1.00 0.00 52 MET A CA 15
ATOM 27330 C C . MET A 1 52 ? 5.138 -2.375 -3.568 1.00 0.00 52 MET A C 15
ATOM 27331 O O . MET A 1 52 ? 5.021 -3.521 -3.180 1.00 0.00 52 MET A O 15
ATOM 27345 N N . TYR A 1 53 ? 6.101 -1.597 -3.133 1.00 0.00 53 TYR A N 15
ATOM 27346 C CA . TYR A 1 53 ? 7.104 -2.098 -2.138 1.00 0.00 53 TYR A CA 15
ATOM 27347 C C . TYR A 1 53 ? 6.919 -1.368 -0.806 1.00 0.00 53 TYR A C 15
ATOM 27348 O O . TYR A 1 53 ? 7.017 -0.157 -0.714 1.00 0.00 53 TYR A O 15
ATOM 27366 N N . LEU A 1 54 ? 6.656 -2.116 0.229 1.00 0.00 54 LEU A N 15
ATOM 27367 C CA . LEU A 1 54 ? 6.455 -1.519 1.580 1.00 0.00 54 LEU A CA 15
ATOM 27368 C C . LEU A 1 54 ? 7.766 -1.592 2.358 1.00 0.00 54 LEU A C 15
ATOM 27369 O O . LEU A 1 54 ? 8.210 -2.652 2.742 1.00 0.00 54 LEU A O 15
ATOM 27385 N N . ILE A 1 55 ? 8.386 -0.470 2.590 1.00 0.00 55 ILE A N 15
ATOM 27386 C CA . ILE A 1 55 ? 9.681 -0.461 3.340 1.00 0.00 55 ILE A CA 15
ATOM 27387 C C . ILE A 1 55 ? 9.425 -0.100 4.800 1.00 0.00 55 ILE A C 15
ATOM 27388 O O . ILE A 1 55 ? 8.805 0.898 5.108 1.00 0.00 55 ILE A O 15
ATOM 27404 N N . ASP A 1 56 ? 9.901 -0.917 5.697 1.00 0.00 56 ASP A N 15
ATOM 27405 C CA . ASP A 1 56 ? 9.695 -0.643 7.145 1.00 0.00 56 ASP A CA 15
ATOM 27406 C C . ASP A 1 56 ? 10.501 -1.637 7.985 1.00 0.00 56 ASP A C 15
ATOM 27407 O O . ASP A 1 56 ? 10.516 -2.824 7.725 1.00 0.00 56 ASP A O 15
ATOM 27416 N N . ASP A 1 57 ? 11.173 -1.140 8.990 1.00 0.00 57 ASP A N 15
ATOM 27417 C CA . ASP A 1 57 ? 11.995 -2.013 9.881 1.00 0.00 57 ASP A CA 15
ATOM 27418 C C . ASP A 1 57 ? 13.042 -2.762 9.060 1.00 0.00 57 ASP A C 15
ATOM 27419 O O . ASP A 1 57 ? 13.269 -3.935 9.265 1.00 0.00 57 ASP A O 15
ATOM 27428 N N . GLU A 1 58 ? 13.676 -2.078 8.139 1.00 0.00 58 GLU A N 15
ATOM 27429 C CA . GLU A 1 58 ? 14.726 -2.712 7.281 1.00 0.00 58 GLU A CA 15
ATOM 27430 C C . GLU A 1 58 ? 14.076 -3.740 6.352 1.00 0.00 58 GLU A C 15
ATOM 27431 O O . GLU A 1 58 ? 14.419 -3.855 5.190 1.00 0.00 58 GLU A O 15
ATOM 27443 N N . GLY A 1 59 ? 13.144 -4.491 6.864 1.00 0.00 59 GLY A N 15
ATOM 27444 C CA . GLY A 1 59 ? 12.465 -5.526 6.039 1.00 0.00 59 GLY A CA 15
ATOM 27445 C C . GLY A 1 59 ? 11.576 -4.868 4.987 1.00 0.00 59 GLY A C 15
ATOM 27446 O O . GLY A 1 59 ? 11.097 -3.764 5.154 1.00 0.00 59 GLY A O 15
ATOM 27450 N N . GLU A 1 60 ? 11.350 -5.552 3.896 1.00 0.00 60 GLU A N 15
ATOM 27451 C CA . GLU A 1 60 ? 10.492 -4.989 2.814 1.00 0.00 60 GLU A CA 15
ATOM 27452 C C . GLU A 1 60 ? 9.594 -6.083 2.240 1.00 0.00 60 GLU A C 15
ATOM 27453 O O . GLU A 1 60 ? 9.948 -7.246 2.206 1.00 0.00 60 GLU A O 15
ATOM 27465 N N . ILE A 1 61 ? 8.425 -5.705 1.788 1.00 0.00 61 ILE A N 15
ATOM 27466 C CA . ILE A 1 61 ? 7.465 -6.692 1.202 1.00 0.00 61 ILE A CA 15
ATOM 27467 C C . ILE A 1 61 ? 7.180 -6.314 -0.250 1.00 0.00 61 ILE A C 15
ATOM 27468 O O . ILE A 1 61 ? 6.937 -5.169 -0.572 1.00 0.00 61 ILE A O 15
ATOM 27484 N N . ILE A 1 62 ? 7.228 -7.277 -1.133 1.00 0.00 62 ILE A N 15
ATOM 27485 C CA . ILE A 1 62 ? 6.982 -6.997 -2.580 1.00 0.00 62 ILE A CA 15
ATOM 27486 C C . ILE A 1 62 ? 5.575 -7.448 -2.959 1.00 0.00 62 ILE A C 15
ATOM 27487 O O . ILE A 1 62 ? 5.212 -8.596 -2.801 1.00 0.00 62 ILE A O 15
ATOM 27503 N N . THR A 1 63 ? 4.781 -6.536 -3.459 1.00 0.00 63 THR A N 15
ATOM 27504 C CA . THR A 1 63 ? 3.381 -6.873 -3.860 1.00 0.00 63 THR A CA 15
ATOM 27505 C C . THR A 1 63 ? 3.173 -6.510 -5.326 1.00 0.00 63 THR A C 15
ATOM 27506 O O . THR A 1 63 ? 3.413 -5.395 -5.747 1.00 0.00 63 THR A O 15
ATOM 27517 N N . ARG A 1 64 ? 2.725 -7.454 -6.107 1.00 0.00 64 ARG A N 15
ATOM 27518 C CA . ARG A 1 64 ? 2.490 -7.193 -7.557 1.00 0.00 64 ARG A CA 15
ATOM 27519 C C . ARG A 1 64 ? 0.996 -6.977 -7.793 1.00 0.00 64 ARG A C 15
ATOM 27520 O O . ARG A 1 64 ? 0.432 -7.450 -8.759 1.00 0.00 64 ARG A O 15
ATOM 27541 N N . GLU A 1 65 ? 0.353 -6.261 -6.912 1.00 0.00 65 GLU A N 15
ATOM 27542 C CA . GLU A 1 65 ? -1.113 -5.998 -7.062 1.00 0.00 65 GLU A CA 15
ATOM 27543 C C . GLU A 1 65 ? -1.373 -4.514 -6.832 1.00 0.00 65 GLU A C 15
ATOM 27544 O O . GLU A 1 65 ? -1.677 -4.083 -5.738 1.00 0.00 65 GLU A O 15
ATOM 27556 N N . VAL A 1 66 ? -1.249 -3.728 -7.872 1.00 0.00 66 VAL A N 15
ATOM 27557 C CA . VAL A 1 66 ? -1.478 -2.253 -7.754 1.00 0.00 66 VAL A CA 15
ATOM 27558 C C . VAL A 1 66 ? -2.588 -1.842 -8.714 1.00 0.00 66 VAL A C 15
ATOM 27559 O O . VAL A 1 66 ? -2.591 -2.202 -9.874 1.00 0.00 66 VAL A O 15
ATOM 27572 N N . LYS A 1 67 ? -3.532 -1.080 -8.226 1.00 0.00 67 LYS A N 15
ATOM 27573 C CA . LYS A 1 67 ? -4.663 -0.617 -9.085 1.00 0.00 67 LYS A CA 15
ATOM 27574 C C . LYS A 1 67 ? -4.713 0.906 -9.062 1.00 0.00 67 LYS A C 15
ATOM 27575 O O . LYS A 1 67 ? -4.610 1.536 -8.026 1.00 0.00 67 LYS A O 15
ATOM 27594 N N . GLY A 1 68 ? -4.865 1.497 -10.214 1.00 0.00 68 GLY A N 15
ATOM 27595 C CA . GLY A 1 68 ? -4.913 2.986 -10.308 1.00 0.00 68 GLY A CA 15
ATOM 27596 C C . GLY A 1 68 ? -6.364 3.464 -10.288 1.00 0.00 68 GLY A C 15
ATOM 27597 O O . GLY A 1 68 ? -7.211 2.949 -10.989 1.00 0.00 68 GLY A O 15
ATOM 27601 N N . LYS A 1 69 ? -6.646 4.460 -9.494 1.00 0.00 69 LYS A N 15
ATOM 27602 C CA . LYS A 1 69 ? -8.035 5.008 -9.413 1.00 0.00 69 LYS A CA 15
ATOM 27603 C C . LYS A 1 69 ? -8.073 6.345 -10.141 1.00 0.00 69 LYS A C 15
ATOM 27604 O O . LYS A 1 69 ? -7.497 7.330 -9.709 1.00 0.00 69 LYS A O 15
ATOM 27623 N N . PHE A 1 70 ? -8.744 6.371 -11.264 1.00 0.00 70 PHE A N 15
ATOM 27624 C CA . PHE A 1 70 ? -8.826 7.621 -12.075 1.00 0.00 70 PHE A CA 15
ATOM 27625 C C . PHE A 1 70 ? -10.205 8.256 -11.901 1.00 0.00 70 PHE A C 15
ATOM 27626 O O . PHE A 1 70 ? -11.216 7.579 -11.870 1.00 0.00 70 PHE A O 15
ATOM 27643 N N . ILE A 1 71 ? -10.246 9.560 -11.797 1.00 0.00 71 ILE A N 15
ATOM 27644 C CA . ILE A 1 71 ? -11.548 10.281 -11.632 1.00 0.00 71 ILE A CA 15
ATOM 27645 C C . ILE A 1 71 ? -11.769 11.215 -12.824 1.00 0.00 71 ILE A C 15
ATOM 27646 O O . ILE A 1 71 ? -10.936 12.038 -13.151 1.00 0.00 71 ILE A O 15
ATOM 27662 N N . ASN A 1 72 ? -12.895 11.081 -13.469 1.00 0.00 72 ASN A N 15
ATOM 27663 C CA . ASN A 1 72 ? -13.221 11.937 -14.651 1.00 0.00 72 ASN A CA 15
ATOM 27664 C C . ASN A 1 72 ? -12.129 11.800 -15.721 1.00 0.00 72 ASN A C 15
ATOM 27665 O O . ASN A 1 72 ? -11.833 12.728 -16.448 1.00 0.00 72 ASN A O 15
ATOM 27676 N N . GLY A 1 73 ? -11.543 10.640 -15.831 1.00 0.00 73 GLY A N 15
ATOM 27677 C CA . GLY A 1 73 ? -10.486 10.428 -16.862 1.00 0.00 73 GLY A CA 15
ATOM 27678 C C . GLY A 1 73 ? -9.217 11.176 -16.468 1.00 0.00 73 GLY A C 15
ATOM 27679 O O . GLY A 1 73 ? -8.382 11.470 -17.300 1.00 0.00 73 GLY A O 15
ATOM 27683 N N . ARG A 1 74 ? -9.061 11.488 -15.208 1.00 0.00 74 ARG A N 15
ATOM 27684 C CA . ARG A 1 74 ? -7.834 12.217 -14.760 1.00 0.00 74 ARG A CA 15
ATOM 27685 C C . ARG A 1 74 ? -7.292 11.568 -13.467 1.00 0.00 74 ARG A C 15
ATOM 27686 O O . ARG A 1 74 ? -7.980 11.527 -12.468 1.00 0.00 74 ARG A O 15
ATOM 27707 N N . PRO A 1 75 ? -6.069 11.070 -13.473 1.00 0.00 75 PRO A N 15
ATOM 27708 C CA . PRO A 1 75 ? -5.459 10.433 -12.265 1.00 0.00 75 PRO A CA 15
ATOM 27709 C C . PRO A 1 75 ? -5.600 11.305 -11.009 1.00 0.00 75 PRO A C 15
ATOM 27710 O O . PRO A 1 75 ? -5.430 12.507 -11.044 1.00 0.00 75 PRO A O 15
ATOM 27721 N N . THR A 1 76 ? -5.916 10.696 -9.898 1.00 0.00 76 THR A N 15
ATOM 27722 C CA . THR A 1 76 ? -6.074 11.468 -8.634 1.00 0.00 76 THR A CA 15
ATOM 27723 C C . THR A 1 76 ? -5.652 10.598 -7.447 1.00 0.00 76 THR A C 15
ATOM 27724 O O . THR A 1 76 ? -5.131 11.085 -6.464 1.00 0.00 76 THR A O 15
ATOM 27735 N N . ALA A 1 77 ? -5.888 9.312 -7.514 1.00 0.00 77 ALA A N 15
ATOM 27736 C CA . ALA A 1 77 ? -5.504 8.435 -6.364 1.00 0.00 77 ALA A CA 15
ATOM 27737 C C . ALA A 1 77 ? -5.141 7.034 -6.856 1.00 0.00 77 ALA A C 15
ATOM 27738 O O . ALA A 1 77 ? -5.523 6.617 -7.930 1.00 0.00 77 ALA A O 15
ATOM 27745 N N . ILE A 1 78 ? -4.399 6.308 -6.059 1.00 0.00 78 ILE A N 15
ATOM 27746 C CA . ILE A 1 78 ? -3.983 4.922 -6.443 1.00 0.00 78 ILE A CA 15
ATOM 27747 C C . ILE A 1 78 ? -4.272 3.971 -5.282 1.00 0.00 78 ILE A C 15
ATOM 27748 O O . ILE A 1 78 ? -4.111 4.314 -4.129 1.00 0.00 78 ILE A O 15
ATOM 27764 N N . GLU A 1 79 ? -4.707 2.774 -5.587 1.00 0.00 79 GLU A N 15
ATOM 27765 C CA . GLU A 1 79 ? -5.025 1.778 -4.514 1.00 0.00 79 GLU A CA 15
ATOM 27766 C C . GLU A 1 79 ? -4.237 0.494 -4.762 1.00 0.00 79 GLU A C 15
ATOM 27767 O O . GLU A 1 79 ? -3.956 0.126 -5.884 1.00 0.00 79 GLU A O 15
ATOM 27779 N N . ALA A 1 80 ? -3.880 -0.193 -3.710 1.00 0.00 80 ALA A N 15
ATOM 27780 C CA . ALA A 1 80 ? -3.106 -1.462 -3.858 1.00 0.00 80 ALA A CA 15
ATOM 27781 C C . ALA A 1 80 ? -3.631 -2.485 -2.854 1.00 0.00 80 ALA A C 15
ATOM 27782 O O . ALA A 1 80 ? -4.070 -2.140 -1.777 1.00 0.00 80 ALA A O 15
ATOM 27789 N N . THR A 1 81 ? -3.592 -3.746 -3.208 1.00 0.00 81 THR A N 15
ATOM 27790 C CA . THR A 1 81 ? -4.093 -4.819 -2.291 1.00 0.00 81 THR A CA 15
ATOM 27791 C C . THR A 1 81 ? -2.953 -5.774 -1.939 1.00 0.00 81 THR A C 15
ATOM 27792 O O . THR A 1 81 ? -2.250 -6.267 -2.798 1.00 0.00 81 THR A O 15
ATOM 27803 N N . VAL A 1 82 ? -2.775 -6.039 -0.669 1.00 0.00 82 VAL A N 15
ATOM 27804 C CA . VAL A 1 82 ? -1.688 -6.965 -0.225 1.00 0.00 82 VAL A CA 15
ATOM 27805 C C . VAL A 1 82 ? -2.298 -8.295 0.215 1.00 0.00 82 VAL A C 15
ATOM 27806 O O . VAL A 1 82 ? -3.168 -8.349 1.062 1.00 0.00 82 VAL A O 15
ATOM 27819 N N . ILE A 1 83 ? -1.837 -9.368 -0.364 1.00 0.00 83 ILE A N 15
ATOM 27820 C CA . ILE A 1 83 ? -2.371 -10.714 -0.007 1.00 0.00 83 ILE A CA 15
ATOM 27821 C C . ILE A 1 83 ? -1.652 -11.238 1.236 1.00 0.00 83 ILE A C 15
ATOM 27822 O O . ILE A 1 83 ? -0.441 -11.205 1.327 1.00 0.00 83 ILE A O 15
ATOM 27838 N N . LEU A 1 84 ? -2.397 -11.721 2.195 1.00 0.00 84 LEU A N 15
ATOM 27839 C CA . LEU A 1 84 ? -1.789 -12.258 3.452 1.00 0.00 84 LEU A CA 15
ATOM 27840 C C . LEU A 1 84 ? -2.215 -13.718 3.622 1.00 0.00 84 LEU A C 15
ATOM 27841 O O . LEU A 1 84 ? -2.645 -14.138 4.678 1.00 0.00 84 LEU A O 15
ATOM 27857 N N . ASN A 1 85 ? -2.093 -14.494 2.581 1.00 0.00 85 ASN A N 15
ATOM 27858 C CA . ASN A 1 85 ? -2.477 -15.933 2.659 1.00 0.00 85 ASN A CA 15
ATOM 27859 C C . ASN A 1 85 ? -1.555 -16.654 3.647 1.00 0.00 85 ASN A C 15
ATOM 27860 O O . ASN A 1 85 ? -1.977 -17.502 4.409 1.00 0.00 85 ASN A O 15
ATOM 27871 N N . SER A 1 86 ? -0.293 -16.335 3.624 1.00 0.00 86 SER A N 15
ATOM 27872 C CA . SER A 1 86 ? 0.670 -17.010 4.543 1.00 0.00 86 SER A CA 15
ATOM 27873 C C . SER A 1 86 ? 0.489 -16.488 5.974 1.00 0.00 86 SER A C 15
ATOM 27874 O O . SER A 1 86 ? 0.189 -15.334 6.196 1.00 0.00 86 SER A O 15
ATOM 27882 N N . GLN A 1 87 ? 0.673 -17.343 6.943 1.00 0.00 87 GLN A N 15
ATOM 27883 C CA . GLN A 1 87 ? 0.510 -16.919 8.363 1.00 0.00 87 GLN A CA 15
ATOM 27884 C C . GLN A 1 87 ? 1.698 -16.038 8.795 1.00 0.00 87 GLN A C 15
ATOM 27885 O O . GLN A 1 87 ? 1.513 -14.992 9.382 1.00 0.00 87 GLN A O 15
ATOM 27899 N N . PRO A 1 88 ? 2.905 -16.446 8.513 1.00 0.00 88 PRO A N 15
ATOM 27900 C CA . PRO A 1 88 ? 4.112 -15.657 8.893 1.00 0.00 88 PRO A CA 15
ATOM 27901 C C . PRO A 1 88 ? 4.032 -14.223 8.356 1.00 0.00 88 PRO A C 15
ATOM 27902 O O . PRO A 1 88 ? 4.523 -13.289 8.957 1.00 0.00 88 PRO A O 15
ATOM 27913 N N . GLU A 1 89 ? 3.416 -14.056 7.218 1.00 0.00 89 GLU A N 15
ATOM 27914 C CA . GLU A 1 89 ? 3.296 -12.698 6.614 1.00 0.00 89 GLU A CA 15
ATOM 27915 C C . GLU A 1 89 ? 2.390 -11.828 7.493 1.00 0.00 89 GLU A C 15
ATOM 27916 O O . GLU A 1 89 ? 2.622 -10.651 7.668 1.00 0.00 89 GLU A O 15
ATOM 27928 N N . TRP A 1 90 ? 1.355 -12.402 8.036 1.00 0.00 90 TRP A N 15
ATOM 27929 C CA . TRP A 1 90 ? 0.426 -11.615 8.902 1.00 0.00 90 TRP A CA 15
ATOM 27930 C C . TRP A 1 90 ? 1.196 -11.039 10.097 1.00 0.00 90 TRP A C 15
ATOM 27931 O O . TRP A 1 90 ? 0.990 -9.910 10.499 1.00 0.00 90 TRP A O 15
ATOM 27952 N N . ASP A 1 91 ? 2.065 -11.810 10.675 1.00 0.00 91 ASP A N 15
ATOM 27953 C CA . ASP A 1 91 ? 2.833 -11.314 11.851 1.00 0.00 91 ASP A CA 15
ATOM 27954 C C . ASP A 1 91 ? 3.695 -10.120 11.426 1.00 0.00 91 ASP A C 15
ATOM 27955 O O . ASP A 1 91 ? 3.739 -9.098 12.085 1.00 0.00 91 ASP A O 15
ATOM 27964 N N . ARG A 1 92 ? 4.377 -10.248 10.327 1.00 0.00 92 ARG A N 15
ATOM 27965 C CA . ARG A 1 92 ? 5.237 -9.132 9.835 1.00 0.00 92 ARG A CA 15
ATOM 27966 C C . ARG A 1 92 ? 4.350 -7.986 9.346 1.00 0.00 92 ARG A C 15
ATOM 27967 O O . ARG A 1 92 ? 4.615 -6.824 9.585 1.00 0.00 92 ARG A O 15
ATOM 27988 N N . PHE A 1 93 ? 3.298 -8.315 8.656 1.00 0.00 93 PHE A N 15
ATOM 27989 C CA . PHE A 1 93 ? 2.373 -7.267 8.134 1.00 0.00 93 PHE A CA 15
ATOM 27990 C C . PHE A 1 93 ? 1.776 -6.487 9.307 1.00 0.00 93 PHE A C 15
ATOM 27991 O O . PHE A 1 93 ? 1.698 -5.273 9.290 1.00 0.00 93 PHE A O 15
ATOM 28008 N N . MET A 1 94 ? 1.351 -7.179 10.323 1.00 0.00 94 MET A N 15
ATOM 28009 C CA . MET A 1 94 ? 0.758 -6.489 11.505 1.00 0.00 94 MET A CA 15
ATOM 28010 C C . MET A 1 94 ? 1.806 -5.564 12.129 1.00 0.00 94 MET A C 15
ATOM 28011 O O . MET A 1 94 ? 1.516 -4.450 12.519 1.00 0.00 94 MET A O 15
ATOM 28025 N N . ARG A 1 95 ? 3.018 -6.020 12.226 1.00 0.00 95 ARG A N 15
ATOM 28026 C CA . ARG A 1 95 ? 4.092 -5.172 12.817 1.00 0.00 95 ARG A CA 15
ATOM 28027 C C . ARG A 1 95 ? 4.357 -3.983 11.889 1.00 0.00 95 ARG A C 15
ATOM 28028 O O . ARG A 1 95 ? 4.572 -2.869 12.328 1.00 0.00 95 ARG A O 15
ATOM 28049 N N . PHE A 1 96 ? 4.342 -4.216 10.610 1.00 0.00 96 PHE A N 15
ATOM 28050 C CA . PHE A 1 96 ? 4.586 -3.112 9.636 1.00 0.00 96 PHE A CA 15
ATOM 28051 C C . PHE A 1 96 ? 3.469 -2.069 9.762 1.00 0.00 96 PHE A C 15
ATOM 28052 O O . PHE A 1 96 ? 3.709 -0.880 9.815 1.00 0.00 96 PHE A O 15
ATOM 28069 N N . MET A 1 97 ? 2.253 -2.520 9.805 1.00 0.00 97 MET A N 15
ATOM 28070 C CA . MET A 1 97 ? 1.104 -1.579 9.928 1.00 0.00 97 MET A CA 15
ATOM 28071 C C . MET A 1 97 ? 1.148 -0.889 11.291 1.00 0.00 97 MET A C 15
ATOM 28072 O O . MET A 1 97 ? 0.844 0.281 11.423 1.00 0.00 97 MET A O 15
ATOM 28086 N N . GLU A 1 98 ? 1.515 -1.610 12.308 1.00 0.00 98 GLU A N 15
ATOM 28087 C CA . GLU A 1 98 ? 1.570 -1.011 13.673 1.00 0.00 98 GLU A CA 15
ATOM 28088 C C . GLU A 1 98 ? 2.589 0.133 13.698 1.00 0.00 98 GLU A C 15
ATOM 28089 O O . GLU A 1 98 ? 2.356 1.177 14.275 1.00 0.00 98 GLU A O 15
ATOM 28101 N N . ARG A 1 99 ? 3.716 -0.055 13.080 1.00 0.00 99 ARG A N 15
ATOM 28102 C CA . ARG A 1 99 ? 4.755 1.017 13.065 1.00 0.00 99 ARG A CA 15
ATOM 28103 C C . ARG A 1 99 ? 4.251 2.209 12.250 1.00 0.00 99 ARG A C 15
ATOM 28104 O O . ARG A 1 99 ? 4.468 3.355 12.595 1.00 0.00 99 ARG A O 15
ATOM 28125 N N . TYR A 1 100 ? 3.586 1.941 11.170 1.00 0.00 100 TYR A N 15
ATOM 28126 C CA . TYR A 1 100 ? 3.059 3.038 10.313 1.00 0.00 100 TYR A CA 15
ATOM 28127 C C . TYR A 1 100 ? 2.055 3.881 11.106 1.00 0.00 100 TYR A C 15
ATOM 28128 O O . TYR A 1 100 ? 2.087 5.095 11.087 1.00 0.00 100 TYR A O 15
ATOM 28146 N N . GLY A 1 101 ? 1.157 3.237 11.793 1.00 0.00 101 GLY A N 15
ATOM 28147 C CA . GLY A 1 101 ? 0.138 3.985 12.586 1.00 0.00 101 GLY A CA 15
ATOM 28148 C C . GLY A 1 101 ? 0.817 4.751 13.726 1.00 0.00 101 GLY A C 15
ATOM 28149 O O . GLY A 1 101 ? 0.442 5.859 14.058 1.00 0.00 101 GLY A O 15
ATOM 28153 N N . ALA A 1 102 ? 1.803 4.163 14.336 1.00 0.00 102 ALA A N 15
ATOM 28154 C CA . ALA A 1 102 ? 2.506 4.842 15.464 1.00 0.00 102 ALA A CA 15
ATOM 28155 C C . ALA A 1 102 ? 3.247 6.084 14.960 1.00 0.00 102 ALA A C 15
ATOM 28156 O O . ALA A 1 102 ? 3.260 7.117 15.600 1.00 0.00 102 ALA A O 15
ATOM 28163 N N . GLU A 1 103 ? 3.874 5.991 13.825 1.00 0.00 103 GLU A N 15
ATOM 28164 C CA . GLU A 1 103 ? 4.625 7.166 13.289 1.00 0.00 103 GLU A CA 15
ATOM 28165 C C . GLU A 1 103 ? 3.657 8.138 12.605 1.00 0.00 103 GLU A C 15
ATOM 28166 O O . GLU A 1 103 ? 3.592 9.303 12.942 1.00 0.00 103 GLU A O 15
ATOM 28178 N N . ASN A 1 104 ? 2.905 7.674 11.643 1.00 0.00 104 ASN A N 15
ATOM 28179 C CA . ASN A 1 104 ? 1.940 8.580 10.940 1.00 0.00 104 ASN A CA 15
ATOM 28180 C C . ASN A 1 104 ? 0.568 8.487 11.616 1.00 0.00 104 ASN A C 15
ATOM 28181 O O . ASN A 1 104 ? 0.183 9.339 12.392 1.00 0.00 104 ASN A O 15
ATOM 28192 N N . GLY A 1 105 ? -0.176 7.455 11.314 1.00 0.00 105 GLY A N 15
ATOM 28193 C CA . GLY A 1 105 ? -1.529 7.289 11.931 1.00 0.00 105 GLY A CA 15
ATOM 28194 C C . GLY A 1 105 ? -2.508 6.748 10.882 1.00 0.00 105 GLY A C 15
ATOM 28195 O O . GLY A 1 105 ? -2.447 7.092 9.720 1.00 0.00 105 GLY A O 15
ATOM 28199 N N . LEU A 1 106 ? -3.414 5.904 11.294 1.00 0.00 106 LEU A N 15
ATOM 28200 C CA . LEU A 1 106 ? -4.410 5.332 10.340 1.00 0.00 106 LEU A CA 15
ATOM 28201 C C . LEU A 1 106 ? -5.454 6.398 9.983 1.00 0.00 106 LEU A C 15
ATOM 28202 O O . LEU A 1 106 ? -5.400 7.018 8.938 1.00 0.00 106 LEU A O 15
ATOM 28218 N N . GLY A 1 107 ? -6.403 6.612 10.852 1.00 0.00 107 GLY A N 15
ATOM 28219 C CA . GLY A 1 107 ? -7.462 7.633 10.581 1.00 0.00 107 GLY A CA 15
ATOM 28220 C C . GLY A 1 107 ? -8.059 7.401 9.190 1.00 0.00 107 GLY A C 15
ATOM 28221 O O . GLY A 1 107 ? -7.926 8.219 8.299 1.00 0.00 107 GLY A O 15
ATOM 28225 N N . PHE A 1 108 ? -8.718 6.293 9.004 1.00 0.00 108 PHE A N 15
ATOM 28226 C CA . PHE A 1 108 ? -9.330 5.987 7.676 1.00 0.00 108 PHE A CA 15
ATOM 28227 C C . PHE A 1 108 ? -10.345 7.070 7.297 1.00 0.00 108 PHE A C 15
ATOM 28228 O O . PHE A 1 108 ? -11.232 7.412 8.053 1.00 0.00 108 PHE A O 15
ATOM 28245 N N . SER A 1 109 ? -10.202 7.613 6.117 1.00 0.00 109 SER A N 15
ATOM 28246 C CA . SER A 1 109 ? -11.127 8.690 5.654 1.00 0.00 109 SER A CA 15
ATOM 28247 C C . SER A 1 109 ? -12.485 8.105 5.252 1.00 0.00 109 SER A C 15
ATOM 28248 O O . SER A 1 109 ? -12.590 6.982 4.804 1.00 0.00 109 SER A O 15
ATOM 28256 N N . LYS A 1 110 ? -13.521 8.882 5.417 1.00 0.00 110 LYS A N 15
ATOM 28257 C CA . LYS A 1 110 ? -14.895 8.419 5.068 1.00 0.00 110 LYS A CA 15
ATOM 28258 C C . LYS A 1 110 ? -15.094 8.352 3.551 1.00 0.00 110 LYS A C 15
ATOM 28259 O O . LYS A 1 110 ? -14.281 8.810 2.775 1.00 0.00 110 LYS A O 15
ATOM 28278 N N . SER A 1 111 ? -16.193 7.770 3.144 1.00 0.00 111 SER A N 15
ATOM 28279 C CA . SER A 1 111 ? -16.511 7.629 1.693 1.00 0.00 111 SER A CA 15
ATOM 28280 C C . SER A 1 111 ? -15.694 6.480 1.108 1.00 0.00 111 SER A C 15
ATOM 28281 O O . SER A 1 111 ? -15.889 6.075 -0.020 1.00 0.00 111 SER A O 15
ATOM 28289 N N . GLU A 1 112 ? -14.786 5.940 1.877 1.00 0.00 112 GLU A N 15
ATOM 28290 C CA . GLU A 1 112 ? -13.953 4.798 1.388 1.00 0.00 112 GLU A CA 15
ATOM 28291 C C . GLU A 1 112 ? -14.440 3.492 2.034 1.00 0.00 112 GLU A C 15
ATOM 28292 O O . GLU A 1 112 ? -14.291 2.419 1.484 1.00 0.00 112 GLU A O 15
ATOM 28304 N N . LEU A 1 113 ? -15.021 3.582 3.198 1.00 0.00 113 LEU A N 15
ATOM 28305 C CA . LEU A 1 113 ? -15.527 2.356 3.890 1.00 0.00 113 LEU A CA 15
ATOM 28306 C C . LEU A 1 113 ? -16.863 1.939 3.285 1.00 0.00 113 LEU A C 15
ATOM 28307 O O . LEU A 1 113 ? -17.129 0.775 3.054 1.00 0.00 113 LEU A O 15
ATOM 28323 N N . GLU A 1 114 ? -17.713 2.889 3.049 1.00 0.00 114 GLU A N 15
ATOM 28324 C CA . GLU A 1 114 ? -19.050 2.572 2.477 1.00 0.00 114 GLU A CA 15
ATOM 28325 C C . GLU A 1 114 ? -18.897 2.004 1.065 1.00 0.00 114 GLU A C 15
ATOM 28326 O O . GLU A 1 114 ? -18.577 2.706 0.129 1.00 0.00 114 GLU A O 15
ATOM 28338 N N . HIS A 1 115 ? -19.141 0.731 0.914 1.00 0.00 115 HIS A N 15
ATOM 28339 C CA . HIS A 1 115 ? -19.029 0.098 -0.427 1.00 0.00 115 HIS A CA 15
ATOM 28340 C C . HIS A 1 115 ? -19.526 -1.350 -0.339 1.00 0.00 115 HIS A C 15
ATOM 28341 O O . HIS A 1 115 ? -18.759 -2.280 -0.188 1.00 0.00 115 HIS A O 15
ATOM 28355 N N . HIS A 1 116 ? -20.812 -1.539 -0.434 1.00 0.00 116 HIS A N 15
ATOM 28356 C CA . HIS A 1 116 ? -21.392 -2.913 -0.362 1.00 0.00 116 HIS A CA 15
ATOM 28357 C C . HIS A 1 116 ? -22.727 -2.924 -1.109 1.00 0.00 116 HIS A C 15
ATOM 28358 O O . HIS A 1 116 ? -22.978 -3.766 -1.949 1.00 0.00 116 HIS A O 15
ATOM 28372 N N . HIS A 1 117 ? -23.592 -1.991 -0.806 1.00 0.00 117 HIS A N 15
ATOM 28373 C CA . HIS A 1 117 ? -24.918 -1.946 -1.494 1.00 0.00 117 HIS A CA 15
ATOM 28374 C C . HIS A 1 117 ? -25.433 -0.507 -1.577 1.00 0.00 117 HIS A C 15
ATOM 28375 O O . HIS A 1 117 ? -24.914 0.396 -0.952 1.00 0.00 117 HIS A O 15
ATOM 28389 N N . HIS A 1 118 ? -26.461 -0.294 -2.359 1.00 0.00 118 HIS A N 15
ATOM 28390 C CA . HIS A 1 118 ? -27.032 1.077 -2.507 1.00 0.00 118 HIS A CA 15
ATOM 28391 C C . HIS A 1 118 ? -28.526 0.986 -2.827 1.00 0.00 118 HIS A C 15
ATOM 28392 O O . HIS A 1 118 ? -29.013 -0.014 -3.314 1.00 0.00 118 HIS A O 15
ATOM 28406 N N . HIS A 1 119 ? -29.257 2.035 -2.555 1.00 0.00 119 HIS A N 15
ATOM 28407 C CA . HIS A 1 119 ? -30.719 2.024 -2.843 1.00 0.00 119 HIS A CA 15
ATOM 28408 C C . HIS A 1 119 ? -31.219 3.454 -3.068 1.00 0.00 119 HIS A C 15
ATOM 28409 O O . HIS A 1 119 ? -30.582 4.418 -2.696 1.00 0.00 119 HIS A O 15
ATOM 28423 N N . HIS A 1 120 ? -32.365 3.583 -3.681 1.00 0.00 120 HIS A N 15
ATOM 28424 C CA . HIS A 1 120 ? -32.940 4.932 -3.955 1.00 0.00 120 HIS A CA 15
ATOM 28425 C C . HIS A 1 120 ? -33.833 5.357 -2.783 1.00 0.00 120 HIS A C 15
ATOM 28426 O O . HIS A 1 120 ? -34.675 6.218 -2.986 1.00 0.00 120 HIS A O 15
ATOM 28441 N N . MET A 1 1 ? 10.931 3.125 11.084 1.00 0.00 1 MET A N 16
ATOM 28442 C CA . MET A 1 1 ? 10.205 4.124 10.250 1.00 0.00 1 MET A CA 16
ATOM 28443 C C . MET A 1 1 ? 9.643 3.424 9.010 1.00 0.00 1 MET A C 16
ATOM 28444 O O . MET A 1 1 ? 10.209 3.481 7.937 1.00 0.00 1 MET A O 16
ATOM 28460 N N . ALA A 1 2 ? 8.537 2.748 9.164 1.00 0.00 2 ALA A N 16
ATOM 28461 C CA . ALA A 1 2 ? 7.931 2.016 8.017 1.00 0.00 2 ALA A CA 16
ATOM 28462 C C . ALA A 1 2 ? 7.398 3.001 6.974 1.00 0.00 2 ALA A C 16
ATOM 28463 O O . ALA A 1 2 ? 6.869 4.046 7.298 1.00 0.00 2 ALA A O 16
ATOM 28470 N N . GLU A 1 3 ? 7.527 2.664 5.719 1.00 0.00 3 GLU A N 16
ATOM 28471 C CA . GLU A 1 3 ? 7.025 3.561 4.641 1.00 0.00 3 GLU A CA 16
ATOM 28472 C C . GLU A 1 3 ? 6.710 2.736 3.393 1.00 0.00 3 GLU A C 16
ATOM 28473 O O . GLU A 1 3 ? 7.182 1.625 3.232 1.00 0.00 3 GLU A O 16
ATOM 28485 N N . ILE A 1 4 ? 5.915 3.279 2.506 1.00 0.00 4 ILE A N 16
ATOM 28486 C CA . ILE A 1 4 ? 5.552 2.556 1.250 1.00 0.00 4 ILE A CA 16
ATOM 28487 C C . ILE A 1 4 ? 6.242 3.231 0.066 1.00 0.00 4 ILE A C 16
ATOM 28488 O O . ILE A 1 4 ? 6.172 4.433 -0.096 1.00 0.00 4 ILE A O 16
ATOM 28504 N N . GLN A 1 5 ? 6.915 2.465 -0.757 1.00 0.00 5 GLN A N 16
ATOM 28505 C CA . GLN A 1 5 ? 7.624 3.049 -1.935 1.00 0.00 5 GLN A CA 16
ATOM 28506 C C . GLN A 1 5 ? 7.246 2.282 -3.202 1.00 0.00 5 GLN A C 16
ATOM 28507 O O . GLN A 1 5 ? 7.315 1.070 -3.258 1.00 0.00 5 GLN A O 16
ATOM 28521 N N . PHE A 1 6 ? 6.849 2.993 -4.222 1.00 0.00 6 PHE A N 16
ATOM 28522 C CA . PHE A 1 6 ? 6.464 2.340 -5.501 1.00 0.00 6 PHE A CA 16
ATOM 28523 C C . PHE A 1 6 ? 7.723 2.135 -6.347 1.00 0.00 6 PHE A C 16
ATOM 28524 O O . PHE A 1 6 ? 7.690 1.530 -7.400 1.00 0.00 6 PHE A O 16
ATOM 28541 N N . SER A 1 7 ? 8.836 2.643 -5.889 1.00 0.00 7 SER A N 16
ATOM 28542 C CA . SER A 1 7 ? 10.105 2.488 -6.654 1.00 0.00 7 SER A CA 16
ATOM 28543 C C . SER A 1 7 ? 11.293 2.734 -5.726 1.00 0.00 7 SER A C 16
ATOM 28544 O O . SER A 1 7 ? 12.092 1.852 -5.478 1.00 0.00 7 SER A O 16
ATOM 28552 N N . LYS A 1 8 ? 11.421 3.931 -5.213 1.00 0.00 8 LYS A N 16
ATOM 28553 C CA . LYS A 1 8 ? 12.568 4.246 -4.301 1.00 0.00 8 LYS A CA 16
ATOM 28554 C C . LYS A 1 8 ? 12.110 5.193 -3.186 1.00 0.00 8 LYS A C 16
ATOM 28555 O O . LYS A 1 8 ? 10.935 5.321 -2.906 1.00 0.00 8 LYS A O 16
ATOM 28574 N N . GLY A 1 9 ? 13.039 5.862 -2.548 1.00 0.00 9 GLY A N 16
ATOM 28575 C CA . GLY A 1 9 ? 12.680 6.810 -1.453 1.00 0.00 9 GLY A CA 16
ATOM 28576 C C . GLY A 1 9 ? 11.782 7.920 -2.006 1.00 0.00 9 GLY A C 16
ATOM 28577 O O . GLY A 1 9 ? 11.449 8.862 -1.317 1.00 0.00 9 GLY A O 16
ATOM 28581 N N . VAL A 1 10 ? 11.397 7.819 -3.248 1.00 0.00 10 VAL A N 16
ATOM 28582 C CA . VAL A 1 10 ? 10.534 8.868 -3.853 1.00 0.00 10 VAL A CA 16
ATOM 28583 C C . VAL A 1 10 ? 9.135 8.829 -3.233 1.00 0.00 10 VAL A C 16
ATOM 28584 O O . VAL A 1 10 ? 8.537 7.783 -3.074 1.00 0.00 10 VAL A O 16
ATOM 28597 N N . ALA A 1 11 ? 8.616 9.980 -2.896 1.00 0.00 11 ALA A N 16
ATOM 28598 C CA . ALA A 1 11 ? 7.257 10.068 -2.293 1.00 0.00 11 ALA A CA 16
ATOM 28599 C C . ALA A 1 11 ? 7.238 9.371 -0.934 1.00 0.00 11 ALA A C 16
ATOM 28600 O O . ALA A 1 11 ? 7.003 8.181 -0.833 1.00 0.00 11 ALA A O 16
ATOM 28607 N N . GLU A 1 12 ? 7.475 10.117 0.113 1.00 0.00 12 GLU A N 16
ATOM 28608 C CA . GLU A 1 12 ? 7.469 9.543 1.494 1.00 0.00 12 GLU A CA 16
ATOM 28609 C C . GLU A 1 12 ? 6.591 10.416 2.393 1.00 0.00 12 GLU A C 16
ATOM 28610 O O . GLU A 1 12 ? 6.098 9.978 3.412 1.00 0.00 12 GLU A O 16
ATOM 28622 N N . THR A 1 13 ? 6.387 11.650 2.019 1.00 0.00 13 THR A N 16
ATOM 28623 C CA . THR A 1 13 ? 5.538 12.555 2.844 1.00 0.00 13 THR A CA 16
ATOM 28624 C C . THR A 1 13 ? 4.065 12.194 2.622 1.00 0.00 13 THR A C 16
ATOM 28625 O O . THR A 1 13 ? 3.172 12.786 3.192 1.00 0.00 13 THR A O 16
ATOM 28636 N N . VAL A 1 14 ? 3.816 11.228 1.783 1.00 0.00 14 VAL A N 16
ATOM 28637 C CA . VAL A 1 14 ? 2.412 10.816 1.497 1.00 0.00 14 VAL A CA 16
ATOM 28638 C C . VAL A 1 14 ? 1.805 10.145 2.730 1.00 0.00 14 VAL A C 16
ATOM 28639 O O . VAL A 1 14 ? 2.433 9.331 3.376 1.00 0.00 14 VAL A O 16
ATOM 28652 N N . VAL A 1 15 ? 0.578 10.481 3.053 1.00 0.00 15 VAL A N 16
ATOM 28653 C CA . VAL A 1 15 ? -0.101 9.871 4.238 1.00 0.00 15 VAL A CA 16
ATOM 28654 C C . VAL A 1 15 ? -1.376 9.146 3.775 1.00 0.00 15 VAL A C 16
ATOM 28655 O O . VAL A 1 15 ? -2.469 9.667 3.891 1.00 0.00 15 VAL A O 16
ATOM 28668 N N . PRO A 1 16 ? -1.233 7.953 3.239 1.00 0.00 16 PRO A N 16
ATOM 28669 C CA . PRO A 1 16 ? -2.384 7.146 2.737 1.00 0.00 16 PRO A CA 16
ATOM 28670 C C . PRO A 1 16 ? -3.179 6.482 3.864 1.00 0.00 16 PRO A C 16
ATOM 28671 O O . PRO A 1 16 ? -2.661 6.205 4.929 1.00 0.00 16 PRO A O 16
ATOM 28682 N N . GLU A 1 17 ? -4.437 6.227 3.633 1.00 0.00 17 GLU A N 16
ATOM 28683 C CA . GLU A 1 17 ? -5.280 5.586 4.681 1.00 0.00 17 GLU A CA 16
ATOM 28684 C C . GLU A 1 17 ? -5.202 4.064 4.547 1.00 0.00 17 GLU A C 16
ATOM 28685 O O . GLU A 1 17 ? -5.223 3.518 3.462 1.00 0.00 17 GLU A O 16
ATOM 28697 N N . VAL A 1 18 ? -5.105 3.380 5.655 1.00 0.00 18 VAL A N 16
ATOM 28698 C CA . VAL A 1 18 ? -5.012 1.894 5.625 1.00 0.00 18 VAL A CA 16
ATOM 28699 C C . VAL A 1 18 ? -6.411 1.285 5.640 1.00 0.00 18 VAL A C 16
ATOM 28700 O O . VAL A 1 18 ? -7.252 1.657 6.435 1.00 0.00 18 VAL A O 16
ATOM 28713 N N . ARG A 1 19 ? -6.662 0.352 4.759 1.00 0.00 19 ARG A N 16
ATOM 28714 C CA . ARG A 1 19 ? -8.004 -0.301 4.697 1.00 0.00 19 ARG A CA 16
ATOM 28715 C C . ARG A 1 19 ? -7.836 -1.813 4.754 1.00 0.00 19 ARG A C 16
ATOM 28716 O O . ARG A 1 19 ? -6.891 -2.369 4.231 1.00 0.00 19 ARG A O 16
ATOM 28737 N N . LEU A 1 20 ? -8.757 -2.478 5.400 1.00 0.00 20 LEU A N 16
ATOM 28738 C CA . LEU A 1 20 ? -8.689 -3.963 5.524 1.00 0.00 20 LEU A CA 16
ATOM 28739 C C . LEU A 1 20 ? -9.775 -4.590 4.656 1.00 0.00 20 LEU A C 16
ATOM 28740 O O . LEU A 1 20 ? -10.919 -4.179 4.684 1.00 0.00 20 LEU A O 16
ATOM 28756 N N . SER A 1 21 ? -9.418 -5.581 3.879 1.00 0.00 21 SER A N 16
ATOM 28757 C CA . SER A 1 21 ? -10.409 -6.256 2.988 1.00 0.00 21 SER A CA 16
ATOM 28758 C C . SER A 1 21 ? -10.473 -7.740 3.330 1.00 0.00 21 SER A C 16
ATOM 28759 O O . SER A 1 21 ? -9.518 -8.316 3.814 1.00 0.00 21 SER A O 16
ATOM 28767 N N . LYS A 1 22 ? -11.597 -8.361 3.085 1.00 0.00 22 LYS A N 16
ATOM 28768 C CA . LYS A 1 22 ? -11.750 -9.815 3.392 1.00 0.00 22 LYS A CA 16
ATOM 28769 C C . LYS A 1 22 ? -12.389 -10.533 2.203 1.00 0.00 22 LYS A C 16
ATOM 28770 O O . LYS A 1 22 ? -13.117 -9.951 1.423 1.00 0.00 22 LYS A O 16
ATOM 28789 N N . SER A 1 23 ? -12.112 -11.801 2.062 1.00 0.00 23 SER A N 16
ATOM 28790 C CA . SER A 1 23 ? -12.682 -12.583 0.931 1.00 0.00 23 SER A CA 16
ATOM 28791 C C . SER A 1 23 ? -14.203 -12.671 1.088 1.00 0.00 23 SER A C 16
ATOM 28792 O O . SER A 1 23 ? -14.886 -13.271 0.282 1.00 0.00 23 SER A O 16
ATOM 28800 N N . LYS A 1 24 ? -14.730 -12.067 2.122 1.00 0.00 24 LYS A N 16
ATOM 28801 C CA . LYS A 1 24 ? -16.206 -12.090 2.367 1.00 0.00 24 LYS A CA 16
ATOM 28802 C C . LYS A 1 24 ? -16.770 -13.482 2.055 1.00 0.00 24 LYS A C 16
ATOM 28803 O O . LYS A 1 24 ? -17.947 -13.649 1.804 1.00 0.00 24 LYS A O 16
ATOM 28822 N N . ASN A 1 25 ? -15.934 -14.476 2.080 1.00 0.00 25 ASN A N 16
ATOM 28823 C CA . ASN A 1 25 ? -16.399 -15.857 1.799 1.00 0.00 25 ASN A CA 16
ATOM 28824 C C . ASN A 1 25 ? -15.293 -16.830 2.203 1.00 0.00 25 ASN A C 16
ATOM 28825 O O . ASN A 1 25 ? -15.217 -17.939 1.715 1.00 0.00 25 ASN A O 16
ATOM 28836 N N . GLY A 1 26 ? -14.433 -16.418 3.098 1.00 0.00 26 GLY A N 16
ATOM 28837 C CA . GLY A 1 26 ? -13.331 -17.317 3.540 1.00 0.00 26 GLY A CA 16
ATOM 28838 C C . GLY A 1 26 ? -12.462 -16.611 4.584 1.00 0.00 26 GLY A C 16
ATOM 28839 O O . GLY A 1 26 ? -12.659 -15.452 4.895 1.00 0.00 26 GLY A O 16
ATOM 28843 N N . GLN A 1 27 ? -11.500 -17.308 5.131 1.00 0.00 27 GLN A N 16
ATOM 28844 C CA . GLN A 1 27 ? -10.610 -16.695 6.161 1.00 0.00 27 GLN A CA 16
ATOM 28845 C C . GLN A 1 27 ? -9.422 -16.015 5.474 1.00 0.00 27 GLN A C 16
ATOM 28846 O O . GLN A 1 27 ? -8.655 -15.308 6.096 1.00 0.00 27 GLN A O 16
ATOM 28860 N N . SER A 1 28 ? -9.260 -16.230 4.194 1.00 0.00 28 SER A N 16
ATOM 28861 C CA . SER A 1 28 ? -8.116 -15.610 3.459 1.00 0.00 28 SER A CA 16
ATOM 28862 C C . SER A 1 28 ? -7.921 -14.153 3.894 1.00 0.00 28 SER A C 16
ATOM 28863 O O . SER A 1 28 ? -8.783 -13.314 3.718 1.00 0.00 28 SER A O 16
ATOM 28871 N N . GLY A 1 29 ? -6.788 -13.861 4.470 1.00 0.00 29 GLY A N 16
ATOM 28872 C CA . GLY A 1 29 ? -6.505 -12.474 4.938 1.00 0.00 29 GLY A CA 16
ATOM 28873 C C . GLY A 1 29 ? -6.192 -11.569 3.749 1.00 0.00 29 GLY A C 16
ATOM 28874 O O . GLY A 1 29 ? -5.524 -11.961 2.812 1.00 0.00 29 GLY A O 16
ATOM 28878 N N . MET A 1 30 ? -6.659 -10.350 3.784 1.00 0.00 30 MET A N 16
ATOM 28879 C CA . MET A 1 30 ? -6.382 -9.411 2.662 1.00 0.00 30 MET A CA 16
ATOM 28880 C C . MET A 1 30 ? -6.420 -7.973 3.178 1.00 0.00 30 MET A C 16
ATOM 28881 O O . MET A 1 30 ? -7.117 -7.658 4.123 1.00 0.00 30 MET A O 16
ATOM 28895 N N . ALA A 1 31 ? -5.681 -7.092 2.555 1.00 0.00 31 ALA A N 16
ATOM 28896 C CA . ALA A 1 31 ? -5.674 -5.665 2.992 1.00 0.00 31 ALA A CA 16
ATOM 28897 C C . ALA A 1 31 ? -5.580 -4.764 1.763 1.00 0.00 31 ALA A C 16
ATOM 28898 O O . ALA A 1 31 ? -4.978 -5.119 0.770 1.00 0.00 31 ALA A O 16
ATOM 28905 N N . LYS A 1 32 ? -6.172 -3.599 1.828 1.00 0.00 32 LYS A N 16
ATOM 28906 C CA . LYS A 1 32 ? -6.131 -2.651 0.673 1.00 0.00 32 LYS A CA 16
ATOM 28907 C C . LYS A 1 32 ? -5.609 -1.294 1.136 1.00 0.00 32 LYS A C 16
ATOM 28908 O O . LYS A 1 32 ? -5.848 -0.872 2.249 1.00 0.00 32 LYS A O 16
ATOM 28927 N N . PHE A 1 33 ? -4.891 -0.611 0.280 1.00 0.00 33 PHE A N 16
ATOM 28928 C CA . PHE A 1 33 ? -4.337 0.729 0.639 1.00 0.00 33 PHE A CA 16
ATOM 28929 C C . PHE A 1 33 ? -4.940 1.784 -0.280 1.00 0.00 33 PHE A C 16
ATOM 28930 O O . PHE A 1 33 ? -5.114 1.563 -1.464 1.00 0.00 33 PHE A O 16
ATOM 28947 N N . TYR A 1 34 ? -5.257 2.931 0.266 1.00 0.00 34 TYR A N 16
ATOM 28948 C CA . TYR A 1 34 ? -5.854 4.031 -0.548 1.00 0.00 34 TYR A CA 16
ATOM 28949 C C . TYR A 1 34 ? -4.931 5.245 -0.510 1.00 0.00 34 TYR A C 16
ATOM 28950 O O . TYR A 1 34 ? -4.566 5.730 0.544 1.00 0.00 34 TYR A O 16
ATOM 28968 N N . PHE A 1 35 ? -4.552 5.735 -1.661 1.00 0.00 35 PHE A N 16
ATOM 28969 C CA . PHE A 1 35 ? -3.646 6.920 -1.733 1.00 0.00 35 PHE A CA 16
ATOM 28970 C C . PHE A 1 35 ? -4.428 8.119 -2.260 1.00 0.00 35 PHE A C 16
ATOM 28971 O O . PHE A 1 35 ? -4.980 8.084 -3.345 1.00 0.00 35 PHE A O 16
ATOM 28988 N N . LEU A 1 36 ? -4.483 9.178 -1.491 1.00 0.00 36 LEU A N 16
ATOM 28989 C CA . LEU A 1 36 ? -5.232 10.393 -1.922 1.00 0.00 36 LEU A CA 16
ATOM 28990 C C . LEU A 1 36 ? -4.276 11.393 -2.571 1.00 0.00 36 LEU A C 16
ATOM 28991 O O . LEU A 1 36 ? -3.309 11.824 -1.975 1.00 0.00 36 LEU A O 16
ATOM 29007 N N . GLU A 1 37 ? -4.563 11.766 -3.790 1.00 0.00 37 GLU A N 16
ATOM 29008 C CA . GLU A 1 37 ? -3.714 12.748 -4.530 1.00 0.00 37 GLU A CA 16
ATOM 29009 C C . GLU A 1 37 ? -2.229 12.539 -4.217 1.00 0.00 37 GLU A C 16
ATOM 29010 O O . GLU A 1 37 ? -1.551 13.443 -3.767 1.00 0.00 37 GLU A O 16
ATOM 29022 N N . PRO A 1 38 ? -1.720 11.363 -4.466 1.00 0.00 38 PRO A N 16
ATOM 29023 C CA . PRO A 1 38 ? -0.284 11.050 -4.221 1.00 0.00 38 PRO A CA 16
ATOM 29024 C C . PRO A 1 38 ? 0.637 11.798 -5.196 1.00 0.00 38 PRO A C 16
ATOM 29025 O O . PRO A 1 38 ? 0.273 12.087 -6.319 1.00 0.00 38 PRO A O 16
ATOM 29036 N N . THR A 1 39 ? 1.819 12.125 -4.760 1.00 0.00 39 THR A N 16
ATOM 29037 C CA . THR A 1 39 ? 2.772 12.869 -5.630 1.00 0.00 39 THR A CA 16
ATOM 29038 C C . THR A 1 39 ? 3.385 11.929 -6.673 1.00 0.00 39 THR A C 16
ATOM 29039 O O . THR A 1 39 ? 4.018 12.361 -7.615 1.00 0.00 39 THR A O 16
ATOM 29050 N N . ILE A 1 40 ? 3.224 10.649 -6.501 1.00 0.00 40 ILE A N 16
ATOM 29051 C CA . ILE A 1 40 ? 3.819 9.686 -7.471 1.00 0.00 40 ILE A CA 16
ATOM 29052 C C . ILE A 1 40 ? 3.147 9.849 -8.842 1.00 0.00 40 ILE A C 16
ATOM 29053 O O . ILE A 1 40 ? 3.486 9.178 -9.797 1.00 0.00 40 ILE A O 16
ATOM 29069 N N . LEU A 1 41 ? 2.194 10.737 -8.946 1.00 0.00 41 LEU A N 16
ATOM 29070 C CA . LEU A 1 41 ? 1.499 10.947 -10.250 1.00 0.00 41 LEU A CA 16
ATOM 29071 C C . LEU A 1 41 ? 2.231 12.033 -11.035 1.00 0.00 41 LEU A C 16
ATOM 29072 O O . LEU A 1 41 ? 2.001 12.223 -12.214 1.00 0.00 41 LEU A O 16
ATOM 29088 N N . ALA A 1 42 ? 3.114 12.744 -10.388 1.00 0.00 42 ALA A N 16
ATOM 29089 C CA . ALA A 1 42 ? 3.882 13.824 -11.076 1.00 0.00 42 ALA A CA 16
ATOM 29090 C C . ALA A 1 42 ? 5.302 13.330 -11.347 1.00 0.00 42 ALA A C 16
ATOM 29091 O O . ALA A 1 42 ? 5.995 13.836 -12.207 1.00 0.00 42 ALA A O 16
ATOM 29098 N N . LYS A 1 43 ? 5.743 12.347 -10.610 1.00 0.00 43 LYS A N 16
ATOM 29099 C CA . LYS A 1 43 ? 7.121 11.816 -10.807 1.00 0.00 43 LYS A CA 16
ATOM 29100 C C . LYS A 1 43 ? 7.112 10.730 -11.880 1.00 0.00 43 LYS A C 16
ATOM 29101 O O . LYS A 1 43 ? 7.545 10.943 -12.994 1.00 0.00 43 LYS A O 16
ATOM 29120 N N . GLU A 1 44 ? 6.638 9.554 -11.544 1.00 0.00 44 GLU A N 16
ATOM 29121 C CA . GLU A 1 44 ? 6.617 8.429 -12.530 1.00 0.00 44 GLU A CA 16
ATOM 29122 C C . GLU A 1 44 ? 5.196 8.183 -13.033 1.00 0.00 44 GLU A C 16
ATOM 29123 O O . GLU A 1 44 ? 4.222 8.593 -12.431 1.00 0.00 44 GLU A O 16
ATOM 29135 N N . SER A 1 45 ? 5.084 7.519 -14.150 1.00 0.00 45 SER A N 16
ATOM 29136 C CA . SER A 1 45 ? 3.747 7.235 -14.737 1.00 0.00 45 SER A CA 16
ATOM 29137 C C . SER A 1 45 ? 3.050 6.105 -13.977 1.00 0.00 45 SER A C 16
ATOM 29138 O O . SER A 1 45 ? 3.654 5.385 -13.207 1.00 0.00 45 SER A O 16
ATOM 29146 N N . THR A 1 46 ? 1.775 5.953 -14.201 1.00 0.00 46 THR A N 16
ATOM 29147 C CA . THR A 1 46 ? 1.002 4.879 -13.517 1.00 0.00 46 THR A CA 16
ATOM 29148 C C . THR A 1 46 ? 1.491 3.509 -13.984 1.00 0.00 46 THR A C 16
ATOM 29149 O O . THR A 1 46 ? 1.456 2.540 -13.253 1.00 0.00 46 THR A O 16
ATOM 29160 N N . ASP A 1 47 ? 1.934 3.418 -15.206 1.00 0.00 47 ASP A N 16
ATOM 29161 C CA . ASP A 1 47 ? 2.416 2.114 -15.735 1.00 0.00 47 ASP A CA 16
ATOM 29162 C C . ASP A 1 47 ? 3.739 1.737 -15.058 1.00 0.00 47 ASP A C 16
ATOM 29163 O O . ASP A 1 47 ? 4.151 0.594 -15.076 1.00 0.00 47 ASP A O 16
ATOM 29172 N N . ASP A 1 48 ? 4.407 2.690 -14.461 1.00 0.00 48 ASP A N 16
ATOM 29173 C CA . ASP A 1 48 ? 5.702 2.391 -13.777 1.00 0.00 48 ASP A CA 16
ATOM 29174 C C . ASP A 1 48 ? 5.443 2.106 -12.297 1.00 0.00 48 ASP A C 16
ATOM 29175 O O . ASP A 1 48 ? 6.328 1.719 -11.563 1.00 0.00 48 ASP A O 16
ATOM 29184 N N . ILE A 1 49 ? 4.228 2.294 -11.852 1.00 0.00 49 ILE A N 16
ATOM 29185 C CA . ILE A 1 49 ? 3.909 2.032 -10.418 1.00 0.00 49 ILE A CA 16
ATOM 29186 C C . ILE A 1 49 ? 3.604 0.546 -10.236 1.00 0.00 49 ILE A C 16
ATOM 29187 O O . ILE A 1 49 ? 3.441 0.067 -9.133 1.00 0.00 49 ILE A O 16
ATOM 29203 N N . THR A 1 50 ? 3.513 -0.174 -11.318 1.00 0.00 50 THR A N 16
ATOM 29204 C CA . THR A 1 50 ? 3.196 -1.632 -11.243 1.00 0.00 50 THR A CA 16
ATOM 29205 C C . THR A 1 50 ? 3.921 -2.287 -10.064 1.00 0.00 50 THR A C 16
ATOM 29206 O O . THR A 1 50 ? 5.131 -2.241 -9.953 1.00 0.00 50 THR A O 16
ATOM 29217 N N . GLY A 1 51 ? 3.176 -2.902 -9.186 1.00 0.00 51 GLY A N 16
ATOM 29218 C CA . GLY A 1 51 ? 3.785 -3.581 -8.008 1.00 0.00 51 GLY A CA 16
ATOM 29219 C C . GLY A 1 51 ? 4.002 -2.584 -6.867 1.00 0.00 51 GLY A C 16
ATOM 29220 O O . GLY A 1 51 ? 4.048 -1.387 -7.067 1.00 0.00 51 GLY A O 16
ATOM 29224 N N . MET A 1 52 ? 4.147 -3.088 -5.666 1.00 0.00 52 MET A N 16
ATOM 29225 C CA . MET A 1 52 ? 4.375 -2.205 -4.481 1.00 0.00 52 MET A CA 16
ATOM 29226 C C . MET A 1 52 ? 5.497 -2.807 -3.633 1.00 0.00 52 MET A C 16
ATOM 29227 O O . MET A 1 52 ? 5.615 -4.020 -3.515 1.00 0.00 52 MET A O 16
ATOM 29241 N N . TYR A 1 53 ? 6.318 -1.967 -3.046 1.00 0.00 53 TYR A N 16
ATOM 29242 C CA . TYR A 1 53 ? 7.448 -2.459 -2.196 1.00 0.00 53 TYR A CA 16
ATOM 29243 C C . TYR A 1 53 ? 7.264 -1.959 -0.761 1.00 0.00 53 TYR A C 16
ATOM 29244 O O . TYR A 1 53 ? 7.406 -0.785 -0.475 1.00 0.00 53 TYR A O 16
ATOM 29262 N N . LEU A 1 54 ? 6.952 -2.849 0.144 1.00 0.00 54 LEU A N 16
ATOM 29263 C CA . LEU A 1 54 ? 6.759 -2.444 1.568 1.00 0.00 54 LEU A CA 16
ATOM 29264 C C . LEU A 1 54 ? 8.103 -2.468 2.281 1.00 0.00 54 LEU A C 16
ATOM 29265 O O . LEU A 1 54 ? 8.844 -3.424 2.177 1.00 0.00 54 LEU A O 16
ATOM 29281 N N . ILE A 1 55 ? 8.425 -1.415 2.998 1.00 0.00 55 ILE A N 16
ATOM 29282 C CA . ILE A 1 55 ? 9.734 -1.350 3.722 1.00 0.00 55 ILE A CA 16
ATOM 29283 C C . ILE A 1 55 ? 9.498 -1.161 5.219 1.00 0.00 55 ILE A C 16
ATOM 29284 O O . ILE A 1 55 ? 8.711 -0.334 5.639 1.00 0.00 55 ILE A O 16
ATOM 29300 N N . ASP A 1 56 ? 10.187 -1.924 6.024 1.00 0.00 56 ASP A N 16
ATOM 29301 C CA . ASP A 1 56 ? 10.042 -1.811 7.505 1.00 0.00 56 ASP A CA 16
ATOM 29302 C C . ASP A 1 56 ? 11.441 -1.779 8.127 1.00 0.00 56 ASP A C 16
ATOM 29303 O O . ASP A 1 56 ? 11.709 -2.423 9.122 1.00 0.00 56 ASP A O 16
ATOM 29312 N N . ASP A 1 57 ? 12.340 -1.032 7.535 1.00 0.00 57 ASP A N 16
ATOM 29313 C CA . ASP A 1 57 ? 13.733 -0.947 8.068 1.00 0.00 57 ASP A CA 16
ATOM 29314 C C . ASP A 1 57 ? 14.232 -2.351 8.423 1.00 0.00 57 ASP A C 16
ATOM 29315 O O . ASP A 1 57 ? 15.201 -2.518 9.137 1.00 0.00 57 ASP A O 16
ATOM 29324 N N . GLU A 1 58 ? 13.584 -3.359 7.910 1.00 0.00 58 GLU A N 16
ATOM 29325 C CA . GLU A 1 58 ? 14.017 -4.757 8.189 1.00 0.00 58 GLU A CA 16
ATOM 29326 C C . GLU A 1 58 ? 13.242 -5.713 7.283 1.00 0.00 58 GLU A C 16
ATOM 29327 O O . GLU A 1 58 ? 12.248 -6.294 7.674 1.00 0.00 58 GLU A O 16
ATOM 29339 N N . GLY A 1 59 ? 13.703 -5.882 6.077 1.00 0.00 59 GLY A N 16
ATOM 29340 C CA . GLY A 1 59 ? 13.024 -6.808 5.120 1.00 0.00 59 GLY A CA 16
ATOM 29341 C C . GLY A 1 59 ? 11.939 -6.067 4.339 1.00 0.00 59 GLY A C 16
ATOM 29342 O O . GLY A 1 59 ? 11.429 -5.050 4.771 1.00 0.00 59 GLY A O 16
ATOM 29346 N N . GLU A 1 60 ? 11.575 -6.576 3.187 1.00 0.00 60 GLU A N 16
ATOM 29347 C CA . GLU A 1 60 ? 10.515 -5.914 2.369 1.00 0.00 60 GLU A CA 16
ATOM 29348 C C . GLU A 1 60 ? 9.642 -6.971 1.700 1.00 0.00 60 GLU A C 16
ATOM 29349 O O . GLU A 1 60 ? 10.058 -8.093 1.486 1.00 0.00 60 GLU A O 16
ATOM 29361 N N . ILE A 1 61 ? 8.426 -6.613 1.373 1.00 0.00 61 ILE A N 16
ATOM 29362 C CA . ILE A 1 61 ? 7.490 -7.582 0.719 1.00 0.00 61 ILE A CA 16
ATOM 29363 C C . ILE A 1 61 ? 7.229 -7.149 -0.720 1.00 0.00 61 ILE A C 16
ATOM 29364 O O . ILE A 1 61 ? 6.955 -5.995 -0.995 1.00 0.00 61 ILE A O 16
ATOM 29380 N N . ILE A 1 62 ? 7.321 -8.073 -1.643 1.00 0.00 62 ILE A N 16
ATOM 29381 C CA . ILE A 1 62 ? 7.088 -7.741 -3.079 1.00 0.00 62 ILE A CA 16
ATOM 29382 C C . ILE A 1 62 ? 5.708 -8.235 -3.485 1.00 0.00 62 ILE A C 16
ATOM 29383 O O . ILE A 1 62 ? 5.412 -9.411 -3.401 1.00 0.00 62 ILE A O 16
ATOM 29399 N N . THR A 1 63 ? 4.859 -7.340 -3.928 1.00 0.00 63 THR A N 16
ATOM 29400 C CA . THR A 1 63 ? 3.481 -7.750 -4.349 1.00 0.00 63 THR A CA 16
ATOM 29401 C C . THR A 1 63 ? 3.201 -7.220 -5.752 1.00 0.00 63 THR A C 16
ATOM 29402 O O . THR A 1 63 ? 3.317 -6.041 -6.019 1.00 0.00 63 THR A O 16
ATOM 29413 N N . ARG A 1 64 ? 2.828 -8.092 -6.650 1.00 0.00 64 ARG A N 16
ATOM 29414 C CA . ARG A 1 64 ? 2.531 -7.662 -8.046 1.00 0.00 64 ARG A CA 16
ATOM 29415 C C . ARG A 1 64 ? 1.018 -7.511 -8.204 1.00 0.00 64 ARG A C 16
ATOM 29416 O O . ARG A 1 64 ? 0.422 -8.034 -9.124 1.00 0.00 64 ARG A O 16
ATOM 29437 N N . GLU A 1 65 ? 0.395 -6.795 -7.305 1.00 0.00 65 GLU A N 16
ATOM 29438 C CA . GLU A 1 65 ? -1.081 -6.589 -7.381 1.00 0.00 65 GLU A CA 16
ATOM 29439 C C . GLU A 1 65 ? -1.397 -5.137 -7.030 1.00 0.00 65 GLU A C 16
ATOM 29440 O O . GLU A 1 65 ? -1.759 -4.825 -5.913 1.00 0.00 65 GLU A O 16
ATOM 29452 N N . VAL A 1 66 ? -1.258 -4.246 -7.984 1.00 0.00 66 VAL A N 16
ATOM 29453 C CA . VAL A 1 66 ? -1.547 -2.799 -7.732 1.00 0.00 66 VAL A CA 16
ATOM 29454 C C . VAL A 1 66 ? -2.513 -2.280 -8.796 1.00 0.00 66 VAL A C 16
ATOM 29455 O O . VAL A 1 66 ? -2.356 -2.553 -9.970 1.00 0.00 66 VAL A O 16
ATOM 29468 N N . LYS A 1 67 ? -3.506 -1.522 -8.394 1.00 0.00 67 LYS A N 16
ATOM 29469 C CA . LYS A 1 67 ? -4.488 -0.965 -9.380 1.00 0.00 67 LYS A CA 16
ATOM 29470 C C . LYS A 1 67 ? -4.622 0.540 -9.173 1.00 0.00 67 LYS A C 16
ATOM 29471 O O . LYS A 1 67 ? -4.726 1.023 -8.063 1.00 0.00 67 LYS A O 16
ATOM 29490 N N . GLY A 1 68 ? -4.606 1.285 -10.246 1.00 0.00 68 GLY A N 16
ATOM 29491 C CA . GLY A 1 68 ? -4.713 2.768 -10.148 1.00 0.00 68 GLY A CA 16
ATOM 29492 C C . GLY A 1 68 ? -6.172 3.214 -10.253 1.00 0.00 68 GLY A C 16
ATOM 29493 O O . GLY A 1 68 ? -6.953 2.662 -11.003 1.00 0.00 68 GLY A O 16
ATOM 29497 N N . LYS A 1 69 ? -6.538 4.233 -9.512 1.00 0.00 69 LYS A N 16
ATOM 29498 C CA . LYS A 1 69 ? -7.937 4.755 -9.568 1.00 0.00 69 LYS A CA 16
ATOM 29499 C C . LYS A 1 69 ? -7.969 5.947 -10.528 1.00 0.00 69 LYS A C 16
ATOM 29500 O O . LYS A 1 69 ? -7.568 7.059 -10.186 1.00 0.00 69 LYS A O 16
ATOM 29519 N N . PHE A 1 70 ? -8.436 5.701 -11.733 1.00 0.00 70 PHE A N 16
ATOM 29520 C CA . PHE A 1 70 ? -8.503 6.766 -12.772 1.00 0.00 70 PHE A CA 16
ATOM 29521 C C . PHE A 1 70 ? -9.859 7.462 -12.737 1.00 0.00 70 PHE A C 16
ATOM 29522 O O . PHE A 1 70 ? -10.859 6.890 -12.350 1.00 0.00 70 PHE A O 16
ATOM 29539 N N . ILE A 1 71 ? -9.891 8.697 -13.156 1.00 0.00 71 ILE A N 16
ATOM 29540 C CA . ILE A 1 71 ? -11.165 9.470 -13.178 1.00 0.00 71 ILE A CA 16
ATOM 29541 C C . ILE A 1 71 ? -11.263 10.228 -14.503 1.00 0.00 71 ILE A C 16
ATOM 29542 O O . ILE A 1 71 ? -10.269 10.634 -15.072 1.00 0.00 71 ILE A O 16
ATOM 29558 N N . ASN A 1 72 ? -12.455 10.422 -14.996 1.00 0.00 72 ASN A N 16
ATOM 29559 C CA . ASN A 1 72 ? -12.631 11.153 -16.284 1.00 0.00 72 ASN A CA 16
ATOM 29560 C C . ASN A 1 72 ? -11.937 12.520 -16.210 1.00 0.00 72 ASN A C 16
ATOM 29561 O O . ASN A 1 72 ? -11.948 13.277 -17.160 1.00 0.00 72 ASN A O 16
ATOM 29572 N N . GLY A 1 73 ? -11.333 12.835 -15.091 1.00 0.00 73 GLY A N 16
ATOM 29573 C CA . GLY A 1 73 ? -10.628 14.145 -14.935 1.00 0.00 73 GLY A CA 16
ATOM 29574 C C . GLY A 1 73 ? -9.205 13.893 -14.441 1.00 0.00 73 GLY A C 16
ATOM 29575 O O . GLY A 1 73 ? -8.822 14.323 -13.375 1.00 0.00 73 GLY A O 16
ATOM 29579 N N . ARG A 1 74 ? -8.423 13.201 -15.225 1.00 0.00 74 ARG A N 16
ATOM 29580 C CA . ARG A 1 74 ? -7.008 12.910 -14.848 1.00 0.00 74 ARG A CA 16
ATOM 29581 C C . ARG A 1 74 ? -6.950 12.109 -13.529 1.00 0.00 74 ARG A C 16
ATOM 29582 O O . ARG A 1 74 ? -7.623 12.446 -12.573 1.00 0.00 74 ARG A O 16
ATOM 29603 N N . PRO A 1 75 ? -6.138 11.066 -13.459 1.00 0.00 75 PRO A N 16
ATOM 29604 C CA . PRO A 1 75 ? -6.007 10.251 -12.220 1.00 0.00 75 PRO A CA 16
ATOM 29605 C C . PRO A 1 75 ? -5.940 11.121 -10.963 1.00 0.00 75 PRO A C 16
ATOM 29606 O O . PRO A 1 75 ? -5.319 12.165 -10.949 1.00 0.00 75 PRO A O 16
ATOM 29617 N N . THR A 1 76 ? -6.592 10.690 -9.915 1.00 0.00 76 THR A N 16
ATOM 29618 C CA . THR A 1 76 ? -6.599 11.467 -8.646 1.00 0.00 76 THR A CA 16
ATOM 29619 C C . THR A 1 76 ? -6.238 10.545 -7.485 1.00 0.00 76 THR A C 16
ATOM 29620 O O . THR A 1 76 ? -5.893 11.003 -6.414 1.00 0.00 76 THR A O 16
ATOM 29631 N N . ALA A 1 77 ? -6.315 9.244 -7.666 1.00 0.00 77 ALA A N 16
ATOM 29632 C CA . ALA A 1 77 ? -5.971 8.340 -6.525 1.00 0.00 77 ALA A CA 16
ATOM 29633 C C . ALA A 1 77 ? -5.431 7.010 -7.035 1.00 0.00 77 ALA A C 16
ATOM 29634 O O . ALA A 1 77 ? -5.552 6.678 -8.198 1.00 0.00 77 ALA A O 16
ATOM 29641 N N . ILE A 1 78 ? -4.846 6.239 -6.154 1.00 0.00 78 ILE A N 16
ATOM 29642 C CA . ILE A 1 78 ? -4.296 4.903 -6.545 1.00 0.00 78 ILE A CA 16
ATOM 29643 C C . ILE A 1 78 ? -4.707 3.873 -5.497 1.00 0.00 78 ILE A C 16
ATOM 29644 O O . ILE A 1 78 ? -4.953 4.205 -4.355 1.00 0.00 78 ILE A O 16
ATOM 29660 N N . GLU A 1 79 ? -4.790 2.623 -5.880 1.00 0.00 79 GLU A N 16
ATOM 29661 C CA . GLU A 1 79 ? -5.197 1.559 -4.910 1.00 0.00 79 GLU A CA 16
ATOM 29662 C C . GLU A 1 79 ? -4.262 0.357 -5.014 1.00 0.00 79 GLU A C 16
ATOM 29663 O O . GLU A 1 79 ? -3.698 0.076 -6.054 1.00 0.00 79 GLU A O 16
ATOM 29675 N N . ALA A 1 80 ? -4.107 -0.362 -3.933 1.00 0.00 80 ALA A N 16
ATOM 29676 C CA . ALA A 1 80 ? -3.224 -1.563 -3.937 1.00 0.00 80 ALA A CA 16
ATOM 29677 C C . ALA A 1 80 ? -3.866 -2.662 -3.095 1.00 0.00 80 ALA A C 16
ATOM 29678 O O . ALA A 1 80 ? -4.505 -2.391 -2.103 1.00 0.00 80 ALA A O 16
ATOM 29685 N N . THR A 1 81 ? -3.700 -3.902 -3.490 1.00 0.00 81 THR A N 16
ATOM 29686 C CA . THR A 1 81 ? -4.297 -5.038 -2.719 1.00 0.00 81 THR A CA 16
ATOM 29687 C C . THR A 1 81 ? -3.204 -6.038 -2.351 1.00 0.00 81 THR A C 16
ATOM 29688 O O . THR A 1 81 ? -2.461 -6.496 -3.197 1.00 0.00 81 THR A O 16
ATOM 29699 N N . VAL A 1 82 ? -3.109 -6.387 -1.091 1.00 0.00 82 VAL A N 16
ATOM 29700 C CA . VAL A 1 82 ? -2.074 -7.368 -0.643 1.00 0.00 82 VAL A CA 16
ATOM 29701 C C . VAL A 1 82 ? -2.750 -8.525 0.091 1.00 0.00 82 VAL A C 16
ATOM 29702 O O . VAL A 1 82 ? -3.538 -8.330 0.995 1.00 0.00 82 VAL A O 16
ATOM 29715 N N . ILE A 1 83 ? -2.444 -9.730 -0.302 1.00 0.00 83 ILE A N 16
ATOM 29716 C CA . ILE A 1 83 ? -3.057 -10.919 0.353 1.00 0.00 83 ILE A CA 16
ATOM 29717 C C . ILE A 1 83 ? -2.222 -11.321 1.571 1.00 0.00 83 ILE A C 16
ATOM 29718 O O . ILE A 1 83 ? -1.027 -11.518 1.480 1.00 0.00 83 ILE A O 16
ATOM 29734 N N . LEU A 1 84 ? -2.856 -11.457 2.708 1.00 0.00 84 LEU A N 16
ATOM 29735 C CA . LEU A 1 84 ? -2.132 -11.862 3.949 1.00 0.00 84 LEU A CA 16
ATOM 29736 C C . LEU A 1 84 ? -2.531 -13.296 4.306 1.00 0.00 84 LEU A C 16
ATOM 29737 O O . LEU A 1 84 ? -2.670 -13.651 5.459 1.00 0.00 84 LEU A O 16
ATOM 29753 N N . ASN A 1 85 ? -2.718 -14.117 3.308 1.00 0.00 85 ASN A N 16
ATOM 29754 C CA . ASN A 1 85 ? -3.103 -15.536 3.552 1.00 0.00 85 ASN A CA 16
ATOM 29755 C C . ASN A 1 85 ? -1.976 -16.242 4.310 1.00 0.00 85 ASN A C 16
ATOM 29756 O O . ASN A 1 85 ? -2.211 -17.057 5.180 1.00 0.00 85 ASN A O 16
ATOM 29767 N N . SER A 1 86 ? -0.754 -15.950 3.965 1.00 0.00 86 SER A N 16
ATOM 29768 C CA . SER A 1 86 ? 0.394 -16.615 4.640 1.00 0.00 86 SER A CA 16
ATOM 29769 C C . SER A 1 86 ? 0.489 -16.159 6.100 1.00 0.00 86 SER A C 16
ATOM 29770 O O . SER A 1 86 ? 0.066 -15.080 6.460 1.00 0.00 86 SER A O 16
ATOM 29778 N N . GLN A 1 87 ? 1.048 -16.989 6.935 1.00 0.00 87 GLN A N 16
ATOM 29779 C CA . GLN A 1 87 ? 1.195 -16.645 8.378 1.00 0.00 87 GLN A CA 16
ATOM 29780 C C . GLN A 1 87 ? 2.262 -15.550 8.573 1.00 0.00 87 GLN A C 16
ATOM 29781 O O . GLN A 1 87 ? 1.977 -14.511 9.134 1.00 0.00 87 GLN A O 16
ATOM 29795 N N . PRO A 1 88 ? 3.484 -15.765 8.132 1.00 0.00 88 PRO A N 16
ATOM 29796 C CA . PRO A 1 88 ? 4.569 -14.748 8.298 1.00 0.00 88 PRO A CA 16
ATOM 29797 C C . PRO A 1 88 ? 4.164 -13.391 7.716 1.00 0.00 88 PRO A C 16
ATOM 29798 O O . PRO A 1 88 ? 4.542 -12.350 8.216 1.00 0.00 88 PRO A O 16
ATOM 29809 N N . GLU A 1 89 ? 3.395 -13.400 6.668 1.00 0.00 89 GLU A N 16
ATOM 29810 C CA . GLU A 1 89 ? 2.956 -12.120 6.052 1.00 0.00 89 GLU A CA 16
ATOM 29811 C C . GLU A 1 89 ? 2.030 -11.373 7.016 1.00 0.00 89 GLU A C 16
ATOM 29812 O O . GLU A 1 89 ? 2.091 -10.167 7.143 1.00 0.00 89 GLU A O 16
ATOM 29824 N N . TRP A 1 90 ? 1.167 -12.080 7.688 1.00 0.00 90 TRP A N 16
ATOM 29825 C CA . TRP A 1 90 ? 0.227 -11.413 8.637 1.00 0.00 90 TRP A CA 16
ATOM 29826 C C . TRP A 1 90 ? 1.017 -10.775 9.788 1.00 0.00 90 TRP A C 16
ATOM 29827 O O . TRP A 1 90 ? 0.756 -9.657 10.189 1.00 0.00 90 TRP A O 16
ATOM 29848 N N . ASP A 1 91 ? 1.962 -11.481 10.334 1.00 0.00 91 ASP A N 16
ATOM 29849 C CA . ASP A 1 91 ? 2.752 -10.923 11.467 1.00 0.00 91 ASP A CA 16
ATOM 29850 C C . ASP A 1 91 ? 3.507 -9.683 10.993 1.00 0.00 91 ASP A C 16
ATOM 29851 O O . ASP A 1 91 ? 3.520 -8.657 11.643 1.00 0.00 91 ASP A O 16
ATOM 29860 N N . ARG A 1 92 ? 4.139 -9.778 9.862 1.00 0.00 92 ARG A N 16
ATOM 29861 C CA . ARG A 1 92 ? 4.904 -8.622 9.321 1.00 0.00 92 ARG A CA 16
ATOM 29862 C C . ARG A 1 92 ? 3.934 -7.492 8.976 1.00 0.00 92 ARG A C 16
ATOM 29863 O O . ARG A 1 92 ? 4.220 -6.327 9.171 1.00 0.00 92 ARG A O 16
ATOM 29884 N N . PHE A 1 93 ? 2.792 -7.834 8.455 1.00 0.00 93 PHE A N 16
ATOM 29885 C CA . PHE A 1 93 ? 1.792 -6.797 8.086 1.00 0.00 93 PHE A CA 16
ATOM 29886 C C . PHE A 1 93 ? 1.357 -6.036 9.342 1.00 0.00 93 PHE A C 16
ATOM 29887 O O . PHE A 1 93 ? 1.241 -4.827 9.340 1.00 0.00 93 PHE A O 16
ATOM 29904 N N . MET A 1 94 ? 1.108 -6.741 10.412 1.00 0.00 94 MET A N 16
ATOM 29905 C CA . MET A 1 94 ? 0.673 -6.073 11.671 1.00 0.00 94 MET A CA 16
ATOM 29906 C C . MET A 1 94 ? 1.772 -5.117 12.140 1.00 0.00 94 MET A C 16
ATOM 29907 O O . MET A 1 94 ? 1.504 -4.043 12.639 1.00 0.00 94 MET A O 16
ATOM 29921 N N . ARG A 1 95 ? 3.006 -5.506 11.987 1.00 0.00 95 ARG A N 16
ATOM 29922 C CA . ARG A 1 95 ? 4.130 -4.629 12.420 1.00 0.00 95 ARG A CA 16
ATOM 29923 C C . ARG A 1 95 ? 4.106 -3.335 11.599 1.00 0.00 95 ARG A C 16
ATOM 29924 O O . ARG A 1 95 ? 4.357 -2.260 12.104 1.00 0.00 95 ARG A O 16
ATOM 29945 N N . PHE A 1 96 ? 3.799 -3.433 10.332 1.00 0.00 96 PHE A N 16
ATOM 29946 C CA . PHE A 1 96 ? 3.742 -2.216 9.470 1.00 0.00 96 PHE A CA 16
ATOM 29947 C C . PHE A 1 96 ? 2.672 -1.263 10.007 1.00 0.00 96 PHE A C 16
ATOM 29948 O O . PHE A 1 96 ? 2.877 -0.070 10.105 1.00 0.00 96 PHE A O 16
ATOM 29965 N N . MET A 1 97 ? 1.526 -1.786 10.340 1.00 0.00 97 MET A N 16
ATOM 29966 C CA . MET A 1 97 ? 0.429 -0.923 10.858 1.00 0.00 97 MET A CA 16
ATOM 29967 C C . MET A 1 97 ? 0.857 -0.290 12.183 1.00 0.00 97 MET A C 16
ATOM 29968 O O . MET A 1 97 ? 0.599 0.869 12.441 1.00 0.00 97 MET A O 16
ATOM 29982 N N . GLU A 1 98 ? 1.501 -1.045 13.025 1.00 0.00 98 GLU A N 16
ATOM 29983 C CA . GLU A 1 98 ? 1.941 -0.493 14.337 1.00 0.00 98 GLU A CA 16
ATOM 29984 C C . GLU A 1 98 ? 3.091 0.492 14.120 1.00 0.00 98 GLU A C 16
ATOM 29985 O O . GLU A 1 98 ? 3.112 1.572 14.672 1.00 0.00 98 GLU A O 16
ATOM 29997 N N . ARG A 1 99 ? 4.054 0.114 13.328 1.00 0.00 99 ARG A N 16
ATOM 29998 C CA . ARG A 1 99 ? 5.218 1.007 13.077 1.00 0.00 99 ARG A CA 16
ATOM 29999 C C . ARG A 1 99 ? 4.775 2.240 12.286 1.00 0.00 99 ARG A C 16
ATOM 30000 O O . ARG A 1 99 ? 5.197 3.347 12.552 1.00 0.00 99 ARG A O 16
ATOM 30021 N N . TYR A 1 100 ? 3.935 2.055 11.305 1.00 0.00 100 TYR A N 16
ATOM 30022 C CA . TYR A 1 100 ? 3.471 3.214 10.491 1.00 0.00 100 TYR A CA 16
ATOM 30023 C C . TYR A 1 100 ? 2.762 4.214 11.402 1.00 0.00 100 TYR A C 16
ATOM 30024 O O . TYR A 1 100 ? 3.003 5.403 11.349 1.00 0.00 100 TYR A O 16
ATOM 30042 N N . GLY A 1 101 ? 1.884 3.736 12.235 1.00 0.00 101 GLY A N 16
ATOM 30043 C CA . GLY A 1 101 ? 1.153 4.647 13.156 1.00 0.00 101 GLY A CA 16
ATOM 30044 C C . GLY A 1 101 ? 2.128 5.188 14.206 1.00 0.00 101 GLY A C 16
ATOM 30045 O O . GLY A 1 101 ? 1.956 6.269 14.732 1.00 0.00 101 GLY A O 16
ATOM 30049 N N . ALA A 1 102 ? 3.142 4.429 14.522 1.00 0.00 102 ALA A N 16
ATOM 30050 C CA . ALA A 1 102 ? 4.131 4.873 15.546 1.00 0.00 102 ALA A CA 16
ATOM 30051 C C . ALA A 1 102 ? 4.830 6.154 15.084 1.00 0.00 102 ALA A C 16
ATOM 30052 O O . ALA A 1 102 ? 4.920 7.122 15.813 1.00 0.00 102 ALA A O 16
ATOM 30059 N N . GLU A 1 103 ? 5.334 6.160 13.882 1.00 0.00 103 GLU A N 16
ATOM 30060 C CA . GLU A 1 103 ? 6.036 7.372 13.373 1.00 0.00 103 GLU A CA 16
ATOM 30061 C C . GLU A 1 103 ? 5.019 8.483 13.106 1.00 0.00 103 GLU A C 16
ATOM 30062 O O . GLU A 1 103 ? 5.200 9.607 13.526 1.00 0.00 103 GLU A O 16
ATOM 30074 N N . ASN A 1 104 ? 3.953 8.174 12.412 1.00 0.00 104 ASN A N 16
ATOM 30075 C CA . ASN A 1 104 ? 2.921 9.207 12.104 1.00 0.00 104 ASN A CA 16
ATOM 30076 C C . ASN A 1 104 ? 1.828 8.599 11.217 1.00 0.00 104 ASN A C 16
ATOM 30077 O O . ASN A 1 104 ? 1.743 7.398 11.044 1.00 0.00 104 ASN A O 16
ATOM 30088 N N . GLY A 1 105 ? 1.000 9.433 10.648 1.00 0.00 105 GLY A N 16
ATOM 30089 C CA . GLY A 1 105 ? -0.092 8.941 9.760 1.00 0.00 105 GLY A CA 16
ATOM 30090 C C . GLY A 1 105 ? -1.235 8.384 10.610 1.00 0.00 105 GLY A C 16
ATOM 30091 O O . GLY A 1 105 ? -2.379 8.749 10.441 1.00 0.00 105 GLY A O 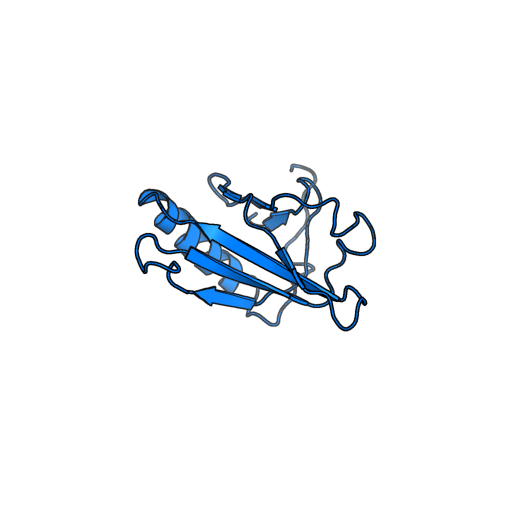16
ATOM 30095 N N . LEU A 1 106 ? -0.927 7.504 11.524 1.00 0.00 106 LEU A N 16
ATOM 30096 C CA . LEU A 1 106 ? -1.985 6.912 12.396 1.00 0.00 106 LEU A CA 16
ATOM 30097 C C . LEU A 1 106 ? -3.194 6.527 11.539 1.00 0.00 106 LEU A C 16
ATOM 30098 O O . LEU A 1 106 ? -4.302 6.404 12.021 1.00 0.00 106 LEU A O 16
ATOM 30114 N N . GLY A 1 107 ? -2.979 6.337 10.264 1.00 0.00 107 GLY A N 16
ATOM 30115 C CA . GLY A 1 107 ? -4.096 5.962 9.352 1.00 0.00 107 GLY A CA 16
ATOM 30116 C C . GLY A 1 107 ? -4.915 4.830 9.972 1.00 0.00 107 GLY A C 16
ATOM 30117 O O . GLY A 1 107 ? -4.477 3.697 10.042 1.00 0.00 107 GLY A O 16
ATOM 30121 N N . PHE A 1 108 ? -6.103 5.130 10.427 1.00 0.00 108 PHE A N 16
ATOM 30122 C CA . PHE A 1 108 ? -6.964 4.082 11.052 1.00 0.00 108 PHE A CA 16
ATOM 30123 C C . PHE A 1 108 ? -7.910 3.486 10.006 1.00 0.00 108 PHE A C 16
ATOM 30124 O O . PHE A 1 108 ? -8.548 4.192 9.251 1.00 0.00 108 PHE A O 16
ATOM 30141 N N . SER A 1 109 ? -7.997 2.179 9.959 1.00 0.00 109 SER A N 16
ATOM 30142 C CA . SER A 1 109 ? -8.891 1.518 8.967 1.00 0.00 109 SER A CA 16
ATOM 30143 C C . SER A 1 109 ? -10.305 1.418 9.543 1.00 0.00 109 SER A C 16
ATOM 30144 O O . SER A 1 109 ? -10.549 0.721 10.509 1.00 0.00 109 SER A O 16
ATOM 30152 N N . LYS A 1 110 ? -11.233 2.124 8.958 1.00 0.00 110 LYS A N 16
ATOM 30153 C CA . LYS A 1 110 ? -12.634 2.094 9.465 1.00 0.00 110 LYS A CA 16
ATOM 30154 C C . LYS A 1 110 ? -13.268 0.734 9.179 1.00 0.00 110 LYS A C 16
ATOM 30155 O O . LYS A 1 110 ? -13.333 0.292 8.047 1.00 0.00 110 LYS A O 16
ATOM 30174 N N . SER A 1 111 ? -13.751 0.076 10.199 1.00 0.00 111 SER A N 16
ATOM 30175 C CA . SER A 1 111 ? -14.400 -1.253 10.010 1.00 0.00 111 SER A CA 16
ATOM 30176 C C . SER A 1 111 ? -14.480 -1.960 11.367 1.00 0.00 111 SER A C 16
ATOM 30177 O O . SER A 1 111 ? -15.540 -2.095 11.945 1.00 0.00 111 SER A O 16
ATOM 30185 N N . GLU A 1 112 ? -13.363 -2.413 11.875 1.00 0.00 112 GLU A N 16
ATOM 30186 C CA . GLU A 1 112 ? -13.351 -3.117 13.193 1.00 0.00 112 GLU A CA 16
ATOM 30187 C C . GLU A 1 112 ? -12.896 -2.150 14.290 1.00 0.00 112 GLU A C 16
ATOM 30188 O O . GLU A 1 112 ? -13.213 -2.320 15.452 1.00 0.00 112 GLU A O 16
ATOM 30200 N N . LEU A 1 113 ? -12.149 -1.143 13.935 1.00 0.00 113 LEU A N 16
ATOM 30201 C CA . LEU A 1 113 ? -11.671 -0.170 14.957 1.00 0.00 113 LEU A CA 16
ATOM 30202 C C . LEU A 1 113 ? -12.864 0.572 15.564 1.00 0.00 113 LEU A C 16
ATOM 30203 O O . LEU A 1 113 ? -12.915 0.814 16.753 1.00 0.00 113 LEU A O 16
ATOM 30219 N N . GLU A 1 114 ? -13.821 0.946 14.755 1.00 0.00 114 GLU A N 16
ATOM 30220 C CA . GLU A 1 114 ? -15.007 1.684 15.284 1.00 0.00 114 GLU A CA 16
ATOM 30221 C C . GLU A 1 114 ? -16.138 0.704 15.596 1.00 0.00 114 GLU A C 16
ATOM 30222 O O . GLU A 1 114 ? -16.631 0.003 14.733 1.00 0.00 114 GLU A O 16
ATOM 30234 N N . HIS A 1 115 ? -16.548 0.657 16.834 1.00 0.00 115 HIS A N 16
ATOM 30235 C CA . HIS A 1 115 ? -17.649 -0.263 17.237 1.00 0.00 115 HIS A CA 16
ATOM 30236 C C . HIS A 1 115 ? -18.322 0.284 18.498 1.00 0.00 115 HIS A C 16
ATOM 30237 O O . HIS A 1 115 ? -19.518 0.493 18.536 1.00 0.00 115 HIS A O 16
ATOM 30251 N N . HIS A 1 116 ? -17.558 0.500 19.536 1.00 0.00 116 HIS A N 16
ATOM 30252 C CA . HIS A 1 116 ? -18.142 1.013 20.810 1.00 0.00 116 HIS A CA 16
ATOM 30253 C C . HIS A 1 116 ? -18.474 2.502 20.692 1.00 0.00 116 HIS A C 16
ATOM 30254 O O . HIS A 1 116 ? -17.708 3.284 20.164 1.00 0.00 116 HIS A O 16
ATOM 30268 N N . HIS A 1 117 ? -19.614 2.899 21.194 1.00 0.00 117 HIS A N 16
ATOM 30269 C CA . HIS A 1 117 ? -20.010 4.335 21.126 1.00 0.00 117 HIS A CA 16
ATOM 30270 C C . HIS A 1 117 ? -20.897 4.684 22.325 1.00 0.00 117 HIS A C 16
ATOM 30271 O O . HIS A 1 117 ? -21.623 3.854 22.835 1.00 0.00 117 HIS A O 16
ATOM 30285 N N . HIS A 1 118 ? -20.845 5.912 22.776 1.00 0.00 118 HIS A N 16
ATOM 30286 C CA . HIS A 1 118 ? -21.688 6.319 23.940 1.00 0.00 118 HIS A CA 16
ATOM 30287 C C . HIS A 1 118 ? -21.927 7.831 23.924 1.00 0.00 118 HIS A C 16
ATOM 30288 O O . HIS A 1 118 ? -21.249 8.576 23.244 1.00 0.00 118 HIS A O 16
ATOM 30302 N N . HIS A 1 119 ? -22.897 8.281 24.675 1.00 0.00 119 HIS A N 16
ATOM 30303 C CA . HIS A 1 119 ? -23.212 9.738 24.724 1.00 0.00 119 HIS A CA 16
ATOM 30304 C C . HIS A 1 119 ? -23.429 10.261 23.304 1.00 0.00 119 HIS A C 16
ATOM 30305 O O . HIS A 1 119 ? -23.504 11.452 23.073 1.00 0.00 119 HIS A O 16
ATOM 30319 N N . HIS A 1 120 ? -23.539 9.376 22.354 1.00 0.00 120 HIS A N 16
ATOM 30320 C CA . HIS A 1 120 ? -23.755 9.804 20.942 1.00 0.00 120 HIS A CA 16
ATOM 30321 C C . HIS A 1 120 ? -24.890 10.830 20.876 1.00 0.00 120 HIS A C 16
ATOM 30322 O O . HIS A 1 120 ? -24.927 11.580 19.913 1.00 0.00 120 HIS A O 16
ATOM 30337 N N . MET A 1 1 ? 12.800 3.215 9.871 1.00 0.00 1 MET A N 17
ATOM 30338 C CA . MET A 1 1 ? 11.731 4.177 9.485 1.00 0.00 1 MET A CA 17
ATOM 30339 C C . MET A 1 1 ? 10.888 3.569 8.360 1.00 0.00 1 MET A C 17
ATOM 30340 O O . MET A 1 1 ? 11.319 3.471 7.228 1.00 0.00 1 MET A O 17
ATOM 30356 N N . ALA A 1 2 ? 9.693 3.148 8.670 1.00 0.00 2 ALA A N 17
ATOM 30357 C CA . ALA A 1 2 ? 8.822 2.532 7.629 1.00 0.00 2 ALA A CA 17
ATOM 30358 C C . ALA A 1 2 ? 8.373 3.587 6.620 1.00 0.00 2 ALA A C 17
ATOM 30359 O O . ALA A 1 2 ? 8.037 4.699 6.972 1.00 0.00 2 ALA A O 17
ATOM 30366 N N . GLU A 1 3 ? 8.358 3.239 5.364 1.00 0.00 3 GLU A N 17
ATOM 30367 C CA . GLU A 1 3 ? 7.924 4.212 4.324 1.00 0.00 3 GLU A CA 17
ATOM 30368 C C . GLU A 1 3 ? 7.421 3.448 3.101 1.00 0.00 3 GLU A C 17
ATOM 30369 O O . GLU A 1 3 ? 7.884 2.366 2.801 1.00 0.00 3 GLU A O 17
ATOM 30381 N N . ILE A 1 4 ? 6.473 4.006 2.394 1.00 0.00 4 ILE A N 17
ATOM 30382 C CA . ILE A 1 4 ? 5.926 3.325 1.180 1.00 0.00 4 ILE A CA 17
ATOM 30383 C C . ILE A 1 4 ? 6.394 4.072 -0.067 1.00 0.00 4 ILE A C 17
ATOM 30384 O O . ILE A 1 4 ? 6.252 5.274 -0.172 1.00 0.00 4 ILE A O 17
ATOM 30400 N N . GLN A 1 5 ? 6.962 3.371 -1.014 1.00 0.00 5 GLN A N 17
ATOM 30401 C CA . GLN A 1 5 ? 7.450 4.047 -2.253 1.00 0.00 5 GLN A CA 17
ATOM 30402 C C . GLN A 1 5 ? 7.280 3.110 -3.451 1.00 0.00 5 GLN A C 17
ATOM 30403 O O . GLN A 1 5 ? 7.247 1.904 -3.311 1.00 0.00 5 GLN A O 17
ATOM 30417 N N . PHE A 1 6 ? 7.173 3.669 -4.631 1.00 0.00 6 PHE A N 17
ATOM 30418 C CA . PHE A 1 6 ? 7.007 2.842 -5.865 1.00 0.00 6 PHE A CA 17
ATOM 30419 C C . PHE A 1 6 ? 8.278 2.949 -6.714 1.00 0.00 6 PHE A C 17
ATOM 30420 O O . PHE A 1 6 ? 8.709 1.994 -7.331 1.00 0.00 6 PHE A O 17
ATOM 30437 N N . SER A 1 7 ? 8.878 4.110 -6.756 1.00 0.00 7 SER A N 17
ATOM 30438 C CA . SER A 1 7 ? 10.118 4.292 -7.569 1.00 0.00 7 SER A CA 17
ATOM 30439 C C . SER A 1 7 ? 11.346 3.995 -6.698 1.00 0.00 7 SER A C 17
ATOM 30440 O O . SER A 1 7 ? 12.439 4.450 -6.971 1.00 0.00 7 SER A O 17
ATOM 30448 N N . LYS A 1 8 ? 11.169 3.233 -5.652 1.00 0.00 8 LYS A N 17
ATOM 30449 C CA . LYS A 1 8 ? 12.316 2.900 -4.756 1.00 0.00 8 LYS A CA 17
ATOM 30450 C C . LYS A 1 8 ? 13.045 4.186 -4.352 1.00 0.00 8 LYS A C 17
ATOM 30451 O O . LYS A 1 8 ? 14.245 4.202 -4.164 1.00 0.00 8 LYS A O 17
ATOM 30470 N N . GLY A 1 9 ? 12.318 5.259 -4.205 1.00 0.00 9 GLY A N 17
ATOM 30471 C CA . GLY A 1 9 ? 12.945 6.552 -3.804 1.00 0.00 9 GLY A CA 17
ATOM 30472 C C . GLY A 1 9 ? 12.035 7.702 -4.239 1.00 0.00 9 GLY A C 17
ATOM 30473 O O . GLY A 1 9 ? 12.489 8.723 -4.718 1.00 0.00 9 GLY A O 17
ATOM 30477 N N . VAL A 1 10 ? 10.750 7.538 -4.078 1.00 0.00 10 VAL A N 17
ATOM 30478 C CA . VAL A 1 10 ? 9.798 8.613 -4.482 1.00 0.00 10 VAL A CA 17
ATOM 30479 C C . VAL A 1 10 ? 10.137 9.911 -3.750 1.00 0.00 10 VAL A C 17
ATOM 30480 O O . VAL A 1 10 ? 10.863 10.746 -4.250 1.00 0.00 10 VAL A O 17
ATOM 30493 N N . ALA A 1 11 ? 9.605 10.086 -2.568 1.00 0.00 11 ALA A N 17
ATOM 30494 C CA . ALA A 1 11 ? 9.878 11.333 -1.801 1.00 0.00 11 ALA A CA 17
ATOM 30495 C C . ALA A 1 11 ? 9.122 11.289 -0.468 1.00 0.00 11 ALA A C 17
ATOM 30496 O O . ALA A 1 11 ? 9.497 10.592 0.455 1.00 0.00 11 ALA A O 17
ATOM 30503 N N . GLU A 1 12 ? 8.067 12.045 -0.364 1.00 0.00 12 GLU A N 17
ATOM 30504 C CA . GLU A 1 12 ? 7.277 12.083 0.900 1.00 0.00 12 GLU A CA 17
ATOM 30505 C C . GLU A 1 12 ? 6.715 10.695 1.223 1.00 0.00 12 GLU A C 17
ATOM 30506 O O . GLU A 1 12 ? 6.377 9.926 0.345 1.00 0.00 12 GLU A O 17
ATOM 30518 N N . THR A 1 13 ? 6.610 10.376 2.485 1.00 0.00 13 THR A N 17
ATOM 30519 C CA . THR A 1 13 ? 6.067 9.047 2.888 1.00 0.00 13 THR A CA 17
ATOM 30520 C C . THR A 1 13 ? 4.542 9.057 2.715 1.00 0.00 13 THR A C 17
ATOM 30521 O O . THR A 1 13 ? 3.892 8.034 2.777 1.00 0.00 13 THR A O 17
ATOM 30532 N N . VAL A 1 14 ? 3.982 10.216 2.486 1.00 0.00 14 VAL A N 17
ATOM 30533 C CA . VAL A 1 14 ? 2.503 10.339 2.292 1.00 0.00 14 VAL A CA 17
ATOM 30534 C C . VAL A 1 14 ? 1.748 9.691 3.457 1.00 0.00 14 VAL A C 17
ATOM 30535 O O . VAL A 1 14 ? 2.304 8.940 4.235 1.00 0.00 14 VAL A O 17
ATOM 30548 N N . VAL A 1 15 ? 0.475 9.983 3.576 1.00 0.00 15 VAL A N 17
ATOM 30549 C CA . VAL A 1 15 ? -0.357 9.401 4.679 1.00 0.00 15 VAL A CA 17
ATOM 30550 C C . VAL A 1 15 ? -1.562 8.672 4.072 1.00 0.00 15 VAL A C 17
ATOM 30551 O O . VAL A 1 15 ? -2.673 9.164 4.106 1.00 0.00 15 VAL A O 17
ATOM 30564 N N . PRO A 1 16 ? -1.342 7.506 3.508 1.00 0.00 16 PRO A N 17
ATOM 30565 C CA . PRO A 1 16 ? -2.427 6.704 2.874 1.00 0.00 16 PRO A CA 17
ATOM 30566 C C . PRO A 1 16 ? -3.317 6.006 3.906 1.00 0.00 16 PRO A C 17
ATOM 30567 O O . PRO A 1 16 ? -2.891 5.692 5.001 1.00 0.00 16 PRO A O 17
ATOM 30578 N N . GLU A 1 17 ? -4.552 5.766 3.565 1.00 0.00 17 GLU A N 17
ATOM 30579 C CA . GLU A 1 17 ? -5.474 5.095 4.524 1.00 0.00 17 GLU A CA 17
ATOM 30580 C C . GLU A 1 17 ? -5.264 3.584 4.461 1.00 0.00 17 GLU A C 17
ATOM 30581 O O . GLU A 1 17 ? -4.863 3.045 3.448 1.00 0.00 17 GLU A O 17
ATOM 30593 N N . VAL A 1 18 ? -5.537 2.895 5.541 1.00 0.00 18 VAL A N 17
ATOM 30594 C CA . VAL A 1 18 ? -5.362 1.409 5.569 1.00 0.00 18 VAL A CA 17
ATOM 30595 C C . VAL A 1 18 ? -6.729 0.749 5.739 1.00 0.00 18 VAL A C 17
ATOM 30596 O O . VAL A 1 18 ? -7.502 1.111 6.603 1.00 0.00 18 VAL A O 17
ATOM 30609 N N . ARG A 1 19 ? -7.027 -0.220 4.915 1.00 0.00 19 ARG A N 17
ATOM 30610 C CA . ARG A 1 19 ? -8.338 -0.928 5.005 1.00 0.00 19 ARG A CA 17
ATOM 30611 C C . ARG A 1 19 ? -8.089 -2.435 4.962 1.00 0.00 19 ARG A C 17
ATOM 30612 O O . ARG A 1 19 ? -7.237 -2.909 4.239 1.00 0.00 19 ARG A O 17
ATOM 30633 N N . LEU A 1 20 ? -8.824 -3.189 5.737 1.00 0.00 20 LEU A N 17
ATOM 30634 C CA . LEU A 1 20 ? -8.636 -4.673 5.758 1.00 0.00 20 LEU A CA 17
ATOM 30635 C C . LEU A 1 20 ? -9.832 -5.339 5.089 1.00 0.00 20 LEU A C 17
ATOM 30636 O O . LEU A 1 20 ? -10.969 -5.042 5.392 1.00 0.00 20 LEU A O 17
ATOM 30652 N N . SER A 1 21 ? -9.578 -6.239 4.172 1.00 0.00 21 SER A N 17
ATOM 30653 C CA . SER A 1 21 ? -10.690 -6.941 3.463 1.00 0.00 21 SER A CA 17
ATOM 30654 C C . SER A 1 21 ? -10.475 -8.444 3.574 1.00 0.00 21 SER A C 17
ATOM 30655 O O . SER A 1 21 ? -9.388 -8.942 3.358 1.00 0.00 21 SER A O 17
ATOM 30663 N N . LYS A 1 22 ? -11.509 -9.173 3.916 1.00 0.00 22 LYS A N 17
ATOM 30664 C CA . LYS A 1 22 ? -11.383 -10.658 4.053 1.00 0.00 22 LYS A CA 17
ATOM 30665 C C . LYS A 1 22 ? -12.468 -11.335 3.213 1.00 0.00 22 LYS A C 17
ATOM 30666 O O . LYS A 1 22 ? -13.614 -10.931 3.207 1.00 0.00 22 LYS A O 17
ATOM 30685 N N . SER A 1 23 ? -12.103 -12.360 2.497 1.00 0.00 23 SER A N 17
ATOM 30686 C CA . SER A 1 23 ? -13.089 -13.075 1.638 1.00 0.00 23 SER A CA 17
ATOM 30687 C C . SER A 1 23 ? -14.212 -13.675 2.495 1.00 0.00 23 SER A C 17
ATOM 30688 O O . SER A 1 23 ? -14.816 -13.004 3.307 1.00 0.00 23 SER A O 17
ATOM 30696 N N . LYS A 1 24 ? -14.499 -14.936 2.307 1.00 0.00 24 LYS A N 17
ATOM 30697 C CA . LYS A 1 24 ? -15.583 -15.588 3.095 1.00 0.00 24 LYS A CA 17
ATOM 30698 C C . LYS A 1 24 ? -15.120 -15.789 4.540 1.00 0.00 24 LYS A C 17
ATOM 30699 O O . LYS A 1 24 ? -15.662 -16.595 5.267 1.00 0.00 24 LYS A O 17
ATOM 30718 N N . ASN A 1 25 ? -14.116 -15.063 4.957 1.00 0.00 25 ASN A N 17
ATOM 30719 C CA . ASN A 1 25 ? -13.606 -15.203 6.352 1.00 0.00 25 ASN A CA 17
ATOM 30720 C C . ASN A 1 25 ? -13.180 -16.649 6.602 1.00 0.00 25 ASN A C 17
ATOM 30721 O O . ASN A 1 25 ? -13.320 -17.171 7.690 1.00 0.00 25 ASN A O 17
ATOM 30732 N N . GLY A 1 26 ? -12.647 -17.294 5.602 1.00 0.00 26 GLY A N 17
ATOM 30733 C CA . GLY A 1 26 ? -12.198 -18.703 5.770 1.00 0.00 26 GLY A CA 17
ATOM 30734 C C . GLY A 1 26 ? -11.456 -19.143 4.508 1.00 0.00 26 GLY A C 17
ATOM 30735 O O . GLY A 1 26 ? -11.412 -20.311 4.180 1.00 0.00 26 GLY A O 17
ATOM 30739 N N . GLN A 1 27 ? -10.876 -18.208 3.792 1.00 0.00 27 GLN A N 17
ATOM 30740 C CA . GLN A 1 27 ? -10.138 -18.554 2.537 1.00 0.00 27 GLN A CA 17
ATOM 30741 C C . GLN A 1 27 ? -8.807 -17.795 2.493 1.00 0.00 27 GLN A C 17
ATOM 30742 O O . GLN A 1 27 ? -7.914 -18.045 3.279 1.00 0.00 27 GLN A O 17
ATOM 30756 N N . SER A 1 28 ? -8.663 -16.878 1.566 1.00 0.00 28 SER A N 17
ATOM 30757 C CA . SER A 1 28 ? -7.387 -16.102 1.448 1.00 0.00 28 SER A CA 17
ATOM 30758 C C . SER A 1 28 ? -7.587 -14.683 1.987 1.00 0.00 28 SER A C 17
ATOM 30759 O O . SER A 1 28 ? -8.415 -13.933 1.510 1.00 0.00 28 SER A O 17
ATOM 30767 N N . GLY A 1 29 ? -6.830 -14.319 2.986 1.00 0.00 29 GLY A N 17
ATOM 30768 C CA . GLY A 1 29 ? -6.962 -12.959 3.583 1.00 0.00 29 GLY A CA 17
ATOM 30769 C C . GLY A 1 29 ? -6.234 -11.928 2.715 1.00 0.00 29 GLY A C 17
ATOM 30770 O O . GLY A 1 29 ? -5.275 -12.237 2.039 1.00 0.00 29 GLY A O 17
ATOM 30774 N N . MET A 1 30 ? -6.681 -10.701 2.736 1.00 0.00 30 MET A N 17
ATOM 30775 C CA . MET A 1 30 ? -6.013 -9.645 1.920 1.00 0.00 30 MET A CA 17
ATOM 30776 C C . MET A 1 30 ? -6.245 -8.277 2.571 1.00 0.00 30 MET A C 17
ATOM 30777 O O . MET A 1 30 ? -7.059 -8.129 3.461 1.00 0.00 30 MET A O 17
ATOM 30791 N N . ALA A 1 31 ? -5.531 -7.276 2.125 1.00 0.00 31 ALA A N 17
ATOM 30792 C CA . ALA A 1 31 ? -5.698 -5.907 2.703 1.00 0.00 31 ALA A CA 17
ATOM 30793 C C . ALA A 1 31 ? -5.641 -4.879 1.574 1.00 0.00 31 ALA A C 17
ATOM 30794 O O . ALA A 1 31 ? -4.922 -5.044 0.609 1.00 0.00 31 ALA A O 17
ATOM 30801 N N . LYS A 1 32 ? -6.401 -3.821 1.687 1.00 0.00 32 LYS A N 17
ATOM 30802 C CA . LYS A 1 32 ? -6.415 -2.769 0.623 1.00 0.00 32 LYS A CA 17
ATOM 30803 C C . LYS A 1 32 ? -5.795 -1.483 1.165 1.00 0.00 32 LYS A C 17
ATOM 30804 O O . LYS A 1 32 ? -5.978 -1.129 2.312 1.00 0.00 32 LYS A O 17
ATOM 30823 N N . PHE A 1 33 ? -5.068 -0.774 0.337 1.00 0.00 33 PHE A N 17
ATOM 30824 C CA . PHE A 1 33 ? -4.428 0.505 0.774 1.00 0.00 33 PHE A CA 17
ATOM 30825 C C . PHE A 1 33 ? -4.847 1.610 -0.195 1.00 0.00 33 PHE A C 17
ATOM 30826 O O . PHE A 1 33 ? -4.781 1.443 -1.397 1.00 0.00 33 PHE A O 17
ATOM 30843 N N . TYR A 1 34 ? -5.281 2.736 0.315 1.00 0.00 34 TYR A N 17
ATOM 30844 C CA . TYR A 1 34 ? -5.711 3.858 -0.575 1.00 0.00 34 TYR A CA 17
ATOM 30845 C C . TYR A 1 34 ? -4.645 4.952 -0.567 1.00 0.00 34 TYR A C 17
ATOM 30846 O O . TYR A 1 34 ? -4.252 5.441 0.475 1.00 0.00 34 TYR A O 17
ATOM 30864 N N . PHE A 1 35 ? -4.179 5.341 -1.727 1.00 0.00 35 PHE A N 17
ATOM 30865 C CA . PHE A 1 35 ? -3.137 6.409 -1.814 1.00 0.00 35 PHE A CA 17
ATOM 30866 C C . PHE A 1 35 ? -3.759 7.671 -2.394 1.00 0.00 35 PHE A C 17
ATOM 30867 O O . PHE A 1 35 ? -4.201 7.688 -3.524 1.00 0.00 35 PHE A O 17
ATOM 30884 N N . LEU A 1 36 ? -3.801 8.731 -1.627 1.00 0.00 36 LEU A N 17
ATOM 30885 C CA . LEU A 1 36 ? -4.399 10.002 -2.135 1.00 0.00 36 LEU A CA 17
ATOM 30886 C C . LEU A 1 36 ? -3.285 10.959 -2.556 1.00 0.00 36 LEU A C 17
ATOM 30887 O O . LEU A 1 36 ? -2.474 11.379 -1.756 1.00 0.00 36 LEU A O 17
ATOM 30903 N N . GLU A 1 37 ? -3.255 11.315 -3.810 1.00 0.00 37 GLU A N 17
ATOM 30904 C CA . GLU A 1 37 ? -2.213 12.256 -4.307 1.00 0.00 37 GLU A CA 17
ATOM 30905 C C . GLU A 1 37 ? -0.844 11.894 -3.728 1.00 0.00 37 GLU A C 17
ATOM 30906 O O . GLU A 1 37 ? -0.213 12.696 -3.070 1.00 0.00 37 GLU A O 17
ATOM 30918 N N . PRO A 1 38 ? -0.376 10.704 -3.989 1.00 0.00 38 PRO A N 17
ATOM 30919 C CA . PRO A 1 38 ? 0.956 10.255 -3.503 1.00 0.00 38 PRO A CA 17
ATOM 30920 C C . PRO A 1 38 ? 2.071 11.026 -4.224 1.00 0.00 38 PRO A C 17
ATOM 30921 O O . PRO A 1 38 ? 3.232 10.672 -4.175 1.00 0.00 38 PRO A O 17
ATOM 30932 N N . THR A 1 39 ? 1.701 12.091 -4.888 1.00 0.00 39 THR A N 17
ATOM 30933 C CA . THR A 1 39 ? 2.692 12.927 -5.623 1.00 0.00 39 THR A CA 17
ATOM 30934 C C . THR A 1 39 ? 3.585 12.041 -6.488 1.00 0.00 39 THR A C 17
ATOM 30935 O O . THR A 1 39 ? 4.740 12.341 -6.716 1.00 0.00 39 THR A O 17
ATOM 30946 N N . ILE A 1 40 ? 3.056 10.953 -6.988 1.00 0.00 40 ILE A N 17
ATOM 30947 C CA . ILE A 1 40 ? 3.871 10.045 -7.854 1.00 0.00 40 ILE A CA 17
ATOM 30948 C C . ILE A 1 40 ? 3.552 10.334 -9.326 1.00 0.00 40 ILE A C 17
ATOM 30949 O O . ILE A 1 40 ? 4.330 10.041 -10.209 1.00 0.00 40 ILE A O 17
ATOM 30965 N N . LEU A 1 41 ? 2.412 10.911 -9.594 1.00 0.00 41 LEU A N 17
ATOM 30966 C CA . LEU A 1 41 ? 2.043 11.224 -11.005 1.00 0.00 41 LEU A CA 17
ATOM 30967 C C . LEU A 1 41 ? 3.001 12.280 -11.564 1.00 0.00 41 LEU A C 17
ATOM 30968 O O . LEU A 1 41 ? 3.426 12.212 -12.701 1.00 0.00 41 LEU A O 17
ATOM 30984 N N . ALA A 1 42 ? 3.339 13.259 -10.771 1.00 0.00 42 ALA A N 17
ATOM 30985 C CA . ALA A 1 42 ? 4.265 14.325 -11.246 1.00 0.00 42 ALA A CA 17
ATOM 30986 C C . ALA A 1 42 ? 5.639 13.722 -11.533 1.00 0.00 42 ALA A C 17
ATOM 30987 O O . ALA A 1 42 ? 6.421 14.263 -12.290 1.00 0.00 42 ALA A O 17
ATOM 30994 N N . LYS A 1 43 ? 5.946 12.607 -10.926 1.00 0.00 43 LYS A N 17
ATOM 30995 C CA . LYS A 1 43 ? 7.276 11.961 -11.149 1.00 0.00 43 LYS A CA 17
ATOM 30996 C C . LYS A 1 43 ? 7.146 10.843 -12.185 1.00 0.00 43 LYS A C 17
ATOM 30997 O O . LYS A 1 43 ? 7.885 10.792 -13.148 1.00 0.00 43 LYS A O 17
ATOM 31016 N N . GLU A 1 44 ? 6.220 9.937 -11.988 1.00 0.00 44 GLU A N 17
ATOM 31017 C CA . GLU A 1 44 ? 6.048 8.805 -12.953 1.00 0.00 44 GLU A CA 17
ATOM 31018 C C . GLU A 1 44 ? 4.564 8.569 -13.231 1.00 0.00 44 GLU A C 17
ATOM 31019 O O . GLU A 1 44 ? 3.715 8.799 -12.393 1.00 0.00 44 GLU A O 17
ATOM 31031 N N . SER A 1 45 ? 4.251 8.116 -14.412 1.00 0.00 45 SER A N 17
ATOM 31032 C CA . SER A 1 45 ? 2.827 7.865 -14.770 1.00 0.00 45 SER A CA 17
ATOM 31033 C C . SER A 1 45 ? 2.315 6.615 -14.049 1.00 0.00 45 SER A C 17
ATOM 31034 O O . SER A 1 45 ? 3.079 5.810 -13.554 1.00 0.00 45 SER A O 17
ATOM 31042 N N . THR A 1 46 ? 1.023 6.451 -13.993 1.00 0.00 46 THR A N 17
ATOM 31043 C CA . THR A 1 46 ? 0.441 5.259 -13.313 1.00 0.00 46 THR A CA 17
ATOM 31044 C C . THR A 1 46 ? 0.809 3.995 -14.096 1.00 0.00 46 THR A C 17
ATOM 31045 O O . THR A 1 46 ? 0.956 2.925 -13.538 1.00 0.00 46 THR A O 17
ATOM 31056 N N . ASP A 1 47 ? 0.957 4.111 -15.386 1.00 0.00 47 ASP A N 17
ATOM 31057 C CA . ASP A 1 47 ? 1.313 2.926 -16.216 1.00 0.00 47 ASP A CA 17
ATOM 31058 C C . ASP A 1 47 ? 2.751 2.495 -15.908 1.00 0.00 47 ASP A C 17
ATOM 31059 O O . ASP A 1 47 ? 3.164 1.397 -16.229 1.00 0.00 47 ASP A O 17
ATOM 31068 N N . ASP A 1 48 ? 3.516 3.350 -15.289 1.00 0.00 48 ASP A N 17
ATOM 31069 C CA . ASP A 1 48 ? 4.927 2.994 -14.958 1.00 0.00 48 ASP A CA 17
ATOM 31070 C C . ASP A 1 48 ? 4.952 2.239 -13.631 1.00 0.00 48 ASP A C 17
ATOM 31071 O O . ASP A 1 48 ? 5.972 1.720 -13.220 1.00 0.00 48 ASP A O 17
ATOM 31080 N N . ILE A 1 49 ? 3.833 2.173 -12.957 1.00 0.00 49 ILE A N 17
ATOM 31081 C CA . ILE A 1 49 ? 3.777 1.451 -11.652 1.00 0.00 49 ILE A CA 17
ATOM 31082 C C . ILE A 1 49 ? 3.155 0.074 -11.869 1.00 0.00 49 ILE A C 17
ATOM 31083 O O . ILE A 1 49 ? 2.005 -0.049 -12.244 1.00 0.00 49 ILE A O 17
ATOM 31099 N N . THR A 1 50 ? 3.914 -0.964 -11.630 1.00 0.00 50 THR A N 17
ATOM 31100 C CA . THR A 1 50 ? 3.401 -2.355 -11.806 1.00 0.00 50 THR A CA 17
ATOM 31101 C C . THR A 1 50 ? 3.617 -3.120 -10.501 1.00 0.00 50 THR A C 17
ATOM 31102 O O . THR A 1 50 ? 3.534 -4.332 -10.455 1.00 0.00 50 THR A O 17
ATOM 31113 N N . GLY A 1 51 ? 3.890 -2.416 -9.434 1.00 0.00 51 GLY A N 17
ATOM 31114 C CA . GLY A 1 51 ? 4.105 -3.097 -8.128 1.00 0.00 51 GLY A CA 17
ATOM 31115 C C . GLY A 1 51 ? 4.333 -2.058 -7.029 1.00 0.00 51 GLY A C 17
ATOM 31116 O O . GLY A 1 51 ? 4.672 -0.923 -7.292 1.00 0.00 51 GLY A O 17
ATOM 31120 N N . MET A 1 52 ? 4.144 -2.451 -5.793 1.00 0.00 52 MET A N 17
ATOM 31121 C CA . MET A 1 52 ? 4.338 -1.511 -4.644 1.00 0.00 52 MET A CA 17
ATOM 31122 C C . MET A 1 52 ? 5.460 -2.044 -3.755 1.00 0.00 52 MET A C 17
ATOM 31123 O O . MET A 1 52 ? 5.488 -3.208 -3.405 1.00 0.00 52 MET A O 17
ATOM 31137 N N . TYR A 1 53 ? 6.393 -1.198 -3.398 1.00 0.00 53 TYR A N 17
ATOM 31138 C CA . TYR A 1 53 ? 7.533 -1.640 -2.538 1.00 0.00 53 TYR A CA 17
ATOM 31139 C C . TYR A 1 53 ? 7.329 -1.134 -1.112 1.00 0.00 53 TYR A C 17
ATOM 31140 O O . TYR A 1 53 ? 7.384 0.052 -0.841 1.00 0.00 53 TYR A O 17
ATOM 31158 N N . LEU A 1 54 ? 7.103 -2.034 -0.194 1.00 0.00 54 LEU A N 17
ATOM 31159 C CA . LEU A 1 54 ? 6.905 -1.638 1.230 1.00 0.00 54 LEU A CA 17
ATOM 31160 C C . LEU A 1 54 ? 8.239 -1.766 1.951 1.00 0.00 54 LEU A C 17
ATOM 31161 O O . LEU A 1 54 ? 8.885 -2.791 1.885 1.00 0.00 54 LEU A O 17
ATOM 31177 N N . ILE A 1 55 ? 8.664 -0.729 2.624 1.00 0.00 55 ILE A N 17
ATOM 31178 C CA . ILE A 1 55 ? 9.975 -0.771 3.345 1.00 0.00 55 ILE A CA 17
ATOM 31179 C C . ILE A 1 55 ? 9.737 -0.618 4.844 1.00 0.00 55 ILE A C 17
ATOM 31180 O O . ILE A 1 55 ? 9.059 0.286 5.290 1.00 0.00 55 ILE A O 17
ATOM 31196 N N . ASP A 1 56 ? 10.288 -1.506 5.624 1.00 0.00 56 ASP A N 17
ATOM 31197 C CA . ASP A 1 56 ? 10.096 -1.429 7.098 1.00 0.00 56 ASP A CA 17
ATOM 31198 C C . ASP A 1 56 ? 11.253 -2.132 7.810 1.00 0.00 56 ASP A C 17
ATOM 31199 O O . ASP A 1 56 ? 11.463 -3.318 7.651 1.00 0.00 56 ASP A O 17
ATOM 31208 N N . ASP A 1 57 ? 11.999 -1.399 8.593 1.00 0.00 57 ASP A N 17
ATOM 31209 C CA . ASP A 1 57 ? 13.155 -1.991 9.338 1.00 0.00 57 ASP A CA 17
ATOM 31210 C C . ASP A 1 57 ? 13.908 -2.991 8.460 1.00 0.00 57 ASP A C 17
ATOM 31211 O O . ASP A 1 57 ? 13.999 -4.154 8.785 1.00 0.00 57 ASP A O 17
ATOM 31220 N N . GLU A 1 58 ? 14.444 -2.529 7.359 1.00 0.00 58 GLU A N 17
ATOM 31221 C CA . GLU A 1 58 ? 15.212 -3.422 6.432 1.00 0.00 58 GLU A CA 17
ATOM 31222 C C . GLU A 1 58 ? 14.252 -4.409 5.766 1.00 0.00 58 GLU A C 17
ATOM 31223 O O . GLU A 1 58 ? 14.349 -4.685 4.587 1.00 0.00 58 GLU A O 17
ATOM 31235 N N . GLY A 1 59 ? 13.325 -4.942 6.514 1.00 0.00 59 GLY A N 17
ATOM 31236 C CA . GLY A 1 59 ? 12.360 -5.913 5.931 1.00 0.00 59 GLY A CA 17
ATOM 31237 C C . GLY A 1 59 ? 11.465 -5.202 4.919 1.00 0.00 59 GLY A C 17
ATOM 31238 O O . GLY A 1 59 ? 11.020 -4.093 5.139 1.00 0.00 59 GLY A O 17
ATOM 31242 N N . GLU A 1 60 ? 11.193 -5.832 3.809 1.00 0.00 60 GLU A N 17
ATOM 31243 C CA . GLU A 1 60 ? 10.320 -5.192 2.782 1.00 0.00 60 GLU A CA 17
ATOM 31244 C C . GLU A 1 60 ? 9.497 -6.256 2.060 1.00 0.00 60 GLU A C 17
ATOM 31245 O O . GLU A 1 60 ? 9.925 -7.380 1.889 1.00 0.00 60 GLU A O 17
ATOM 31257 N N . ILE A 1 61 ? 8.314 -5.896 1.633 1.00 0.00 61 ILE A N 17
ATOM 31258 C CA . ILE A 1 61 ? 7.426 -6.857 0.907 1.00 0.00 61 ILE A CA 17
ATOM 31259 C C . ILE A 1 61 ? 7.080 -6.275 -0.460 1.00 0.00 61 ILE A C 17
ATOM 31260 O O . ILE A 1 61 ? 6.695 -5.130 -0.579 1.00 0.00 61 ILE A O 17
ATOM 31276 N N . ILE A 1 62 ? 7.234 -7.056 -1.499 1.00 0.00 62 ILE A N 17
ATOM 31277 C CA . ILE A 1 62 ? 6.940 -6.562 -2.879 1.00 0.00 62 ILE A CA 17
ATOM 31278 C C . ILE A 1 62 ? 5.654 -7.202 -3.387 1.00 0.00 62 ILE A C 17
ATOM 31279 O O . ILE A 1 62 ? 5.484 -8.403 -3.332 1.00 0.00 62 ILE A O 17
ATOM 31295 N N . THR A 1 63 ? 4.742 -6.402 -3.880 1.00 0.00 63 THR A N 17
ATOM 31296 C CA . THR A 1 63 ? 3.450 -6.947 -4.400 1.00 0.00 63 THR A CA 17
ATOM 31297 C C . THR A 1 63 ? 3.202 -6.405 -5.805 1.00 0.00 63 THR A C 17
ATOM 31298 O O . THR A 1 63 ? 3.254 -5.216 -6.045 1.00 0.00 63 THR A O 17
ATOM 31309 N N . ARG A 1 64 ? 2.935 -7.278 -6.738 1.00 0.00 64 ARG A N 17
ATOM 31310 C CA . ARG A 1 64 ? 2.685 -6.837 -8.139 1.00 0.00 64 ARG A CA 17
ATOM 31311 C C . ARG A 1 64 ? 1.186 -6.588 -8.318 1.00 0.00 64 ARG A C 17
ATOM 31312 O O . ARG A 1 64 ? 0.714 -6.310 -9.402 1.00 0.00 64 ARG A O 17
ATOM 31333 N N . GLU A 1 65 ? 0.431 -6.693 -7.257 1.00 0.00 65 GLU A N 17
ATOM 31334 C CA . GLU A 1 65 ? -1.039 -6.466 -7.353 1.00 0.00 65 GLU A CA 17
ATOM 31335 C C . GLU A 1 65 ? -1.342 -4.996 -7.074 1.00 0.00 65 GLU A C 17
ATOM 31336 O O . GLU A 1 65 ? -1.761 -4.637 -5.990 1.00 0.00 65 GLU A O 17
ATOM 31348 N N . VAL A 1 66 ? -1.130 -4.140 -8.046 1.00 0.00 66 VAL A N 17
ATOM 31349 C CA . VAL A 1 66 ? -1.399 -2.677 -7.857 1.00 0.00 66 VAL A CA 17
ATOM 31350 C C . VAL A 1 66 ? -2.431 -2.207 -8.882 1.00 0.00 66 VAL A C 17
ATOM 31351 O O . VAL A 1 66 ? -2.332 -2.494 -10.058 1.00 0.00 66 VAL A O 17
ATOM 31364 N N . LYS A 1 67 ? -3.419 -1.474 -8.431 1.00 0.00 67 LYS A N 17
ATOM 31365 C CA . LYS A 1 67 ? -4.477 -0.959 -9.354 1.00 0.00 67 LYS A CA 17
ATOM 31366 C C . LYS A 1 67 ? -4.529 0.559 -9.238 1.00 0.00 67 LYS A C 17
ATOM 31367 O O . LYS A 1 67 ? -4.450 1.118 -8.163 1.00 0.00 67 LYS A O 17
ATOM 31386 N N . GLY A 1 68 ? -4.639 1.227 -10.353 1.00 0.00 68 GLY A N 17
ATOM 31387 C CA . GLY A 1 68 ? -4.675 2.720 -10.343 1.00 0.00 68 GLY A CA 17
ATOM 31388 C C . GLY A 1 68 ? -6.112 3.224 -10.473 1.00 0.00 68 GLY A C 17
ATOM 31389 O O . GLY A 1 68 ? -6.827 2.865 -11.388 1.00 0.00 68 GLY A O 17
ATOM 31393 N N . LYS A 1 69 ? -6.533 4.077 -9.576 1.00 0.00 69 LYS A N 17
ATOM 31394 C CA . LYS A 1 69 ? -7.917 4.634 -9.649 1.00 0.00 69 LYS A CA 17
ATOM 31395 C C . LYS A 1 69 ? -7.868 5.993 -10.349 1.00 0.00 69 LYS A C 17
ATOM 31396 O O . LYS A 1 69 ? -7.111 6.875 -9.972 1.00 0.00 69 LYS A O 17
ATOM 31415 N N . PHE A 1 70 ? -8.671 6.163 -11.371 1.00 0.00 70 PHE A N 17
ATOM 31416 C CA . PHE A 1 70 ? -8.678 7.452 -12.124 1.00 0.00 70 PHE A CA 17
ATOM 31417 C C . PHE A 1 70 ? -9.887 8.285 -11.715 1.00 0.00 70 PHE A C 17
ATOM 31418 O O . PHE A 1 70 ? -10.981 7.778 -11.557 1.00 0.00 70 PHE A O 17
ATOM 31435 N N . ILE A 1 71 ? -9.691 9.566 -11.545 1.00 0.00 71 ILE A N 17
ATOM 31436 C CA . ILE A 1 71 ? -10.814 10.469 -11.146 1.00 0.00 71 ILE A CA 17
ATOM 31437 C C . ILE A 1 71 ? -11.078 11.460 -12.275 1.00 0.00 71 ILE A C 17
ATOM 31438 O O . ILE A 1 71 ? -10.169 12.055 -12.814 1.00 0.00 71 ILE A O 17
ATOM 31454 N N . ASN A 1 72 ? -12.319 11.621 -12.636 1.00 0.00 72 ASN A N 17
ATOM 31455 C CA . ASN A 1 72 ? -12.684 12.558 -13.737 1.00 0.00 72 ASN A CA 17
ATOM 31456 C C . ASN A 1 72 ? -11.944 12.158 -15.015 1.00 0.00 72 ASN A C 17
ATOM 31457 O O . ASN A 1 72 ? -11.612 12.985 -15.842 1.00 0.00 72 ASN A O 17
ATOM 31468 N N . GLY A 1 73 ? -11.707 10.886 -15.192 1.00 0.00 73 GLY A N 17
ATOM 31469 C CA . GLY A 1 73 ? -11.013 10.415 -16.422 1.00 0.00 73 GLY A CA 17
ATOM 31470 C C . GLY A 1 73 ? -9.508 10.646 -16.302 1.00 0.00 73 GLY A C 17
ATOM 31471 O O . GLY A 1 73 ? -8.737 10.142 -17.095 1.00 0.00 73 GLY A O 17
ATOM 31475 N N . ARG A 1 74 ? -9.080 11.405 -15.319 1.00 0.00 74 ARG A N 17
ATOM 31476 C CA . ARG A 1 74 ? -7.613 11.676 -15.150 1.00 0.00 74 ARG A CA 17
ATOM 31477 C C . ARG A 1 74 ? -7.105 11.010 -13.860 1.00 0.00 74 ARG A C 17
ATOM 31478 O O . ARG A 1 74 ? -7.839 10.880 -12.900 1.00 0.00 74 ARG A O 17
ATOM 31499 N N . PRO A 1 75 ? -5.856 10.594 -13.831 1.00 0.00 75 PRO A N 17
ATOM 31500 C CA . PRO A 1 75 ? -5.259 9.940 -12.627 1.00 0.00 75 PRO A CA 17
ATOM 31501 C C . PRO A 1 75 ? -5.217 10.881 -11.417 1.00 0.00 75 PRO A C 17
ATOM 31502 O O . PRO A 1 75 ? -4.971 12.065 -11.540 1.00 0.00 75 PRO A O 17
ATOM 31513 N N . THR A 1 76 ? -5.459 10.354 -10.251 1.00 0.00 76 THR A N 17
ATOM 31514 C CA . THR A 1 76 ? -5.439 11.200 -9.027 1.00 0.00 76 THR A CA 17
ATOM 31515 C C . THR A 1 76 ? -5.202 10.314 -7.799 1.00 0.00 76 THR A C 17
ATOM 31516 O O . THR A 1 76 ? -4.659 10.761 -6.809 1.00 0.00 76 THR A O 17
ATOM 31527 N N . ALA A 1 77 ? -5.618 9.067 -7.839 1.00 0.00 77 ALA A N 17
ATOM 31528 C CA . ALA A 1 77 ? -5.421 8.183 -6.647 1.00 0.00 77 ALA A CA 17
ATOM 31529 C C . ALA A 1 77 ? -5.065 6.769 -7.093 1.00 0.00 77 ALA A C 17
ATOM 31530 O O . ALA A 1 77 ? -5.410 6.340 -8.176 1.00 0.00 77 ALA A O 17
ATOM 31537 N N . ILE A 1 78 ? -4.371 6.040 -6.253 1.00 0.00 78 ILE A N 17
ATOM 31538 C CA . ILE A 1 78 ? -3.972 4.642 -6.597 1.00 0.00 78 ILE A CA 17
ATOM 31539 C C . ILE A 1 78 ? -4.338 3.708 -5.448 1.00 0.00 78 ILE A C 17
ATOM 31540 O O . ILE A 1 78 ? -4.413 4.108 -4.304 1.00 0.00 78 ILE A O 17
ATOM 31556 N N . GLU A 1 79 ? -4.567 2.460 -5.757 1.00 0.00 79 GLU A N 17
ATOM 31557 C CA . GLU A 1 79 ? -4.931 1.466 -4.704 1.00 0.00 79 GLU A CA 17
ATOM 31558 C C . GLU A 1 79 ? -4.082 0.213 -4.893 1.00 0.00 79 GLU A C 17
ATOM 31559 O O . GLU A 1 79 ? -3.652 -0.097 -5.987 1.00 0.00 79 GLU A O 17
ATOM 31571 N N . ALA A 1 80 ? -3.837 -0.511 -3.834 1.00 0.00 80 ALA A N 17
ATOM 31572 C CA . ALA A 1 80 ? -3.010 -1.750 -3.943 1.00 0.00 80 ALA A CA 17
ATOM 31573 C C . ALA A 1 80 ? -3.616 -2.837 -3.064 1.00 0.00 80 ALA A C 17
ATOM 31574 O O . ALA A 1 80 ? -4.230 -2.558 -2.055 1.00 0.00 80 ALA A O 17
ATOM 31581 N N . THR A 1 81 ? -3.447 -4.078 -3.445 1.00 0.00 81 THR A N 17
ATOM 31582 C CA . THR A 1 81 ? -4.007 -5.206 -2.643 1.00 0.00 81 THR A CA 17
ATOM 31583 C C . THR A 1 81 ? -2.881 -6.177 -2.303 1.00 0.00 81 THR A C 17
ATOM 31584 O O . THR A 1 81 ? -2.126 -6.588 -3.163 1.00 0.00 81 THR A O 17
ATOM 31595 N N . VAL A 1 82 ? -2.757 -6.542 -1.054 1.00 0.00 82 VAL A N 17
ATOM 31596 C CA . VAL A 1 82 ? -1.674 -7.485 -0.635 1.00 0.00 82 VAL A CA 17
ATOM 31597 C C . VAL A 1 82 ? -2.300 -8.804 -0.192 1.00 0.00 82 VAL A C 17
ATOM 31598 O O . VAL A 1 82 ? -3.232 -8.837 0.587 1.00 0.00 82 VAL A O 17
ATOM 31611 N N . ILE A 1 83 ? -1.793 -9.898 -0.696 1.00 0.00 83 ILE A N 17
ATOM 31612 C CA . ILE A 1 83 ? -2.345 -11.236 -0.329 1.00 0.00 83 ILE A CA 17
ATOM 31613 C C . ILE A 1 83 ? -1.462 -11.888 0.734 1.00 0.00 83 ILE A C 17
ATOM 31614 O O . ILE A 1 83 ? -0.282 -12.100 0.538 1.00 0.00 83 ILE A O 17
ATOM 31630 N N . LEU A 1 84 ? -2.036 -12.203 1.864 1.00 0.00 84 LEU A N 17
ATOM 31631 C CA . LEU A 1 84 ? -1.256 -12.841 2.965 1.00 0.00 84 LEU A CA 17
ATOM 31632 C C . LEU A 1 84 ? -1.482 -14.353 2.928 1.00 0.00 84 LEU A C 17
ATOM 31633 O O . LEU A 1 84 ? -0.641 -15.118 2.501 1.00 0.00 84 LEU A O 17
ATOM 31649 N N . ASN A 1 85 ? -2.624 -14.776 3.378 1.00 0.00 85 ASN A N 17
ATOM 31650 C CA . ASN A 1 85 ? -2.954 -16.229 3.390 1.00 0.00 85 ASN A CA 17
ATOM 31651 C C . ASN A 1 85 ? -1.887 -16.997 4.173 1.00 0.00 85 ASN A C 17
ATOM 31652 O O . ASN A 1 85 ? -1.591 -18.137 3.881 1.00 0.00 85 ASN A O 17
ATOM 31663 N N . SER A 1 86 ? -1.310 -16.385 5.174 1.00 0.00 86 SER A N 17
ATOM 31664 C CA . SER A 1 86 ? -0.273 -17.088 5.982 1.00 0.00 86 SER A CA 17
ATOM 31665 C C . SER A 1 86 ? -0.240 -16.493 7.393 1.00 0.00 86 SER A C 17
ATOM 31666 O O . SER A 1 86 ? -0.353 -15.298 7.583 1.00 0.00 86 SER A O 17
ATOM 31674 N N . GLN A 1 87 ? -0.077 -17.326 8.379 1.00 0.00 87 GLN A N 17
ATOM 31675 C CA . GLN A 1 87 ? -0.020 -16.847 9.791 1.00 0.00 87 GLN A CA 17
ATOM 31676 C C . GLN A 1 87 ? 1.187 -15.911 9.990 1.00 0.00 87 GLN A C 17
ATOM 31677 O O . GLN A 1 87 ? 1.024 -14.777 10.394 1.00 0.00 87 GLN A O 17
ATOM 31691 N N . PRO A 1 88 ? 2.391 -16.369 9.726 1.00 0.00 88 PRO A N 17
ATOM 31692 C CA . PRO A 1 88 ? 3.613 -15.530 9.907 1.00 0.00 88 PRO A CA 17
ATOM 31693 C C . PRO A 1 88 ? 3.502 -14.207 9.144 1.00 0.00 88 PRO A C 17
ATOM 31694 O O . PRO A 1 88 ? 3.960 -13.175 9.594 1.00 0.00 88 PRO A O 17
ATOM 31705 N N . GLU A 1 89 ? 2.892 -14.231 7.997 1.00 0.00 89 GLU A N 17
ATOM 31706 C CA . GLU A 1 89 ? 2.746 -12.981 7.207 1.00 0.00 89 GLU A CA 17
ATOM 31707 C C . GLU A 1 89 ? 1.776 -12.036 7.926 1.00 0.00 89 GLU A C 17
ATOM 31708 O O . GLU A 1 89 ? 1.973 -10.837 7.960 1.00 0.00 89 GLU A O 17
ATOM 31720 N N . TRP A 1 90 ? 0.733 -12.568 8.504 1.00 0.00 90 TRP A N 17
ATOM 31721 C CA . TRP A 1 90 ? -0.245 -11.703 9.226 1.00 0.00 90 TRP A CA 17
ATOM 31722 C C . TRP A 1 90 ? 0.465 -11.006 10.391 1.00 0.00 90 TRP A C 17
ATOM 31723 O O . TRP A 1 90 ? 0.321 -9.820 10.602 1.00 0.00 90 TRP A O 17
ATOM 31744 N N . ASP A 1 91 ? 1.227 -11.739 11.146 1.00 0.00 91 ASP A N 17
ATOM 31745 C CA . ASP A 1 91 ? 1.946 -11.126 12.294 1.00 0.00 91 ASP A CA 17
ATOM 31746 C C . ASP A 1 91 ? 2.922 -10.072 11.771 1.00 0.00 91 ASP A C 17
ATOM 31747 O O . ASP A 1 91 ? 3.047 -8.996 12.321 1.00 0.00 91 ASP A O 17
ATOM 31756 N N . ARG A 1 92 ? 3.614 -10.379 10.710 1.00 0.00 92 ARG A N 17
ATOM 31757 C CA . ARG A 1 92 ? 4.588 -9.407 10.136 1.00 0.00 92 ARG A CA 17
ATOM 31758 C C . ARG A 1 92 ? 3.835 -8.176 9.625 1.00 0.00 92 ARG A C 17
ATOM 31759 O O . ARG A 1 92 ? 4.239 -7.049 9.838 1.00 0.00 92 ARG A O 17
ATOM 31780 N N . PHE A 1 93 ? 2.743 -8.390 8.947 1.00 0.00 93 PHE A N 17
ATOM 31781 C CA . PHE A 1 93 ? 1.949 -7.250 8.410 1.00 0.00 93 PHE A CA 17
ATOM 31782 C C . PHE A 1 93 ? 1.414 -6.393 9.557 1.00 0.00 93 PHE A C 17
ATOM 31783 O O . PHE A 1 93 ? 1.450 -5.179 9.508 1.00 0.00 93 PHE A O 17
ATOM 31800 N N . MET A 1 94 ? 0.905 -7.013 10.582 1.00 0.00 94 MET A N 17
ATOM 31801 C CA . MET A 1 94 ? 0.350 -6.236 11.726 1.00 0.00 94 MET A CA 17
ATOM 31802 C C . MET A 1 94 ? 1.440 -5.330 12.298 1.00 0.00 94 MET A C 17
ATOM 31803 O O . MET A 1 94 ? 1.212 -4.176 12.593 1.00 0.00 94 MET A O 17
ATOM 31817 N N . ARG A 1 95 ? 2.623 -5.847 12.454 1.00 0.00 95 ARG A N 17
ATOM 31818 C CA . ARG A 1 95 ? 3.735 -5.023 13.001 1.00 0.00 95 ARG A CA 17
ATOM 31819 C C . ARG A 1 95 ? 4.078 -3.901 12.014 1.00 0.00 95 ARG A C 17
ATOM 31820 O O . ARG A 1 95 ? 4.391 -2.792 12.399 1.00 0.00 95 ARG A O 17
ATOM 31841 N N . PHE A 1 96 ? 4.039 -4.193 10.745 1.00 0.00 96 PHE A N 17
ATOM 31842 C CA . PHE A 1 96 ? 4.378 -3.161 9.716 1.00 0.00 96 PHE A CA 17
ATOM 31843 C C . PHE A 1 96 ? 3.379 -2.001 9.777 1.00 0.00 96 PHE A C 17
ATOM 31844 O O . PHE A 1 96 ? 3.746 -0.845 9.745 1.00 0.00 96 PHE A O 17
ATOM 31861 N N . MET A 1 97 ? 2.119 -2.312 9.836 1.00 0.00 97 MET A N 17
ATOM 31862 C CA . MET A 1 97 ? 1.080 -1.245 9.869 1.00 0.00 97 MET A CA 17
ATOM 31863 C C . MET A 1 97 ? 1.248 -0.431 11.121 1.00 0.00 97 MET A C 17
ATOM 31864 O O . MET A 1 97 ? 1.060 0.765 11.157 1.00 0.00 97 MET A O 17
ATOM 31878 N N . GLU A 1 98 ? 1.550 -1.107 12.156 1.00 0.00 98 GLU A N 17
ATOM 31879 C CA . GLU A 1 98 ? 1.690 -0.451 13.473 1.00 0.00 98 GLU A CA 17
ATOM 31880 C C . GLU A 1 98 ? 2.896 0.496 13.443 1.00 0.00 98 GLU A C 17
ATOM 31881 O O . GLU A 1 98 ? 2.803 1.624 13.876 1.00 0.00 98 GLU A O 17
ATOM 31893 N N . ARG A 1 99 ? 4.013 0.064 12.919 1.00 0.00 99 ARG A N 17
ATOM 31894 C CA . ARG A 1 99 ? 5.203 0.956 12.858 1.00 0.00 99 ARG A CA 17
ATOM 31895 C C . ARG A 1 99 ? 4.892 2.146 11.952 1.00 0.00 99 ARG A C 17
ATOM 31896 O O . ARG A 1 99 ? 5.236 3.278 12.245 1.00 0.00 99 ARG A O 17
ATOM 31917 N N . TYR A 1 100 ? 4.247 1.895 10.854 1.00 0.00 100 TYR A N 17
ATOM 31918 C CA . TYR A 1 100 ? 3.901 2.995 9.917 1.00 0.00 100 TYR A CA 17
ATOM 31919 C C . TYR A 1 100 ? 2.936 3.959 10.609 1.00 0.00 100 TYR A C 17
ATOM 31920 O O . TYR A 1 100 ? 3.079 5.162 10.536 1.00 0.00 100 TYR A O 17
ATOM 31938 N N . GLY A 1 101 ? 1.946 3.432 11.281 1.00 0.00 101 GLY A N 17
ATOM 31939 C CA . GLY A 1 101 ? 0.959 4.307 11.981 1.00 0.00 101 GLY A CA 17
ATOM 31940 C C . GLY A 1 101 ? 1.667 5.096 13.085 1.00 0.00 101 GLY A C 17
ATOM 31941 O O . GLY A 1 101 ? 1.336 6.233 13.358 1.00 0.00 101 GLY A O 17
ATOM 31945 N N . ALA A 1 102 ? 2.637 4.504 13.721 1.00 0.00 102 ALA A N 17
ATOM 31946 C CA . ALA A 1 102 ? 3.368 5.220 14.805 1.00 0.00 102 ALA A CA 17
ATOM 31947 C C . ALA A 1 102 ? 4.104 6.426 14.214 1.00 0.00 102 ALA A C 17
ATOM 31948 O O . ALA A 1 102 ? 4.183 7.478 14.820 1.00 0.00 102 ALA A O 17
ATOM 31955 N N . GLU A 1 103 ? 4.648 6.278 13.038 1.00 0.00 103 GLU A N 17
ATOM 31956 C CA . GLU A 1 103 ? 5.385 7.406 12.401 1.00 0.00 103 GLU A CA 17
ATOM 31957 C C . GLU A 1 103 ? 4.408 8.518 12.014 1.00 0.00 103 GLU A C 17
ATOM 31958 O O . GLU A 1 103 ? 4.720 9.689 12.107 1.00 0.00 103 GLU A O 17
ATOM 31970 N N . ASN A 1 104 ? 3.223 8.165 11.584 1.00 0.00 104 ASN A N 17
ATOM 31971 C CA . ASN A 1 104 ? 2.217 9.204 11.194 1.00 0.00 104 ASN A CA 17
ATOM 31972 C C . ASN A 1 104 ? 0.832 8.770 11.679 1.00 0.00 104 ASN A C 17
ATOM 31973 O O . ASN A 1 104 ? 0.051 8.196 10.946 1.00 0.00 104 ASN A O 17
ATOM 31984 N N . GLY A 1 105 ? 0.527 9.039 12.925 1.00 0.00 105 GLY A N 17
ATOM 31985 C CA . GLY A 1 105 ? -0.799 8.644 13.484 1.00 0.00 105 GLY A CA 17
ATOM 31986 C C . GLY A 1 105 ? -1.919 9.114 12.554 1.00 0.00 105 GLY A C 17
ATOM 31987 O O . GLY A 1 105 ? -2.272 10.277 12.525 1.00 0.00 105 GLY A O 17
ATOM 31991 N N . LEU A 1 106 ? -2.474 8.218 11.790 1.00 0.00 106 LEU A N 17
ATOM 31992 C CA . LEU A 1 106 ? -3.564 8.604 10.851 1.00 0.00 106 LEU A CA 17
ATOM 31993 C C . LEU A 1 106 ? -4.880 8.790 11.606 1.00 0.00 106 LEU A C 17
ATOM 31994 O O . LEU A 1 106 ? -5.131 8.166 12.616 1.00 0.00 106 LEU A O 17
ATOM 32010 N N . GLY A 1 107 ? -5.728 9.649 11.104 1.00 0.00 107 GLY A N 17
ATOM 32011 C CA . GLY A 1 107 ? -7.042 9.886 11.768 1.00 0.00 107 GLY A CA 17
ATOM 32012 C C . GLY A 1 107 ? -8.026 8.808 11.321 1.00 0.00 107 GLY A C 17
ATOM 32013 O O . GLY A 1 107 ? -9.132 8.716 11.813 1.00 0.00 107 GLY A O 17
ATOM 32017 N N . PHE A 1 108 ? -7.629 7.983 10.388 1.00 0.00 108 PHE A N 17
ATOM 32018 C CA . PHE A 1 108 ? -8.536 6.900 9.909 1.00 0.00 108 PHE A CA 17
ATOM 32019 C C . PHE A 1 108 ? -7.701 5.673 9.540 1.00 0.00 108 PHE A C 17
ATOM 32020 O O . PHE A 1 108 ? -7.139 5.584 8.466 1.00 0.00 108 PHE A O 17
ATOM 32037 N N . SER A 1 109 ? -7.613 4.726 10.434 1.00 0.00 109 SER A N 17
ATOM 32038 C CA . SER A 1 109 ? -6.818 3.497 10.159 1.00 0.00 109 SER A CA 17
ATOM 32039 C C . SER A 1 109 ? -7.143 2.436 11.219 1.00 0.00 109 SER A C 17
ATOM 32040 O O . SER A 1 109 ? -6.598 2.436 12.306 1.00 0.00 109 SER A O 17
ATOM 32048 N N . LYS A 1 110 ? -8.027 1.533 10.896 1.00 0.00 110 LYS A N 17
ATOM 32049 C CA . LYS A 1 110 ? -8.416 0.445 11.850 1.00 0.00 110 LYS A CA 17
ATOM 32050 C C . LYS A 1 110 ? -8.824 1.012 13.219 1.00 0.00 110 LYS A C 17
ATOM 32051 O O . LYS A 1 110 ? -8.619 2.170 13.524 1.00 0.00 110 LYS A O 17
ATOM 32070 N N . SER A 1 111 ? -9.399 0.172 14.042 1.00 0.00 111 SER A N 17
ATOM 32071 C CA . SER A 1 111 ? -9.836 0.592 15.403 1.00 0.00 111 SER A CA 17
ATOM 32072 C C . SER A 1 111 ? -10.889 1.693 15.293 1.00 0.00 111 SER A C 17
ATOM 32073 O O . SER A 1 111 ? -10.772 2.600 14.499 1.00 0.00 111 SER A O 17
ATOM 32081 N N . GLU A 1 112 ? -11.925 1.601 16.086 1.00 0.00 112 GLU A N 17
ATOM 32082 C CA . GLU A 1 112 ? -13.011 2.623 16.038 1.00 0.00 112 GLU A CA 17
ATOM 32083 C C . GLU A 1 112 ? -13.553 2.704 14.609 1.00 0.00 112 GLU A C 17
ATOM 32084 O O . GLU A 1 112 ? -14.404 3.512 14.296 1.00 0.00 112 GLU A O 17
ATOM 32096 N N . LEU A 1 113 ? -13.081 1.846 13.746 1.00 0.00 113 LEU A N 17
ATOM 32097 C CA . LEU A 1 113 ? -13.569 1.829 12.338 1.00 0.00 113 LEU A CA 17
ATOM 32098 C C . LEU A 1 113 ? -14.672 0.774 12.216 1.00 0.00 113 LEU A C 17
ATOM 32099 O O . LEU A 1 113 ? -15.688 0.985 11.586 1.00 0.00 113 LEU A O 17
ATOM 32115 N N . GLU A 1 114 ? -14.460 -0.363 12.805 1.00 0.00 114 GLU A N 17
ATOM 32116 C CA . GLU A 1 114 ? -15.473 -1.444 12.720 1.00 0.00 114 GLU A CA 17
ATOM 32117 C C . GLU A 1 114 ? -16.655 -1.137 13.639 1.00 0.00 114 GLU A C 17
ATOM 32118 O O . GLU A 1 114 ? -16.512 -0.481 14.651 1.00 0.00 114 GLU A O 17
ATOM 32130 N N . HIS A 1 115 ? -17.824 -1.610 13.288 1.00 0.00 115 HIS A N 17
ATOM 32131 C CA . HIS A 1 115 ? -19.031 -1.355 14.133 1.00 0.00 115 HIS A CA 17
ATOM 32132 C C . HIS A 1 115 ? -19.853 -2.633 14.246 1.00 0.00 115 HIS A C 17
ATOM 32133 O O . HIS A 1 115 ? -19.913 -3.430 13.330 1.00 0.00 115 HIS A O 17
ATOM 32147 N N . HIS A 1 116 ? -20.485 -2.834 15.372 1.00 0.00 116 HIS A N 17
ATOM 32148 C CA . HIS A 1 116 ? -21.314 -4.060 15.576 1.00 0.00 116 HIS A CA 17
ATOM 32149 C C . HIS A 1 116 ? -22.662 -3.662 16.181 1.00 0.00 116 HIS A C 17
ATOM 32150 O O . HIS A 1 116 ? -22.742 -2.802 17.035 1.00 0.00 116 HIS A O 17
ATOM 32164 N N . HIS A 1 117 ? -23.717 -4.289 15.739 1.00 0.00 117 HIS A N 17
ATOM 32165 C CA . HIS A 1 117 ? -25.077 -3.970 16.269 1.00 0.00 117 HIS A CA 17
ATOM 32166 C C . HIS A 1 117 ? -25.377 -2.474 16.137 1.00 0.00 117 HIS A C 17
ATOM 32167 O O . HIS A 1 117 ? -24.497 -1.660 15.940 1.00 0.00 117 HIS A O 17
ATOM 32181 N N . HIS A 1 118 ? -26.628 -2.113 16.248 1.00 0.00 118 HIS A N 17
ATOM 32182 C CA . HIS A 1 118 ? -27.019 -0.679 16.138 1.00 0.00 118 HIS A CA 17
ATOM 32183 C C . HIS A 1 118 ? -26.847 -0.012 17.506 1.00 0.00 118 HIS A C 17
ATOM 32184 O O . HIS A 1 118 ? -26.977 1.187 17.650 1.00 0.00 118 HIS A O 17
ATOM 32198 N N . HIS A 1 119 ? -26.545 -0.792 18.507 1.00 0.00 119 HIS A N 17
ATOM 32199 C CA . HIS A 1 119 ? -26.347 -0.237 19.880 1.00 0.00 119 HIS A CA 17
ATOM 32200 C C . HIS A 1 119 ? -27.540 0.631 20.295 1.00 0.00 119 HIS A C 17
ATOM 32201 O O . HIS A 1 119 ? -28.534 0.721 19.604 1.00 0.00 119 HIS A O 17
ATOM 32215 N N . HIS A 1 120 ? -27.437 1.267 21.435 1.00 0.00 120 HIS A N 17
ATOM 32216 C CA . HIS A 1 120 ? -28.549 2.130 21.923 1.00 0.00 120 HIS A CA 17
ATOM 32217 C C . HIS A 1 120 ? -28.723 3.327 20.985 1.00 0.00 120 HIS A C 17
ATOM 32218 O O . HIS A 1 120 ? -27.849 3.544 20.162 1.00 0.00 120 HIS A O 17
ATOM 32233 N N . MET A 1 1 ? 12.847 2.836 7.674 1.00 0.00 1 MET A N 18
ATOM 32234 C CA . MET A 1 1 ? 12.059 3.617 8.665 1.00 0.00 1 MET A CA 18
ATOM 32235 C C . MET A 1 1 ? 10.571 3.339 8.441 1.00 0.00 1 MET A C 18
ATOM 32236 O O . MET A 1 1 ? 9.736 4.214 8.559 1.00 0.00 1 MET A O 18
ATOM 32252 N N . ALA A 1 2 ? 10.248 2.113 8.122 1.00 0.00 2 ALA A N 18
ATOM 32253 C CA . ALA A 1 2 ? 8.830 1.723 7.884 1.00 0.00 2 ALA A CA 18
ATOM 32254 C C . ALA A 1 2 ? 8.146 2.764 7.008 1.00 0.00 2 ALA A C 18
ATOM 32255 O O . ALA A 1 2 ? 7.555 3.708 7.488 1.00 0.00 2 ALA A O 18
ATOM 32262 N N . GLU A 1 3 ? 8.228 2.589 5.715 1.00 0.00 3 GLU A N 18
ATOM 32263 C CA . GLU A 1 3 ? 7.588 3.554 4.774 1.00 0.00 3 GLU A CA 18
ATOM 32264 C C . GLU A 1 3 ? 7.096 2.831 3.525 1.00 0.00 3 GLU A C 18
ATOM 32265 O O . GLU A 1 3 ? 7.524 1.741 3.204 1.00 0.00 3 GLU A O 18
ATOM 32277 N N . ILE A 1 4 ? 6.186 3.452 2.823 1.00 0.00 4 ILE A N 18
ATOM 32278 C CA . ILE A 1 4 ? 5.622 2.846 1.580 1.00 0.00 4 ILE A CA 18
ATOM 32279 C C . ILE A 1 4 ? 6.135 3.610 0.365 1.00 0.00 4 ILE A C 18
ATOM 32280 O O . ILE A 1 4 ? 6.042 4.819 0.285 1.00 0.00 4 ILE A O 18
ATOM 32296 N N . GLN A 1 5 ? 6.673 2.895 -0.587 1.00 0.00 5 GLN A N 18
ATOM 32297 C CA . GLN A 1 5 ? 7.194 3.547 -1.821 1.00 0.00 5 GLN A CA 18
ATOM 32298 C C . GLN A 1 5 ? 7.036 2.605 -3.013 1.00 0.00 5 GLN A C 18
ATOM 32299 O O . GLN A 1 5 ? 7.075 1.397 -2.887 1.00 0.00 5 GLN A O 18
ATOM 32313 N N . PHE A 1 6 ? 6.854 3.174 -4.173 1.00 0.00 6 PHE A N 18
ATOM 32314 C CA . PHE A 1 6 ? 6.685 2.364 -5.414 1.00 0.00 6 PHE A CA 18
ATOM 32315 C C . PHE A 1 6 ? 8.034 2.261 -6.121 1.00 0.00 6 PHE A C 18
ATOM 32316 O O . PHE A 1 6 ? 8.606 1.199 -6.239 1.00 0.00 6 PHE A O 18
ATOM 32333 N N . SER A 1 7 ? 8.536 3.371 -6.596 1.00 0.00 7 SER A N 18
ATOM 32334 C CA . SER A 1 7 ? 9.844 3.370 -7.307 1.00 0.00 7 SER A CA 18
ATOM 32335 C C . SER A 1 7 ? 10.984 3.230 -6.296 1.00 0.00 7 SER A C 18
ATOM 32336 O O . SER A 1 7 ? 10.805 3.401 -5.110 1.00 0.00 7 SER A O 18
ATOM 32344 N N . LYS A 1 8 ? 12.152 2.907 -6.785 1.00 0.00 8 LYS A N 18
ATOM 32345 C CA . LYS A 1 8 ? 13.334 2.728 -5.896 1.00 0.00 8 LYS A CA 18
ATOM 32346 C C . LYS A 1 8 ? 13.948 4.089 -5.577 1.00 0.00 8 LYS A C 18
ATOM 32347 O O . LYS A 1 8 ? 15.132 4.210 -5.338 1.00 0.00 8 LYS A O 18
ATOM 32366 N N . GLY A 1 9 ? 13.142 5.109 -5.566 1.00 0.00 9 GLY A N 18
ATOM 32367 C CA . GLY A 1 9 ? 13.652 6.475 -5.257 1.00 0.00 9 GLY A CA 18
ATOM 32368 C C . GLY A 1 9 ? 12.491 7.359 -4.812 1.00 0.00 9 GLY A C 18
ATOM 32369 O O . GLY A 1 9 ? 12.609 8.093 -3.856 1.00 0.00 9 GLY A O 18
ATOM 32373 N N . VAL A 1 10 ? 11.380 7.286 -5.511 1.00 0.00 10 VAL A N 18
ATOM 32374 C CA . VAL A 1 10 ? 10.179 8.114 -5.173 1.00 0.00 10 VAL A CA 18
ATOM 32375 C C . VAL A 1 10 ? 10.601 9.454 -4.566 1.00 0.00 10 VAL A C 18
ATOM 32376 O O . VAL A 1 10 ? 11.526 10.090 -5.028 1.00 0.00 10 VAL A O 18
ATOM 32389 N N . ALA A 1 11 ? 9.943 9.858 -3.516 1.00 0.00 11 ALA A N 18
ATOM 32390 C CA . ALA A 1 11 ? 10.290 11.129 -2.842 1.00 0.00 11 ALA A CA 18
ATOM 32391 C C . ALA A 1 11 ? 9.718 11.130 -1.422 1.00 0.00 11 ALA A C 18
ATOM 32392 O O . ALA A 1 11 ? 9.764 10.141 -0.716 1.00 0.00 11 ALA A O 18
ATOM 32399 N N . GLU A 1 12 ? 9.195 12.249 -0.999 1.00 0.00 12 GLU A N 18
ATOM 32400 C CA . GLU A 1 12 ? 8.634 12.358 0.378 1.00 0.00 12 GLU A CA 18
ATOM 32401 C C . GLU A 1 12 ? 7.455 11.401 0.552 1.00 0.00 12 GLU A C 18
ATOM 32402 O O . GLU A 1 12 ? 6.686 11.167 -0.357 1.00 0.00 12 GLU A O 18
ATOM 32414 N N . THR A 1 13 ? 7.334 10.845 1.728 1.00 0.00 13 THR A N 18
ATOM 32415 C CA . THR A 1 13 ? 6.232 9.883 2.015 1.00 0.00 13 THR A CA 18
ATOM 32416 C C . THR A 1 13 ? 4.885 10.601 2.034 1.00 0.00 13 THR A C 18
ATOM 32417 O O . THR A 1 13 ? 4.754 11.701 2.532 1.00 0.00 13 THR A O 18
ATOM 32428 N N . VAL A 1 14 ? 3.889 9.971 1.467 1.00 0.00 14 VAL A N 18
ATOM 32429 C CA . VAL A 1 14 ? 2.528 10.576 1.404 1.00 0.00 14 VAL A CA 18
ATOM 32430 C C . VAL A 1 14 ? 1.726 10.245 2.667 1.00 0.00 14 VAL A C 18
ATOM 32431 O O . VAL A 1 14 ? 2.261 10.161 3.751 1.00 0.00 14 VAL A O 18
ATOM 32444 N N . VAL A 1 15 ? 0.435 10.060 2.520 1.00 0.00 15 VAL A N 18
ATOM 32445 C CA . VAL A 1 15 ? -0.434 9.745 3.695 1.00 0.00 15 VAL A CA 18
ATOM 32446 C C . VAL A 1 15 ? -1.567 8.810 3.250 1.00 0.00 15 VAL A C 18
ATOM 32447 O O . VAL A 1 15 ? -2.728 9.181 3.250 1.00 0.00 15 VAL A O 18
ATOM 32460 N N . PRO A 1 16 ? -1.226 7.606 2.864 1.00 0.00 16 PRO A N 18
ATOM 32461 C CA . PRO A 1 16 ? -2.214 6.591 2.403 1.00 0.00 16 PRO A CA 18
ATOM 32462 C C . PRO A 1 16 ? -2.993 5.966 3.555 1.00 0.00 16 PRO A C 18
ATOM 32463 O O . PRO A 1 16 ? -2.500 5.838 4.657 1.00 0.00 16 PRO A O 18
ATOM 32474 N N . GLU A 1 17 ? -4.209 5.574 3.295 1.00 0.00 17 GLU A N 18
ATOM 32475 C CA . GLU A 1 17 ? -5.052 4.948 4.357 1.00 0.00 17 GLU A CA 18
ATOM 32476 C C . GLU A 1 17 ? -4.992 3.431 4.240 1.00 0.00 17 GLU A C 18
ATOM 32477 O O . GLU A 1 17 ? -4.884 2.874 3.166 1.00 0.00 17 GLU A O 18
ATOM 32489 N N . VAL A 1 18 ? -5.047 2.765 5.362 1.00 0.00 18 VAL A N 18
ATOM 32490 C CA . VAL A 1 18 ? -4.980 1.275 5.378 1.00 0.00 18 VAL A CA 18
ATOM 32491 C C . VAL A 1 18 ? -6.364 0.683 5.616 1.00 0.00 18 VAL A C 18
ATOM 32492 O O . VAL A 1 18 ? -7.085 1.078 6.511 1.00 0.00 18 VAL A O 18
ATOM 32505 N N . ARG A 1 19 ? -6.727 -0.272 4.807 1.00 0.00 19 ARG A N 18
ATOM 32506 C CA . ARG A 1 19 ? -8.056 -0.938 4.943 1.00 0.00 19 ARG A CA 18
ATOM 32507 C C . ARG A 1 19 ? -7.879 -2.447 4.816 1.00 0.00 19 ARG A C 18
ATOM 32508 O O . ARG A 1 19 ? -7.088 -2.931 4.029 1.00 0.00 19 ARG A O 18
ATOM 32529 N N . LEU A 1 20 ? -8.612 -3.191 5.600 1.00 0.00 20 LEU A N 18
ATOM 32530 C CA . LEU A 1 20 ? -8.508 -4.682 5.560 1.00 0.00 20 LEU A CA 18
ATOM 32531 C C . LEU A 1 20 ? -9.704 -5.270 4.823 1.00 0.00 20 LEU A C 18
ATOM 32532 O O . LEU A 1 20 ? -10.847 -5.012 5.146 1.00 0.00 20 LEU A O 18
ATOM 32548 N N . SER A 1 21 ? -9.428 -6.063 3.824 1.00 0.00 21 SER A N 18
ATOM 32549 C CA . SER A 1 21 ?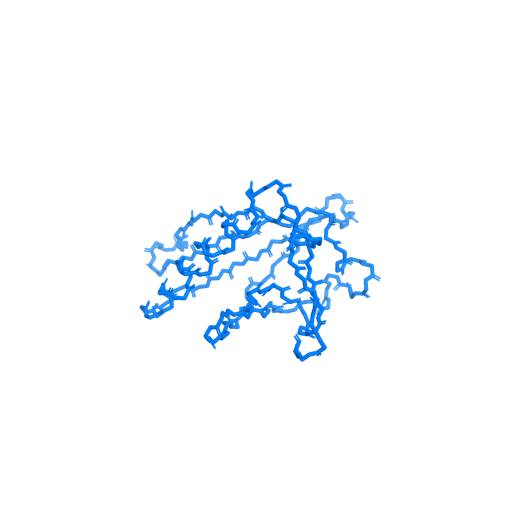 -10.511 -6.700 3.024 1.00 0.00 21 SER A CA 18
ATOM 32550 C C . SER A 1 21 ? -10.802 -8.094 3.563 1.00 0.00 21 SER A C 18
ATOM 32551 O O . SER A 1 21 ? -10.030 -8.663 4.307 1.00 0.00 21 SER A O 18
ATOM 32559 N N . LYS A 1 22 ? -11.921 -8.641 3.180 1.00 0.00 22 LYS A N 18
ATOM 32560 C CA . LYS A 1 22 ? -12.306 -10.004 3.648 1.00 0.00 22 LYS A CA 18
ATOM 32561 C C . LYS A 1 22 ? -12.183 -11.000 2.498 1.00 0.00 22 LYS A C 18
ATOM 32562 O O . LYS A 1 22 ? -12.542 -10.723 1.370 1.00 0.00 22 LYS A O 18
ATOM 32581 N N . SER A 1 23 ? -11.683 -12.163 2.795 1.00 0.00 23 SER A N 18
ATOM 32582 C CA . SER A 1 23 ? -11.528 -13.214 1.755 1.00 0.00 23 SER A CA 18
ATOM 32583 C C . SER A 1 23 ? -11.425 -14.580 2.443 1.00 0.00 23 SER A C 18
ATOM 32584 O O . SER A 1 23 ? -10.853 -15.513 1.914 1.00 0.00 23 SER A O 18
ATOM 32592 N N . LYS A 1 24 ? -11.973 -14.693 3.626 1.00 0.00 24 LYS A N 18
ATOM 32593 C CA . LYS A 1 24 ? -11.914 -15.984 4.362 1.00 0.00 24 LYS A CA 18
ATOM 32594 C C . LYS A 1 24 ? -12.658 -17.056 3.567 1.00 0.00 24 LYS A C 18
ATOM 32595 O O . LYS A 1 24 ? -12.185 -18.163 3.410 1.00 0.00 24 LYS A O 18
ATOM 32614 N N . ASN A 1 25 ? -13.826 -16.734 3.079 1.00 0.00 25 ASN A N 18
ATOM 32615 C CA . ASN A 1 25 ? -14.623 -17.727 2.297 1.00 0.00 25 ASN A CA 18
ATOM 32616 C C . ASN A 1 25 ? -14.253 -17.614 0.819 1.00 0.00 25 ASN A C 18
ATOM 32617 O O . ASN A 1 25 ? -14.758 -18.336 -0.014 1.00 0.00 25 ASN A O 18
ATOM 32628 N N . GLY A 1 26 ? -13.379 -16.699 0.498 1.00 0.00 26 GLY A N 18
ATOM 32629 C CA . GLY A 1 26 ? -12.956 -16.505 -0.921 1.00 0.00 26 GLY A CA 18
ATOM 32630 C C . GLY A 1 26 ? -11.694 -17.319 -1.193 1.00 0.00 26 GLY A C 18
ATOM 32631 O O . GLY A 1 26 ? -11.698 -18.253 -1.969 1.00 0.00 26 GLY A O 18
ATOM 32635 N N . GLN A 1 27 ? -10.610 -16.960 -0.560 1.00 0.00 27 GLN A N 18
ATOM 32636 C CA . GLN A 1 27 ? -9.324 -17.689 -0.766 1.00 0.00 27 GLN A CA 18
ATOM 32637 C C . GLN A 1 27 ? -8.548 -17.710 0.553 1.00 0.00 27 GLN A C 18
ATOM 32638 O O . GLN A 1 27 ? -7.988 -18.715 0.937 1.00 0.00 27 GLN A O 18
ATOM 32652 N N . SER A 1 28 ? -8.521 -16.601 1.249 1.00 0.00 28 SER A N 18
ATOM 32653 C CA . SER A 1 28 ? -7.793 -16.532 2.550 1.00 0.00 28 SER A CA 18
ATOM 32654 C C . SER A 1 28 ? -8.015 -15.152 3.185 1.00 0.00 28 SER A C 18
ATOM 32655 O O . SER A 1 28 ? -8.895 -14.962 3.999 1.00 0.00 28 SER A O 18
ATOM 32663 N N . GLY A 1 29 ? -7.205 -14.192 2.817 1.00 0.00 29 GLY A N 18
ATOM 32664 C CA . GLY A 1 29 ? -7.342 -12.823 3.393 1.00 0.00 29 GLY A CA 18
ATOM 32665 C C . GLY A 1 29 ? -6.332 -11.878 2.746 1.00 0.00 29 GLY A C 18
ATOM 32666 O O . GLY A 1 29 ? -5.281 -12.280 2.287 1.00 0.00 29 GLY A O 18
ATOM 32670 N N . MET A 1 30 ? -6.650 -10.611 2.719 1.00 0.00 30 MET A N 18
ATOM 32671 C CA . MET A 1 30 ? -5.725 -9.614 2.115 1.00 0.00 30 MET A CA 18
ATOM 32672 C C . MET A 1 30 ? -6.017 -8.217 2.667 1.00 0.00 30 MET A C 18
ATOM 32673 O O . MET A 1 30 ? -6.937 -8.004 3.433 1.00 0.00 30 MET A O 18
ATOM 32687 N N . ALA A 1 31 ? -5.215 -7.264 2.266 1.00 0.00 31 ALA A N 18
ATOM 32688 C CA . ALA A 1 31 ? -5.390 -5.858 2.737 1.00 0.00 31 ALA A CA 18
ATOM 32689 C C . ALA A 1 31 ? -5.326 -4.907 1.547 1.00 0.00 31 ALA A C 18
ATOM 32690 O O . ALA A 1 31 ? -4.659 -5.158 0.563 1.00 0.00 31 ALA A O 18
ATOM 32697 N N . LYS A 1 32 ? -6.042 -3.819 1.639 1.00 0.00 32 LYS A N 18
ATOM 32698 C CA . LYS A 1 32 ? -6.072 -2.819 0.532 1.00 0.00 32 LYS A CA 18
ATOM 32699 C C . LYS A 1 32 ? -5.377 -1.540 0.967 1.00 0.00 32 LYS A C 18
ATOM 32700 O O . LYS A 1 32 ? -5.389 -1.168 2.121 1.00 0.00 32 LYS A O 18
ATOM 32719 N N . PHE A 1 33 ? -4.776 -0.864 0.026 1.00 0.00 33 PHE A N 18
ATOM 32720 C CA . PHE A 1 33 ? -4.065 0.414 0.327 1.00 0.00 33 PHE A CA 18
ATOM 32721 C C . PHE A 1 33 ? -4.584 1.512 -0.590 1.00 0.00 33 PHE A C 18
ATOM 32722 O O . PHE A 1 33 ? -4.762 1.320 -1.773 1.00 0.00 33 PHE A O 18
ATOM 32739 N N . TYR A 1 34 ? -4.824 2.665 -0.029 1.00 0.00 34 TYR A N 18
ATOM 32740 C CA . TYR A 1 34 ? -5.334 3.821 -0.825 1.00 0.00 34 TYR A CA 18
ATOM 32741 C C . TYR A 1 34 ? -4.358 4.987 -0.723 1.00 0.00 34 TYR A C 18
ATOM 32742 O O . TYR A 1 34 ? -3.977 5.412 0.350 1.00 0.00 34 TYR A O 18
ATOM 32760 N N . PHE A 1 35 ? -3.953 5.497 -1.855 1.00 0.00 35 PHE A N 18
ATOM 32761 C CA . PHE A 1 35 ? -2.995 6.642 -1.893 1.00 0.00 35 PHE A CA 18
ATOM 32762 C C . PHE A 1 35 ? -3.712 7.892 -2.393 1.00 0.00 35 PHE A C 18
ATOM 32763 O O . PHE A 1 35 ? -4.242 7.931 -3.488 1.00 0.00 35 PHE A O 18
ATOM 32780 N N . LEU A 1 36 ? -3.729 8.909 -1.576 1.00 0.00 36 LEU A N 18
ATOM 32781 C CA . LEU A 1 36 ? -4.405 10.182 -1.949 1.00 0.00 36 LEU A CA 18
ATOM 32782 C C . LEU A 1 36 ? -3.433 11.107 -2.680 1.00 0.00 36 LEU A C 18
ATOM 32783 O O . LEU A 1 36 ? -2.357 11.408 -2.203 1.00 0.00 36 LEU A O 18
ATOM 32799 N N . GLU A 1 37 ? -3.836 11.554 -3.838 1.00 0.00 37 GLU A N 18
ATOM 32800 C CA . GLU A 1 37 ? -3.000 12.470 -4.669 1.00 0.00 37 GLU A CA 18
ATOM 32801 C C . GLU A 1 37 ? -1.520 12.109 -4.552 1.00 0.00 37 GLU A C 18
ATOM 32802 O O . GLU A 1 37 ? -0.735 12.850 -3.998 1.00 0.00 37 GLU A O 18
ATOM 32814 N N . PRO A 1 38 ? -1.139 10.980 -5.084 1.00 0.00 38 PRO A N 18
ATOM 32815 C CA . PRO A 1 38 ? 0.277 10.521 -5.046 1.00 0.00 38 PRO A CA 18
ATOM 32816 C C . PRO A 1 38 ? 1.220 11.523 -5.722 1.00 0.00 38 PRO A C 18
ATOM 32817 O O . PRO A 1 38 ? 0.864 12.186 -6.675 1.00 0.00 38 PRO A O 18
ATOM 32828 N N . THR A 1 39 ? 2.409 11.642 -5.202 1.00 0.00 39 THR A N 18
ATOM 32829 C CA . THR A 1 39 ? 3.404 12.608 -5.759 1.00 0.00 39 THR A CA 18
ATOM 32830 C C . THR A 1 39 ? 4.134 11.987 -6.954 1.00 0.00 39 THR A C 18
ATOM 32831 O O . THR A 1 39 ? 4.767 12.676 -7.727 1.00 0.00 39 THR A O 18
ATOM 32842 N N . ILE A 1 40 ? 4.072 10.690 -7.087 1.00 0.00 40 ILE A N 18
ATOM 32843 C CA . ILE A 1 40 ? 4.776 10.002 -8.209 1.00 0.00 40 ILE A CA 18
ATOM 32844 C C . ILE A 1 40 ? 4.068 10.318 -9.531 1.00 0.00 40 ILE A C 18
ATOM 32845 O O . ILE A 1 40 ? 4.455 9.851 -10.581 1.00 0.00 40 ILE A O 18
ATOM 32861 N N . LEU A 1 41 ? 3.034 11.112 -9.480 1.00 0.00 41 LEU A N 18
ATOM 32862 C CA . LEU A 1 41 ? 2.292 11.468 -10.723 1.00 0.00 41 LEU A CA 18
ATOM 32863 C C . LEU A 1 41 ? 3.014 12.612 -11.431 1.00 0.00 41 LEU A C 18
ATOM 32864 O O . LEU A 1 41 ? 2.726 12.933 -12.565 1.00 0.00 41 LEU A O 18
ATOM 32880 N N . ALA A 1 42 ? 3.958 13.223 -10.764 1.00 0.00 42 ALA A N 18
ATOM 32881 C CA . ALA A 1 42 ? 4.723 14.347 -11.382 1.00 0.00 42 ALA A CA 18
ATOM 32882 C C . ALA A 1 42 ? 5.967 13.787 -12.068 1.00 0.00 42 ALA A C 18
ATOM 32883 O O . ALA A 1 42 ? 6.610 14.455 -12.850 1.00 0.00 42 ALA A O 18
ATOM 32890 N N . LYS A 1 43 ? 6.314 12.561 -11.772 1.00 0.00 43 LYS A N 18
ATOM 32891 C CA . LYS A 1 43 ? 7.523 11.937 -12.392 1.00 0.00 43 LYS A CA 18
ATOM 32892 C C . LYS A 1 43 ? 7.089 10.988 -13.509 1.00 0.00 43 LYS A C 18
ATOM 32893 O O . LYS A 1 43 ? 7.476 11.140 -14.649 1.00 0.00 43 LYS A O 18
ATOM 32912 N N . GLU A 1 44 ? 6.285 10.007 -13.186 1.00 0.00 44 GLU A N 18
ATOM 32913 C CA . GLU A 1 44 ? 5.818 9.032 -14.220 1.00 0.00 44 GLU A CA 18
ATOM 32914 C C . GLU A 1 44 ? 4.364 8.635 -13.955 1.00 0.00 44 GLU A C 18
ATOM 32915 O O . GLU A 1 44 ? 3.844 8.800 -12.870 1.00 0.00 44 GLU A O 18
ATOM 32927 N N . SER A 1 45 ? 3.715 8.120 -14.962 1.00 0.00 45 SER A N 18
ATOM 32928 C CA . SER A 1 45 ? 2.290 7.705 -14.831 1.00 0.00 45 SER A CA 18
ATOM 32929 C C . SER A 1 45 ? 2.155 6.572 -13.818 1.00 0.00 45 SER A C 18
ATOM 32930 O O . SER A 1 45 ? 3.050 6.297 -13.050 1.00 0.00 45 SER A O 18
ATOM 32938 N N . THR A 1 46 ? 1.011 5.934 -13.813 1.00 0.00 46 THR A N 18
ATOM 32939 C CA . THR A 1 46 ? 0.751 4.813 -12.857 1.00 0.00 46 THR A CA 18
ATOM 32940 C C . THR A 1 46 ? 0.966 3.466 -13.557 1.00 0.00 46 THR A C 18
ATOM 32941 O O . THR A 1 46 ? 1.166 2.454 -12.917 1.00 0.00 46 THR A O 18
ATOM 32952 N N . ASP A 1 47 ? 0.907 3.446 -14.863 1.00 0.00 47 ASP A N 18
ATOM 32953 C CA . ASP A 1 47 ? 1.098 2.166 -15.611 1.00 0.00 47 ASP A CA 18
ATOM 32954 C C . ASP A 1 47 ? 2.521 1.661 -15.385 1.00 0.00 47 ASP A C 18
ATOM 32955 O O . ASP A 1 47 ? 2.765 0.477 -15.292 1.00 0.00 47 ASP A O 18
ATOM 32964 N N . ASP A 1 48 ? 3.457 2.567 -15.317 1.00 0.00 48 ASP A N 18
ATOM 32965 C CA . ASP A 1 48 ? 4.881 2.183 -15.119 1.00 0.00 48 ASP A CA 18
ATOM 32966 C C . ASP A 1 48 ? 5.032 1.473 -13.777 1.00 0.00 48 ASP A C 18
ATOM 32967 O O . ASP A 1 48 ? 5.762 0.512 -13.650 1.00 0.00 48 ASP A O 18
ATOM 32976 N N . ILE A 1 49 ? 4.352 1.958 -12.774 1.00 0.00 49 ILE A N 18
ATOM 32977 C CA . ILE A 1 49 ? 4.445 1.343 -11.423 1.00 0.00 49 ILE A CA 18
ATOM 32978 C C . ILE A 1 49 ? 4.115 -0.145 -11.509 1.00 0.00 49 ILE A C 18
ATOM 32979 O O . ILE A 1 49 ? 4.989 -0.966 -11.679 1.00 0.00 49 ILE A O 18
ATOM 32995 N N . THR A 1 50 ? 2.855 -0.475 -11.383 1.00 0.00 50 THR A N 18
ATOM 32996 C CA . THR A 1 50 ? 2.411 -1.897 -11.434 1.00 0.00 50 THR A CA 18
ATOM 32997 C C . THR A 1 50 ? 2.962 -2.638 -10.214 1.00 0.00 50 THR A C 18
ATOM 32998 O O . THR A 1 50 ? 2.276 -3.414 -9.583 1.00 0.00 50 THR A O 18
ATOM 33009 N N . GLY A 1 51 ? 4.201 -2.398 -9.892 1.00 0.00 51 GLY A N 18
ATOM 33010 C CA . GLY A 1 51 ? 4.846 -3.069 -8.730 1.00 0.00 51 GLY A CA 18
ATOM 33011 C C . GLY A 1 51 ? 4.796 -2.166 -7.505 1.00 0.00 51 GLY A C 18
ATOM 33012 O O . GLY A 1 51 ? 4.910 -0.962 -7.598 1.00 0.00 51 GLY A O 18
ATOM 33016 N N . MET A 1 52 ? 4.634 -2.759 -6.351 1.00 0.00 52 MET A N 18
ATOM 33017 C CA . MET A 1 52 ? 4.579 -1.974 -5.081 1.00 0.00 52 MET A CA 18
ATOM 33018 C C . MET A 1 52 ? 5.603 -2.525 -4.095 1.00 0.00 52 MET A C 18
ATOM 33019 O O . MET A 1 52 ? 5.629 -3.703 -3.793 1.00 0.00 52 MET A O 18
ATOM 33033 N N . TYR A 1 53 ? 6.458 -1.664 -3.603 1.00 0.00 53 TYR A N 18
ATOM 33034 C CA . TYR A 1 53 ? 7.516 -2.092 -2.636 1.00 0.00 53 TYR A CA 18
ATOM 33035 C C . TYR A 1 53 ? 7.197 -1.567 -1.238 1.00 0.00 53 TYR A C 18
ATOM 33036 O O . TYR A 1 53 ? 7.262 -0.382 -0.964 1.00 0.00 53 TYR A O 18
ATOM 33054 N N . LEU A 1 54 ? 6.861 -2.469 -0.351 1.00 0.00 54 LEU A N 18
ATOM 33055 C CA . LEU A 1 54 ? 6.538 -2.085 1.056 1.00 0.00 54 LEU A CA 18
ATOM 33056 C C . LEU A 1 54 ? 7.779 -2.297 1.924 1.00 0.00 54 LEU A C 18
ATOM 33057 O O . LEU A 1 54 ? 8.314 -3.384 2.009 1.00 0.00 54 LEU A O 18
ATOM 33073 N N . ILE A 1 55 ? 8.242 -1.254 2.563 1.00 0.00 55 ILE A N 18
ATOM 33074 C CA . ILE A 1 55 ? 9.462 -1.358 3.428 1.00 0.00 55 ILE A CA 18
ATOM 33075 C C . ILE A 1 55 ? 9.069 -1.379 4.901 1.00 0.00 55 ILE A C 18
ATOM 33076 O O . ILE A 1 55 ? 8.305 -0.559 5.374 1.00 0.00 55 ILE A O 18
ATOM 33092 N N . ASP A 1 56 ? 9.606 -2.329 5.624 1.00 0.00 56 ASP A N 18
ATOM 33093 C CA . ASP A 1 56 ? 9.305 -2.456 7.080 1.00 0.00 56 ASP A CA 18
ATOM 33094 C C . ASP A 1 56 ? 10.609 -2.659 7.864 1.00 0.00 56 ASP A C 18
ATOM 33095 O O . ASP A 1 56 ? 11.680 -2.278 7.433 1.00 0.00 56 ASP A O 18
ATOM 33104 N N . ASP A 1 57 ? 10.500 -3.249 9.031 1.00 0.00 57 ASP A N 18
ATOM 33105 C CA . ASP A 1 57 ? 11.691 -3.483 9.898 1.00 0.00 57 ASP A CA 18
ATOM 33106 C C . ASP A 1 57 ? 12.566 -4.574 9.309 1.00 0.00 57 ASP A C 18
ATOM 33107 O O . ASP A 1 57 ? 12.320 -5.743 9.511 1.00 0.00 57 ASP A O 18
ATOM 33116 N N . GLU A 1 58 ? 13.586 -4.174 8.591 1.00 0.00 58 GLU A N 18
ATOM 33117 C CA . GLU A 1 58 ? 14.534 -5.136 7.964 1.00 0.00 58 GLU A CA 18
ATOM 33118 C C . GLU A 1 58 ? 13.801 -5.943 6.890 1.00 0.00 58 GLU A C 18
ATOM 33119 O O . GLU A 1 58 ? 14.336 -6.221 5.836 1.00 0.00 58 GLU A O 18
ATOM 33131 N N . GLY A 1 59 ? 12.584 -6.321 7.163 1.00 0.00 59 GLY A N 18
ATOM 33132 C CA . GLY A 1 59 ? 11.791 -7.123 6.194 1.00 0.00 59 GLY A CA 18
ATOM 33133 C C . GLY A 1 59 ? 11.020 -6.214 5.244 1.00 0.00 59 GLY A C 18
ATOM 33134 O O . GLY A 1 59 ? 10.784 -5.055 5.518 1.00 0.00 59 GLY A O 18
ATOM 33138 N N . GLU A 1 60 ? 10.618 -6.756 4.127 1.00 0.00 60 GLU A N 18
ATOM 33139 C CA . GLU A 1 60 ? 9.847 -5.963 3.128 1.00 0.00 60 GLU A CA 18
ATOM 33140 C C . GLU A 1 60 ? 8.928 -6.882 2.326 1.00 0.00 60 GLU A C 18
ATOM 33141 O O . GLU A 1 60 ? 9.226 -8.037 2.092 1.00 0.00 60 GLU A O 18
ATOM 33153 N N . ILE A 1 61 ? 7.806 -6.359 1.908 1.00 0.00 61 ILE A N 18
ATOM 33154 C CA . ILE A 1 61 ? 6.822 -7.155 1.114 1.00 0.00 61 ILE A CA 18
ATOM 33155 C C . ILE A 1 61 ? 6.630 -6.510 -0.253 1.00 0.00 61 ILE A C 18
ATOM 33156 O O . ILE A 1 61 ? 6.407 -5.322 -0.372 1.00 0.00 61 ILE A O 18
ATOM 33172 N N . ILE A 1 62 ? 6.732 -7.302 -1.284 1.00 0.00 62 ILE A N 18
ATOM 33173 C CA . ILE A 1 62 ? 6.575 -6.786 -2.679 1.00 0.00 62 ILE A CA 18
ATOM 33174 C C . ILE A 1 62 ? 5.470 -7.554 -3.392 1.00 0.00 62 ILE A C 18
ATOM 33175 O O . ILE A 1 62 ? 5.405 -8.768 -3.354 1.00 0.00 62 ILE A O 18
ATOM 33191 N N . THR A 1 63 ? 4.601 -6.837 -4.051 1.00 0.00 63 THR A N 18
ATOM 33192 C CA . THR A 1 63 ? 3.481 -7.479 -4.797 1.00 0.00 63 THR A CA 18
ATOM 33193 C C . THR A 1 63 ? 3.231 -6.728 -6.106 1.00 0.00 63 THR A C 18
ATOM 33194 O O . THR A 1 63 ? 3.473 -5.543 -6.219 1.00 0.00 63 THR A O 18
ATOM 33205 N N . ARG A 1 64 ? 2.756 -7.432 -7.096 1.00 0.00 64 ARG A N 18
ATOM 33206 C CA . ARG A 1 64 ? 2.478 -6.809 -8.426 1.00 0.00 64 ARG A CA 18
ATOM 33207 C C . ARG A 1 64 ? 0.993 -6.466 -8.508 1.00 0.00 64 ARG A C 18
ATOM 33208 O O . ARG A 1 64 ? 0.516 -5.963 -9.504 1.00 0.00 64 ARG A O 18
ATOM 33229 N N . GLU A 1 65 ? 0.267 -6.742 -7.457 1.00 0.00 65 GLU A N 18
ATOM 33230 C CA . GLU A 1 65 ? -1.193 -6.444 -7.437 1.00 0.00 65 GLU A CA 18
ATOM 33231 C C . GLU A 1 65 ? -1.399 -4.953 -7.203 1.00 0.00 65 GLU A C 18
ATOM 33232 O O . GLU A 1 65 ? -1.652 -4.513 -6.099 1.00 0.00 65 GLU A O 18
ATOM 33244 N N . VAL A 1 66 ? -1.283 -4.179 -8.247 1.00 0.00 66 VAL A N 18
ATOM 33245 C CA . VAL A 1 66 ? -1.462 -2.701 -8.133 1.00 0.00 66 VAL A CA 18
ATOM 33246 C C . VAL A 1 66 ? -2.485 -2.223 -9.160 1.00 0.00 66 VAL A C 18
ATOM 33247 O O . VAL A 1 66 ? -2.444 -2.581 -10.321 1.00 0.00 66 VAL A O 18
ATOM 33260 N N . LYS A 1 67 ? -3.403 -1.402 -8.722 1.00 0.00 67 LYS A N 18
ATOM 33261 C CA . LYS A 1 67 ? -4.455 -0.859 -9.635 1.00 0.00 67 LYS A CA 18
ATOM 33262 C C . LYS A 1 67 ? -4.567 0.652 -9.441 1.00 0.00 67 LYS A C 18
ATOM 33263 O O . LYS A 1 67 ? -4.532 1.161 -8.338 1.00 0.00 67 LYS A O 18
ATOM 33282 N N . GLY A 1 68 ? -4.683 1.366 -10.527 1.00 0.00 68 GLY A N 18
ATOM 33283 C CA . GLY A 1 68 ? -4.781 2.854 -10.473 1.00 0.00 68 GLY A CA 18
ATOM 33284 C C . GLY A 1 68 ? -6.232 3.299 -10.621 1.00 0.00 68 GLY A C 18
ATOM 33285 O O . GLY A 1 68 ? -6.941 2.884 -11.517 1.00 0.00 68 GLY A O 18
ATOM 33289 N N . LYS A 1 69 ? -6.661 4.162 -9.743 1.00 0.00 69 LYS A N 18
ATOM 33290 C CA . LYS A 1 69 ? -8.058 4.689 -9.789 1.00 0.00 69 LYS A CA 18
ATOM 33291 C C . LYS A 1 69 ? -8.049 6.104 -10.357 1.00 0.00 69 LYS A C 18
ATOM 33292 O O . LYS A 1 69 ? -7.465 7.019 -9.797 1.00 0.00 69 LYS A O 18
ATOM 33311 N N . PHE A 1 70 ? -8.693 6.276 -11.484 1.00 0.00 70 PHE A N 18
ATOM 33312 C CA . PHE A 1 70 ? -8.739 7.613 -12.146 1.00 0.00 70 PHE A CA 18
ATOM 33313 C C . PHE A 1 70 ? -10.136 8.208 -12.024 1.00 0.00 70 PHE A C 18
ATOM 33314 O O . PHE A 1 70 ? -11.136 7.542 -12.212 1.00 0.00 70 PHE A O 18
ATOM 33331 N N . ILE A 1 71 ? -10.193 9.475 -11.721 1.00 0.00 71 ILE A N 18
ATOM 33332 C CA . ILE A 1 71 ? -11.497 10.186 -11.585 1.00 0.00 71 ILE A CA 18
ATOM 33333 C C . ILE A 1 71 ? -11.564 11.316 -12.615 1.00 0.00 71 ILE A C 18
ATOM 33334 O O . ILE A 1 71 ? -10.669 12.132 -12.727 1.00 0.00 71 ILE A O 18
ATOM 33350 N N . ASN A 1 72 ? -12.632 11.344 -13.362 1.00 0.00 72 ASN A N 18
ATOM 33351 C CA . ASN A 1 72 ? -12.834 12.387 -14.409 1.00 0.00 72 ASN A CA 18
ATOM 33352 C C . ASN A 1 72 ? -11.696 12.318 -15.435 1.00 0.00 72 ASN A C 18
ATOM 33353 O O . ASN A 1 72 ? -11.330 13.305 -16.038 1.00 0.00 72 ASN A O 18
ATOM 33364 N N . GLY A 1 73 ? -11.165 11.143 -15.646 1.00 0.00 73 GLY A N 18
ATOM 33365 C CA . GLY A 1 73 ? -10.069 10.962 -16.642 1.00 0.00 73 GLY A CA 18
ATOM 33366 C C . GLY A 1 73 ? -8.822 11.676 -16.142 1.00 0.00 73 GLY A C 18
ATOM 33367 O O . GLY A 1 73 ? -7.968 12.061 -16.915 1.00 0.00 73 GLY A O 18
ATOM 33371 N N . ARG A 1 74 ? -8.714 11.858 -14.848 1.00 0.00 74 ARG A N 18
ATOM 33372 C CA . ARG A 1 74 ? -7.526 12.557 -14.276 1.00 0.00 74 ARG A CA 18
ATOM 33373 C C . ARG A 1 74 ? -7.014 11.802 -13.026 1.00 0.00 74 ARG A C 18
ATOM 33374 O O . ARG A 1 74 ? -7.693 11.749 -12.012 1.00 0.00 74 ARG A O 18
ATOM 33395 N N . PRO A 1 75 ? -5.826 11.226 -13.099 1.00 0.00 75 PRO A N 18
ATOM 33396 C CA . PRO A 1 75 ? -5.210 10.473 -11.964 1.00 0.00 75 PRO A CA 18
ATOM 33397 C C . PRO A 1 75 ? -5.388 11.183 -10.625 1.00 0.00 75 PRO A C 18
ATOM 33398 O O . PRO A 1 75 ? -4.730 12.162 -10.342 1.00 0.00 75 PRO A O 18
ATOM 33409 N N . THR A 1 76 ? -6.281 10.695 -9.806 1.00 0.00 76 THR A N 18
ATOM 33410 C CA . THR A 1 76 ? -6.529 11.332 -8.476 1.00 0.00 76 THR A CA 18
ATOM 33411 C C . THR A 1 76 ? -6.010 10.428 -7.355 1.00 0.00 76 THR A C 18
ATOM 33412 O O . THR A 1 76 ? -5.524 10.905 -6.349 1.00 0.00 76 THR A O 18
ATOM 33423 N N . ALA A 1 77 ? -6.119 9.127 -7.504 1.00 0.00 77 ALA A N 18
ATOM 33424 C CA . ALA A 1 77 ? -5.637 8.216 -6.418 1.00 0.00 77 ALA A CA 18
ATOM 33425 C C . ALA A 1 77 ? -5.269 6.840 -6.977 1.00 0.00 77 ALA A C 18
ATOM 33426 O O . ALA A 1 77 ? -5.694 6.447 -8.044 1.00 0.00 77 ALA A O 18
ATOM 33433 N N . ILE A 1 78 ? -4.470 6.114 -6.232 1.00 0.00 78 ILE A N 18
ATOM 33434 C CA . ILE A 1 78 ? -4.031 4.746 -6.660 1.00 0.00 78 ILE A CA 18
ATOM 33435 C C . ILE A 1 78 ? -4.435 3.722 -5.601 1.00 0.00 78 ILE A C 18
ATOM 33436 O O . ILE A 1 78 ? -4.541 4.024 -4.428 1.00 0.00 78 ILE A O 18
ATOM 33452 N N . GLU A 1 79 ? -4.671 2.507 -6.027 1.00 0.00 79 GLU A N 18
ATOM 33453 C CA . GLU A 1 79 ? -5.082 1.424 -5.080 1.00 0.00 79 GLU A CA 18
ATOM 33454 C C . GLU A 1 79 ? -4.222 0.181 -5.302 1.00 0.00 79 GLU A C 18
ATOM 33455 O O . GLU A 1 79 ? -3.782 -0.110 -6.396 1.00 0.00 79 GLU A O 18
ATOM 33467 N N . ALA A 1 80 ? -3.990 -0.557 -4.247 1.00 0.00 80 ALA A N 18
ATOM 33468 C CA . ALA A 1 80 ? -3.166 -1.798 -4.339 1.00 0.00 80 ALA A CA 18
ATOM 33469 C C . ALA A 1 80 ? -3.681 -2.839 -3.348 1.00 0.00 80 ALA A C 18
ATOM 33470 O O . ALA A 1 80 ? -4.262 -2.518 -2.331 1.00 0.00 80 ALA A O 18
ATOM 33477 N N . THR A 1 81 ? -3.474 -4.095 -3.659 1.00 0.00 81 THR A N 18
ATOM 33478 C CA . THR A 1 81 ? -3.947 -5.205 -2.774 1.00 0.00 81 THR A CA 18
ATOM 33479 C C . THR A 1 81 ? -2.769 -6.059 -2.319 1.00 0.00 81 THR A C 18
ATOM 33480 O O . THR A 1 81 ? -1.929 -6.458 -3.100 1.00 0.00 81 THR A O 18
ATOM 33491 N N . VAL A 1 82 ? -2.717 -6.338 -1.041 1.00 0.00 82 VAL A N 18
ATOM 33492 C CA . VAL A 1 82 ? -1.609 -7.169 -0.477 1.00 0.00 82 VAL A CA 18
ATOM 33493 C C . VAL A 1 82 ? -2.156 -8.535 -0.059 1.00 0.00 82 VAL A C 18
ATOM 33494 O O . VAL A 1 82 ? -3.162 -8.645 0.619 1.00 0.00 82 VAL A O 18
ATOM 33507 N N . ILE A 1 83 ? -1.487 -9.575 -0.479 1.00 0.00 83 ILE A N 18
ATOM 33508 C CA . ILE A 1 83 ? -1.924 -10.963 -0.151 1.00 0.00 83 ILE A CA 18
ATOM 33509 C C . ILE A 1 83 ? -1.338 -11.398 1.190 1.00 0.00 83 ILE A C 18
ATOM 33510 O O . ILE A 1 83 ? -0.145 -11.361 1.408 1.00 0.00 83 ILE A O 18
ATOM 33526 N N . LEU A 1 84 ? -2.197 -11.806 2.088 1.00 0.00 84 LEU A N 18
ATOM 33527 C CA . LEU A 1 84 ? -1.753 -12.260 3.445 1.00 0.00 84 LEU A CA 18
ATOM 33528 C C . LEU A 1 84 ? -2.135 -13.731 3.624 1.00 0.00 84 LEU A C 18
ATOM 33529 O O . LEU A 1 84 ? -2.587 -14.141 4.674 1.00 0.00 84 LEU A O 18
ATOM 33545 N N . ASN A 1 85 ? -1.970 -14.520 2.596 1.00 0.00 85 ASN A N 18
ATOM 33546 C CA . ASN A 1 85 ? -2.331 -15.966 2.679 1.00 0.00 85 ASN A CA 18
ATOM 33547 C C . ASN A 1 85 ? -1.458 -16.654 3.734 1.00 0.00 85 ASN A C 18
ATOM 33548 O O . ASN A 1 85 ? -1.919 -17.503 4.470 1.00 0.00 85 ASN A O 18
ATOM 33559 N N . SER A 1 86 ? -0.198 -16.309 3.793 1.00 0.00 86 SER A N 18
ATOM 33560 C CA . SER A 1 86 ? 0.723 -16.951 4.780 1.00 0.00 86 SER A CA 18
ATOM 33561 C C . SER A 1 86 ? 0.564 -16.296 6.154 1.00 0.00 86 SER A C 18
ATOM 33562 O O . SER A 1 86 ? 0.184 -15.149 6.275 1.00 0.00 86 SER A O 18
ATOM 33570 N N . GLN A 1 87 ? 0.846 -17.042 7.186 1.00 0.00 87 GLN A N 18
ATOM 33571 C CA . GLN A 1 87 ? 0.710 -16.515 8.571 1.00 0.00 87 GLN A CA 18
ATOM 33572 C C . GLN A 1 87 ? 1.790 -15.472 8.867 1.00 0.00 87 GLN A C 18
ATOM 33573 O O . GLN A 1 87 ? 1.502 -14.425 9.410 1.00 0.00 87 GLN A O 18
ATOM 33587 N N . PRO A 1 88 ? 3.024 -15.752 8.531 1.00 0.00 88 PRO A N 18
ATOM 33588 C CA . PRO A 1 88 ? 4.151 -14.810 8.789 1.00 0.00 88 PRO A CA 18
ATOM 33589 C C . PRO A 1 88 ? 3.855 -13.414 8.232 1.00 0.00 88 PRO A C 18
ATOM 33590 O O . PRO A 1 88 ? 4.236 -12.414 8.800 1.00 0.00 88 PRO A O 18
ATOM 33601 N N . GLU A 1 89 ? 3.176 -13.361 7.116 1.00 0.00 89 GLU A N 18
ATOM 33602 C CA . GLU A 1 89 ? 2.835 -12.052 6.491 1.00 0.00 89 GLU A CA 18
ATOM 33603 C C . GLU A 1 89 ? 1.911 -11.266 7.421 1.00 0.00 89 GLU A C 18
ATOM 33604 O O . GLU A 1 89 ? 2.047 -10.071 7.578 1.00 0.00 89 GLU A O 18
ATOM 33616 N N . TRP A 1 90 ? 0.972 -11.935 8.034 1.00 0.00 90 TRP A N 18
ATOM 33617 C CA . TRP A 1 90 ? 0.028 -11.240 8.957 1.00 0.00 90 TRP A CA 18
ATOM 33618 C C . TRP A 1 90 ? 0.802 -10.672 10.146 1.00 0.00 90 TRP A C 18
ATOM 33619 O O . TRP A 1 90 ? 0.548 -9.572 10.587 1.00 0.00 90 TRP A O 18
ATOM 33640 N N . ASP A 1 91 ? 1.729 -11.426 10.669 1.00 0.00 91 ASP A N 18
ATOM 33641 C CA . ASP A 1 91 ? 2.520 -10.952 11.841 1.00 0.00 91 ASP A CA 18
ATOM 33642 C C . ASP A 1 91 ? 3.244 -9.664 11.459 1.00 0.00 91 ASP A C 18
ATOM 33643 O O . ASP A 1 91 ? 3.269 -8.708 12.203 1.00 0.00 91 ASP A O 18
ATOM 33652 N N . ARG A 1 92 ? 3.830 -9.648 10.295 1.00 0.00 92 ARG A N 18
ATOM 33653 C CA . ARG A 1 92 ? 4.564 -8.444 9.823 1.00 0.00 92 ARG A CA 18
ATOM 33654 C C . ARG A 1 92 ? 3.576 -7.295 9.604 1.00 0.00 92 ARG A C 18
ATOM 33655 O O . ARG A 1 92 ? 3.876 -6.150 9.870 1.00 0.00 92 ARG A O 18
ATOM 33676 N N . PHE A 1 93 ? 2.409 -7.601 9.104 1.00 0.00 93 PHE A N 18
ATOM 33677 C CA . PHE A 1 93 ? 1.391 -6.545 8.841 1.00 0.00 93 PHE A CA 18
ATOM 33678 C C . PHE A 1 93 ? 1.003 -5.861 10.151 1.00 0.00 93 PHE A C 18
ATOM 33679 O O . PHE A 1 93 ? 0.933 -4.653 10.233 1.00 0.00 93 PHE A O 18
ATOM 33696 N N 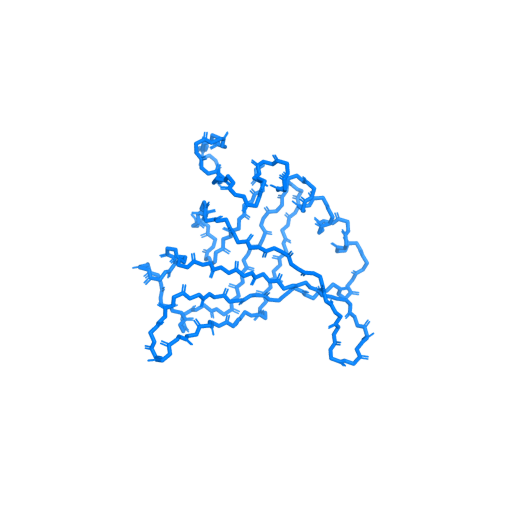. MET A 1 94 ? 0.742 -6.635 11.172 1.00 0.00 94 MET A N 18
ATOM 33697 C CA . MET A 1 94 ? 0.350 -6.052 12.486 1.00 0.00 94 MET A CA 18
ATOM 33698 C C . MET A 1 94 ? 1.498 -5.204 13.027 1.00 0.00 94 MET A C 18
ATOM 33699 O O . MET A 1 94 ? 1.297 -4.111 13.514 1.00 0.00 94 MET A O 18
ATOM 33713 N N . ARG A 1 95 ? 2.698 -5.710 12.936 1.00 0.00 95 ARG A N 18
ATOM 33714 C CA . ARG A 1 95 ? 3.881 -4.952 13.429 1.00 0.00 95 ARG A CA 18
ATOM 33715 C C . ARG A 1 95 ? 4.092 -3.713 12.560 1.00 0.00 95 ARG A C 18
ATOM 33716 O O . ARG A 1 95 ? 4.389 -2.643 13.049 1.00 0.00 95 ARG A O 18
ATOM 33737 N N . PHE A 1 96 ? 3.942 -3.866 11.272 1.00 0.00 96 PHE A N 18
ATOM 33738 C CA . PHE A 1 96 ? 4.127 -2.719 10.341 1.00 0.00 96 PHE A CA 18
ATOM 33739 C C . PHE A 1 96 ? 3.068 -1.659 10.623 1.00 0.00 96 PHE A C 18
ATOM 33740 O O . PHE A 1 96 ? 3.351 -0.481 10.669 1.00 0.00 96 PHE A O 18
ATOM 33757 N N . MET A 1 97 ? 1.843 -2.080 10.791 1.00 0.00 97 MET A N 18
ATOM 33758 C CA . MET A 1 97 ? 0.735 -1.122 11.051 1.00 0.00 97 MET A CA 18
ATOM 33759 C C . MET A 1 97 ? 0.998 -0.382 12.360 1.00 0.00 97 MET A C 18
ATOM 33760 O O . MET A 1 97 ? 0.783 0.807 12.466 1.00 0.00 97 MET A O 18
ATOM 33774 N N . GLU A 1 98 ? 1.456 -1.091 13.355 1.00 0.00 98 GLU A N 18
ATOM 33775 C CA . GLU A 1 98 ? 1.739 -0.458 14.673 1.00 0.00 98 GLU A CA 18
ATOM 33776 C C . GLU A 1 98 ? 2.913 0.508 14.529 1.00 0.00 98 GLU A C 18
ATOM 33777 O O . GLU A 1 98 ? 2.871 1.627 14.995 1.00 0.00 98 GLU A O 18
ATOM 33789 N N . ARG A 1 99 ? 3.962 0.067 13.891 1.00 0.00 99 ARG A N 18
ATOM 33790 C CA . ARG A 1 99 ? 5.156 0.931 13.709 1.00 0.00 99 ARG A CA 18
ATOM 33791 C C . ARG A 1 99 ? 4.806 2.107 12.793 1.00 0.00 99 ARG A C 18
ATOM 33792 O O . ARG A 1 99 ? 5.172 3.235 13.050 1.00 0.00 99 ARG A O 18
ATOM 33813 N N . TYR A 1 100 ? 4.116 1.832 11.721 1.00 0.00 100 TYR A N 18
ATOM 33814 C CA . TYR A 1 100 ? 3.737 2.903 10.758 1.00 0.00 100 TYR A CA 18
ATOM 33815 C C . TYR A 1 100 ? 2.819 3.911 11.449 1.00 0.00 100 TYR A C 18
ATOM 33816 O O . TYR A 1 100 ? 2.987 5.106 11.323 1.00 0.00 100 TYR A O 18
ATOM 33834 N N . GLY A 1 101 ? 1.844 3.426 12.168 1.00 0.00 101 GLY A N 18
ATOM 33835 C CA . GLY A 1 101 ? 0.890 4.327 12.873 1.00 0.00 101 GLY A CA 18
ATOM 33836 C C . GLY A 1 101 ? 1.636 5.120 13.944 1.00 0.00 101 GLY A C 18
ATOM 33837 O O . GLY A 1 101 ? 1.319 6.258 14.222 1.00 0.00 101 GLY A O 18
ATOM 33841 N N . ALA A 1 102 ? 2.617 4.510 14.554 1.00 0.00 102 ALA A N 18
ATOM 33842 C CA . ALA A 1 102 ? 3.397 5.195 15.624 1.00 0.00 102 ALA A CA 18
ATOM 33843 C C . ALA A 1 102 ? 4.105 6.413 15.033 1.00 0.00 102 ALA A C 18
ATOM 33844 O O . ALA A 1 102 ? 4.196 7.450 15.656 1.00 0.00 102 ALA A O 18
ATOM 33851 N N . GLU A 1 103 ? 4.610 6.282 13.834 1.00 0.00 103 GLU A N 18
ATOM 33852 C CA . GLU A 1 103 ? 5.322 7.413 13.174 1.00 0.00 103 GLU A CA 18
ATOM 33853 C C . GLU A 1 103 ? 4.320 8.509 12.820 1.00 0.00 103 GLU A C 18
ATOM 33854 O O . GLU A 1 103 ? 4.614 9.683 12.910 1.00 0.00 103 GLU A O 18
ATOM 33866 N N . ASN A 1 104 ? 3.137 8.129 12.416 1.00 0.00 104 ASN A N 18
ATOM 33867 C CA . ASN A 1 104 ? 2.098 9.135 12.050 1.00 0.00 104 ASN A CA 18
ATOM 33868 C C . ASN A 1 104 ? 0.702 8.554 12.296 1.00 0.00 104 ASN A C 18
ATOM 33869 O O . ASN A 1 104 ? 0.125 7.900 11.449 1.00 0.00 104 ASN A O 18
ATOM 33880 N N . GLY A 1 105 ? 0.171 8.794 13.465 1.00 0.00 105 GLY A N 18
ATOM 33881 C CA . GLY A 1 105 ? -1.182 8.275 13.823 1.00 0.00 105 GLY A CA 18
ATOM 33882 C C . GLY A 1 105 ? -2.243 8.901 12.922 1.00 0.00 105 GLY A C 18
ATOM 33883 O O . GLY A 1 105 ? -2.690 10.008 13.142 1.00 0.00 105 GLY A O 18
ATOM 33887 N N . LEU A 1 106 ? -2.634 8.184 11.904 1.00 0.00 106 LEU A N 18
ATOM 33888 C CA . LEU A 1 106 ? -3.662 8.696 10.954 1.00 0.00 106 LEU A CA 18
ATOM 33889 C C . LEU A 1 106 ? -5.051 8.581 11.574 1.00 0.00 106 LEU A C 18
ATOM 33890 O O . LEU A 1 106 ? -5.330 7.697 12.357 1.00 0.00 106 LEU A O 18
ATOM 33906 N N . GLY A 1 107 ? -5.915 9.490 11.218 1.00 0.00 107 GLY A N 18
ATOM 33907 C CA . GLY A 1 107 ? -7.300 9.489 11.761 1.00 0.00 107 GLY A CA 18
ATOM 33908 C C . GLY A 1 107 ? -8.086 8.340 11.146 1.00 0.00 107 GLY A C 18
ATOM 33909 O O . GLY A 1 107 ? -9.269 8.198 11.376 1.00 0.00 107 GLY A O 18
ATOM 33913 N N . PHE A 1 108 ? -7.437 7.524 10.359 1.00 0.00 108 PHE A N 18
ATOM 33914 C CA . PHE A 1 108 ? -8.138 6.373 9.711 1.00 0.00 108 PHE A CA 18
ATOM 33915 C C . PHE A 1 108 ? -7.303 5.097 9.866 1.00 0.00 108 PHE A C 18
ATOM 33916 O O . PHE A 1 108 ? -6.875 4.750 10.947 1.00 0.00 108 PHE A O 18
ATOM 33933 N N . SER A 1 109 ? -7.086 4.403 8.779 1.00 0.00 109 SER A N 18
ATOM 33934 C CA . SER A 1 109 ? -6.301 3.137 8.804 1.00 0.00 109 SER A CA 18
ATOM 33935 C C . SER A 1 109 ? -7.109 2.049 9.505 1.00 0.00 109 SER A C 18
ATOM 33936 O O . SER A 1 109 ? -7.428 1.032 8.925 1.00 0.00 109 SER A O 18
ATOM 33944 N N . LYS A 1 110 ? -7.441 2.263 10.749 1.00 0.00 110 LYS A N 18
ATOM 33945 C CA . LYS A 1 110 ? -8.232 1.255 11.521 1.00 0.00 110 LYS A CA 18
ATOM 33946 C C . LYS A 1 110 ? -9.448 1.941 12.149 1.00 0.00 110 LYS A C 18
ATOM 33947 O O . LYS A 1 110 ? -10.521 1.380 12.215 1.00 0.00 110 LYS A O 18
ATOM 33966 N N . SER A 1 111 ? -9.276 3.151 12.611 1.00 0.00 111 SER A N 18
ATOM 33967 C CA . SER A 1 111 ? -10.402 3.896 13.246 1.00 0.00 111 SER A CA 18
ATOM 33968 C C . SER A 1 111 ? -11.390 4.371 12.186 1.00 0.00 111 SER A C 18
ATOM 33969 O O . SER A 1 111 ? -11.085 4.411 11.017 1.00 0.00 111 SER A O 18
ATOM 33977 N N . GLU A 1 112 ? -12.571 4.735 12.617 1.00 0.00 112 GLU A N 18
ATOM 33978 C CA . GLU A 1 112 ? -13.627 5.224 11.687 1.00 0.00 112 GLU A CA 18
ATOM 33979 C C . GLU A 1 112 ? -14.086 4.078 10.783 1.00 0.00 112 GLU A C 18
ATOM 33980 O O . GLU A 1 112 ? -15.250 3.735 10.746 1.00 0.00 112 GLU A O 18
ATOM 33992 N N . LEU A 1 113 ? -13.178 3.498 10.044 1.00 0.00 113 LEU A N 18
ATOM 33993 C CA . LEU A 1 113 ? -13.544 2.384 9.125 1.00 0.00 113 LEU A CA 18
ATOM 33994 C C . LEU A 1 113 ? -14.061 1.196 9.929 1.00 0.00 113 LEU A C 18
ATOM 33995 O O . LEU A 1 113 ? -15.030 0.565 9.559 1.00 0.00 113 LEU A O 18
ATOM 34011 N N . GLU A 1 114 ? -13.412 0.885 11.018 1.00 0.00 114 GLU A N 18
ATOM 34012 C CA . GLU A 1 114 ? -13.843 -0.270 11.856 1.00 0.00 114 GLU A CA 18
ATOM 34013 C C . GLU A 1 114 ? -14.962 0.150 12.806 1.00 0.00 114 GLU A C 18
ATOM 34014 O O . GLU A 1 114 ? -15.169 1.317 13.071 1.00 0.00 114 GLU A O 18
ATOM 34026 N N . HIS A 1 115 ? -15.683 -0.815 13.308 1.00 0.00 115 HIS A N 18
ATOM 34027 C CA . HIS A 1 115 ? -16.812 -0.528 14.237 1.00 0.00 115 HIS A CA 18
ATOM 34028 C C . HIS A 1 115 ? -16.282 0.058 15.543 1.00 0.00 115 HIS A C 18
ATOM 34029 O O . HIS A 1 115 ? -15.382 -0.475 16.159 1.00 0.00 115 HIS A O 18
ATOM 34043 N N . HIS A 1 116 ? -16.846 1.163 15.954 1.00 0.00 116 HIS A N 18
ATOM 34044 C CA . HIS A 1 116 ? -16.402 1.829 17.214 1.00 0.00 116 HIS A CA 18
ATOM 34045 C C . HIS A 1 116 ? -17.172 1.271 18.407 1.00 0.00 116 HIS A C 18
ATOM 34046 O O . HIS A 1 116 ? -18.386 1.302 18.453 1.00 0.00 116 HIS A O 18
ATOM 34060 N N . HIS A 1 117 ? -16.452 0.756 19.372 1.00 0.00 117 HIS A N 18
ATOM 34061 C CA . HIS A 1 117 ? -17.091 0.175 20.595 1.00 0.00 117 HIS A CA 18
ATOM 34062 C C . HIS A 1 117 ? -16.747 1.021 21.822 1.00 0.00 117 HIS A C 18
ATOM 34063 O O . HIS A 1 117 ? -15.613 1.400 22.043 1.00 0.00 117 HIS A O 18
ATOM 34077 N N . HIS A 1 118 ? -17.741 1.320 22.616 1.00 0.00 118 HIS A N 18
ATOM 34078 C CA . HIS A 1 118 ? -17.523 2.145 23.837 1.00 0.00 118 HIS A CA 18
ATOM 34079 C C . HIS A 1 118 ? -16.766 1.340 24.891 1.00 0.00 118 HIS A C 18
ATOM 34080 O O . HIS A 1 118 ? -17.060 0.189 25.148 1.00 0.00 118 HIS A O 18
ATOM 34094 N N . HIS A 1 119 ? -15.783 1.954 25.487 1.00 0.00 119 HIS A N 18
ATOM 34095 C CA . HIS A 1 119 ? -14.966 1.267 26.523 1.00 0.00 119 HIS A CA 18
ATOM 34096 C C . HIS A 1 119 ? -15.769 1.117 27.810 1.00 0.00 119 HIS A C 18
ATOM 34097 O O . HIS A 1 119 ? -16.605 1.933 28.137 1.00 0.00 119 HIS A O 18
ATOM 34111 N N . HIS A 1 120 ? -15.505 0.063 28.529 1.00 0.00 120 HIS A N 18
ATOM 34112 C CA . HIS A 1 120 ? -16.218 -0.204 29.806 1.00 0.00 120 HIS A CA 18
ATOM 34113 C C . HIS A 1 120 ? -17.714 0.072 29.640 1.00 0.00 120 HIS A C 18
ATOM 34114 O O . HIS A 1 120 ? -18.204 -0.077 28.534 1.00 0.00 120 HIS A O 18
ATOM 34129 N N . MET A 1 1 ? 12.132 3.573 9.204 1.00 0.00 1 MET A N 19
ATOM 34130 C CA . MET A 1 1 ? 11.317 4.819 9.257 1.00 0.00 1 MET A CA 19
ATOM 34131 C C . MET A 1 1 ? 9.925 4.508 8.707 1.00 0.00 1 MET A C 19
ATOM 34132 O O . MET A 1 1 ? 9.091 5.379 8.551 1.00 0.00 1 MET A O 19
ATOM 34148 N N . ALA A 1 2 ? 9.687 3.256 8.415 1.00 0.00 2 ALA A N 19
ATOM 34149 C CA . ALA A 1 2 ? 8.370 2.823 7.870 1.00 0.00 2 ALA A CA 19
ATOM 34150 C C . ALA A 1 2 ? 7.980 3.716 6.701 1.00 0.00 2 ALA A C 19
ATOM 34151 O O . ALA A 1 2 ? 7.492 4.815 6.877 1.00 0.00 2 ALA A O 19
ATOM 34158 N N . GLU A 1 3 ? 8.200 3.247 5.500 1.00 0.00 3 GLU A N 19
ATOM 34159 C CA . GLU A 1 3 ? 7.854 4.061 4.301 1.00 0.00 3 GLU A CA 19
ATOM 34160 C C . GLU A 1 3 ? 7.443 3.163 3.138 1.00 0.00 3 GLU A C 19
ATOM 34161 O O . GLU A 1 3 ? 7.795 2.001 3.070 1.00 0.00 3 GLU A O 19
ATOM 34173 N N . ILE A 1 4 ? 6.699 3.718 2.221 1.00 0.00 4 ILE A N 19
ATOM 34174 C CA . ILE A 1 4 ? 6.231 2.952 1.030 1.00 0.00 4 ILE A CA 19
ATOM 34175 C C . ILE A 1 4 ? 6.958 3.450 -0.210 1.00 0.00 4 ILE A C 19
ATOM 34176 O O . ILE A 1 4 ? 7.050 4.636 -0.459 1.00 0.00 4 ILE A O 19
ATOM 34192 N N . GLN A 1 5 ? 7.481 2.538 -0.984 1.00 0.00 5 GLN A N 19
ATOM 34193 C CA . GLN A 1 5 ? 8.221 2.914 -2.226 1.00 0.00 5 GLN A CA 19
ATOM 34194 C C . GLN A 1 5 ? 7.676 2.118 -3.408 1.00 0.00 5 GLN A C 19
ATOM 34195 O O . GLN A 1 5 ? 7.477 0.922 -3.335 1.00 0.00 5 GLN A O 19
ATOM 34209 N N . PHE A 1 6 ? 7.444 2.790 -4.501 1.00 0.00 6 PHE A N 19
ATOM 34210 C CA . PHE A 1 6 ? 6.918 2.117 -5.722 1.00 0.00 6 PHE A CA 19
ATOM 34211 C C . PHE A 1 6 ? 8.084 1.721 -6.623 1.00 0.00 6 PHE A C 19
ATOM 34212 O O . PHE A 1 6 ? 8.402 0.557 -6.767 1.00 0.00 6 PHE A O 19
ATOM 34229 N N . SER A 1 7 ? 8.712 2.689 -7.240 1.00 0.00 7 SER A N 19
ATOM 34230 C CA . SER A 1 7 ? 9.857 2.402 -8.159 1.00 0.00 7 SER A CA 19
ATOM 34231 C C . SER A 1 7 ? 11.178 2.817 -7.506 1.00 0.00 7 SER A C 19
ATOM 34232 O O . SER A 1 7 ? 11.376 3.954 -7.125 1.00 0.00 7 SER A O 19
ATOM 34240 N N . LYS A 1 8 ? 12.078 1.878 -7.389 1.00 0.00 8 LYS A N 19
ATOM 34241 C CA . LYS A 1 8 ? 13.414 2.132 -6.775 1.00 0.00 8 LYS A CA 19
ATOM 34242 C C . LYS A 1 8 ? 13.305 3.034 -5.551 1.00 0.00 8 LYS A C 19
ATOM 34243 O O . LYS A 1 8 ? 12.234 3.285 -5.033 1.00 0.00 8 LYS A O 19
ATOM 34262 N N . GLY A 1 9 ? 14.429 3.504 -5.080 1.00 0.00 9 GLY A N 19
ATOM 34263 C CA . GLY A 1 9 ? 14.451 4.379 -3.876 1.00 0.00 9 GLY A CA 19
ATOM 34264 C C . GLY A 1 9 ? 13.852 5.733 -4.217 1.00 0.00 9 GLY A C 19
ATOM 34265 O O . GLY A 1 9 ? 14.549 6.667 -4.560 1.00 0.00 9 GLY A O 19
ATOM 34269 N N . VAL A 1 10 ? 12.555 5.837 -4.116 1.00 0.00 10 VAL A N 19
ATOM 34270 C CA . VAL A 1 10 ? 11.854 7.121 -4.424 1.00 0.00 10 VAL A CA 19
ATOM 34271 C C . VAL A 1 10 ? 11.100 7.604 -3.186 1.00 0.00 10 VAL A C 19
ATOM 34272 O O . VAL A 1 10 ? 10.395 6.859 -2.534 1.00 0.00 10 VAL A O 19
ATOM 34285 N N . ALA A 1 11 ? 11.258 8.858 -2.874 1.00 0.00 11 ALA A N 19
ATOM 34286 C CA . ALA A 1 11 ? 10.579 9.446 -1.688 1.00 0.00 11 ALA A CA 19
ATOM 34287 C C . ALA A 1 11 ? 9.070 9.291 -1.816 1.00 0.00 11 ALA A C 19
ATOM 34288 O O . ALA A 1 11 ? 8.509 9.385 -2.890 1.00 0.00 11 ALA A O 19
ATOM 34295 N N . GLU A 1 12 ? 8.413 9.052 -0.714 1.00 0.00 12 GLU A N 19
ATOM 34296 C CA . GLU A 1 12 ? 6.931 8.880 -0.730 1.00 0.00 12 GLU A CA 19
ATOM 34297 C C . GLU A 1 12 ? 6.320 9.624 0.462 1.00 0.00 12 GLU A C 19
ATOM 34298 O O . GLU A 1 12 ? 5.768 10.697 0.313 1.00 0.00 12 GLU A O 19
ATOM 34310 N N . THR A 1 13 ? 6.414 9.048 1.635 1.00 0.00 13 THR A N 19
ATOM 34311 C CA . THR A 1 13 ? 5.839 9.681 2.865 1.00 0.00 13 THR A CA 19
ATOM 34312 C C . THR A 1 13 ? 4.510 10.378 2.532 1.00 0.00 13 THR A C 19
ATOM 34313 O O . THR A 1 13 ? 4.146 11.368 3.139 1.00 0.00 13 THR A O 19
ATOM 34324 N N . VAL A 1 14 ? 3.789 9.855 1.572 1.00 0.00 14 VAL A N 19
ATOM 34325 C CA . VAL A 1 14 ? 2.480 10.457 1.170 1.00 0.00 14 VAL A CA 19
ATOM 34326 C C . VAL A 1 14 ? 1.447 10.244 2.282 1.00 0.00 14 VAL A C 19
ATOM 34327 O O . VAL A 1 14 ? 0.446 10.930 2.350 1.00 0.00 14 VAL A O 19
ATOM 34340 N N . VAL A 1 15 ? 1.693 9.294 3.145 1.00 0.00 15 VAL A N 19
ATOM 34341 C CA . VAL A 1 15 ? 0.751 9.009 4.265 1.00 0.00 15 VAL A CA 19
ATOM 34342 C C . VAL A 1 15 ? -0.594 8.523 3.717 1.00 0.00 15 VAL A C 19
ATOM 34343 O O . VAL A 1 15 ? -1.635 9.053 4.052 1.00 0.00 15 VAL A O 19
ATOM 34356 N N . PRO A 1 16 ? -0.570 7.516 2.879 1.00 0.00 16 PRO A N 19
ATOM 34357 C CA . PRO A 1 16 ? -1.810 6.941 2.275 1.00 0.00 16 PRO A CA 19
ATOM 34358 C C . PRO A 1 16 ? -2.725 6.291 3.318 1.00 0.00 16 PRO A C 19
ATOM 34359 O O . PRO A 1 16 ? -2.279 5.798 4.336 1.00 0.00 16 PRO A O 19
ATOM 34370 N N . GLU A 1 17 ? -4.005 6.296 3.055 1.00 0.00 17 GLU A N 19
ATOM 34371 C CA . GLU A 1 17 ? -4.982 5.697 4.009 1.00 0.00 17 GLU A CA 19
ATOM 34372 C C . GLU A 1 17 ? -4.847 4.178 4.017 1.00 0.00 17 GLU A C 19
ATOM 34373 O O . GLU A 1 17 ? -4.797 3.536 2.986 1.00 0.00 17 GLU A O 19
ATOM 34385 N N . VAL A 1 18 ? -4.789 3.607 5.190 1.00 0.00 18 VAL A N 19
ATOM 34386 C CA . VAL A 1 18 ? -4.652 2.126 5.319 1.00 0.00 18 VAL A CA 19
ATOM 34387 C C . VAL A 1 18 ? -5.985 1.520 5.743 1.00 0.00 18 VAL A C 19
ATOM 34388 O O . VAL A 1 18 ? -6.596 1.936 6.708 1.00 0.00 18 VAL A O 19
ATOM 34401 N N . ARG A 1 19 ? -6.430 0.530 5.017 1.00 0.00 19 ARG A N 19
ATOM 34402 C CA . ARG A 1 19 ? -7.725 -0.139 5.342 1.00 0.00 19 ARG A CA 19
ATOM 34403 C C . ARG A 1 19 ? -7.552 -1.658 5.282 1.00 0.00 19 ARG A C 19
ATOM 34404 O O . ARG A 1 19 ? -6.935 -2.196 4.384 1.00 0.00 19 ARG A O 19
ATOM 34425 N N . LEU A 1 20 ? -8.104 -2.344 6.250 1.00 0.00 20 LEU A N 19
ATOM 34426 C CA . LEU A 1 20 ? -7.996 -3.835 6.306 1.00 0.00 20 LEU A CA 19
ATOM 34427 C C . LEU A 1 20 ? -9.322 -4.461 5.893 1.00 0.00 20 LEU A C 19
ATOM 34428 O O . LEU A 1 20 ? -10.362 -4.175 6.451 1.00 0.00 20 LEU A O 19
ATOM 34444 N N . SER A 1 21 ? -9.275 -5.319 4.905 1.00 0.00 21 SER A N 19
ATOM 34445 C CA . SER A 1 21 ? -10.513 -5.995 4.408 1.00 0.00 21 SER A CA 19
ATOM 34446 C C . SER A 1 21 ? -10.270 -7.496 4.260 1.00 0.00 21 SER A C 19
ATOM 34447 O O . SER A 1 21 ? -9.158 -7.944 4.059 1.00 0.00 21 SER A O 19
ATOM 34455 N N . LYS A 1 22 ? -11.317 -8.271 4.364 1.00 0.00 22 LYS A N 19
ATOM 34456 C CA . LYS A 1 22 ? -11.192 -9.757 4.241 1.00 0.00 22 LYS A CA 19
ATOM 34457 C C . LYS A 1 22 ? -11.721 -10.221 2.885 1.00 0.00 22 LYS A C 19
ATOM 34458 O O . LYS A 1 22 ? -12.570 -9.595 2.278 1.00 0.00 22 LYS A O 19
ATOM 34477 N N . SER A 1 23 ? -11.200 -11.319 2.415 1.00 0.00 23 SER A N 19
ATOM 34478 C CA . SER A 1 23 ? -11.609 -11.877 1.095 1.00 0.00 23 SER A CA 19
ATOM 34479 C C . SER A 1 23 ? -13.126 -12.017 1.007 1.00 0.00 23 SER A C 19
ATOM 34480 O O . SER A 1 23 ? -13.849 -11.750 1.948 1.00 0.00 23 SER A O 19
ATOM 34488 N N . LYS A 1 24 ? -13.604 -12.429 -0.138 1.00 0.00 24 LYS A N 19
ATOM 34489 C CA . LYS A 1 24 ? -15.071 -12.592 -0.346 1.00 0.00 24 LYS A CA 19
ATOM 34490 C C . LYS A 1 24 ? -15.602 -13.687 0.576 1.00 0.00 24 LYS A C 19
ATOM 34491 O O . LYS A 1 24 ? -16.651 -13.549 1.172 1.00 0.00 24 LYS A O 19
ATOM 34510 N N . ASN A 1 25 ? -14.884 -14.773 0.699 1.00 0.00 25 ASN A N 19
ATOM 34511 C CA . ASN A 1 25 ? -15.337 -15.886 1.589 1.00 0.00 25 ASN A CA 19
ATOM 34512 C C . ASN A 1 25 ? -14.619 -15.759 2.933 1.00 0.00 25 ASN A C 19
ATOM 34513 O O . ASN A 1 25 ? -14.870 -16.507 3.857 1.00 0.00 25 ASN A O 19
ATOM 34524 N N . GLY A 1 26 ? -13.731 -14.803 3.038 1.00 0.00 26 GLY A N 19
ATOM 34525 C CA . GLY A 1 26 ? -12.981 -14.586 4.311 1.00 0.00 26 GLY A CA 19
ATOM 34526 C C . GLY A 1 26 ? -11.998 -15.734 4.525 1.00 0.00 26 GLY A C 19
ATOM 34527 O O . GLY A 1 26 ? -11.537 -15.974 5.623 1.00 0.00 26 GLY A O 19
ATOM 34531 N N . GLN A 1 27 ? -11.673 -16.437 3.474 1.00 0.00 27 GLN A N 19
ATOM 34532 C CA . GLN A 1 27 ? -10.718 -17.577 3.583 1.00 0.00 27 GLN A CA 19
ATOM 34533 C C . GLN A 1 27 ? -9.295 -17.058 3.377 1.00 0.00 27 GLN A C 19
ATOM 34534 O O . GLN A 1 27 ? -8.333 -17.789 3.503 1.00 0.00 27 GLN A O 19
ATOM 34548 N N . SER A 1 28 ? -9.164 -15.794 3.064 1.00 0.00 28 SER A N 19
ATOM 34549 C CA . SER A 1 28 ? -7.812 -15.195 2.849 1.00 0.00 28 SER A CA 19
ATOM 34550 C C . SER A 1 28 ? -7.814 -13.741 3.322 1.00 0.00 28 SER A C 19
ATOM 34551 O O . SER A 1 28 ? -8.578 -12.918 2.855 1.00 0.00 28 SER A O 19
ATOM 34559 N N . GLY A 1 29 ? -6.957 -13.432 4.256 1.00 0.00 29 GLY A N 19
ATOM 34560 C CA . GLY A 1 29 ? -6.875 -12.048 4.804 1.00 0.00 29 GLY A CA 19
ATOM 34561 C C . GLY A 1 29 ? -6.064 -11.152 3.870 1.00 0.00 29 GLY A C 19
ATOM 34562 O O . GLY A 1 29 ? -5.085 -11.565 3.282 1.00 0.00 29 GLY A O 19
ATOM 34566 N N . MET A 1 30 ? -6.479 -9.921 3.741 1.00 0.00 30 MET A N 19
ATOM 34567 C CA . MET A 1 30 ? -5.760 -8.970 2.851 1.00 0.00 30 MET A CA 19
ATOM 34568 C C . MET A 1 30 ? -5.978 -7.533 3.324 1.00 0.00 30 MET A C 19
ATOM 34569 O O . MET A 1 30 ? -6.842 -7.254 4.135 1.00 0.00 30 MET A O 19
ATOM 34583 N N . ALA A 1 31 ? -5.195 -6.618 2.812 1.00 0.00 31 ALA A N 19
ATOM 34584 C CA . ALA A 1 31 ? -5.328 -5.184 3.208 1.00 0.00 31 ALA A CA 19
ATOM 34585 C C . ALA A 1 31 ? -5.344 -4.308 1.964 1.00 0.00 31 ALA A C 19
ATOM 34586 O O . ALA A 1 31 ? -4.662 -4.569 0.994 1.00 0.00 31 ALA A O 19
ATOM 34593 N N . LYS A 1 32 ? -6.133 -3.268 1.996 1.00 0.00 32 LYS A N 19
ATOM 34594 C CA . LYS A 1 32 ? -6.242 -2.343 0.830 1.00 0.00 32 LYS A CA 19
ATOM 34595 C C . LYS A 1 32 ? -5.596 -1.004 1.155 1.00 0.00 32 LYS A C 19
ATOM 34596 O O . LYS A 1 32 ? -5.669 -0.510 2.263 1.00 0.00 32 LYS A O 19
ATOM 34615 N N . PHE A 1 33 ? -4.965 -0.415 0.174 1.00 0.00 33 PHE A N 19
ATOM 34616 C CA . PHE A 1 33 ? -4.295 0.904 0.362 1.00 0.00 33 PHE A CA 19
ATOM 34617 C C . PHE A 1 33 ? -4.843 1.904 -0.646 1.00 0.00 33 PHE A C 19
ATOM 34618 O O . PHE A 1 33 ? -5.015 1.604 -1.811 1.00 0.00 33 PHE A O 19
ATOM 34635 N N . TYR A 1 34 ? -5.121 3.095 -0.188 1.00 0.00 34 TYR A N 19
ATOM 34636 C CA . TYR A 1 34 ? -5.671 4.159 -1.080 1.00 0.00 34 TYR A CA 19
ATOM 34637 C C . TYR A 1 34 ? -4.721 5.354 -1.098 1.00 0.00 34 TYR A C 19
ATOM 34638 O O . TYR A 1 34 ? -4.345 5.891 -0.070 1.00 0.00 34 TYR A O 19
ATOM 34656 N N . PHE A 1 35 ? -4.336 5.765 -2.276 1.00 0.00 35 PHE A N 19
ATOM 34657 C CA . PHE A 1 35 ? -3.404 6.922 -2.428 1.00 0.00 35 PHE A CA 19
ATOM 34658 C C . PHE A 1 35 ? -4.170 8.119 -2.977 1.00 0.00 35 PHE A C 19
ATOM 34659 O O . PHE A 1 35 ? -4.726 8.076 -4.062 1.00 0.00 35 PHE A O 19
ATOM 34676 N N . LEU A 1 36 ? -4.201 9.190 -2.227 1.00 0.00 36 LEU A N 19
ATOM 34677 C CA . LEU A 1 36 ? -4.928 10.414 -2.671 1.00 0.00 36 LEU A CA 19
ATOM 34678 C C . LEU A 1 36 ? -3.939 11.428 -3.246 1.00 0.00 36 LEU A C 19
ATOM 34679 O O . LEU A 1 36 ? -3.011 11.857 -2.588 1.00 0.00 36 LEU A O 19
ATOM 34695 N N . GLU A 1 37 ? -4.159 11.818 -4.475 1.00 0.00 37 GLU A N 19
ATOM 34696 C CA . GLU A 1 37 ? -3.271 12.812 -5.145 1.00 0.00 37 GLU A CA 19
ATOM 34697 C C . GLU A 1 37 ? -1.810 12.528 -4.799 1.00 0.00 37 GLU A C 19
ATOM 34698 O O . GLU A 1 37 ? -1.111 13.379 -4.280 1.00 0.00 37 GLU A O 19
ATOM 34710 N N . PRO A 1 38 ? -1.350 11.334 -5.081 1.00 0.00 38 PRO A N 19
ATOM 34711 C CA . PRO A 1 38 ? 0.059 10.928 -4.790 1.00 0.00 38 PRO A CA 19
ATOM 34712 C C . PRO A 1 38 ? 1.088 11.726 -5.604 1.00 0.00 38 PRO A C 19
ATOM 34713 O O . PRO A 1 38 ? 0.867 12.068 -6.750 1.00 0.00 38 PRO A O 19
ATOM 34724 N N . THR A 1 39 ? 2.211 12.011 -4.998 1.00 0.00 39 THR A N 19
ATOM 34725 C CA . THR A 1 39 ? 3.290 12.782 -5.684 1.00 0.00 39 THR A CA 19
ATOM 34726 C C . THR A 1 39 ? 3.915 11.935 -6.791 1.00 0.00 39 THR A C 19
ATOM 34727 O O . THR A 1 39 ? 4.532 12.451 -7.706 1.00 0.00 39 THR A O 19
ATOM 34738 N N . ILE A 1 40 ? 3.780 10.643 -6.707 1.00 0.00 40 ILE A N 19
ATOM 34739 C CA . ILE A 1 40 ? 4.383 9.760 -7.740 1.00 0.00 40 ILE A CA 19
ATOM 34740 C C . ILE A 1 40 ? 3.785 10.090 -9.110 1.00 0.00 40 ILE A C 19
ATOM 34741 O O . ILE A 1 40 ? 4.122 9.482 -10.107 1.00 0.00 40 ILE A O 19
ATOM 34757 N N . LEU A 1 41 ? 2.905 11.049 -9.160 1.00 0.00 41 LEU A N 19
ATOM 34758 C CA . LEU A 1 41 ? 2.285 11.438 -10.458 1.00 0.00 41 LEU A CA 19
ATOM 34759 C C . LEU A 1 41 ? 3.145 12.519 -11.104 1.00 0.00 41 LEU A C 19
ATOM 34760 O O . LEU A 1 41 ? 2.987 12.842 -12.262 1.00 0.00 41 LEU A O 19
ATOM 34776 N N . ALA A 1 42 ? 4.064 13.072 -10.355 1.00 0.00 42 ALA A N 19
ATOM 34777 C CA . ALA A 1 42 ? 4.960 14.135 -10.898 1.00 0.00 42 ALA A CA 19
ATOM 34778 C C . ALA A 1 42 ? 6.317 13.520 -11.242 1.00 0.00 42 ALA A C 19
ATOM 34779 O O . ALA A 1 42 ? 7.125 14.120 -11.923 1.00 0.00 42 ALA A O 19
ATOM 34786 N N . LYS A 1 43 ? 6.574 12.327 -10.768 1.00 0.00 43 LYS A N 19
ATOM 34787 C CA . LYS A 1 43 ? 7.879 11.657 -11.051 1.00 0.00 43 LYS A CA 19
ATOM 34788 C C . LYS A 1 43 ? 7.687 10.609 -12.146 1.00 0.00 43 LYS A C 19
ATOM 34789 O O . LYS A 1 43 ? 8.425 10.566 -13.111 1.00 0.00 43 LYS A O 19
ATOM 34808 N N . GLU A 1 44 ? 6.702 9.759 -11.998 1.00 0.00 44 GLU A N 19
ATOM 34809 C CA . GLU A 1 44 ? 6.449 8.698 -13.023 1.00 0.00 44 GLU A CA 19
ATOM 34810 C C . GLU A 1 44 ? 4.949 8.567 -13.281 1.00 0.00 44 GLU A C 19
ATOM 34811 O O . GLU A 1 44 ? 4.125 8.902 -12.452 1.00 0.00 44 GLU A O 19
ATOM 34823 N N . SER A 1 45 ? 4.602 8.081 -14.440 1.00 0.00 45 SER A N 19
ATOM 34824 C CA . SER A 1 45 ? 3.167 7.919 -14.807 1.00 0.00 45 SER A CA 19
ATOM 34825 C C . SER A 1 45 ? 2.550 6.754 -14.039 1.00 0.00 45 SER A C 19
ATOM 34826 O O . SER A 1 45 ? 3.235 5.887 -13.534 1.00 0.00 45 SER A O 19
ATOM 34834 N N . THR A 1 46 ? 1.247 6.745 -13.947 1.00 0.00 46 THR A N 19
ATOM 34835 C CA . THR A 1 46 ? 0.540 5.663 -13.210 1.00 0.00 46 THR A CA 19
ATOM 34836 C C . THR A 1 46 ? 0.731 4.334 -13.945 1.00 0.00 46 THR A C 19
ATOM 34837 O O . THR A 1 46 ? 0.826 3.286 -13.337 1.00 0.00 46 THR A O 19
ATOM 34848 N N . ASP A 1 47 ? 0.785 4.379 -15.249 1.00 0.00 47 ASP A N 19
ATOM 34849 C CA . ASP A 1 47 ? 0.965 3.135 -16.048 1.00 0.00 47 ASP A CA 19
ATOM 34850 C C . ASP A 1 47 ? 2.408 2.637 -15.918 1.00 0.00 47 ASP A C 19
ATOM 34851 O O . ASP A 1 47 ? 2.710 1.498 -16.217 1.00 0.00 47 ASP A O 19
ATOM 34860 N N . ASP A 1 48 ? 3.300 3.488 -15.482 1.00 0.00 48 ASP A N 19
ATOM 34861 C CA . ASP A 1 48 ? 4.731 3.086 -15.338 1.00 0.00 48 ASP A CA 19
ATOM 34862 C C . ASP A 1 48 ? 4.952 2.412 -13.977 1.00 0.00 48 ASP A C 19
ATOM 34863 O O . ASP A 1 48 ? 6.045 1.987 -13.661 1.00 0.00 48 ASP A O 19
ATOM 34872 N N . ILE A 1 49 ? 3.924 2.323 -13.169 1.00 0.00 49 ILE A N 19
ATOM 34873 C CA . ILE A 1 49 ? 4.069 1.688 -11.820 1.00 0.00 49 ILE A CA 19
ATOM 34874 C C . ILE A 1 49 ? 3.858 0.178 -11.917 1.00 0.00 49 ILE A C 19
ATOM 34875 O O . ILE A 1 49 ? 2.835 -0.293 -12.375 1.00 0.00 49 ILE A O 19
ATOM 34891 N N . THR A 1 50 ? 4.831 -0.581 -11.473 1.00 0.00 50 THR A N 19
ATOM 34892 C CA . THR A 1 50 ? 4.732 -2.073 -11.511 1.00 0.00 50 THR A CA 19
ATOM 34893 C C . THR A 1 50 ? 4.825 -2.640 -10.093 1.00 0.00 50 THR A C 19
ATOM 34894 O O . THR A 1 50 ? 5.892 -2.928 -9.587 1.00 0.00 50 THR A O 19
ATOM 34905 N N . GLY A 1 51 ? 3.695 -2.816 -9.462 1.00 0.00 51 GLY A N 19
ATOM 34906 C CA . GLY A 1 51 ? 3.662 -3.388 -8.085 1.00 0.00 51 GLY A CA 19
ATOM 34907 C C . GLY A 1 51 ? 4.034 -2.334 -7.050 1.00 0.00 51 GLY A C 19
ATOM 34908 O O . GLY A 1 51 ? 4.239 -1.178 -7.360 1.00 0.00 51 GLY A O 19
ATOM 34912 N N . MET A 1 52 ? 4.113 -2.742 -5.809 1.00 0.00 52 MET A N 19
ATOM 34913 C CA . MET A 1 52 ? 4.464 -1.798 -4.708 1.00 0.00 52 MET A CA 19
ATOM 34914 C C . MET A 1 52 ? 5.511 -2.435 -3.801 1.00 0.00 52 MET A C 19
ATOM 34915 O O . MET A 1 52 ? 5.389 -3.572 -3.385 1.00 0.00 52 MET A O 19
ATOM 34929 N N . TYR A 1 53 ? 6.545 -1.696 -3.495 1.00 0.00 53 TYR A N 19
ATOM 34930 C CA . TYR A 1 53 ? 7.636 -2.220 -2.617 1.00 0.00 53 TYR A CA 19
ATOM 34931 C C . TYR A 1 53 ? 7.544 -1.573 -1.238 1.00 0.00 53 TYR A C 19
ATOM 34932 O O . TYR A 1 53 ? 7.801 -0.398 -1.061 1.00 0.00 53 TYR A O 19
ATOM 34950 N N . LEU A 1 54 ? 7.180 -2.355 -0.260 1.00 0.00 54 LEU A N 19
ATOM 34951 C CA . LEU A 1 54 ? 7.055 -1.843 1.133 1.00 0.00 54 LEU A CA 19
ATOM 34952 C C . LEU A 1 54 ? 8.415 -1.883 1.812 1.00 0.00 54 LEU A C 19
ATOM 34953 O O . LEU A 1 54 ? 8.969 -2.934 2.055 1.00 0.00 54 LEU A O 19
ATOM 34969 N N . ILE A 1 55 ? 8.947 -0.731 2.124 1.00 0.00 55 ILE A N 19
ATOM 34970 C CA . ILE A 1 55 ? 10.278 -0.656 2.795 1.00 0.00 55 ILE A CA 19
ATOM 34971 C C . ILE A 1 55 ? 10.104 -0.154 4.222 1.00 0.00 55 ILE A C 19
ATOM 34972 O O . ILE A 1 55 ? 9.456 0.841 4.472 1.00 0.00 55 ILE A O 19
ATOM 34988 N N . ASP A 1 56 ? 10.680 -0.859 5.161 1.00 0.00 56 ASP A N 19
ATOM 34989 C CA . ASP A 1 56 ? 10.569 -0.466 6.596 1.00 0.00 56 ASP A CA 19
ATOM 34990 C C . ASP A 1 56 ? 11.945 -0.563 7.257 1.00 0.00 56 ASP A C 19
ATOM 34991 O O . ASP A 1 56 ? 12.634 0.423 7.429 1.00 0.00 56 ASP A O 19
ATOM 35000 N N . ASP A 1 57 ? 12.341 -1.753 7.638 1.00 0.00 57 ASP A N 19
ATOM 35001 C CA . ASP A 1 57 ? 13.667 -1.942 8.307 1.00 0.00 57 ASP A CA 19
ATOM 35002 C C . ASP A 1 57 ? 14.265 -3.273 7.882 1.00 0.00 57 ASP A C 19
ATOM 35003 O O . ASP A 1 57 ? 13.927 -4.305 8.422 1.00 0.00 57 ASP A O 19
ATOM 35012 N N . GLU A 1 58 ? 15.156 -3.231 6.918 1.00 0.00 58 GLU A N 19
ATOM 35013 C CA . GLU A 1 58 ? 15.828 -4.460 6.408 1.00 0.00 58 GLU A CA 19
ATOM 35014 C C . GLU A 1 58 ? 14.798 -5.372 5.745 1.00 0.00 58 GLU A C 19
ATOM 35015 O O . GLU A 1 58 ? 15.034 -5.934 4.694 1.00 0.00 58 GLU A O 19
ATOM 35027 N N . GLY A 1 59 ? 13.658 -5.514 6.360 1.00 0.00 59 GLY A N 19
ATOM 35028 C CA . GLY A 1 59 ? 12.590 -6.380 5.806 1.00 0.00 59 GLY A CA 19
ATOM 35029 C C . GLY A 1 59 ? 11.722 -5.589 4.839 1.00 0.00 59 GLY A C 19
ATOM 35030 O O . GLY A 1 59 ? 11.355 -4.458 5.091 1.00 0.00 59 GLY A O 19
ATOM 35034 N N . GLU A 1 60 ? 11.388 -6.191 3.732 1.00 0.00 60 GLU A N 19
ATOM 35035 C CA . GLU A 1 60 ? 10.539 -5.503 2.720 1.00 0.00 60 GLU A CA 19
ATOM 35036 C C . GLU A 1 60 ? 9.583 -6.503 2.074 1.00 0.00 60 GLU A C 19
ATOM 35037 O O . GLU A 1 60 ? 9.914 -7.652 1.853 1.00 0.00 60 GLU A O 19
ATOM 35049 N N . ILE A 1 61 ? 8.395 -6.052 1.767 1.00 0.00 61 ILE A N 19
ATOM 35050 C CA . ILE A 1 61 ? 7.370 -6.930 1.123 1.00 0.00 61 ILE A CA 19
ATOM 35051 C C . ILE A 1 61 ? 6.975 -6.336 -0.226 1.00 0.00 61 ILE A C 19
ATOM 35052 O O . ILE A 1 61 ? 6.723 -5.153 -0.351 1.00 0.00 61 ILE A O 19
ATOM 35068 N N . ILE A 1 62 ? 6.939 -7.158 -1.239 1.00 0.00 62 ILE A N 19
ATOM 35069 C CA . ILE A 1 62 ? 6.587 -6.682 -2.611 1.00 0.00 62 ILE A CA 19
ATOM 35070 C C . ILE A 1 62 ? 5.190 -7.160 -2.980 1.00 0.00 62 ILE A C 19
ATOM 35071 O O . ILE A 1 62 ? 4.847 -8.314 -2.818 1.00 0.00 62 ILE A O 19
ATOM 35087 N N . THR A 1 63 ? 4.385 -6.260 -3.482 1.00 0.00 63 THR A N 19
ATOM 35088 C CA . THR A 1 63 ? 2.988 -6.609 -3.883 1.00 0.00 63 THR A CA 19
ATOM 35089 C C . THR A 1 63 ? 2.816 -6.380 -5.382 1.00 0.00 63 THR A C 19
ATOM 35090 O O . THR A 1 63 ? 3.012 -5.294 -5.890 1.00 0.00 63 THR A O 19
ATOM 35101 N N . ARG A 1 64 ? 2.439 -7.409 -6.083 1.00 0.00 64 ARG A N 19
ATOM 35102 C CA . ARG A 1 64 ? 2.234 -7.307 -7.554 1.00 0.00 64 ARG A CA 19
ATOM 35103 C C . ARG A 1 64 ? 0.754 -7.050 -7.825 1.00 0.00 64 ARG A C 19
ATOM 35104 O O . ARG A 1 64 ? 0.331 -6.935 -8.957 1.00 0.00 64 ARG A O 19
ATOM 35125 N N . GLU A 1 65 ? -0.026 -6.944 -6.783 1.00 0.00 65 GLU A N 19
ATOM 35126 C CA . GLU A 1 65 ? -1.485 -6.680 -6.941 1.00 0.00 65 GLU A CA 19
ATOM 35127 C C . GLU A 1 65 ? -1.740 -5.183 -6.794 1.00 0.00 65 GLU A C 19
ATOM 35128 O O . GLU A 1 65 ? -2.301 -4.728 -5.816 1.00 0.00 65 GLU A O 19
ATOM 35140 N N . VAL A 1 66 ? -1.326 -4.417 -7.771 1.00 0.00 66 VAL A N 19
ATOM 35141 C CA . VAL A 1 66 ? -1.520 -2.935 -7.728 1.00 0.00 66 VAL A CA 19
ATOM 35142 C C . VAL A 1 66 ? -2.281 -2.478 -8.973 1.00 0.00 66 VAL A C 19
ATOM 35143 O O . VAL A 1 66 ? -1.963 -2.848 -10.087 1.00 0.00 66 VAL A O 19
ATOM 35156 N N . LYS A 1 67 ? -3.282 -1.660 -8.776 1.00 0.00 67 LYS A N 19
ATOM 35157 C CA . LYS A 1 67 ? -4.092 -1.140 -9.920 1.00 0.00 67 LYS A CA 19
ATOM 35158 C C . LYS A 1 67 ? -4.304 0.368 -9.763 1.00 0.00 67 LYS A C 19
ATOM 35159 O O . LYS A 1 67 ? -4.505 0.881 -8.676 1.00 0.00 67 LYS A O 19
ATOM 35178 N N . GLY A 1 68 ? -4.261 1.070 -10.862 1.00 0.00 68 GLY A N 19
ATOM 35179 C CA . GLY A 1 68 ? -4.447 2.547 -10.843 1.00 0.00 68 GLY A CA 19
ATOM 35180 C C . GLY A 1 68 ? -5.913 2.898 -10.649 1.00 0.00 68 GLY A C 19
ATOM 35181 O O . GLY A 1 68 ? -6.796 2.249 -11.176 1.00 0.00 68 GLY A O 19
ATOM 35185 N N . LYS A 1 69 ? -6.171 3.936 -9.895 1.00 0.00 69 LYS A N 19
ATOM 35186 C CA . LYS A 1 69 ? -7.571 4.370 -9.641 1.00 0.00 69 LYS A CA 19
ATOM 35187 C C . LYS A 1 69 ? -7.829 5.679 -10.372 1.00 0.00 69 LYS A C 19
ATOM 35188 O O . LYS A 1 69 ? -7.183 6.682 -10.137 1.00 0.00 69 LYS A O 19
ATOM 35207 N N . PHE A 1 70 ? -8.783 5.662 -11.263 1.00 0.00 70 PHE A N 19
ATOM 35208 C CA . PHE A 1 70 ? -9.124 6.881 -12.051 1.00 0.00 70 PHE A CA 19
ATOM 35209 C C . PHE A 1 70 ? -10.466 7.436 -11.589 1.00 0.00 70 PHE A C 19
ATOM 35210 O O . PHE A 1 70 ? -11.474 6.758 -11.600 1.00 0.00 70 PHE A O 19
ATOM 35227 N N . ILE A 1 71 ? -10.470 8.679 -11.199 1.00 0.00 71 ILE A N 19
ATOM 35228 C CA . ILE A 1 71 ? -11.722 9.346 -10.735 1.00 0.00 71 ILE A CA 19
ATOM 35229 C C . ILE A 1 71 ? -12.095 10.456 -11.714 1.00 0.00 71 ILE A C 19
ATOM 35230 O O . ILE A 1 71 ? -11.250 11.176 -12.214 1.00 0.00 71 ILE A O 19
ATOM 35246 N N . ASN A 1 72 ? -13.363 10.571 -11.995 1.00 0.00 72 ASN A N 19
ATOM 35247 C CA . ASN A 1 72 ? -13.870 11.602 -12.944 1.00 0.00 72 ASN A CA 19
ATOM 35248 C C . ASN A 1 72 ? -13.246 11.391 -14.322 1.00 0.00 72 ASN A C 19
ATOM 35249 O O . ASN A 1 72 ? -13.037 12.325 -15.075 1.00 0.00 72 ASN A O 19
ATOM 35260 N N . GLY A 1 73 ? -12.977 10.158 -14.665 1.00 0.00 73 GLY A N 19
ATOM 35261 C CA . GLY A 1 73 ? -12.392 9.845 -16.001 1.00 0.00 73 GLY A CA 19
ATOM 35262 C C . GLY A 1 73 ? -11.001 10.448 -16.111 1.00 0.00 73 GLY A C 19
ATOM 35263 O O . GLY A 1 73 ? -10.555 10.821 -17.181 1.00 0.00 73 GLY A O 19
ATOM 35267 N N . ARG A 1 74 ? -10.304 10.538 -15.009 1.00 0.00 74 ARG A N 19
ATOM 35268 C CA . ARG A 1 74 ? -8.934 11.104 -15.043 1.00 0.00 74 ARG A CA 19
ATOM 35269 C C . ARG A 1 74 ? -8.146 10.634 -13.808 1.00 0.00 74 ARG A C 19
ATOM 35270 O O . ARG A 1 74 ? -8.719 10.369 -12.765 1.00 0.00 74 ARG A O 19
ATOM 35291 N N . PRO A 1 75 ? -6.839 10.540 -13.915 1.00 0.00 75 PRO A N 19
ATOM 35292 C CA . PRO A 1 75 ? -5.969 10.123 -12.773 1.00 0.00 75 PRO A CA 19
ATOM 35293 C C . PRO A 1 75 ? -6.242 10.939 -11.510 1.00 0.00 75 PRO A C 19
ATOM 35294 O O . PRO A 1 75 ? -6.484 12.129 -11.564 1.00 0.00 75 PRO A O 19
ATOM 35305 N N . THR A 1 76 ? -6.215 10.300 -10.374 1.00 0.00 76 THR A N 19
ATOM 35306 C CA . THR A 1 76 ? -6.484 11.015 -9.101 1.00 0.00 76 THR A CA 19
ATOM 35307 C C . THR A 1 76 ? -5.958 10.192 -7.920 1.00 0.00 76 THR A C 19
ATOM 35308 O O . THR A 1 76 ? -5.488 10.733 -6.939 1.00 0.00 76 THR A O 19
ATOM 35319 N N . ALA A 1 77 ? -6.048 8.885 -7.999 1.00 0.00 77 ALA A N 19
ATOM 35320 C CA . ALA A 1 77 ? -5.565 8.035 -6.869 1.00 0.00 77 ALA A CA 19
ATOM 35321 C C . ALA A 1 77 ? -5.168 6.646 -7.369 1.00 0.00 77 ALA A C 19
ATOM 35322 O O . ALA A 1 77 ? -5.402 6.280 -8.503 1.00 0.00 77 ALA A O 19
ATOM 35329 N N . ILE A 1 78 ? -4.565 5.878 -6.501 1.00 0.00 78 ILE A N 19
ATOM 35330 C CA . ILE A 1 78 ? -4.133 4.494 -6.858 1.00 0.00 78 ILE A CA 19
ATOM 35331 C C . ILE A 1 78 ? -4.548 3.532 -5.746 1.00 0.00 78 ILE A C 19
ATOM 35332 O O . ILE A 1 78 ? -4.266 3.745 -4.581 1.00 0.00 78 ILE A O 19
ATOM 35348 N N . GLU A 1 79 ? -5.222 2.473 -6.110 1.00 0.00 79 GLU A N 19
ATOM 35349 C CA . GLU A 1 79 ? -5.689 1.468 -5.108 1.00 0.00 79 GLU A CA 19
ATOM 35350 C C . GLU A 1 79 ? -4.883 0.178 -5.267 1.00 0.00 79 GLU A C 19
ATOM 35351 O O . GLU A 1 79 ? -4.522 -0.218 -6.358 1.00 0.00 79 GLU A O 19
ATOM 35363 N N . ALA A 1 80 ? -4.597 -0.474 -4.171 1.00 0.00 80 ALA A N 19
ATOM 35364 C CA . ALA A 1 80 ? -3.810 -1.741 -4.218 1.00 0.00 80 ALA A CA 19
ATOM 35365 C C . ALA A 1 80 ? -4.234 -2.658 -3.076 1.00 0.00 80 ALA A C 19
ATOM 35366 O O . ALA A 1 80 ? -4.621 -2.211 -2.015 1.00 0.00 80 ALA A O 19
ATOM 35373 N N . THR A 1 81 ? -4.158 -3.947 -3.298 1.00 0.00 81 THR A N 19
ATOM 35374 C CA . THR A 1 81 ? -4.552 -4.936 -2.248 1.00 0.00 81 THR A CA 19
ATOM 35375 C C . THR A 1 81 ? -3.380 -5.868 -1.946 1.00 0.00 81 THR A C 19
ATOM 35376 O O . THR A 1 81 ? -2.788 -6.456 -2.830 1.00 0.00 81 THR A O 19
ATOM 35387 N N . VAL A 1 82 ? -3.060 -6.011 -0.686 1.00 0.00 82 VAL A N 19
ATOM 35388 C CA . VAL A 1 82 ? -1.936 -6.905 -0.272 1.00 0.00 82 VAL A CA 19
ATOM 35389 C C . VAL A 1 82 ? -2.507 -8.205 0.295 1.00 0.00 82 VAL A C 19
ATOM 35390 O O . VAL A 1 82 ? -3.131 -8.232 1.338 1.00 0.00 82 VAL A O 19
ATOM 35403 N N . ILE A 1 83 ? -2.288 -9.279 -0.407 1.00 0.00 83 ILE A N 19
ATOM 35404 C CA . ILE A 1 83 ? -2.800 -10.605 0.035 1.00 0.00 83 ILE A CA 19
ATOM 35405 C C . ILE A 1 83 ? -1.843 -11.213 1.062 1.00 0.00 83 ILE A C 19
ATOM 35406 O O . ILE A 1 83 ? -0.657 -11.324 0.835 1.00 0.00 83 ILE A O 19
ATOM 35422 N N . LEU A 1 84 ? -2.376 -11.622 2.183 1.00 0.00 84 LEU A N 19
ATOM 35423 C CA . LEU A 1 84 ? -1.543 -12.249 3.257 1.00 0.00 84 LEU A CA 19
ATOM 35424 C C . LEU A 1 84 ? -2.028 -13.682 3.488 1.00 0.00 84 LEU A C 19
ATOM 35425 O O . LEU A 1 84 ? -2.483 -14.034 4.558 1.00 0.00 84 LEU A O 19
ATOM 35441 N N . ASN A 1 85 ? -1.917 -14.510 2.482 1.00 0.00 85 ASN A N 19
ATOM 35442 C CA . ASN A 1 85 ? -2.352 -15.932 2.606 1.00 0.00 85 ASN A CA 19
ATOM 35443 C C . ASN A 1 85 ? -1.459 -16.655 3.622 1.00 0.00 85 ASN A C 19
ATOM 35444 O O . ASN A 1 85 ? -1.922 -17.477 4.391 1.00 0.00 85 ASN A O 19
ATOM 35455 N N . SER A 1 86 ? -0.182 -16.363 3.621 1.00 0.00 86 SER A N 19
ATOM 35456 C CA . SER A 1 86 ? 0.756 -17.036 4.570 1.00 0.00 86 SER A CA 19
ATOM 35457 C C . SER A 1 86 ? 0.369 -16.715 6.010 1.00 0.00 86 SER A C 19
ATOM 35458 O O . SER A 1 86 ? -0.148 -15.658 6.311 1.00 0.00 86 SER A O 19
ATOM 35466 N N . GLN A 1 87 ? 0.616 -17.637 6.893 1.00 0.00 87 GLN A N 19
ATOM 35467 C CA . GLN A 1 87 ? 0.270 -17.434 8.329 1.00 0.00 87 GLN A CA 19
ATOM 35468 C C . GLN A 1 87 ? 1.288 -16.502 9.000 1.00 0.00 87 GLN A C 19
ATOM 35469 O O . GLN A 1 87 ? 0.928 -15.440 9.475 1.00 0.00 87 GLN A O 19
ATOM 35483 N N . PRO A 1 88 ? 2.543 -16.889 9.060 1.00 0.00 88 PRO A N 19
ATOM 35484 C CA . PRO A 1 88 ? 3.599 -16.058 9.712 1.00 0.00 88 PRO A CA 19
ATOM 35485 C C . PRO A 1 88 ? 3.687 -14.667 9.082 1.00 0.00 88 PRO A C 19
ATOM 35486 O O . PRO A 1 88 ? 4.101 -13.713 9.709 1.00 0.00 88 PRO A O 19
ATOM 35497 N N . GLU A 1 89 ? 3.307 -14.562 7.839 1.00 0.00 89 GLU A N 19
ATOM 35498 C CA . GLU A 1 89 ? 3.365 -13.256 7.132 1.00 0.00 89 GLU A CA 19
ATOM 35499 C C . GLU A 1 89 ? 2.355 -12.290 7.752 1.00 0.00 89 GLU A C 19
ATOM 35500 O O . GLU A 1 89 ? 2.593 -11.101 7.835 1.00 0.00 89 GLU A O 19
ATOM 35512 N N . TRP A 1 90 ? 1.228 -12.790 8.175 1.00 0.00 90 TRP A N 19
ATOM 35513 C CA . TRP A 1 90 ? 0.193 -11.906 8.783 1.00 0.00 90 TRP A CA 19
ATOM 35514 C C . TRP A 1 90 ? 0.754 -11.252 10.047 1.00 0.00 90 TRP A C 19
ATOM 35515 O O . TRP A 1 90 ? 0.570 -10.074 10.282 1.00 0.00 90 TRP A O 19
ATOM 35536 N N . ASP A 1 91 ? 1.411 -12.027 10.864 1.00 0.00 91 ASP A N 19
ATOM 35537 C CA . ASP A 1 91 ? 1.975 -11.489 12.133 1.00 0.00 91 ASP A CA 19
ATOM 35538 C C . ASP A 1 91 ? 3.008 -10.406 11.829 1.00 0.00 91 ASP A C 19
ATOM 35539 O O . ASP A 1 91 ? 2.991 -9.340 12.409 1.00 0.00 91 ASP A O 19
ATOM 35548 N N . ARG A 1 92 ? 3.909 -10.678 10.924 1.00 0.00 92 ARG A N 19
ATOM 35549 C CA . ARG A 1 92 ? 4.960 -9.681 10.571 1.00 0.00 92 ARG A CA 19
ATOM 35550 C C . ARG A 1 92 ? 4.320 -8.447 9.937 1.00 0.00 92 ARG A C 19
ATOM 35551 O O . ARG A 1 92 ? 4.695 -7.325 10.218 1.00 0.00 92 ARG A O 19
ATOM 35572 N N . PHE A 1 93 ? 3.365 -8.655 9.073 1.00 0.00 93 PHE A N 19
ATOM 35573 C CA . PHE A 1 93 ? 2.695 -7.512 8.391 1.00 0.00 93 PHE A CA 19
ATOM 35574 C C . PHE A 1 93 ? 2.006 -6.623 9.428 1.00 0.00 93 PHE A C 19
ATOM 35575 O O . PHE A 1 93 ? 2.053 -5.410 9.352 1.00 0.00 93 PHE A O 19
ATOM 35592 N N . MET A 1 94 ? 1.350 -7.224 10.383 1.00 0.00 94 MET A N 19
ATOM 35593 C CA . MET A 1 94 ? 0.633 -6.436 11.422 1.00 0.00 94 MET A CA 19
ATOM 35594 C C . MET A 1 94 ? 1.634 -5.597 12.217 1.00 0.00 94 MET A C 19
ATOM 35595 O O . MET A 1 94 ? 1.364 -4.466 12.579 1.00 0.00 94 MET A O 19
ATOM 35609 N N . ARG A 1 95 ? 2.780 -6.154 12.503 1.00 0.00 95 ARG A N 19
ATOM 35610 C CA . ARG A 1 95 ? 3.810 -5.417 13.292 1.00 0.00 95 ARG A CA 19
ATOM 35611 C C . ARG A 1 95 ? 4.213 -4.137 12.563 1.00 0.00 95 ARG A C 19
ATOM 35612 O O . ARG A 1 95 ? 4.303 -3.078 13.152 1.00 0.00 95 ARG A O 19
ATOM 35633 N N . PHE A 1 96 ? 4.454 -4.235 11.284 1.00 0.00 96 PHE A N 19
ATOM 35634 C CA . PHE A 1 96 ? 4.851 -3.036 10.492 1.00 0.00 96 PHE A CA 19
ATOM 35635 C C . PHE A 1 96 ? 3.667 -2.075 10.388 1.00 0.00 96 PHE A C 19
ATOM 35636 O O . PHE A 1 96 ? 3.824 -0.870 10.422 1.00 0.00 96 PHE A O 19
ATOM 35653 N N . MET A 1 97 ? 2.486 -2.611 10.249 1.00 0.00 97 MET A N 19
ATOM 35654 C CA . MET A 1 97 ? 1.271 -1.759 10.129 1.00 0.00 97 MET A CA 19
ATOM 35655 C C . MET A 1 97 ? 1.068 -0.984 11.430 1.00 0.00 97 MET A C 19
ATOM 35656 O O . MET A 1 97 ? 0.692 0.173 11.424 1.00 0.00 97 MET A O 19
ATOM 35670 N N . GLU A 1 98 ? 1.304 -1.622 12.544 1.00 0.00 98 GLU A N 19
ATOM 35671 C CA . GLU A 1 98 ? 1.118 -0.945 13.857 1.00 0.00 98 GLU A CA 19
ATOM 35672 C C . GLU A 1 98 ? 2.124 0.200 13.999 1.00 0.00 98 GLU A C 19
ATOM 35673 O O . GLU A 1 98 ? 1.783 1.292 14.410 1.00 0.00 98 GLU A O 19
ATOM 35685 N N . ARG A 1 99 ? 3.364 -0.051 13.675 1.00 0.00 99 ARG A N 19
ATOM 35686 C CA . ARG A 1 99 ? 4.409 1.001 13.800 1.00 0.00 99 ARG A CA 19
ATOM 35687 C C . ARG A 1 99 ? 4.155 2.126 12.796 1.00 0.00 99 ARG A C 19
ATOM 35688 O O . ARG A 1 99 ? 4.301 3.293 13.107 1.00 0.00 99 ARG A O 19
ATOM 35709 N N . TYR A 1 100 ? 3.792 1.781 11.594 1.00 0.00 100 TYR A N 19
ATOM 35710 C CA . TYR A 1 100 ? 3.537 2.815 10.554 1.00 0.00 100 TYR A CA 19
ATOM 35711 C C . TYR A 1 100 ? 2.385 3.721 10.988 1.00 0.00 100 TYR A C 19
ATOM 35712 O O . TYR A 1 100 ? 2.454 4.927 10.870 1.00 0.00 100 TYR A O 19
ATOM 35730 N N . GLY A 1 101 ? 1.319 3.142 11.467 1.00 0.00 101 GLY A N 19
ATOM 35731 C CA . GLY A 1 101 ? 0.141 3.949 11.890 1.00 0.00 101 GLY A CA 19
ATOM 35732 C C . GLY A 1 101 ? 0.508 4.867 13.056 1.00 0.00 101 GLY A C 19
ATOM 35733 O O . GLY A 1 101 ? 0.022 5.977 13.155 1.00 0.00 101 GLY A O 19
ATOM 35737 N N . ALA A 1 102 ? 1.353 4.414 13.945 1.00 0.00 102 ALA A N 19
ATOM 35738 C CA . ALA A 1 102 ? 1.741 5.266 15.108 1.00 0.00 102 ALA A CA 19
ATOM 35739 C C . ALA A 1 102 ? 2.445 6.516 14.595 1.00 0.00 102 ALA A C 19
ATOM 35740 O O . ALA A 1 102 ? 2.119 7.626 14.969 1.00 0.00 102 ALA A O 19
ATOM 35747 N N . GLU A 1 103 ? 3.406 6.334 13.732 1.00 0.00 103 GLU A N 19
ATOM 35748 C CA . GLU A 1 103 ? 4.145 7.494 13.165 1.00 0.00 103 GLU A CA 19
ATOM 35749 C C . GLU A 1 103 ? 3.224 8.244 12.205 1.00 0.00 103 GLU A C 19
ATOM 35750 O O . GLU A 1 103 ? 3.171 9.458 12.194 1.00 0.00 103 GLU A O 19
ATOM 35762 N N . ASN A 1 104 ? 2.501 7.510 11.398 1.00 0.00 104 ASN A N 19
ATOM 35763 C CA . ASN A 1 104 ? 1.573 8.135 10.406 1.00 0.00 104 ASN A CA 19
ATOM 35764 C C . ASN A 1 104 ? 0.272 8.532 11.105 1.00 0.00 104 ASN A C 19
ATOM 35765 O O . ASN A 1 104 ? 0.024 9.691 11.367 1.00 0.00 104 ASN A O 19
ATOM 35776 N N . GLY A 1 105 ? -0.566 7.568 11.393 1.00 0.00 105 GLY A N 19
ATOM 35777 C CA . GLY A 1 105 ? -1.866 7.863 12.065 1.00 0.00 105 GLY A CA 19
ATOM 35778 C C . GLY A 1 105 ? -2.951 8.061 11.005 1.00 0.00 105 GLY A C 19
ATOM 35779 O O . GLY A 1 105 ? -3.731 8.986 11.072 1.00 0.00 105 GLY A O 19
ATOM 35783 N N . LEU A 1 106 ? -3.001 7.180 10.037 1.00 0.00 106 LEU A N 19
ATOM 35784 C CA . LEU A 1 106 ? -4.024 7.271 8.955 1.00 0.00 106 LEU A CA 19
ATOM 35785 C C . LEU A 1 106 ? -4.200 8.715 8.515 1.00 0.00 106 LEU A C 19
ATOM 35786 O O . LEU A 1 106 ? -4.907 9.484 9.132 1.00 0.00 106 LEU A O 19
ATOM 35802 N N . GLY A 1 107 ? -3.556 9.078 7.436 1.00 0.00 107 GLY A N 19
ATOM 35803 C CA . GLY A 1 107 ? -3.655 10.475 6.919 1.00 0.00 107 GLY A CA 19
ATOM 35804 C C . GLY A 1 107 ? -5.086 10.994 7.054 1.00 0.00 107 GLY A C 19
ATOM 35805 O O . GLY A 1 107 ? -5.955 10.684 6.262 1.00 0.00 107 GLY A O 19
ATOM 35809 N N . PHE A 1 108 ? -5.325 11.789 8.067 1.00 0.00 108 PHE A N 19
ATOM 35810 C CA . PHE A 1 108 ? -6.685 12.356 8.297 1.00 0.00 108 PHE A CA 19
ATOM 35811 C C . PHE A 1 108 ? -7.057 13.286 7.139 1.00 0.00 108 PHE A C 19
ATOM 35812 O O . PHE A 1 108 ? -8.164 13.255 6.640 1.00 0.00 108 PHE A O 19
ATOM 35829 N N . SER A 1 109 ? -6.138 14.114 6.715 1.00 0.00 109 SER A N 19
ATOM 35830 C CA . SER A 1 109 ? -6.427 15.055 5.594 1.00 0.00 109 SER A CA 19
ATOM 35831 C C . SER A 1 109 ? -5.106 15.574 5.006 1.00 0.00 109 SER A C 19
ATOM 35832 O O . SER A 1 109 ? -4.910 16.762 4.836 1.00 0.00 109 SER A O 19
ATOM 35840 N N . LYS A 1 110 ? -4.211 14.671 4.695 1.00 0.00 110 LYS A N 19
ATOM 35841 C CA . LYS A 1 110 ? -2.884 15.044 4.110 1.00 0.00 110 LYS A CA 19
ATOM 35842 C C . LYS A 1 110 ? -2.302 16.278 4.802 1.00 0.00 110 LYS A C 19
ATOM 35843 O O . LYS A 1 110 ? -2.779 16.719 5.828 1.00 0.00 110 LYS A O 19
ATOM 35862 N N . SER A 1 111 ? -1.260 16.824 4.230 1.00 0.00 111 SER A N 19
ATOM 35863 C CA . SER A 1 111 ? -0.596 18.029 4.805 1.00 0.00 111 SER A CA 19
ATOM 35864 C C . SER A 1 111 ? -0.188 17.782 6.249 1.00 0.00 111 SER A C 19
ATOM 35865 O O . SER A 1 111 ? -0.715 16.915 6.910 1.00 0.00 111 SER A O 19
ATOM 35873 N N . GLU A 1 112 ? 0.754 18.561 6.722 1.00 0.00 112 GLU A N 19
ATOM 35874 C CA . GLU A 1 112 ? 1.244 18.441 8.124 1.00 0.00 112 GLU A CA 19
ATOM 35875 C C . GLU A 1 112 ? 1.850 17.052 8.356 1.00 0.00 112 GLU A C 19
ATOM 35876 O O . GLU A 1 112 ? 3.022 16.913 8.643 1.00 0.00 112 GLU A O 19
ATOM 35888 N N . LEU A 1 113 ? 1.049 16.029 8.242 1.00 0.00 113 LEU A N 19
ATOM 35889 C CA . LEU A 1 113 ? 1.543 14.644 8.461 1.00 0.00 113 LEU A CA 19
ATOM 35890 C C . LEU A 1 113 ? 2.623 14.308 7.433 1.00 0.00 113 LEU A C 19
ATOM 35891 O O . LEU A 1 113 ? 3.626 13.698 7.749 1.00 0.00 113 LEU A O 19
ATOM 35907 N N . GLU A 1 114 ? 2.421 14.702 6.204 1.00 0.00 114 GLU A N 19
ATOM 35908 C CA . GLU A 1 114 ? 3.423 14.413 5.139 1.00 0.00 114 GLU A CA 19
ATOM 35909 C C . GLU A 1 114 ? 4.788 14.961 5.546 1.00 0.00 114 GLU A C 19
ATOM 35910 O O . GLU A 1 114 ? 5.652 14.233 5.998 1.00 0.00 114 GLU A O 19
ATOM 35922 N N . HIS A 1 115 ? 4.989 16.239 5.366 1.00 0.00 115 HIS A N 19
ATOM 35923 C CA . HIS A 1 115 ? 6.298 16.860 5.715 1.00 0.00 115 HIS A CA 19
ATOM 35924 C C . HIS A 1 115 ? 6.368 17.140 7.215 1.00 0.00 115 HIS A C 19
ATOM 35925 O O . HIS A 1 115 ? 5.425 17.607 7.823 1.00 0.00 115 HIS A O 19
ATOM 35939 N N . HIS A 1 116 ? 7.494 16.850 7.810 1.00 0.00 116 HIS A N 19
ATOM 35940 C CA . HIS A 1 116 ? 7.669 17.081 9.273 1.00 0.00 116 HIS A CA 19
ATOM 35941 C C . HIS A 1 116 ? 9.120 17.450 9.568 1.00 0.00 116 HIS A C 19
ATOM 35942 O O . HIS A 1 116 ? 10.043 16.918 8.984 1.00 0.00 116 HIS A O 19
ATOM 35956 N N . HIS A 1 117 ? 9.315 18.365 10.477 1.00 0.00 117 HIS A N 19
ATOM 35957 C CA . HIS A 1 117 ? 10.693 18.810 10.842 1.00 0.00 117 HIS A CA 19
ATOM 35958 C C . HIS A 1 117 ? 11.093 18.221 12.194 1.00 0.00 117 HIS A C 19
ATOM 35959 O O . HIS A 1 117 ? 10.362 18.288 13.164 1.00 0.00 117 HIS A O 19
ATOM 35973 N N . HIS A 1 118 ? 12.263 17.640 12.248 1.00 0.00 118 HIS A N 19
ATOM 35974 C CA . HIS A 1 118 ? 12.765 17.019 13.512 1.00 0.00 118 HIS A CA 19
ATOM 35975 C C . HIS A 1 118 ? 13.772 17.952 14.181 1.00 0.00 118 HIS A C 19
ATOM 35976 O O . HIS A 1 118 ? 14.670 18.474 13.552 1.00 0.00 118 HIS A O 19
ATOM 35990 N N . HIS A 1 119 ? 13.615 18.159 15.463 1.00 0.00 119 HIS A N 19
ATOM 35991 C CA . HIS A 1 119 ? 14.540 19.060 16.218 1.00 0.00 119 HIS A CA 19
ATOM 35992 C C . HIS A 1 119 ? 15.494 18.230 17.078 1.00 0.00 119 HIS A C 19
ATOM 35993 O O . HIS A 1 119 ? 15.100 17.295 17.747 1.00 0.00 119 HIS A O 19
ATOM 36007 N N . HIS A 1 120 ? 16.749 18.582 17.054 1.00 0.00 120 HIS A N 19
ATOM 36008 C CA . HIS A 1 120 ? 17.768 17.848 17.856 1.00 0.00 120 HIS A CA 19
ATOM 36009 C C . HIS A 1 120 ? 18.939 18.786 18.172 1.00 0.00 120 HIS A C 19
ATOM 36010 O O . HIS A 1 120 ? 19.757 18.421 19.000 1.00 0.00 120 HIS A O 19
ATOM 36025 N N . MET A 1 1 ? 9.858 2.655 13.126 1.00 0.00 1 MET A N 20
ATOM 36026 C CA . MET A 1 1 ? 10.475 2.893 11.793 1.00 0.00 1 MET A CA 20
ATOM 36027 C C . MET A 1 1 ? 9.648 2.208 10.707 1.00 0.00 1 MET A C 20
ATOM 36028 O O . MET A 1 1 ? 9.251 1.065 10.838 1.00 0.00 1 MET A O 20
ATOM 36044 N N . ALA A 1 2 ? 9.390 2.909 9.636 1.00 0.00 2 ALA A N 20
ATOM 36045 C CA . ALA A 1 2 ? 8.593 2.331 8.513 1.00 0.00 2 ALA A CA 20
ATOM 36046 C C . ALA A 1 2 ? 8.514 3.331 7.356 1.00 0.00 2 ALA A C 20
ATOM 36047 O O . ALA A 1 2 ? 8.507 4.533 7.547 1.00 0.00 2 ALA A O 20
ATOM 36054 N N . GLU A 1 3 ? 8.458 2.826 6.154 1.00 0.00 3 GLU A N 20
ATOM 36055 C CA . GLU A 1 3 ? 8.381 3.709 4.957 1.00 0.00 3 GLU A CA 20
ATOM 36056 C C . GLU A 1 3 ? 7.713 2.973 3.799 1.00 0.00 3 GLU A C 20
ATOM 36057 O O . GLU A 1 3 ? 8.020 1.836 3.501 1.00 0.00 3 GLU A O 20
ATOM 36069 N N . ILE A 1 4 ? 6.808 3.642 3.133 1.00 0.00 4 ILE A N 20
ATOM 36070 C CA . ILE A 1 4 ? 6.095 3.037 1.968 1.00 0.00 4 ILE A CA 20
ATOM 36071 C C . ILE A 1 4 ? 6.374 3.857 0.712 1.00 0.00 4 ILE A C 20
ATOM 36072 O O . ILE A 1 4 ? 6.216 5.062 0.688 1.00 0.00 4 ILE A O 20
ATOM 36088 N N . GLN A 1 5 ? 6.792 3.195 -0.330 1.00 0.00 5 GLN A N 20
ATOM 36089 C CA . GLN A 1 5 ? 7.093 3.896 -1.610 1.00 0.00 5 GLN A CA 20
ATOM 36090 C C . GLN A 1 5 ? 6.919 2.930 -2.782 1.00 0.00 5 GLN A C 20
ATOM 36091 O O . GLN A 1 5 ? 6.938 1.724 -2.624 1.00 0.00 5 GLN A O 20
ATOM 36105 N N . PHE A 1 6 ? 6.740 3.467 -3.956 1.00 0.00 6 PHE A N 20
ATOM 36106 C CA . PHE A 1 6 ? 6.546 2.624 -5.173 1.00 0.00 6 PHE A CA 20
ATOM 36107 C C . PHE A 1 6 ? 7.903 2.328 -5.807 1.00 0.00 6 PHE A C 20
ATOM 36108 O O . PHE A 1 6 ? 7.995 1.633 -6.798 1.00 0.00 6 PHE A O 20
ATOM 36125 N N . SER A 1 7 ? 8.959 2.852 -5.243 1.00 0.00 7 SER A N 20
ATOM 36126 C CA . SER A 1 7 ? 10.321 2.606 -5.810 1.00 0.00 7 SER A CA 20
ATOM 36127 C C . SER A 1 7 ? 11.352 2.537 -4.683 1.00 0.00 7 SER A C 20
ATOM 36128 O O . SER A 1 7 ? 11.155 1.879 -3.680 1.00 0.00 7 SER A O 20
ATOM 36136 N N . LYS A 1 8 ? 12.462 3.208 -4.853 1.00 0.00 8 LYS A N 20
ATOM 36137 C CA . LYS A 1 8 ? 13.534 3.195 -3.816 1.00 0.00 8 LYS A CA 20
ATOM 36138 C C . LYS A 1 8 ? 14.249 4.546 -3.788 1.00 0.00 8 LYS A C 20
ATOM 36139 O O . LYS A 1 8 ? 15.084 4.848 -4.619 1.00 0.00 8 LYS A O 20
ATOM 36158 N N . GLY A 1 9 ? 13.917 5.354 -2.817 1.00 0.00 9 GLY A N 20
ATOM 36159 C CA . GLY A 1 9 ? 14.551 6.701 -2.670 1.00 0.00 9 GLY A CA 20
ATOM 36160 C C . GLY A 1 9 ? 13.561 7.765 -3.122 1.00 0.00 9 GLY A C 20
ATOM 36161 O O . GLY A 1 9 ? 13.869 8.938 -3.160 1.00 0.00 9 GLY A O 20
ATOM 36165 N N . VAL A 1 10 ? 12.372 7.356 -3.467 1.00 0.00 10 VAL A N 20
ATOM 36166 C CA . VAL A 1 10 ? 11.335 8.320 -3.930 1.00 0.00 10 VAL A CA 20
ATOM 36167 C C . VAL A 1 10 ? 10.432 8.698 -2.757 1.00 0.00 10 VAL A C 20
ATOM 36168 O O . VAL A 1 10 ? 9.325 9.158 -2.945 1.00 0.00 10 VAL A O 20
ATOM 36181 N N . ALA A 1 11 ? 10.902 8.496 -1.554 1.00 0.00 11 ALA A N 20
ATOM 36182 C CA . ALA A 1 11 ? 10.095 8.821 -0.331 1.00 0.00 11 ALA A CA 20
ATOM 36183 C C . ALA A 1 11 ? 9.204 10.037 -0.578 1.00 0.00 11 ALA A C 20
ATOM 36184 O O . ALA A 1 11 ? 9.670 11.143 -0.755 1.00 0.00 11 ALA A O 20
ATOM 36191 N N . GLU A 1 12 ? 7.916 9.816 -0.604 1.00 0.00 12 GLU A N 20
ATOM 36192 C CA . GLU A 1 12 ? 6.949 10.927 -0.853 1.00 0.00 12 GLU A CA 20
ATOM 36193 C C . GLU A 1 12 ? 6.468 11.478 0.491 1.00 0.00 12 GLU A C 20
ATOM 36194 O O . GLU A 1 12 ? 5.793 12.485 0.552 1.00 0.00 12 GLU A O 20
ATOM 36206 N N . THR A 1 13 ? 6.825 10.819 1.565 1.00 0.00 13 THR A N 20
ATOM 36207 C CA . THR A 1 13 ? 6.414 11.275 2.929 1.00 0.00 13 THR A CA 20
ATOM 36208 C C . THR A 1 13 ? 4.896 11.458 2.972 1.00 0.00 13 THR A C 20
ATOM 36209 O O . THR A 1 13 ? 4.355 12.054 3.884 1.00 0.00 13 THR A O 20
ATOM 36220 N N . VAL A 1 14 ? 4.216 10.940 1.984 1.00 0.00 14 VAL A N 20
ATOM 36221 C CA . VAL A 1 14 ? 2.726 11.061 1.923 1.00 0.00 14 VAL A CA 20
ATOM 36222 C C . VAL A 1 14 ? 2.076 10.221 3.015 1.00 0.00 14 VAL A C 20
ATOM 36223 O O . VAL A 1 14 ? 2.639 9.263 3.501 1.00 0.00 14 VAL A O 20
ATOM 36236 N N . VAL A 1 15 ? 0.882 10.594 3.396 1.00 0.00 15 VAL A N 20
ATOM 36237 C CA . VAL A 1 15 ? 0.139 9.855 4.463 1.00 0.00 15 VAL A CA 20
ATOM 36238 C C . VAL A 1 15 ? -1.125 9.217 3.867 1.00 0.00 15 VAL A C 20
ATOM 36239 O O . VAL A 1 15 ? -2.200 9.783 3.926 1.00 0.00 15 VAL A O 20
ATOM 36252 N N . PRO A 1 16 ? -0.994 8.044 3.293 1.00 0.00 16 PRO A N 20
ATOM 36253 C CA . PRO A 1 16 ? -2.135 7.312 2.677 1.00 0.00 16 PRO A CA 20
ATOM 36254 C C . PRO A 1 16 ? -3.008 6.611 3.716 1.00 0.00 16 PRO A C 20
ATOM 36255 O O . PRO A 1 16 ? -2.555 6.249 4.783 1.00 0.00 16 PRO A O 20
ATOM 36266 N N . GLU A 1 17 ? -4.257 6.414 3.397 1.00 0.00 17 GLU A N 20
ATOM 36267 C CA . GLU A 1 17 ? -5.184 5.739 4.346 1.00 0.00 17 GLU A CA 20
ATOM 36268 C C . GLU A 1 17 ? -5.057 4.226 4.213 1.00 0.00 17 GLU A C 20
ATOM 36269 O O . GLU A 1 17 ? -4.748 3.702 3.162 1.00 0.00 17 GLU A O 20
ATOM 36281 N N . VAL A 1 18 ? -5.298 3.528 5.291 1.00 0.00 18 VAL A N 20
ATOM 36282 C CA . VAL A 1 18 ? -5.202 2.037 5.287 1.00 0.00 18 VAL A CA 20
ATOM 36283 C C . VAL A 1 18 ? -6.515 1.434 5.762 1.00 0.00 18 VAL A C 20
ATOM 36284 O O . VAL A 1 18 ? -7.077 1.837 6.761 1.00 0.00 18 VAL A O 20
ATOM 36297 N N . ARG A 1 19 ? -7.003 0.463 5.041 1.00 0.00 19 ARG A N 20
ATOM 36298 C CA . ARG A 1 19 ? -8.285 -0.205 5.414 1.00 0.00 19 ARG A CA 20
ATOM 36299 C C . ARG A 1 19 ? -8.107 -1.719 5.374 1.00 0.00 19 ARG A C 20
ATOM 36300 O O . ARG A 1 19 ? -7.461 -2.266 4.502 1.00 0.00 19 ARG A O 20
ATOM 36321 N N . LEU A 1 20 ? -8.682 -2.392 6.329 1.00 0.00 20 LEU A N 20
ATOM 36322 C CA . LEU A 1 20 ? -8.574 -3.878 6.403 1.00 0.00 20 LEU A CA 20
ATOM 36323 C C . LEU A 1 20 ? -9.798 -4.522 5.768 1.00 0.00 20 LEU A C 20
ATOM 36324 O O . LEU A 1 20 ? -10.903 -4.032 5.874 1.00 0.00 20 LEU A O 20
ATOM 36340 N N . SER A 1 21 ? -9.592 -5.632 5.112 1.00 0.00 21 SER A N 20
ATOM 36341 C CA . SER A 1 21 ? -10.721 -6.347 4.455 1.00 0.00 21 SER A CA 20
ATOM 36342 C C . SER A 1 21 ? -10.378 -7.827 4.299 1.00 0.00 21 SER A C 20
ATOM 36343 O O . SER A 1 21 ? -9.261 -8.250 4.516 1.00 0.00 21 SER A O 20
ATOM 36351 N N . LYS A 1 22 ? -11.348 -8.613 3.915 1.00 0.00 22 LYS A N 20
ATOM 36352 C CA . LYS A 1 22 ? -11.123 -10.079 3.725 1.00 0.00 22 LYS A CA 20
ATOM 36353 C C . LYS A 1 22 ? -11.898 -10.570 2.506 1.00 0.00 22 LYS A C 20
ATOM 36354 O O . LYS A 1 22 ? -13.100 -10.416 2.409 1.00 0.00 22 LYS A O 20
ATOM 36373 N N . SER A 1 23 ? -11.196 -11.177 1.584 1.00 0.00 23 SER A N 20
ATOM 36374 C CA . SER A 1 23 ? -11.827 -11.715 0.339 1.00 0.00 23 SER A CA 20
ATOM 36375 C C . SER A 1 23 ? -12.938 -10.781 -0.133 1.00 0.00 23 SER A C 20
ATOM 36376 O O . SER A 1 23 ? -13.907 -11.204 -0.731 1.00 0.00 23 SER A O 20
ATOM 36384 N N . LYS A 1 24 ? -12.795 -9.513 0.153 1.00 0.00 24 LYS A N 20
ATOM 36385 C CA . LYS A 1 24 ? -13.822 -8.509 -0.252 1.00 0.00 24 LYS A CA 20
ATOM 36386 C C . LYS A 1 24 ? -15.163 -8.885 0.367 1.00 0.00 24 LYS A C 20
ATOM 36387 O O . LYS A 1 24 ? -16.161 -8.227 0.156 1.00 0.00 24 LYS A O 20
ATOM 36406 N N . ASN A 1 25 ? -15.186 -9.938 1.132 1.00 0.00 25 ASN A N 20
ATOM 36407 C CA . ASN A 1 25 ? -16.450 -10.384 1.785 1.00 0.00 25 ASN A CA 20
ATOM 36408 C C . ASN A 1 25 ? -16.109 -11.149 3.067 1.00 0.00 25 ASN A C 20
ATOM 36409 O O . ASN A 1 25 ? -16.601 -10.841 4.133 1.00 0.00 25 ASN A O 20
ATOM 36420 N N . GLY A 1 26 ? -15.273 -12.145 2.965 1.00 0.00 26 GLY A N 20
ATOM 36421 C CA . GLY A 1 26 ? -14.890 -12.945 4.169 1.00 0.00 26 GLY A CA 20
ATOM 36422 C C . GLY A 1 26 ? -14.569 -14.382 3.751 1.00 0.00 26 GLY A C 20
ATOM 36423 O O . GLY A 1 26 ? -15.444 -15.207 3.589 1.00 0.00 26 GLY A O 20
ATOM 36427 N N . GLN A 1 27 ? -13.311 -14.680 3.591 1.00 0.00 27 GLN A N 20
ATOM 36428 C CA . GLN A 1 27 ? -12.891 -16.053 3.204 1.00 0.00 27 GLN A CA 20
ATOM 36429 C C . GLN A 1 27 ? -11.364 -16.144 3.269 1.00 0.00 27 GLN A C 20
ATOM 36430 O O . GLN A 1 27 ? -10.803 -17.197 3.489 1.00 0.00 27 GLN A O 20
ATOM 36444 N N . SER A 1 28 ? -10.691 -15.038 3.076 1.00 0.00 28 SER A N 20
ATOM 36445 C CA . SER A 1 28 ? -9.200 -15.040 3.122 1.00 0.00 28 SER A CA 20
ATOM 36446 C C . SER A 1 28 ? -8.688 -13.672 3.571 1.00 0.00 28 SER A C 20
ATOM 36447 O O . SER A 1 28 ? -9.386 -12.676 3.525 1.00 0.00 28 SER A O 20
ATOM 36455 N N . GLY A 1 29 ? -7.465 -13.636 4.019 1.00 0.00 29 GLY A N 20
ATOM 36456 C CA . GLY A 1 29 ? -6.857 -12.367 4.501 1.00 0.00 29 GLY A CA 20
ATOM 36457 C C . GLY A 1 29 ? -6.678 -11.393 3.346 1.00 0.00 29 GLY A C 20
ATOM 36458 O O . GLY A 1 29 ? -6.298 -11.765 2.255 1.00 0.00 29 GLY A O 20
ATOM 36462 N N . MET A 1 30 ? -6.944 -10.139 3.590 1.00 0.00 30 MET A N 20
ATOM 36463 C CA . MET A 1 30 ? -6.786 -9.114 2.520 1.00 0.00 30 MET A CA 20
ATOM 36464 C C . MET A 1 30 ? -6.548 -7.739 3.138 1.00 0.00 30 MET A C 20
ATOM 36465 O O . MET A 1 30 ? -6.995 -7.436 4.228 1.00 0.00 30 MET A O 20
ATOM 36479 N N . ALA A 1 31 ? -5.852 -6.901 2.423 1.00 0.00 31 ALA A N 20
ATOM 36480 C CA . ALA A 1 31 ? -5.565 -5.521 2.912 1.00 0.00 31 ALA A CA 20
ATOM 36481 C C . ALA A 1 31 ? -5.635 -4.552 1.742 1.00 0.00 31 ALA A C 20
ATOM 36482 O O . ALA A 1 31 ? -5.061 -4.778 0.694 1.00 0.00 31 ALA A O 20
ATOM 36489 N N . LYS A 1 32 ? -6.347 -3.472 1.920 1.00 0.00 32 LYS A N 20
ATOM 36490 C CA . LYS A 1 32 ? -6.494 -2.459 0.833 1.00 0.00 32 LYS A CA 20
ATOM 36491 C C . LYS A 1 32 ? -5.823 -1.156 1.242 1.00 0.00 32 LYS A C 20
ATOM 36492 O O . LYS A 1 32 ? -6.014 -0.651 2.329 1.00 0.00 32 LYS A O 20
ATOM 36511 N N . PHE A 1 33 ? -5.041 -0.611 0.353 1.00 0.00 33 PHE A N 20
ATOM 36512 C CA . PHE A 1 33 ? -4.328 0.673 0.628 1.00 0.00 33 PHE A CA 20
ATOM 36513 C C . PHE A 1 33 ? -4.823 1.734 -0.345 1.00 0.00 33 PHE A C 20
ATOM 36514 O O . PHE A 1 33 ? -4.911 1.511 -1.535 1.00 0.00 33 PHE A O 20
ATOM 36531 N N . TYR A 1 34 ? -5.148 2.890 0.163 1.00 0.00 34 TYR A N 20
ATOM 36532 C CA . TYR A 1 34 ? -5.652 4.002 -0.704 1.00 0.00 34 TYR A CA 20
ATOM 36533 C C . TYR A 1 34 ? -4.661 5.157 -0.658 1.00 0.00 34 TYR A C 20
ATOM 36534 O O . TYR A 1 34 ? -4.403 5.722 0.387 1.00 0.00 34 TYR A O 20
ATOM 36552 N N . PHE A 1 35 ? -4.097 5.515 -1.789 1.00 0.00 35 PHE A N 20
ATOM 36553 C CA . PHE A 1 35 ? -3.107 6.641 -1.814 1.00 0.00 35 PHE A CA 20
ATOM 36554 C C . PHE A 1 35 ? -3.716 7.857 -2.526 1.00 0.00 35 PHE A C 20
ATOM 36555 O O . PHE A 1 35 ? -4.088 7.819 -3.688 1.00 0.00 35 PHE A O 20
ATOM 36572 N N . LEU A 1 36 ? -3.807 8.945 -1.803 1.00 0.00 36 LEU A N 20
ATOM 36573 C CA . LEU A 1 36 ? -4.370 10.213 -2.350 1.00 0.00 36 LEU A CA 20
ATOM 36574 C C . LEU A 1 36 ? -3.234 11.151 -2.788 1.00 0.00 36 LEU A C 20
ATOM 36575 O O . LEU A 1 36 ? -2.474 11.661 -1.987 1.00 0.00 36 LEU A O 20
ATOM 36591 N N . GLU A 1 37 ? -3.164 11.380 -4.073 1.00 0.00 37 GLU A N 20
ATOM 36592 C CA . GLU A 1 37 ? -2.140 12.289 -4.692 1.00 0.00 37 GLU A CA 20
ATOM 36593 C C . GLU A 1 37 ? -0.709 11.961 -4.239 1.00 0.00 37 GLU A C 20
ATOM 36594 O O . GLU A 1 37 ? -0.118 12.696 -3.470 1.00 0.00 37 GLU A O 20
ATOM 36606 N N . PRO A 1 38 ? -0.129 10.899 -4.748 1.00 0.00 38 PRO A N 20
ATOM 36607 C CA . PRO A 1 38 ? 1.268 10.508 -4.419 1.00 0.00 38 PRO A CA 20
ATOM 36608 C C . PRO A 1 38 ? 2.276 11.295 -5.262 1.00 0.00 38 PRO A C 20
ATOM 36609 O O . PRO A 1 38 ? 3.433 10.939 -5.351 1.00 0.00 38 PRO A O 20
ATOM 36620 N N . THR A 1 39 ? 1.822 12.354 -5.877 1.00 0.00 39 THR A N 20
ATOM 36621 C CA . THR A 1 39 ? 2.709 13.193 -6.733 1.00 0.00 39 THR A CA 20
ATOM 36622 C C . THR A 1 39 ? 3.656 12.300 -7.537 1.00 0.00 39 THR A C 20
ATOM 36623 O O . THR A 1 39 ? 4.703 12.727 -7.976 1.00 0.00 39 THR A O 20
ATOM 36634 N N . ILE A 1 40 ? 3.288 11.059 -7.731 1.00 0.00 40 ILE A N 20
ATOM 36635 C CA . ILE A 1 40 ? 4.158 10.125 -8.506 1.00 0.00 40 ILE A CA 20
ATOM 36636 C C . ILE A 1 40 ? 3.731 10.152 -9.975 1.00 0.00 40 ILE A C 20
ATOM 36637 O O . ILE A 1 40 ? 4.317 9.497 -10.812 1.00 0.00 40 ILE A O 20
ATOM 36653 N N . LEU A 1 41 ? 2.718 10.916 -10.291 1.00 0.00 41 LEU A N 20
ATOM 36654 C CA . LEU A 1 41 ? 2.248 11.002 -11.706 1.00 0.00 41 LEU A CA 20
ATOM 36655 C C . LEU A 1 41 ? 3.097 12.039 -12.439 1.00 0.00 41 LEU A C 20
ATOM 36656 O O . LEU A 1 41 ? 3.019 12.182 -13.642 1.00 0.00 41 LEU A O 20
ATOM 36672 N N . ALA A 1 42 ? 3.914 12.757 -11.717 1.00 0.00 42 ALA A N 20
ATOM 36673 C CA . ALA A 1 42 ? 4.791 13.789 -12.348 1.00 0.00 42 ALA A CA 20
ATOM 36674 C C . ALA A 1 42 ? 6.167 13.179 -12.602 1.00 0.00 42 ALA A C 20
ATOM 36675 O O . ALA A 1 42 ? 6.942 13.682 -13.389 1.00 0.00 42 ALA A O 20
ATOM 36682 N N . LYS A 1 43 ? 6.475 12.094 -11.937 1.00 0.00 43 LYS A N 20
ATOM 36683 C CA . LYS A 1 43 ? 7.804 11.433 -12.124 1.00 0.00 43 LYS A CA 20
ATOM 36684 C C . LYS A 1 43 ? 7.606 10.133 -12.902 1.00 0.00 43 LYS A C 20
ATOM 36685 O O . LYS A 1 43 ? 8.433 9.748 -13.703 1.00 0.00 43 LYS A O 20
ATOM 36704 N N . GLU A 1 44 ? 6.510 9.456 -12.676 1.00 0.00 44 GLU A N 20
ATOM 36705 C CA . GLU A 1 44 ? 6.241 8.175 -13.402 1.00 0.00 44 GLU A CA 20
ATOM 36706 C C . GLU A 1 44 ? 4.754 8.060 -13.726 1.00 0.00 44 GLU A C 20
ATOM 36707 O O . GLU A 1 44 ? 3.897 8.423 -12.943 1.00 0.00 44 GLU A O 20
ATOM 36719 N N . SER A 1 45 ? 4.452 7.550 -14.886 1.00 0.00 45 SER A N 20
ATOM 36720 C CA . SER A 1 45 ? 3.034 7.391 -15.309 1.00 0.00 45 SER A CA 20
ATOM 36721 C C . SER A 1 45 ? 2.421 6.174 -14.625 1.00 0.00 45 SER A C 20
ATOM 36722 O O . SER A 1 45 ? 3.104 5.360 -14.038 1.00 0.00 45 SER A O 20
ATOM 36730 N N . THR A 1 46 ? 1.126 6.059 -14.698 1.00 0.00 46 THR A N 20
ATOM 36731 C CA . THR A 1 46 ? 0.423 4.914 -14.057 1.00 0.00 46 THR A CA 20
ATOM 36732 C C . THR A 1 46 ? 0.846 3.616 -14.742 1.00 0.00 46 THR A C 20
ATOM 36733 O O . THR A 1 46 ? 0.908 2.571 -14.128 1.00 0.00 46 THR A O 20
ATOM 36744 N N . ASP A 1 47 ? 1.132 3.685 -16.012 1.00 0.00 47 ASP A N 20
ATOM 36745 C CA . ASP A 1 47 ? 1.551 2.470 -16.765 1.00 0.00 47 ASP A CA 20
ATOM 36746 C C . ASP A 1 47 ? 2.913 1.997 -16.253 1.00 0.00 47 ASP A C 20
ATOM 36747 O O . ASP A 1 47 ? 3.186 0.814 -16.200 1.00 0.00 47 ASP A O 20
ATOM 36756 N N . ASP A 1 48 ? 3.768 2.915 -15.890 1.00 0.00 48 ASP A N 20
ATOM 36757 C CA . ASP A 1 48 ? 5.122 2.533 -15.390 1.00 0.00 48 ASP A CA 20
ATOM 36758 C C . ASP A 1 48 ? 4.983 1.873 -14.019 1.00 0.00 48 ASP A C 20
ATOM 36759 O O . ASP A 1 48 ? 5.869 1.177 -13.565 1.00 0.00 48 ASP A O 20
ATOM 36768 N N . ILE A 1 49 ? 3.876 2.085 -13.358 1.00 0.00 49 ILE A N 20
ATOM 36769 C CA . ILE A 1 49 ? 3.667 1.471 -12.011 1.00 0.00 49 ILE A CA 20
ATOM 36770 C C . ILE A 1 49 ? 2.963 0.125 -12.167 1.00 0.00 49 ILE A C 20
ATOM 36771 O O . ILE A 1 49 ? 1.906 0.023 -12.757 1.00 0.00 49 ILE A O 20
ATOM 36787 N N . THR A 1 50 ? 3.558 -0.911 -11.641 1.00 0.00 50 THR A N 20
ATOM 36788 C CA . THR A 1 50 ? 2.960 -2.277 -11.737 1.00 0.00 50 THR A CA 20
ATOM 36789 C C . THR A 1 50 ? 3.222 -3.022 -10.426 1.00 0.00 50 THR A C 20
ATOM 36790 O O . THR A 1 50 ? 3.037 -4.220 -10.331 1.00 0.00 50 THR A O 20
ATOM 36801 N N . GLY A 1 51 ? 3.645 -2.318 -9.412 1.00 0.00 51 GLY A N 20
ATOM 36802 C CA . GLY A 1 51 ? 3.915 -2.970 -8.098 1.00 0.00 51 GLY A CA 20
ATOM 36803 C C . GLY A 1 51 ? 4.245 -1.911 -7.049 1.00 0.00 51 GLY A C 20
ATOM 36804 O O . GLY A 1 51 ? 4.351 -0.734 -7.340 1.00 0.00 51 GLY A O 20
ATOM 36808 N N . MET A 1 52 ? 4.408 -2.331 -5.828 1.00 0.00 52 MET A N 20
ATOM 36809 C CA . MET A 1 52 ? 4.736 -1.379 -4.728 1.00 0.00 52 MET A CA 20
ATOM 36810 C C . MET A 1 52 ? 5.817 -1.984 -3.839 1.00 0.00 52 MET A C 20
ATOM 36811 O O . MET A 1 52 ? 5.858 -3.178 -3.608 1.00 0.00 52 MET A O 20
ATOM 36825 N N . TYR A 1 53 ? 6.694 -1.155 -3.340 1.00 0.00 53 TYR A N 20
ATOM 36826 C CA . TYR A 1 53 ? 7.803 -1.637 -2.458 1.00 0.00 53 TYR A CA 20
ATOM 36827 C C . TYR A 1 53 ? 7.555 -1.190 -1.021 1.00 0.00 53 TYR A C 20
ATOM 36828 O O . TYR A 1 53 ? 7.592 -0.017 -0.696 1.00 0.00 53 TYR A O 20
ATOM 36846 N N . LEU A 1 54 ? 7.307 -2.137 -0.160 1.00 0.00 54 LEU A N 20
ATOM 36847 C CA . LEU A 1 54 ? 7.054 -1.828 1.279 1.00 0.00 54 LEU A CA 20
ATOM 36848 C C . LEU A 1 54 ? 8.356 -1.967 2.062 1.00 0.00 54 LEU A C 20
ATOM 36849 O O . LEU A 1 54 ? 8.910 -3.040 2.187 1.00 0.00 54 LEU A O 20
ATOM 36865 N N . ILE A 1 55 ? 8.841 -0.876 2.592 1.00 0.00 55 ILE A N 20
ATOM 36866 C CA . ILE A 1 55 ? 10.113 -0.906 3.377 1.00 0.00 55 ILE A CA 20
ATOM 36867 C C . ILE A 1 55 ? 9.787 -0.939 4.869 1.00 0.00 55 ILE A C 20
ATOM 36868 O O . ILE A 1 55 ? 9.336 0.030 5.447 1.00 0.00 55 ILE A O 20
ATOM 36884 N N . ASP A 1 56 ? 10.033 -2.058 5.490 1.00 0.00 56 ASP A N 20
ATOM 36885 C CA . ASP A 1 56 ? 9.765 -2.204 6.949 1.00 0.00 56 ASP A CA 20
ATOM 36886 C C . ASP A 1 56 ? 11.000 -1.771 7.738 1.00 0.00 56 ASP A C 20
ATOM 36887 O O . ASP A 1 56 ? 11.136 -0.630 8.129 1.00 0.00 56 ASP A O 20
ATOM 36896 N N . ASP A 1 57 ? 11.903 -2.685 7.971 1.00 0.00 57 ASP A N 20
ATOM 36897 C CA . ASP A 1 57 ? 13.144 -2.355 8.732 1.00 0.00 57 ASP A CA 20
ATOM 36898 C C . ASP A 1 57 ? 14.220 -3.404 8.424 1.00 0.00 57 ASP A C 20
ATOM 36899 O O . ASP A 1 57 ? 15.265 -3.093 7.891 1.00 0.00 57 ASP A O 20
ATOM 36908 N N . GLU A 1 58 ? 13.973 -4.649 8.759 1.00 0.00 58 GLU A N 20
ATOM 36909 C CA . GLU A 1 58 ? 14.976 -5.731 8.493 1.00 0.00 58 GLU A CA 20
ATOM 36910 C C . GLU A 1 58 ? 14.505 -6.548 7.289 1.00 0.00 58 GLU A C 20
ATOM 36911 O O . GLU A 1 58 ? 15.001 -7.623 7.018 1.00 0.00 58 GLU A O 20
ATOM 36923 N N . GLY A 1 59 ? 13.549 -6.030 6.568 1.00 0.00 59 GLY A N 20
ATOM 36924 C CA . GLY A 1 59 ? 13.026 -6.749 5.370 1.00 0.00 59 GLY A CA 20
ATOM 36925 C C . GLY A 1 59 ? 12.056 -5.848 4.608 1.00 0.00 59 GLY A C 20
ATOM 36926 O O . GLY A 1 59 ? 11.717 -4.763 5.038 1.00 0.00 59 GLY A O 20
ATOM 36930 N N . GLU A 1 60 ? 11.610 -6.301 3.468 1.00 0.00 60 GLU A N 20
ATOM 36931 C CA . GLU A 1 60 ? 10.658 -5.499 2.643 1.00 0.00 60 GLU A CA 20
ATOM 36932 C C . GLU A 1 60 ? 9.722 -6.431 1.881 1.00 0.00 60 GLU A C 20
ATOM 36933 O O . GLU A 1 60 ? 10.086 -7.524 1.500 1.00 0.00 60 GLU A O 20
ATOM 36945 N N . ILE A 1 61 ? 8.510 -5.992 1.664 1.00 0.00 61 ILE A N 20
ATOM 36946 C CA . ILE A 1 61 ? 7.502 -6.824 0.932 1.00 0.00 61 ILE A CA 20
ATOM 36947 C C . ILE A 1 61 ? 7.113 -6.133 -0.366 1.00 0.00 61 ILE A C 20
ATOM 36948 O O . ILE A 1 61 ? 6.809 -4.957 -0.396 1.00 0.00 61 ILE A O 20
ATOM 36964 N N . ILE A 1 62 ? 7.132 -6.873 -1.438 1.00 0.00 62 ILE A N 20
ATOM 36965 C CA . ILE A 1 62 ? 6.777 -6.315 -2.778 1.00 0.00 62 ILE A CA 20
ATOM 36966 C C . ILE A 1 62 ? 5.517 -6.992 -3.290 1.00 0.00 62 ILE A C 20
ATOM 36967 O O . ILE A 1 62 ? 5.396 -8.200 -3.278 1.00 0.00 62 ILE A O 20
ATOM 36983 N N . THR A 1 63 ? 4.579 -6.207 -3.741 1.00 0.00 63 THR A N 20
ATOM 36984 C CA . THR A 1 63 ? 3.293 -6.761 -4.268 1.00 0.00 63 THR A CA 20
ATOM 36985 C C . THR A 1 63 ? 3.045 -6.247 -5.682 1.00 0.00 63 THR A C 20
ATOM 36986 O O . THR A 1 63 ? 3.138 -5.068 -5.961 1.00 0.00 63 THR A O 20
ATOM 36997 N N . ARG A 1 64 ? 2.726 -7.143 -6.573 1.00 0.00 64 ARG A N 20
ATOM 36998 C CA . ARG A 1 64 ? 2.457 -6.755 -7.985 1.00 0.00 64 ARG A CA 20
ATOM 36999 C C . ARG A 1 64 ? 0.958 -6.505 -8.149 1.00 0.00 64 ARG A C 20
ATOM 37000 O O . ARG A 1 64 ? 0.474 -6.230 -9.228 1.00 0.00 64 ARG A O 20
ATOM 37021 N N . GLU A 1 65 ? 0.224 -6.593 -7.072 1.00 0.00 65 GLU A N 20
ATOM 37022 C CA . GLU A 1 65 ? -1.248 -6.355 -7.132 1.00 0.00 65 GLU A CA 20
ATOM 37023 C C . GLU A 1 65 ? -1.516 -4.878 -6.877 1.00 0.00 65 GLU A C 20
ATOM 37024 O O . GLU A 1 65 ? -1.985 -4.490 -5.827 1.00 0.00 65 GLU A O 20
ATOM 37036 N N . VAL A 1 66 ? -1.208 -4.054 -7.842 1.00 0.00 66 VAL A N 20
ATOM 37037 C CA . VAL A 1 66 ? -1.426 -2.582 -7.697 1.00 0.00 66 VAL A CA 20
ATOM 37038 C C . VAL A 1 66 ? -2.297 -2.080 -8.845 1.00 0.00 66 VAL A C 20
ATOM 37039 O O . VAL A 1 66 ? -2.074 -2.389 -10.000 1.00 0.00 66 VAL A O 20
ATOM 37052 N N . LYS A 1 67 ? -3.290 -1.298 -8.521 1.00 0.00 67 LYS A N 20
ATOM 37053 C CA . LYS A 1 67 ? -4.208 -0.742 -9.560 1.00 0.00 67 LYS A CA 20
ATOM 37054 C C . LYS A 1 67 ? -4.426 0.750 -9.318 1.00 0.00 67 LYS A C 20
ATOM 37055 O O . LYS A 1 67 ? -4.506 1.211 -8.196 1.00 0.00 67 LYS A O 20
ATOM 37074 N N . GLY A 1 68 ? -4.515 1.499 -10.380 1.00 0.00 68 GLY A N 20
ATOM 37075 C CA . GLY A 1 68 ? -4.715 2.972 -10.272 1.00 0.00 68 GLY A CA 20
ATOM 37076 C C . GLY A 1 68 ? -6.199 3.310 -10.219 1.00 0.00 68 GLY A C 20
ATOM 37077 O O . GLY A 1 68 ? -7.028 2.625 -10.785 1.00 0.00 68 GLY A O 20
ATOM 37081 N N . LYS A 1 69 ? -6.529 4.381 -9.547 1.00 0.00 69 LYS A N 20
ATOM 37082 C CA . LYS A 1 69 ? -7.955 4.817 -9.437 1.00 0.00 69 LYS A CA 20
ATOM 37083 C C . LYS A 1 69 ? -8.164 6.093 -10.240 1.00 0.00 69 LYS A C 20
ATOM 37084 O O . LYS A 1 69 ? -7.420 7.055 -10.130 1.00 0.00 69 LYS A O 20
ATOM 37103 N N . PHE A 1 70 ? -9.190 6.094 -11.049 1.00 0.00 70 PHE A N 20
ATOM 37104 C CA . PHE A 1 70 ? -9.504 7.278 -11.899 1.00 0.00 70 PHE A CA 20
ATOM 37105 C C . PHE A 1 70 ? -10.613 8.093 -11.257 1.00 0.00 70 PHE A C 20
ATOM 37106 O O . PHE A 1 70 ? -11.679 7.595 -10.960 1.00 0.00 70 PHE A O 20
ATOM 37123 N N . ILE A 1 71 ? -10.359 9.357 -11.053 1.00 0.00 71 ILE A N 20
ATOM 37124 C CA . ILE A 1 71 ? -11.375 10.262 -10.440 1.00 0.00 71 ILE A CA 20
ATOM 37125 C C . ILE A 1 71 ? -11.646 11.437 -11.378 1.00 0.00 71 ILE A C 20
ATOM 37126 O O . ILE A 1 71 ? -10.745 12.056 -11.904 1.00 0.00 71 ILE A O 20
ATOM 37142 N N . ASN A 1 72 ? -12.898 11.722 -11.578 1.00 0.00 72 ASN A N 20
ATOM 37143 C CA . ASN A 1 72 ? -13.333 12.840 -12.463 1.00 0.00 72 ASN A CA 20
ATOM 37144 C C . ASN A 1 72 ? -12.795 12.652 -13.885 1.00 0.00 72 ASN A C 20
ATOM 37145 O O . ASN A 1 72 ? -12.662 13.595 -14.636 1.00 0.00 72 ASN A O 20
ATOM 37156 N N . GLY A 1 73 ? -12.534 11.432 -14.268 1.00 0.00 73 GLY A N 20
ATOM 37157 C CA . GLY A 1 73 ? -12.051 11.159 -15.657 1.00 0.00 73 GLY A CA 20
ATOM 37158 C C . GLY A 1 73 ? -10.529 11.274 -15.744 1.00 0.00 73 GLY A C 20
ATOM 37159 O O . GLY A 1 73 ? -9.991 11.627 -16.776 1.00 0.00 73 GLY A O 20
ATOM 37163 N N . ARG A 1 74 ? -9.824 10.959 -14.689 1.00 0.00 74 ARG A N 20
ATOM 37164 C CA . ARG A 1 74 ? -8.333 11.031 -14.753 1.00 0.00 74 ARG A CA 20
ATOM 37165 C C . ARG A 1 74 ? -7.703 10.359 -13.513 1.00 0.00 74 ARG A C 20
ATOM 37166 O O . ARG A 1 74 ? -8.287 10.341 -12.444 1.00 0.00 74 ARG A O 20
ATOM 37187 N N . PRO A 1 75 ? -6.513 9.812 -13.665 1.00 0.00 75 PRO A N 20
ATOM 37188 C CA . PRO A 1 75 ? -5.775 9.130 -12.553 1.00 0.00 75 PRO A CA 20
ATOM 37189 C C . PRO A 1 75 ? -5.309 10.113 -11.479 1.00 0.00 75 PRO A C 20
ATOM 37190 O O . PRO A 1 75 ? -4.205 10.616 -11.518 1.00 0.00 75 PRO A O 20
ATOM 37201 N N . THR A 1 76 ? -6.150 10.380 -10.520 1.00 0.00 76 THR A N 20
ATOM 37202 C CA . THR A 1 76 ? -5.792 11.327 -9.422 1.00 0.00 76 THR A CA 20
ATOM 37203 C C . THR A 1 76 ? -5.482 10.544 -8.145 1.00 0.00 76 THR A C 20
ATOM 37204 O O . THR A 1 76 ? -4.929 11.079 -7.205 1.00 0.00 76 THR A O 20
ATOM 37215 N N . ALA A 1 77 ? -5.842 9.286 -8.093 1.00 0.00 77 ALA A N 20
ATOM 37216 C CA . ALA A 1 77 ? -5.573 8.479 -6.861 1.00 0.00 77 ALA A CA 20
ATOM 37217 C C . ALA A 1 77 ? -5.151 7.071 -7.248 1.00 0.00 77 ALA A C 20
ATOM 37218 O O . ALA A 1 77 ? -5.515 6.560 -8.287 1.00 0.00 77 ALA A O 20
ATOM 37225 N N . ILE A 1 78 ? -4.367 6.447 -6.415 1.00 0.00 78 ILE A N 20
ATOM 37226 C CA . ILE A 1 78 ? -3.882 5.065 -6.700 1.00 0.00 78 ILE A CA 20
ATOM 37227 C C . ILE A 1 78 ? -4.048 4.191 -5.466 1.00 0.00 78 ILE A C 20
ATOM 37228 O O . ILE A 1 78 ? -3.741 4.588 -4.363 1.00 0.00 78 ILE A O 20
ATOM 37244 N N . GLU A 1 79 ? -4.535 2.994 -5.660 1.00 0.00 79 GLU A N 20
ATOM 37245 C CA . GLU A 1 79 ? -4.738 2.051 -4.518 1.00 0.00 79 GLU A CA 20
ATOM 37246 C C . GLU A 1 79 ? -4.041 0.725 -4.800 1.00 0.00 79 GLU A C 20
ATOM 37247 O O . GLU A 1 79 ? -3.674 0.416 -5.917 1.00 0.00 79 GLU A O 20
ATOM 37259 N N . ALA A 1 80 ? -3.872 -0.059 -3.776 1.00 0.00 80 ALA A N 20
ATOM 37260 C CA . ALA A 1 80 ? -3.207 -1.386 -3.924 1.00 0.00 80 ALA A CA 20
ATOM 37261 C C . ALA A 1 80 ? -3.863 -2.395 -2.988 1.00 0.00 80 ALA A C 20
ATOM 37262 O O . ALA A 1 80 ? -4.363 -2.058 -1.933 1.00 0.00 80 ALA A O 20
ATOM 37269 N N . THR A 1 81 ? -3.855 -3.643 -3.378 1.00 0.00 81 THR A N 20
ATOM 37270 C CA . THR A 1 81 ? -4.468 -4.721 -2.541 1.00 0.00 81 THR A CA 20
ATOM 37271 C C . THR A 1 81 ? -3.437 -5.810 -2.278 1.00 0.00 81 THR A C 20
ATOM 37272 O O . THR A 1 81 ? -2.823 -6.339 -3.183 1.00 0.00 81 THR A O 20
ATOM 37283 N N . VAL A 1 82 ? -3.248 -6.143 -1.028 1.00 0.00 82 VAL A N 20
ATOM 37284 C CA . VAL A 1 82 ? -2.255 -7.195 -0.647 1.00 0.00 82 VAL A CA 20
ATOM 37285 C C . VAL A 1 82 ? -2.979 -8.393 -0.035 1.00 0.00 82 VAL A C 20
ATOM 37286 O O . VAL A 1 82 ? -3.831 -8.259 0.823 1.00 0.00 82 VAL A O 20
ATOM 37299 N N . ILE A 1 83 ? -2.634 -9.566 -0.490 1.00 0.00 83 ILE A N 20
ATOM 37300 C CA . ILE A 1 83 ? -3.275 -10.813 0.021 1.00 0.00 83 ILE A CA 20
ATOM 37301 C C . ILE A 1 83 ? -2.425 -11.411 1.142 1.00 0.00 83 ILE A C 20
ATOM 37302 O O . ILE A 1 83 ? -1.257 -11.700 0.973 1.00 0.00 83 ILE A O 20
ATOM 37318 N N . LEU A 1 84 ? -3.024 -11.605 2.287 1.00 0.00 84 LEU A N 20
ATOM 37319 C CA . LEU A 1 84 ? -2.299 -12.192 3.458 1.00 0.00 84 LEU A CA 20
ATOM 37320 C C . LEU A 1 84 ? -2.849 -13.591 3.720 1.00 0.00 84 LEU A C 20
ATOM 37321 O O . LEU A 1 84 ? -3.598 -13.817 4.648 1.00 0.00 84 LEU A O 20
ATOM 37337 N N . ASN A 1 85 ? -2.469 -14.529 2.899 1.00 0.00 85 ASN A N 20
ATOM 37338 C CA . ASN A 1 85 ? -2.943 -15.936 3.062 1.00 0.00 85 ASN A CA 20
ATOM 37339 C C . ASN A 1 85 ? -1.886 -16.738 3.821 1.00 0.00 85 ASN A C 20
ATOM 37340 O O . ASN A 1 85 ? -2.041 -17.923 4.033 1.00 0.00 85 ASN A O 20
ATOM 37351 N N . SER A 1 86 ? -0.812 -16.103 4.224 1.00 0.00 86 SER A N 20
ATOM 37352 C CA . SER A 1 86 ? 0.271 -16.832 4.967 1.00 0.00 86 SER A CA 20
ATOM 37353 C C . SER A 1 86 ? 0.413 -16.265 6.380 1.00 0.00 86 SER A C 20
ATOM 37354 O O . SER A 1 86 ? 0.277 -15.081 6.615 1.00 0.00 86 SER A O 20
ATOM 37362 N N . GLN A 1 87 ? 0.689 -17.128 7.316 1.00 0.00 87 GLN A N 20
ATOM 37363 C CA . GLN A 1 87 ? 0.850 -16.705 8.734 1.00 0.00 87 GLN A CA 20
ATOM 37364 C C . GLN A 1 87 ? 2.092 -15.817 8.896 1.00 0.00 87 GLN A C 20
ATOM 37365 O O . GLN A 1 87 ? 2.026 -14.774 9.514 1.00 0.00 87 GLN A O 20
ATOM 37379 N N . PRO A 1 88 ? 3.219 -16.230 8.367 1.00 0.00 88 PRO A N 20
ATOM 37380 C CA . PRO A 1 88 ? 4.479 -15.443 8.486 1.00 0.00 88 PRO A CA 20
ATOM 37381 C C . PRO A 1 88 ? 4.269 -13.995 8.040 1.00 0.00 88 PRO A C 20
ATOM 37382 O O . PRO A 1 88 ? 4.809 -13.071 8.610 1.00 0.00 88 PRO A O 20
ATOM 37393 N N . GLU A 1 89 ? 3.488 -13.810 7.013 1.00 0.00 89 GLU A N 20
ATOM 37394 C CA . GLU A 1 89 ? 3.217 -12.441 6.492 1.00 0.00 89 GLU A CA 20
ATOM 37395 C C . GLU A 1 89 ? 2.420 -11.657 7.530 1.00 0.00 89 GLU A C 20
ATOM 37396 O O . GLU A 1 89 ? 2.639 -10.480 7.738 1.00 0.00 89 GLU A O 20
ATOM 37408 N N . TRP A 1 90 ? 1.491 -12.305 8.174 1.00 0.00 90 TRP A N 20
ATOM 37409 C CA . TRP A 1 90 ? 0.656 -11.622 9.202 1.00 0.00 90 TRP A CA 20
ATOM 37410 C C . TRP A 1 90 ? 1.539 -11.155 10.359 1.00 0.00 90 TRP A C 20
ATOM 37411 O O . TRP A 1 90 ? 1.322 -10.106 10.930 1.00 0.00 90 TRP A O 20
ATOM 37432 N N . ASP A 1 91 ? 2.515 -11.940 10.718 1.00 0.00 91 ASP A N 20
ATOM 37433 C CA . ASP A 1 91 ? 3.407 -11.565 11.852 1.00 0.00 91 ASP A CA 20
ATOM 37434 C C . ASP A 1 91 ? 4.114 -10.246 11.542 1.00 0.00 91 ASP A C 20
ATOM 37435 O O . ASP A 1 91 ? 4.111 -9.328 12.337 1.00 0.00 91 ASP A O 20
ATOM 37444 N N . ARG A 1 92 ? 4.724 -10.156 10.391 1.00 0.00 92 ARG A N 20
ATOM 37445 C CA . ARG A 1 92 ? 5.444 -8.908 10.007 1.00 0.00 92 ARG A CA 20
ATOM 37446 C C . ARG A 1 92 ? 4.439 -7.828 9.612 1.00 0.00 92 ARG A C 20
ATOM 37447 O O . ARG A 1 92 ? 4.611 -6.664 9.914 1.00 0.00 92 ARG A O 20
ATOM 37468 N N . PHE A 1 93 ? 3.398 -8.207 8.922 1.00 0.00 93 PHE A N 20
ATOM 37469 C CA . PHE A 1 93 ? 2.380 -7.216 8.485 1.00 0.00 93 PHE A CA 20
ATOM 37470 C C . PHE A 1 93 ? 1.704 -6.616 9.713 1.00 0.00 93 PHE A C 20
ATOM 37471 O O . PHE A 1 93 ? 1.497 -5.423 9.800 1.00 0.00 93 PHE A O 20
ATOM 37488 N N . MET A 1 94 ? 1.347 -7.447 10.655 1.00 0.00 94 MET A N 20
ATOM 37489 C CA . MET A 1 94 ? 0.669 -6.949 11.883 1.00 0.00 94 MET A CA 20
ATOM 37490 C C . MET A 1 94 ? 1.594 -5.972 12.604 1.00 0.00 94 MET A C 20
ATOM 37491 O O . MET A 1 94 ? 1.189 -4.900 13.007 1.00 0.00 94 MET A O 20
ATOM 37505 N N . ARG A 1 95 ? 2.835 -6.343 12.764 1.00 0.00 95 ARG A N 20
ATOM 37506 C CA . ARG A 1 95 ? 3.814 -5.455 13.455 1.00 0.00 95 ARG A CA 20
ATOM 37507 C C . ARG A 1 95 ? 4.045 -4.198 12.615 1.00 0.00 95 ARG A C 20
ATOM 37508 O O . ARG A 1 95 ? 4.148 -3.105 13.132 1.00 0.00 95 ARG A O 20
ATOM 37529 N N . PHE A 1 96 ? 4.134 -4.360 11.324 1.00 0.00 96 PHE A N 20
ATOM 37530 C CA . PHE A 1 96 ? 4.361 -3.196 10.417 1.00 0.00 96 PHE A CA 20
ATOM 37531 C C . PHE A 1 96 ? 3.180 -2.235 10.508 1.00 0.00 96 PHE A C 20
ATOM 37532 O O . PHE A 1 96 ? 3.346 -1.035 10.568 1.00 0.00 96 PHE A O 20
ATOM 37549 N N . MET A 1 97 ? 1.985 -2.761 10.496 1.00 0.00 97 MET A N 20
ATOM 37550 C CA . MET A 1 97 ? 0.770 -1.901 10.561 1.00 0.00 97 MET A CA 20
ATOM 37551 C C . MET A 1 97 ? 0.755 -1.138 11.882 1.00 0.00 97 MET A C 20
ATOM 37552 O O . MET A 1 97 ? 0.384 0.018 11.936 1.00 0.00 97 MET A O 20
ATOM 37566 N N . GLU A 1 98 ? 1.140 -1.782 12.946 1.00 0.00 98 GLU A N 20
ATOM 37567 C CA . GLU A 1 98 ? 1.144 -1.116 14.277 1.00 0.00 98 GLU A CA 20
ATOM 37568 C C . GLU A 1 98 ? 2.180 0.005 14.290 1.00 0.00 98 GLU A C 20
ATOM 37569 O O . GLU A 1 98 ? 1.882 1.131 14.632 1.00 0.00 98 GLU A O 20
ATOM 37581 N N . ARG A 1 99 ? 3.394 -0.304 13.925 1.00 0.00 99 ARG A N 20
ATOM 37582 C CA . ARG A 1 99 ? 4.469 0.731 13.919 1.00 0.00 99 ARG A CA 20
ATOM 37583 C C . ARG A 1 99 ? 4.156 1.781 12.853 1.00 0.00 99 ARG A C 20
ATOM 37584 O O . ARG A 1 99 ? 4.266 2.969 13.084 1.00 0.00 99 ARG A O 20
ATOM 37605 N N . TYR A 1 100 ? 3.762 1.339 11.689 1.00 0.00 100 TYR A N 20
ATOM 37606 C CA . TYR A 1 100 ? 3.433 2.287 10.589 1.00 0.00 100 TYR A CA 20
ATOM 37607 C C . TYR A 1 100 ? 2.239 3.145 11.001 1.00 0.00 100 TYR A C 20
ATOM 37608 O O . TYR A 1 100 ? 2.241 4.349 10.845 1.00 0.00 100 TYR A O 20
ATOM 37626 N N . GLY A 1 101 ? 1.219 2.521 11.519 1.00 0.00 101 GLY A N 20
ATOM 37627 C CA . GLY A 1 101 ? 0.002 3.270 11.947 1.00 0.00 101 GLY A CA 20
ATOM 37628 C C . GLY A 1 101 ? 0.347 4.176 13.127 1.00 0.00 101 GLY A C 20
ATOM 37629 O O . GLY A 1 101 ? -0.198 5.252 13.276 1.00 0.00 101 GLY A O 20
ATOM 37633 N N . ALA A 1 102 ? 1.233 3.735 13.975 1.00 0.00 102 ALA A N 20
ATOM 37634 C CA . ALA A 1 102 ? 1.615 4.547 15.166 1.00 0.00 102 ALA A CA 20
ATOM 37635 C C . ALA A 1 102 ? 2.124 5.910 14.706 1.00 0.00 102 ALA A C 20
ATOM 37636 O O . ALA A 1 102 ? 1.753 6.933 15.243 1.00 0.00 102 ALA A O 20
ATOM 37643 N N . GLU A 1 103 ? 2.972 5.921 13.715 1.00 0.00 103 GLU A N 20
ATOM 37644 C CA . GLU A 1 103 ? 3.521 7.208 13.199 1.00 0.00 103 GLU A CA 20
ATOM 37645 C C . GLU A 1 103 ? 2.430 7.942 12.426 1.00 0.00 103 GLU A C 20
ATOM 37646 O O . GLU A 1 103 ? 2.103 9.072 12.720 1.00 0.00 103 GLU A O 20
ATOM 37658 N N . ASN A 1 104 ? 1.866 7.291 11.442 1.00 0.00 104 ASN A N 20
ATOM 37659 C CA . ASN A 1 104 ? 0.788 7.922 10.627 1.00 0.00 104 ASN A CA 20
ATOM 37660 C C . ASN A 1 104 ? 0.274 6.926 9.586 1.00 0.00 104 ASN A C 20
ATOM 37661 O O . ASN A 1 104 ? 0.461 5.730 9.698 1.00 0.00 104 ASN A O 20
ATOM 37672 N N . GLY A 1 105 ? -0.371 7.428 8.568 1.00 0.00 105 GLY A N 20
ATOM 37673 C CA . GLY A 1 105 ? -0.915 6.557 7.485 1.00 0.00 105 GLY A CA 20
ATOM 37674 C C . GLY A 1 105 ? -2.368 6.202 7.804 1.00 0.00 105 GLY A C 20
ATOM 37675 O O . GLY A 1 105 ? -2.937 5.302 7.220 1.00 0.00 105 GLY A O 20
ATOM 37679 N N . LEU A 1 106 ? -2.967 6.908 8.725 1.00 0.00 106 LEU A N 20
ATOM 37680 C CA . LEU A 1 106 ? -4.384 6.630 9.102 1.00 0.00 106 LEU A CA 20
ATOM 37681 C C . LEU A 1 106 ? -5.313 7.373 8.142 1.00 0.00 106 LEU A C 20
ATOM 37682 O O . LEU A 1 106 ? -6.517 7.350 8.288 1.00 0.00 106 LEU A O 20
ATOM 37698 N N . GLY A 1 107 ? -4.754 8.026 7.160 1.00 0.00 107 GLY A N 20
ATOM 37699 C CA . GLY A 1 107 ? -5.586 8.769 6.163 1.00 0.00 107 GLY A CA 20
ATOM 37700 C C . GLY A 1 107 ? -5.672 10.244 6.542 1.00 0.00 107 GLY A C 20
ATOM 37701 O O . GLY A 1 107 ? -4.701 10.867 6.925 1.00 0.00 107 GLY A O 20
ATOM 37705 N N . PHE A 1 108 ? -6.844 10.799 6.428 1.00 0.00 108 PHE A N 20
ATOM 37706 C CA . PHE A 1 108 ? -7.063 12.232 6.767 1.00 0.00 108 PHE A CA 20
ATOM 37707 C C . PHE A 1 108 ? -6.087 13.127 6.003 1.00 0.00 108 PHE A C 20
ATOM 37708 O O . PHE A 1 108 ? -5.141 12.667 5.396 1.00 0.00 108 PHE A O 20
ATOM 37725 N N . SER A 1 109 ? -6.342 14.411 6.023 1.00 0.00 109 SER A N 20
ATOM 37726 C CA . SER A 1 109 ? -5.476 15.386 5.291 1.00 0.00 109 SER A CA 20
ATOM 37727 C C . SER A 1 109 ? -4.080 15.436 5.909 1.00 0.00 109 SER A C 20
ATOM 37728 O O . SER A 1 109 ? -3.907 15.389 7.111 1.00 0.00 109 SER A O 20
ATOM 37736 N N . LYS A 1 110 ? -3.086 15.524 5.069 1.00 0.00 110 LYS A N 20
ATOM 37737 C CA . LYS A 1 110 ? -1.674 15.568 5.544 1.00 0.00 110 LYS A CA 20
ATOM 37738 C C . LYS A 1 110 ? -1.323 16.953 6.079 1.00 0.00 110 LYS A C 20
ATOM 37739 O O . LYS A 1 110 ? -1.754 17.964 5.564 1.00 0.00 110 LYS A O 20
ATOM 37758 N N . SER A 1 111 ? -0.531 16.992 7.116 1.00 0.00 111 SER A N 20
ATOM 37759 C CA . SER A 1 111 ? -0.123 18.294 7.711 1.00 0.00 111 SER A CA 20
ATOM 37760 C C . SER A 1 111 ? 0.653 18.051 9.012 1.00 0.00 111 SER A C 20
ATOM 37761 O O . SER A 1 111 ? 1.865 18.036 9.032 1.00 0.00 111 SER A O 20
ATOM 37769 N N . GLU A 1 112 ? -0.051 17.881 10.101 1.00 0.00 112 GLU A N 20
ATOM 37770 C CA . GLU A 1 112 ? 0.618 17.658 11.418 1.00 0.00 112 GLU A CA 20
ATOM 37771 C C . GLU A 1 112 ? 0.937 16.172 11.590 1.00 0.00 112 GLU A C 20
ATOM 37772 O O . GLU A 1 112 ? 1.666 15.782 12.478 1.00 0.00 112 GLU A O 20
ATOM 37784 N N . LEU A 1 113 ? 0.384 15.347 10.749 1.00 0.00 113 LEU A N 20
ATOM 37785 C CA . LEU A 1 113 ? 0.630 13.878 10.840 1.00 0.00 113 LEU A CA 20
ATOM 37786 C C . LEU A 1 113 ? 2.087 13.567 10.498 1.00 0.00 113 LEU A C 20
ATOM 37787 O O . LEU A 1 113 ? 2.673 12.646 11.034 1.00 0.00 113 LEU A O 20
ATOM 37803 N N . GLU A 1 114 ? 2.668 14.310 9.594 1.00 0.00 114 GLU A N 20
ATOM 37804 C CA . GLU A 1 114 ? 4.083 14.051 9.193 1.00 0.00 114 GLU A CA 20
ATOM 37805 C C . GLU A 1 114 ? 4.995 14.249 10.398 1.00 0.00 114 GLU A C 20
ATOM 37806 O O . GLU A 1 114 ? 5.904 13.480 10.631 1.00 0.00 114 GLU A O 20
ATOM 37818 N N . HIS A 1 115 ? 4.758 15.277 11.164 1.00 0.00 115 HIS A N 20
ATOM 37819 C CA . HIS A 1 115 ? 5.609 15.537 12.362 1.00 0.00 115 HIS A CA 20
ATOM 37820 C C . HIS A 1 115 ? 4.804 16.307 13.411 1.00 0.00 115 HIS A C 20
ATOM 37821 O O . HIS A 1 115 ? 3.700 15.943 13.761 1.00 0.00 115 HIS A O 20
ATOM 37835 N N . HIS A 1 116 ? 5.365 17.368 13.920 1.00 0.00 116 HIS A N 20
ATOM 37836 C CA . HIS A 1 116 ? 4.672 18.180 14.953 1.00 0.00 116 HIS A CA 20
ATOM 37837 C C . HIS A 1 116 ? 5.283 19.585 14.978 1.00 0.00 116 HIS A C 20
ATOM 37838 O O . HIS A 1 116 ? 4.609 20.571 14.759 1.00 0.00 116 HIS A O 20
ATOM 37852 N N . HIS A 1 117 ? 6.560 19.676 15.253 1.00 0.00 117 HIS A N 20
ATOM 37853 C CA . HIS A 1 117 ? 7.235 21.009 15.316 1.00 0.00 117 HIS A CA 20
ATOM 37854 C C . HIS A 1 117 ? 7.519 21.535 13.908 1.00 0.00 117 HIS A C 20
ATOM 37855 O O . HIS A 1 117 ? 7.876 20.801 13.009 1.00 0.00 117 HIS A O 20
ATOM 37869 N N . HIS A 1 118 ? 7.354 22.816 13.725 1.00 0.00 118 HIS A N 20
ATOM 37870 C CA . HIS A 1 118 ? 7.594 23.443 12.393 1.00 0.00 118 HIS A CA 20
ATOM 37871 C C . HIS A 1 118 ? 9.094 23.683 12.212 1.00 0.00 118 HIS A C 20
ATOM 37872 O O . HIS A 1 118 ? 9.539 24.137 11.176 1.00 0.00 118 HIS A O 20
ATOM 37886 N N . HIS A 1 119 ? 9.868 23.384 13.218 1.00 0.00 119 HIS A N 20
ATOM 37887 C CA . HIS A 1 119 ? 11.342 23.584 13.139 1.00 0.00 119 HIS A CA 20
ATOM 37888 C C . HIS A 1 119 ? 11.909 22.762 11.981 1.00 0.00 119 HIS A C 20
ATOM 37889 O O . HIS A 1 119 ? 12.770 23.208 11.251 1.00 0.00 119 HIS A O 20
ATOM 37903 N N . HIS A 1 120 ? 11.430 21.562 11.823 1.00 0.00 120 HIS A N 20
ATOM 37904 C CA . HIS A 1 120 ? 11.922 20.674 10.726 1.00 0.00 120 HIS A CA 20
ATOM 37905 C C . HIS A 1 120 ? 11.847 21.410 9.387 1.00 0.00 120 HIS A C 20
ATOM 37906 O O . HIS A 1 120 ? 12.888 21.599 8.779 1.00 0.00 120 HIS A O 20
#

Secondary structure (DSSP, 8-state):
--EEESSSS-------EEEEEE-TTS-SEEEEEEEES-GGGTSS-GGG---EEEE-SS-EEEE--EEEEEETTEEEEEEEEEEE-SSHHHHHHHHHHHHHHHH--SSS-STTTSPP-S--

Sequence (120 aa):
MAEIQFSKGVAETVVPEVRLSKSKNGQSGMAKFYFLEPTILAKESTDDITGMYLIDDEGEIITREVKGKFINGRPTAIEATVILNSQPEWDRFMRFMERYGAENGLGFSKSELEHHHHHHMAEIQFSKGVAETVVPEVRLSKSKNGQSGMAKFYFLEPTILAKESTDDITGMYLIDDEGEIITREVKGKFINGRPTAIEATVILNSQPEWDRFMRFMERYGAENGLGFSKSELEHHHHHHMAEIQFSKGVAETVVPEVRLSKSKNGQSGMAKFYFLEPTILAKESTDDITGMYLIDDEGEIITREVKGKFINGRPTAIEATVILNSQPEWDRFMRFMERYGAENGLGFSKSELEHHHHHHMAEIQFSKGVAETVVPEVRLSKSKNGQSGMAKFYFLEPTILAKESTDDITGMYLIDDEGEIITREVKGKFINGRPTAIEATVILNSQPEWDRFMRFMERYGAENGLGFSKSELEHHHHHHMAEIQFSKGVAETVVPEVRLSKSKNGQSGMAKFYFLEPTILAKESTDDITGMYLIDDEGEIITREVKGKFINGRPTAIEATVILNSQPEWDRFMRFMERYGAENGLGFSKSELEHHHHHHMAEIQFSKGVAETVVPEVRLSKSKNGQSGMAKFYFLEPTILAKESTDDITGMYLIDDEGEIITREVKGKFINGRPTAIEATVILNSQPEWDRFMRFMERYGAENGLGFSKSELEHHHHHHMAEIQFSKGVAETVVPEVRLSKSKNGQSGMAKFYFLEPTILAKESTDDITGMYLIDDEGEIITREVKGKFINGRPTAIEATVILNSQPEWDRFMRFMERYGAENGLGFSKSELEHHHHHHMAEIQFSKGVAETVVPEVRLSKSKNGQSGMAKFYFLEPTILAKESTDDITGMYLIDDEGEIITREVKGKFINGRPTAIEATVILNSQPEWDRFMRFMERYGAENGLGFSKSELEHHHHHHMAEIQFSKGVAETVVPEVRLSKSKNGQSGMAKFYFLEPTILAKESTDDITGMYLIDDEGEIITREVKGKFINGRPTAIEATVILNSQPEWDRFMRFMERYGAENGLGFSKSELEHHHHHHMAEIQFSKGVAETVVPEVRLSKSKNGQSGMAKFYFLEPTILAKESTDDITGMYLIDDEGEIITREVKGKFINGRPTAIEATVILNSQPEWDRFMRFMERYGAENGLGFSKSELEHHHHHHMAEIQFSKGVAETVVPEVRLSKSKNGQSGMAKFYFLEPTILAKESTDDITGMYLIDDEGEIITREVKGKFINGRPTAIEATVILNSQPEWDRFMRFMERYGAENGLGFSKSELEHHHHHHMAEIQFSKGVAETVVPEVRLSKSKNGQSGMAKFYFLEPTILAKESTDDITGMYLIDDEGEIITREVKGKFINGRPTAIEATVILNSQPEWDRFMRFMERYGAENGLGFSKSELEHHHHHHMAEIQFSKGVAETVVPEVRLSKSKNGQSGMAKFYFLEPTILAKESTDDITGMYLIDDEGEIITREVKGKFINGRPTAIEATVILNSQPEWDRFMRFMERYGAENGLGFSKSELEHHHHHHMAEIQFSKGVAETVVPEVRLSKSKNGQSGMAKFYFLEPTILAKESTDDITGMYLIDDEGEIITREVKGKFINGRPTAIEATVILNSQPEWDRFMRFMERYGAENGLGFSKSELEHHHHHHMAEIQFSKGVAETVVPEVRLSKSKNGQSGMAKFYFLEPTILAKESTDDITGMYLIDDEGEIITREVKGKFINGRPTAIEATVILNSQPEWDRFMRFMERYGAENGLGFSKSELEHHHHHHMAEIQFSKGVAETVVPEVRLSKSKNGQSGMAKFYFLEPTILAKESTDDITGMYLIDDEGEIITREVKGKFINGRPTAIEATVILNSQPEWDRFMRFMERYGAENGLGFSKSELEHHHHHHMAEIQFSKGVAETVVPEVRLSKSKNGQSGMAKFYFLEPTILAKESTDDITGMYLIDDEGEIITREVKGKFINGRPTAIEATVILNSQPEWDRFMRFMERYGAENGLGFSKSELEHHHHHHMAEIQFSKGVAETVVPEVRLSKSKNGQSGMAKFYFLEPTILAKESTDDITGMYLIDDEGEIITREVKGKFINGRPTAIEATVILNSQPEWDRFMRFMERYGAENGLGFSKSELEHHHHHHMAEIQFSKGVAETVVPEVRLSKSKNGQSGMAKFYFLEPTILAKESTDDITGMYLIDDEGEIITREVKGKFINGRPTAIEATVILNSQPEWDRFMRFMERYGAENGLGFSKSELEHHHHHHMAEIQFSKGVAETVVPEVRLSKSKNGQSGMAKFYFLEPTILAKESTDDITGMYLIDDEGEIITREVKGKFINGRPTAIEATVILNSQPEWDRFMRFMERYGAENGLGFSKSELEHHHHHH

Nearest PDB structures (foldseek):
  2kvo-assembly1_A  TM=8.446E-01  e=1.488E-18  Synechocystis sp. PCC 6803
  3zpn-assembly2_D  TM=8.506E-01  e=3.538E-11  Thermosynechococcus vestitus
  7nhp-assembly1_2  TM=7.997E-01  e=7.043E-11  Thermosynechococcus vestitus BP-1
  3g2f-assembly1_A  TM=3.618E-01  e=6.490E+00  Homo sapiens
  7jil-assembly1_F  TM=2.581E-01  e=2.745E+00  Flavobacterium johnsoniae

InterPro domains:
  IPR005610 Photosystem II Psb28, class 1 [MF_01370] (1-109)
  IPR005610 Photosystem II Psb28, class 1 [PF03912] (4-108)
  IPR005610 Photosystem II Psb28, class 1 [PTHR34963] (2-111)
  IPR005610 Photosystem II Psb28, class 1 [TIGR03047] (4-110)
  IPR038676 Photosystem II Psb28, class 1 superfamily [G3DSA:2.40.30.220] (1-112)

CATH classification: 2.40.30.220

Radius of gyration: 14.29 Å; Cα contacts (8 Å, |Δi|>4): 193; chains: 1; bounding box: 36×34×33 Å